Protein 6TK9 (pdb70)

Nearest PDB structures (foldseek):
  6tk9-assembly1_F  TM=1.003E+00  e=1.845E-58  Thermus thermophilus
  4m1e-assembly1_B  TM=9.873E-01  e=7.652E-39  Planctopirus limnophila DSM 3776
  8swu-assembly1_A  TM=9.812E-01  e=6.706E-36  Clostridium perfringens ATCC 13124
  1yqq-assembly1_A  TM=9.752E-01  e=1.172E-32  Escherichia coli
  3odg-assembly1_A-3  TM=9.587E-01  e=1.936E-32  Yersinia pseudotuberculosis

Structure (mmCIF, N/CA/C/O backbone):
data_6TK9
#
_entry.id   6TK9
#
_cell.length_a   89.850
_cell.length_b   120.950
_cell.length_c   215.470
_cell.angle_alpha   90.000
_cell.angle_beta   90.000
_cell.angle_gamma   90.000
#
_symmetry.space_group_name_H-M   'P 21 21 21'
#
loop_
_entity.id
_entity.type
_entity.pdbx_description
1 polymer 'Purine nucleoside phosphorylase'
2 non-polymer 'PHOSPHATE ION'
3 water water
#
loop_
_atom_site.group_PDB
_atom_site.id
_atom_site.type_symbol
_atom_site.label_atom_id
_atom_site.label_alt_id
_atom_site.label_comp_id
_atom_site.label_asym_id
_atom_site.label_entity_id
_atom_site.label_seq_id
_atom_site.pdbx_PDB_ins_code
_atom_site.Cartn_x
_atom_site.Cartn_y
_atom_site.Cartn_z
_atom_site.occupancy
_atom_site.B_iso_or_equiv
_atom_site.auth_seq_id
_atom_site.auth_comp_id
_atom_site.auth_asym_id
_atom_site.auth_atom_id
_atom_site.pdbx_PDB_model_num
ATOM 1 N N . GLU A 1 1 ? -2.420 31.752 -60.086 1.00 58.51 2 GLU A N 1
ATOM 2 C CA . GLU A 1 1 ? -2.278 30.978 -61.320 1.00 71.60 2 GLU A CA 1
ATOM 3 C C . GLU A 1 1 ? -2.691 29.497 -61.059 1.00 74.70 2 GLU A C 1
ATOM 4 O O . GLU A 1 1 ? -2.484 28.665 -61.969 1.00 87.38 2 GLU A O 1
ATOM 10 N N . LEU A 1 2 ? -3.290 29.135 -59.909 1.00 63.76 3 LEU A N 1
ATOM 11 C CA . LEU A 1 2 ? -3.577 27.708 -59.547 1.00 60.38 3 LEU A CA 1
ATOM 12 C C . LEU A 1 2 ? -4.789 27.240 -60.350 1.00 63.67 3 LEU A C 1
ATOM 13 O O . LEU A 1 2 ? -5.866 27.867 -60.254 1.00 79.17 3 LEU A O 1
ATOM 18 N N . TYR A 1 3 ? -4.618 26.154 -61.088 1.00 58.52 4 TYR A N 1
ATOM 19 C CA . TYR A 1 3 ? -5.489 25.724 -62.211 1.00 61.66 4 TYR A CA 1
ATOM 20 C C . TYR A 1 3 ? -4.724 25.990 -63.502 1.00 56.83 4 TYR A C 1
ATOM 21 O O . TYR A 1 3 ? -4.555 25.035 -64.250 1.00 54.45 4 TYR A O 1
ATOM 30 N N . ASP A 1 4 ? -4.292 27.236 -63.723 1.00 53.51 5 ASP A N 1
ATOM 31 C CA . ASP A 1 4 ? -3.427 27.621 -64.871 1.00 55.46 5 ASP A CA 1
ATOM 32 C C . ASP A 1 4 ? -2.070 26.922 -64.681 1.00 53.51 5 ASP A C 1
ATOM 33 O O . ASP A 1 4 ? -1.506 26.438 -65.678 1.00 60.55 5 ASP A O 1
ATOM 38 N N . LYS A 1 5 ? -1.612 26.809 -63.438 1.00 51.72 6 LYS A N 1
ATOM 39 C CA . LYS A 1 5 ? -0.408 26.040 -63.031 1.00 54.26 6 LYS A CA 1
ATOM 40 C C . LYS A 1 5 ? -0.623 24.556 -63.348 1.00 56.64 6 LYS A C 1
ATOM 41 O O . LYS A 1 5 ? 0.339 23.916 -63.803 1.00 59.82 6 LYS A O 1
ATOM 47 N N . ILE A 1 6 ? -1.815 24.028 -63.048 1.00 55.06 7 ILE A N 1
ATOM 48 C CA . ILE A 1 6 ? -2.190 22.603 -63.280 1.00 50.66 7 ILE A CA 1
ATOM 49 C C . ILE A 1 6 ? -2.131 22.333 -64.788 1.00 50.82 7 ILE A C 1
ATOM 50 O O . ILE A 1 6 ? -1.446 21.384 -65.184 1.00 60.28 7 ILE A O 1
ATOM 55 N N . GLN A 1 7 ? -2.797 23.153 -65.597 1.00 51.38 8 GLN A N 1
ATOM 56 C CA . GLN A 1 7 ? -2.826 23.009 -67.077 1.00 53.10 8 GLN A CA 1
ATOM 57 C C . GLN A 1 7 ? -1.408 23.174 -67.654 1.00 51.01 8 GLN A C 1
ATOM 58 O O . GLN A 1 7 ? -1.113 22.480 -68.628 1.00 54.67 8 GLN A O 1
ATOM 64 N N . GLU A 1 8 ? -0.559 24.036 -67.088 1.00 48.79 9 GLU A N 1
ATOM 65 C CA . GLU A 1 8 ? 0.853 24.166 -67.521 1.00 51.87 9 GLU A CA 1
ATOM 66 C C . GLU A 1 8 ? 1.484 22.782 -67.394 1.00 53.57 9 GLU A C 1
ATOM 67 O O . GLU A 1 8 ? 2.155 22.351 -68.356 1.00 62.55 9 GLU A O 1
ATOM 73 N N . ALA A 1 9 ? 1.231 22.102 -66.272 1.00 53.14 10 ALA A N 1
ATOM 74 C CA . ALA A 1 9 ? 1.818 20.780 -65.935 1.00 51.03 10 ALA A CA 1
ATOM 75 C C . ALA A 1 9 ? 1.146 19.689 -66.776 1.00 45.73 10 ALA A C 1
ATOM 76 O O . ALA A 1 9 ? 1.857 18.869 -67.345 1.00 47.80 10 ALA A O 1
ATOM 78 N N . VAL A 1 10 ? -0.178 19.669 -66.848 1.00 43.65 11 VAL A N 1
ATOM 79 C CA . VAL A 1 10 ? -0.906 18.680 -67.687 1.00 50.54 11 VAL A CA 1
ATOM 80 C C . VAL A 1 10 ? -0.307 18.735 -69.102 1.00 54.21 11 VAL A C 1
ATOM 81 O O . VAL A 1 10 ? 0.188 17.682 -69.577 1.00 59.48 11 VAL A O 1
ATOM 85 N N . ALA A 1 11 ? -0.296 19.927 -69.710 1.00 55.61 12 ALA A N 1
ATOM 86 C CA . ALA A 1 11 ? 0.222 20.211 -71.073 1.00 52.79 12 ALA A CA 1
ATOM 87 C C . ALA A 1 11 ? 1.656 19.679 -71.241 1.00 51.46 12 ALA A C 1
ATOM 88 O O . ALA A 1 11 ? 1.944 19.087 -72.295 1.00 51.51 12 ALA A O 1
ATOM 90 N N . TYR A 1 12 ? 2.542 19.878 -70.265 1.00 52.38 13 TYR A N 1
ATOM 91 C CA . TYR A 1 12 ? 3.949 19.415 -70.384 1.00 51.53 13 TYR A CA 1
ATOM 92 C C . TYR A 1 12 ? 3.963 17.886 -70.501 1.00 54.05 13 TYR A C 1
ATOM 93 O O . TYR A 1 12 ? 4.790 17.382 -71.293 1.00 55.00 13 TYR A O 1
ATOM 102 N N . VAL A 1 13 ? 3.075 17.178 -69.785 1.00 53.68 14 VAL A N 1
ATOM 103 C CA . VAL A 1 13 ? 3.008 15.684 -69.811 1.00 54.86 14 VAL A CA 1
ATOM 104 C C . VAL A 1 13 ? 2.434 15.255 -71.171 1.00 57.96 14 VAL A C 1
ATOM 105 O O . VAL A 1 13 ? 3.005 14.341 -71.802 1.00 65.01 14 VAL A O 1
ATOM 109 N N . ARG A 1 14 ? 1.380 15.924 -71.636 1.00 58.05 15 ARG A N 1
ATOM 110 C CA . ARG A 1 14 ? 0.781 15.714 -72.982 1.00 55.79 15 ARG A CA 1
ATOM 111 C C . ARG A 1 14 ? 1.797 16.071 -74.084 1.00 55.12 15 ARG A C 1
ATOM 112 O O . ARG A 1 14 ? 1.618 15.597 -75.208 1.00 61.32 15 ARG A O 1
ATOM 120 N N . SER A 1 15 ? 2.848 16.836 -73.792 1.00 55.66 16 SER A N 1
ATOM 121 C CA . SER A 1 15 ? 3.945 17.124 -74.756 1.00 56.00 16 SER A CA 1
ATOM 122 C C . SER A 1 15 ? 4.800 15.869 -74.914 1.00 56.34 16 SER A C 1
ATOM 123 O O . SER A 1 15 ? 5.551 15.820 -75.884 1.00 66.17 16 SER A O 1
ATOM 126 N N . LYS A 1 16 ? 4.725 14.925 -73.974 1.00 57.88 17 LYS A N 1
ATOM 127 C CA . LYS A 1 16 ? 5.535 13.676 -73.992 1.00 58.45 17 LYS A CA 1
ATOM 128 C C . LYS A 1 16 ? 4.681 12.486 -74.441 1.00 57.90 17 LYS A C 1
ATOM 129 O O . LYS A 1 16 ? 5.278 11.496 -74.901 1.00 59.31 17 LYS A O 1
ATOM 135 N N . THR A 1 17 ? 3.353 12.555 -74.312 1.00 49.94 18 THR A N 1
ATOM 136 C CA . THR A 1 17 ? 2.478 11.374 -74.519 1.00 48.98 18 THR A CA 1
ATOM 137 C C . THR A 1 17 ? 1.003 11.736 -74.371 1.00 45.58 18 THR A C 1
ATOM 138 O O . THR A 1 17 ? 0.659 12.449 -73.432 1.00 47.42 18 THR A O 1
ATOM 142 N N . ASP A 1 18 ? 0.183 11.182 -75.253 1.00 45.34 19 ASP A N 1
ATOM 143 C CA . ASP A 1 18 ? -1.292 11.310 -75.255 1.00 51.69 19 ASP A CA 1
ATOM 144 C C . ASP A 1 18 ? -1.888 10.184 -74.395 1.00 51.08 19 ASP A C 1
ATOM 145 O O . ASP A 1 18 ? -3.123 10.086 -74.351 1.00 54.67 19 ASP A O 1
ATOM 150 N N . PHE A 1 19 ? -1.069 9.358 -73.735 1.00 49.58 20 PHE A N 1
ATOM 151 C CA . PHE A 1 19 ? -1.562 8.226 -72.902 1.00 53.28 20 PHE A CA 1
ATOM 152 C C . PHE A 1 19 ? -2.424 8.766 -71.755 1.00 49.88 20 PHE A C 1
ATOM 153 O O . PHE A 1 19 ? -1.934 9.566 -70.950 1.00 45.03 20 PHE A O 1
ATOM 161 N N . VAL A 1 20 ? -3.678 8.319 -71.712 1.00 50.87 21 VAL A N 1
ATOM 162 C CA . VAL A 1 20 ? -4.698 8.668 -70.686 1.00 50.42 21 VAL A CA 1
ATOM 163 C C . VAL A 1 20 ? -4.745 7.537 -69.655 1.00 48.26 21 VAL A C 1
ATOM 164 O O . VAL A 1 20 ? -5.123 6.413 -69.973 1.00 43.90 21 VAL A O 1
ATOM 168 N N . PRO A 1 21 ? -4.374 7.801 -68.383 1.00 47.43 22 PRO A N 1
ATOM 169 C CA . PRO A 1 21 ? -4.497 6.810 -67.323 1.00 48.51 22 PRO A CA 1
ATOM 170 C C . PRO A 1 21 ? -5.910 6.791 -66.730 1.00 47.95 22 PRO A C 1
ATOM 171 O O . PRO A 1 21 ? -6.547 7.810 -66.725 1.00 48.17 22 PRO A O 1
ATOM 175 N N . GLU A 1 22 ? -6.335 5.637 -66.223 1.00 49.51 23 GLU A N 1
ATOM 176 C CA . GLU A 1 22 ? -7.629 5.445 -65.517 1.00 50.80 23 GLU A CA 1
ATOM 177 C C . GLU A 1 22 ? -7.401 5.434 -64.005 1.00 47.54 23 GLU A C 1
ATOM 178 O O . GLU A 1 22 ? -8.334 5.762 -63.280 1.00 50.44 23 GLU A O 1
ATOM 184 N N . VAL A 1 23 ? -6.204 5.068 -63.555 1.00 45.30 24 VAL A N 1
ATOM 185 C CA . VAL A 1 23 ? -5.928 4.787 -62.126 1.00 44.25 24 VAL A CA 1
ATOM 186 C C . VAL A 1 23 ? -4.614 5.464 -61.751 1.00 45.38 24 VAL A C 1
ATOM 187 O O . VAL A 1 23 ? -3.598 5.235 -62.415 1.00 45.36 24 VAL A O 1
ATOM 191 N N . GLY A 1 24 ? -4.680 6.301 -60.721 1.00 48.90 25 GLY A N 1
ATOM 192 C CA . GLY A 1 24 ? -3.516 6.893 -60.055 1.00 43.97 25 GLY A CA 1
ATOM 193 C C . GLY A 1 24 ? -3.070 5.961 -58.973 1.00 40.91 25 GLY A C 1
ATOM 194 O O . GLY A 1 24 ? -3.908 5.287 -58.416 1.00 43.59 25 GLY A O 1
ATOM 195 N N . LEU A 1 25 ? -1.782 5.925 -58.705 1.00 44.10 26 LEU A N 1
ATOM 196 C CA . LEU A 1 25 ? -1.188 5.050 -57.682 1.00 43.55 26 LEU A CA 1
ATOM 197 C C . LEU A 1 25 ? 0.048 5.779 -57.157 1.00 40.90 26 LEU A C 1
ATOM 198 O O . LEU A 1 25 ? 0.907 6.065 -57.979 1.00 41.18 26 LEU A O 1
ATOM 203 N N . VAL A 1 26 ? 0.072 6.149 -55.873 1.00 39.19 27 VAL A N 1
ATOM 204 C CA . VAL A 1 26 ? 1.196 6.886 -55.218 1.00 35.94 27 VAL A CA 1
ATOM 205 C C . VAL A 1 26 ? 1.934 5.872 -54.351 1.00 36.74 27 VAL A C 1
ATOM 206 O O . VAL A 1 26 ? 1.296 5.271 -53.471 1.00 38.94 27 VAL A O 1
ATOM 210 N N . LEU A 1 27 ? 3.211 5.655 -54.644 1.00 36.75 28 LEU A N 1
ATOM 211 C CA . LEU A 1 27 ? 4.062 4.673 -53.940 1.00 38.69 28 LEU A CA 1
ATOM 212 C C . LEU A 1 27 ? 4.885 5.449 -52.909 1.00 38.92 28 LEU A C 1
ATOM 213 O O . LEU A 1 27 ? 5.529 6.407 -53.293 1.00 38.30 28 LEU A O 1
ATOM 218 N N . GLY A 1 28 ? 4.845 5.038 -51.643 1.00 41.70 29 GLY A N 1
ATOM 219 C CA . GLY A 1 28 ? 5.524 5.741 -50.538 1.00 41.32 29 GLY A CA 1
ATOM 220 C C . GLY A 1 28 ? 6.863 5.120 -50.214 1.00 43.97 29 GLY A C 1
ATOM 221 O O . GLY A 1 28 ? 7.444 4.439 -51.083 1.00 43.08 29 GLY A O 1
ATOM 222 N N . SER A 1 29 ? 7.318 5.324 -48.983 1.00 43.50 30 SER A N 1
ATOM 223 C CA . SER A 1 29 ? 8.699 5.017 -48.546 1.00 47.04 30 SER A CA 1
ATOM 224 C C . SER A 1 29 ? 8.970 3.514 -48.704 1.00 48.39 30 SER A C 1
ATOM 225 O O . SER A 1 29 ? 8.314 2.708 -48.018 1.00 48.80 30 SER A O 1
ATOM 228 N N . GLY A 1 30 ? 9.897 3.176 -49.611 1.00 51.44 31 GLY A N 1
ATOM 229 C CA . GLY A 1 30 ? 10.360 1.805 -49.895 1.00 48.69 31 GLY A CA 1
ATOM 230 C C . GLY A 1 30 ? 9.384 1.018 -50.754 1.00 45.95 31 GLY A C 1
ATOM 231 O O . GLY A 1 30 ? 9.660 -0.175 -50.965 1.00 55.03 31 GLY A O 1
ATOM 232 N N . LEU A 1 31 ? 8.325 1.661 -51.261 1.00 42.06 32 LEU A N 1
ATOM 233 C CA . LEU A 1 31 ? 7.264 1.039 -52.094 1.00 45.30 32 LEU A CA 1
ATOM 234 C C . LEU A 1 31 ? 7.440 1.378 -53.578 1.00 47.88 32 LEU A C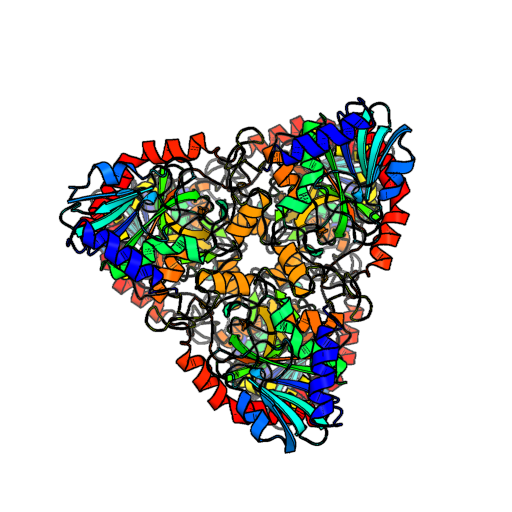 1
ATOM 235 O O . LEU A 1 31 ? 6.645 0.853 -54.386 1.00 53.50 32 LEU A O 1
ATOM 240 N N . GLY A 1 32 ? 8.447 2.187 -53.921 1.00 48.95 33 GLY A N 1
ATOM 241 C CA . GLY A 1 32 ? 8.805 2.568 -55.305 1.00 50.38 33 GLY A CA 1
ATOM 242 C C . GLY A 1 32 ? 8.891 1.397 -56.288 1.00 50.26 33 GLY A C 1
ATOM 243 O O . GLY A 1 32 ? 8.328 1.483 -57.377 1.00 55.90 33 GLY A O 1
ATOM 244 N N . PRO A 1 33 ? 9.622 0.296 -55.973 1.00 51.21 34 PRO A N 1
ATOM 245 C CA . PRO A 1 33 ? 9.817 -0.824 -56.912 1.00 48.96 34 PRO A CA 1
ATOM 246 C C . PRO A 1 33 ? 8.630 -1.325 -57.757 1.00 44.48 34 PRO A C 1
ATOM 247 O O . PRO A 1 33 ? 8.803 -1.586 -58.924 1.00 46.83 34 PRO A O 1
ATOM 251 N N . LEU A 1 34 ? 7.425 -1.400 -57.220 1.00 44.37 35 LEU A N 1
ATOM 252 C CA . LEU A 1 34 ? 6.256 -1.712 -58.090 1.00 45.97 35 LEU A CA 1
ATOM 253 C C . LEU A 1 34 ? 6.330 -0.866 -59.390 1.00 45.06 35 LEU A C 1
ATOM 254 O O . LEU A 1 34 ? 5.859 -1.334 -60.428 1.00 40.80 35 LEU A O 1
ATOM 259 N N . ALA A 1 35 ? 6.921 0.333 -59.383 1.00 42.41 36 ALA A N 1
ATOM 260 C CA . ALA A 1 35 ? 6.932 1.223 -60.569 1.00 41.12 36 ALA A CA 1
ATOM 261 C C . ALA A 1 35 ? 7.786 0.610 -61.688 1.00 39.22 36 ALA A C 1
ATOM 262 O O . ALA A 1 35 ? 7.532 0.895 -62.863 1.00 36.11 36 ALA A O 1
ATOM 264 N N . ASP A 1 36 ? 8.784 -0.184 -61.325 1.00 37.53 37 ASP A N 1
ATOM 265 C CA . ASP A 1 36 ? 9.679 -0.862 -62.293 1.00 42.42 37 ASP A CA 1
ATOM 266 C C . ASP A 1 36 ? 8.909 -1.953 -63.053 1.00 44.70 37 ASP A C 1
ATOM 267 O O . ASP A 1 36 ? 9.326 -2.322 -64.147 1.00 43.43 37 ASP A O 1
ATOM 272 N N . GLU A 1 37 ? 7.804 -2.454 -62.511 1.00 46.41 38 GLU A N 1
ATOM 273 C CA . GLU A 1 37 ? 7.050 -3.548 -63.160 1.00 43.83 38 GLU A CA 1
ATOM 274 C C . GLU A 1 37 ? 6.092 -2.939 -64.193 1.00 43.41 38 GLU A C 1
ATOM 275 O O . GLU A 1 37 ? 5.449 -3.706 -64.933 1.00 45.81 38 GLU A O 1
ATOM 281 N N . VAL A 1 38 ? 6.028 -1.615 -64.304 1.00 40.49 39 VAL A N 1
ATOM 282 C CA . VAL A 1 38 ? 5.089 -0.958 -65.264 1.00 44.02 39 VAL A CA 1
ATOM 283 C C . VAL A 1 38 ? 5.687 -1.008 -66.678 1.00 42.23 39 VAL A C 1
ATOM 284 O O . VAL A 1 38 ? 6.876 -0.715 -66.818 1.00 47.19 39 VAL A O 1
ATOM 288 N N . GLU A 1 39 ? 4.868 -1.383 -67.667 1.00 42.82 40 GLU A N 1
ATOM 289 C CA . GLU A 1 39 ? 5.140 -1.221 -69.116 1.00 43.83 40 GLU A CA 1
ATOM 290 C C . GLU A 1 39 ? 5.093 0.269 -69.408 1.00 42.14 40 GLU A C 1
ATOM 291 O O . GLU A 1 39 ? 3.990 0.779 -69.586 1.00 40.20 40 GLU A O 1
ATOM 297 N N . LYS A 1 40 ? 6.262 0.906 -69.400 1.00 44.07 41 LYS A N 1
ATOM 298 C CA . LYS A 1 40 ? 6.433 2.375 -69.474 1.00 49.50 41 LYS A CA 1
ATOM 299 C C . LYS A 1 40 ? 6.001 2.849 -70.866 1.00 47.23 41 LYS A C 1
ATOM 300 O O . LYS A 1 40 ? 6.386 2.208 -71.841 1.00 48.77 41 LYS A O 1
ATOM 306 N N . VAL A 1 41 ? 5.220 3.929 -70.945 1.00 49.79 42 VAL A N 1
ATOM 307 C CA . VAL A 1 41 ? 5.054 4.751 -72.185 1.00 46.95 42 VAL A CA 1
ATOM 308 C C . VAL A 1 41 ? 5.726 6.119 -71.956 1.00 45.61 42 VAL A C 1
ATOM 309 O O . VAL A 1 41 ? 6.301 6.665 -72.915 1.00 43.27 42 VAL A O 1
ATOM 313 N N . ALA A 1 42 ? 5.734 6.628 -70.717 1.00 44.65 43 ALA A N 1
ATOM 314 C CA . ALA A 1 42 ? 6.485 7.843 -70.311 1.00 45.51 43 ALA A CA 1
ATOM 315 C C . ALA A 1 42 ? 7.067 7.658 -68.910 1.00 46.88 43 ALA A C 1
ATOM 316 O O . ALA A 1 42 ? 6.467 6.914 -68.111 1.00 48.53 43 ALA A O 1
ATOM 318 N N . GLU A 1 43 ? 8.194 8.321 -68.647 1.00 44.84 44 GLU A N 1
ATOM 319 C CA . GLU A 1 43 ? 8.904 8.347 -67.344 1.00 50.80 44 GLU A CA 1
ATOM 320 C C . GLU A 1 43 ? 9.532 9.742 -67.194 1.00 55.44 44 GLU A C 1
ATOM 321 O O . GLU A 1 43 ? 10.647 9.949 -67.720 1.00 60.90 44 GLU A O 1
ATOM 327 N N . ILE A 1 44 ? 8.829 10.662 -66.521 1.00 52.34 45 ILE A N 1
ATOM 328 C CA . ILE A 1 44 ? 9.239 12.084 -66.326 1.00 48.12 45 ILE A CA 1
ATOM 329 C C . ILE A 1 44 ? 9.613 12.330 -64.866 1.00 47.03 45 ILE A C 1
ATOM 330 O O . ILE A 1 44 ? 8.755 12.292 -63.988 1.00 47.97 45 ILE A O 1
ATOM 335 N N . PRO A 1 45 ? 10.883 12.666 -64.554 1.00 48.18 46 PRO A N 1
ATOM 336 C CA . PRO A 1 45 ? 11.238 13.104 -63.205 1.00 47.36 46 PRO A CA 1
ATOM 337 C C . PRO A 1 45 ? 10.493 14.397 -62.828 1.00 47.99 46 PRO A C 1
ATOM 338 O O . PRO A 1 45 ? 10.182 15.195 -63.702 1.00 50.99 46 PRO A O 1
ATOM 342 N N . TYR A 1 46 ? 10.221 14.578 -61.535 1.00 47.31 47 TYR A N 1
ATOM 343 C CA . TYR A 1 46 ? 9.352 15.660 -60.999 1.00 46.17 47 TYR A CA 1
ATOM 344 C C . TYR A 1 46 ? 9.958 17.029 -61.343 1.00 48.85 47 TYR A C 1
ATOM 345 O O . TYR A 1 46 ? 9.181 17.936 -61.762 1.00 43.15 47 TYR A O 1
ATOM 354 N N . GLY A 1 47 ? 11.297 17.134 -61.251 1.00 45.27 48 GLY A N 1
ATOM 355 C CA . GLY A 1 47 ? 12.081 18.360 -61.489 1.00 46.84 48 GLY A CA 1
ATOM 356 C C . GLY A 1 47 ? 11.820 19.005 -62.841 1.00 45.88 48 GLY A C 1
ATOM 357 O O . GLY A 1 47 ? 12.016 20.214 -62.949 1.00 49.92 48 GLY A O 1
ATOM 358 N N . GLU A 1 48 ? 11.431 18.220 -63.839 1.00 50.87 49 GLU A N 1
ATOM 359 C CA . GLU A 1 48 ? 11.209 18.667 -65.239 1.00 55.12 49 GLU A CA 1
ATOM 360 C C . GLU A 1 48 ? 9.766 19.136 -65.444 1.00 54.22 49 GLU A C 1
ATOM 361 O O . GLU A 1 48 ? 9.524 19.757 -66.493 1.00 54.70 49 GLU A O 1
ATOM 367 N N . ILE A 1 49 ? 8.829 18.789 -64.548 1.00 51.43 50 ILE A N 1
ATOM 368 C CA . ILE A 1 49 ? 7.388 19.151 -64.720 1.00 49.91 50 ILE A CA 1
ATOM 369 C C . ILE A 1 49 ? 7.157 20.515 -64.081 1.00 48.99 50 ILE A C 1
ATOM 370 O O . ILE A 1 49 ? 7.462 20.731 -62.913 1.00 45.61 50 ILE A O 1
ATOM 375 N N . PRO A 1 50 ? 6.597 21.482 -64.827 1.00 51.27 51 PRO A N 1
ATOM 376 C CA . PRO A 1 50 ? 6.280 22.790 -64.265 1.00 50.81 51 PRO A CA 1
ATOM 377 C C . PRO A 1 50 ? 5.517 22.715 -62.936 1.00 46.84 51 PRO A C 1
ATOM 378 O O . PRO A 1 50 ? 4.521 22.069 -62.893 1.00 43.26 51 PRO A O 1
ATOM 382 N N . HIS A 1 51 ? 6.022 23.398 -61.905 1.00 51.79 52 HIS A N 1
ATOM 383 C CA . HIS A 1 51 ? 5.363 23.645 -60.593 1.00 52.41 52 HIS A CA 1
ATOM 384 C C . HIS A 1 51 ? 5.339 22.368 -59.748 1.00 53.38 52 HIS A C 1
ATOM 385 O O . HIS A 1 51 ? 4.598 22.348 -58.753 1.00 58.21 52 HIS A O 1
ATOM 392 N N . PHE A 1 52 ? 6.095 21.335 -60.128 1.00 53.05 53 PHE A N 1
ATOM 393 C CA . PHE A 1 52 ? 6.127 20.042 -59.401 1.00 49.09 53 PHE A CA 1
ATOM 394 C C . PHE A 1 52 ? 7.174 20.146 -58.299 1.00 51.42 53 PHE A C 1
ATOM 395 O O . PHE A 1 52 ? 8.310 20.565 -58.538 1.00 50.08 53 PHE A O 1
ATOM 403 N N . PRO A 1 53 ? 6.804 19.774 -57.057 1.00 46.47 54 PRO A N 1
ATOM 404 C CA . PRO A 1 53 ? 7.772 19.675 -55.978 1.00 45.96 54 PRO A CA 1
ATOM 405 C C . PRO A 1 53 ? 8.638 18.442 -56.254 1.00 44.99 54 PRO A C 1
ATOM 406 O O . PRO A 1 53 ? 8.095 17.477 -56.736 1.00 51.13 54 PRO A O 1
ATOM 410 N N . VAL A 1 54 ? 9.939 18.522 -55.978 1.00 44.55 55 VAL A N 1
ATOM 411 C CA . VAL A 1 54 ? 10.877 17.373 -56.122 1.00 46.62 55 VAL A CA 1
ATOM 412 C C . VAL A 1 54 ? 10.985 16.673 -54.767 1.00 47.73 55 VAL A C 1
ATOM 413 O O . VAL A 1 54 ? 11.049 17.353 -53.744 1.00 50.08 55 VAL A O 1
ATOM 417 N N . SER A 1 55 ? 11.052 15.349 -54.804 1.00 49.00 56 SER A N 1
ATOM 418 C CA . SER A 1 55 ? 11.228 14.440 -53.650 1.00 48.38 56 SER A CA 1
ATOM 419 C C . SER A 1 55 ? 12.634 14.586 -53.071 1.00 45.94 56 SER A C 1
ATOM 420 O O . SER A 1 55 ? 13.583 14.525 -53.838 1.00 43.35 56 SER A O 1
ATOM 423 N N . THR A 1 56 ? 12.753 14.780 -51.759 1.00 47.76 57 THR A N 1
ATOM 424 C CA . THR A 1 56 ? 14.060 14.806 -51.058 1.00 48.45 57 THR A CA 1
ATOM 425 C C . THR A 1 56 ? 14.117 13.667 -50.039 1.00 47.12 57 THR A C 1
ATOM 426 O O . THR A 1 56 ? 15.218 13.391 -49.534 1.00 49.10 57 THR A O 1
ATOM 430 N N . ALA A 1 57 ? 12.996 12.998 -49.762 1.00 49.07 58 ALA A N 1
ATOM 431 C CA . ALA A 1 57 ? 12.915 11.980 -48.686 1.00 48.56 58 ALA A CA 1
ATOM 432 C C . ALA A 1 57 ? 13.620 10.702 -49.135 1.00 51.81 58 ALA A C 1
ATOM 433 O O . ALA A 1 57 ? 13.594 10.367 -50.315 1.00 55.61 58 ALA A O 1
ATOM 435 N N . PRO A 1 58 ? 14.246 9.921 -48.228 1.00 51.22 59 PRO A N 1
ATOM 436 C CA . PRO A 1 58 ? 14.774 8.613 -48.607 1.00 54.04 59 PRO A CA 1
ATOM 437 C C . PRO A 1 58 ? 13.672 7.672 -49.140 1.00 56.33 59 PRO A C 1
ATOM 438 O O . PRO A 1 58 ? 12.573 7.626 -48.564 1.00 55.46 59 PRO A O 1
ATOM 442 N N . GLY A 1 59 ? 13.975 6.974 -50.247 1.00 54.41 60 GLY A N 1
ATOM 443 C CA . GLY A 1 59 ? 13.126 5.932 -50.862 1.00 54.43 60 GLY A CA 1
ATOM 444 C C . GLY A 1 59 ? 12.031 6.504 -51.750 1.00 51.78 60 GLY A C 1
ATOM 445 O O . GLY A 1 59 ? 10.989 5.840 -51.921 1.00 54.85 60 GLY A O 1
ATOM 446 N N . HIS A 1 60 ? 12.256 7.695 -52.295 1.00 48.53 61 HIS A N 1
ATOM 447 C CA . HIS A 1 60 ? 11.341 8.411 -53.218 1.00 48.59 61 HIS A CA 1
ATOM 448 C C . HIS A 1 60 ? 12.167 8.865 -54.419 1.00 51.65 61 HIS A C 1
ATOM 449 O O . HIS A 1 60 ? 12.868 9.893 -54.297 1.00 52.32 61 HIS A O 1
ATOM 456 N N . ALA A 1 61 ? 12.107 8.121 -55.523 1.00 54.74 62 ALA A N 1
ATOM 457 C CA . ALA A 1 61 ? 12.854 8.430 -56.766 1.00 54.77 62 ALA A CA 1
ATOM 458 C C . ALA A 1 61 ? 12.400 9.783 -57.349 1.00 54.40 62 ALA A C 1
ATOM 459 O O . ALA A 1 61 ? 13.234 10.463 -57.985 1.00 57.12 62 ALA A O 1
ATOM 461 N N . GLY A 1 62 ? 11.134 10.166 -57.136 1.00 51.61 63 GLY A N 1
ATOM 462 C CA . GLY A 1 62 ? 10.530 11.395 -57.682 1.00 49.18 63 GLY A CA 1
ATOM 463 C C . GLY A 1 62 ? 10.400 11.311 -59.196 1.00 50.33 63 GLY A C 1
ATOM 464 O O . GLY A 1 62 ? 11.003 12.141 -59.889 1.00 47.10 63 GLY A O 1
ATOM 465 N N . ARG A 1 63 ? 9.643 10.327 -59.687 1.00 47.92 64 ARG A N 1
ATOM 466 C CA . ARG A 1 63 ? 9.462 10.057 -61.129 1.00 47.55 64 ARG A CA 1
ATOM 467 C C . ARG A 1 63 ? 7.987 9.801 -61.401 1.00 46.96 64 ARG A C 1
ATOM 468 O O . ARG A 1 63 ? 7.426 8.918 -60.766 1.00 53.03 64 ARG A O 1
ATOM 476 N N . LEU A 1 64 ? 7.378 10.550 -62.312 1.00 49.24 65 LEU A N 1
ATOM 477 C CA . LEU A 1 64 ? 6.003 10.256 -62.778 1.00 49.12 65 LEU A CA 1
ATOM 478 C C . LEU A 1 64 ? 6.090 9.192 -63.879 1.00 52.05 65 LEU A C 1
ATOM 479 O O . LEU A 1 64 ? 6.838 9.400 -64.842 1.00 50.88 65 LEU A O 1
ATOM 484 N N . VAL A 1 65 ? 5.352 8.092 -63.741 1.00 50.04 66 VAL A N 1
ATOM 485 C CA . VAL A 1 65 ? 5.354 6.962 -64.711 1.00 48.10 66 VAL A CA 1
ATOM 486 C C . VAL A 1 65 ? 3.933 6.782 -65.247 1.00 52.05 66 VAL A C 1
ATOM 487 O O . VAL A 1 65 ? 3.028 6.533 -64.437 1.00 53.76 66 VAL A O 1
ATOM 491 N N . LEU A 1 66 ? 3.755 6.923 -66.562 1.00 52.94 67 LEU A N 1
ATOM 492 C CA . LEU A 1 66 ? 2.516 6.548 -67.289 1.00 50.07 67 LEU A CA 1
ATOM 493 C C . LEU A 1 66 ? 2.766 5.223 -68.004 1.00 48.25 67 LEU A C 1
ATOM 494 O O . LEU A 1 66 ? 3.855 5.062 -68.600 1.00 48.17 67 LEU A O 1
ATOM 499 N N . GLY A 1 67 ? 1.805 4.303 -67.929 1.00 46.87 68 GLY A N 1
ATOM 500 C CA . GLY A 1 67 ? 1.945 2.976 -68.547 1.00 44.28 68 GLY A CA 1
ATOM 501 C C . GLY A 1 67 ? 0.848 1.992 -68.190 1.00 44.13 68 GLY A C 1
ATOM 502 O O . GLY A 1 67 ? -0.288 2.392 -67.854 1.00 40.60 68 GLY A O 1
ATOM 503 N N . ARG A 1 68 ? 1.182 0.715 -68.328 1.00 47.11 69 ARG A N 1
ATOM 504 C CA . ARG A 1 68 ? 0.239 -0.418 -68.186 1.00 48.92 69 ARG A CA 1
ATOM 505 C C . ARG A 1 68 ? 0.776 -1.283 -67.043 1.00 43.81 69 ARG A C 1
ATOM 506 O O . ARG A 1 68 ? 1.982 -1.561 -67.026 1.00 40.03 69 ARG A O 1
ATOM 514 N N . LEU A 1 69 ? -0.076 -1.584 -66.070 1.00 41.08 70 LEU A N 1
ATOM 515 C CA . LEU A 1 69 ? 0.234 -2.468 -64.923 1.00 39.44 70 LEU A CA 1
ATOM 516 C C . LEU A 1 69 ? -1.024 -3.319 -64.731 1.00 39.69 70 LEU A C 1
ATOM 517 O O . LEU A 1 69 ? -2.104 -2.737 -64.861 1.00 38.08 70 LEU A O 1
ATOM 522 N N . GLU A 1 70 ? -0.876 -4.642 -64.593 1.00 40.08 71 GLU A N 1
ATOM 523 C CA . GLU A 1 70 ? -1.980 -5.632 -64.450 1.00 44.42 71 GLU A CA 1
ATOM 524 C C . GLU A 1 70 ? -3.039 -5.352 -65.532 1.00 44.27 71 GLU A C 1
ATOM 525 O O . GLU A 1 70 ? -4.239 -5.602 -65.292 1.00 48.99 71 GLU A O 1
ATOM 531 N N . GLY A 1 71 ? -2.594 -4.894 -66.707 1.00 48.55 72 GLY A N 1
ATOM 532 C CA . GLY A 1 71 ? -3.451 -4.627 -67.880 1.00 49.44 72 GLY A CA 1
ATOM 533 C C . GLY A 1 71 ? -4.245 -3.332 -67.784 1.00 50.31 72 GLY A C 1
ATOM 534 O O . GLY A 1 71 ? -5.024 -3.070 -68.689 1.00 53.28 72 GLY A O 1
ATOM 535 N N . LYS A 1 72 ? -4.063 -2.533 -66.737 1.00 57.74 73 LYS A N 1
ATOM 536 C CA . LYS A 1 72 ? -4.759 -1.233 -66.577 1.00 57.97 73 LYS A CA 1
ATOM 537 C C . LYS A 1 72 ? -3.838 -0.112 -67.041 1.00 53.21 73 LYS A C 1
ATOM 538 O O . LYS A 1 72 ? -2.634 -0.152 -66.793 1.00 50.54 73 LYS A O 1
ATOM 544 N N . PRO A 1 73 ? -4.380 0.923 -67.722 1.00 50.24 74 PRO A N 1
ATOM 545 C CA . PRO A 1 73 ? -3.632 2.161 -67.954 1.00 49.48 74 PRO A CA 1
ATOM 546 C C . PRO A 1 73 ? -3.505 2.951 -66.637 1.00 49.21 74 PRO A C 1
ATOM 547 O O . PRO A 1 73 ? -4.527 3.298 -66.063 1.00 48.75 74 PRO A O 1
ATOM 551 N N . VAL A 1 74 ? -2.280 3.212 -66.167 1.00 46.26 75 VAL A N 1
ATOM 552 C CA . VAL A 1 74 ? -2.048 3.751 -64.792 1.00 45.08 75 VAL A CA 1
ATOM 553 C C . VAL A 1 74 ? -1.086 4.942 -64.829 1.00 48.79 75 VAL A C 1
ATOM 554 O O . VAL A 1 74 ? -0.189 4.960 -65.696 1.00 49.06 75 VAL A O 1
ATOM 558 N N . LEU A 1 75 ? -1.330 5.923 -63.945 1.00 51.97 76 LEU A N 1
ATOM 559 C CA . LEU A 1 75 ? -0.363 6.968 -63.511 1.00 47.55 76 LEU A CA 1
ATOM 560 C C . LEU A 1 75 ? 0.264 6.494 -62.200 1.00 43.24 76 LEU A C 1
ATOM 561 O O . LEU A 1 75 ? -0.474 6.345 -61.224 1.00 40.94 76 LEU A O 1
ATOM 566 N N . VAL A 1 76 ? 1.563 6.199 -62.205 1.00 42.91 77 VAL A N 1
ATOM 567 C CA . VAL A 1 76 ? 2.333 5.803 -60.986 1.00 42.04 77 VAL A CA 1
ATOM 568 C C . VAL A 1 76 ? 3.267 6.967 -60.612 1.00 40.89 77 VAL A C 1
ATOM 569 O O . VAL A 1 76 ? 4.000 7.447 -61.475 1.00 54.01 77 VAL A O 1
ATOM 573 N N . TYR A 1 77 ? 3.154 7.464 -59.383 1.00 41.26 78 TYR A N 1
ATOM 574 C CA . TYR A 1 77 ? 4.080 8.407 -58.713 1.00 37.47 78 TYR A CA 1
ATOM 575 C C . TYR A 1 77 ? 5.120 7.563 -58.011 1.00 35.73 78 TYR A C 1
ATOM 576 O O . TYR A 1 77 ? 4.762 6.927 -57.039 1.00 38.73 78 TYR A O 1
ATOM 585 N N . LYS A 1 78 ? 6.311 7.437 -58.573 1.00 40.01 79 LYS A N 1
ATOM 586 C CA . LYS A 1 78 ? 7.409 6.691 -57.908 1.00 46.58 79 LYS A CA 1
ATOM 587 C C . LYS A 1 78 ? 7.964 7.626 -56.824 1.00 45.99 79 LYS A C 1
ATOM 588 O O . LYS A 1 78 ? 8.828 8.462 -57.154 1.00 48.59 79 LYS A O 1
ATOM 594 N N . GLY A 1 79 ? 7.423 7.528 -55.605 1.00 46.22 80 GLY A N 1
ATOM 595 C CA . GLY A 1 79 ? 7.708 8.443 -54.475 1.00 47.15 80 GLY A CA 1
ATOM 596 C C . GLY A 1 79 ? 6.807 9.674 -54.484 1.00 44.17 80 GLY A C 1
ATOM 597 O O . GLY A 1 79 ? 6.063 9.856 -55.470 1.00 45.39 80 GLY A O 1
ATOM 598 N N . ARG A 1 80 ? 6.885 10.495 -53.429 1.00 41.95 81 ARG A N 1
ATOM 599 C CA . ARG A 1 80 ? 6.016 11.683 -53.173 1.00 40.19 81 ARG A CA 1
ATOM 600 C C . ARG A 1 80 ? 6.806 12.708 -52.358 1.00 41.75 81 ARG A C 1
ATOM 601 O O . ARG A 1 80 ? 8.016 12.470 -52.112 1.00 46.22 81 ARG A O 1
ATOM 609 N N . VAL A 1 81 ? 6.151 13.814 -51.995 1.00 41.02 82 VAL A N 1
ATOM 610 C CA . VAL A 1 81 ? 6.729 14.887 -51.143 1.00 42.24 82 VAL A CA 1
ATOM 611 C C . VAL A 1 81 ? 5.926 14.967 -49.844 1.00 42.67 82 VAL A C 1
ATOM 612 O O . VAL A 1 81 ? 4.752 14.523 -49.795 1.00 40.70 82 VAL A O 1
ATOM 616 N N . HIS A 1 82 ? 6.559 15.486 -48.806 1.00 41.03 83 HIS A N 1
ATOM 617 C CA . HIS A 1 82 ? 5.970 15.587 -47.450 1.00 41.02 83 HIS A CA 1
ATOM 618 C C . HIS A 1 82 ? 6.001 17.040 -46.989 1.00 39.14 83 HIS A C 1
ATOM 619 O O . HIS A 1 82 ? 6.901 17.812 -47.405 1.00 44.47 83 HIS A O 1
ATOM 626 N N . TYR A 1 83 ? 5.049 17.368 -46.139 1.00 35.81 84 TYR A N 1
ATOM 627 C CA . TYR A 1 83 ? 5.016 18.597 -45.319 1.00 34.36 84 TYR A CA 1
ATOM 628 C C . TYR A 1 83 ? 6.306 18.701 -44.496 1.00 32.20 84 TYR A C 1
ATOM 629 O O . TYR A 1 83 ? 6.787 19.812 -44.354 1.00 38.21 84 TYR A O 1
ATOM 638 N N . TYR A 1 84 ? 6.906 17.609 -44.025 1.00 32.38 85 TYR A N 1
ATOM 639 C CA . TYR A 1 84 ? 8.104 17.725 -43.147 1.00 34.37 85 TYR A CA 1
ATOM 640 C C . TYR A 1 84 ? 9.278 18.270 -43.953 1.00 35.05 85 TYR A C 1
ATOM 641 O O . TYR A 1 84 ? 10.137 18.883 -43.338 1.00 36.19 85 TYR A O 1
ATOM 650 N N . GLU A 1 85 ? 9.298 18.073 -45.273 1.00 42.34 86 GLU A N 1
ATOM 651 C CA . GLU A 1 85 ? 10.388 18.569 -46.159 1.00 45.08 86 GLU A CA 1
ATOM 652 C C . GLU A 1 85 ? 10.242 20.077 -46.349 1.00 41.32 86 GLU A C 1
ATOM 653 O O . GLU A 1 85 ? 11.156 20.659 -46.917 1.00 37.35 86 GLU A O 1
ATOM 659 N N . GLY A 1 86 ? 9.112 20.659 -45.933 1.00 40.19 87 GLY A N 1
ATOM 660 C CA . GLY A 1 86 ? 8.920 22.119 -45.888 1.00 36.66 87 GLY A CA 1
ATOM 661 C C . GLY A 1 86 ? 8.124 22.637 -47.062 1.00 37.46 87 GLY A C 1
ATOM 662 O O . GLY A 1 86 ? 8.162 23.859 -47.296 1.00 36.91 87 GLY A O 1
ATOM 663 N N . TYR A 1 87 ? 7.419 21.750 -47.771 1.00 38.77 88 TYR A N 1
ATOM 664 C CA . TYR A 1 87 ? 6.419 22.098 -48.813 1.00 36.70 88 TYR A CA 1
ATOM 665 C C . TYR A 1 87 ? 5.101 22.457 -48.112 1.00 35.31 88 TYR A C 1
ATOM 666 O O . TYR A 1 87 ? 4.756 21.789 -47.153 1.00 35.56 88 TYR A O 1
ATOM 675 N N . SER A 1 88 ? 4.362 23.451 -48.585 1.00 32.74 89 SER A N 1
ATOM 676 C CA . SER A 1 88 ? 2.987 23.681 -48.095 1.00 36.49 89 SER A CA 1
ATOM 677 C C . SER A 1 88 ? 2.134 22.424 -48.357 1.00 41.18 89 SER A C 1
ATOM 678 O O . SER A 1 88 ? 2.542 21.567 -49.203 1.00 41.62 89 SER A O 1
ATOM 681 N N . ALA A 1 89 ? 1.026 22.282 -47.616 1.00 39.46 90 ALA A N 1
ATOM 682 C CA . ALA A 1 89 ? -0.016 21.242 -47.810 1.00 39.52 90 ALA A CA 1
ATOM 683 C C . ALA A 1 89 ? -0.517 21.301 -49.257 1.00 39.70 90 ALA A C 1
ATOM 684 O O . ALA A 1 89 ? -0.652 20.239 -49.884 1.00 41.03 90 ALA A O 1
ATOM 686 N N . GLU A 1 90 ? -0.702 22.507 -49.791 1.00 43.09 91 GLU A N 1
ATOM 687 C CA . GLU A 1 90 ? -1.045 22.739 -51.217 1.00 50.50 91 GLU A CA 1
ATOM 688 C C . GLU A 1 90 ? 0.061 22.210 -52.164 1.00 49.04 91 GLU A C 1
ATOM 689 O O . GLU A 1 90 ? -0.265 21.493 -53.133 1.00 44.78 91 GLU A O 1
ATOM 695 N N . GLU A 1 91 ? 1.331 22.538 -51.918 1.00 48.48 92 GLU A N 1
ATOM 696 C CA . GLU A 1 91 ? 2.464 22.118 -52.789 1.00 46.94 92 GLU A CA 1
ATOM 697 C C . GLU A 1 91 ? 2.518 20.588 -52.820 1.00 48.40 92 GLU A C 1
ATOM 698 O O . GLU A 1 91 ? 2.795 20.021 -53.904 1.00 55.38 92 GLU A O 1
ATOM 704 N N . VAL A 1 92 ? 2.250 19.957 -51.671 1.00 48.05 93 VAL A N 1
ATOM 705 C CA . VAL A 1 92 ? 2.269 18.477 -51.458 1.00 43.03 93 VAL A CA 1
ATOM 706 C C . VAL A 1 92 ? 1.206 17.810 -52.348 1.00 38.35 93 VAL A C 1
ATOM 707 O O . VAL A 1 92 ? 1.424 16.654 -52.763 1.00 42.80 93 VAL A O 1
ATOM 711 N N . VAL A 1 93 ? 0.088 18.471 -52.634 1.00 34.24 94 VAL A N 1
ATOM 712 C CA . VAL A 1 93 ? -1.024 17.819 -53.385 1.00 35.04 94 VAL A CA 1
ATOM 713 C C . VAL A 1 93 ? -1.021 18.257 -54.848 1.00 35.65 94 VAL A C 1
ATOM 714 O O . VAL A 1 93 ? -1.989 17.899 -55.550 1.00 37.72 94 VAL A O 1
ATOM 718 N N . PHE A 1 94 ? -0.038 19.039 -55.302 1.00 38.62 95 PHE A N 1
ATOM 719 C CA . PHE A 1 94 ? 0.012 19.463 -56.723 1.00 38.00 95 PHE A CA 1
ATOM 720 C C . PHE A 1 94 ? -0.005 18.196 -57.585 1.00 38.81 95 PHE A C 1
ATOM 721 O O . PHE A 1 94 ? -0.941 18.033 -58.374 1.00 37.70 95 PHE A O 1
ATOM 729 N N . PRO A 1 95 ? 0.932 17.222 -57.404 1.00 36.77 96 PRO A N 1
ATOM 730 C CA . PRO A 1 95 ? 0.957 16.009 -58.224 1.00 37.02 96 PRO A CA 1
ATOM 731 C C . PRO A 1 95 ? -0.424 15.343 -58.381 1.00 39.70 96 PRO A C 1
ATOM 732 O O . PRO A 1 95 ? -0.896 15.308 -59.510 1.00 46.66 96 PRO A O 1
ATOM 736 N N . VAL A 1 96 ? -1.057 14.858 -57.307 1.00 37.79 97 VAL A N 1
ATOM 737 C CA . VAL A 1 96 ? -2.368 14.143 -57.423 1.00 38.68 97 VAL A CA 1
ATOM 738 C C . VAL A 1 96 ? -3.418 15.046 -58.095 1.00 40.49 97 VAL A C 1
ATOM 739 O O . VAL A 1 96 ? -4.320 14.498 -58.739 1.00 46.17 97 VAL A O 1
ATOM 743 N N . ARG A 1 97 ? -3.325 16.368 -57.977 1.00 38.88 98 ARG A N 1
ATOM 744 C CA . ARG A 1 97 ? -4.273 17.286 -58.669 1.00 43.70 98 ARG A CA 1
ATOM 745 C C . ARG A 1 97 ? -4.047 17.173 -60.190 1.00 45.85 98 ARG A C 1
ATOM 746 O O . ARG A 1 97 ? -5.041 16.935 -60.904 1.00 46.78 98 ARG A O 1
ATOM 754 N N . VAL A 1 98 ? -2.796 17.313 -60.661 1.00 44.11 99 VAL A N 1
ATOM 755 C CA . VAL A 1 98 ? -2.384 17.079 -62.083 1.00 44.87 99 VAL A CA 1
ATOM 756 C C . VAL A 1 98 ? -2.794 15.660 -62.494 1.00 42.29 99 VAL A C 1
ATOM 757 O O . VAL A 1 98 ? -3.377 15.486 -63.585 1.00 36.06 99 VAL A O 1
ATOM 761 N N . GLY A 1 99 ? -2.533 14.684 -61.629 1.00 40.43 100 GLY A N 1
ATOM 762 C CA . GLY A 1 99 ? -2.950 13.292 -61.861 1.00 41.31 100 GLY A CA 1
ATOM 763 C C . GLY A 1 99 ? -4.421 13.216 -62.212 1.00 42.49 100 GLY A C 1
ATOM 764 O O . GLY A 1 99 ? -4.792 12.449 -63.114 1.00 43.38 100 GLY A O 1
ATOM 765 N N . PHE A 1 100 ? -5.255 13.953 -61.488 1.00 46.04 101 PHE A N 1
ATOM 766 C CA . PHE A 1 100 ? -6.728 13.908 -61.663 1.00 46.45 101 PHE A CA 1
ATOM 767 C C . PHE A 1 100 ? -7.072 14.455 -63.051 1.00 44.79 101 PHE A C 1
ATOM 768 O O . PHE A 1 100 ? -7.952 13.903 -63.713 1.00 42.44 101 PHE A O 1
ATOM 776 N N . PHE A 1 101 ? -6.376 15.508 -63.465 1.00 46.20 102 PHE A N 1
ATOM 777 C CA . PHE A 1 101 ? -6.717 16.310 -64.663 1.00 50.22 102 PHE A CA 1
ATOM 778 C C . PHE A 1 101 ? -6.110 15.666 -65.902 1.00 48.78 102 PHE A C 1
ATOM 779 O O . PHE A 1 101 ? -6.527 16.072 -66.994 1.00 48.34 102 PHE A O 1
ATOM 787 N N . LEU A 1 102 ? -5.173 14.728 -65.716 1.00 48.20 103 LEU A N 1
ATOM 788 C CA . LEU A 1 102 ? -4.681 13.783 -66.757 1.00 47.89 103 LEU A CA 1
ATOM 789 C C . LEU A 1 102 ? -5.744 12.706 -67.026 1.00 51.92 103 LEU A C 1
ATOM 790 O O . LEU A 1 102 ? -5.732 12.140 -68.149 1.00 54.27 103 LEU A O 1
ATOM 795 N N . GLY A 1 103 ? -6.602 12.411 -66.037 1.00 49.51 104 GLY A N 1
ATOM 796 C CA . GLY A 1 103 ? -7.781 11.530 -66.191 1.00 47.36 104 GLY A CA 1
ATOM 797 C C . GLY A 1 103 ? -7.838 10.389 -65.172 1.00 47.42 104 GLY A C 1
ATOM 798 O O . GLY A 1 103 ? -8.811 9.656 -65.218 1.00 44.13 104 GLY A O 1
ATOM 799 N N . ALA A 1 104 ? -6.846 10.230 -64.285 1.00 47.51 105 ALA A N 1
ATOM 800 C CA . ALA A 1 104 ? -6.929 9.339 -63.102 1.00 48.30 105 ALA A CA 1
ATOM 801 C C . ALA A 1 104 ? -8.048 9.822 -62.161 1.00 52.38 105 ALA A C 1
ATOM 802 O O . ALA A 1 104 ? -7.784 10.752 -61.388 1.00 63.02 105 ALA A O 1
ATOM 804 N N . ARG A 1 105 ? -9.243 9.218 -62.216 1.00 51.74 106 ARG A N 1
ATOM 805 C CA . ARG A 1 105 ? -10.410 9.589 -61.362 1.00 50.22 106 ARG A CA 1
ATOM 806 C C . ARG A 1 105 ? -10.519 8.638 -60.154 1.00 46.38 106 ARG A C 1
ATOM 807 O O . ARG A 1 105 ? -11.364 8.896 -59.263 1.00 39.12 106 ARG A O 1
ATOM 815 N N . THR A 1 106 ? -9.706 7.571 -60.125 1.00 45.96 107 THR A N 1
ATOM 816 C CA . THR A 1 106 ? -9.550 6.621 -58.990 1.00 43.16 107 THR A CA 1
ATOM 817 C C . THR A 1 106 ? -8.069 6.568 -58.606 1.00 47.03 107 THR A C 1
ATOM 818 O O . THR A 1 106 ? -7.233 6.388 -59.524 1.00 43.74 107 THR A O 1
ATOM 822 N N . PHE A 1 107 ? -7.772 6.717 -57.306 1.00 45.74 108 PHE A N 1
ATOM 823 C CA . PHE A 1 107 ? -6.394 6.825 -56.765 1.00 42.79 108 PHE A CA 1
ATOM 824 C C . PHE A 1 107 ? -6.202 5.855 -55.610 1.00 42.29 108 PHE A C 1
ATOM 825 O O . PHE A 1 107 ? -7.069 5.800 -54.734 1.00 37.60 108 PHE A O 1
ATOM 833 N N . LEU A 1 108 ? -5.082 5.133 -55.642 1.00 43.05 109 LEU A N 1
ATOM 834 C CA . LEU A 1 108 ? -4.587 4.243 -54.566 1.00 43.01 109 LEU A CA 1
ATOM 835 C C . LEU A 1 108 ? -3.424 4.985 -53.901 1.00 41.21 109 LEU A C 1
ATOM 836 O O . LEU A 1 108 ? -2.387 5.139 -54.546 1.00 43.76 109 LEU A O 1
ATOM 841 N N . LEU A 1 109 ? -3.593 5.472 -52.681 1.00 36.93 110 LEU A N 1
ATOM 842 C CA . LEU A 1 109 ? -2.495 6.158 -51.957 1.00 38.53 110 LEU A CA 1
ATOM 843 C C . LEU A 1 109 ? -1.837 5.155 -51.010 1.00 38.51 110 LEU A C 1
ATOM 844 O O . LEU A 1 109 ? -2.550 4.603 -50.181 1.00 42.30 110 LEU A O 1
ATOM 849 N N . THR A 1 110 ? -0.535 4.926 -51.154 1.00 36.90 111 THR A N 1
ATOM 850 C CA . THR A 1 110 ? 0.232 3.937 -50.363 1.00 38.95 111 THR A CA 1
ATOM 851 C C . THR A 1 110 ? 1.299 4.685 -49.565 1.00 39.31 111 THR A C 1
ATOM 852 O O . THR A 1 110 ? 1.808 5.703 -50.074 1.00 37.39 111 THR A O 1
ATOM 856 N N . SER A 1 111 ? 1.627 4.170 -48.377 1.00 37.93 112 SER A N 1
ATOM 857 C CA . SER A 1 111 ? 2.564 4.789 -47.405 1.00 38.84 112 SER A CA 1
ATOM 858 C C . SER A 1 111 ? 3.204 3.689 -46.557 1.00 40.55 112 SER A C 1
ATOM 859 O O . SER A 1 111 ? 2.607 2.599 -46.426 1.00 43.64 112 SER A O 1
ATOM 862 N N . ALA A 1 112 ? 4.376 3.960 -46.002 1.00 40.71 113 ALA A N 1
ATOM 863 C CA . ALA A 1 112 ? 4.885 3.265 -44.796 1.00 44.75 113 ALA A CA 1
ATOM 864 C C . ALA A 1 112 ? 4.283 3.960 -43.566 1.00 43.72 113 ALA A C 1
ATOM 865 O O . ALA A 1 112 ? 4.211 5.207 -43.582 1.00 51.58 113 ALA A O 1
ATOM 867 N N . ALA A 1 113 ? 3.840 3.196 -42.566 1.00 40.27 114 ALA A N 1
ATOM 868 C CA . ALA A 1 113 ? 3.177 3.716 -41.354 1.00 38.82 114 ALA A CA 1
ATOM 869 C C . ALA A 1 113 ? 3.606 2.885 -40.165 1.00 40.03 114 ALA A C 1
ATOM 870 O O . ALA A 1 113 ? 3.834 1.681 -40.377 1.00 40.48 114 ALA A O 1
ATOM 872 N N . GLY A 1 114 ? 3.660 3.513 -38.987 1.00 40.15 115 GLY A N 1
ATOM 873 C CA . GLY A 1 114 ? 3.684 2.827 -37.679 1.00 43.90 115 GLY A CA 1
ATOM 874 C C . GLY A 1 114 ? 2.319 2.270 -37.305 1.00 45.26 115 GLY A C 1
ATOM 875 O O . GLY A 1 114 ? 1.287 2.936 -37.608 1.00 43.58 115 GLY A O 1
ATOM 876 N N . GLY A 1 115 ? 2.299 1.079 -36.693 1.00 45.53 116 GLY A N 1
ATOM 877 C CA . GLY A 1 115 ? 1.104 0.519 -36.027 1.00 50.10 116 GLY A CA 1
ATOM 878 C C . GLY A 1 115 ? 0.910 1.101 -34.628 1.00 50.25 116 GLY A C 1
ATOM 879 O O . GLY A 1 115 ? 1.830 0.967 -33.811 1.00 53.12 116 GLY A O 1
ATOM 880 N N . LEU A 1 116 ? -0.237 1.732 -34.349 1.00 53.28 117 LEU A N 1
ATOM 881 C CA . LEU A 1 116 ? -0.605 2.199 -32.981 1.00 52.89 117 LEU A CA 1
ATOM 882 C C . LEU A 1 116 ? -1.391 1.090 -32.299 1.00 53.09 117 LEU A C 1
ATOM 883 O O . LEU A 1 116 ? -1.060 0.779 -31.139 1.00 66.60 117 LEU A O 1
ATOM 888 N N . ASN A 1 117 ? -2.395 0.561 -33.007 1.00 57.18 118 ASN A N 1
ATOM 889 C CA . ASN A 1 117 ? -3.196 -0.638 -32.630 1.00 58.96 118 ASN A CA 1
ATOM 890 C C . ASN A 1 117 ? -2.244 -1.762 -32.223 1.00 62.98 118 ASN A C 1
ATOM 891 O O . ASN A 1 117 ? -1.498 -2.250 -33.069 1.00 61.21 118 ASN A O 1
ATOM 896 N N . PRO A 1 118 ? -2.213 -2.184 -30.931 1.00 67.91 119 PRO A N 1
ATOM 897 C CA . PRO A 1 118 ? -1.278 -3.217 -30.474 1.00 73.20 119 PRO A CA 1
ATOM 898 C C . PRO A 1 118 ? -1.515 -4.597 -31.121 1.00 70.79 119 PRO A C 1
ATOM 899 O O . PRO A 1 118 ? -0.622 -5.422 -31.052 1.00 75.07 119 PRO A O 1
ATOM 903 N N . ARG A 1 119 ? -2.701 -4.806 -31.707 1.00 67.82 120 ARG A N 1
ATOM 904 C CA . ARG A 1 119 ? -3.154 -6.086 -32.313 1.00 66.28 120 ARG A CA 1
ATOM 905 C C . ARG A 1 119 ? -2.391 -6.309 -33.620 1.00 64.75 120 ARG A C 1
ATOM 906 O O . ARG A 1 119 ? -1.992 -7.459 -33.857 1.00 66.85 120 ARG A O 1
ATOM 914 N N . PHE A 1 120 ? -2.171 -5.236 -34.393 1.00 65.28 121 PHE A N 1
ATOM 915 C CA . PHE A 1 120 ? -1.380 -5.188 -35.658 1.00 64.45 121 PHE A CA 1
ATOM 916 C C . PHE A 1 120 ? 0.012 -5.822 -35.460 1.00 65.88 121 PHE A C 1
ATOM 917 O O . PHE A 1 120 ? 0.476 -5.949 -34.312 1.00 63.57 121 PHE A O 1
ATOM 925 N N . ARG A 1 121 ? 0.676 -6.180 -36.567 1.00 74.55 122 ARG A N 1
ATOM 926 C CA . ARG A 1 121 ? 2.045 -6.776 -36.611 1.00 75.29 122 ARG A CA 1
ATOM 927 C C . ARG A 1 121 ? 2.880 -6.044 -37.671 1.00 66.07 122 ARG A C 1
ATOM 928 O O . ARG A 1 121 ? 2.344 -5.766 -38.775 1.00 57.92 122 ARG A O 1
ATOM 936 N N . ALA A 1 122 ? 4.146 -5.756 -37.353 1.00 61.15 123 ALA A N 1
ATOM 937 C CA . ALA A 1 122 ? 5.199 -5.393 -38.332 1.00 60.94 123 ALA A CA 1
ATOM 938 C C . ALA A 1 122 ? 5.116 -6.355 -39.527 1.00 63.80 123 ALA A C 1
ATOM 939 O O . ALA A 1 122 ? 4.956 -7.590 -39.294 1.00 63.74 123 ALA A O 1
ATOM 941 N N . GLY A 1 123 ? 5.205 -5.814 -40.749 1.00 56.24 124 GLY A N 1
ATOM 942 C CA . GLY A 1 123 ? 5.065 -6.567 -42.009 1.00 54.91 124 GLY A CA 1
ATOM 943 C C . GLY A 1 123 ? 3.631 -6.602 -42.537 1.00 57.01 124 GLY A C 1
ATOM 944 O O . GLY A 1 123 ? 3.459 -6.940 -43.729 1.00 60.27 124 GLY A O 1
ATOM 945 N N . GLY A 1 124 ? 2.625 -6.279 -41.715 1.00 50.19 125 GLY A N 1
ATOM 946 C CA . GLY A 1 124 ? 1.208 -6.377 -42.110 1.00 43.26 125 GLY A CA 1
ATOM 947 C C . GLY A 1 124 ? 0.781 -5.214 -42.980 1.00 39.73 125 GLY A C 1
ATOM 948 O O . GLY A 1 124 ? 1.548 -4.276 -43.144 1.00 43.33 125 GLY A O 1
ATOM 949 N N . ILE A 1 125 ? -0.434 -5.274 -43.504 1.00 38.69 126 ILE A N 1
ATOM 950 C CA . ILE A 1 125 ? -1.009 -4.244 -44.412 1.00 38.17 126 ILE A CA 1
ATOM 951 C C . ILE A 1 125 ? -2.337 -3.753 -43.806 1.00 39.36 126 ILE A C 1
ATOM 952 O O . ILE A 1 125 ? -3.168 -4.601 -43.368 1.00 34.92 126 ILE A O 1
ATOM 957 N N . MET A 1 126 ? -2.519 -2.431 -43.760 1.00 40.89 127 MET A N 1
ATOM 958 C CA . MET A 1 126 ? -3.704 -1.779 -43.155 1.00 43.06 127 MET A CA 1
ATOM 959 C C . MET A 1 126 ? -4.416 -1.033 -44.269 1.00 41.06 127 MET A C 1
ATOM 960 O O . MET A 1 126 ? -3.806 -0.131 -44.840 1.00 41.76 127 MET A O 1
ATOM 965 N N . LEU A 1 127 ? -5.637 -1.457 -44.568 1.00 39.75 128 LEU A N 1
ATOM 966 C CA . LEU A 1 127 ? -6.613 -0.681 -45.356 1.00 42.60 128 LEU A CA 1
ATOM 967 C C . LEU A 1 127 ? -7.027 0.538 -44.529 1.00 42.38 128 LEU A C 1
ATOM 968 O O . LEU A 1 127 ? -7.325 0.370 -43.341 1.00 48.93 128 LEU A O 1
ATOM 973 N N . HIS A 1 128 ? -7.028 1.723 -45.127 1.00 40.53 129 HIS A N 1
ATOM 974 C CA . HIS A 1 128 ? -7.488 2.975 -44.477 1.00 38.86 129 HIS A CA 1
ATOM 975 C C . HIS A 1 128 ? -9.018 2.984 -44.486 1.00 41.64 129 HIS A C 1
ATOM 976 O O . HIS A 1 128 ? -9.594 2.847 -45.585 1.00 45.03 129 HIS A O 1
ATOM 983 N N . LEU A 1 129 ? -9.640 3.148 -43.317 1.00 39.91 130 LEU A N 1
ATOM 984 C CA . LEU A 1 129 ? -11.103 3.348 -43.174 1.00 36.82 130 LEU A CA 1
ATOM 985 C C . LEU A 1 129 ? -11.424 4.819 -42.964 1.00 34.14 130 LEU A C 1
ATOM 986 O O . LEU A 1 129 ? -12.495 5.220 -43.379 1.00 33.60 130 LEU A O 1
ATOM 991 N N . ASP A 1 130 ? -10.531 5.573 -42.317 1.00 37.39 131 ASP A N 1
ATOM 992 C CA . ASP A 1 130 ? -10.718 7.027 -42.038 1.00 38.99 131 ASP A CA 1
ATOM 993 C C . ASP A 1 130 ? -9.379 7.654 -41.644 1.00 38.23 131 ASP A C 1
ATOM 994 O O . ASP A 1 130 ? -8.376 6.914 -41.498 1.00 42.08 131 ASP A O 1
ATOM 999 N N . TYR A 1 131 ? -9.352 8.971 -41.469 1.00 35.05 132 TYR A N 1
ATOM 1000 C CA . TYR A 1 131 ? -8.101 9.724 -41.192 1.00 32.72 132 TYR A CA 1
ATOM 1001 C C . TYR A 1 131 ? -8.351 10.743 -40.078 1.00 32.85 132 TYR A C 1
ATOM 1002 O O . TYR A 1 131 ? -9.506 11.221 -39.829 1.00 30.29 132 TYR A O 1
ATOM 1011 N N . ILE A 1 132 ? -7.263 11.098 -39.423 1.00 34.79 133 ILE A N 1
ATOM 1012 C CA . ILE A 1 132 ? -7.215 12.187 -38.413 1.00 37.83 133 ILE A CA 1
ATOM 1013 C C . ILE A 1 132 ? -6.100 13.121 -38.861 1.00 37.83 133 ILE A C 1
ATOM 1014 O O . ILE A 1 132 ? -5.000 12.589 -39.145 1.00 36.29 133 ILE A O 1
ATOM 1019 N N . ASN A 1 133 ? -6.361 14.432 -38.906 1.00 35.24 134 ASN A N 1
ATOM 1020 C CA . ASN A 1 133 ? -5.324 15.445 -39.235 1.00 33.79 134 ASN A CA 1
ATOM 1021 C C . ASN A 1 133 ? -4.822 16.052 -37.931 1.00 33.07 134 ASN A C 1
ATOM 1022 O O . ASN A 1 133 ? -5.563 16.850 -37.375 1.00 39.56 134 ASN A O 1
ATOM 1027 N N . PHE A 1 134 ? -3.619 15.676 -37.483 1.00 35.52 135 PHE A N 1
ATOM 1028 C CA . PHE A 1 134 ? -2.921 16.242 -36.292 1.00 35.90 135 PHE A CA 1
ATOM 1029 C C . PHE A 1 134 ? -1.689 17.043 -36.727 1.00 36.91 135 PHE A C 1
ATOM 1030 O O . PHE A 1 134 ? -0.790 17.242 -35.898 1.00 41.56 135 PHE A O 1
ATOM 1038 N N . ALA A 1 135 ? -1.642 17.499 -37.983 1.00 38.12 136 ALA A N 1
ATOM 1039 C CA . ALA A 1 135 ? -0.501 18.240 -38.578 1.00 38.33 136 ALA A CA 1
ATOM 1040 C C . ALA A 1 135 ? -0.745 19.759 -38.566 1.00 38.09 136 ALA A C 1
ATOM 1041 O O . ALA A 1 135 ? 0.234 20.508 -38.704 1.00 40.71 136 ALA A O 1
ATOM 1043 N N . GLY A 1 136 ? -1.997 20.205 -38.430 1.00 36.48 137 GLY A N 1
ATOM 1044 C CA . GLY A 1 136 ? -2.342 21.635 -38.317 1.00 37.95 137 GLY A CA 1
ATOM 1045 C C . GLY A 1 136 ? -2.227 22.367 -39.642 1.00 39.37 137 GLY A C 1
ATOM 1046 O O . GLY A 1 136 ? -2.034 23.588 -39.644 1.00 35.19 137 GLY A O 1
ATOM 1047 N N . ALA A 1 137 ? -2.385 21.649 -40.751 1.00 45.41 138 ALA A N 1
ATOM 1048 C CA . ALA A 1 137 ? -2.291 22.198 -42.127 1.00 42.75 138 ALA A CA 1
ATOM 1049 C C . ALA A 1 137 ? -3.338 21.528 -43.024 1.00 41.76 138 ALA A C 1
ATOM 1050 O O . ALA A 1 137 ? -3.695 20.355 -42.792 1.00 45.60 138 ALA A O 1
ATOM 1052 N N . ASN A 1 138 ? -3.851 22.273 -43.992 1.00 39.72 139 ASN A N 1
ATOM 1053 C CA . ASN A 1 138 ? -4.941 21.812 -44.872 1.00 35.78 139 ASN A CA 1
ATOM 1054 C C . ASN A 1 138 ? -4.648 22.328 -46.270 1.00 36.60 139 ASN A C 1
ATOM 1055 O O . ASN A 1 138 ? -4.459 23.512 -46.500 1.00 34.63 139 ASN A O 1
ATOM 1060 N N . PRO A 1 139 ? -4.612 21.444 -47.275 1.00 37.56 140 PRO A N 1
ATOM 1061 C CA . PRO A 1 139 ? -4.157 21.861 -48.587 1.00 37.96 140 PRO A CA 1
ATOM 1062 C C . PRO A 1 139 ? -5.167 22.816 -49.231 1.00 36.26 140 PRO A C 1
ATOM 1063 O O . PRO A 1 139 ? -4.785 23.520 -50.145 1.00 36.24 140 PRO A O 1
ATOM 1067 N N . LEU A 1 140 ? -6.420 22.811 -48.773 1.00 34.18 141 LEU A N 1
ATOM 1068 C CA . LEU A 1 140 ? -7.476 23.668 -49.384 1.00 33.29 141 LEU A CA 1
ATOM 1069 C C . LEU A 1 140 ? -7.413 25.080 -48.809 1.00 32.44 141 LEU A C 1
ATOM 1070 O O . LEU A 1 140 ? -8.193 25.908 -49.266 1.00 29.83 141 LEU A O 1
ATOM 1075 N N . ARG A 1 141 ? -6.588 25.319 -47.787 1.00 35.60 142 ARG A N 1
ATOM 1076 C CA . ARG A 1 141 ? -6.524 26.658 -47.155 1.00 36.99 142 ARG A CA 1
ATOM 1077 C C . ARG A 1 141 ? -6.028 27.639 -48.216 1.00 35.69 142 ARG A C 1
ATOM 1078 O O . ARG A 1 141 ? -4.931 27.402 -48.726 1.00 40.94 142 ARG A O 1
ATOM 1086 N N . GLY A 1 142 ? -6.807 28.692 -48.464 1.00 35.27 143 GLY A N 1
ATOM 1087 C CA . GLY A 1 142 ? -6.605 29.721 -49.498 1.00 36.80 143 GLY A CA 1
ATOM 1088 C C . GLY A 1 142 ? -7.891 29.924 -50.292 1.00 39.25 143 GLY A C 1
ATOM 1089 O O . GLY A 1 142 ? -8.957 29.453 -49.874 1.00 39.45 143 GLY A O 1
ATOM 1090 N N . PRO A 1 143 ? -7.827 30.592 -51.469 1.00 41.05 144 PRO A N 1
ATOM 1091 C CA . PRO A 1 143 ? -9.013 30.801 -52.301 1.00 40.78 144 PRO A CA 1
ATOM 1092 C C . PRO A 1 143 ? -9.396 29.467 -52.956 1.00 40.26 144 PRO A C 1
ATOM 1093 O O . PRO A 1 143 ? -8.525 28.663 -53.166 1.00 38.21 144 PRO A O 1
ATOM 1097 N N . ASN A 1 144 ? -10.692 29.249 -53.181 1.00 42.61 145 ASN A N 1
ATOM 1098 C CA . ASN A 1 144 ? -11.251 28.016 -53.798 1.00 41.94 145 ASN A CA 1
ATOM 1099 C C . ASN A 1 144 ? -11.602 28.333 -55.246 1.00 41.12 145 ASN A C 1
ATOM 1100 O O . ASN A 1 144 ? -12.272 29.347 -55.456 1.00 38.84 145 ASN A O 1
ATOM 1105 N N . ASP A 1 145 ? -11.138 27.515 -56.193 1.00 43.84 146 ASP A N 1
ATOM 1106 C CA . ASP A 1 145 ? -11.581 27.574 -57.606 1.00 44.66 146 ASP A CA 1
ATOM 1107 C C . ASP A 1 145 ? -12.701 26.548 -57.786 1.00 46.84 146 ASP A C 1
ATOM 1108 O O . ASP A 1 145 ? -12.403 25.343 -57.644 1.00 44.66 146 ASP A O 1
ATOM 1113 N N . GLU A 1 146 ? -13.934 27.000 -58.069 1.00 48.80 147 GLU A N 1
ATOM 1114 C CA . GLU A 1 146 ? -15.122 26.112 -58.226 1.00 53.48 147 GLU A CA 1
ATOM 1115 C C . GLU A 1 146 ? -14.860 25.065 -59.318 1.00 53.48 147 GLU A C 1
ATOM 1116 O O . GLU A 1 146 ? -15.581 24.056 -59.347 1.00 54.43 147 GLU A O 1
ATOM 1122 N N . ARG A 1 147 ? -13.909 25.325 -60.222 1.00 57.13 148 ARG A N 1
ATOM 1123 C CA . ARG A 1 147 ? -13.574 24.410 -61.346 1.00 54.12 148 ARG A CA 1
ATOM 1124 C C . ARG A 1 147 ? -12.925 23.141 -60.807 1.00 54.94 148 ARG A C 1
ATOM 1125 O O . ARG A 1 147 ? -13.086 22.104 -61.466 1.00 59.49 148 ARG A O 1
ATOM 1133 N N . LEU A 1 148 ? -12.195 23.223 -59.689 1.00 54.24 149 LEU A N 1
ATOM 1134 C CA . LEU A 1 148 ? -11.595 22.020 -59.046 1.00 53.22 149 LEU A CA 1
ATOM 1135 C C . LEU A 1 148 ? -12.650 21.291 -58.203 1.00 49.19 149 LEU A C 1
ATOM 1136 O O . LEU A 1 148 ? -12.792 20.074 -58.386 1.00 51.90 149 LEU A O 1
ATOM 1141 N N . GLY A 1 149 ? -13.368 22.018 -57.345 1.00 47.86 150 GLY A N 1
ATOM 1142 C CA . GLY A 1 149 ? -14.330 21.457 -56.377 1.00 47.88 150 GLY A CA 1
ATOM 1143 C C . GLY A 1 149 ? -14.935 22.534 -55.484 1.00 47.65 150 GLY A C 1
ATOM 1144 O O . GLY A 1 149 ? -14.699 23.730 -55.711 1.00 50.25 150 GLY A O 1
ATOM 1145 N N . PRO A 1 150 ? -15.735 22.141 -54.456 1.00 45.55 151 PRO A N 1
ATOM 1146 C CA . PRO A 1 150 ? -16.462 23.106 -53.619 1.00 41.97 151 PRO A CA 1
ATOM 1147 C C . PRO A 1 150 ? -15.578 23.686 -52.502 1.00 38.27 151 PRO A C 1
ATOM 1148 O O . PRO A 1 150 ? -14.593 23.047 -52.165 1.00 35.89 151 PRO A O 1
ATOM 1152 N N . ARG A 1 151 ? -15.959 24.859 -51.978 1.00 36.80 152 ARG A N 1
ATOM 1153 C CA . ARG A 1 151 ? -15.304 25.603 -50.856 1.00 36.78 152 ARG A CA 1
ATOM 1154 C C . ARG A 1 151 ? -15.193 24.722 -49.605 1.00 37.02 152 ARG A C 1
ATOM 1155 O O . ARG A 1 151 ? -14.172 24.809 -48.946 1.00 40.04 152 ARG A O 1
ATOM 1163 N N . PHE A 1 152 ? -16.212 23.911 -49.305 1.00 39.00 153 PHE A N 1
ATOM 1164 C CA . PHE A 1 152 ? -16.314 23.090 -48.071 1.00 37.94 153 PHE A CA 1
ATOM 1165 C C . PHE A 1 152 ? -16.607 21.631 -48.427 1.00 38.68 153 PHE A C 1
ATOM 1166 O O . PHE A 1 152 ? -17.711 21.123 -48.219 1.00 34.26 153 PHE A O 1
ATOM 1174 N N . PRO A 1 153 ? -15.606 20.875 -48.923 1.00 42.30 154 PRO A N 1
ATOM 1175 C CA . PRO A 1 153 ? -15.817 19.465 -49.208 1.00 39.18 154 PRO A CA 1
ATOM 1176 C C . PRO A 1 153 ? -16.145 18.687 -47.935 1.00 41.10 154 PRO A C 1
ATOM 1177 O O . PRO A 1 153 ? -15.583 18.943 -46.876 1.00 44.03 154 PRO A O 1
ATOM 1181 N N . VAL A 1 154 ? -17.095 17.783 -48.101 1.00 39.19 155 VAL A N 1
ATOM 1182 C CA . VAL A 1 154 ? -17.513 16.751 -47.122 1.00 39.04 155 VAL A CA 1
ATOM 1183 C C . VAL A 1 154 ? -16.476 15.629 -47.149 1.00 36.29 155 VAL A C 1
ATOM 1184 O O . VAL A 1 154 ? -16.247 15.096 -48.220 1.00 35.36 155 VAL A O 1
ATOM 1188 N N . MET A 1 155 ? -15.962 15.235 -45.987 1.00 39.70 156 MET A N 1
ATOM 1189 C CA . MET A 1 155 ? -14.883 14.230 -45.828 1.00 38.76 156 MET A CA 1
ATOM 1190 C C . MET A 1 155 ? -15.416 12.942 -45.184 1.00 39.22 156 MET A C 1
ATOM 1191 O O . MET A 1 155 ? -14.626 12.034 -44.885 1.00 39.07 156 MET A O 1
ATOM 1196 N N . PHE A 1 156 ? -16.733 12.829 -45.037 1.00 43.09 157 PHE A N 1
ATOM 1197 C CA . PHE A 1 156 ? -17.428 11.540 -44.798 1.00 42.30 157 PHE A CA 1
ATOM 1198 C C . PHE A 1 156 ? -17.228 10.648 -46.024 1.00 42.68 157 PHE A C 1
ATOM 1199 O O . PHE A 1 156 ? -17.304 11.160 -47.166 1.00 48.09 157 PHE A O 1
ATOM 1207 N N . GLU A 1 157 ? -16.975 9.357 -45.798 1.00 44.77 158 GLU A N 1
ATOM 1208 C CA . GLU A 1 157 ? -16.738 8.374 -46.885 1.00 44.84 158 GLU A CA 1
ATOM 1209 C C . GLU A 1 157 ? -15.581 8.914 -47.731 1.00 42.93 158 GLU A C 1
ATOM 1210 O O . GLU A 1 157 ? -15.657 8.803 -48.955 1.00 46.05 158 GLU A O 1
ATOM 1216 N N . ALA A 1 158 ? -14.577 9.529 -47.101 1.00 42.58 159 ALA A N 1
ATOM 1217 C CA . ALA A 1 158 ? -13.373 10.054 -47.789 1.00 43.20 159 ALA A CA 1
ATOM 1218 C C . ALA A 1 158 ? -12.700 8.872 -48.494 1.00 43.76 159 ALA A C 1
ATOM 1219 O O . ALA A 1 158 ? -12.409 8.954 -49.710 1.00 44.16 159 ALA A O 1
ATOM 1221 N N . TYR A 1 159 ? -12.511 7.783 -47.755 1.00 38.97 160 TYR A N 1
ATOM 1222 C CA . TYR A 1 159 ? -12.081 6.482 -48.304 1.00 38.25 160 TYR A CA 1
ATOM 1223 C C . TYR A 1 159 ? -13.321 5.809 -48.916 1.00 44.99 160 TYR A C 1
ATOM 1224 O O . TYR A 1 159 ? -14.305 5.545 -48.174 1.00 44.11 160 TYR A O 1
ATOM 1233 N N . ASP A 1 160 ? -13.308 5.629 -50.247 1.00 44.91 161 ASP A N 1
ATOM 1234 C CA . ASP A 1 160 ? -14.443 5.084 -51.033 1.00 44.14 161 ASP A CA 1
ATOM 1235 C C . ASP A 1 160 ? -14.898 3.780 -50.402 1.00 44.71 161 ASP A C 1
ATOM 1236 O O . ASP A 1 160 ? -14.080 2.889 -50.188 1.00 42.51 161 ASP A O 1
ATOM 1241 N N . PRO A 1 161 ? -16.209 3.668 -50.071 1.00 48.42 162 PRO A N 1
ATOM 1242 C CA . PRO A 1 161 ? -16.780 2.446 -49.502 1.00 47.22 162 PRO A CA 1
ATOM 1243 C C . PRO A 1 161 ? -16.786 1.238 -50.456 1.00 48.17 162 PRO A C 1
ATOM 1244 O O . PRO A 1 161 ? -16.646 0.137 -49.954 1.00 47.67 162 PRO A O 1
ATOM 1248 N N . GLU A 1 162 ? -16.946 1.440 -51.772 1.00 46.22 163 GLU A N 1
ATOM 1249 C CA . GLU A 1 162 ? -16.915 0.310 -52.752 1.00 53.06 163 GLU A CA 1
ATOM 1250 C C . GLU A 1 162 ? -15.481 -0.248 -52.815 1.00 49.05 163 GLU A C 1
ATOM 1251 O O . GLU A 1 162 ? -15.308 -1.492 -52.885 1.00 49.15 163 GLU A O 1
ATOM 1257 N N . LEU A 1 163 ? -14.475 0.627 -52.765 1.00 42.45 164 LEU A N 1
ATOM 1258 C CA . LEU A 1 163 ? -13.059 0.207 -52.858 1.00 39.66 164 LEU A CA 1
ATOM 1259 C C . LEU A 1 163 ? -12.654 -0.506 -51.568 1.00 42.93 164 LEU A C 1
ATOM 1260 O O . LEU A 1 163 ? -11.757 -1.369 -51.643 1.00 39.68 164 LEU A O 1
ATOM 1265 N N . ILE A 1 164 ? -13.296 -0.184 -50.439 1.00 42.64 165 ILE A N 1
ATOM 1266 C CA . ILE A 1 164 ? -13.005 -0.843 -49.134 1.00 46.01 165 ILE A CA 1
ATOM 1267 C C . ILE A 1 164 ? -13.502 -2.290 -49.218 1.00 45.88 165 ILE A C 1
ATOM 1268 O O . ILE A 1 164 ? -12.780 -3.210 -48.755 1.00 44.01 165 ILE A O 1
ATOM 1273 N N . GLU A 1 165 ? -14.698 -2.483 -49.767 1.00 47.60 166 GLU A N 1
ATOM 1274 C CA . GLU A 1 165 ? -15.291 -3.836 -49.908 1.00 51.26 166 GLU A CA 1
ATOM 1275 C C . GLU A 1 165 ? -14.378 -4.629 -50.847 1.00 48.38 166 GLU A C 1
ATOM 1276 O O . GLU A 1 165 ? -14.074 -5.808 -50.521 1.00 50.00 166 GLU A O 1
ATOM 1282 N N . LEU A 1 166 ? -13.921 -3.993 -51.929 1.00 42.92 167 LEU A N 1
ATOM 1283 C CA . LEU A 1 166 ? -13.042 -4.634 -52.943 1.00 45.63 167 LEU A CA 1
ATOM 1284 C C . LEU A 1 166 ? -11.737 -5.073 -52.277 1.00 45.33 167 LEU A C 1
ATOM 1285 O O . LEU A 1 166 ? -11.288 -6.210 -52.523 1.00 50.75 167 LEU A O 1
ATOM 1290 N N . ALA A 1 167 ? -11.149 -4.185 -51.480 1.00 44.64 168 ALA A N 1
ATOM 1291 C CA . ALA A 1 167 ? -9.880 -4.412 -50.766 1.00 46.91 168 ALA A CA 1
ATOM 1292 C C . ALA A 1 167 ? -10.061 -5.623 -49.853 1.00 47.57 168 ALA A C 1
ATOM 1293 O O . ALA A 1 167 ? -9.093 -6.400 -49.733 1.00 51.39 168 ALA A O 1
ATOM 1295 N N . ARG A 1 168 ? -11.250 -5.792 -49.261 1.00 44.99 169 ARG A N 1
ATOM 1296 C CA . ARG A 1 168 ? -11.556 -6.941 -48.360 1.00 48.84 169 ARG A CA 1
ATOM 1297 C C . ARG A 1 168 ? -11.678 -8.235 -49.172 1.00 47.93 169 ARG A C 1
ATOM 1298 O O . ARG A 1 168 ? -11.072 -9.249 -48.767 1.00 42.24 169 ARG A O 1
ATOM 1306 N N . LYS A 1 169 ? -12.417 -8.193 -50.284 1.00 51.53 170 LYS A N 1
ATOM 1307 C CA . LYS A 1 169 ? -12.626 -9.350 -51.194 1.00 51.40 170 LYS A CA 1
ATOM 1308 C C . LYS A 1 169 ? -11.254 -9.860 -51.670 1.00 51.05 170 LYS A C 1
ATOM 1309 O O . LYS A 1 169 ? -10.983 -11.088 -51.586 1.00 44.88 170 LYS A O 1
ATOM 1315 N N . VAL A 1 170 ? -10.373 -8.957 -52.096 1.00 48.44 171 VAL A N 1
ATOM 1316 C CA . VAL A 1 170 ? -9.081 -9.369 -52.707 1.00 45.81 171 VAL A CA 1
ATOM 1317 C C . VAL A 1 170 ? -8.191 -9.975 -51.623 1.00 43.85 171 VAL A C 1
ATOM 1318 O O . VAL A 1 170 ? -7.439 -10.892 -51.953 1.00 54.63 171 VAL A O 1
ATOM 1322 N N . ALA A 1 171 ? -8.264 -9.505 -50.385 1.00 46.95 172 ALA A N 1
ATOM 1323 C CA . ALA A 1 171 ? -7.448 -10.055 -49.271 1.00 52.29 172 ALA A CA 1
ATOM 1324 C C . ALA A 1 171 ? -7.866 -11.503 -48.990 1.00 53.96 172 ALA A C 1
ATOM 1325 O O . ALA A 1 171 ? -6.977 -12.388 -48.953 1.00 56.35 172 ALA A O 1
ATOM 1327 N N . ARG A 1 172 ? -9.171 -11.735 -48.822 1.00 51.25 173 ARG A N 1
ATOM 1328 C CA . ARG A 1 172 ? -9.760 -13.095 -48.654 1.00 50.98 173 ARG A CA 1
ATOM 1329 C C . ARG A 1 172 ? -9.235 -14.004 -49.771 1.00 50.95 173 ARG A C 1
ATOM 1330 O O . ARG A 1 172 ? -8.542 -14.967 -49.428 1.00 50.07 173 ARG A O 1
ATOM 1338 N N . ARG A 1 173 ? -9.490 -13.650 -51.037 1.00 51.34 174 ARG A N 1
ATOM 1339 C CA . ARG A 1 173 ? -9.014 -14.371 -52.252 1.00 58.41 174 ARG A CA 1
ATOM 1340 C C . ARG A 1 173 ? -7.532 -14.770 -52.086 1.00 59.73 174 ARG A C 1
ATOM 1341 O O . ARG A 1 173 ? -7.226 -15.967 -52.305 1.00 60.04 174 ARG A O 1
ATOM 1349 N N . GLN A 1 174 ? -6.649 -13.853 -51.652 1.00 50.95 175 GLN A N 1
ATOM 1350 C CA . GLN A 1 174 ? -5.174 -14.085 -51.611 1.00 48.39 175 GLN A CA 1
ATOM 1351 C C . GLN A 1 174 ? -4.756 -14.728 -50.279 1.00 48.13 175 GLN A C 1
ATOM 1352 O O . GLN A 1 174 ? -3.537 -14.772 -50.023 1.00 51.29 175 GLN A O 1
ATOM 1358 N N . ASP A 1 175 ? -5.703 -15.235 -49.480 1.00 51.01 176 ASP A N 1
ATOM 1359 C CA . ASP A 1 175 ? -5.472 -15.793 -48.114 1.00 51.22 176 ASP A CA 1
ATOM 1360 C C . ASP A 1 175 ? -4.570 -14.830 -47.309 1.00 51.99 176 ASP A C 1
ATOM 1361 O O . ASP A 1 175 ? -3.630 -15.304 -46.621 1.00 51.13 176 ASP A O 1
ATOM 1366 N N . LEU A 1 176 ? -4.883 -13.526 -47.357 1.00 49.98 177 LEU A N 1
ATOM 1367 C CA . LEU A 1 176 ? -4.111 -12.408 -46.742 1.00 53.97 177 LEU A CA 1
ATOM 1368 C C . LEU A 1 176 ? -4.965 -11.750 -45.643 1.00 49.39 177 LEU A C 1
ATOM 1369 O O . LEU A 1 176 ? -6.124 -11.381 -45.929 1.00 48.37 177 LEU A O 1
ATOM 1374 N N . HIS A 1 177 ? -4.445 -11.671 -44.413 1.00 48.17 178 HIS A N 1
ATOM 1375 C CA . HIS A 1 177 ? -5.140 -11.021 -43.270 1.00 47.99 178 HIS A CA 1
ATOM 1376 C C . HIS A 1 177 ? -4.915 -9.516 -43.362 1.00 44.15 178 HIS A C 1
ATOM 1377 O O . HIS A 1 177 ? -3.762 -9.089 -43.134 1.00 45.82 178 HIS A O 1
ATOM 1384 N N . LEU A 1 178 ? -5.982 -8.784 -43.710 1.00 42.42 179 LEU A N 1
ATOM 1385 C CA . LEU A 1 178 ? -6.009 -7.317 -43.963 1.00 40.68 179 LEU A CA 1
ATOM 1386 C C . LEU A 1 178 ? -6.452 -6.610 -42.681 1.00 43.20 179 LEU A C 1
ATOM 1387 O O . LEU A 1 178 ? -7.664 -6.698 -42.361 1.00 48.30 179 LEU A O 1
ATOM 1392 N N . PHE A 1 179 ? -5.495 -5.990 -41.972 1.00 40.97 180 PHE A N 1
ATOM 1393 C CA . PHE A 1 179 ? -5.749 -5.013 -40.886 1.00 41.98 180 PHE A CA 1
ATOM 1394 C C . PHE A 1 179 ? -6.457 -3.798 -41.477 1.00 44.92 180 PHE A C 1
ATOM 1395 O O . PHE A 1 179 ? -6.278 -3.492 -42.676 1.00 49.81 180 PHE A O 1
ATOM 1403 N N . GLU A 1 180 ? -7.261 -3.148 -40.637 1.00 47.40 181 GLU A N 1
ATOM 1404 C CA . GLU A 1 180 ? -8.128 -2.006 -41.006 1.00 50.17 181 GLU A CA 1
ATOM 1405 C C . GLU A 1 180 ? -7.972 -0.943 -39.919 1.00 51.80 181 GLU A C 1
ATOM 1406 O O . GLU A 1 180 ? -7.703 -1.328 -38.775 1.00 50.71 181 GLU A O 1
ATOM 1412 N N . GLY A 1 181 ? -8.093 0.343 -40.258 1.00 54.01 182 GLY A N 1
ATOM 1413 C CA . GLY A 1 181 ? -8.189 1.377 -39.218 1.00 47.48 182 GLY A CA 1
ATOM 1414 C C . GLY A 1 181 ? -8.024 2.794 -39.716 1.00 46.66 182 GLY A C 1
ATOM 1415 O O . GLY A 1 181 ? -8.109 3.049 -40.951 1.00 48.36 182 GLY A O 1
ATOM 1416 N N . VAL A 1 182 ? -7.809 3.678 -38.739 1.00 42.67 183 VAL A N 1
ATOM 1417 C CA . VAL A 1 182 ? -7.762 5.156 -38.885 1.00 40.77 183 VAL A CA 1
ATOM 1418 C C . VAL A 1 182 ? -6.308 5.558 -38.996 1.00 36.86 183 VAL A C 1
ATOM 1419 O O . VAL A 1 182 ? -5.542 5.158 -38.078 1.00 32.62 183 VAL A O 1
ATOM 1423 N N . TYR A 1 183 ? -5.984 6.330 -40.039 1.00 35.88 184 TYR A N 1
ATOM 1424 C CA . TYR A 1 183 ? -4.617 6.868 -40.294 1.00 40.68 184 TYR A CA 1
ATOM 1425 C C . TYR A 1 183 ? -4.497 8.277 -39.710 1.00 37.65 184 TYR A C 1
ATOM 1426 O O . TYR A 1 183 ? -5.275 9.133 -40.133 1.00 40.74 184 TYR A O 1
ATOM 1435 N N . ALA A 1 184 ? -3.537 8.503 -38.809 1.00 39.68 185 ALA A N 1
ATOM 1436 C CA . ALA A 1 184 ? -3.193 9.831 -38.238 1.00 38.17 185 ALA A CA 1
ATOM 1437 C C . ALA A 1 184 ? -1.963 10.419 -38.945 1.00 37.33 185 ALA A C 1
ATOM 1438 O O . ALA A 1 184 ? -0.837 9.808 -38.887 1.00 36.93 185 ALA A O 1
ATOM 1440 N N . TRP A 1 185 ? -2.161 11.579 -39.563 1.00 33.85 186 TRP A N 1
ATOM 1441 C CA . TRP A 1 185 ? -1.107 12.466 -40.129 1.00 33.32 186 TRP A CA 1
ATOM 1442 C C . TRP A 1 185 ? -0.388 13.206 -39.001 1.00 32.07 186 TRP A C 1
ATOM 1443 O O . TRP A 1 185 ? -0.942 14.161 -38.490 1.00 34.68 186 TRP A O 1
ATOM 1454 N N . PHE A 1 186 ? 0.796 12.741 -38.620 1.00 37.24 187 PHE A N 1
ATOM 1455 C CA . PHE A 1 186 ? 1.730 13.395 -37.667 1.00 34.96 187 PHE A CA 1
ATOM 1456 C C . PHE A 1 186 ? 2.734 14.174 -38.503 1.00 36.98 187 PHE A C 1
ATOM 1457 O O . PHE A 1 186 ? 3.236 13.596 -39.466 1.00 39.01 187 PHE A O 1
ATOM 1465 N N . MET A 1 187 ? 3.000 15.439 -38.178 1.00 40.53 188 MET A N 1
ATOM 1466 C CA . MET A 1 187 ? 3.698 16.355 -39.118 1.00 38.56 188 MET A CA 1
ATOM 1467 C C . MET A 1 187 ? 5.143 15.887 -39.317 1.00 39.54 188 MET A C 1
ATOM 1468 O O . MET A 1 187 ? 5.647 16.018 -40.435 1.00 37.39 188 MET A O 1
ATOM 1473 N N . GLY A 1 188 ? 5.784 15.368 -38.270 1.00 39.83 189 GLY A N 1
ATOM 1474 C CA . GLY A 1 188 ? 7.203 14.981 -38.324 1.00 38.46 189 GLY A CA 1
ATOM 1475 C C . GLY A 1 188 ? 8.082 16.197 -38.584 1.00 37.33 189 GLY A C 1
ATOM 1476 O O . GLY A 1 188 ? 7.626 17.331 -38.421 1.00 37.64 189 GLY A O 1
ATOM 1477 N N . PRO A 1 189 ? 9.361 16.015 -38.989 1.00 35.90 190 PRO A N 1
ATOM 1478 C CA . PRO A 1 189 ? 9.947 14.699 -39.281 1.00 34.33 190 PRO A CA 1
ATOM 1479 C C . PRO A 1 189 ? 10.502 13.882 -38.102 1.00 35.24 190 PRO A C 1
ATOM 1480 O O . PRO A 1 189 ? 10.876 12.756 -38.321 1.00 30.42 190 PRO A O 1
ATOM 1484 N N . SER A 1 190 ? 10.609 14.467 -36.906 1.00 35.30 191 SER A N 1
ATOM 1485 C CA . SER A 1 190 ? 10.926 13.708 -35.669 1.00 34.28 191 SER A CA 1
ATOM 1486 C C . SER A 1 190 ? 9.813 12.698 -35.485 1.00 34.30 191 SER A C 1
ATOM 1487 O O . SER A 1 190 ? 8.677 13.056 -35.792 1.00 44.06 191 SER A O 1
ATOM 1490 N N . PHE A 1 191 ? 10.126 11.480 -35.060 1.00 34.71 192 PHE A N 1
ATOM 1491 C CA . PHE A 1 191 ? 9.095 10.467 -34.727 1.00 35.26 192 PHE A CA 1
ATOM 1492 C C . PHE A 1 191 ? 8.373 10.949 -33.453 1.00 34.81 192 PHE A C 1
ATOM 1493 O O . PHE A 1 191 ? 8.871 11.833 -32.763 1.00 34.82 192 PHE A O 1
ATOM 1501 N N . ALA A 1 192 ? 7.191 10.407 -33.190 1.00 32.74 193 ALA A N 1
ATOM 1502 C CA . ALA A 1 192 ? 6.348 10.738 -32.033 1.00 31.65 193 ALA A CA 1
ATOM 1503 C C . ALA A 1 192 ? 7.075 10.342 -30.743 1.00 31.97 193 ALA A C 1
ATOM 1504 O O . ALA A 1 192 ? 7.748 9.309 -30.756 1.00 30.75 193 ALA A O 1
ATOM 1506 N N . SER A 1 193 ? 6.932 11.146 -29.678 1.00 32.11 194 SER A N 1
ATOM 1507 C CA . SER A 1 193 ? 7.263 10.754 -28.285 1.00 34.10 194 SER A CA 1
ATOM 1508 C C . SER A 1 193 ? 6.328 9.612 -27.881 1.00 36.45 194 SER A C 1
ATOM 1509 O O . SER A 1 193 ? 5.276 9.422 -28.551 1.00 35.84 194 SER A O 1
ATOM 1512 N N . ARG A 1 194 ? 6.679 8.908 -26.802 1.00 37.44 195 ARG A N 1
ATOM 1513 C CA . ARG A 1 194 ? 5.809 7.884 -26.184 1.00 36.47 195 ARG A CA 1
ATOM 1514 C C . ARG A 1 194 ? 4.432 8.516 -25.928 1.00 37.43 195 ARG A C 1
ATOM 1515 O O . ARG A 1 194 ? 3.424 7.949 -26.399 1.00 39.72 195 ARG A O 1
ATOM 1523 N N . ALA A 1 195 ? 4.392 9.681 -25.279 1.00 32.85 196 ALA A N 1
ATOM 1524 C CA . ALA A 1 195 ? 3.151 10.358 -24.852 1.00 31.52 196 ALA A CA 1
ATOM 1525 C C . ALA A 1 195 ? 2.340 10.779 -26.077 1.00 35.21 196 ALA A C 1
ATOM 1526 O O . ALA A 1 195 ? 1.095 10.664 -26.021 1.00 35.48 196 ALA A O 1
ATOM 1528 N N . GLU A 1 196 ? 3.010 11.227 -27.149 1.00 36.55 197 GLU A N 1
ATOM 1529 C CA . GLU A 1 196 ? 2.332 11.564 -28.426 1.00 35.01 197 GLU A CA 1
ATOM 1530 C C . GLU A 1 196 ? 1.731 10.288 -29.029 1.00 36.03 197 GLU A C 1
ATOM 1531 O O . GLU A 1 196 ? 0.575 10.357 -29.498 1.00 36.00 197 GLU A O 1
ATOM 1537 N N . LEU A 1 197 ? 2.445 9.156 -29.016 1.00 36.29 198 LEU A N 1
ATOM 1538 C CA . LEU A 1 197 ? 1.874 7.904 -29.580 1.00 38.09 198 LEU A CA 1
ATOM 1539 C C . LEU A 1 197 ? 0.622 7.546 -28.774 1.00 42.14 198 LEU A C 1
ATOM 1540 O O . LEU A 1 197 ? -0.427 7.233 -29.401 1.00 43.17 198 LEU A O 1
ATOM 1545 N N . ARG A 1 198 ? 0.722 7.608 -27.440 1.00 43.91 199 ARG A N 1
ATOM 1546 C CA . ARG A 1 198 ? -0.398 7.270 -26.530 1.00 44.90 199 ARG A CA 1
ATOM 1547 C C . ARG A 1 198 ? -1.554 8.206 -26.856 1.00 41.05 199 ARG A C 1
ATOM 1548 O O . ARG A 1 198 ? -2.676 7.710 -27.027 1.00 35.37 199 ARG A O 1
ATOM 1556 N N . LEU A 1 199 ? -1.255 9.498 -26.981 1.00 39.99 200 LEU A N 1
ATOM 1557 C CA . LEU A 1 199 ? -2.263 10.549 -27.255 1.00 43.84 200 LEU A CA 1
ATOM 1558 C C . LEU A 1 199 ? -3.019 10.176 -28.546 1.00 44.25 200 LEU A C 1
ATOM 1559 O O . LEU A 1 199 ? -4.277 10.205 -28.518 1.00 44.21 200 LEU A O 1
ATOM 1564 N N . LEU A 1 200 ? -2.325 9.733 -29.602 1.00 40.95 201 LEU A N 1
ATOM 1565 C CA . LEU A 1 200 ? -2.962 9.489 -30.937 1.00 43.29 201 LEU A CA 1
ATOM 1566 C C . LEU A 1 200 ? -3.755 8.176 -30.926 1.00 42.39 201 LEU A C 1
ATOM 1567 O O . LEU A 1 200 ? -4.799 8.119 -31.588 1.00 42.47 201 LEU A O 1
ATOM 1572 N N . ARG A 1 201 ? -3.283 7.151 -30.223 1.00 43.75 202 ARG A N 1
ATOM 1573 C CA . ARG A 1 201 ? -4.043 5.881 -30.085 1.00 49.12 202 ARG A CA 1
ATOM 1574 C C . ARG A 1 201 ? -5.391 6.189 -29.408 1.00 47.74 202 ARG A C 1
ATOM 1575 O O . ARG A 1 201 ? -6.437 5.737 -29.923 1.00 42.13 202 ARG A O 1
ATOM 1583 N N . GLU A 1 202 ? -5.372 6.984 -28.336 1.00 52.80 203 GLU A N 1
ATOM 1584 C CA . GLU A 1 202 ? -6.519 7.158 -27.406 1.00 56.85 203 GLU A CA 1
ATOM 1585 C C . GLU A 1 202 ? -7.543 8.104 -28.066 1.00 55.17 203 GLU A C 1
ATOM 1586 O O . GLU A 1 202 ? -8.752 7.915 -27.791 1.00 54.29 203 GLU A O 1
ATOM 1592 N N . LEU A 1 203 ? -7.120 8.984 -28.991 1.00 48.87 204 LEU A N 1
ATOM 1593 C CA . LEU A 1 203 ? -8.037 9.733 -29.903 1.00 48.61 204 LEU A CA 1
ATOM 1594 C C . LEU A 1 203 ? -8.647 8.837 -30.999 1.00 48.35 204 LEU A C 1
ATOM 1595 O O . LEU A 1 203 ? -9.485 9.369 -31.763 1.00 45.35 204 LEU A O 1
ATOM 1600 N N . GLY A 1 204 ? -8.202 7.580 -31.153 1.00 45.20 205 GLY A N 1
ATOM 1601 C CA . GLY A 1 204 ? -8.802 6.601 -32.089 1.00 44.59 205 GLY A CA 1
ATOM 1602 C C . GLY A 1 204 ? -7.999 6.390 -33.371 1.00 42.11 205 GLY A C 1
ATOM 1603 O O . GLY A 1 204 ? -8.582 5.925 -34.341 1.00 39.52 205 GLY A O 1
ATOM 1604 N N . ALA A 1 205 ? -6.697 6.684 -33.371 1.00 41.58 206 ALA A N 1
ATOM 1605 C CA . ALA A 1 205 ? -5.766 6.351 -34.473 1.00 41.18 206 ALA A CA 1
ATOM 1606 C C . ALA A 1 205 ? -5.301 4.903 -34.311 1.00 40.46 206 ALA A C 1
ATOM 1607 O O . ALA A 1 205 ? -5.065 4.482 -33.157 1.00 38.85 206 ALA A O 1
ATOM 1609 N N . ASP A 1 206 ? -5.177 4.188 -35.435 1.00 40.47 207 ASP A N 1
ATOM 1610 C CA . ASP A 1 206 ? -4.672 2.796 -35.517 1.00 42.67 207 ASP A CA 1
ATOM 1611 C C . ASP A 1 206 ? -3.276 2.784 -36.166 1.00 44.71 207 ASP A C 1
ATOM 1612 O O . ASP A 1 206 ? -2.474 1.873 -35.837 1.00 44.80 207 ASP A O 1
ATOM 1617 N N . ALA A 1 207 ? -2.976 3.750 -37.046 1.00 47.73 208 ALA A N 1
ATOM 1618 C CA . ALA A 1 207 ? -1.650 3.919 -37.685 1.00 44.61 208 ALA A CA 1
ATOM 1619 C C . ALA A 1 207 ? -1.224 5.388 -37.655 1.00 42.49 208 ALA A C 1
ATOM 1620 O O . ALA A 1 207 ? -2.101 6.278 -37.678 1.00 43.36 208 ALA A O 1
ATOM 1622 N N . ILE A 1 208 ? 0.086 5.611 -37.627 1.00 34.96 209 ILE A N 1
ATOM 1623 C CA . ILE A 1 208 ? 0.717 6.954 -37.586 1.00 36.97 209 ILE A CA 1
ATOM 1624 C C . ILE A 1 208 ? 1.700 7.026 -38.749 1.00 39.02 209 ILE A C 1
ATOM 1625 O O . ILE A 1 208 ? 2.495 6.088 -38.896 1.00 39.10 209 ILE A O 1
ATOM 1630 N N . GLY A 1 209 ? 1.633 8.095 -39.543 1.00 41.63 210 GLY A N 1
ATOM 1631 C CA . GLY A 1 209 ? 2.650 8.429 -40.557 1.00 39.06 210 GLY A CA 1
ATOM 1632 C C . GLY A 1 209 ? 2.597 9.895 -40.920 1.00 39.94 210 GLY A C 1
ATOM 1633 O O . GLY A 1 209 ? 1.775 10.634 -40.344 1.00 41.81 210 GLY A O 1
ATOM 1634 N N . MET A 1 210 ? 3.399 10.298 -41.895 1.00 40.00 211 MET A N 1
ATOM 1635 C CA . MET A 1 210 ? 3.676 11.723 -42.164 1.00 35.46 211 MET A CA 1
ATOM 1636 C C . MET A 1 210 ? 3.219 12.131 -43.568 1.00 34.53 211 MET A C 1
ATOM 1637 O O . MET A 1 210 ? 3.753 13.115 -44.057 1.00 35.08 211 MET A O 1
ATOM 1642 N N . SER A 1 211 ? 2.234 11.455 -44.168 1.00 36.09 212 SER A N 1
ATOM 1643 C CA . SER A 1 211 ? 1.784 11.690 -45.568 1.00 36.22 212 SER A CA 1
ATOM 1644 C C . SER A 1 211 ? 0.275 11.455 -45.732 1.00 37.95 212 SER A C 1
ATOM 1645 O O . SER A 1 211 ? -0.374 11.191 -44.732 1.00 38.25 212 SER A O 1
ATOM 1648 N N . THR A 1 212 ? -0.243 11.509 -46.974 1.00 41.40 213 THR A N 1
ATOM 1649 C CA . THR A 1 212 ? -1.514 10.875 -47.451 1.00 36.88 213 THR A CA 1
ATOM 1650 C C . THR A 1 212 ? -2.742 11.747 -47.193 1.00 36.26 213 THR A C 1
ATOM 1651 O O . THR A 1 212 ? -3.570 11.899 -48.111 1.00 33.59 213 THR A O 1
ATOM 1655 N N . VAL A 1 213 ? -2.907 12.245 -45.967 1.00 37.65 214 VAL A N 1
ATOM 1656 C CA . VAL A 1 213 ? -4.134 13.003 -45.573 1.00 35.54 214 VAL A CA 1
ATOM 1657 C C . VAL A 1 213 ? -4.297 14.217 -46.489 1.00 34.24 214 VAL A C 1
ATOM 1658 O O . VAL A 1 213 ? -5.382 14.442 -46.999 1.00 37.03 214 VAL A O 1
ATOM 1662 N N . PRO A 1 214 ? -3.260 15.030 -46.788 1.00 34.84 215 PRO A N 1
ATOM 1663 C CA . PRO A 1 214 ? -3.468 16.183 -47.660 1.00 34.55 215 PRO A CA 1
ATOM 1664 C C . PRO A 1 214 ? -3.938 15.714 -49.044 1.00 34.90 215 PRO A C 1
ATOM 1665 O O . PRO A 1 214 ? -4.805 16.340 -49.604 1.00 34.31 215 PRO A O 1
ATOM 1669 N N . GLU A 1 215 ? -3.356 14.621 -49.541 1.00 39.47 216 GLU A N 1
ATOM 1670 C CA . GLU A 1 215 ? -3.732 13.958 -50.819 1.00 41.86 216 GLU A CA 1
ATOM 1671 C C . GLU A 1 215 ? -5.209 13.558 -50.729 1.00 43.41 216 GLU A C 1
ATOM 1672 O O . GLU A 1 215 ? -5.985 13.937 -51.648 1.00 46.80 216 GLU A O 1
ATOM 1678 N N . VAL A 1 216 ? -5.609 12.864 -49.659 1.00 39.23 217 VAL A N 1
ATOM 1679 C CA . VAL A 1 216 ? -7.021 12.413 -49.495 1.00 35.12 217 VAL A CA 1
ATOM 1680 C C . VAL A 1 216 ? -7.970 13.614 -49.562 1.00 34.67 217 VAL A C 1
ATOM 1681 O O . VAL A 1 216 ? -8.966 13.507 -50.259 1.00 34.89 217 VAL A O 1
ATOM 1685 N N . ILE A 1 217 ? -7.675 14.709 -48.861 1.00 36.46 218 ILE A N 1
ATOM 1686 C CA . ILE A 1 217 ? -8.540 15.929 -48.811 1.00 40.36 218 ILE A CA 1
ATOM 1687 C C . ILE A 1 217 ? -8.573 16.589 -50.199 1.00 40.32 218 ILE A C 1
ATOM 1688 O O . ILE A 1 217 ? -9.677 16.915 -50.685 1.00 44.52 218 ILE A O 1
ATOM 1693 N N . ALA A 1 218 ? -7.405 16.791 -50.809 1.00 40.94 219 ALA A N 1
ATOM 1694 C CA . ALA A 1 218 ? -7.243 17.382 -52.163 1.00 41.40 219 ALA A CA 1
ATOM 1695 C C . ALA A 1 218 ? -8.076 16.594 -53.186 1.00 42.29 219 ALA A C 1
ATOM 1696 O O . ALA A 1 218 ? -8.753 17.240 -54.021 1.00 46.19 219 ALA A O 1
ATOM 1698 N N . LEU A 1 219 ? -8.047 15.260 -53.104 1.00 41.59 220 LEU A N 1
ATOM 1699 C CA . LEU A 1 219 ? -8.676 14.348 -54.089 1.00 44.01 220 LEU A CA 1
ATOM 1700 C C . LEU A 1 219 ? -10.194 14.267 -53.875 1.00 46.24 220 LEU A C 1
ATOM 1701 O O . LEU A 1 219 ? -10.912 14.122 -54.901 1.00 49.71 220 LEU A O 1
ATOM 1706 N N . ARG A 1 220 ? -10.698 14.387 -52.642 1.00 43.64 221 ARG A N 1
ATOM 1707 C CA . ARG A 1 220 ? -12.174 14.345 -52.405 1.00 40.74 221 ARG A CA 1
ATOM 1708 C C . ARG A 1 220 ? -12.767 15.702 -52.796 1.00 37.37 221 ARG A C 1
ATOM 1709 O O . ARG A 1 220 ? -13.918 15.743 -53.286 1.00 35.92 221 ARG A O 1
ATOM 1717 N N . HIS A 1 221 ? -11.997 16.776 -52.627 1.00 38.91 222 HIS A N 1
ATOM 1718 C CA . HIS A 1 221 ? -12.325 18.120 -53.177 1.00 40.44 222 HIS A CA 1
ATOM 1719 C C . HIS A 1 221 ? -12.668 17.977 -54.669 1.00 39.15 222 HIS A C 1
ATOM 1720 O O . HIS A 1 221 ? -13.711 18.509 -55.091 1.00 42.16 222 HIS A O 1
ATOM 1727 N N . LEU A 1 222 ? -11.865 17.196 -55.401 1.00 39.61 223 LEU A N 1
ATOM 1728 C CA . LEU A 1 222 ? -11.919 17.019 -56.879 1.00 42.22 223 LEU A CA 1
ATOM 1729 C C . LEU A 1 222 ? -13.017 16.042 -57.294 1.00 42.00 223 LEU A C 1
ATOM 1730 O O . LEU A 1 222 ? -13.402 16.098 -58.478 1.00 42.12 223 LEU A O 1
ATOM 1735 N N . GLY A 1 223 ? -13.473 15.187 -56.367 1.00 43.34 224 GLY A N 1
ATOM 1736 C CA . GLY A 1 223 ? -14.515 14.164 -56.588 1.00 40.80 224 GLY A CA 1
ATOM 1737 C C . GLY A 1 223 ? -13.926 12.827 -57.013 1.00 41.75 224 GLY A C 1
ATOM 1738 O O . GLY A 1 223 ? -14.696 11.959 -57.440 1.00 41.59 224 GLY A O 1
ATOM 1739 N N . ALA A 1 224 ? -12.607 12.666 -56.905 1.00 40.67 225 ALA A N 1
ATOM 1740 C CA . ALA A 1 224 ? -11.888 11.399 -57.163 1.00 43.50 225 ALA A CA 1
ATOM 1741 C C . ALA A 1 224 ? -12.331 10.348 -56.140 1.00 44.80 225 ALA A C 1
ATOM 1742 O O . ALA A 1 224 ? -12.769 10.741 -55.048 1.00 49.52 225 ALA A O 1
ATOM 1744 N N . ARG A 1 225 ? -12.232 9.064 -56.481 1.00 42.95 226 ARG A N 1
ATOM 1745 C CA . ARG A 1 225 ? -12.358 7.950 -55.513 1.00 41.23 226 ARG A CA 1
ATOM 1746 C C . ARG A 1 225 ? -10.952 7.622 -55.014 1.00 40.16 226 ARG A C 1
ATOM 1747 O O . ARG A 1 225 ? -10.017 7.791 -55.789 1.00 39.67 226 ARG A O 1
ATOM 1755 N N . VAL A 1 226 ? -10.818 7.241 -53.741 1.00 41.52 227 VAL A N 1
ATOM 1756 C CA . VAL A 1 226 ? -9.515 7.116 -53.017 1.00 39.30 227 VAL A CA 1
ATOM 1757 C C . VAL A 1 226 ? -9.531 5.787 -52.254 1.00 41.54 227 VAL A C 1
ATOM 1758 O O . VAL A 1 226 ? -10.550 5.462 -51.634 1.00 45.28 227 VAL A O 1
ATOM 1762 N N . LEU A 1 227 ? -8.427 5.051 -52.311 1.00 45.34 228 LEU A N 1
ATOM 1763 C CA . LEU A 1 227 ? -8.149 3.851 -51.483 1.00 47.52 228 LEU A CA 1
ATOM 1764 C C . LEU A 1 227 ? -6.771 4.064 -50.858 1.00 46.59 228 LEU A C 1
ATOM 1765 O O . LEU A 1 227 ? -5.843 4.439 -51.605 1.00 48.46 228 LEU A O 1
ATOM 1770 N N . GLY A 1 228 ? -6.667 3.874 -49.540 1.00 46.25 229 GLY A N 1
ATOM 1771 C CA . GLY A 1 228 ? -5.440 4.108 -48.761 1.00 40.21 229 GLY A CA 1
ATOM 1772 C C . GLY A 1 228 ? -4.899 2.802 -48.211 1.00 41.23 229 GLY A C 1
ATOM 1773 O O . GLY A 1 228 ? -5.670 2.055 -47.596 1.00 39.95 229 GLY A O 1
ATOM 1774 N N . LEU A 1 229 ? -3.620 2.521 -48.434 1.00 38.50 230 LEU A N 1
ATOM 1775 C CA . LEU A 1 229 ? -2.964 1.320 -47.892 1.00 40.78 230 LEU A CA 1
ATOM 1776 C C . LEU A 1 229 ? -1.638 1.763 -47.300 1.00 43.06 230 LEU A C 1
ATOM 1777 O O . LEU A 1 229 ? -0.917 2.554 -47.936 1.00 42.43 230 LEU A O 1
ATOM 1782 N N . SER A 1 230 ? -1.361 1.260 -46.104 1.00 40.64 231 SER A N 1
ATOM 1783 C CA . SER A 1 230 ? -0.064 1.407 -45.434 1.00 39.17 231 SER A CA 1
ATOM 1784 C C . SER A 1 230 ? 0.483 0.002 -45.198 1.00 41.43 231 SER A C 1
ATOM 1785 O O . SER A 1 230 ? -0.318 -0.943 -44.979 1.00 37.32 231 SER A O 1
ATOM 1788 N N . THR A 1 231 ? 1.784 -0.126 -45.413 1.00 40.81 232 THR A N 1
ATOM 1789 C CA . THR A 1 231 ? 2.635 -1.199 -44.880 1.00 40.83 232 THR A CA 1
ATOM 1790 C C . THR A 1 231 ? 2.910 -0.806 -43.433 1.00 42.80 232 THR A C 1
ATOM 1791 O O . THR A 1 231 ? 3.477 0.272 -43.215 1.00 45.14 232 THR A O 1
ATOM 1795 N N . ILE A 1 232 ? 2.457 -1.612 -42.483 1.00 42.31 233 ILE A N 1
ATOM 1796 C CA . ILE A 1 232 ? 2.786 -1.398 -41.055 1.00 47.13 233 ILE A CA 1
ATOM 1797 C C . ILE A 1 232 ? 4.235 -1.873 -40.865 1.00 48.78 233 ILE A C 1
ATOM 1798 O O . ILE A 1 232 ? 4.443 -3.027 -40.503 1.00 47.13 233 ILE A O 1
ATOM 1803 N N . THR A 1 233 ? 5.191 -0.992 -41.156 1.00 49.53 234 THR A N 1
ATOM 1804 C CA . THR A 1 233 ? 6.648 -1.269 -41.196 1.00 53.72 234 THR A CA 1
ATOM 1805 C C . THR A 1 233 ? 7.186 -1.535 -39.787 1.00 54.55 234 THR A C 1
ATOM 1806 O O . THR A 1 233 ? 8.170 -2.292 -39.655 1.00 56.55 234 THR A O 1
ATOM 1810 N N . ASP A 1 234 ? 6.586 -0.914 -38.772 1.00 59.42 235 ASP A N 1
ATOM 1811 C CA . ASP A 1 234 ? 7.018 -1.033 -37.350 1.00 57.09 235 ASP A CA 1
ATOM 1812 C C . ASP A 1 234 ? 5.764 -1.023 -36.470 1.00 56.27 235 ASP A C 1
ATOM 1813 O O . ASP A 1 234 ? 4.671 -0.736 -36.978 1.00 61.31 235 ASP A O 1
ATOM 1818 N N . MET A 1 235 ? 5.928 -1.337 -35.193 1.00 56.91 236 MET A N 1
ATOM 1819 C CA . MET A 1 235 ? 4.850 -1.244 -34.187 1.00 57.74 236 MET A CA 1
ATOM 1820 C C . MET A 1 235 ? 5.208 -0.072 -33.261 1.00 62.73 236 MET A C 1
ATOM 1821 O O . MET A 1 235 ? 6.205 -0.154 -32.517 1.00 61.30 236 MET A O 1
ATOM 1826 N N . ALA A 1 236 ? 4.464 1.024 -33.406 1.00 67.03 237 ALA A N 1
ATOM 1827 C CA . ALA A 1 236 ? 4.584 2.269 -32.617 1.00 65.31 237 ALA A CA 1
ATOM 1828 C C . ALA A 1 236 ? 3.668 2.144 -31.398 1.00 56.27 237 ALA A C 1
ATOM 1829 O O . ALA A 1 236 ? 2.526 2.674 -31.420 1.00 64.87 237 ALA A O 1
ATOM 1831 N N . VAL A 1 237 ? 4.138 1.425 -30.386 1.00 49.16 238 VAL A N 1
ATOM 1832 C CA . VAL A 1 237 ? 3.383 1.252 -29.115 1.00 54.75 238 VAL A CA 1
ATOM 1833 C C . VAL A 1 237 ? 4.295 1.645 -27.953 1.00 52.13 238 VAL A C 1
ATOM 1834 O O . VAL A 1 237 ? 5.319 1.025 -27.688 1.00 54.25 238 VAL A O 1
ATOM 1838 N N . PRO A 1 238 ? 3.942 2.725 -27.227 1.00 58.62 239 PRO A N 1
ATOM 1839 C CA . PRO A 1 238 ? 4.862 3.337 -26.263 1.00 58.36 239 PRO A CA 1
ATOM 1840 C C . PRO A 1 238 ? 5.101 2.585 -24.944 1.00 63.79 239 PRO A C 1
ATOM 1841 O O . PRO A 1 238 ? 5.883 3.054 -24.150 1.00 64.77 239 PRO A O 1
ATOM 1845 N N . GLU A 1 239 ? 4.449 1.446 -24.715 1.00 71.81 240 GLU A N 1
ATOM 1846 C CA . GLU A 1 239 ? 4.730 0.637 -23.498 1.00 78.22 240 GLU A CA 1
ATOM 1847 C C . GLU A 1 239 ? 5.511 -0.617 -23.920 1.00 79.79 240 GLU A C 1
ATOM 1848 O O . GLU A 1 239 ? 5.314 -1.669 -23.301 1.00 86.07 240 GLU A O 1
ATOM 1854 N N . ARG A 1 240 ? 6.399 -0.441 -24.912 1.00 78.62 241 ARG A N 1
ATOM 1855 C CA . ARG A 1 240 ? 7.377 -1.405 -25.495 1.00 77.06 241 ARG A CA 1
ATOM 1856 C C . ARG A 1 240 ? 8.663 -0.606 -25.773 1.00 82.11 241 ARG A C 1
ATOM 1857 O O . ARG A 1 240 ? 8.510 0.530 -26.263 1.00 90.49 241 ARG A O 1
ATOM 1865 N N . GLU A 1 241 ? 9.868 -1.109 -25.463 1.00 80.36 242 GLU A N 1
ATOM 1866 C CA . GLU A 1 241 ? 11.132 -0.344 -25.714 1.00 87.27 242 GLU A CA 1
ATOM 1867 C C . GLU A 1 241 ? 11.355 -0.206 -27.229 1.00 88.05 242 GLU A C 1
ATOM 1868 O O . GLU A 1 241 ? 10.755 -0.984 -27.992 1.00 96.61 242 GLU A O 1
ATOM 1874 N N . HIS A 1 242 ? 12.186 0.754 -27.642 1.00 89.41 243 HIS A N 1
ATOM 1875 C CA . HIS A 1 242 ? 12.672 0.968 -29.038 1.00 96.99 243 HIS A CA 1
ATOM 1876 C C . HIS A 1 242 ? 11.505 1.239 -30.003 1.00 84.32 243 HIS A C 1
ATOM 1877 O O . HIS A 1 242 ? 10.606 0.376 -30.145 1.00 65.16 243 HIS A O 1
ATOM 1884 N N . HIS A 1 243 ? 11.520 2.439 -30.594 1.00 80.29 244 HIS A N 1
ATOM 1885 C CA . HIS A 1 243 ? 10.834 2.823 -31.856 1.00 79.70 244 HIS A CA 1
ATOM 1886 C C . HIS A 1 243 ? 11.763 2.415 -33.004 1.00 70.62 244 HIS A C 1
ATOM 1887 O O . HIS A 1 243 ? 12.988 2.517 -32.817 1.00 70.54 244 HIS A O 1
ATOM 1894 N N . ALA A 1 244 ? 11.212 1.966 -34.132 1.00 66.97 245 ALA A N 1
ATOM 1895 C CA . ALA A 1 244 ? 11.957 1.704 -35.386 1.00 70.56 245 ALA A CA 1
ATOM 1896 C C . ALA A 1 244 ? 12.741 2.958 -35.806 1.00 71.21 245 ALA A C 1
ATOM 1897 O O . ALA A 1 244 ? 12.282 4.086 -35.529 1.00 66.85 245 ALA A O 1
ATOM 1899 N N . THR A 1 245 ? 13.880 2.765 -36.472 1.00 73.32 246 THR A N 1
ATOM 1900 C CA . THR A 1 245 ? 14.698 3.849 -37.082 1.00 80.99 246 THR A CA 1
ATOM 1901 C C . THR A 1 245 ? 14.281 3.991 -38.558 1.00 86.63 246 THR A C 1
ATOM 1902 O O . THR A 1 245 ? 13.379 3.229 -38.972 1.00 82.74 246 THR A O 1
ATOM 1906 N N . GLU A 1 246 ? 14.872 4.942 -39.304 1.00 89.63 247 GLU A N 1
ATOM 1907 C CA . GLU A 1 246 ? 14.675 5.124 -40.776 1.00 87.81 247 GLU A CA 1
ATOM 1908 C C . GLU A 1 246 ? 15.031 3.812 -41.501 1.00 93.08 247 GLU A C 1
ATOM 1909 O O . GLU A 1 246 ? 14.188 3.327 -42.299 1.00 82.75 247 GLU A O 1
ATOM 1915 N N . GLU A 1 247 ? 16.230 3.272 -41.226 1.00 93.27 248 GLU A N 1
ATOM 1916 C CA . GLU A 1 247 ? 16.820 2.034 -41.822 1.00 89.14 248 GLU A CA 1
ATOM 1917 C C . GLU A 1 247 ? 15.879 0.821 -41.645 1.00 84.66 248 GLU A C 1
ATOM 1918 O O . GLU A 1 247 ? 15.789 0.002 -42.592 1.00 85.29 248 GLU A O 1
ATOM 1924 N N . GLU A 1 248 ? 15.205 0.710 -40.489 1.00 81.71 249 GLU A N 1
ATOM 1925 C CA . GLU A 1 248 ? 14.333 -0.433 -40.081 1.00 79.01 249 GLU A CA 1
ATOM 1926 C C . GLU A 1 248 ? 12.970 -0.332 -40.792 1.00 78.27 249 GLU A C 1
ATOM 1927 O O . GLU A 1 248 ? 12.487 -1.382 -41.275 1.00 69.41 249 GLU A O 1
ATOM 1933 N N . VAL A 1 249 ? 12.382 0.876 -40.851 1.00 78.22 250 VAL A N 1
ATOM 1934 C CA . VAL A 1 249 ? 11.140 1.202 -41.624 1.00 75.42 250 VAL A CA 1
ATOM 1935 C C . VAL A 1 249 ? 11.350 0.706 -43.065 1.00 75.47 250 VAL A C 1
ATOM 1936 O O . VAL A 1 249 ? 10.670 -0.275 -43.443 1.00 68.79 250 VAL A O 1
ATOM 1940 N N . LEU A 1 250 ? 12.295 1.317 -43.801 1.00 71.93 251 LEU A N 1
ATOM 1941 C CA . LEU A 1 250 ? 12.566 1.063 -45.246 1.00 72.41 251 LEU A CA 1
ATOM 1942 C C . LEU A 1 250 ? 12.907 -0.414 -45.496 1.00 73.82 251 LEU A C 1
ATOM 1943 O O . LEU A 1 250 ? 12.524 -0.905 -46.584 1.00 61.38 251 LEU A O 1
ATOM 1948 N N . ARG A 1 251 ? 13.595 -1.082 -44.552 1.00 79.73 252 ARG A N 1
ATOM 1949 C CA . ARG A 1 251 ? 13.988 -2.521 -44.658 1.00 82.73 252 ARG A CA 1
ATOM 1950 C C . ARG A 1 251 ? 12.742 -3.416 -44.676 1.00 82.74 252 ARG A C 1
ATOM 1951 O O . ARG A 1 251 ? 12.725 -4.371 -45.488 1.00 91.90 252 ARG A O 1
ATOM 1959 N N . VAL A 1 252 ? 11.756 -3.137 -43.813 1.00 77.22 253 VAL A N 1
ATOM 1960 C CA . VAL A 1 252 ? 10.497 -3.936 -43.696 1.00 74.38 253 VAL A CA 1
ATOM 1961 C C . VAL A 1 252 ? 9.605 -3.651 -44.915 1.00 71.66 253 VAL A C 1
ATOM 1962 O O . VAL A 1 252 ? 8.870 -4.574 -45.314 1.00 77.40 253 VAL A O 1
ATOM 1966 N N . ALA A 1 253 ? 9.689 -2.449 -45.503 1.00 70.87 254 ALA A N 1
ATOM 1967 C CA . ALA A 1 253 ? 8.875 -2.005 -46.667 1.00 73.96 254 ALA A CA 1
ATOM 1968 C C . ALA A 1 253 ? 9.328 -2.730 -47.947 1.00 74.11 254 ALA A C 1
ATOM 1969 O O . ALA A 1 253 ? 8.473 -2.893 -48.865 1.00 66.04 254 ALA A O 1
ATOM 1971 N N . ALA A 1 254 ? 10.605 -3.150 -47.997 1.00 78.40 255 ALA A N 1
ATOM 1972 C CA . ALA A 1 254 ? 11.231 -3.954 -49.080 1.00 78.95 255 ALA A CA 1
ATOM 1973 C C . ALA A 1 254 ? 10.931 -5.460 -48.891 1.00 78.75 255 ALA A C 1
ATOM 1974 O O . ALA A 1 254 ? 10.582 -6.107 -49.910 1.00 70.34 255 ALA A O 1
ATOM 1976 N N . GLU A 1 255 ? 11.044 -5.994 -47.656 1.00 73.46 256 GLU A N 1
ATOM 1977 C CA . GLU A 1 255 ? 10.737 -7.411 -47.265 1.00 76.58 256 GLU A CA 1
ATOM 1978 C C . GLU A 1 255 ? 9.271 -7.792 -47.582 1.00 74.88 256 GLU A C 1
ATOM 1979 O O . GLU A 1 255 ? 9.023 -8.919 -48.114 1.00 67.27 256 GLU A O 1
ATOM 1985 N N . THR A 1 256 ? 8.343 -6.888 -47.238 1.00 61.83 257 THR A N 1
ATOM 1986 C CA . THR A 1 256 ? 6.862 -7.000 -47.369 1.00 59.19 257 THR A CA 1
ATOM 1987 C C . THR A 1 256 ? 6.426 -6.814 -48.836 1.00 52.38 257 THR A C 1
ATOM 1988 O O . THR A 1 256 ? 5.252 -7.090 -49.158 1.00 49.50 257 THR A O 1
ATOM 1992 N N . GLY A 1 257 ? 7.328 -6.325 -49.692 1.00 49.52 258 GLY A N 1
ATOM 1993 C CA . GLY A 1 257 ? 7.005 -5.815 -51.037 1.00 48.72 258 GLY A CA 1
ATOM 1994 C C . GLY A 1 257 ? 6.332 -6.861 -51.917 1.00 52.20 258 GLY A C 1
ATOM 1995 O O . GLY A 1 257 ? 5.376 -6.546 -52.624 1.00 57.61 258 GLY A O 1
ATOM 1996 N N . PRO A 1 258 ? 6.840 -8.116 -51.961 1.00 50.48 259 PRO A N 1
ATOM 1997 C CA . PRO A 1 258 ? 6.240 -9.143 -52.812 1.00 47.34 259 PRO A CA 1
ATOM 1998 C C . PRO A 1 258 ? 4.773 -9.379 -52.407 1.00 49.03 259 PRO A C 1
ATOM 1999 O O . PRO A 1 258 ? 3.923 -9.385 -53.304 1.00 45.84 259 PRO A O 1
ATOM 2003 N N . VAL A 1 259 ? 4.496 -9.496 -51.096 1.00 48.03 260 VAL A N 1
ATOM 2004 C CA . VAL A 1 259 ? 3.114 -9.685 -50.548 1.00 45.71 260 VAL A CA 1
ATOM 2005 C C . VAL A 1 259 ? 2.266 -8.475 -50.964 1.00 44.14 260 VAL A C 1
ATOM 2006 O O . VAL A 1 259 ? 1.111 -8.699 -51.383 1.00 46.29 260 VAL A O 1
ATOM 2010 N N . PHE A 1 260 ? 2.842 -7.263 -50.897 1.00 42.59 261 PHE A N 1
ATOM 2011 C CA . PHE A 1 260 ? 2.172 -5.947 -51.109 1.00 44.85 261 PHE A CA 1
ATOM 2012 C C . PHE A 1 260 ? 1.913 -5.663 -52.605 1.00 42.87 261 PHE A C 1
ATOM 2013 O O . PHE A 1 260 ? 0.842 -5.113 -52.975 1.00 41.14 261 PHE A O 1
ATOM 2021 N N . ARG A 1 261 ? 2.866 -5.980 -53.475 1.00 45.38 262 ARG A N 1
ATOM 2022 C CA . ARG A 1 261 ? 2.693 -5.808 -54.949 1.00 46.16 262 ARG A CA 1
ATOM 2023 C C . ARG A 1 261 ? 1.629 -6.788 -55.442 1.00 43.24 262 ARG A C 1
ATOM 2024 O O . ARG A 1 261 ? 0.790 -6.377 -56.295 1.00 38.16 262 ARG A O 1
ATOM 2032 N N . ARG A 1 262 ? 1.641 -8.015 -54.902 1.00 41.35 263 ARG A N 1
ATOM 2033 C CA . ARG A 1 262 ? 0.627 -9.051 -55.241 1.00 43.08 263 ARG A CA 1
ATOM 2034 C C . ARG A 1 262 ? -0.763 -8.537 -54.856 1.00 46.08 263 ARG A C 1
ATOM 2035 O O . ARG A 1 262 ? -1.734 -8.866 -55.576 1.00 48.18 263 ARG A O 1
ATOM 2043 N N . TYR A 1 263 ? -0.857 -7.752 -53.771 1.00 46.92 264 TYR A N 1
ATOM 2044 C CA . TYR A 1 263 ? -2.145 -7.241 -53.243 1.00 46.04 264 TYR A CA 1
ATOM 2045 C C . TYR A 1 263 ? -2.583 -6.079 -54.139 1.00 42.79 264 TYR A C 1
ATOM 2046 O O . TYR A 1 263 ? -3.739 -6.089 -54.622 1.00 39.84 264 TYR A O 1
ATOM 2055 N N . VAL A 1 264 ? -1.685 -5.128 -54.411 1.00 43.38 265 VAL A N 1
ATOM 2056 C CA . VAL A 1 264 ? -2.035 -3.911 -55.203 1.00 40.53 265 VAL A CA 1
ATOM 2057 C C . VAL A 1 264 ? -2.529 -4.378 -56.569 1.00 41.30 265 VAL A C 1
ATOM 2058 O O . VAL A 1 264 ? -3.593 -3.887 -57.032 1.00 38.96 265 VAL A O 1
ATOM 2062 N N . ARG A 1 265 ? -1.790 -5.319 -57.169 1.00 46.58 266 ARG A N 1
ATOM 2063 C CA . ARG A 1 265 ? -2.117 -5.938 -58.489 1.00 47.41 266 ARG A CA 1
ATOM 2064 C C . ARG A 1 265 ? -3.514 -6.565 -58.407 1.00 46.24 266 ARG A C 1
ATOM 2065 O O . ARG A 1 265 ? -4.326 -6.289 -59.310 1.00 46.38 266 ARG A O 1
ATOM 2073 N N . GLY A 1 266 ? -3.774 -7.362 -57.362 1.00 45.61 267 GLY A N 1
ATOM 2074 C CA . GLY A 1 266 ? -5.089 -7.980 -57.098 1.00 46.68 267 GLY A CA 1
ATOM 2075 C C . GLY A 1 266 ? -6.218 -6.969 -57.219 1.00 46.99 267 GLY A C 1
ATOM 2076 O O . GLY A 1 266 ? -7.187 -7.236 -57.958 1.00 47.46 267 GLY A O 1
ATOM 2077 N N . ILE A 1 267 ? -6.073 -5.830 -56.539 1.00 45.54 268 ILE A N 1
ATOM 2078 C CA . ILE A 1 267 ? -7.055 -4.708 -56.542 1.00 44.51 268 ILE A CA 1
ATOM 2079 C C . ILE A 1 267 ? -7.145 -4.112 -57.956 1.00 45.26 268 ILE A C 1
ATOM 2080 O O . ILE A 1 267 ? -8.264 -4.057 -58.497 1.00 44.71 268 ILE A O 1
ATOM 2085 N N . LEU A 1 268 ? -6.019 -3.667 -58.522 1.00 45.68 269 LEU A N 1
ATOM 2086 C CA . LEU A 1 268 ? -5.932 -3.115 -59.906 1.00 46.75 269 LEU A CA 1
ATOM 2087 C C . LEU A 1 268 ? -6.735 -3.970 -60.888 1.00 43.25 269 LEU A C 1
ATOM 2088 O O . LEU A 1 268 ? -7.358 -3.385 -61.793 1.00 47.18 269 LEU A O 1
ATOM 2093 N N . ALA A 1 269 ? -6.689 -5.297 -60.764 1.00 43.98 270 ALA A N 1
ATOM 2094 C CA . ALA A 1 269 ? -7.262 -6.224 -61.770 1.00 44.65 270 ALA A CA 1
ATOM 2095 C C . ALA A 1 269 ? -8.787 -6.105 -61.772 1.00 47.47 270 ALA A C 1
ATOM 2096 O O . ALA A 1 269 ? -9.378 -6.373 -62.822 1.00 51.66 270 ALA A O 1
ATOM 2098 N N . GLU A 1 270 ? -9.389 -5.680 -60.658 1.00 50.75 271 GLU A N 1
ATOM 2099 C CA . GLU A 1 270 ? -10.866 -5.652 -60.481 1.00 55.18 271 GLU A CA 1
ATOM 2100 C C . GLU A 1 270 ? -11.438 -4.261 -60.796 1.00 55.20 271 GLU A C 1
ATOM 2101 O O . GLU A 1 270 ? -12.661 -4.167 -60.841 1.00 53.12 271 GLU A O 1
ATOM 2107 N N . LEU A 1 271 ? -10.596 -3.245 -61.044 1.00 59.73 272 LEU A N 1
ATOM 2108 C CA . LEU A 1 271 ? -10.986 -1.812 -61.244 1.00 63.81 272 LEU A CA 1
ATOM 2109 C C . LEU A 1 271 ? -11.257 -1.512 -62.729 1.00 68.18 272 LEU A C 1
ATOM 2110 O O . LEU A 1 271 ? -12.027 -0.582 -63.085 1.00 58.77 272 LEU A O 1
ATOM 2116 N N . GLU B 1 1 ? 21.694 29.501 -44.733 1.00 59.42 2 GLU B N 1
ATOM 2117 C CA . GLU B 1 1 ? 22.598 28.302 -44.861 1.00 60.47 2 GLU B CA 1
ATOM 2118 C C . GLU B 1 1 ? 22.843 27.659 -43.471 1.00 58.04 2 GLU B C 1
ATOM 2119 O O . GLU B 1 1 ? 23.984 27.724 -42.968 1.00 66.49 2 GLU B O 1
ATOM 2125 N N . LEU B 1 2 ? 21.832 27.052 -42.840 1.00 53.24 3 LEU B N 1
ATOM 2126 C CA . LEU B 1 2 ? 21.945 26.423 -41.490 1.00 51.80 3 LEU B CA 1
ATOM 2127 C C . LEU B 1 2 ? 23.197 25.540 -41.480 1.00 57.41 3 LEU B C 1
ATOM 2128 O O . LEU B 1 2 ? 23.290 24.604 -42.314 1.00 69.88 3 LEU B O 1
ATOM 2133 N N . TYR B 1 3 ? 24.133 25.848 -40.596 1.00 55.57 4 TYR B N 1
ATOM 2134 C CA . TYR B 1 3 ? 25.474 25.207 -40.478 1.00 57.38 4 TYR B CA 1
ATOM 2135 C C . TYR B 1 3 ? 26.528 26.301 -40.654 1.00 57.14 4 TYR B C 1
ATOM 2136 O O . TYR B 1 3 ? 27.319 26.535 -39.717 1.00 65.33 4 TYR B O 1
ATOM 2145 N N . ASP B 1 4 ? 26.540 26.958 -41.812 1.00 45.89 5 ASP B N 1
ATOM 2146 C CA . ASP B 1 4 ? 27.427 28.126 -42.027 1.00 49.92 5 ASP B CA 1
ATOM 2147 C C . ASP B 1 4 ? 26.940 29.244 -41.096 1.00 48.98 5 ASP B C 1
ATOM 2148 O O . ASP B 1 4 ? 27.782 30.042 -40.627 1.00 46.37 5 ASP B O 1
ATOM 2153 N N . LYS B 1 5 ? 25.632 29.276 -40.819 1.00 46.62 6 LYS B N 1
ATOM 2154 C CA . LYS B 1 5 ? 25.012 30.202 -39.841 1.00 44.09 6 LYS B CA 1
ATOM 2155 C C . LYS B 1 5 ? 25.482 29.839 -38.426 1.00 44.36 6 LYS B C 1
ATOM 2156 O O . LYS B 1 5 ? 25.868 30.755 -37.701 1.00 46.41 6 LYS B O 1
ATOM 2162 N N . ILE B 1 6 ? 25.425 28.558 -38.045 1.00 45.30 7 ILE B N 1
ATOM 2163 C CA . ILE B 1 6 ? 25.910 28.032 -36.730 1.00 47.85 7 ILE B CA 1
ATOM 2164 C C . ILE B 1 6 ? 27.410 28.319 -36.578 1.00 48.08 7 ILE B C 1
ATOM 2165 O O . ILE B 1 6 ? 27.809 28.704 -35.462 1.00 53.69 7 ILE B O 1
ATOM 2170 N N . GLN B 1 7 ? 28.228 28.074 -37.610 1.00 50.13 8 GLN B N 1
ATOM 2171 C CA . GLN B 1 7 ? 29.709 28.193 -37.488 1.00 51.25 8 GLN B CA 1
ATOM 2172 C C . GLN B 1 7 ? 30.045 29.681 -37.405 1.00 46.61 8 GLN B C 1
ATOM 2173 O O . GLN B 1 7 ? 31.036 30.009 -36.739 1.00 51.64 8 GLN B O 1
ATOM 2179 N N . GLU B 1 8 ? 29.238 30.549 -38.019 1.00 47.87 9 GLU B N 1
ATOM 2180 C CA . GLU B 1 8 ? 29.393 32.024 -37.862 1.00 53.06 9 GLU B CA 1
ATOM 2181 C C . GLU B 1 8 ? 29.167 32.378 -36.388 1.00 51.49 9 GLU B C 1
ATOM 2182 O O . GLU B 1 8 ? 30.028 33.080 -35.842 1.00 51.41 9 GLU B O 1
ATOM 2188 N N . ALA B 1 9 ? 28.077 31.882 -35.776 1.00 48.88 10 ALA B N 1
ATOM 2189 C CA . ALA B 1 9 ? 27.705 32.127 -34.357 1.00 47.66 10 ALA B CA 1
ATOM 2190 C C . ALA B 1 9 ? 28.826 31.607 -33.464 1.00 41.84 10 ALA B C 1
ATOM 2191 O O . ALA B 1 9 ? 29.236 32.312 -32.549 1.00 44.82 10 ALA B O 1
ATOM 2193 N N . VAL B 1 10 ? 29.327 30.422 -33.770 1.00 46.55 11 VAL B N 1
ATOM 2194 C CA . VAL B 1 10 ? 30.453 29.753 -33.048 1.00 48.16 11 VAL B CA 1
ATOM 2195 C C . VAL B 1 10 ? 31.725 30.619 -33.117 1.00 50.00 11 VAL B C 1
ATOM 2196 O O . VAL B 1 10 ? 32.328 30.868 -32.053 1.00 50.06 11 VAL B O 1
ATOM 2200 N N . ALA B 1 11 ? 32.118 31.053 -34.321 1.00 47.69 12 ALA B N 1
ATOM 2201 C CA . ALA B 1 11 ? 33.341 31.853 -34.574 1.00 50.96 12 ALA B CA 1
ATOM 2202 C C . ALA B 1 11 ? 33.272 33.166 -33.782 1.00 49.03 12 ALA B C 1
ATOM 2203 O O . ALA B 1 11 ? 34.288 33.540 -33.180 1.00 49.19 12 ALA B O 1
ATOM 2205 N N . TYR B 1 12 ? 32.116 33.833 -33.755 1.00 51.63 13 TYR B N 1
ATOM 2206 C CA . TYR B 1 12 ? 31.928 35.095 -32.990 1.00 50.76 13 TYR B CA 1
ATOM 2207 C C . TYR B 1 12 ? 32.106 34.808 -31.494 1.00 47.83 13 TYR B C 1
ATOM 2208 O O . TYR B 1 12 ? 32.723 35.629 -30.809 1.00 48.78 13 TYR B O 1
ATOM 2217 N N . VAL B 1 13 ? 31.621 33.670 -31.000 1.00 47.27 14 VAL B N 1
ATOM 2218 C CA . VAL B 1 13 ? 31.759 33.301 -29.560 1.00 50.28 14 VAL B CA 1
ATOM 2219 C C . VAL B 1 13 ? 33.241 33.039 -29.261 1.00 52.21 14 VAL B C 1
ATOM 2220 O O . VAL B 1 13 ? 33.729 33.552 -28.246 1.00 54.86 14 VAL B O 1
ATOM 2224 N N . ARG B 1 14 ? 33.942 32.299 -30.119 1.00 54.48 15 ARG B N 1
ATOM 2225 C CA . ARG B 1 14 ? 35.374 31.950 -29.899 1.00 59.28 15 ARG B CA 1
ATOM 2226 C C . ARG B 1 14 ? 36.264 33.199 -30.051 1.00 60.82 15 ARG B C 1
ATOM 2227 O O . ARG B 1 14 ? 37.399 33.176 -29.537 1.00 56.99 15 ARG B O 1
ATOM 2235 N N . SER B 1 15 ? 35.761 34.267 -30.677 1.00 61.32 16 SER B N 1
ATOM 2236 C CA . SER B 1 15 ? 36.434 35.589 -30.748 1.00 62.54 16 SER B CA 1
ATOM 2237 C C . SER B 1 15 ? 36.399 36.295 -29.382 1.00 67.07 16 SER B C 1
ATOM 2238 O O . SER B 1 15 ? 37.030 37.365 -29.279 1.00 78.21 16 SER B O 1
ATOM 2241 N N . LYS B 1 16 ? 35.672 35.771 -28.384 1.00 60.32 17 LYS B N 1
ATOM 2242 C CA . LYS B 1 16 ? 35.592 36.380 -27.029 1.00 54.99 17 LYS B CA 1
ATOM 2243 C C . LYS B 1 16 ? 36.242 35.473 -25.984 1.00 55.78 17 LYS B C 1
ATOM 2244 O O . LYS B 1 16 ? 36.596 36.002 -24.895 1.00 55.50 17 LYS B O 1
ATOM 2250 N N . THR B 1 17 ? 36.375 34.172 -26.271 1.00 56.01 18 THR B N 1
ATOM 2251 C CA . THR B 1 17 ? 36.874 33.157 -25.303 1.00 57.69 18 THR B CA 1
ATOM 2252 C C . THR B 1 17 ? 37.013 31.788 -25.975 1.00 56.68 18 THR B C 1
ATOM 2253 O O . THR B 1 17 ? 36.248 31.495 -26.911 1.00 52.81 18 THR B O 1
ATOM 2257 N N . ASP B 1 18 ? 37.966 30.988 -25.496 1.00 61.91 19 ASP B N 1
ATOM 2258 C CA . ASP B 1 18 ? 38.279 29.635 -26.031 1.00 64.43 19 ASP B CA 1
ATOM 2259 C C . ASP B 1 18 ? 37.710 28.596 -25.054 1.00 61.16 19 ASP B C 1
ATOM 2260 O O . ASP B 1 18 ? 37.850 27.387 -25.334 1.00 50.47 19 ASP B O 1
ATOM 2265 N N . PHE B 1 19 ? 37.046 29.057 -23.982 1.00 53.46 20 PHE B N 1
ATOM 2266 C CA . PHE B 1 19 ? 36.388 28.193 -22.972 1.00 52.24 20 PHE B CA 1
ATOM 2267 C C . PHE B 1 19 ? 35.467 27.196 -23.679 1.00 51.20 20 PHE B C 1
ATOM 2268 O O . PHE B 1 19 ? 34.612 27.609 -24.490 1.00 47.42 20 PHE B O 1
ATOM 2276 N N . VAL B 1 20 ? 35.655 25.912 -23.384 1.00 49.28 21 VAL B N 1
ATOM 2277 C CA . VAL B 1 20 ? 34.853 24.796 -23.952 1.00 50.39 21 VAL B CA 1
ATOM 2278 C C . VAL B 1 20 ? 33.872 24.350 -22.882 1.00 49.15 21 VAL B C 1
ATOM 2279 O O . VAL B 1 20 ? 34.280 23.770 -21.883 1.00 55.07 21 VAL B O 1
ATOM 2283 N N . PRO B 1 21 ? 32.557 24.564 -23.081 1.00 52.56 22 PRO B N 1
ATOM 2284 C CA . PRO B 1 21 ? 31.545 23.995 -22.193 1.00 50.43 22 PRO B CA 1
ATOM 2285 C C . PRO B 1 21 ? 31.295 22.505 -22.470 1.00 48.47 22 PRO B C 1
ATOM 2286 O O . PRO B 1 21 ? 31.477 22.069 -23.609 1.00 43.03 22 PRO B O 1
ATOM 2290 N N . GLU B 1 22 ? 30.960 21.764 -21.407 1.00 49.93 23 GLU B N 1
ATOM 2291 C CA . GLU B 1 22 ? 30.448 20.365 -21.450 1.00 51.37 23 GLU B CA 1
ATOM 2292 C C . GLU B 1 22 ? 28.927 20.352 -21.214 1.00 48.16 23 GLU B C 1
ATOM 2293 O O . GLU B 1 22 ? 28.267 19.409 -21.676 1.00 40.59 23 GLU B O 1
ATOM 2299 N N . VAL B 1 23 ? 28.385 21.342 -20.502 1.00 44.35 24 VAL B N 1
ATOM 2300 C CA . VAL B 1 23 ? 26.985 21.291 -19.999 1.00 42.38 24 VAL B CA 1
ATOM 2301 C C . VAL B 1 23 ? 26.275 22.593 -20.340 1.00 40.47 24 VAL B C 1
ATOM 2302 O O . VAL B 1 23 ? 26.734 23.668 -19.909 1.00 44.56 24 VAL B O 1
ATOM 2306 N N . GLY B 1 24 ? 25.205 22.491 -21.116 1.00 39.66 25 GLY B N 1
ATOM 2307 C CA . GLY B 1 24 ? 24.363 23.648 -21.466 1.00 40.25 25 GLY B CA 1
ATOM 2308 C C . GLY B 1 24 ? 23.246 23.776 -20.461 1.00 36.95 25 GLY B C 1
ATOM 2309 O O . GLY B 1 24 ? 22.634 22.740 -20.171 1.00 43.02 25 GLY B O 1
ATOM 2310 N N . LEU B 1 25 ? 23.039 24.973 -19.920 1.00 33.47 26 LEU B N 1
ATOM 2311 C CA . LEU B 1 25 ? 21.963 25.289 -18.948 1.00 35.67 26 LEU B CA 1
ATOM 2312 C C . LEU B 1 25 ? 21.066 26.385 -19.532 1.00 33.44 26 LEU B C 1
ATOM 2313 O O . LEU B 1 25 ? 21.514 27.530 -19.636 1.00 40.13 26 LEU B O 1
ATOM 2318 N N . VAL B 1 26 ? 19.862 26.031 -19.976 1.00 32.33 27 VAL B N 1
ATOM 2319 C CA . VAL B 1 26 ? 18.836 27.021 -20.412 1.00 32.50 27 VAL B CA 1
ATOM 2320 C C . VAL B 1 26 ? 17.980 27.370 -19.185 1.00 34.02 27 VAL B C 1
ATOM 2321 O O . VAL B 1 26 ? 17.359 26.469 -18.590 1.00 34.30 27 VAL B O 1
ATOM 2325 N N . LEU B 1 27 ? 17.940 28.650 -18.839 1.00 34.74 28 LEU B N 1
ATOM 2326 C CA . LEU B 1 27 ? 17.156 29.193 -17.709 1.00 34.95 28 LEU B CA 1
ATOM 2327 C C . LEU B 1 27 ? 15.901 29.879 -18.242 1.00 35.25 28 LEU B C 1
ATOM 2328 O O . LEU B 1 27 ? 16.024 30.810 -19.085 1.00 37.52 28 LEU B O 1
ATOM 2333 N N . GLY B 1 28 ? 14.743 29.428 -17.759 1.00 35.35 29 GLY B N 1
ATOM 2334 C CA . GLY B 1 28 ? 13.414 29.909 -18.190 1.00 36.92 29 GLY B CA 1
ATOM 2335 C C . GLY B 1 28 ? 12.996 31.175 -17.473 1.00 37.02 29 GLY B C 1
ATOM 2336 O O . GLY B 1 28 ? 13.861 31.814 -16.800 1.00 37.25 29 GLY B O 1
ATOM 2337 N N . SER B 1 29 ? 11.713 31.537 -17.615 1.00 40.11 30 SER B N 1
ATOM 2338 C CA . SER B 1 29 ? 11.075 32.752 -17.023 1.00 37.97 30 SER B CA 1
ATOM 2339 C C . SER B 1 29 ? 11.359 32.830 -15.511 1.00 34.75 30 SER B C 1
ATOM 2340 O O . SER B 1 29 ? 10.905 31.944 -14.786 1.00 33.87 30 SER B O 1
ATOM 2343 N N . GLY B 1 30 ? 12.105 33.839 -15.055 1.00 35.68 31 GLY B N 1
ATOM 2344 C CA . GLY B 1 30 ? 12.357 34.109 -13.623 1.00 37.13 31 GLY B CA 1
ATOM 2345 C C . GLY B 1 30 ? 13.445 33.222 -13.030 1.00 39.40 31 GLY B C 1
ATOM 2346 O O . GLY B 1 30 ? 13.780 33.413 -11.849 1.00 43.51 31 GLY B O 1
ATOM 2347 N N . LEU B 1 31 ? 14.019 32.306 -13.812 1.00 40.69 32 LEU B N 1
ATOM 2348 C CA . LEU B 1 31 ? 15.042 31.341 -13.323 1.00 45.62 32 LEU B CA 1
ATOM 2349 C C . LEU B 1 31 ? 16.484 31.845 -13.573 1.00 46.99 32 LEU B C 1
ATOM 2350 O O . LEU B 1 31 ? 17.436 31.154 -13.119 1.00 53.35 32 LEU B O 1
ATOM 2355 N N . GLY B 1 32 ? 16.625 33.058 -14.137 1.00 45.51 33 GLY B N 1
ATOM 2356 C CA . GLY B 1 32 ? 17.868 33.707 -14.601 1.00 40.62 33 GLY B CA 1
ATOM 2357 C C . GLY B 1 32 ? 18.916 33.925 -13.509 1.00 41.28 33 GLY B C 1
ATOM 2358 O O . GLY B 1 32 ? 20.110 33.893 -13.791 1.00 40.25 33 GLY B O 1
ATOM 2359 N N . PRO B 1 33 ? 18.547 34.233 -12.247 1.00 43.83 34 PRO B N 1
ATOM 2360 C CA . PRO B 1 33 ? 19.554 34.489 -11.214 1.00 43.10 34 PRO B CA 1
ATOM 2361 C C . PRO B 1 33 ? 20.588 33.380 -10.974 1.00 42.96 34 PRO B C 1
ATOM 2362 O O . PRO B 1 33 ? 21.568 33.690 -10.377 1.00 45.03 34 PRO B O 1
ATOM 2366 N N . LEU B 1 34 ? 20.382 32.156 -11.471 1.00 45.65 35 LEU B N 1
ATOM 2367 C CA . LEU B 1 34 ? 21.383 31.054 -11.355 1.00 44.75 35 LEU B CA 1
ATOM 2368 C C . LEU B 1 34 ? 22.615 31.331 -12.231 1.00 46.20 35 LEU B C 1
ATOM 2369 O O . LEU B 1 34 ? 23.648 30.689 -11.989 1.00 53.09 35 LEU B O 1
ATOM 2374 N N . ALA B 1 35 ? 22.521 32.217 -13.225 1.00 47.98 36 ALA B N 1
ATOM 2375 C CA . ALA B 1 35 ? 23.655 32.612 -14.101 1.00 48.81 36 ALA B CA 1
ATOM 2376 C C . ALA B 1 35 ? 24.651 33.435 -13.292 1.00 44.22 36 ALA B C 1
ATOM 2377 O O . ALA B 1 35 ? 25.799 33.532 -13.723 1.00 44.00 36 ALA B O 1
ATOM 2379 N N . ASP B 1 36 ? 24.178 34.047 -12.205 1.00 51.54 37 ASP B N 1
ATOM 2380 C CA . ASP B 1 36 ? 24.971 34.945 -11.322 1.00 58.35 37 ASP B CA 1
ATOM 2381 C C . ASP B 1 36 ? 25.936 34.100 -10.478 1.00 58.38 37 ASP B C 1
ATOM 2382 O O . ASP B 1 36 ? 27.075 34.550 -10.301 1.00 61.04 37 ASP B O 1
ATOM 2387 N N . GLU B 1 37 ? 25.518 32.905 -10.038 1.00 59.00 38 GLU B N 1
ATOM 2388 C CA . GLU B 1 37 ? 26.311 31.999 -9.160 1.00 58.42 38 GLU B CA 1
ATOM 2389 C C . GLU B 1 37 ? 27.444 31.329 -9.966 1.00 61.62 38 GLU B C 1
ATOM 2390 O O . GLU B 1 37 ? 28.304 30.674 -9.336 1.00 62.84 38 GLU B O 1
ATOM 2396 N N . VAL B 1 38 ? 27.476 31.492 -11.297 1.00 57.74 39 VAL B N 1
ATOM 2397 C CA . VAL B 1 38 ? 28.592 31.035 -12.181 1.00 51.73 39 VAL B CA 1
ATOM 2398 C C . VAL B 1 38 ? 29.858 31.842 -11.859 1.00 55.49 39 VAL B C 1
ATOM 2399 O O . VAL B 1 38 ? 29.739 33.031 -11.562 1.00 59.23 39 VAL B O 1
ATOM 2403 N N . GLU B 1 39 ? 31.016 31.183 -11.928 1.00 60.68 40 GLU B N 1
ATOM 2404 C CA . GLU B 1 39 ? 32.386 31.763 -11.989 1.00 62.30 40 GLU B CA 1
ATOM 2405 C C . GLU B 1 39 ? 32.662 32.125 -13.462 1.00 59.97 40 GLU B C 1
ATOM 2406 O O . GLU B 1 39 ? 33.016 31.217 -14.238 1.00 55.00 40 GLU B O 1
ATOM 2412 N N . LYS B 1 40 ? 32.463 33.401 -13.832 1.00 60.54 41 LYS B N 1
ATOM 2413 C CA . LYS B 1 40 ? 32.355 33.924 -15.228 1.00 61.63 41 LYS B CA 1
ATOM 2414 C C . LYS B 1 40 ? 33.714 33.957 -15.926 1.00 58.92 41 LYS B C 1
ATOM 2415 O O . LYS B 1 40 ? 34.678 34.300 -15.262 1.00 63.28 41 LYS B O 1
ATOM 2421 N N . VAL B 1 41 ? 33.741 33.700 -17.238 1.00 59.95 42 VAL B N 1
ATOM 2422 C CA . VAL B 1 41 ? 34.915 33.929 -18.136 1.00 60.49 42 VAL B CA 1
ATOM 2423 C C . VAL B 1 41 ? 34.484 34.840 -19.304 1.00 59.51 42 VAL B C 1
ATOM 2424 O O . VAL B 1 41 ? 35.295 35.666 -19.738 1.00 71.12 42 VAL B O 1
ATOM 2428 N N . ALA B 1 42 ? 33.249 34.738 -19.790 1.00 56.87 43 ALA B N 1
ATOM 2429 C CA . ALA B 1 42 ? 32.708 35.620 -20.850 1.00 53.50 43 ALA B CA 1
ATOM 2430 C C . ALA B 1 42 ? 31.194 35.773 -20.681 1.00 46.81 43 ALA B C 1
ATOM 2431 O O . ALA B 1 42 ? 30.559 34.845 -20.171 1.00 42.60 43 ALA B O 1
ATOM 2433 N N . GLU B 1 43 ? 30.642 36.901 -21.114 1.00 49.89 44 GLU B N 1
ATOM 2434 C CA . GLU B 1 43 ? 29.182 37.191 -21.060 1.00 51.19 44 GLU B CA 1
ATOM 2435 C C . GLU B 1 43 ? 28.779 37.888 -22.361 1.00 49.91 44 GLU B C 1
ATOM 2436 O O . GLU B 1 43 ? 29.300 38.984 -22.623 1.00 46.81 44 GLU B O 1
ATOM 2442 N N . ILE B 1 44 ? 27.926 37.277 -23.185 1.00 50.33 45 ILE B N 1
ATOM 2443 C CA . ILE B 1 44 ? 27.603 37.863 -24.520 1.00 49.59 45 ILE B CA 1
ATOM 2444 C C . ILE B 1 44 ? 26.097 38.036 -24.665 1.00 46.46 45 ILE B C 1
ATOM 2445 O O . ILE B 1 44 ? 25.345 37.066 -24.605 1.00 47.91 45 ILE B O 1
ATOM 2450 N N . PRO B 1 45 ? 25.607 39.285 -24.826 1.00 44.84 46 PRO B N 1
ATOM 2451 C CA . PRO B 1 45 ? 24.212 39.508 -25.191 1.00 45.07 46 PRO B CA 1
ATOM 2452 C C . PRO B 1 45 ? 23.907 38.816 -26.529 1.00 47.35 46 PRO B C 1
ATOM 2453 O O . PRO B 1 45 ? 24.740 38.861 -27.434 1.00 45.33 46 PRO B O 1
ATOM 2457 N N . TYR B 1 46 ? 22.736 38.174 -26.610 1.00 46.93 47 TYR B N 1
ATOM 2458 C CA . TYR B 1 46 ? 22.244 37.463 -27.821 1.00 45.28 47 TYR B CA 1
ATOM 2459 C C . TYR B 1 46 ? 22.303 38.414 -29.027 1.00 46.24 47 TYR B C 1
ATOM 2460 O O . TYR B 1 46 ? 22.709 37.942 -30.112 1.00 49.67 47 TYR B O 1
ATOM 2469 N N . GLY B 1 47 ? 21.949 39.696 -28.850 1.00 44.39 48 GLY B N 1
ATOM 2470 C CA . GLY B 1 47 ? 21.864 40.691 -29.950 1.00 45.26 48 GLY B CA 1
ATOM 2471 C C . GLY B 1 47 ? 23.176 40.873 -30.716 1.00 39.18 48 GLY B C 1
ATOM 2472 O O . GLY B 1 47 ? 23.105 41.272 -31.873 1.00 36.12 48 GLY B O 1
ATOM 2473 N N . GLU B 1 48 ? 24.327 40.621 -30.084 1.00 43.08 49 GLU B N 1
ATOM 2474 C CA . GLU B 1 48 ? 25.683 40.750 -30.695 1.00 49.30 49 GLU B CA 1
ATOM 2475 C C . GLU B 1 48 ? 26.068 39.488 -31.476 1.00 49.08 49 GLU B C 1
ATOM 2476 O O . GLU B 1 48 ? 27.014 39.579 -32.274 1.00 48.85 49 GLU B O 1
ATOM 2482 N N . ILE B 1 49 ? 25.426 38.344 -31.196 1.00 47.90 50 ILE B N 1
ATOM 2483 C CA . ILE B 1 49 ? 25.805 37.024 -31.777 1.00 44.48 50 ILE B CA 1
ATOM 2484 C C . ILE B 1 49 ? 25.102 36.892 -33.113 1.00 49.67 50 ILE B C 1
ATOM 2485 O O . ILE B 1 49 ? 23.894 37.108 -33.192 1.00 52.63 50 ILE B O 1
ATOM 2490 N N . PRO B 1 50 ? 25.851 36.557 -34.190 1.00 53.21 51 PRO B N 1
ATOM 2491 C CA . PRO B 1 50 ? 25.256 36.378 -35.515 1.00 49.81 51 PRO B CA 1
ATOM 2492 C C . PRO B 1 50 ? 24.099 35.368 -35.537 1.00 46.98 51 PRO B C 1
ATOM 2493 O O . PRO B 1 50 ? 24.242 34.284 -35.015 1.00 49.28 51 PRO B O 1
ATOM 2497 N N . HIS B 1 51 ? 22.974 35.777 -36.124 1.00 44.12 52 HIS B N 1
ATOM 2498 C CA . HIS B 1 51 ? 21.786 34.933 -36.404 1.00 42.16 52 HIS B CA 1
ATOM 2499 C C . HIS B 1 51 ? 21.114 34.445 -35.103 1.00 41.97 52 HIS B C 1
ATOM 2500 O O . HIS B 1 51 ? 20.217 33.627 -35.210 1.00 38.67 52 HIS B O 1
ATOM 2507 N N . PHE B 1 52 ? 21.498 34.939 -33.920 1.00 39.26 53 PHE B N 1
ATOM 2508 C CA . PHE B 1 52 ? 20.793 34.641 -32.649 1.00 38.91 53 PHE B CA 1
ATOM 2509 C C . PHE B 1 52 ? 19.528 35.474 -32.550 1.00 38.72 53 PHE B C 1
ATOM 2510 O O . PHE B 1 52 ? 19.590 36.680 -32.713 1.00 37.57 53 PHE B O 1
ATOM 2518 N N . PRO B 1 53 ? 18.365 34.872 -32.220 1.00 38.14 54 PRO B N 1
ATOM 2519 C CA . PRO B 1 53 ? 17.152 35.641 -31.982 1.00 36.59 54 PRO B CA 1
ATOM 2520 C C . PRO B 1 53 ? 17.220 36.284 -30.587 1.00 38.69 54 PRO B C 1
ATOM 2521 O O . PRO B 1 53 ? 17.824 35.698 -29.700 1.00 37.37 54 PRO B O 1
ATOM 2525 N N . VAL B 1 54 ? 16.622 37.467 -30.413 1.00 39.52 55 VAL B N 1
ATOM 2526 C CA . VAL B 1 54 ? 16.764 38.233 -29.141 1.00 41.81 55 VAL B CA 1
ATOM 2527 C C . VAL B 1 54 ? 15.542 37.949 -28.267 1.00 40.55 55 VAL B C 1
ATOM 2528 O O . VAL B 1 54 ? 14.452 37.794 -28.830 1.00 48.02 55 VAL B O 1
ATOM 2532 N N . SER B 1 55 ? 15.738 37.865 -26.948 1.00 39.04 56 SER B N 1
ATOM 2533 C CA . SER B 1 55 ? 14.654 37.764 -25.933 1.00 41.25 56 SER B CA 1
ATOM 2534 C C . SER B 1 55 ? 13.798 39.047 -25.926 1.00 39.63 56 SER B C 1
ATOM 2535 O O . SER B 1 55 ? 14.383 40.147 -25.834 1.00 46.70 56 SER B O 1
ATOM 2538 N N . THR B 1 56 ? 12.469 38.907 -26.059 1.00 40.04 57 THR B N 1
ATOM 2539 C CA . THR B 1 56 ? 11.452 39.983 -25.852 1.00 39.56 57 THR B CA 1
ATOM 2540 C C . THR B 1 56 ? 10.541 39.669 -24.644 1.00 39.65 57 THR B C 1
ATOM 2541 O O . THR B 1 56 ? 9.806 40.575 -24.220 1.00 38.31 57 THR B O 1
ATOM 2545 N N . ALA B 1 57 ? 10.570 38.446 -24.101 1.00 44.12 58 ALA B N 1
ATOM 2546 C CA . ALA B 1 57 ? 9.590 37.934 -23.104 1.00 46.20 58 ALA B CA 1
ATOM 2547 C C . ALA B 1 57 ? 10.002 38.306 -21.681 1.00 47.81 58 ALA B C 1
ATOM 2548 O O . ALA B 1 57 ? 11.169 38.194 -21.310 1.00 49.49 58 ALA B O 1
ATOM 2550 N N . PRO B 1 58 ? 9.050 38.728 -20.818 1.00 49.03 59 PRO B N 1
ATOM 2551 C CA . PRO B 1 58 ? 9.373 39.075 -19.426 1.00 45.29 59 PRO B CA 1
ATOM 2552 C C . PRO B 1 58 ? 10.062 37.930 -18.652 1.00 43.31 59 PRO B C 1
ATOM 2553 O O . PRO B 1 58 ? 9.647 36.793 -18.789 1.00 43.53 59 PRO B O 1
ATOM 2557 N N . GLY B 1 59 ? 11.107 38.246 -17.883 1.00 41.27 60 GLY B N 1
ATOM 2558 C CA . GLY B 1 59 ? 11.928 37.282 -17.115 1.00 42.78 60 GLY B CA 1
ATOM 2559 C C . GLY B 1 59 ? 13.064 36.641 -17.927 1.00 42.59 60 GLY B C 1
ATOM 2560 O O . GLY B 1 59 ? 13.584 35.603 -17.487 1.00 41.27 60 GLY B O 1
ATOM 2561 N N . HIS B 1 60 ? 13.416 37.178 -19.096 1.00 40.26 61 HIS B N 1
ATOM 2562 C CA . HIS B 1 60 ? 14.477 36.620 -19.976 1.00 42.84 61 HIS B CA 1
ATOM 2563 C C . HIS B 1 60 ? 15.444 37.757 -20.335 1.00 44.44 61 HIS B C 1
ATOM 2564 O O . HIS B 1 60 ? 15.035 38.690 -21.056 1.00 46.93 61 HIS B O 1
ATOM 2571 N N . ALA B 1 61 ? 16.674 37.705 -19.816 1.00 46.93 62 ALA B N 1
ATOM 2572 C CA . ALA B 1 61 ? 17.664 38.808 -19.908 1.00 43.72 62 ALA B CA 1
ATOM 2573 C C . ALA B 1 61 ? 18.364 38.811 -21.282 1.00 47.60 62 ALA B C 1
ATOM 2574 O O . ALA B 1 61 ? 18.920 39.870 -21.642 1.00 58.52 62 ALA B O 1
ATOM 2576 N N . GLY B 1 62 ? 18.396 37.674 -21.994 1.00 43.24 63 GLY B N 1
ATOM 2577 C CA . GLY B 1 62 ? 19.030 37.517 -23.323 1.00 46.13 63 GLY B CA 1
ATOM 2578 C C . GLY B 1 62 ? 20.567 37.551 -23.325 1.00 46.17 63 GLY B C 1
ATOM 2579 O O . GLY B 1 62 ? 21.150 38.266 -24.185 1.00 45.24 63 GLY B O 1
ATOM 2580 N N . ARG B 1 63 ? 21.218 36.756 -22.474 1.00 45.24 64 ARG B N 1
ATOM 2581 C CA . ARG B 1 63 ? 22.689 36.806 -22.236 1.00 50.69 64 ARG B CA 1
ATOM 2582 C C . ARG B 1 63 ? 23.275 35.388 -22.238 1.00 47.11 64 ARG B C 1
ATOM 2583 O O . ARG B 1 63 ? 22.721 34.500 -21.578 1.00 46.88 64 ARG B O 1
ATOM 2591 N N . LEU B 1 64 ? 24.368 35.184 -22.962 1.00 44.19 65 LEU B N 1
ATOM 2592 C CA . LEU B 1 64 ? 25.107 33.894 -22.979 1.00 44.23 65 LEU B CA 1
ATOM 2593 C C . LEU B 1 64 ? 26.245 33.998 -21.960 1.00 42.73 65 LEU B C 1
ATOM 2594 O O . LEU B 1 64 ? 27.009 34.974 -22.016 1.00 41.10 65 LEU B O 1
ATOM 2599 N N . VAL B 1 65 ? 26.323 33.061 -21.026 1.00 42.07 66 VAL B N 1
ATOM 2600 C CA . VAL B 1 65 ? 27.331 33.105 -19.936 1.00 42.80 66 VAL B CA 1
ATOM 2601 C C . VAL B 1 65 ? 28.156 31.831 -20.024 1.00 45.72 66 VAL B C 1
ATOM 2602 O O . VAL B 1 65 ? 27.571 30.749 -20.154 1.00 50.28 66 VAL B O 1
ATOM 2606 N N . LEU B 1 66 ? 29.474 31.985 -19.980 1.00 49.29 67 LEU B N 1
ATOM 2607 C CA . LEU B 1 66 ? 30.445 30.874 -20.068 1.00 44.65 67 LEU B CA 1
ATOM 2608 C C . LEU B 1 66 ? 31.273 30.852 -18.786 1.00 43.04 67 LEU B C 1
ATOM 2609 O O . LEU B 1 66 ? 31.635 31.934 -18.272 1.00 40.58 67 LEU B O 1
ATOM 2614 N N . GLY B 1 67 ? 31.510 29.664 -18.243 1.00 43.66 68 GLY B N 1
ATOM 2615 C CA . GLY B 1 67 ? 32.407 29.531 -17.086 1.00 45.87 68 GLY B CA 1
ATOM 2616 C C . GLY B 1 67 ? 32.108 28.313 -16.259 1.00 41.23 68 GLY B C 1
ATOM 2617 O O . GLY B 1 67 ? 31.564 27.370 -16.777 1.00 45.88 68 GLY B O 1
ATOM 2618 N N . ARG B 1 68 ? 32.496 28.364 -14.998 1.00 48.98 69 ARG B N 1
ATOM 2619 C CA . ARG B 1 68 ? 32.556 27.204 -14.083 1.00 51.13 69 ARG B CA 1
ATOM 2620 C C . ARG B 1 68 ? 31.404 27.354 -13.080 1.00 45.91 69 ARG B C 1
ATOM 2621 O O . ARG B 1 68 ? 31.235 28.443 -12.487 1.00 37.50 69 ARG B O 1
ATOM 2629 N N . LEU B 1 69 ? 30.592 26.309 -12.954 1.00 43.04 70 LEU B N 1
ATOM 2630 C CA . LEU B 1 69 ? 29.533 26.207 -11.923 1.00 42.90 70 LEU B CA 1
ATOM 2631 C C . LEU B 1 69 ? 29.699 24.843 -11.281 1.00 37.60 70 LEU B C 1
ATOM 2632 O O . LEU B 1 69 ? 29.830 23.869 -12.014 1.00 37.04 70 LEU B O 1
ATOM 2637 N N . GLU B 1 70 ? 29.812 24.791 -9.966 1.00 44.40 71 GLU B N 1
ATOM 2638 C CA . GLU B 1 70 ? 29.915 23.500 -9.250 1.00 44.38 71 GLU B CA 1
ATOM 2639 C C . GLU B 1 70 ? 30.991 22.647 -9.945 1.00 43.53 71 GLU B C 1
ATOM 2640 O O . GLU B 1 70 ? 30.802 21.414 -10.072 1.00 45.79 71 GLU B O 1
ATOM 2646 N N . GLY B 1 71 ? 32.068 23.291 -10.408 1.00 44.18 72 GLY B N 1
ATOM 2647 C CA . GLY B 1 71 ? 33.243 22.641 -11.022 1.00 43.70 72 GLY B CA 1
ATOM 2648 C C . GLY B 1 71 ? 33.017 22.038 -12.406 1.00 47.74 72 GLY B C 1
ATOM 2649 O O . GLY B 1 71 ? 33.892 21.278 -12.849 1.00 53.52 72 GLY B O 1
ATOM 2650 N N . LYS B 1 72 ? 31.919 22.318 -13.111 1.00 51.37 73 LYS B N 1
ATOM 2651 C CA . LYS B 1 72 ? 31.753 21.828 -14.512 1.00 48.57 73 LYS B CA 1
ATOM 2652 C C . LYS B 1 72 ? 31.837 23.032 -15.436 1.00 45.78 73 LYS B C 1
ATOM 2653 O O . LYS B 1 72 ? 31.383 24.105 -15.055 1.00 48.46 73 LYS B O 1
ATOM 2659 N N . PRO B 1 73 ? 32.484 22.930 -16.620 1.00 43.80 74 PRO B N 1
ATOM 2660 C CA . PRO B 1 73 ? 32.422 23.994 -17.618 1.00 45.07 74 PRO B CA 1
ATOM 2661 C C . PRO B 1 73 ? 31.036 24.036 -18.265 1.00 43.65 74 PRO B C 1
ATOM 2662 O O . PRO B 1 73 ? 30.614 23.043 -18.849 1.00 43.38 74 PRO B O 1
ATOM 2666 N N . VAL B 1 74 ? 30.391 25.199 -18.162 1.00 42.79 75 VAL B N 1
ATOM 2667 C CA . VAL B 1 74 ? 28.953 25.397 -18.512 1.00 43.22 75 VAL B CA 1
ATOM 2668 C C . VAL B 1 74 ? 28.781 26.570 -19.481 1.00 42.25 75 VAL B C 1
ATOM 2669 O O . VAL B 1 74 ? 29.509 27.591 -19.391 1.00 42.28 75 VAL B O 1
ATOM 2673 N N . LEU B 1 75 ? 27.845 26.383 -20.398 1.00 41.36 76 LEU B N 1
ATOM 2674 C CA . LEU B 1 75 ? 27.253 27.443 -21.241 1.00 40.13 76 LEU B CA 1
ATOM 2675 C C . LEU B 1 75 ? 25.867 27.720 -20.658 1.00 39.45 76 LEU B C 1
ATOM 2676 O O . LEU B 1 75 ? 25.015 26.819 -20.670 1.00 42.29 76 LEU B O 1
ATOM 2681 N N . VAL B 1 76 ? 25.674 28.880 -20.066 1.00 36.51 77 VAL B N 1
ATOM 2682 C CA . VAL B 1 76 ? 24.365 29.219 -19.454 1.00 38.05 77 VAL B CA 1
ATOM 2683 C C . VAL B 1 76 ? 23.625 30.130 -20.427 1.00 35.56 77 VAL B C 1
ATOM 2684 O O . VAL B 1 76 ? 24.207 31.145 -20.834 1.00 34.98 77 VAL B O 1
ATOM 2688 N N . TYR B 1 77 ? 22.393 29.775 -20.777 1.00 36.08 78 TYR B N 1
ATOM 2689 C CA . TYR B 1 77 ? 21.455 30.672 -21.499 1.00 37.37 78 TYR B CA 1
ATOM 2690 C C . TYR B 1 77 ? 20.591 31.389 -20.457 1.00 37.98 78 TYR B C 1
ATOM 2691 O O . TYR B 1 77 ? 19.605 30.817 -19.970 1.00 43.60 78 TYR B O 1
ATOM 2700 N N . LYS B 1 78 ? 21.012 32.584 -20.053 1.00 38.14 79 LYS B N 1
ATOM 2701 C CA . LYS B 1 78 ? 20.192 33.482 -19.206 1.00 38.98 79 LYS B CA 1
ATOM 2702 C C . LYS B 1 78 ? 19.099 34.077 -20.105 1.00 37.14 79 LYS B C 1
ATOM 2703 O O . LYS B 1 78 ? 19.307 35.148 -20.695 1.00 34.36 79 LYS B O 1
ATOM 2709 N N . GLY B 1 79 ? 17.987 33.364 -20.220 1.00 34.99 80 GLY B N 1
ATOM 2710 C CA . GLY B 1 79 ? 16.879 33.695 -21.125 1.00 36.46 80 GLY B CA 1
ATOM 2711 C C . GLY B 1 79 ? 16.808 32.712 -22.287 1.00 38.81 80 GLY B C 1
ATOM 2712 O O . GLY B 1 79 ? 17.838 32.127 -22.677 1.00 36.18 80 GLY B O 1
ATOM 2713 N N . ARG B 1 80 ? 15.610 32.526 -22.826 1.00 40.68 81 ARG B N 1
ATOM 2714 C CA . ARG B 1 80 ? 15.415 31.918 -24.158 1.00 41.92 81 ARG B CA 1
ATOM 2715 C C . ARG B 1 80 ? 14.470 32.804 -24.958 1.00 38.72 81 ARG B C 1
ATOM 2716 O O . ARG B 1 80 ? 14.172 33.930 -24.515 1.00 38.07 81 ARG B O 1
ATOM 2724 N N . VAL B 1 81 ? 14.074 32.286 -26.115 1.00 39.98 82 VAL B N 1
ATOM 2725 C CA . VAL B 1 81 ? 13.065 32.858 -27.046 1.00 37.20 82 VAL B CA 1
ATOM 2726 C C . VAL B 1 81 ? 11.979 31.808 -27.220 1.00 36.30 82 VAL B C 1
ATOM 2727 O O . VAL B 1 81 ? 12.201 30.615 -26.853 1.00 35.05 82 VAL B O 1
ATOM 2731 N N . HIS B 1 82 ? 10.829 32.229 -27.733 1.00 35.10 83 HIS B N 1
ATOM 2732 C CA . HIS B 1 82 ? 9.631 31.360 -27.817 1.00 29.79 83 HIS B CA 1
ATOM 2733 C C . HIS B 1 82 ? 8.909 31.596 -29.128 1.00 27.96 83 HIS B C 1
ATOM 2734 O O . HIS B 1 82 ? 8.932 32.716 -29.635 1.00 25.18 83 HIS B O 1
ATOM 2741 N N . TYR B 1 83 ? 8.268 30.535 -29.591 1.00 30.75 84 TYR B N 1
ATOM 2742 C CA . TYR B 1 83 ? 7.396 30.490 -30.774 1.00 31.72 84 TYR B CA 1
ATOM 2743 C C . TYR B 1 83 ? 6.333 31.597 -30.672 1.00 34.30 84 TYR B C 1
ATOM 2744 O O . TYR B 1 83 ? 6.061 32.258 -31.709 1.00 39.04 84 TYR B O 1
ATOM 2753 N N . TYR B 1 84 ? 5.788 31.864 -29.481 1.00 33.46 85 TYR B N 1
ATOM 2754 C CA . TYR B 1 84 ? 4.746 32.912 -29.295 1.00 33.17 85 TYR B CA 1
ATOM 2755 C C . TYR B 1 84 ? 5.293 34.319 -29.604 1.00 33.42 85 TYR B C 1
ATOM 2756 O O . TYR B 1 84 ? 4.472 35.211 -29.728 1.00 34.23 85 TYR B O 1
ATOM 2765 N N . GLU B 1 85 ? 6.611 34.533 -29.667 1.00 33.29 86 GLU B N 1
ATOM 2766 C CA . GLU B 1 85 ? 7.195 35.879 -29.889 1.00 35.98 86 GLU B CA 1
ATOM 2767 C C . GLU B 1 85 ? 7.168 36.213 -31.386 1.00 37.29 86 GLU B C 1
ATOM 2768 O O . GLU B 1 85 ? 7.310 37.409 -31.727 1.00 35.48 86 GLU B O 1
ATOM 2774 N N . GLY B 1 86 ? 6.980 35.201 -32.242 1.00 38.80 87 GLY B N 1
ATOM 2775 C CA . GLY B 1 86 ? 6.962 35.352 -33.707 1.00 37.43 87 GLY B CA 1
ATOM 2776 C C . GLY B 1 86 ? 8.141 34.653 -34.367 1.00 35.80 87 GLY B C 1
ATOM 2777 O O . GLY B 1 86 ? 8.191 34.643 -35.587 1.00 32.25 87 GLY B O 1
ATOM 2778 N N . TYR B 1 87 ? 9.030 34.053 -33.577 1.00 37.69 88 TYR B N 1
ATOM 2779 C CA . TYR B 1 87 ? 10.132 33.170 -34.039 1.00 36.30 88 TYR B CA 1
ATOM 2780 C C . TYR B 1 87 ? 9.546 31.840 -34.521 1.00 36.83 88 TYR B C 1
ATOM 2781 O O . TYR B 1 87 ? 8.612 31.309 -33.871 1.00 40.98 88 TYR B O 1
ATOM 2790 N N . SER B 1 88 ? 10.097 31.315 -35.618 1.00 33.83 89 SER B N 1
ATOM 2791 C CA . SER B 1 88 ? 9.827 29.962 -36.168 1.00 34.77 89 SER B CA 1
ATOM 2792 C C . SER B 1 88 ? 10.380 28.891 -35.207 1.00 36.91 89 SER B C 1
ATOM 2793 O O . SER B 1 88 ? 11.322 29.190 -34.461 1.00 34.75 89 SER B O 1
ATOM 2796 N N . ALA B 1 89 ? 9.872 27.658 -35.239 1.00 39.50 90 ALA B N 1
ATOM 2797 C CA . ALA B 1 89 ? 10.453 26.556 -34.433 1.00 40.75 90 ALA B CA 1
ATOM 2798 C C . ALA B 1 89 ? 11.980 26.459 -34.663 1.00 41.26 90 ALA B C 1
ATOM 2799 O O . ALA B 1 89 ? 12.732 26.314 -33.670 1.00 47.92 90 ALA B O 1
ATOM 2801 N N . GLU B 1 90 ? 12.438 26.594 -35.906 1.00 41.51 91 GLU B N 1
ATOM 2802 C CA . GLU B 1 90 ? 13.878 26.592 -36.293 1.00 44.88 91 GLU B CA 1
ATOM 2803 C C . GLU B 1 90 ? 14.660 27.716 -35.591 1.00 42.32 91 GLU B C 1
ATOM 2804 O O . GLU B 1 90 ? 15.738 27.421 -35.028 1.00 37.46 91 GLU B O 1
ATOM 2810 N N . GLU B 1 91 ? 14.167 28.958 -35.648 1.00 41.18 92 GLU B N 1
ATOM 2811 C CA . GLU B 1 91 ? 14.851 30.135 -35.047 1.00 42.61 92 GLU B CA 1
ATOM 2812 C C . GLU B 1 91 ? 14.987 29.959 -33.529 1.00 40.67 92 GLU B C 1
ATOM 2813 O O . GLU B 1 91 ? 16.031 30.377 -32.964 1.00 37.93 92 GLU B O 1
ATOM 2819 N N . VAL B 1 92 ? 13.954 29.417 -32.887 1.00 37.44 93 VAL B N 1
ATOM 2820 C CA . VAL B 1 92 ? 13.932 29.148 -31.420 1.00 38.89 93 VAL B CA 1
ATOM 2821 C C . VAL B 1 92 ? 15.116 28.242 -31.035 1.00 38.08 93 VAL B C 1
ATOM 2822 O O . VAL B 1 92 ? 15.687 28.449 -29.931 1.00 33.28 93 VAL B O 1
ATOM 2826 N N . VAL B 1 93 ? 15.470 27.263 -31.883 1.00 37.78 94 VAL B N 1
ATOM 2827 C CA . VAL B 1 93 ? 16.429 26.187 -31.501 1.00 38.11 94 VAL B CA 1
ATOM 2828 C C . VAL B 1 93 ? 17.846 26.587 -31.897 1.00 36.13 94 VAL B C 1
ATOM 2829 O O . VAL B 1 93 ? 18.754 25.815 -31.609 1.00 35.17 94 VAL B O 1
ATOM 2833 N N . PHE B 1 94 ? 18.047 27.777 -32.456 1.00 38.28 95 PHE B N 1
ATOM 2834 C CA . PHE B 1 94 ? 19.372 28.185 -32.976 1.00 40.07 95 PHE B CA 1
ATOM 2835 C C . PHE B 1 94 ? 20.356 28.290 -31.810 1.00 46.01 95 PHE B C 1
ATOM 2836 O O . PHE B 1 94 ? 21.483 27.803 -31.924 1.00 48.76 95 PHE B O 1
ATOM 2844 N N . PRO B 1 95 ? 20.003 28.932 -30.665 1.00 42.00 96 PRO B N 1
ATOM 2845 C CA . PRO B 1 95 ? 20.917 29.005 -29.523 1.00 40.79 96 PRO B CA 1
ATOM 2846 C C . PRO B 1 95 ? 21.480 27.658 -29.042 1.00 40.74 96 PRO B C 1
ATOM 2847 O O . PRO B 1 95 ? 22.696 27.565 -28.914 1.00 44.48 96 PRO B O 1
ATOM 2851 N N . VAL B 1 96 ? 20.640 26.650 -28.788 1.00 41.57 97 VAL B N 1
ATOM 2852 C CA . VAL B 1 96 ? 21.132 25.351 -28.225 1.00 41.14 97 VAL B CA 1
ATOM 2853 C C . VAL B 1 96 ? 21.888 24.581 -29.329 1.00 39.10 97 VAL B C 1
ATOM 2854 O O . VAL B 1 96 ? 22.832 23.857 -28.999 1.00 35.06 97 VAL B O 1
ATOM 2858 N N . ARG B 1 97 ? 21.542 24.769 -30.603 1.00 38.27 98 ARG B N 1
ATOM 2859 C CA . ARG B 1 97 ? 22.356 24.210 -31.716 1.00 41.87 98 ARG B CA 1
ATOM 2860 C C . ARG B 1 97 ? 23.771 24.801 -31.654 1.00 42.85 98 ARG B C 1
ATOM 2861 O O . ARG B 1 97 ? 24.731 24.046 -31.796 1.00 44.54 98 ARG B O 1
ATOM 2869 N N . VAL B 1 98 ? 23.899 26.099 -31.415 1.00 44.10 99 VAL B N 1
ATOM 2870 C CA . VAL B 1 98 ? 25.226 26.757 -31.298 1.00 45.62 99 VAL B CA 1
ATOM 2871 C C . VAL B 1 98 ? 25.938 26.172 -30.082 1.00 48.97 99 VAL B C 1
ATOM 2872 O O . VAL B 1 98 ? 27.121 25.824 -30.217 1.00 51.48 99 VAL B O 1
ATOM 2876 N N . GLY B 1 99 ? 25.235 26.032 -28.958 1.00 49.31 100 GLY B N 1
ATOM 2877 C CA . GLY B 1 99 ? 25.807 25.453 -27.727 1.00 44.62 100 GLY B CA 1
ATOM 2878 C C . GLY B 1 99 ? 26.355 24.061 -27.973 1.00 41.59 100 GLY B C 1
ATOM 2879 O O . GLY B 1 99 ? 27.435 23.762 -27.476 1.00 42.44 100 GLY B O 1
ATOM 2880 N N . PHE B 1 100 ? 25.662 23.242 -28.758 1.00 41.00 101 PHE B N 1
ATOM 2881 C CA . PHE B 1 100 ? 26.075 21.842 -29.019 1.00 43.14 101 PHE B CA 1
ATOM 2882 C C . PHE B 1 100 ? 27.418 21.848 -29.765 1.00 48.68 101 PHE B C 1
ATOM 2883 O O . PHE B 1 100 ? 28.314 21.016 -29.427 1.00 50.24 101 PHE B O 1
ATOM 2891 N N . PHE B 1 101 ? 27.548 22.754 -30.741 1.00 48.06 102 PHE B N 1
ATOM 2892 C CA . PHE B 1 101 ? 28.711 22.850 -31.660 1.00 49.91 102 PHE B CA 1
ATOM 2893 C C . PHE B 1 101 ? 29.883 23.528 -30.942 1.00 50.48 102 PHE B C 1
ATOM 2894 O O . PHE B 1 101 ? 31.013 23.241 -31.331 1.00 55.50 102 PHE B O 1
ATOM 2902 N N . LEU B 1 102 ? 29.618 24.343 -29.913 1.00 49.60 103 LEU B N 1
ATOM 2903 C CA . LEU B 1 102 ? 30.641 24.905 -28.987 1.00 48.72 103 LEU B CA 1
ATOM 2904 C C . LEU B 1 102 ? 31.228 23.808 -28.082 1.00 48.46 103 LEU B C 1
ATOM 2905 O O . LEU B 1 102 ? 32.243 24.099 -27.424 1.00 51.28 103 LEU B O 1
ATOM 2910 N N . GLY B 1 103 ? 30.612 22.623 -28.013 1.00 44.80 104 GLY B N 1
ATOM 2911 C CA . GLY B 1 103 ? 31.133 21.484 -27.236 1.00 44.43 104 GLY B CA 1
ATOM 2912 C C . GLY B 1 103 ? 30.166 20.922 -26.197 1.00 45.83 104 GLY B C 1
ATOM 2913 O O . GLY B 1 103 ? 30.529 19.907 -25.591 1.00 52.73 104 GLY B O 1
ATOM 2914 N N . ALA B 1 104 ? 29.000 21.532 -25.951 1.00 45.08 105 ALA B N 1
ATOM 2915 C CA . ALA B 1 104 ? 28.007 21.047 -24.951 1.00 47.58 105 ALA B CA 1
ATOM 2916 C C . ALA B 1 104 ? 27.272 19.805 -25.486 1.00 49.85 105 ALA B C 1
ATOM 2917 O O . ALA B 1 104 ? 26.751 19.864 -26.601 1.00 60.42 105 ALA B O 1
ATOM 2919 N N . ARG B 1 105 ? 27.268 18.706 -24.730 1.00 47.72 106 ARG B N 1
ATOM 2920 C CA . ARG B 1 105 ? 26.693 17.400 -25.150 1.00 46.25 106 ARG B CA 1
ATOM 2921 C C . ARG B 1 105 ? 25.612 16.997 -24.145 1.00 41.86 106 ARG B C 1
ATOM 2922 O O . ARG B 1 105 ? 24.815 16.104 -24.460 1.00 40.33 106 ARG B O 1
ATOM 2930 N N . THR B 1 106 ? 25.619 17.601 -22.956 1.00 40.28 107 THR B N 1
ATOM 2931 C CA . THR B 1 106 ? 24.561 17.452 -21.923 1.00 42.87 107 THR B CA 1
ATOM 2932 C C . THR B 1 106 ? 23.865 18.802 -21.745 1.00 38.92 107 THR B C 1
ATOM 2933 O O . THR B 1 106 ? 24.571 19.781 -21.468 1.00 39.97 107 THR B O 1
ATOM 2937 N N . PHE B 1 107 ? 22.538 18.849 -21.878 1.00 35.70 108 PHE B N 1
ATOM 2938 C CA . PHE B 1 107 ? 21.754 20.100 -21.704 1.00 36.80 108 PHE B CA 1
ATOM 2939 C C . PHE B 1 107 ? 20.696 19.935 -20.618 1.00 36.32 108 PHE B C 1
ATOM 2940 O O . PHE B 1 107 ? 19.947 18.933 -20.635 1.00 38.17 108 PHE B O 1
ATOM 2948 N N . LEU B 1 108 ? 20.645 20.911 -19.713 1.00 38.01 109 LEU B N 1
ATOM 2949 C CA . LEU B 1 108 ? 19.551 21.126 -18.732 1.00 38.63 109 LEU B CA 1
ATOM 2950 C C . LEU B 1 108 ? 18.641 22.229 -19.275 1.00 37.66 109 LEU B C 1
ATOM 2951 O O . LEU B 1 108 ? 19.106 23.385 -19.395 1.00 33.46 109 LEU B O 1
ATOM 2956 N N . LEU B 1 109 ? 17.410 21.863 -19.619 1.00 35.49 110 LEU B N 1
ATOM 2957 C CA . LEU B 1 109 ? 16.361 22.805 -20.066 1.00 33.81 110 LEU B CA 1
ATOM 2958 C C . LEU B 1 109 ? 15.403 23.059 -18.895 1.00 32.86 110 LEU B C 1
ATOM 2959 O O . LEU B 1 109 ? 14.605 22.163 -18.559 1.00 31.47 110 LEU B O 1
ATOM 2964 N N . THR B 1 110 ? 15.452 24.259 -18.324 1.00 31.07 111 THR B N 1
ATOM 2965 C CA . THR B 1 110 ? 14.549 24.680 -17.232 1.00 32.50 111 THR B CA 1
ATOM 2966 C C . THR B 1 110 ? 13.456 25.620 -17.765 1.00 32.95 111 THR B C 1
ATOM 2967 O O . THR B 1 110 ? 13.702 26.353 -18.739 1.00 35.00 111 THR B O 1
ATOM 2971 N N . SER B 1 111 ? 12.289 25.595 -17.125 1.00 34.28 112 SER B N 1
ATOM 2972 C CA . SER B 1 111 ? 11.103 26.419 -17.481 1.00 35.72 112 SER B CA 1
ATOM 2973 C C . SER B 1 111 ? 10.254 26.766 -16.244 1.00 35.34 112 SER B C 1
ATOM 2974 O O . SER B 1 111 ? 10.261 26.013 -15.257 1.00 34.72 112 SER B O 1
ATOM 2977 N N . ALA B 1 112 ? 9.509 27.875 -16.309 1.00 36.65 113 ALA B N 1
ATOM 2978 C CA . ALA B 1 112 ? 8.286 28.086 -15.501 1.00 34.01 113 ALA B CA 1
ATOM 2979 C C . ALA B 1 112 ? 7.110 27.415 -16.228 1.00 35.04 113 ALA B C 1
ATOM 2980 O O . ALA B 1 112 ? 6.885 27.788 -17.398 1.00 36.30 113 ALA B O 1
ATOM 2982 N N . ALA B 1 113 ? 6.390 26.483 -15.579 1.00 32.80 114 ALA B N 1
ATOM 2983 C CA . ALA B 1 113 ? 5.250 25.740 -16.180 1.00 33.23 114 ALA B CA 1
ATOM 2984 C C . ALA B 1 113 ? 4.063 25.660 -15.225 1.00 32.69 114 ALA B C 1
ATOM 2985 O O . ALA B 1 113 ? 4.260 25.680 -14.013 1.00 36.79 114 ALA B O 1
ATOM 2987 N N . GLY B 1 114 ? 2.867 25.557 -15.790 1.00 31.58 115 GLY B N 1
ATOM 2988 C CA . GLY B 1 114 ? 1.632 25.332 -15.028 1.00 31.98 115 GLY B CA 1
ATOM 2989 C C . GLY B 1 114 ? 1.444 23.863 -14.719 1.00 30.58 115 GLY B C 1
ATOM 2990 O O . GLY B 1 114 ? 1.731 23.048 -15.587 1.00 28.43 115 GLY B O 1
ATOM 2991 N N . GLY B 1 115 ? 0.928 23.553 -13.529 1.00 29.81 116 GLY B N 1
ATOM 2992 C CA . GLY B 1 115 ? 0.600 22.185 -13.113 1.00 29.14 116 GLY B CA 1
ATOM 2993 C C . GLY B 1 115 ? -0.806 21.833 -13.534 1.00 28.20 116 GLY B C 1
ATOM 2994 O O . GLY B 1 115 ? -1.726 22.479 -13.023 1.00 28.32 116 GLY B O 1
ATOM 2995 N N . LEU B 1 116 ? -0.931 20.830 -14.410 1.00 28.33 117 LEU B N 1
ATOM 2996 C CA . LEU B 1 116 ? -2.192 20.207 -14.864 1.00 29.04 117 LEU B CA 1
ATOM 2997 C C . LEU B 1 116 ? -2.616 19.138 -13.853 1.00 32.85 117 LEU B C 1
ATOM 2998 O O . LEU B 1 116 ? -3.827 19.055 -13.530 1.00 40.10 117 LEU B O 1
ATOM 3003 N N . ASN B 1 117 ? -1.648 18.346 -13.399 1.00 35.59 118 ASN B N 1
ATOM 3004 C CA . ASN B 1 117 ? -1.814 17.262 -12.396 1.00 38.43 118 ASN B CA 1
ATOM 3005 C C . ASN B 1 117 ? -2.193 17.869 -11.043 1.00 41.76 118 ASN B C 1
ATOM 3006 O O . ASN B 1 117 ? -1.370 18.516 -10.409 1.00 41.99 118 ASN B O 1
ATOM 3011 N N . PRO B 1 118 ? -3.443 17.662 -10.549 1.00 45.30 119 PRO B N 1
ATOM 3012 C CA . PRO B 1 118 ? -3.935 18.342 -9.345 1.00 42.73 119 PRO B CA 1
ATOM 3013 C C . PRO B 1 118 ? -3.229 17.946 -8.040 1.00 42.17 119 PRO B C 1
ATOM 3014 O O . PRO B 1 118 ? -3.405 18.638 -7.060 1.00 42.31 119 PRO B O 1
ATOM 3018 N N . ARG B 1 119 ? -2.449 16.866 -8.064 1.00 42.42 120 ARG B N 1
ATOM 3019 C CA . ARG B 1 119 ? -1.631 16.405 -6.911 1.00 48.36 120 ARG B CA 1
ATOM 3020 C C . ARG B 1 119 ? -0.409 17.315 -6.744 1.00 45.73 120 ARG B C 1
ATOM 3021 O O . ARG B 1 119 ? 0.180 17.271 -5.660 1.00 47.98 120 ARG B O 1
ATOM 3029 N N . PHE B 1 120 ? -0.032 18.094 -7.764 1.00 42.78 121 PHE B N 1
ATOM 3030 C CA . PHE B 1 120 ? 1.139 19.008 -7.705 1.00 40.43 121 PHE B CA 1
ATOM 3031 C C . PHE B 1 120 ? 0.782 20.183 -6.785 1.00 44.33 121 PHE B C 1
ATOM 3032 O O . PHE B 1 120 ? -0.378 20.310 -6.354 1.00 48.02 121 PHE B O 1
ATOM 3040 N N . ARG B 1 121 ? 1.770 21.014 -6.476 1.00 47.68 122 ARG B N 1
ATOM 3041 C CA . ARG B 1 121 ? 1.600 22.288 -5.740 1.00 48.47 122 ARG B CA 1
ATOM 3042 C C . ARG B 1 121 ? 2.408 23.364 -6.466 1.00 43.11 122 ARG B C 1
ATOM 3043 O O . ARG B 1 121 ? 3.455 23.026 -7.056 1.00 37.06 122 ARG B O 1
ATOM 3051 N N . ALA B 1 122 ? 1.922 24.602 -6.472 1.00 38.82 123 ALA B N 1
ATOM 3052 C CA . ALA B 1 122 ? 2.742 25.792 -6.794 1.00 38.83 123 ALA B CA 1
ATOM 3053 C C . ALA B 1 122 ? 4.001 25.752 -5.922 1.00 38.81 123 ALA B C 1
ATOM 3054 O O . ALA B 1 122 ? 3.907 25.254 -4.789 1.00 40.99 123 ALA B O 1
ATOM 3056 N N . GLY B 1 123 ? 5.125 26.267 -6.433 1.00 39.15 124 GLY B N 1
ATOM 3057 C CA . GLY B 1 123 ? 6.454 26.229 -5.793 1.00 34.83 124 GLY B CA 1
ATOM 3058 C C . GLY B 1 123 ? 7.092 24.856 -5.895 1.00 34.26 124 GLY B C 1
ATOM 3059 O O . GLY B 1 123 ? 8.206 24.675 -5.390 1.00 38.69 124 GLY B O 1
ATOM 3060 N N . GLY B 1 124 ? 6.400 23.892 -6.488 1.00 36.99 125 GLY B N 1
ATOM 3061 C CA . GLY B 1 124 ? 6.934 22.533 -6.713 1.00 38.02 125 GLY B CA 1
ATOM 3062 C C . GLY B 1 124 ? 7.922 22.479 -7.865 1.00 34.89 125 GLY B C 1
ATOM 3063 O O . GLY B 1 124 ? 8.035 23.458 -8.612 1.00 41.02 125 GLY B O 1
ATOM 3064 N N . ILE B 1 125 ? 8.594 21.346 -8.029 1.00 36.19 126 ILE B N 1
ATOM 3065 C CA . ILE B 1 125 ? 9.580 21.120 -9.122 1.00 35.66 126 ILE B CA 1
ATOM 3066 C C . ILE B 1 125 ? 9.237 19.808 -9.823 1.00 33.28 126 ILE B C 1
ATOM 3067 O O . ILE B 1 125 ? 9.113 18.783 -9.123 1.00 34.49 126 ILE B O 1
ATOM 3072 N N . MET B 1 126 ? 9.121 19.831 -11.152 1.00 33.44 127 MET B N 1
ATOM 3073 C CA . MET B 1 126 ? 8.716 18.634 -11.930 1.00 36.15 127 MET B CA 1
ATOM 3074 C C . MET B 1 126 ? 9.824 18.209 -12.880 1.00 36.98 127 MET B C 1
ATOM 3075 O O . MET B 1 126 ? 10.283 19.035 -13.672 1.00 42.54 127 MET B O 1
ATOM 3080 N N . LEU B 1 127 ? 10.178 16.929 -12.813 1.00 41.59 128 LEU B N 1
ATOM 3081 C CA . LEU B 1 127 ? 11.114 16.260 -13.736 1.00 37.52 128 LEU B CA 1
ATOM 3082 C C . LEU B 1 127 ? 10.339 15.903 -14.997 1.00 37.73 128 LEU B C 1
ATOM 3083 O O . LEU B 1 127 ? 9.276 15.252 -14.872 1.00 40.26 128 LEU B O 1
ATOM 3088 N N . HIS B 1 128 ? 10.846 16.309 -16.156 1.00 33.91 129 HIS B N 1
ATOM 3089 C CA . HIS B 1 128 ? 10.308 15.894 -17.470 1.00 32.84 129 HIS B CA 1
ATOM 3090 C C . HIS B 1 128 ? 10.693 14.434 -17.698 1.00 33.79 129 HIS B C 1
ATOM 3091 O O . HIS B 1 128 ? 11.913 14.133 -17.727 1.00 35.52 129 HIS B O 1
ATOM 3098 N N . LEU B 1 129 ? 9.680 13.569 -17.777 1.00 35.55 130 LEU B N 1
ATOM 3099 C CA . LEU B 1 129 ? 9.800 12.155 -18.202 1.00 36.16 130 LEU B CA 1
ATOM 3100 C C . LEU B 1 129 ? 9.508 12.019 -19.692 1.00 38.88 130 LEU B C 1
ATOM 3101 O O . LEU B 1 129 ? 9.966 11.038 -20.288 1.00 42.71 130 LEU B O 1
ATOM 3106 N N . ASP B 1 130 ? 8.698 12.917 -20.243 1.00 39.07 131 ASP B N 1
ATOM 3107 C CA . ASP B 1 130 ? 8.323 12.904 -21.675 1.00 37.47 131 ASP B CA 1
ATOM 3108 C C . ASP B 1 130 ? 7.612 14.226 -21.985 1.00 37.21 131 ASP B C 1
ATOM 3109 O O . ASP B 1 130 ? 7.400 15.020 -21.054 1.00 34.68 131 ASP B O 1
ATOM 3114 N N . TYR B 1 131 ? 7.298 14.458 -23.257 1.00 35.42 132 TYR B N 1
ATOM 3115 C CA . TYR B 1 131 ? 6.686 15.706 -23.753 1.00 35.81 132 TYR B CA 1
ATOM 3116 C C . TYR B 1 131 ? 5.527 15.348 -24.667 1.00 36.62 132 TYR B C 1
ATOM 3117 O O . TYR B 1 131 ? 5.477 14.200 -25.124 1.00 34.38 132 TYR B O 1
ATOM 3126 N N . ILE B 1 132 ? 4.652 16.328 -24.897 1.00 34.35 133 ILE B N 1
ATOM 3127 C CA . ILE B 1 132 ? 3.638 16.328 -25.982 1.00 37.21 133 ILE B CA 1
ATOM 3128 C C . ILE B 1 132 ? 3.745 17.685 -26.698 1.00 37.39 133 ILE B C 1
ATOM 3129 O O . ILE B 1 132 ? 3.741 18.724 -26.021 1.00 39.75 133 ILE B O 1
ATOM 3134 N N . ASN B 1 133 ? 3.842 17.671 -28.022 1.00 35.10 134 ASN B N 1
ATOM 3135 C CA . ASN B 1 133 ? 3.830 18.883 -28.872 1.00 34.08 134 ASN B CA 1
ATOM 3136 C C . ASN B 1 133 ? 2.389 19.216 -29.280 1.00 34.73 134 ASN B C 1
ATOM 3137 O O . ASN B 1 133 ? 1.867 18.535 -30.177 1.00 30.71 134 ASN B O 1
ATOM 3142 N N . PHE B 1 134 ? 1.769 20.245 -28.686 1.00 35.98 135 PHE B N 1
ATOM 3143 C CA . PHE B 1 134 ? 0.395 20.683 -29.056 1.00 35.95 135 PHE B CA 1
ATOM 3144 C C . PHE B 1 134 ? 0.445 22.024 -29.817 1.00 33.96 135 PHE B C 1
ATOM 3145 O O . PHE B 1 134 ? -0.575 22.660 -29.985 1.00 34.30 135 PHE B O 1
ATOM 3153 N N . ALA B 1 135 ? 1.613 22.408 -30.324 1.00 38.01 136 ALA B N 1
ATOM 3154 C CA . ALA B 1 135 ? 1.892 23.739 -30.917 1.00 43.02 136 ALA B CA 1
ATOM 3155 C C . ALA B 1 135 ? 1.809 23.734 -32.453 1.00 41.17 136 ALA B C 1
ATOM 3156 O O . ALA B 1 135 ? 1.821 24.820 -33.014 1.00 47.46 136 ALA B O 1
ATOM 3158 N N . GLY B 1 136 ? 1.770 22.571 -33.109 1.00 42.40 137 GLY B N 1
ATOM 3159 C CA . GLY B 1 136 ? 1.630 22.447 -34.577 1.00 42.09 137 GLY B CA 1
ATOM 3160 C C . GLY B 1 136 ? 2.875 22.918 -35.327 1.00 41.10 137 GLY B C 1
ATOM 3161 O O . GLY B 1 136 ? 2.760 23.353 -36.474 1.00 36.80 137 GLY B O 1
ATOM 3162 N N . ALA B 1 137 ? 4.046 22.859 -34.703 1.00 40.43 138 ALA B N 1
ATOM 3163 C CA . ALA B 1 137 ? 5.308 23.259 -35.347 1.00 35.41 138 ALA B CA 1
ATOM 3164 C C . ALA B 1 137 ? 6.410 22.334 -34.865 1.00 36.96 138 ALA B C 1
ATOM 3165 O O . ALA B 1 137 ? 6.280 21.732 -33.780 1.00 35.95 138 ALA B O 1
ATOM 3167 N N . ASN B 1 138 ? 7.424 22.186 -35.702 1.00 38.53 139 ASN B N 1
ATOM 3168 C CA . ASN B 1 138 ? 8.545 21.243 -35.490 1.00 36.97 139 ASN B CA 1
ATOM 3169 C C . ASN B 1 138 ? 9.805 21.932 -35.996 1.00 33.64 139 ASN B C 1
ATOM 3170 O O . ASN B 1 138 ? 9.879 22.378 -37.123 1.00 30.80 139 ASN B O 1
ATOM 3175 N N . PRO B 1 139 ? 10.867 22.037 -35.194 1.00 36.49 140 PRO B N 1
ATOM 3176 C CA . PRO B 1 139 ? 12.060 22.763 -35.634 1.00 36.61 140 PRO B CA 1
ATOM 3177 C C . PRO B 1 139 ? 12.831 22.115 -36.791 1.00 38.23 140 PRO B C 1
ATOM 3178 O O . PRO B 1 139 ? 13.651 22.809 -37.377 1.00 41.61 140 PRO B O 1
ATOM 3182 N N . LEU B 1 140 ? 12.600 20.822 -37.068 1.00 39.82 141 LEU B N 1
ATOM 3183 C CA . LEU B 1 140 ? 13.356 20.067 -38.110 1.00 38.48 141 LEU B CA 1
ATOM 3184 C C . LEU B 1 140 ? 12.631 20.154 -39.450 1.00 38.01 141 LEU B C 1
ATOM 3185 O O . LEU B 1 140 ? 13.106 19.509 -40.387 1.00 39.26 141 LEU B O 1
ATOM 3190 N N . ARG B 1 141 ? 11.492 20.843 -39.530 1.00 37.56 142 ARG B N 1
ATOM 3191 C CA . ARG B 1 141 ? 10.737 20.955 -40.802 1.00 36.89 142 ARG B CA 1
ATOM 3192 C C . ARG B 1 141 ? 11.656 21.688 -41.780 1.00 38.89 142 ARG B C 1
ATOM 3193 O O . ARG B 1 141 ? 12.354 22.604 -41.333 1.00 38.41 142 ARG B O 1
ATOM 3201 N N . GLY B 1 142 ? 11.683 21.263 -43.044 1.00 39.52 143 GLY B N 1
ATOM 3202 C CA . GLY B 1 142 ? 12.590 21.803 -44.070 1.00 40.47 143 GLY B CA 1
ATOM 3203 C C . GLY B 1 142 ? 13.689 20.808 -44.411 1.00 43.34 143 GLY B C 1
ATOM 3204 O O . GLY B 1 142 ? 13.669 19.654 -43.992 1.00 43.85 143 GLY B O 1
ATOM 3205 N N . PRO B 1 143 ? 14.691 21.220 -45.202 1.00 46.62 144 PRO B N 1
ATOM 3206 C CA . PRO B 1 143 ? 15.782 20.314 -45.563 1.00 49.13 144 PRO B CA 1
ATOM 3207 C C . PRO B 1 143 ? 16.573 19.862 -44.325 1.00 45.11 144 PRO B C 1
ATOM 3208 O O . PRO B 1 143 ? 16.774 20.687 -43.485 1.00 41.64 144 PRO B O 1
ATOM 3212 N N . ASN B 1 144 ? 16.981 18.586 -44.254 1.00 48.35 145 ASN B N 1
ATOM 3213 C CA . ASN B 1 144 ? 17.845 18.033 -43.173 1.00 47.14 145 ASN B CA 1
ATOM 3214 C C . ASN B 1 144 ? 19.316 18.140 -43.592 1.00 45.40 145 ASN B C 1
ATOM 3215 O O . ASN B 1 144 ? 19.641 17.753 -44.715 1.00 41.11 145 ASN B O 1
ATOM 3220 N N . ASP B 1 145 ? 20.182 18.597 -42.688 1.00 47.51 146 ASP B N 1
ATOM 3221 C CA . ASP B 1 145 ? 21.652 18.546 -42.869 1.00 45.45 146 ASP B CA 1
ATOM 3222 C C . ASP B 1 145 ? 22.215 17.365 -42.070 1.00 50.25 146 ASP B C 1
ATOM 3223 O O . ASP B 1 145 ? 22.282 17.452 -40.836 1.00 50.57 146 ASP B O 1
ATOM 3228 N N . GLU B 1 146 ? 22.679 16.333 -42.781 1.00 58.96 147 GLU B N 1
ATOM 3229 C CA . GLU B 1 146 ? 23.249 15.076 -42.215 1.00 61.26 147 GLU B CA 1
ATOM 3230 C C . GLU B 1 146 ? 24.356 15.391 -41.196 1.00 55.96 147 GLU B C 1
ATOM 3231 O O . GLU B 1 146 ? 24.561 14.555 -40.315 1.00 53.38 147 GLU B O 1
ATOM 3237 N N . ARG B 1 147 ? 25.054 16.530 -41.306 1.00 54.31 148 ARG B N 1
ATOM 3238 C CA . ARG B 1 147 ? 26.159 16.905 -40.373 1.00 57.44 148 ARG B CA 1
ATOM 3239 C C . ARG B 1 147 ? 25.604 17.279 -38.994 1.00 56.56 148 ARG B C 1
ATOM 3240 O O . ARG B 1 147 ? 26.386 17.282 -38.034 1.00 54.36 148 ARG B O 1
ATOM 3248 N N . LEU B 1 148 ? 24.324 17.645 -38.915 1.00 54.64 149 LEU B N 1
ATOM 3249 C CA . LEU B 1 148 ? 23.618 17.870 -37.628 1.00 50.80 149 LEU B CA 1
ATOM 3250 C C . LEU B 1 148 ? 23.097 16.531 -37.093 1.00 48.56 149 LEU B C 1
ATOM 3251 O O . LEU B 1 148 ? 23.515 16.137 -36.003 1.00 51.12 149 LEU B O 1
ATOM 3256 N N . GLY B 1 149 ? 22.215 15.869 -37.841 1.00 44.63 150 GLY B N 1
ATOM 3257 C CA . GLY B 1 149 ? 21.630 14.573 -37.458 1.00 40.88 150 GLY B CA 1
ATOM 3258 C C . GLY B 1 149 ? 20.749 13.988 -38.562 1.00 38.11 150 GLY B C 1
ATOM 3259 O O . GLY B 1 149 ? 20.648 14.505 -39.676 1.00 34.37 150 GLY B O 1
ATOM 3260 N N . PRO B 1 150 ? 20.060 12.872 -38.271 1.00 36.65 151 PRO B N 1
ATOM 3261 C CA . PRO B 1 150 ? 19.303 12.167 -39.306 1.00 37.05 151 PRO B CA 1
ATOM 3262 C C . PRO B 1 150 ? 17.994 12.865 -39.719 1.00 39.19 151 PRO B C 1
ATOM 3263 O O . PRO B 1 150 ? 17.579 13.806 -39.098 1.00 42.33 151 PRO B O 1
ATOM 3267 N N . ARG B 1 151 ? 17.383 12.409 -40.807 1.00 41.42 152 ARG B N 1
ATOM 3268 C CA . ARG B 1 151 ? 16.133 12.992 -41.354 1.00 38.20 152 ARG B CA 1
ATOM 3269 C C . ARG B 1 151 ? 14.984 12.786 -40.355 1.00 37.20 152 ARG B C 1
ATOM 3270 O O . ARG B 1 151 ? 14.164 13.693 -40.221 1.00 38.57 152 ARG B O 1
ATOM 3278 N N . PHE B 1 152 ? 14.953 11.637 -39.681 1.00 37.56 153 PHE B N 1
ATOM 3279 C CA . PHE B 1 152 ? 13.848 11.162 -38.809 1.00 35.69 153 PHE B CA 1
ATOM 3280 C C . PHE B 1 152 ? 14.382 10.718 -37.448 1.00 35.57 153 PHE B C 1
ATOM 3281 O O . PHE B 1 152 ? 14.426 9.528 -37.162 1.00 34.83 153 PHE B O 1
ATOM 3289 N N . PRO B 1 153 ? 14.746 11.646 -36.534 1.00 40.60 154 PRO B N 1
ATOM 3290 C CA . PRO B 1 153 ? 15.282 11.255 -35.230 1.00 40.60 154 PRO B CA 1
ATOM 3291 C C . PRO B 1 153 ? 14.221 10.563 -34.365 1.00 40.40 154 PRO B C 1
ATOM 3292 O O . PRO B 1 153 ? 13.060 10.915 -34.426 1.00 41.43 154 PRO B O 1
ATOM 3296 N N . VAL B 1 154 ? 14.664 9.557 -33.620 1.00 44.77 155 VAL B N 1
ATOM 3297 C CA . VAL B 1 154 ? 13.852 8.755 -32.656 1.00 44.24 155 VAL B CA 1
ATOM 3298 C C . VAL B 1 154 ? 13.690 9.579 -31.376 1.00 39.81 155 VAL B C 1
ATOM 3299 O O . VAL B 1 154 ? 14.687 10.033 -30.814 1.00 36.35 155 VAL B O 1
ATOM 3303 N N . MET B 1 155 ? 12.457 9.769 -30.933 1.00 39.32 156 MET B N 1
ATOM 3304 C CA . MET B 1 155 ? 12.158 10.680 -29.808 1.00 36.37 156 MET B CA 1
ATOM 3305 C C . MET B 1 155 ? 11.788 9.878 -28.559 1.00 34.85 156 MET B C 1
ATOM 3306 O O . MET B 1 155 ? 11.451 10.506 -27.576 1.00 38.72 156 MET B O 1
ATOM 3311 N N . PHE B 1 156 ? 11.925 8.549 -28.573 1.00 36.25 157 PHE B N 1
ATOM 3312 C CA . PHE B 1 156 ? 11.845 7.687 -27.361 1.00 37.62 157 PHE B CA 1
ATOM 3313 C C . PHE B 1 156 ? 13.069 7.980 -26.497 1.00 38.21 157 PHE B C 1
ATOM 3314 O O . PHE B 1 156 ? 14.198 8.103 -27.034 1.00 38.93 157 PHE B O 1
ATOM 3322 N N . GLU B 1 157 ? 12.872 8.111 -25.193 1.00 39.52 158 GLU B N 1
ATOM 3323 C CA . GLU B 1 157 ? 13.988 8.425 -24.261 1.00 45.38 158 GLU B CA 1
ATOM 3324 C C . GLU B 1 157 ? 14.570 9.779 -24.688 1.00 44.40 158 GLU B C 1
ATOM 3325 O O . GLU B 1 157 ? 15.816 9.953 -24.694 1.00 49.95 158 GLU B O 1
ATOM 3331 N N . ALA B 1 158 ? 13.688 10.689 -25.087 1.00 37.40 159 ALA B N 1
ATOM 3332 C CA . ALA B 1 158 ? 14.018 12.091 -25.393 1.00 38.65 159 ALA B CA 1
ATOM 3333 C C . ALA B 1 158 ? 14.701 12.676 -24.156 1.00 36.93 159 ALA B C 1
ATOM 3334 O O . ALA B 1 158 ? 15.747 13.342 -24.260 1.00 39.32 159 ALA B O 1
ATOM 3336 N N . TYR B 1 159 ? 14.089 12.442 -23.011 1.00 35.93 160 TYR B N 1
ATOM 3337 C CA . TYR B 1 159 ? 14.667 12.774 -21.695 1.00 38.41 160 TYR B CA 1
ATOM 3338 C C . TYR B 1 159 ? 15.553 11.585 -21.312 1.00 41.18 160 TYR B C 1
ATOM 3339 O O . TYR B 1 159 ? 15.041 10.459 -21.249 1.00 43.35 160 TYR B O 1
ATOM 3348 N N . ASP B 1 160 ? 16.860 11.841 -21.146 1.00 48.27 161 ASP B N 1
ATOM 3349 C CA . ASP B 1 160 ? 17.912 10.824 -20.878 1.00 44.70 161 ASP B CA 1
ATOM 3350 C C . ASP B 1 160 ? 17.554 10.042 -19.620 1.00 44.41 161 ASP B C 1
ATOM 3351 O O . ASP B 1 160 ? 17.417 10.628 -18.547 1.00 40.38 161 ASP B O 1
ATOM 3356 N N . PRO B 1 161 ? 17.421 8.698 -19.732 1.00 46.08 162 PRO B N 1
ATOM 3357 C CA . PRO B 1 161 ? 17.070 7.843 -18.597 1.00 44.05 162 PRO B CA 1
ATOM 3358 C C . PRO B 1 161 ? 18.085 7.843 -17.447 1.00 42.96 162 PRO B C 1
ATOM 3359 O O . PRO B 1 161 ? 17.678 7.667 -16.321 1.00 46.47 162 PRO B O 1
ATOM 3363 N N . GLU B 1 162 ? 19.377 7.991 -17.735 1.00 44.13 163 GLU B N 1
ATOM 3364 C CA . GLU B 1 162 ? 20.397 8.029 -16.651 1.00 48.94 163 GLU B CA 1
ATOM 3365 C C . GLU B 1 162 ? 20.255 9.359 -15.922 1.00 44.52 163 GLU B C 1
ATOM 3366 O O . GLU B 1 162 ? 20.445 9.367 -14.685 1.00 52.22 163 GLU B O 1
ATOM 3372 N N . LEU B 1 163 ? 19.932 10.430 -16.653 1.00 40.63 164 LEU B N 1
ATOM 3373 C CA . LEU B 1 163 ? 19.786 11.783 -16.062 1.00 38.49 164 LEU B CA 1
ATOM 3374 C C . LEU B 1 163 ? 18.532 11.846 -15.164 1.00 38.77 164 LEU B C 1
ATOM 3375 O O . LEU B 1 163 ? 18.615 12.494 -14.078 1.00 37.52 164 LEU B O 1
ATOM 3380 N N . ILE B 1 164 ? 17.447 11.128 -15.487 1.00 36.41 165 ILE B N 1
ATOM 3381 C CA . ILE B 1 164 ? 16.284 11.001 -14.549 1.00 37.66 165 ILE B CA 1
ATOM 3382 C C . ILE B 1 164 ? 16.721 10.296 -13.263 1.00 38.97 165 ILE B C 1
ATOM 3383 O O . ILE B 1 164 ? 16.381 10.825 -12.175 1.00 42.76 165 ILE B O 1
ATOM 3388 N N . GLU B 1 165 ? 17.433 9.168 -13.335 1.00 41.54 166 GLU B N 1
ATOM 3389 C CA . GLU B 1 165 ? 17.873 8.466 -12.089 1.00 45.48 166 GLU B CA 1
ATOM 3390 C C . GLU B 1 165 ? 18.734 9.434 -11.262 1.00 45.53 166 GLU B C 1
ATOM 3391 O O . GLU B 1 165 ? 18.649 9.401 -9.996 1.00 43.53 166 GLU B O 1
ATOM 3397 N N . LEU B 1 166 ? 19.520 10.283 -11.934 1.00 41.04 167 LEU B N 1
ATOM 3398 C CA . LEU B 1 166 ? 20.422 11.232 -11.241 1.00 41.75 167 LEU B CA 1
ATOM 3399 C C . LEU B 1 166 ? 19.571 12.325 -10.586 1.00 42.73 167 LEU B C 1
ATOM 3400 O O . LEU B 1 166 ? 19.789 12.623 -9.400 1.00 42.47 167 LEU B O 1
ATOM 3405 N N . ALA B 1 167 ? 18.621 12.898 -11.331 1.00 38.49 168 ALA B N 1
ATOM 3406 C CA . ALA B 1 167 ? 17.650 13.876 -10.799 1.00 35.41 168 ALA B CA 1
ATOM 3407 C C . ALA B 1 167 ? 17.046 13.316 -9.504 1.00 33.28 168 ALA B C 1
ATOM 3408 O O . ALA B 1 167 ? 17.090 14.024 -8.474 1.00 31.71 168 ALA B O 1
ATOM 3410 N N . ARG B 1 168 ? 16.528 12.087 -9.547 1.00 32.42 169 ARG B N 1
ATOM 3411 C CA . ARG B 1 168 ? 15.823 11.478 -8.392 1.00 35.65 169 ARG B CA 1
ATOM 3412 C C . ARG B 1 168 ? 16.790 11.381 -7.214 1.00 36.53 169 ARG B C 1
ATOM 3413 O O . ARG B 1 168 ? 16.419 11.863 -6.092 1.00 35.61 169 ARG B O 1
ATOM 3421 N N . LYS B 1 169 ? 17.985 10.834 -7.467 1.00 37.93 170 LYS B N 1
ATOM 3422 C CA . LYS B 1 169 ? 19.019 10.564 -6.432 1.00 39.04 170 LYS B CA 1
ATOM 3423 C C . LYS B 1 169 ? 19.362 11.860 -5.689 1.00 35.32 170 LYS B C 1
ATOM 3424 O O . LYS B 1 169 ? 19.467 11.846 -4.442 1.00 37.89 170 LYS B O 1
ATOM 3430 N N . VAL B 1 170 ? 19.518 12.948 -6.430 1.00 34.73 171 VAL B N 1
ATOM 3431 C CA . VAL B 1 170 ? 19.810 14.295 -5.865 1.00 36.26 171 VAL B CA 1
ATOM 3432 C C . VAL B 1 170 ? 18.593 14.784 -5.080 1.00 36.85 171 VAL B C 1
ATOM 3433 O O . VAL B 1 170 ? 18.784 15.307 -3.966 1.00 35.26 171 VAL B O 1
ATOM 3437 N N . ALA B 1 171 ? 17.393 14.671 -5.654 1.00 37.17 172 ALA B N 1
ATOM 3438 C CA . ALA B 1 171 ? 16.149 15.077 -4.960 1.00 41.72 172 ALA B CA 1
ATOM 3439 C C . ALA B 1 171 ? 16.093 14.356 -3.599 1.00 37.38 172 ALA B C 1
ATOM 3440 O O . ALA B 1 171 ? 16.012 15.036 -2.591 1.00 35.78 172 ALA B O 1
ATOM 3442 N N . ARG B 1 172 ? 16.222 13.033 -3.570 1.00 39.34 173 ARG B N 1
ATOM 3443 C CA . ARG B 1 172 ? 16.306 12.240 -2.309 1.00 41.75 173 ARG B CA 1
ATOM 3444 C C . ARG B 1 172 ? 17.394 12.814 -1.382 1.00 42.31 173 ARG B C 1
ATOM 3445 O O . ARG B 1 172 ? 17.063 13.184 -0.250 1.00 44.72 173 ARG B O 1
ATOM 3453 N N . ARG B 1 173 ? 18.626 12.940 -1.863 1.00 41.83 174 ARG B N 1
ATOM 3454 C CA . ARG B 1 173 ? 19.805 13.394 -1.081 1.00 45.88 174 ARG B CA 1
ATOM 3455 C C . ARG B 1 173 ? 19.440 14.727 -0.402 1.00 46.35 174 ARG B C 1
ATOM 3456 O O . ARG B 1 173 ? 19.787 14.914 0.788 1.00 41.29 174 ARG B O 1
ATOM 3464 N N . GLN B 1 174 ? 18.737 15.620 -1.109 1.00 47.93 175 GLN B N 1
ATOM 3465 C CA . GLN B 1 174 ? 18.463 17.014 -0.648 1.00 45.93 175 GLN B CA 1
ATOM 3466 C C . GLN B 1 174 ? 17.162 17.083 0.171 1.00 42.80 175 GLN B C 1
ATOM 3467 O O . GLN B 1 174 ? 16.849 18.158 0.696 1.00 41.05 175 GLN B O 1
ATOM 3473 N N . ASP B 1 175 ? 16.433 15.977 0.301 1.00 42.33 176 ASP B N 1
ATOM 3474 C CA . ASP B 1 175 ? 15.202 15.910 1.129 1.00 45.43 176 ASP B CA 1
ATOM 3475 C C . ASP B 1 175 ? 14.178 16.824 0.457 1.00 45.14 176 ASP B C 1
ATOM 3476 O O . ASP B 1 175 ? 13.585 17.685 1.136 1.00 42.86 176 ASP B O 1
ATOM 3481 N N . LEU B 1 176 ? 14.050 16.638 -0.856 1.00 44.03 177 LEU B N 1
ATOM 3482 C CA . LEU B 1 176 ? 13.221 17.432 -1.790 1.00 42.78 177 LEU B CA 1
ATOM 3483 C C . LEU B 1 176 ? 12.217 16.459 -2.425 1.00 39.00 177 LEU B C 1
ATOM 3484 O O . LEU B 1 176 ? 12.667 15.449 -3.006 1.00 32.74 177 LEU B O 1
ATOM 3489 N N . HIS B 1 177 ? 10.907 16.682 -2.236 1.00 38.90 178 HIS B N 1
ATOM 3490 C CA . HIS B 1 177 ? 9.867 15.980 -3.040 1.00 39.79 178 HIS B CA 1
ATOM 3491 C C . HIS B 1 177 ? 9.990 16.489 -4.478 1.00 36.07 178 HIS B C 1
ATOM 3492 O O . HIS B 1 177 ? 9.916 17.689 -4.694 1.00 40.15 178 HIS B O 1
ATOM 3499 N N . LEU B 1 178 ? 10.283 15.603 -5.411 1.00 36.72 179 LEU B N 1
ATOM 3500 C CA . LEU B 1 178 ? 10.454 15.932 -6.845 1.00 35.29 179 LEU B CA 1
ATOM 3501 C C . LEU B 1 178 ? 9.232 15.395 -7.594 1.00 38.25 179 LEU B C 1
ATOM 3502 O O . LEU B 1 178 ? 9.049 14.162 -7.626 1.00 37.93 179 LEU B O 1
ATOM 3507 N N . PHE B 1 179 ? 8.406 16.274 -8.162 1.00 40.11 180 PHE B N 1
ATOM 3508 C CA . PHE B 1 179 ? 7.280 15.834 -9.023 1.00 38.93 180 PHE B CA 1
ATOM 3509 C C . PHE B 1 179 ? 7.905 15.317 -10.319 1.00 37.61 180 PHE B C 1
ATOM 3510 O O . PHE B 1 179 ? 9.028 15.741 -10.624 1.00 43.02 180 PHE B O 1
ATOM 3518 N N . GLU B 1 180 ? 7.218 14.435 -11.032 1.00 35.89 181 GLU B N 1
ATOM 3519 C CA . GLU B 1 180 ? 7.658 13.911 -12.348 1.00 40.15 181 GLU B CA 1
ATOM 3520 C C . GLU B 1 180 ? 6.440 13.920 -13.263 1.00 39.56 181 GLU B C 1
ATOM 3521 O O . GLU B 1 180 ? 5.381 13.658 -12.740 1.00 35.26 181 GLU B O 1
ATOM 3527 N N . GLY B 1 181 ? 6.582 14.170 -14.565 1.00 39.23 182 GLY B N 1
ATOM 3528 C CA . GLY B 1 181 ? 5.438 14.021 -15.476 1.00 37.84 182 GLY B CA 1
ATOM 3529 C C . GLY B 1 181 ? 5.716 14.405 -16.911 1.00 37.13 182 GLY B C 1
ATOM 3530 O O . GLY B 1 181 ? 6.903 14.508 -17.309 1.00 35.20 182 GLY B O 1
ATOM 3531 N N . VAL B 1 182 ? 4.635 14.553 -17.674 1.00 34.38 183 VAL B N 1
ATOM 3532 C CA . VAL B 1 182 ? 4.679 14.865 -19.127 1.00 36.57 183 VAL B CA 1
ATOM 3533 C C . VAL B 1 182 ? 4.435 16.363 -19.286 1.00 35.93 183 VAL B C 1
ATOM 3534 O O . VAL B 1 182 ? 3.450 16.861 -18.711 1.00 37.07 183 VAL B O 1
ATOM 3538 N N . TYR B 1 183 ? 5.307 17.035 -20.036 1.00 34.57 184 TYR B N 1
ATOM 3539 C CA . TYR B 1 183 ? 5.248 18.487 -20.337 1.00 31.70 184 TYR B CA 1
ATOM 3540 C C . TYR B 1 183 ? 4.577 18.657 -21.685 1.00 30.21 184 TYR B C 1
ATOM 3541 O O . TYR B 1 183 ? 5.077 18.107 -22.694 1.00 32.89 184 TYR B O 1
ATOM 3550 N N . ALA B 1 184 ? 3.513 19.439 -21.711 1.00 29.85 185 ALA B N 1
ATOM 3551 C CA . ALA B 1 184 ? 2.793 19.772 -22.951 1.00 31.17 185 ALA B CA 1
ATOM 3552 C C . ALA B 1 184 ? 3.339 21.106 -23.458 1.00 32.14 185 ALA B C 1
ATOM 3553 O O . ALA B 1 184 ? 3.411 22.041 -22.646 1.00 32.35 185 ALA B O 1
ATOM 3555 N N . TRP B 1 185 ? 3.730 21.184 -24.739 1.00 33.80 186 TRP B N 1
ATOM 3556 C CA . TRP B 1 185 ? 4.007 22.475 -25.430 1.00 34.17 186 TRP B CA 1
ATOM 3557 C C . TRP B 1 185 ? 2.712 23.040 -26.018 1.00 31.37 186 TRP B C 1
ATOM 3558 O O . TRP B 1 185 ? 2.166 22.422 -26.930 1.00 30.95 186 TRP B O 1
ATOM 3569 N N . PHE B 1 186 ? 2.241 24.150 -25.440 1.00 34.21 187 PHE B N 1
ATOM 3570 C CA . PHE B 1 186 ? 1.071 24.972 -25.862 1.00 33.30 187 PHE B CA 1
ATOM 3571 C C . PHE B 1 186 ? 1.644 26.244 -26.486 1.00 32.86 187 PHE B C 1
ATOM 3572 O O . PHE B 1 186 ? 2.596 26.832 -25.913 1.00 30.98 187 PHE B O 1
ATOM 3580 N N . MET B 1 187 ? 1.168 26.619 -27.663 1.00 31.44 188 MET B N 1
ATOM 3581 C CA . MET B 1 187 ? 1.846 27.685 -28.430 1.00 31.44 188 MET B CA 1
ATOM 3582 C C . MET B 1 187 ? 1.787 28.992 -27.632 1.00 32.50 188 MET B C 1
ATOM 3583 O O . MET B 1 187 ? 2.802 29.670 -27.505 1.00 35.21 188 MET B O 1
ATOM 3588 N N . GLY B 1 188 ? 0.623 29.332 -27.097 1.00 34.96 189 GLY B N 1
ATOM 3589 C CA . GLY B 1 188 ? 0.372 30.659 -26.519 1.00 33.85 189 GLY B CA 1
ATOM 3590 C C . GLY B 1 188 ? 0.345 31.753 -27.582 1.00 34.00 189 GLY B C 1
ATOM 3591 O O . GLY B 1 188 ? 0.273 31.493 -28.784 1.00 38.51 189 GLY B O 1
ATOM 3592 N N . PRO B 1 189 ? 0.487 33.028 -27.181 1.00 33.78 190 PRO B N 1
ATOM 3593 C CA . PRO B 1 189 ? 0.815 33.394 -25.808 1.00 31.69 190 PRO B CA 1
ATOM 3594 C C . PRO B 1 189 ? -0.395 33.625 -24.897 1.00 34.38 190 PRO B C 1
ATOM 3595 O O . PRO B 1 189 ? -0.202 33.782 -23.697 1.00 38.37 190 PRO B O 1
ATOM 3599 N N . SER B 1 190 ? -1.614 33.628 -25.429 1.00 31.98 191 SER B N 1
ATOM 3600 C CA . SER B 1 190 ? -2.793 33.561 -24.534 1.00 32.22 191 SER B CA 1
ATOM 3601 C C . SER B 1 190 ? -2.588 32.317 -23.680 1.00 32.99 191 SER B C 1
ATOM 3602 O O . SER B 1 190 ? -2.009 31.338 -24.155 1.00 33.55 191 SER B O 1
ATOM 3605 N N . PHE B 1 191 ? -2.964 32.392 -22.423 1.00 33.27 192 PHE B N 1
ATOM 3606 C CA . PHE B 1 191 ? -3.063 31.212 -21.547 1.00 31.96 192 PHE B CA 1
ATOM 3607 C C . PHE B 1 191 ? -4.182 30.303 -22.091 1.00 30.34 192 PHE B C 1
ATOM 3608 O O . PHE B 1 191 ? -5.012 30.741 -22.884 1.00 30.97 192 PHE B O 1
ATOM 3616 N N . ALA B 1 192 ? -4.146 29.032 -21.714 1.00 29.66 193 ALA B N 1
ATOM 3617 C CA . ALA B 1 192 ? -5.137 28.003 -22.070 1.00 29.25 193 ALA B CA 1
ATOM 3618 C C . ALA B 1 192 ? -6.499 28.351 -21.462 1.00 30.57 193 ALA B C 1
ATOM 3619 O O . ALA B 1 192 ? -6.572 28.814 -20.302 1.00 33.77 193 ALA B O 1
ATOM 3621 N N . SER B 1 193 ? -7.565 28.098 -22.207 1.00 32.27 194 SER B N 1
ATOM 3622 C CA . SER B 1 193 ? -8.943 28.108 -21.659 1.00 31.56 194 SER B CA 1
ATOM 3623 C C . SER B 1 193 ? -9.095 26.911 -20.721 1.00 31.31 194 SER B C 1
ATOM 3624 O O . SER B 1 193 ? -8.301 25.930 -20.819 1.00 32.12 194 SER B O 1
ATOM 3627 N N . ARG B 1 194 ? -10.112 26.952 -19.878 1.00 33.33 195 ARG B N 1
ATOM 3628 C CA . ARG B 1 194 ? -10.510 25.806 -19.021 1.00 31.83 195 ARG B CA 1
ATOM 3629 C C . ARG B 1 194 ? -10.596 24.522 -19.862 1.00 31.08 195 ARG B C 1
ATOM 3630 O O . ARG B 1 194 ? -9.988 23.495 -19.451 1.00 29.29 195 ARG B O 1
ATOM 3638 N N . ALA B 1 195 ? -11.294 24.537 -21.000 1.00 29.69 196 ALA B N 1
ATOM 3639 C CA . ALA B 1 195 ? -11.458 23.307 -21.815 1.00 31.08 196 ALA B CA 1
ATOM 3640 C C . ALA B 1 195 ? -10.104 22.871 -22.413 1.00 32.62 196 ALA B C 1
ATOM 3641 O O . ALA B 1 195 ? -9.913 21.656 -22.558 1.00 36.69 196 ALA B O 1
ATOM 3643 N N . GLU B 1 196 ? -9.173 23.791 -22.708 1.00 33.99 197 GLU B N 1
ATOM 3644 C CA . GLU B 1 196 ? -7.817 23.429 -23.221 1.00 34.27 197 GLU B CA 1
ATOM 3645 C C . GLU B 1 196 ? -6.997 22.756 -22.111 1.00 34.22 197 GLU B C 1
ATOM 3646 O O . GLU B 1 196 ? -6.385 21.704 -22.391 1.00 37.63 197 GLU B O 1
ATOM 3652 N N . LEU B 1 197 ? -7.016 23.277 -20.881 1.00 32.62 198 LEU B N 1
ATOM 3653 C CA . LEU B 1 197 ? -6.315 22.629 -19.741 1.00 30.48 198 LEU B CA 1
ATOM 3654 C C . LEU B 1 197 ? -6.921 21.247 -19.510 1.00 33.65 198 LEU B C 1
ATOM 3655 O O . LEU B 1 197 ? -6.145 20.303 -19.286 1.00 38.39 198 LEU B O 1
ATOM 3660 N N . ARG B 1 198 ? -8.251 21.129 -19.574 1.00 31.57 199 ARG B N 1
ATOM 3661 C CA . ARG B 1 198 ? -8.943 19.828 -19.401 1.00 35.14 199 ARG B CA 1
ATOM 3662 C C . ARG B 1 198 ? -8.421 18.888 -20.476 1.00 32.46 199 ARG B C 1
ATOM 3663 O O . ARG B 1 198 ? -8.050 17.768 -20.170 1.00 33.97 199 ARG B O 1
ATOM 3671 N N . LEU B 1 199 ? -8.407 19.350 -21.712 1.00 33.00 200 LEU B N 1
ATOM 3672 C CA . LEU B 1 199 ? -7.998 18.539 -22.885 1.00 34.84 200 LEU B CA 1
ATOM 3673 C C . LEU B 1 199 ? -6.530 18.058 -22.730 1.00 36.30 200 LEU B C 1
ATOM 3674 O O . LEU B 1 199 ? -6.281 16.878 -23.011 1.00 36.02 200 LEU B O 1
ATOM 3679 N N . LEU B 1 200 ? -5.592 18.899 -22.265 1.00 32.99 201 LEU B N 1
ATOM 3680 C CA . LEU B 1 200 ? -4.145 18.559 -22.262 1.00 33.85 201 LEU B CA 1
ATOM 3681 C C . LEU B 1 200 ? -3.879 17.505 -21.186 1.00 35.96 201 LEU B C 1
ATOM 3682 O O . LEU B 1 200 ? -3.130 16.550 -21.474 1.00 34.08 201 LEU B O 1
ATOM 3687 N N . ARG B 1 201 ? -4.511 17.661 -20.018 1.00 39.54 202 ARG B N 1
ATOM 3688 C CA . ARG B 1 201 ? -4.438 16.713 -18.868 1.00 40.76 202 ARG B CA 1
ATOM 3689 C C . ARG B 1 201 ? -5.032 15.353 -19.258 1.00 40.30 202 ARG B C 1
ATOM 3690 O O . ARG B 1 201 ? -4.392 14.333 -18.975 1.00 45.42 202 ARG B O 1
ATOM 3698 N N . GLU B 1 202 ? -6.209 15.330 -19.875 1.00 42.95 203 GLU B N 1
ATOM 3699 C CA . GLU B 1 202 ? -6.884 14.073 -20.297 1.00 49.36 203 GLU B CA 1
ATOM 3700 C C . GLU B 1 202 ? -6.019 13.400 -21.378 1.00 43.05 203 GLU B C 1
ATOM 3701 O O . GLU B 1 202 ? -5.908 12.179 -21.341 1.00 41.83 203 GLU B O 1
ATOM 3707 N N . LEU B 1 203 ? -5.319 14.152 -22.230 1.00 36.11 204 LEU B N 1
ATOM 3708 C CA . LEU B 1 203 ? -4.375 13.545 -23.201 1.00 37.09 204 LEU B CA 1
ATOM 3709 C C . LEU B 1 203 ? -3.084 13.015 -22.554 1.00 34.02 204 LEU B C 1
ATOM 3710 O O . LEU B 1 203 ? -2.288 12.478 -23.310 1.00 36.78 204 LEU B O 1
ATOM 3715 N N . GLY B 1 204 ? -2.869 13.153 -21.242 1.00 32.20 205 GLY B N 1
ATOM 3716 C CA . GLY B 1 204 ? -1.705 12.589 -20.530 1.00 31.54 205 GLY B CA 1
ATOM 3717 C C . GLY B 1 204 ? -0.645 13.611 -20.101 1.00 33.47 205 GLY B C 1
ATOM 3718 O O . GLY B 1 204 ? 0.466 13.181 -19.658 1.00 34.63 205 GLY B O 1
ATOM 3719 N N . ALA B 1 205 ? -0.948 14.909 -20.151 1.00 32.99 206 ALA B N 1
ATOM 3720 C CA . ALA B 1 205 ? 0.000 15.986 -19.780 1.00 32.99 206 ALA B CA 1
ATOM 3721 C C . ALA B 1 205 ? -0.125 16.313 -18.282 1.00 33.52 206 ALA B C 1
ATOM 3722 O O . ALA B 1 205 ? -1.261 16.394 -17.789 1.00 34.31 206 ALA B O 1
ATOM 3724 N N . ASP B 1 206 ? 1.009 16.550 -17.605 1.00 33.28 207 ASP B N 1
ATOM 3725 C CA . ASP B 1 206 ? 1.092 16.852 -16.148 1.00 31.78 207 ASP B CA 1
ATOM 3726 C C . ASP B 1 206 ? 1.475 18.315 -15.926 1.00 31.23 207 ASP B C 1
ATOM 3727 O O . ASP B 1 206 ? 1.121 18.875 -14.873 1.00 32.87 207 ASP B O 1
ATOM 3732 N N . ALA B 1 207 ? 2.184 18.922 -16.873 1.00 32.43 208 ALA B N 1
ATOM 3733 C CA . ALA B 1 207 ? 2.550 20.358 -16.839 1.00 32.83 208 ALA B CA 1
ATOM 3734 C C . ALA B 1 207 ? 2.301 20.974 -18.216 1.00 31.95 208 ALA B C 1
ATOM 3735 O O . ALA B 1 207 ? 2.189 20.215 -19.211 1.00 34.76 208 ALA B O 1
ATOM 3737 N N . ILE B 1 208 ? 2.135 22.295 -18.249 1.00 31.21 209 ILE B N 1
ATOM 3738 C CA . ILE B 1 208 ? 1.788 23.070 -19.471 1.00 29.56 209 ILE B CA 1
ATOM 3739 C C . ILE B 1 208 ? 2.692 24.299 -19.496 1.00 30.31 209 ILE B C 1
ATOM 3740 O O . ILE B 1 208 ? 2.821 24.968 -18.444 1.00 29.40 209 ILE B O 1
ATOM 3745 N N . GLY B 1 209 ? 3.304 24.560 -20.649 1.00 28.64 210 GLY B N 1
ATOM 3746 C CA . GLY B 1 209 ? 4.177 25.717 -20.880 1.00 27.28 210 GLY B CA 1
ATOM 3747 C C . GLY B 1 209 ? 4.322 25.988 -22.355 1.00 28.76 210 GLY B C 1
ATOM 3748 O O . GLY B 1 209 ? 3.774 25.193 -23.186 1.00 31.01 210 GLY B O 1
ATOM 3749 N N . MET B 1 210 ? 5.064 27.044 -22.672 1.00 31.65 211 MET B N 1
ATOM 3750 C CA . MET B 1 210 ? 5.160 27.637 -24.031 1.00 33.36 211 MET B CA 1
ATOM 3751 C C . MET B 1 210 ? 6.579 27.494 -24.611 1.00 32.18 211 MET B C 1
ATOM 3752 O O . MET B 1 210 ? 6.847 28.123 -25.646 1.00 39.12 211 MET B O 1
ATOM 3757 N N . SER B 1 211 ? 7.407 26.617 -24.024 1.00 34.63 212 SER B N 1
ATOM 3758 C CA . SER B 1 211 ? 8.845 26.426 -24.369 1.00 33.59 212 SER B CA 1
ATOM 3759 C C . SER B 1 211 ? 9.237 24.948 -24.461 1.00 35.89 212 SER B C 1
ATOM 3760 O O . SER B 1 211 ? 8.356 24.062 -24.484 1.00 38.63 212 SER B O 1
ATOM 3763 N N . THR B 1 212 ? 10.552 24.724 -24.533 1.00 37.57 213 THR B N 1
ATOM 3764 C CA . THR B 1 212 ? 11.276 23.478 -24.163 1.00 37.50 213 THR B CA 1
ATOM 3765 C C . THR B 1 212 ? 11.213 22.448 -25.302 1.00 35.04 213 THR B C 1
ATOM 3766 O O . THR B 1 212 ? 12.297 22.016 -25.762 1.00 34.21 213 THR B O 1
ATOM 3770 N N . VAL B 1 213 ? 10.019 22.065 -25.744 1.00 31.49 214 VAL B N 1
ATOM 3771 C CA . VAL B 1 213 ? 9.839 20.900 -26.660 1.00 34.13 214 VAL B CA 1
ATOM 3772 C C . VAL B 1 213 ? 10.678 21.055 -27.927 1.00 35.44 214 VAL B C 1
ATOM 3773 O O . VAL B 1 213 ? 11.340 20.092 -28.322 1.00 33.88 214 VAL B O 1
ATOM 3777 N N . PRO B 1 214 ? 10.654 22.218 -28.628 1.00 35.95 215 PRO B N 1
ATOM 3778 C CA . PRO B 1 214 ? 11.499 22.393 -29.806 1.00 36.26 215 PRO B CA 1
ATOM 3779 C C . PRO B 1 214 ? 12.990 22.179 -29.471 1.00 35.61 215 PRO B C 1
ATOM 3780 O O . PRO B 1 214 ? 13.656 21.548 -30.274 1.00 33.55 215 PRO B O 1
ATOM 3784 N N . GLU B 1 215 ? 13.480 22.657 -28.320 1.00 36.52 216 GLU B N 1
ATOM 3785 C CA . GLU B 1 215 ? 14.912 22.487 -27.937 1.00 40.21 216 GLU B CA 1
ATOM 3786 C C . GLU B 1 215 ? 15.190 20.985 -27.727 1.00 40.15 216 GLU B C 1
ATOM 3787 O O . GLU B 1 215 ? 16.245 20.499 -28.215 1.00 39.10 216 GLU B O 1
ATOM 3793 N N . VAL B 1 216 ? 14.260 20.257 -27.092 1.00 37.15 217 VAL B N 1
ATOM 3794 C CA . VAL B 1 216 ? 14.362 18.786 -26.861 1.00 38.56 217 VAL B CA 1
ATOM 3795 C C . VAL B 1 216 ? 14.545 18.079 -28.212 1.00 37.09 217 VAL B C 1
ATOM 3796 O O . VAL B 1 216 ? 15.566 17.423 -28.412 1.00 36.73 217 VAL B O 1
ATOM 3800 N N . ILE B 1 217 ? 13.574 18.214 -29.104 1.00 37.39 218 ILE B N 1
ATOM 3801 C CA . ILE B 1 217 ? 13.614 17.634 -30.478 1.00 38.70 218 ILE B CA 1
ATOM 3802 C C . ILE B 1 217 ? 14.941 18.000 -31.168 1.00 41.93 218 ILE B C 1
ATOM 3803 O O . ILE B 1 217 ? 15.541 17.110 -31.823 1.00 40.69 218 ILE B O 1
ATOM 3808 N N . ALA B 1 218 ? 15.360 19.267 -31.095 1.00 40.35 219 ALA B N 1
ATOM 3809 C CA . ALA B 1 218 ? 16.558 19.759 -31.816 1.00 40.41 219 ALA B CA 1
ATOM 3810 C C . ALA B 1 218 ? 17.811 19.131 -31.209 1.00 39.97 219 ALA B C 1
ATOM 3811 O O . ALA B 1 218 ? 18.735 18.788 -31.966 1.00 40.97 219 ALA B O 1
ATOM 3813 N N . LEU B 1 219 ? 17.844 18.998 -29.886 1.00 39.27 220 LEU B N 1
ATOM 3814 C CA . LEU B 1 219 ? 19.039 18.479 -29.187 1.00 38.04 220 LEU B CA 1
ATOM 3815 C C . LEU B 1 219 ? 19.150 16.969 -29.433 1.00 39.56 220 LEU B C 1
ATOM 3816 O O . LEU B 1 219 ? 20.281 16.525 -29.677 1.00 41.38 220 LEU B O 1
ATOM 3821 N N . ARG B 1 220 ? 18.031 16.230 -29.475 1.00 37.58 221 ARG B N 1
ATOM 3822 C CA . ARG B 1 220 ? 18.042 14.762 -29.710 1.00 35.84 221 ARG B CA 1
ATOM 3823 C C . ARG B 1 220 ? 18.489 14.515 -31.147 1.00 36.10 221 ARG B C 1
ATOM 3824 O O . ARG B 1 220 ? 19.299 13.614 -31.362 1.00 44.64 221 ARG B O 1
ATOM 3832 N N . HIS B 1 221 ? 18.029 15.336 -32.079 1.00 39.16 222 HIS B N 1
ATOM 3833 C CA . HIS B 1 221 ? 18.480 15.336 -33.496 1.00 40.48 222 HIS B CA 1
ATOM 3834 C C . HIS B 1 221 ? 20.012 15.342 -33.553 1.00 40.67 222 HIS B C 1
ATOM 3835 O O . HIS B 1 221 ? 20.560 14.663 -34.454 1.00 41.32 222 HIS B O 1
ATOM 3842 N N . LEU B 1 222 ? 20.667 16.072 -32.639 1.00 41.25 223 LEU B N 1
ATOM 3843 C CA . LEU B 1 222 ? 22.145 16.292 -32.650 1.00 42.01 223 LEU B CA 1
ATOM 3844 C C . LEU B 1 222 ? 22.846 15.161 -31.908 1.00 41.12 223 LEU B C 1
ATOM 3845 O O . LEU B 1 222 ? 24.081 15.065 -32.053 1.00 49.19 223 LEU B O 1
ATOM 3850 N N . GLY B 1 223 ? 22.090 14.383 -31.125 1.00 41.19 224 GLY B N 1
ATOM 3851 C CA . GLY B 1 223 ? 22.603 13.331 -30.224 1.00 40.66 224 GLY B CA 1
ATOM 3852 C C . GLY B 1 223 ? 22.974 13.822 -28.824 1.00 36.36 224 GLY B C 1
ATOM 3853 O O . GLY B 1 223 ? 23.648 13.074 -28.101 1.00 37.47 224 GLY B O 1
ATOM 3854 N N . ALA B 1 224 ? 22.533 15.004 -28.405 1.00 35.60 225 ALA B N 1
ATOM 3855 C CA . ALA B 1 224 ? 22.773 15.537 -27.036 1.00 37.31 225 ALA B CA 1
ATOM 3856 C C . ALA B 1 224 ? 21.941 14.775 -25.992 1.00 38.03 225 ALA B C 1
ATOM 3857 O O . ALA B 1 224 ? 20.865 14.247 -26.338 1.00 41.70 225 ALA B O 1
ATOM 3859 N N . ARG B 1 225 ? 22.429 14.663 -24.758 1.00 41.19 226 ARG B N 1
ATOM 3860 C CA . ARG B 1 225 ? 21.621 14.129 -23.633 1.00 40.50 226 ARG B CA 1
ATOM 3861 C C . ARG B 1 225 ? 20.861 15.318 -23.053 1.00 40.18 226 ARG B C 1
ATOM 3862 O O . ARG B 1 225 ? 21.490 16.412 -22.948 1.00 36.06 226 ARG B O 1
ATOM 3870 N N . VAL B 1 226 ? 19.594 15.097 -22.672 1.00 39.64 227 VAL B N 1
ATOM 3871 C CA . VAL B 1 226 ? 18.646 16.173 -22.264 1.00 38.08 227 VAL B CA 1
ATOM 3872 C C . VAL B 1 226 ? 18.034 15.877 -20.886 1.00 36.60 227 VAL B C 1
ATOM 3873 O O . VAL B 1 226 ? 17.570 14.749 -20.634 1.00 35.07 227 VAL B O 1
ATOM 3877 N N . LEU B 1 227 ? 18.025 16.885 -20.019 1.00 37.36 228 LEU B N 1
ATOM 3878 C CA . LEU B 1 227 ? 17.316 16.851 -18.717 1.00 38.97 228 LEU B CA 1
ATOM 3879 C C . LEU B 1 227 ? 16.366 18.051 -18.655 1.00 36.29 228 LEU B C 1
ATOM 3880 O O . LEU B 1 227 ? 16.840 19.211 -18.784 1.00 38.24 228 LEU B O 1
ATOM 3885 N N . GLY B 1 228 ? 15.076 17.772 -18.469 1.00 35.15 229 GLY B N 1
ATOM 3886 C CA . GLY B 1 228 ? 13.998 18.775 -18.382 1.00 35.74 229 GLY B CA 1
ATOM 3887 C C . GLY B 1 228 ? 13.469 18.915 -16.966 1.00 34.76 229 GLY B C 1
ATOM 3888 O O . GLY B 1 228 ? 13.145 17.889 -16.352 1.00 34.80 229 GLY B O 1
ATOM 3889 N N . LEU B 1 229 ? 13.432 20.141 -16.447 1.00 37.18 230 LEU B N 1
ATOM 3890 C CA . LEU B 1 229 ? 12.886 20.485 -15.105 1.00 38.24 230 LEU B CA 1
ATOM 3891 C C . LEU B 1 229 ? 12.047 21.741 -15.258 1.00 38.86 230 LEU B C 1
ATOM 3892 O O . LEU B 1 229 ? 12.536 22.726 -15.866 1.00 34.63 230 LEU B O 1
ATOM 3897 N N . SER B 1 230 ? 10.854 21.744 -14.688 1.00 38.35 231 SER B N 1
ATOM 3898 C CA . SER B 1 230 ? 10.038 22.976 -14.639 1.00 37.18 231 SER B CA 1
ATOM 3899 C C . SER B 1 230 ? 9.871 23.341 -13.179 1.00 34.55 231 SER B C 1
ATOM 3900 O O . SER B 1 230 ? 9.675 22.431 -12.359 1.00 35.03 231 SER B O 1
ATOM 3903 N N . THR B 1 231 ? 9.979 24.618 -12.872 1.00 36.40 232 THR B N 1
ATOM 3904 C CA . THR B 1 231 ? 9.348 25.191 -11.664 1.00 38.47 232 THR B CA 1
ATOM 3905 C C . THR B 1 231 ? 7.833 25.205 -11.918 1.00 36.83 232 THR B C 1
ATOM 3906 O O . THR B 1 231 ? 7.423 25.853 -12.881 1.00 37.48 232 THR B O 1
ATOM 3910 N N . ILE B 1 232 ? 7.025 24.519 -11.110 1.00 37.45 233 ILE B N 1
ATOM 3911 C CA . ILE B 1 232 ? 5.535 24.612 -11.206 1.00 33.90 233 ILE B CA 1
ATOM 3912 C C . ILE B 1 232 ? 5.125 25.930 -10.538 1.00 34.91 233 ILE B C 1
ATOM 3913 O O . ILE B 1 232 ? 5.008 25.956 -9.304 1.00 31.07 233 ILE B O 1
ATOM 3918 N N . THR B 1 233 ? 4.947 26.999 -11.317 1.00 32.46 234 THR B N 1
ATOM 3919 C CA . THR B 1 233 ? 4.772 28.356 -10.750 1.00 32.63 234 THR B CA 1
ATOM 3920 C C . THR B 1 233 ? 3.321 28.580 -10.348 1.00 29.38 234 THR B C 1
ATOM 3921 O O . THR B 1 233 ? 3.079 29.541 -9.616 1.00 30.76 234 THR B O 1
ATOM 3925 N N . ASP B 1 234 ? 2.411 27.720 -10.790 1.00 30.21 235 ASP B N 1
ATOM 3926 C CA . ASP B 1 234 ? 0.949 27.935 -10.650 1.00 31.24 235 ASP B CA 1
ATOM 3927 C C . ASP B 1 234 ? 0.226 26.620 -10.956 1.00 34.68 235 ASP B C 1
ATOM 3928 O O . ASP B 1 234 ? 0.750 25.811 -11.752 1.00 39.49 235 ASP B O 1
ATOM 3933 N N . MET B 1 235 ? -0.907 26.396 -10.296 1.00 35.37 236 MET B N 1
ATOM 3934 C CA . MET B 1 235 ? -1.827 25.270 -10.576 1.00 35.82 236 MET B CA 1
ATOM 3935 C C . MET B 1 235 ? -2.805 25.760 -11.637 1.00 35.01 236 MET B C 1
ATOM 3936 O O . MET B 1 235 ? -3.456 26.744 -11.389 1.00 38.93 236 MET B O 1
ATOM 3941 N N . ALA B 1 236 ? -2.788 25.142 -12.813 1.00 34.94 237 ALA B N 1
ATOM 3942 C CA . ALA B 1 236 ? -3.695 25.410 -13.944 1.00 31.98 237 ALA B CA 1
ATOM 3943 C C . ALA B 1 236 ? -4.679 24.237 -14.033 1.00 32.45 237 ALA B C 1
ATOM 3944 O O . ALA B 1 236 ? -4.537 23.344 -14.913 1.00 29.83 237 ALA B O 1
ATOM 3946 N N . VAL B 1 237 ? -5.601 24.205 -13.083 1.00 31.38 238 VAL B N 1
ATOM 3947 C CA . VAL B 1 237 ? -6.668 23.180 -13.053 1.00 32.44 238 VAL B CA 1
ATOM 3948 C C . VAL B 1 237 ? -7.993 23.892 -13.286 1.00 30.05 238 VAL B C 1
ATOM 3949 O O . VAL B 1 237 ? -8.398 24.797 -12.561 1.00 27.59 238 VAL B O 1
ATOM 3953 N N . PRO B 1 238 ? -8.684 23.487 -14.359 1.00 29.14 239 PRO B N 1
ATOM 3954 C CA . PRO B 1 238 ? -9.843 24.217 -14.832 1.00 31.51 239 PRO B CA 1
ATOM 3955 C C . PRO B 1 238 ? -11.022 24.195 -13.857 1.00 33.15 239 PRO B C 1
ATOM 3956 O O . PRO B 1 238 ? -11.861 25.063 -13.970 1.00 33.61 239 PRO B O 1
ATOM 3960 N N . GLU B 1 239 ? -11.061 23.261 -12.916 1.00 35.64 240 GLU B N 1
ATOM 3961 C CA . GLU B 1 239 ? -12.249 23.177 -12.030 1.00 41.31 240 GLU B CA 1
ATOM 3962 C C . GLU B 1 239 ? -11.998 23.920 -10.704 1.00 39.49 240 GLU B C 1
ATOM 3963 O O . GLU B 1 239 ? -12.951 24.015 -9.946 1.00 35.25 240 GLU B O 1
ATOM 3969 N N . ARG B 1 240 ? -10.824 24.546 -10.513 1.00 40.33 241 ARG B N 1
ATOM 3970 C CA . ARG B 1 240 ? -10.575 25.608 -9.487 1.00 40.78 241 ARG B CA 1
ATOM 3971 C C . ARG B 1 240 ? -10.877 26.998 -10.094 1.00 40.48 241 ARG B C 1
ATOM 3972 O O . ARG B 1 240 ? -11.032 27.078 -11.319 1.00 44.71 241 ARG B O 1
ATOM 3980 N N . GLU B 1 241 ? -10.925 28.076 -9.304 1.00 42.26 242 GLU B N 1
ATOM 3981 C CA . GLU B 1 241 ? -11.481 29.377 -9.770 1.00 48.67 242 GLU B CA 1
ATOM 3982 C C . GLU B 1 241 ? -10.427 30.182 -10.566 1.00 46.95 242 GLU B C 1
ATOM 3983 O O . GLU B 1 241 ? -10.823 30.704 -11.607 1.00 39.71 242 GLU B O 1
ATOM 3989 N N . HIS B 1 242 ? -9.167 30.299 -10.117 1.00 46.73 243 HIS B N 1
ATOM 3990 C CA . HIS B 1 242 ? -8.209 31.329 -10.613 1.00 52.73 243 HIS B CA 1
ATOM 3991 C C . HIS B 1 242 ? -7.190 30.693 -11.553 1.00 43.30 243 HIS B C 1
ATOM 3992 O O . HIS B 1 242 ? -6.779 29.579 -11.302 1.00 37.48 243 HIS B O 1
ATOM 3999 N N . HIS B 1 243 ? -6.818 31.406 -12.616 1.00 37.14 244 HIS B N 1
ATOM 4000 C CA . HIS B 1 243 ? -5.585 31.131 -13.380 1.00 34.24 244 HIS B CA 1
ATOM 4001 C C . HIS B 1 243 ? -4.596 32.201 -12.963 1.00 31.66 244 HIS B C 1
ATOM 4002 O O . HIS B 1 243 ? -4.999 33.342 -12.874 1.00 34.54 244 HIS B O 1
ATOM 4009 N N . ALA B 1 244 ? -3.340 31.832 -12.768 1.00 31.67 245 ALA B N 1
ATOM 4010 C CA . ALA B 1 244 ? -2.265 32.792 -12.467 1.00 31.12 245 ALA B CA 1
ATOM 4011 C C . ALA B 1 244 ? -2.074 33.763 -13.631 1.00 32.28 245 ALA B C 1
ATOM 4012 O O . ALA B 1 244 ? -2.228 33.425 -14.818 1.00 32.19 245 ALA B O 1
ATOM 4014 N N . THR B 1 245 ? -1.627 34.929 -13.226 1.00 35.70 246 THR B N 1
ATOM 4015 C CA . THR B 1 245 ? -1.247 36.115 -14.012 1.00 32.83 246 THR B CA 1
ATOM 4016 C C . THR B 1 245 ? 0.244 35.961 -14.370 1.00 31.78 246 THR B C 1
ATOM 4017 O O . THR B 1 245 ? 0.926 35.156 -13.754 1.00 33.09 246 THR B O 1
ATOM 4021 N N . GLU B 1 246 ? 0.763 36.687 -15.350 1.00 37.25 247 GLU B N 1
ATOM 4022 C CA . GLU B 1 246 ? 2.225 36.750 -15.618 1.00 33.47 247 GLU B CA 1
ATOM 4023 C C . GLU B 1 246 ? 2.983 37.192 -14.356 1.00 32.74 247 GLU B C 1
ATOM 4024 O O . GLU B 1 246 ? 3.966 36.519 -14.010 1.00 29.96 247 GLU B O 1
ATOM 4030 N N . GLU B 1 247 ? 2.554 38.278 -13.702 1.00 30.08 248 GLU B N 1
ATOM 4031 C CA . GLU B 1 247 ? 3.198 38.787 -12.468 1.00 36.67 248 GLU B CA 1
ATOM 4032 C C . GLU B 1 247 ? 3.328 37.648 -11.447 1.00 40.09 248 GLU B C 1
ATOM 4033 O O . GLU B 1 247 ? 4.425 37.494 -10.874 1.00 39.98 248 GLU B O 1
ATOM 4039 N N . GLU B 1 248 ? 2.285 36.839 -11.273 1.00 40.81 249 GLU B N 1
ATOM 4040 C CA . GLU B 1 248 ? 2.226 35.808 -10.215 1.00 40.47 249 GLU B CA 1
ATOM 4041 C C . GLU B 1 248 ? 3.203 34.688 -10.588 1.00 41.20 249 GLU B C 1
ATOM 4042 O O . GLU B 1 248 ? 3.95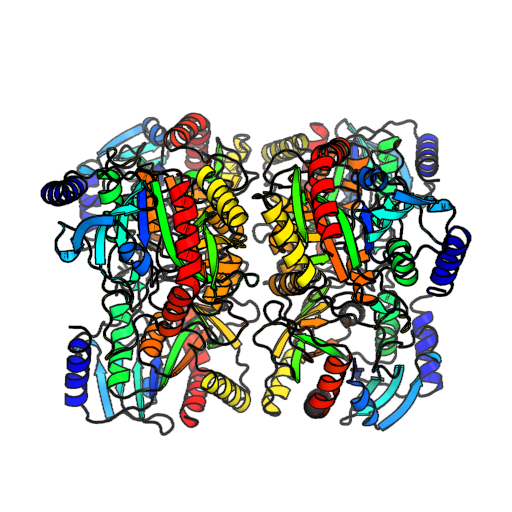0 34.204 -9.711 1.00 45.85 249 GLU B O 1
ATOM 4048 N N . VAL B 1 249 ? 3.220 34.303 -11.854 1.00 37.22 250 VAL B N 1
ATOM 4049 C CA . VAL B 1 249 ? 4.118 33.231 -12.362 1.00 36.44 250 VAL B CA 1
ATOM 4050 C C . VAL B 1 249 ? 5.571 33.651 -12.077 1.00 35.40 250 VAL B C 1
ATOM 4051 O O . VAL B 1 249 ? 6.324 32.826 -11.563 1.00 38.53 250 VAL B O 1
ATOM 4055 N N . LEU B 1 250 ? 5.955 34.884 -12.412 1.00 35.37 251 LEU B N 1
ATOM 4056 C CA . LEU B 1 250 ? 7.357 35.361 -12.262 1.00 35.33 251 LEU B CA 1
ATOM 4057 C C . LEU B 1 250 ? 7.669 35.492 -10.773 1.00 32.86 251 LEU B C 1
ATOM 4058 O O . LEU B 1 250 ? 8.817 35.223 -10.395 1.00 37.02 251 LEU B O 1
ATOM 4063 N N . ARG B 1 251 ? 6.678 35.816 -9.952 1.00 32.38 252 ARG B N 1
ATOM 4064 C CA . ARG B 1 251 ? 6.892 35.912 -8.488 1.00 35.18 252 ARG B CA 1
ATOM 4065 C C . ARG B 1 251 ? 7.214 34.521 -7.921 1.00 37.19 252 ARG B C 1
ATOM 4066 O O . ARG B 1 251 ? 8.213 34.432 -7.192 1.00 35.42 252 ARG B O 1
ATOM 4074 N N . VAL B 1 252 ? 6.434 33.486 -8.257 1.00 31.80 253 VAL B N 1
ATOM 4075 C CA . VAL B 1 252 ? 6.634 32.126 -7.687 1.00 34.33 253 VAL B CA 1
ATOM 4076 C C . VAL B 1 252 ? 7.949 31.567 -8.267 1.00 36.41 253 VAL B C 1
ATOM 4077 O O . VAL B 1 252 ? 8.635 30.832 -7.545 1.00 42.42 253 VAL B O 1
ATOM 4081 N N . ALA B 1 253 ? 8.339 31.919 -9.493 1.00 36.35 254 ALA B N 1
ATOM 4082 C CA . ALA B 1 253 ? 9.640 31.496 -10.076 1.00 38.50 254 ALA B CA 1
ATOM 4083 C C . ALA B 1 253 ? 10.779 32.066 -9.212 1.00 35.52 254 ALA B C 1
ATOM 4084 O O . ALA B 1 253 ? 11.693 31.300 -8.834 1.00 36.03 254 ALA B O 1
ATOM 4086 N N . ALA B 1 254 ? 10.691 33.344 -8.850 1.00 34.50 255 ALA B N 1
ATOM 4087 C CA . ALA B 1 254 ? 11.644 34.020 -7.930 1.00 35.23 255 ALA B CA 1
ATOM 4088 C C . ALA B 1 254 ? 11.615 33.355 -6.542 1.00 34.43 255 ALA B C 1
ATOM 4089 O O . ALA B 1 254 ? 12.701 32.995 -6.044 1.00 40.33 255 ALA B O 1
ATOM 4091 N N . GLU B 1 255 ? 10.431 33.089 -5.984 1.00 37.42 256 GLU B N 1
ATOM 4092 C CA . GLU B 1 255 ? 10.253 32.572 -4.590 1.00 37.17 256 GLU B CA 1
ATOM 4093 C C . GLU B 1 255 ? 10.836 31.153 -4.508 1.00 35.34 256 GLU B C 1
ATOM 4094 O O . GLU B 1 255 ? 11.392 30.767 -3.479 1.00 42.05 256 GLU B O 1
ATOM 4100 N N . THR B 1 256 ? 10.746 30.407 -5.589 1.00 37.60 257 THR B N 1
ATOM 4101 C CA . THR B 1 256 ? 11.157 28.990 -5.658 1.00 39.40 257 THR B CA 1
ATOM 4102 C C . THR B 1 256 ? 12.653 28.938 -6.021 1.00 38.89 257 THR B C 1
ATOM 4103 O O . THR B 1 256 ? 13.220 27.845 -5.970 1.00 38.26 257 THR B O 1
ATOM 4107 N N . GLY B 1 257 ? 13.278 30.080 -6.331 1.00 36.07 258 GLY B N 1
ATOM 4108 C CA . GLY B 1 257 ? 14.663 30.177 -6.831 1.00 38.06 258 GLY B CA 1
ATOM 4109 C C . GLY B 1 257 ? 15.706 29.478 -5.959 1.00 37.30 258 GLY B C 1
ATOM 4110 O O . GLY B 1 257 ? 16.493 28.672 -6.451 1.00 36.80 258 GLY B O 1
ATOM 4111 N N . PRO B 1 258 ? 15.774 29.774 -4.647 1.00 38.52 259 PRO B N 1
ATOM 4112 C CA . PRO B 1 258 ? 16.771 29.140 -3.775 1.00 36.72 259 PRO B CA 1
ATOM 4113 C C . PRO B 1 258 ? 16.773 27.606 -3.846 1.00 36.73 259 PRO B C 1
ATOM 4114 O O . PRO B 1 258 ? 17.844 27.010 -4.009 1.00 38.60 259 PRO B O 1
ATOM 4118 N N . VAL B 1 259 ? 15.592 26.989 -3.721 1.00 33.25 260 VAL B N 1
ATOM 4119 C CA . VAL B 1 259 ? 15.464 25.506 -3.697 1.00 30.79 260 VAL B CA 1
ATOM 4120 C C . VAL B 1 259 ? 15.837 25.012 -5.090 1.00 33.23 260 VAL B C 1
ATOM 4121 O O . VAL B 1 259 ? 16.574 24.009 -5.208 1.00 34.56 260 VAL B O 1
ATOM 4125 N N . PHE B 1 260 ? 15.389 25.736 -6.110 1.00 35.05 261 PHE B N 1
ATOM 4126 C CA . PHE B 1 260 ? 15.594 25.352 -7.521 1.00 34.18 261 PHE B CA 1
ATOM 4127 C C . PHE B 1 260 ? 17.090 25.435 -7.840 1.00 34.41 261 PHE B C 1
ATOM 4128 O O . PHE B 1 260 ? 17.625 24.471 -8.378 1.00 31.94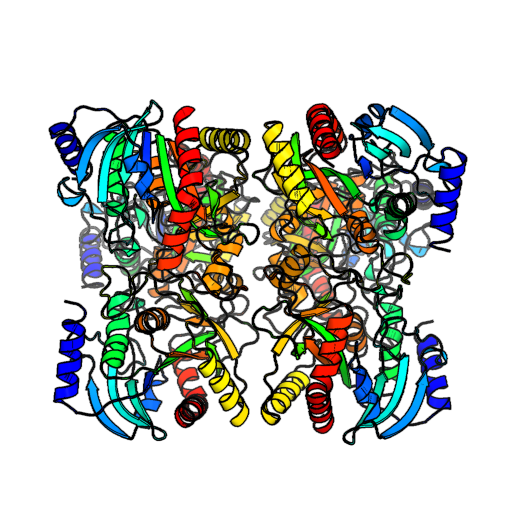 261 PHE B O 1
ATOM 4136 N N . ARG B 1 261 ? 17.736 26.554 -7.509 1.00 36.62 262 ARG B N 1
ATOM 4137 C CA . ARG B 1 261 ? 19.201 26.743 -7.692 1.00 39.42 262 ARG B CA 1
ATOM 4138 C C . ARG B 1 261 ? 19.977 25.631 -6.982 1.00 39.67 262 ARG B C 1
ATOM 4139 O O . ARG B 1 261 ? 20.848 25.026 -7.630 1.00 38.83 262 ARG B O 1
ATOM 4147 N N . ARG B 1 262 ? 19.653 25.361 -5.713 1.00 41.80 263 ARG B N 1
ATOM 4148 C CA . ARG B 1 262 ? 20.368 24.347 -4.887 1.00 41.01 263 ARG B CA 1
ATOM 4149 C C . ARG B 1 262 ? 20.192 22.985 -5.555 1.00 38.13 263 ARG B C 1
ATOM 4150 O O . ARG B 1 262 ? 21.145 22.209 -5.575 1.00 44.23 263 ARG B O 1
ATOM 4158 N N . TYR B 1 263 ? 19.024 22.719 -6.123 1.00 35.23 264 TYR B N 1
ATOM 4159 C CA . TYR B 1 263 ? 18.731 21.423 -6.776 1.00 33.20 264 TYR B CA 1
ATOM 4160 C C . TYR B 1 263 ? 19.578 21.282 -8.050 1.00 34.82 264 TYR B C 1
ATOM 4161 O O . TYR B 1 263 ? 20.157 20.196 -8.265 1.00 34.18 264 TYR B O 1
ATOM 4170 N N . VAL B 1 264 ? 19.600 22.310 -8.897 1.00 35.82 265 VAL B N 1
ATOM 4171 C CA . VAL B 1 264 ? 20.268 22.258 -10.225 1.00 37.06 265 VAL B CA 1
ATOM 4172 C C . VAL B 1 264 ? 21.777 22.143 -9.978 1.00 35.97 265 VAL B C 1
ATOM 4173 O O . VAL B 1 264 ? 22.427 21.353 -10.678 1.00 37.95 265 VAL B O 1
ATOM 4177 N N . ARG B 1 265 ? 22.318 22.893 -9.022 1.00 36.83 266 ARG B N 1
ATOM 4178 C CA . ARG B 1 265 ? 23.773 22.890 -8.720 1.00 38.44 266 ARG B CA 1
ATOM 4179 C C . ARG B 1 265 ? 24.156 21.490 -8.223 1.00 39.31 266 ARG B C 1
ATOM 4180 O O . ARG B 1 265 ? 25.257 21.038 -8.525 1.00 36.19 266 ARG B O 1
ATOM 4188 N N . GLY B 1 266 ? 23.256 20.844 -7.473 1.00 38.84 267 GLY B N 1
ATOM 4189 C CA . GLY B 1 266 ? 23.402 19.477 -6.937 1.00 35.86 267 GLY B CA 1
ATOM 4190 C C . GLY B 1 266 ? 23.412 18.430 -8.032 1.00 37.33 267 GLY B C 1
ATOM 4191 O O . GLY B 1 266 ? 24.115 17.417 -7.855 1.00 39.98 267 GLY B O 1
ATOM 4192 N N . ILE B 1 267 ? 22.650 18.646 -9.109 1.00 38.71 268 ILE B N 1
ATOM 4193 C CA . ILE B 1 267 ? 22.661 17.778 -10.321 1.00 42.57 268 ILE B CA 1
ATOM 4194 C C . ILE B 1 267 ? 23.974 18.012 -11.074 1.00 43.63 268 ILE B C 1
ATOM 4195 O O . ILE B 1 267 ? 24.564 17.020 -11.507 1.00 42.46 268 ILE B O 1
ATOM 4200 N N . LEU B 1 268 ? 24.364 19.274 -11.279 1.00 45.41 269 LEU B N 1
ATOM 4201 C CA . LEU B 1 268 ? 25.586 19.647 -12.044 1.00 48.21 269 LEU B CA 1
ATOM 4202 C C . LEU B 1 268 ? 26.799 18.967 -11.410 1.00 46.50 269 LEU B C 1
ATOM 4203 O O . LEU B 1 268 ? 27.619 18.437 -12.164 1.00 45.45 269 LEU B O 1
ATOM 4208 N N . ALA B 1 269 ? 26.871 18.983 -10.077 1.00 45.75 270 ALA B N 1
ATOM 4209 C CA . ALA B 1 269 ? 27.989 18.483 -9.242 1.00 46.21 270 ALA B CA 1
ATOM 4210 C C . ALA B 1 269 ? 28.238 16.995 -9.519 1.00 52.23 270 ALA B C 1
ATOM 4211 O O . ALA B 1 269 ? 29.424 16.577 -9.519 1.00 51.58 270 ALA B O 1
ATOM 4213 N N . GLU B 1 270 ? 27.164 16.237 -9.752 1.00 54.57 271 GLU B N 1
ATOM 4214 C CA . GLU B 1 270 ? 27.212 14.762 -9.911 1.00 59.69 271 GLU B CA 1
ATOM 4215 C C . GLU B 1 270 ? 27.342 14.369 -11.385 1.00 55.40 271 GLU B C 1
ATOM 4216 O O . GLU B 1 270 ? 27.603 13.196 -11.638 1.00 59.59 271 GLU B O 1
ATOM 4222 N N . LEU B 1 271 ? 27.167 15.292 -12.322 1.00 53.82 272 LEU B N 1
ATOM 4223 C CA . LEU B 1 271 ? 27.114 14.932 -13.764 1.00 58.29 272 LEU B CA 1
ATOM 4224 C C . LEU B 1 271 ? 28.464 14.359 -14.236 1.00 63.40 272 LEU B C 1
ATOM 4225 O O . LEU B 1 271 ? 28.512 13.718 -15.306 1.00 63.70 272 LEU B O 1
ATOM 4231 N N . GLU C 1 1 ? 3.631 48.453 -37.908 1.00 52.28 2 GLU C N 1
ATOM 4232 C CA . GLU C 1 1 ? 2.556 49.404 -38.141 1.00 56.00 2 GLU C CA 1
ATOM 4233 C C . GLU C 1 1 ? 1.325 49.014 -37.267 1.00 46.12 2 GLU C C 1
ATOM 4234 O O . GLU C 1 1 ? 0.512 49.888 -37.042 1.00 53.16 2 GLU C O 1
ATOM 4240 N N . LEU C 1 2 ? 1.147 47.793 -36.753 1.00 37.52 3 LEU C N 1
ATOM 4241 C CA . LEU C 1 2 ? -0.143 47.397 -36.093 1.00 43.11 3 LEU C CA 1
ATOM 4242 C C . LEU C 1 2 ? -0.385 48.436 -35.011 1.00 49.78 3 LEU C C 1
ATOM 4243 O O . LEU C 1 2 ? 0.594 48.809 -34.341 1.00 68.71 3 LEU C O 1
ATOM 4248 N N . TYR C 1 3 ? -1.601 48.920 -34.857 1.00 43.66 4 TYR C N 1
ATOM 4249 C CA . TYR C 1 3 ? -1.899 50.063 -33.952 1.00 44.04 4 TYR C CA 1
ATOM 4250 C C . TYR C 1 3 ? -2.079 51.288 -34.837 1.00 43.91 4 TYR C C 1
ATOM 4251 O O . TYR C 1 3 ? -3.195 51.813 -34.862 1.00 45.42 4 TYR C O 1
ATOM 4260 N N . ASP C 1 4 ? -1.022 51.686 -35.553 1.00 43.18 5 ASP C N 1
ATOM 4261 C CA . ASP C 1 4 ? -1.103 52.702 -36.633 1.00 42.07 5 ASP C CA 1
ATOM 4262 C C . ASP C 1 4 ? -2.141 52.237 -37.662 1.00 38.55 5 ASP C C 1
ATOM 4263 O O . ASP C 1 4 ? -2.871 53.102 -38.158 1.00 41.33 5 ASP C O 1
ATOM 4268 N N . LYS C 1 5 ? -2.222 50.933 -37.940 1.00 36.84 6 LYS C N 1
ATOM 4269 C CA . LYS C 1 5 ? -3.176 50.377 -38.932 1.00 42.99 6 LYS C CA 1
ATOM 4270 C C . LYS C 1 5 ? -4.580 50.498 -38.349 1.00 44.22 6 LYS C C 1
ATOM 4271 O O . LYS C 1 5 ? -5.500 50.973 -39.055 1.00 40.94 6 LYS C O 1
ATOM 4277 N N . ILE C 1 6 ? -4.721 50.046 -37.103 1.00 43.58 7 ILE C N 1
ATOM 4278 C CA . ILE C 1 6 ? -5.992 50.152 -36.342 1.00 38.81 7 ILE C CA 1
ATOM 4279 C C . ILE C 1 6 ? -6.475 51.597 -36.470 1.00 34.06 7 ILE C C 1
ATOM 4280 O O . ILE C 1 6 ? -7.637 51.802 -36.850 1.00 34.10 7 ILE C O 1
ATOM 4285 N N . GLN C 1 7 ? -5.584 52.556 -36.233 1.00 33.91 8 GLN C N 1
ATOM 4286 C CA . GLN C 1 7 ? -5.928 53.999 -36.111 1.00 37.39 8 GLN C CA 1
ATOM 4287 C C . GLN C 1 7 ? -6.301 54.569 -37.492 1.00 39.20 8 GLN C C 1
ATOM 4288 O O . GLN C 1 7 ? -7.166 55.462 -37.540 1.00 42.23 8 GLN C O 1
ATOM 4294 N N . GLU C 1 8 ? -5.724 54.050 -38.578 1.00 37.01 9 GLU C N 1
ATOM 4295 C CA . GLU C 1 8 ? -6.089 54.456 -39.960 1.00 37.38 9 GLU C CA 1
ATOM 4296 C C . GLU C 1 8 ? -7.486 53.911 -40.279 1.00 35.95 9 GLU C C 1
ATOM 4297 O O . GLU C 1 8 ? -8.310 54.680 -40.771 1.00 33.15 9 GLU C O 1
ATOM 4303 N N . ALA C 1 9 ? -7.765 52.649 -39.955 1.00 38.27 10 ALA C N 1
ATOM 4304 C CA . ALA C 1 9 ? -9.103 52.035 -40.120 1.00 40.37 10 ALA C CA 1
ATOM 4305 C C . ALA C 1 9 ? -10.136 52.806 -39.299 1.00 40.61 10 ALA C C 1
ATOM 4306 O O . ALA C 1 9 ? -11.203 53.113 -39.823 1.00 40.47 10 ALA C O 1
ATOM 4308 N N . VAL C 1 10 ? -9.824 53.096 -38.041 1.00 44.17 11 VAL C N 1
ATOM 4309 C CA . VAL C 1 10 ? -10.693 53.925 -37.153 1.00 45.03 11 VAL C CA 1
ATOM 4310 C C . VAL C 1 10 ? -10.937 55.273 -37.837 1.00 45.65 11 VAL C C 1
ATOM 4311 O O . VAL C 1 10 ? -12.119 55.625 -38.008 1.00 42.75 11 VAL C O 1
ATOM 4315 N N . ALA C 1 11 ? -9.864 55.986 -38.211 1.00 44.75 12 ALA C N 1
ATOM 4316 C CA . ALA C 1 11 ? -9.914 57.334 -38.839 1.00 42.35 12 ALA C CA 1
ATOM 4317 C C . ALA C 1 11 ? -10.799 57.297 -40.087 1.00 39.55 12 ALA C C 1
ATOM 4318 O O . ALA C 1 11 ? -11.562 58.241 -40.281 1.00 47.09 12 ALA C O 1
ATOM 4320 N N . TYR C 1 12 ? -10.737 56.226 -40.872 1.00 39.48 13 TYR C N 1
ATOM 4321 C CA . TYR C 1 12 ? -11.527 56.076 -42.125 1.00 41.11 13 TYR C CA 1
ATOM 4322 C C . TYR C 1 12 ? -13.021 55.932 -41.792 1.00 44.37 13 TYR C C 1
ATOM 4323 O O . TYR C 1 12 ? -13.837 56.542 -42.493 1.00 54.57 13 TYR C O 1
ATOM 4332 N N . VAL C 1 13 ? -13.380 55.147 -40.772 1.00 43.96 14 VAL C N 1
ATOM 4333 C CA . VAL C 1 13 ? -14.788 55.003 -40.295 1.00 44.47 14 VAL C CA 1
ATOM 4334 C C . VAL C 1 13 ? -15.308 56.367 -39.800 1.00 41.66 14 VAL C C 1
ATOM 4335 O O . VAL C 1 13 ? -16.498 56.655 -40.028 1.00 36.69 14 VAL C O 1
ATOM 4339 N N . ARG C 1 14 ? -14.459 57.187 -39.171 1.00 41.81 15 ARG C N 1
ATOM 4340 C CA . ARG C 1 14 ? -14.856 58.490 -38.568 1.00 42.97 15 ARG C CA 1
ATOM 4341 C C . ARG C 1 14 ? -15.045 59.549 -39.666 1.00 46.63 15 ARG C C 1
ATOM 4342 O O . ARG C 1 14 ? -15.769 60.540 -39.417 1.00 48.87 15 ARG C O 1
ATOM 4350 N N . SER C 1 15 ? -14.472 59.313 -40.850 1.00 45.14 16 SER C N 1
ATOM 4351 C CA . SER C 1 15 ? -14.659 60.117 -42.088 1.00 44.36 16 SER C CA 1
ATOM 4352 C C . SER C 1 15 ? -16.048 59.888 -42.704 1.00 44.30 16 SER C C 1
ATOM 4353 O O . SER C 1 15 ? -16.429 60.672 -43.572 1.00 39.90 16 SER C O 1
ATOM 4356 N N . LYS C 1 16 ? -16.781 58.852 -42.305 1.00 47.41 17 LYS C N 1
ATOM 4357 C CA . LYS C 1 16 ? -18.145 58.599 -42.830 1.00 50.23 17 LYS C CA 1
ATOM 4358 C C . LYS C 1 16 ? -19.188 58.947 -41.767 1.00 51.74 17 LYS C C 1
ATOM 4359 O O . LYS C 1 16 ? -20.300 59.340 -42.175 1.00 52.18 17 LYS C O 1
ATOM 4365 N N . THR C 1 17 ? -18.866 58.766 -40.476 1.00 50.97 18 THR C N 1
ATOM 4366 C CA . THR C 1 17 ? -19.823 58.903 -39.342 1.00 49.60 18 THR C CA 1
ATOM 4367 C C . THR C 1 17 ? -19.054 59.128 -38.034 1.00 50.64 18 THR C C 1
ATOM 4368 O O . THR C 1 17 ? -17.996 58.499 -37.856 1.00 52.23 18 THR C O 1
ATOM 4372 N N . ASP C 1 18 ? -19.572 60.000 -37.163 1.00 49.00 19 ASP C N 1
ATOM 4373 C CA . ASP C 1 18 ? -18.993 60.287 -35.822 1.00 51.82 19 ASP C CA 1
ATOM 4374 C C . ASP C 1 18 ? -19.700 59.415 -34.774 1.00 48.73 19 ASP C C 1
ATOM 4375 O O . ASP C 1 18 ? -19.294 59.470 -33.626 1.00 50.82 19 ASP C O 1
ATOM 4380 N N . PHE C 1 19 ? -20.662 58.584 -35.182 1.00 45.82 20 PHE C N 1
ATOM 4381 C CA . PHE C 1 19 ? -21.405 57.613 -34.328 1.00 46.62 20 PHE C CA 1
ATOM 4382 C C . PHE C 1 19 ? -20.454 56.677 -33.557 1.00 45.37 20 PHE C C 1
ATOM 4383 O O . PHE C 1 19 ? -19.727 55.905 -34.192 1.00 46.03 20 PHE C O 1
ATOM 4391 N N . VAL C 1 20 ? -20.515 56.704 -32.222 1.00 43.27 21 VAL C N 1
ATOM 4392 C CA . VAL C 1 20 ? -19.708 55.846 -31.299 1.00 43.73 21 VAL C CA 1
ATOM 4393 C C . VAL C 1 20 ? -20.538 54.607 -30.952 1.00 44.07 21 VAL C C 1
ATOM 4394 O O . VAL C 1 20 ? -21.575 54.730 -30.303 1.00 52.87 21 VAL C O 1
ATOM 4398 N N . PRO C 1 21 ? -20.133 53.385 -31.383 1.00 42.10 22 PRO C N 1
ATOM 4399 C CA . PRO C 1 21 ? -20.855 52.161 -31.043 1.00 39.03 22 PRO C CA 1
ATOM 4400 C C . PRO C 1 21 ? -20.461 51.707 -29.634 1.00 39.29 22 PRO C C 1
ATOM 4401 O O . PRO C 1 21 ? -19.366 52.058 -29.204 1.00 41.07 22 PRO C O 1
ATOM 4405 N N . GLU C 1 22 ? -21.338 50.976 -28.942 1.00 40.88 23 GLU C N 1
ATOM 4406 C CA . GLU C 1 22 ? -21.054 50.462 -27.567 1.00 45.46 23 GLU C CA 1
ATOM 4407 C C . GLU C 1 22 ? -20.984 48.936 -27.611 1.00 42.93 23 GLU C C 1
ATOM 4408 O O . GLU C 1 22 ? -20.217 48.367 -26.835 1.00 45.32 23 GLU C O 1
ATOM 4414 N N . VAL C 1 23 ? -21.765 48.321 -28.500 1.00 38.62 24 VAL C N 1
ATOM 4415 C CA . VAL C 1 23 ? -21.824 46.852 -28.688 1.00 34.98 24 VAL C CA 1
ATOM 4416 C C . VAL C 1 23 ? -21.395 46.522 -30.110 1.00 35.75 24 VAL C C 1
ATOM 4417 O O . VAL C 1 23 ? -21.870 47.180 -31.056 1.00 35.77 24 VAL C O 1
ATOM 4421 N N . GLY C 1 24 ? -20.561 45.500 -30.237 1.00 36.22 25 GLY C N 1
ATOM 4422 C CA . GLY C 1 24 ? -20.127 44.935 -31.520 1.00 34.75 25 GLY C CA 1
ATOM 4423 C C . GLY C 1 24 ? -20.850 43.644 -31.717 1.00 35.02 25 GLY C C 1
ATOM 4424 O O . GLY C 1 24 ? -20.963 42.889 -30.757 1.00 40.18 25 GLY C O 1
ATOM 4425 N N . LEU C 1 25 ? -21.402 43.439 -32.897 1.00 36.62 26 LEU C N 1
ATOM 4426 C CA . LEU C 1 25 ? -22.150 42.210 -33.223 1.00 36.20 26 LEU C CA 1
ATOM 4427 C C . LEU C 1 25 ? -21.526 41.627 -34.493 1.00 35.54 26 LEU C C 1
ATOM 4428 O O . LEU C 1 25 ? -21.475 42.346 -35.493 1.00 38.05 26 LEU C O 1
ATOM 4433 N N . VAL C 1 26 ? -21.002 40.404 -34.457 1.00 35.40 27 VAL C N 1
ATOM 4434 C CA . VAL C 1 26 ? -20.402 39.782 -35.678 1.00 34.71 27 VAL C CA 1
ATOM 4435 C C . VAL C 1 26 ? -21.366 38.742 -36.248 1.00 33.25 27 VAL C C 1
ATOM 4436 O O . VAL C 1 26 ? -21.718 37.813 -35.545 1.00 34.59 27 VAL C O 1
ATOM 4440 N N . LEU C 1 27 ? -21.818 38.933 -37.485 1.00 36.50 28 LEU C N 1
ATOM 4441 C CA . LEU C 1 27 ? -22.820 38.048 -38.126 1.00 36.72 28 LEU C CA 1
ATOM 4442 C C . LEU C 1 27 ? -22.073 37.054 -39.018 1.00 39.78 28 LEU C C 1
ATOM 4443 O O . LEU C 1 27 ? -21.311 37.520 -39.897 1.00 44.79 28 LEU C O 1
ATOM 4448 N N . GLY C 1 28 ? -22.211 35.753 -38.720 1.00 37.87 29 GLY C N 1
ATOM 4449 C CA . GLY C 1 28 ? -21.542 34.638 -39.418 1.00 38.24 29 GLY C CA 1
ATOM 4450 C C . GLY C 1 28 ? -22.384 34.108 -40.571 1.00 38.34 29 GLY C C 1
ATOM 4451 O O . GLY C 1 28 ? -23.331 34.797 -40.991 1.00 37.67 29 GLY C O 1
ATOM 4452 N N . SER C 1 29 ? -22.072 32.908 -41.062 1.00 38.96 30 SER C N 1
ATOM 4453 C CA . SER C 1 29 ? -22.684 32.304 -42.283 1.00 42.50 30 SER C CA 1
ATOM 4454 C C . SER C 1 29 ? -24.219 32.271 -42.216 1.00 42.61 30 SER C C 1
ATOM 4455 O O . SER C 1 29 ? -24.769 31.442 -41.462 1.00 47.85 30 SER C O 1
ATOM 4458 N N . GLY C 1 30 ? -24.877 33.063 -43.062 1.00 44.49 31 GLY C N 1
ATOM 4459 C CA . GLY C 1 30 ? -26.339 33.030 -43.250 1.00 50.16 31 GLY C CA 1
ATOM 4460 C C . GLY C 1 30 ? -27.054 33.852 -42.187 1.00 51.09 31 GLY C C 1
ATOM 4461 O O . GLY C 1 30 ? -28.295 33.783 -42.136 1.00 55.85 31 GLY C O 1
ATOM 4462 N N . LEU C 1 31 ? -26.302 34.641 -41.405 1.00 48.84 32 LEU C N 1
ATOM 4463 C CA . LEU C 1 31 ? -26.814 35.434 -40.253 1.00 48.52 32 LEU C CA 1
ATOM 4464 C C . LEU C 1 31 ? -26.772 36.932 -40.551 1.00 44.80 32 LEU C C 1
ATOM 4465 O O . LEU C 1 31 ? -27.227 37.693 -39.685 1.00 52.72 32 LEU C O 1
ATOM 4470 N N . GLY C 1 32 ? -26.313 37.323 -41.745 1.00 42.00 33 GLY C N 1
ATOM 4471 C CA . GLY C 1 32 ? -26.309 38.711 -42.240 1.00 37.87 33 GLY C CA 1
ATOM 4472 C C . GLY C 1 32 ? -27.659 39.422 -42.115 1.00 41.58 33 GLY C C 1
ATOM 4473 O O . GLY C 1 32 ? -27.701 40.598 -41.741 1.00 36.12 33 GLY C O 1
ATOM 4474 N N . PRO C 1 33 ? -28.805 38.785 -42.465 1.00 45.33 34 PRO C N 1
ATOM 4475 C CA . PRO C 1 33 ? -30.082 39.506 -42.529 1.00 44.45 34 PRO C CA 1
ATOM 4476 C C . PRO C 1 33 ? -30.434 40.347 -41.294 1.00 44.71 34 PRO C C 1
ATOM 4477 O O . PRO C 1 33 ? -31.218 41.280 -41.445 1.00 45.78 34 PRO C O 1
ATOM 4481 N N . LEU C 1 34 ? -29.851 40.048 -40.124 1.00 47.47 35 LEU C N 1
ATOM 4482 C CA . LEU C 1 34 ? -30.047 40.872 -38.893 1.00 46.84 35 LEU C CA 1
ATOM 4483 C C . LEU C 1 34 ? -29.519 42.301 -39.105 1.00 44.01 35 LEU C C 1
ATOM 4484 O O . LEU C 1 34 ? -30.079 43.227 -38.513 1.00 45.81 35 LEU C O 1
ATOM 4489 N N . ALA C 1 35 ? -28.489 42.487 -39.933 1.00 46.73 36 ALA C N 1
ATOM 4490 C CA . ALA C 1 35 ? -27.884 43.803 -40.243 1.00 48.18 36 ALA C CA 1
ATOM 4491 C C . ALA C 1 35 ? -28.926 44.736 -40.866 1.00 47.43 36 ALA C C 1
ATOM 4492 O O . ALA C 1 35 ? -28.837 45.938 -40.622 1.00 56.84 36 ALA C O 1
ATOM 4494 N N . ASP C 1 36 ? -29.878 44.209 -41.632 1.00 48.32 37 ASP C N 1
ATOM 4495 C CA . ASP C 1 36 ? -30.901 45.034 -42.333 1.00 56.90 37 ASP C CA 1
ATOM 4496 C C . ASP C 1 36 ? -31.901 45.610 -41.313 1.00 55.25 37 ASP C C 1
ATOM 4497 O O . ASP C 1 36 ? -32.538 46.642 -41.620 1.00 54.25 37 ASP C O 1
ATOM 4502 N N . GLU C 1 37 ? -32.030 44.996 -40.137 1.00 55.98 38 GLU C N 1
ATOM 4503 C CA . GLU C 1 37 ? -33.009 45.437 -39.105 1.00 57.71 38 GLU C CA 1
ATOM 4504 C C . GLU C 1 37 ? -32.369 46.546 -38.253 1.00 54.92 38 GLU C C 1
ATOM 4505 O O . GLU C 1 37 ? -33.030 47.040 -37.326 1.00 53.79 38 GLU C O 1
ATOM 4511 N N . VAL C 1 38 ? -31.148 46.970 -38.582 1.00 52.91 39 VAL C N 1
ATOM 4512 C CA . VAL C 1 38 ? -30.487 48.140 -37.932 1.00 51.41 39 VAL C CA 1
ATOM 4513 C C . VAL C 1 38 ? -31.044 49.431 -38.545 1.00 56.57 39 VAL C C 1
ATOM 4514 O O .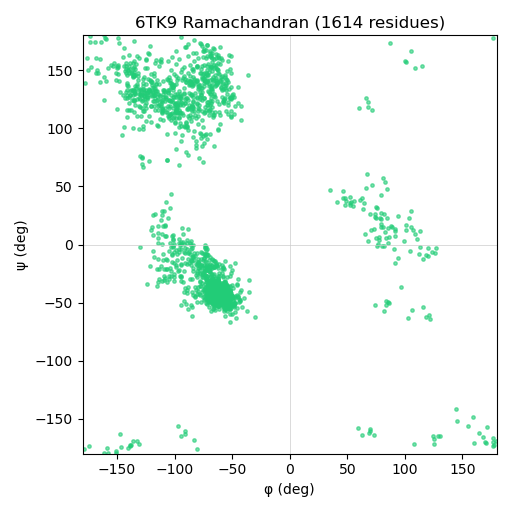 VAL C 1 38 ? -31.157 49.506 -39.799 1.00 63.73 39 VAL C O 1
ATOM 4518 N N . GLU C 1 39 ? -31.341 50.407 -37.679 1.00 58.47 40 GLU C N 1
ATOM 4519 C CA . GLU C 1 39 ? -31.605 51.827 -38.016 1.00 61.52 40 GLU C CA 1
ATOM 4520 C C . GLU C 1 39 ? -30.265 52.467 -38.425 1.00 55.46 40 GLU C C 1
ATOM 4521 O O . GLU C 1 39 ? -29.551 52.967 -37.552 1.00 52.63 40 GLU C O 1
ATOM 4527 N N . LYS C 1 40 ? -29.937 52.431 -39.720 1.00 56.10 41 LYS C N 1
ATOM 4528 C CA . LYS C 1 40 ? -28.594 52.763 -40.271 1.00 60.10 41 LYS C CA 1
ATOM 4529 C C . LYS C 1 40 ? -28.267 54.241 -40.068 1.00 57.66 41 LYS C C 1
ATOM 4530 O O . LYS C 1 40 ? -29.157 55.078 -40.231 1.00 58.18 41 LYS C O 1
ATOM 4536 N N . VAL C 1 41 ? -27.012 54.531 -39.750 1.00 56.63 42 VAL C N 1
ATOM 4537 C CA . VAL C 1 41 ? -26.411 55.885 -39.908 1.00 58.87 42 VAL C CA 1
ATOM 4538 C C . VAL C 1 41 ? -25.295 55.796 -40.960 1.00 53.83 42 VAL C C 1
ATOM 4539 O O . VAL C 1 41 ? -25.148 56.753 -41.728 1.00 61.72 42 VAL C O 1
ATOM 4543 N N . ALA C 1 42 ? -24.553 54.688 -41.030 1.00 52.10 43 ALA C N 1
ATOM 4544 C CA . ALA C 1 42 ? -23.494 54.468 -42.046 1.00 51.39 43 ALA C CA 1
ATOM 4545 C C . ALA C 1 42 ? -23.373 52.981 -42.388 1.00 47.06 43 ALA C C 1
ATOM 4546 O O . ALA C 1 42 ? -23.716 52.157 -41.544 1.00 57.34 43 ALA C O 1
ATOM 4548 N N . GLU C 1 43 ? -22.922 52.674 -43.603 1.00 45.98 44 GLU C N 1
ATOM 4549 C CA . GLU C 1 43 ? -22.679 51.299 -44.116 1.00 48.88 44 GLU C CA 1
ATOM 4550 C C . GLU C 1 43 ? -21.418 51.372 -44.973 1.00 48.53 44 GLU C C 1
ATOM 4551 O O . GLU C 1 43 ? -21.322 52.327 -45.754 1.00 48.78 44 GLU C O 1
ATOM 4557 N N . ILE C 1 44 ? -20.463 50.461 -44.771 1.00 45.01 45 ILE C N 1
ATOM 4558 C CA . ILE C 1 44 ? -19.084 50.611 -45.316 1.00 44.51 45 ILE C CA 1
ATOM 4559 C C . ILE C 1 44 ? -18.579 49.256 -45.781 1.00 45.80 45 ILE C C 1
ATOM 4560 O O . ILE C 1 44 ? -18.430 48.354 -44.970 1.00 48.24 45 ILE C O 1
ATOM 4565 N N . PRO C 1 45 ? -18.313 49.069 -47.096 1.00 46.97 46 PRO C N 1
ATOM 4566 C CA . PRO C 1 45 ? -17.724 47.821 -47.585 1.00 44.26 46 PRO C CA 1
ATOM 4567 C C . PRO C 1 45 ? -16.323 47.615 -46.990 1.00 41.48 46 PRO C C 1
ATOM 4568 O O . PRO C 1 45 ? -15.596 48.568 -46.896 1.00 39.98 46 PRO C O 1
ATOM 4572 N N . TYR C 1 46 ? -15.999 46.390 -46.577 1.00 39.09 47 TYR C N 1
ATOM 4573 C CA . TYR C 1 46 ? -14.693 46.024 -45.969 1.00 37.44 47 TYR C CA 1
ATOM 4574 C C . TYR C 1 46 ? -13.557 46.459 -46.902 1.00 35.73 47 TYR C C 1
ATOM 4575 O O . TYR C 1 46 ? -12.521 46.967 -46.414 1.00 35.69 47 TYR C O 1
ATOM 4584 N N . GLY C 1 47 ? -13.768 46.314 -48.215 1.00 39.32 48 GLY C N 1
ATOM 4585 C CA . GLY C 1 47 ? -12.773 46.583 -49.277 1.00 40.60 48 GLY C CA 1
ATOM 4586 C C . GLY C 1 47 ? -12.241 48.013 -49.278 1.00 40.23 48 GLY C C 1
ATOM 4587 O O . GLY C 1 47 ? -11.127 48.223 -49.795 1.00 41.78 48 GLY C O 1
ATOM 4588 N N . GLU C 1 48 ? -13.012 48.956 -48.736 1.00 43.61 49 GLU C N 1
ATOM 4589 C CA . GLU C 1 48 ? -12.718 50.411 -48.690 1.00 44.75 49 GLU C CA 1
ATOM 4590 C C . GLU C 1 48 ? -11.980 50.785 -47.394 1.00 45.19 49 GLU C C 1
ATOM 4591 O O . GLU C 1 48 ? -11.312 51.838 -47.371 1.00 46.01 49 GLU C O 1
ATOM 4597 N N . ILE C 1 49 ? -12.097 49.997 -46.325 1.00 45.62 50 ILE C N 1
ATOM 4598 C CA . ILE C 1 49 ? -11.437 50.370 -45.039 1.00 40.82 50 ILE C CA 1
ATOM 4599 C C . ILE C 1 49 ? -9.974 49.932 -45.125 1.00 40.68 50 ILE C C 1
ATOM 4600 O O . ILE C 1 49 ? -9.666 48.814 -45.553 1.00 35.89 50 ILE C O 1
ATOM 4605 N N . PRO C 1 50 ? -9.013 50.821 -44.791 1.00 37.83 51 PRO C N 1
ATOM 4606 C CA . PRO C 1 50 ? -7.598 50.453 -44.817 1.00 39.69 51 PRO C CA 1
ATOM 4607 C C . PRO C 1 50 ? -7.295 49.216 -43.956 1.00 41.62 51 PRO C C 1
ATOM 4608 O O . PRO C 1 50 ? -7.773 49.146 -42.813 1.00 39.20 51 PRO C O 1
ATOM 4612 N N . HIS C 1 51 ? -6.536 48.285 -44.541 1.00 36.93 52 HIS C N 1
ATOM 4613 C CA . HIS C 1 51 ? -5.984 47.052 -43.918 1.00 35.81 52 HIS C CA 1
ATOM 4614 C C . HIS C 1 51 ? -7.098 46.065 -43.572 1.00 34.57 52 HIS C C 1
ATOM 4615 O O . HIS C 1 51 ? -6.800 45.022 -43.011 1.00 31.27 52 HIS C O 1
ATOM 4622 N N . PHE C 1 52 ? -8.348 46.370 -43.895 1.00 36.52 53 PHE C N 1
ATOM 4623 C CA . PHE C 1 52 ? -9.446 45.412 -43.647 1.00 38.04 53 PHE C CA 1
ATOM 4624 C C . PHE C 1 52 ? -9.280 44.263 -44.613 1.00 42.04 53 PHE C C 1
ATOM 4625 O O . PHE C 1 52 ? -8.910 44.467 -45.767 1.00 48.45 53 PHE C O 1
ATOM 4633 N N . PRO C 1 53 ? -9.494 43.027 -44.127 1.00 45.01 54 PRO C N 1
ATOM 4634 C CA . PRO C 1 53 ? -9.583 41.864 -44.999 1.00 40.88 54 PRO C CA 1
ATOM 4635 C C . PRO C 1 53 ? -11.022 41.771 -45.502 1.00 43.93 54 PRO C C 1
ATOM 4636 O O . PRO C 1 53 ? -11.910 42.218 -44.812 1.00 50.07 54 PRO C O 1
ATOM 4640 N N . VAL C 1 54 ? -11.208 41.219 -46.696 1.00 45.25 55 VAL C N 1
ATOM 4641 C CA . VAL C 1 54 ? -12.513 41.247 -47.406 1.00 42.54 55 VAL C CA 1
ATOM 4642 C C . VAL C 1 54 ? -13.095 39.842 -47.296 1.00 44.13 55 VAL C C 1
ATOM 4643 O O . VAL C 1 54 ? -12.303 38.885 -47.353 1.00 38.93 55 VAL C O 1
ATOM 4647 N N . SER C 1 55 ? -14.412 39.743 -47.101 1.00 43.16 56 SER C N 1
ATOM 4648 C CA . SER C 1 55 ? -15.144 38.461 -47.020 1.00 46.11 56 SER C CA 1
ATOM 4649 C C . SER C 1 55 ? -15.118 37.807 -48.397 1.00 46.36 56 SER C C 1
ATOM 4650 O O . SER C 1 55 ? -15.433 38.510 -49.359 1.00 49.21 56 SER C O 1
ATOM 4653 N N . THR C 1 56 ? -14.728 36.532 -48.476 1.00 46.11 57 THR C N 1
ATOM 4654 C CA . THR C 1 56 ? -14.743 35.737 -49.733 1.00 46.07 57 THR C CA 1
ATOM 4655 C C . THR C 1 56 ? -15.685 34.538 -49.580 1.00 48.46 57 THR C C 1
ATOM 4656 O O . THR C 1 56 ? -15.877 33.833 -50.579 1.00 51.85 57 THR C O 1
ATOM 4660 N N . ALA C 1 57 ? -16.245 34.297 -48.390 1.00 48.54 58 ALA C N 1
ATOM 4661 C CA . ALA C 1 57 ? -16.927 33.021 -48.068 1.00 51.63 58 ALA C CA 1
ATOM 4662 C C . ALA C 1 57 ? -18.414 33.175 -48.341 1.00 49.95 58 ALA C C 1
ATOM 4663 O O . ALA C 1 57 ? -18.956 34.253 -48.185 1.00 48.83 58 ALA C O 1
ATOM 4665 N N . PRO C 1 58 ? -19.109 32.097 -48.746 1.00 53.30 59 PRO C N 1
ATOM 4666 C CA . PRO C 1 58 ? -20.558 32.139 -48.950 1.00 53.21 59 PRO C CA 1
ATOM 4667 C C . PRO C 1 58 ? -21.329 32.672 -47.731 1.00 48.78 59 PRO C C 1
ATOM 4668 O O . PRO C 1 58 ? -21.040 32.210 -46.638 1.00 48.08 59 PRO C O 1
ATOM 4672 N N . GLY C 1 59 ? -22.279 33.592 -47.947 1.00 46.60 60 GLY C N 1
ATOM 4673 C CA . GLY C 1 59 ? -23.219 34.078 -46.918 1.00 44.13 60 GLY C CA 1
ATOM 4674 C C . GLY C 1 59 ? -22.561 35.086 -45.988 1.00 48.85 60 GLY C C 1
ATOM 4675 O O . GLY C 1 59 ? -23.044 35.255 -44.850 1.00 50.77 60 GLY C O 1
ATOM 4676 N N . HIS C 1 60 ? -21.491 35.730 -46.459 1.00 45.65 61 HIS C N 1
ATOM 4677 C CA . HIS C 1 60 ? -20.760 36.823 -45.777 1.00 46.21 61 HIS C CA 1
ATOM 4678 C C . HIS C 1 60 ? -20.717 38.030 -46.717 1.00 49.95 61 HIS C C 1
ATOM 4679 O O . HIS C 1 60 ? -19.965 37.957 -47.700 1.00 55.76 61 HIS C O 1
ATOM 4686 N N . ALA C 1 61 ? -21.499 39.083 -46.450 1.00 47.71 62 ALA C N 1
ATOM 4687 C CA . ALA C 1 61 ? -21.625 40.244 -47.365 1.00 45.87 62 ALA C CA 1
ATOM 4688 C C . ALA C 1 61 ? -20.317 41.065 -47.388 1.00 45.86 62 ALA C C 1
ATOM 4689 O O . ALA C 1 61 ? -19.977 41.583 -48.449 1.00 50.11 62 ALA C O 1
ATOM 4691 N N . GLY C 1 62 ? -19.599 41.173 -46.269 1.00 46.18 63 GLY C N 1
ATOM 4692 C CA . GLY C 1 62 ? -18.366 41.978 -46.143 1.00 43.41 63 GLY C CA 1
ATOM 4693 C C . GLY C 1 62 ? -18.657 43.460 -45.970 1.00 43.04 63 GLY C C 1
ATOM 4694 O O . GLY C 1 62 ? -17.925 44.264 -46.565 1.00 44.01 63 GLY C O 1
ATOM 4695 N N . ARG C 1 63 ? -19.652 43.824 -45.145 1.00 44.37 64 ARG C N 1
ATOM 4696 C CA . ARG C 1 63 ? -20.066 45.231 -44.894 1.00 44.03 64 ARG C CA 1
ATOM 4697 C C . ARG C 1 63 ? -20.101 45.527 -43.391 1.00 43.51 64 ARG C C 1
ATOM 4698 O O . ARG C 1 63 ? -20.617 44.690 -42.627 1.00 43.01 64 ARG C O 1
ATOM 4706 N N . LEU C 1 64 ? -19.620 46.713 -43.004 1.00 43.01 65 LEU C N 1
ATOM 4707 C CA . LEU C 1 64 ? -19.626 47.260 -41.621 1.00 40.01 65 LEU C CA 1
ATOM 4708 C C . LEU C 1 64 ? -20.829 48.195 -41.490 1.00 42.00 65 LEU C C 1
ATOM 4709 O O . LEU C 1 64 ? -20.891 49.160 -42.257 1.00 42.13 65 LEU C O 1
ATOM 4714 N N . VAL C 1 65 ? -21.754 47.909 -40.564 1.00 42.44 66 VAL C N 1
ATOM 4715 C CA . VAL C 1 65 ? -22.972 48.730 -40.307 1.00 41.27 66 VAL C CA 1
ATOM 4716 C C . VAL C 1 65 ? -22.861 49.425 -38.949 1.00 44.85 66 VAL C C 1
ATOM 4717 O O . VAL C 1 65 ? -22.729 48.719 -37.943 1.00 46.12 66 VAL C O 1
ATOM 4721 N N . LEU C 1 66 ? -22.947 50.752 -38.906 1.00 44.34 67 LEU C N 1
ATOM 4722 C CA . LEU C 1 66 ? -23.100 51.494 -37.626 1.00 44.74 67 LEU C CA 1
ATOM 4723 C C . LEU C 1 66 ? -24.532 52.019 -37.520 1.00 44.39 67 LEU C C 1
ATOM 4724 O O . LEU C 1 66 ? -25.088 52.425 -38.544 1.00 41.76 67 LEU C O 1
ATOM 4729 N N . GLY C 1 67 ? -25.091 52.002 -36.310 1.00 43.21 68 GLY C N 1
ATOM 4730 C CA . GLY C 1 67 ? -26.408 52.591 -36.026 1.00 49.30 68 GLY C CA 1
ATOM 4731 C C . GLY C 1 67 ? -27.048 52.039 -34.764 1.00 47.93 68 GLY C C 1
ATOM 4732 O O . GLY C 1 67 ? -26.326 51.683 -33.806 1.00 42.90 68 GLY C O 1
ATOM 4733 N N . ARG C 1 68 ? -28.374 51.981 -34.774 1.00 43.07 69 ARG C N 1
ATOM 4734 C CA . ARG C 1 68 ? -29.182 51.714 -33.566 1.00 49.89 69 ARG C CA 1
ATOM 4735 C C . ARG C 1 68 ? -29.983 50.430 -33.795 1.00 44.84 69 ARG C C 1
ATOM 4736 O O . ARG C 1 68 ? -30.585 50.261 -34.872 1.00 42.48 69 ARG C O 1
ATOM 4744 N N . LEU C 1 69 ? -29.901 49.504 -32.850 1.00 42.47 70 LEU C N 1
ATOM 4745 C CA . LEU C 1 69 ? -30.702 48.258 -32.870 1.00 42.20 70 LEU C CA 1
ATOM 4746 C C . LEU C 1 69 ? -31.222 48.076 -31.461 1.00 40.33 70 LEU C C 1
ATOM 4747 O O . LEU C 1 69 ? -30.396 48.161 -30.517 1.00 35.84 70 LEU C O 1
ATOM 4752 N N . GLU C 1 70 ? -32.545 47.981 -31.337 1.00 47.35 71 GLU C N 1
ATOM 4753 C CA . GLU C 1 70 ? -33.228 47.664 -30.060 1.00 44.77 71 GLU C CA 1
ATOM 4754 C C . GLU C 1 70 ? -32.741 48.635 -28.980 1.00 42.18 71 GLU C C 1
ATOM 4755 O O . GLU C 1 70 ? -32.563 48.198 -27.833 1.00 51.88 71 GLU C O 1
ATOM 4761 N N . GLY C 1 71 ? -32.488 49.898 -29.342 1.00 45.74 72 GLY C N 1
ATOM 4762 C CA . GLY C 1 71 ? -32.017 50.954 -28.421 1.00 43.98 72 GLY C CA 1
ATOM 4763 C C . GLY C 1 71 ? -30.504 51.142 -28.438 1.00 45.47 72 GLY C C 1
ATOM 4764 O O . GLY C 1 71 ? -30.054 52.296 -28.298 1.00 49.52 72 GLY C O 1
ATOM 4765 N N . LYS C 1 72 ? -29.714 50.074 -28.577 1.00 47.86 73 LYS C N 1
ATOM 4766 C CA . LYS C 1 72 ? -28.237 50.180 -28.409 1.00 51.68 73 LYS C CA 1
ATOM 4767 C C . LYS C 1 72 ? -27.586 50.734 -29.675 1.00 43.75 73 LYS C C 1
ATOM 4768 O O . LYS C 1 72 ? -27.982 50.412 -30.792 1.00 41.84 73 LYS C O 1
ATOM 4774 N N . PRO C 1 73 ? -26.575 51.609 -29.500 1.00 39.81 74 PRO C N 1
ATOM 4775 C CA . PRO C 1 73 ? -25.604 51.920 -30.550 1.00 38.76 74 PRO C CA 1
ATOM 4776 C C . PRO C 1 73 ? -24.702 50.726 -30.887 1.00 35.11 74 PRO C C 1
ATOM 4777 O O . PRO C 1 73 ? -23.916 50.361 -30.078 1.00 37.36 74 PRO C O 1
ATOM 4781 N N . VAL C 1 74 ? -24.822 50.187 -32.097 1.00 35.81 75 VAL C N 1
ATOM 4782 C CA . VAL C 1 74 ? -24.204 48.890 -32.488 1.00 40.16 75 VAL C CA 1
ATOM 4783 C C . VAL C 1 74 ? -23.249 49.128 -33.655 1.00 37.38 75 VAL C C 1
ATOM 4784 O O . VAL C 1 74 ? -23.532 49.929 -34.524 1.00 37.01 75 VAL C O 1
ATOM 4788 N N . LEU C 1 75 ? -22.130 48.439 -33.622 1.00 39.04 76 LEU C N 1
ATOM 4789 C CA . LEU C 1 75 ? -21.237 48.211 -34.770 1.00 36.91 76 LEU C CA 1
ATOM 4790 C C . LEU C 1 75 ? -21.502 46.781 -35.240 1.00 35.08 76 LEU C C 1
ATOM 4791 O O . LEU C 1 75 ? -21.092 45.880 -34.512 1.00 40.95 76 LEU C O 1
ATOM 4796 N N . VAL C 1 76 ? -22.167 46.583 -36.380 1.00 33.43 77 VAL C N 1
ATOM 4797 C CA . VAL C 1 76 ? -22.569 45.234 -36.877 1.00 36.14 77 VAL C CA 1
ATOM 4798 C C . VAL C 1 76 ? -21.671 44.804 -38.041 1.00 36.69 77 VAL C C 1
ATOM 4799 O O . VAL C 1 76 ? -21.548 45.539 -39.015 1.00 39.45 77 VAL C O 1
ATOM 4803 N N . TYR C 1 77 ? -21.036 43.645 -37.913 1.00 38.60 78 TYR C N 1
ATOM 4804 C CA . TYR C 1 77 ? -20.148 43.073 -38.944 1.00 38.52 78 TYR C CA 1
ATOM 4805 C C . TYR C 1 77 ? -21.026 42.132 -39.746 1.00 42.25 78 TYR C C 1
ATOM 4806 O O . TYR C 1 77 ? -21.385 41.079 -39.224 1.00 43.72 78 TYR C O 1
ATOM 4815 N N . LYS C 1 78 ? -21.447 42.581 -40.923 1.00 46.07 79 LYS C N 1
ATOM 4816 C CA . LYS C 1 78 ? -22.245 41.771 -41.865 1.00 43.99 79 LYS C CA 1
ATOM 4817 C C . LYS C 1 78 ? -21.258 40.887 -42.621 1.00 41.62 79 LYS C C 1
ATOM 4818 O O . LYS C 1 78 ? -20.871 41.221 -43.752 1.00 40.28 79 LYS C O 1
ATOM 4824 N N . GLY C 1 79 ? -20.904 39.772 -41.996 1.00 41.48 80 GLY C N 1
ATOM 4825 C CA . GLY C 1 79 ? -19.879 38.839 -42.474 1.00 37.89 80 GLY C CA 1
ATOM 4826 C C . GLY C 1 79 ? -18.611 39.080 -41.699 1.00 38.52 80 GLY C C 1
ATOM 4827 O O . GLY C 1 79 ? -18.487 40.173 -41.122 1.00 41.92 80 GLY C O 1
ATOM 4828 N N . ARG C 1 80 ? -17.756 38.062 -41.654 1.00 38.44 81 ARG C N 1
ATOM 4829 C CA . ARG C 1 80 ? -16.386 38.076 -41.096 1.00 37.14 81 ARG C CA 1
ATOM 4830 C C . ARG C 1 80 ? -15.488 37.408 -42.141 1.00 35.94 81 ARG C C 1
ATOM 4831 O O . ARG C 1 80 ? -15.955 37.148 -43.267 1.00 34.54 81 ARG C O 1
ATOM 4839 N N . VAL C 1 81 ? -14.255 37.114 -41.750 1.00 38.01 82 VAL C N 1
ATOM 4840 C CA . VAL C 1 81 ? -13.263 36.333 -42.531 1.00 39.20 82 VAL C CA 1
ATOM 4841 C C . VAL C 1 81 ? -12.778 35.157 -41.674 1.00 40.76 82 VAL C C 1
ATOM 4842 O O . VAL C 1 81 ? -12.948 35.196 -40.424 1.00 40.04 82 VAL C O 1
ATOM 4846 N N . HIS C 1 82 ? -12.241 34.118 -42.326 1.00 40.33 83 HIS C N 1
ATOM 4847 C CA . HIS C 1 82 ? -11.806 32.857 -41.673 1.00 34.87 83 HIS C CA 1
ATOM 4848 C C . HIS C 1 82 ? -10.356 32.556 -42.034 1.00 33.89 83 HIS C C 1
ATOM 4849 O O . HIS C 1 82 ? -9.908 32.967 -43.100 1.00 34.93 83 HIS C O 1
ATOM 4856 N N . TYR C 1 83 ? -9.667 31.852 -41.147 1.00 36.14 84 TYR C N 1
ATOM 4857 C CA . TYR C 1 83 ? -8.295 31.320 -41.321 1.00 32.92 84 TYR C CA 1
ATOM 4858 C C . TYR C 1 83 ? -8.246 30.492 -42.610 1.00 38.56 84 TYR C C 1
ATOM 4859 O O . TYR C 1 83 ? -7.233 30.601 -43.341 1.00 42.13 84 TYR C O 1
ATOM 4868 N N . TYR C 1 84 ? -9.318 29.754 -42.943 1.00 38.69 85 TYR C N 1
ATOM 4869 C CA . TYR C 1 84 ? -9.356 28.878 -44.146 1.00 35.18 85 TYR C CA 1
ATOM 4870 C C . TYR C 1 84 ? -9.245 29.696 -45.452 1.00 37.20 85 TYR C C 1
ATOM 4871 O O . TYR C 1 84 ? -8.914 29.099 -46.501 1.00 34.39 85 TYR C O 1
ATOM 4880 N N . GLU C 1 85 ? -9.491 31.010 -45.413 1.00 35.40 86 GLU C N 1
ATOM 4881 C CA . GLU C 1 85 ? -9.500 31.860 -46.630 1.00 37.95 86 GLU C CA 1
ATOM 4882 C C . GLU C 1 85 ? -8.071 32.280 -47.028 1.00 37.11 86 GLU C C 1
ATOM 4883 O O . GLU C 1 85 ? -7.922 32.815 -48.133 1.00 39.15 86 GLU C O 1
ATOM 4889 N N . GLY C 1 86 ? -7.057 32.034 -46.189 1.00 37.15 87 GLY C N 1
ATOM 4890 C CA . GLY C 1 86 ? -5.640 32.377 -46.446 1.00 33.85 87 GLY C CA 1
ATOM 4891 C C . GLY C 1 86 ? -5.131 33.409 -45.454 1.00 38.26 87 GLY C C 1
ATOM 4892 O O . GLY C 1 86 ? -3.887 33.660 -45.391 1.00 35.96 87 GLY C O 1
ATOM 4893 N N . TYR C 1 87 ? -6.069 34.017 -44.719 1.00 40.18 88 TYR C N 1
ATOM 4894 C CA . TYR C 1 87 ? -5.813 35.123 -43.769 1.00 36.90 88 TYR C CA 1
ATOM 4895 C C . TYR C 1 87 ? -5.133 34.535 -42.549 1.00 35.19 88 TYR C C 1
ATOM 4896 O O . TYR C 1 87 ? -5.488 33.415 -42.136 1.00 35.80 88 TYR C O 1
ATOM 4905 N N . SER C 1 88 ? -4.170 35.260 -42.006 1.00 33.37 89 SER C N 1
ATOM 4906 C CA . SER C 1 88 ? -3.490 34.865 -40.751 1.00 36.44 89 SER C CA 1
ATOM 4907 C C . SER C 1 88 ? -4.468 35.095 -39.583 1.00 34.84 89 SER C C 1
ATOM 4908 O O . SER C 1 88 ? -5.458 35.868 -39.741 1.00 37.10 89 SER C O 1
ATOM 4911 N N . ALA C 1 89 ? -4.245 34.462 -38.446 1.00 31.82 90 ALA C N 1
ATOM 4912 C CA . ALA C 1 89 ? -5.110 34.681 -37.273 1.00 35.07 90 ALA C CA 1
ATOM 4913 C C . ALA C 1 89 ? -5.136 36.173 -36.934 1.00 35.88 90 ALA C C 1
ATOM 4914 O O . ALA C 1 89 ? -6.250 36.693 -36.726 1.00 42.15 90 ALA C O 1
ATOM 4916 N N . GLU C 1 90 ? -3.983 36.852 -36.968 1.00 38.99 91 GLU C N 1
ATOM 4917 C CA . GLU C 1 90 ? -3.867 38.326 -36.768 1.00 42.00 91 GLU C CA 1
ATOM 4918 C C . GLU C 1 90 ? -4.780 39.081 -37.742 1.00 41.59 91 GLU C C 1
ATOM 4919 O O . GLU C 1 90 ? -5.542 39.934 -37.284 1.00 43.90 91 GLU C O 1
ATOM 4925 N N . GLU C 1 91 ? -4.717 38.772 -39.035 1.00 42.02 92 GLU C N 1
ATOM 4926 C CA . GLU C 1 91 ? -5.550 39.441 -40.066 1.00 42.17 92 GLU C CA 1
ATOM 4927 C C . GLU C 1 91 ? -7.028 39.185 -39.766 1.00 37.13 92 GLU C C 1
ATOM 4928 O O . GLU C 1 91 ? -7.818 40.095 -39.985 1.00 39.26 92 GLU C O 1
ATOM 4934 N N . VAL C 1 92 ? -7.382 37.987 -39.309 1.00 34.53 93 VAL C N 1
ATOM 4935 C CA . VAL C 1 92 ? -8.799 37.600 -39.052 1.00 34.26 93 VAL C CA 1
ATOM 4936 C C . VAL C 1 92 ? -9.391 38.512 -37.978 1.00 32.89 93 VAL C C 1
ATOM 4937 O O . VAL C 1 92 ? -10.583 38.850 -38.102 1.00 38.13 93 VAL C O 1
ATOM 4941 N N . VAL C 1 93 ? -8.605 38.893 -36.963 1.00 31.07 94 VAL C N 1
ATOM 4942 C CA . VAL C 1 93 ? -9.114 39.633 -35.769 1.00 31.65 94 VAL C CA 1
ATOM 4943 C C . VAL C 1 93 ? -8.938 41.138 -35.963 1.00 32.50 94 VAL C C 1
ATOM 4944 O O . VAL C 1 93 ? -9.289 41.892 -35.012 1.00 36.42 94 VAL C O 1
ATOM 4948 N N . PHE C 1 94 ? -8.407 41.597 -37.096 1.00 29.44 95 PHE C N 1
ATOM 4949 C CA . PHE C 1 94 ? -8.230 43.058 -37.304 1.00 29.49 95 PHE C CA 1
ATOM 4950 C C . PHE C 1 94 ? -9.591 43.752 -37.182 1.00 28.08 95 PHE C C 1
ATOM 4951 O O . PHE C 1 94 ? -9.709 44.750 -36.496 1.00 29.70 95 PHE C O 1
ATOM 4959 N N . PRO C 1 95 ? -10.677 43.278 -37.817 1.00 26.71 96 PRO C N 1
ATOM 4960 C CA . PRO C 1 95 ? -11.972 43.937 -37.663 1.00 29.06 96 PRO C CA 1
ATOM 4961 C C . PRO C 1 95 ? -12.413 44.156 -36.207 1.00 32.38 96 PRO C C 1
ATOM 4962 O O . PRO C 1 95 ? -12.689 45.296 -35.844 1.00 37.89 96 PRO C O 1
ATOM 4966 N N . VAL C 1 96 ? -12.466 43.124 -35.371 1.00 33.00 97 VAL C N 1
ATOM 4967 C CA . VAL C 1 96 ? -12.972 43.346 -33.973 1.00 32.71 97 VAL C CA 1
ATOM 4968 C C . VAL C 1 96 ? -11.976 44.262 -33.229 1.00 30.70 97 VAL C C 1
ATOM 4969 O O . VAL C 1 96 ? -12.421 45.085 -32.402 1.00 32.00 97 VAL C O 1
ATOM 4973 N N . ARG C 1 97 ? -10.681 44.199 -33.539 1.00 29.28 98 ARG C N 1
ATOM 4974 C CA . ARG C 1 97 ? -9.714 45.132 -32.914 1.00 29.78 98 ARG C CA 1
ATOM 4975 C C . ARG C 1 97 ? -10.149 46.553 -33.250 1.00 33.08 98 ARG C C 1
ATOM 4976 O O . ARG C 1 97 ? -10.243 47.359 -32.308 1.00 35.99 98 ARG C O 1
ATOM 4984 N N . VAL C 1 98 ? -10.489 46.821 -34.516 1.00 33.45 99 VAL C N 1
ATOM 4985 C CA . VAL C 1 98 ? -10.890 48.186 -34.979 1.00 32.87 99 VAL C CA 1
ATOM 4986 C C . VAL C 1 98 ? -12.185 48.574 -34.270 1.00 32.40 99 VAL C C 1
ATOM 4987 O O . VAL C 1 98 ? -12.276 49.733 -33.823 1.00 37.45 99 VAL C O 1
ATOM 4991 N N . GLY C 1 99 ? -13.124 47.632 -34.160 1.00 33.21 100 GLY C N 1
ATOM 4992 C CA . GLY C 1 99 ? -14.398 47.834 -33.448 1.00 34.89 100 GLY C CA 1
ATOM 4993 C C . GLY C 1 99 ? -14.162 48.236 -32.002 1.00 36.16 100 GLY C C 1
ATOM 4994 O O . GLY C 1 99 ? -14.830 49.179 -31.508 1.00 34.71 100 GLY C O 1
ATOM 4995 N N . PHE C 1 100 ? -13.244 47.554 -31.323 1.00 34.49 101 PHE C N 1
ATOM 4996 C CA . PHE C 1 100 ? -12.907 47.899 -29.923 1.00 34.22 101 PHE C CA 1
ATOM 4997 C C . PHE C 1 100 ? -12.500 49.372 -29.847 1.00 33.26 101 PHE C C 1
ATOM 4998 O O . PHE C 1 100 ? -13.067 50.092 -29.007 1.00 34.33 101 PHE C O 1
ATOM 5006 N N . PHE C 1 101 ? -11.603 49.807 -30.739 1.00 36.91 102 PHE C N 1
ATOM 5007 C CA . PHE C 1 101 ? -10.992 51.168 -30.750 1.00 38.59 102 PHE C CA 1
ATOM 5008 C C . PHE C 1 101 ? -12.017 52.217 -31.214 1.00 37.52 102 PHE C C 1
ATOM 5009 O O . PHE C 1 101 ? -11.796 53.386 -30.887 1.00 42.05 102 PHE C O 1
ATOM 5017 N N . LEU C 1 102 ? -13.096 51.837 -31.906 1.00 34.70 103 LEU C N 1
ATOM 5018 C CA . LEU C 1 102 ? -14.245 52.755 -32.163 1.00 34.84 103 LEU C CA 1
ATOM 5019 C C . LEU C 1 102 ? -15.117 52.906 -30.913 1.00 33.36 103 LEU C C 1
ATOM 5020 O O . LEU C 1 102 ? -15.922 53.829 -30.893 1.00 37.86 103 LEU C O 1
ATOM 5025 N N . GLY C 1 103 ? -15.012 52.009 -29.930 1.00 35.20 104 GLY C N 1
ATOM 5026 C CA . GLY C 1 103 ? -15.681 52.141 -28.617 1.00 33.70 104 GLY C CA 1
ATOM 5027 C C . GLY C 1 103 ? -16.540 50.936 -28.236 1.00 36.58 104 GLY C C 1
ATOM 5028 O O . GLY C 1 103 ? -17.019 50.925 -27.115 1.00 32.02 104 GLY C O 1
ATOM 5029 N N . ALA C 1 104 ? -16.753 49.957 -29.123 1.00 40.07 105 ALA C N 1
ATOM 5030 C CA . ALA C 1 104 ? -17.414 48.670 -28.786 1.00 43.72 105 ALA C CA 1
ATOM 5031 C C . ALA C 1 104 ? -16.623 47.888 -27.713 1.00 43.28 105 ALA C C 1
ATOM 5032 O O . ALA C 1 104 ? -15.609 47.253 -28.052 1.00 45.16 105 ALA C O 1
ATOM 5034 N N . ARG C 1 105 ? -17.099 47.890 -26.469 1.00 39.20 106 ARG C N 1
ATOM 5035 C CA . ARG C 1 105 ? -16.445 47.217 -25.320 1.00 40.96 106 ARG C CA 1
ATOM 5036 C C . ARG C 1 105 ? -17.138 45.878 -25.043 1.00 36.45 106 ARG C C 1
ATOM 5037 O O . ARG C 1 105 ? -16.564 45.041 -24.334 1.00 36.62 106 ARG C O 1
ATOM 5045 N N . THR C 1 106 ? -18.333 45.671 -25.575 1.00 33.21 107 THR C N 1
ATOM 5046 C CA . THR C 1 106 ? -19.085 44.398 -25.456 1.00 34.13 107 THR C CA 1
ATOM 5047 C C . THR C 1 106 ? -19.249 43.832 -26.869 1.00 34.40 107 THR C C 1
ATOM 5048 O O . THR C 1 106 ? -19.620 44.583 -27.781 1.00 34.58 107 THR C O 1
ATOM 5052 N N . PHE C 1 107 ? -18.961 42.555 -27.075 1.00 38.25 108 PHE C N 1
ATOM 5053 C CA . PHE C 1 107 ? -19.013 41.938 -28.422 1.00 36.11 108 PHE C CA 1
ATOM 5054 C C . PHE C 1 107 ? -19.864 40.682 -28.397 1.00 34.62 108 PHE C C 1
ATOM 5055 O O . PHE C 1 107 ? -19.673 39.850 -27.491 1.00 36.55 108 PHE C O 1
ATOM 5063 N N . LEU C 1 108 ? -20.749 40.562 -29.386 1.00 34.02 109 LEU C N 1
ATOM 5064 C CA . LEU C 1 108 ? -21.539 39.341 -29.662 1.00 35.82 109 LEU C CA 1
ATOM 5065 C C . LEU C 1 108 ? -20.931 38.658 -30.887 1.00 34.94 109 LEU C C 1
ATOM 5066 O O . LEU C 1 108 ? -20.915 39.270 -31.977 1.00 38.30 109 LEU C O 1
ATOM 5071 N N . LEU C 1 109 ? -20.439 37.440 -30.708 1.00 31.93 110 LEU C N 1
ATOM 5072 C CA . LEU C 1 109 ? -19.861 36.614 -31.797 1.00 29.89 110 LEU C CA 1
ATOM 5073 C C . LEU C 1 109 ? -20.851 35.496 -32.156 1.00 31.51 110 LEU C C 1
ATOM 5074 O O . LEU C 1 109 ? -21.061 34.551 -31.326 1.00 30.60 110 LEU C O 1
ATOM 5079 N N . THR C 1 110 ? -21.445 35.597 -33.341 1.00 27.32 111 THR C N 1
ATOM 5080 C CA . THR C 1 110 ? -22.404 34.601 -33.864 1.00 31.88 111 THR C CA 1
ATOM 5081 C C . THR C 1 110 ? -21.710 33.781 -34.949 1.00 32.22 111 THR C C 1
ATOM 5082 O O . THR C 1 110 ? -20.728 34.231 -35.508 1.00 37.90 111 THR C O 1
ATOM 5086 N N . SER C 1 111 ? -22.205 32.592 -35.219 1.00 35.06 112 SER C N 1
ATOM 5087 C CA . SER C 1 111 ? -21.575 31.652 -36.167 1.00 37.08 112 SER C CA 1
ATOM 5088 C C . SER C 1 111 ? -22.597 30.571 -36.511 1.00 39.67 112 SER C C 1
ATOM 5089 O O . SER C 1 111 ? -23.575 30.419 -35.765 1.00 37.81 112 SER C O 1
ATOM 5092 N N . ALA C 1 112 ? -22.388 29.895 -37.637 1.00 42.56 113 ALA C N 1
ATOM 5093 C CA . ALA C 1 112 ? -23.029 28.608 -37.962 1.00 42.16 113 ALA C CA 1
ATOM 5094 C C . ALA C 1 112 ? -22.028 27.529 -37.540 1.00 41.52 113 ALA C C 1
ATOM 5095 O O . ALA C 1 112 ? -20.844 27.675 -37.848 1.00 48.75 113 ALA C O 1
ATOM 5097 N N . ALA C 1 113 ? -22.477 26.561 -36.752 1.00 41.27 114 ALA C N 1
ATOM 5098 C CA . ALA C 1 113 ? -21.631 25.489 -36.189 1.00 44.23 114 ALA C CA 1
ATOM 5099 C C . ALA C 1 113 ? -22.329 24.134 -36.370 1.00 42.18 114 ALA C C 1
ATOM 5100 O O . ALA C 1 113 ? -23.568 24.102 -36.559 1.00 42.32 114 ALA C O 1
ATOM 5102 N N . GLY C 1 114 ? -21.539 23.060 -36.389 1.00 42.48 115 GLY C N 1
ATOM 5103 C CA . GLY C 1 114 ? -22.048 21.678 -36.317 1.00 45.23 115 GLY C CA 1
ATOM 5104 C C . GLY C 1 114 ? -22.210 21.240 -34.876 1.00 43.91 115 GLY C C 1
ATOM 5105 O O . GLY C 1 114 ? -21.333 21.573 -34.061 1.00 38.74 115 GLY C O 1
ATOM 5106 N N . GLY C 1 115 ? -23.316 20.567 -34.560 1.00 47.58 116 GLY C N 1
ATOM 5107 C CA . GLY C 1 115 ? -23.525 19.978 -33.225 1.00 50.48 116 GLY C CA 1
ATOM 5108 C C . GLY C 1 115 ? -22.755 18.688 -33.115 1.00 48.05 116 GLY C C 1
ATOM 5109 O O . GLY C 1 115 ? -23.020 17.824 -33.954 1.00 49.60 116 GLY C O 1
ATOM 5110 N N . LEU C 1 116 ? -21.818 18.587 -32.164 1.00 47.55 117 LEU C N 1
ATOM 5111 C CA . LEU C 1 116 ? -21.106 17.320 -31.819 1.00 48.87 117 LEU C CA 1
ATOM 5112 C C . LEU C 1 116 ? -21.898 16.581 -30.732 1.00 53.02 117 LEU C C 1
ATOM 5113 O O . LEU C 1 116 ? -21.945 15.330 -30.793 1.00 63.60 117 LEU C O 1
ATOM 5118 N N . ASN C 1 117 ? -22.461 17.331 -29.772 1.00 51.78 118 ASN C N 1
ATOM 5119 C CA . ASN C 1 117 ? -23.287 16.820 -28.641 1.00 53.52 118 ASN C CA 1
ATOM 5120 C C . ASN C 1 117 ? -24.567 16.206 -29.231 1.00 55.95 118 ASN C C 1
ATOM 5121 O O . ASN C 1 117 ? -25.387 16.925 -29.812 1.00 49.32 118 ASN C O 1
ATOM 5126 N N . PRO C 1 118 ? -24.773 14.864 -29.108 1.00 60.30 119 PRO C N 1
ATOM 5127 C CA . PRO C 1 118 ? -25.898 14.174 -29.756 1.00 62.94 119 PRO C CA 1
ATOM 5128 C C . PRO C 1 118 ? -27.277 14.591 -29.218 1.00 61.41 119 PRO C C 1
ATOM 5129 O O . PRO C 1 118 ? -28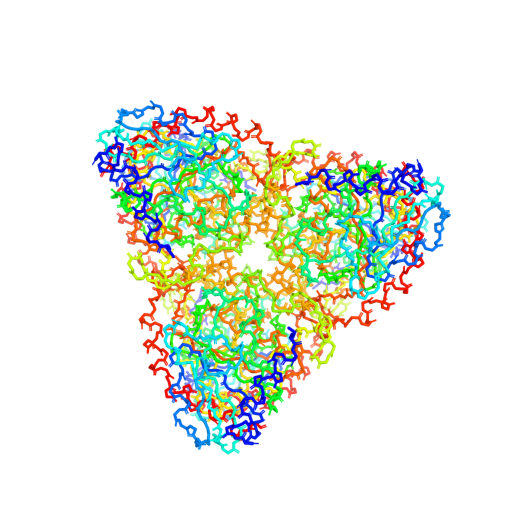.274 14.263 -29.839 1.00 60.03 119 PRO C O 1
ATOM 5133 N N . ARG C 1 119 ? -27.293 15.267 -28.067 1.00 62.18 120 ARG C N 1
ATOM 5134 C CA . ARG C 1 119 ? -28.511 15.757 -27.370 1.00 67.37 120 ARG C CA 1
ATOM 5135 C C . ARG C 1 119 ? -28.999 17.055 -28.030 1.00 64.55 120 ARG C C 1
ATOM 5136 O O . ARG C 1 119 ? -30.113 17.461 -27.693 1.00 56.62 120 ARG C O 1
ATOM 5144 N N . PHE C 1 120 ? -28.187 17.678 -28.906 1.00 65.67 121 PHE C N 1
ATOM 5145 C CA . PHE C 1 120 ? -28.518 18.912 -29.675 1.00 63.07 121 PHE C CA 1
ATOM 5146 C C . PHE C 1 120 ? -29.438 18.552 -30.845 1.00 60.10 121 PHE C C 1
ATOM 5147 O O . PHE C 1 120 ? -29.655 17.356 -31.089 1.00 66.65 121 PHE C O 1
ATOM 5155 N N . ARG C 1 121 ? -29.961 19.560 -31.542 1.00 59.55 122 ARG C N 1
ATOM 5156 C CA . ARG C 1 121 ? -30.861 19.378 -32.713 1.00 66.98 122 ARG C CA 1
ATOM 5157 C C . ARG C 1 121 ? -30.509 20.433 -33.759 1.00 56.92 122 ARG C C 1
ATOM 5158 O O . ARG C 1 121 ? -30.107 21.534 -33.365 1.00 55.23 122 ARG C O 1
ATOM 5166 N N . ALA C 1 122 ? -30.625 20.088 -35.038 1.00 56.45 123 ALA C N 1
ATOM 5167 C CA . ALA C 1 122 ? -30.579 21.052 -36.160 1.00 57.01 123 ALA C CA 1
ATOM 5168 C C . ALA C 1 122 ? -31.702 22.067 -35.926 1.00 55.73 123 ALA C C 1
ATOM 5169 O O . ALA C 1 122 ? -32.807 21.633 -35.548 1.00 54.76 123 ALA C O 1
ATOM 5171 N N . GLY C 1 123 ? -31.404 23.362 -36.075 1.00 56.31 124 GLY C N 1
ATOM 5172 C CA . GLY C 1 123 ? -32.310 24.478 -35.726 1.00 56.43 124 GLY C CA 1
ATOM 5173 C C . GLY C 1 123 ? -32.071 25.015 -34.313 1.00 52.52 124 GLY C C 1
ATOM 5174 O O . GLY C 1 123 ? -32.610 26.098 -33.992 1.00 48.63 124 GLY C O 1
ATOM 5175 N N . GLY C 1 124 ? -31.288 24.302 -33.493 1.00 45.71 125 GLY C N 1
ATOM 5176 C CA . GLY C 1 124 ? -30.906 24.724 -32.131 1.00 44.11 125 GLY C CA 1
ATOM 5177 C C . GLY C 1 124 ? -30.030 25.973 -32.119 1.00 42.15 125 GLY C C 1
ATOM 5178 O O . GLY C 1 124 ? -29.568 26.409 -33.185 1.00 47.54 125 GLY C O 1
ATOM 5179 N N . ILE C 1 125 ? -29.848 26.554 -30.936 1.00 38.59 126 ILE C N 1
ATOM 5180 C CA . ILE C 1 125 ? -28.971 27.727 -30.666 1.00 34.73 126 ILE C CA 1
ATOM 5181 C C . ILE C 1 125 ? -28.136 27.382 -29.439 1.00 32.82 126 ILE C C 1
ATOM 5182 O O . ILE C 1 125 ? -28.724 26.982 -28.432 1.00 37.28 126 ILE C O 1
ATOM 5187 N N . MET C 1 126 ? -26.814 27.464 -29.545 1.00 32.64 127 MET C N 1
ATOM 5188 C CA . MET C 1 126 ? -25.890 27.084 -28.452 1.00 32.17 127 MET C CA 1
ATOM 5189 C C . MET C 1 126 ? -25.213 28.353 -27.936 1.00 33.11 127 MET C C 1
ATOM 5190 O O . MET C 1 126 ? -24.554 29.051 -28.727 1.00 34.94 127 MET C O 1
ATOM 5195 N N . LEU C 1 127 ? -25.426 28.654 -26.658 1.00 30.96 128 LEU C N 1
ATOM 5196 C CA . LEU C 1 127 ? -24.616 29.620 -25.890 1.00 33.13 128 LEU C CA 1
ATOM 5197 C C . LEU C 1 127 ? -23.222 29.011 -25.707 1.00 34.17 128 LEU C C 1
ATOM 5198 O O . LEU C 1 127 ? -23.181 27.825 -25.367 1.00 31.97 128 LEU C O 1
ATOM 5203 N N . HIS C 1 128 ? -22.156 29.787 -25.948 1.00 30.69 129 HIS C N 1
ATOM 5204 C CA . HIS C 1 128 ? -20.739 29.390 -25.725 1.00 32.82 129 HIS C CA 1
ATOM 5205 C C . HIS C 1 128 ? -20.396 29.551 -24.244 1.00 30.03 129 HIS C C 1
ATOM 5206 O O . HIS C 1 128 ? -20.488 30.700 -23.762 1.00 35.04 129 HIS C O 1
ATOM 5213 N N . LEU C 1 129 ? -19.983 28.476 -23.565 1.00 29.31 130 LEU C N 1
ATOM 5214 C CA . LEU C 1 129 ? -19.429 28.560 -22.183 1.00 30.21 130 LEU C CA 1
ATOM 5215 C C . LEU C 1 129 ? -17.901 28.646 -22.229 1.00 30.51 130 LEU C C 1
ATOM 5216 O O . LEU C 1 129 ? -17.317 29.280 -21.342 1.00 28.10 130 LEU C O 1
ATOM 5221 N N . ASP C 1 130 ? -17.293 28.019 -23.234 1.00 32.42 131 ASP C N 1
ATOM 5222 C CA . ASP C 1 130 ? -15.820 27.975 -23.411 1.00 32.59 131 ASP C CA 1
ATOM 5223 C C . ASP C 1 130 ? -15.472 27.597 -24.855 1.00 29.52 131 ASP C C 1
ATOM 5224 O O . ASP C 1 130 ? -16.392 27.400 -25.669 1.00 31.31 131 ASP C O 1
ATOM 5229 N N . TYR C 1 131 ? -14.183 27.511 -25.155 1.00 28.64 132 TYR C N 1
ATOM 5230 C CA . TYR C 1 131 ? -13.639 27.233 -26.503 1.00 29.21 132 TYR C CA 1
ATOM 5231 C C . TYR C 1 131 ? -12.443 26.287 -26.393 1.00 31.86 132 TYR C C 1
ATOM 5232 O O . TYR C 1 131 ? -11.776 26.247 -25.343 1.00 37.04 132 TYR C O 1
ATOM 5241 N N . ILE C 1 132 ? -12.202 25.534 -27.466 1.00 32.83 133 ILE C N 1
ATOM 5242 C CA . ILE C 1 132 ? -10.982 24.713 -27.705 1.00 32.29 133 ILE C CA 1
ATOM 5243 C C . ILE C 1 132 ? -10.399 25.176 -29.034 1.00 32.30 133 ILE C C 1
ATOM 5244 O O . ILE C 1 132 ? -11.151 25.201 -30.021 1.00 32.42 133 ILE C O 1
ATOM 5249 N N . ASN C 1 133 ? -9.131 25.571 -29.043 1.00 32.99 134 ASN C N 1
ATOM 5250 C CA . ASN C 1 133 ? -8.411 25.969 -30.279 1.00 33.00 134 ASN C CA 1
ATOM 5251 C C . ASN C 1 133 ? -7.733 24.737 -30.901 1.00 33.45 134 ASN C C 1
ATOM 5252 O O . ASN C 1 133 ? -6.695 24.298 -30.356 1.00 34.48 134 ASN C O 1
ATOM 5257 N N . PHE C 1 134 ? -8.282 24.190 -31.986 1.00 34.60 135 PHE C N 1
ATOM 5258 C CA . PHE C 1 134 ? -7.708 23.006 -32.694 1.00 35.86 135 PHE C CA 1
ATOM 5259 C C . PHE C 1 134 ? -7.099 23.402 -34.055 1.00 31.08 135 PHE C C 1
ATOM 5260 O O . PHE C 1 134 ? -6.817 22.536 -34.853 1.00 35.25 135 PHE C O 1
ATOM 5268 N N . ALA C 1 135 ? -6.856 24.684 -34.297 1.00 33.90 136 ALA C N 1
ATOM 5269 C CA . ALA C 1 135 ? -6.445 25.258 -35.607 1.00 36.65 136 ALA C CA 1
ATOM 5270 C C . ALA C 1 135 ? -4.938 25.567 -35.677 1.00 35.39 136 ALA C C 1
ATOM 5271 O O . ALA C 1 135 ? -4.454 25.719 -36.779 1.00 43.65 136 ALA C O 1
ATOM 5273 N N . GLY C 1 136 ? -4.222 25.608 -34.557 1.00 36.66 137 GLY C N 1
ATOM 5274 C CA . GLY C 1 136 ? -2.750 25.678 -34.511 1.00 36.62 137 GLY C CA 1
ATOM 5275 C C . GLY C 1 136 ? -2.240 27.062 -34.861 1.00 37.49 137 GLY C C 1
ATOM 5276 O O . GLY C 1 136 ? -1.079 27.188 -35.278 1.00 39.47 137 GLY C O 1
ATOM 5277 N N . ALA C 1 137 ? -3.082 28.075 -34.702 1.00 34.69 138 ALA C N 1
ATOM 5278 C CA . ALA C 1 137 ? -2.719 29.489 -34.897 1.00 35.36 138 ALA C CA 1
ATOM 5279 C C . ALA C 1 137 ? -3.332 30.305 -33.761 1.00 35.03 138 ALA C C 1
ATOM 5280 O O . ALA C 1 137 ? -4.399 29.924 -33.256 1.00 37.10 138 ALA C O 1
ATOM 5282 N N . ASN C 1 138 ? -2.662 31.380 -33.363 1.00 35.30 139 ASN C N 1
ATOM 5283 C CA . ASN C 1 138 ? -3.112 32.297 -32.289 1.00 34.03 139 ASN C CA 1
ATOM 5284 C C . ASN C 1 138 ? -2.887 33.716 -32.785 1.00 32.06 139 ASN C C 1
ATOM 5285 O O . ASN C 1 138 ? -1.802 34.031 -33.253 1.00 29.69 139 ASN C O 1
ATOM 5290 N N . PRO C 1 139 ? -3.882 34.617 -32.646 1.00 31.62 140 PRO C N 1
ATOM 5291 C CA . PRO C 1 139 ? -3.784 35.952 -33.225 1.00 30.30 140 PRO C CA 1
ATOM 5292 C C . PRO C 1 139 ? -2.790 36.836 -32.464 1.00 32.71 140 PRO C C 1
ATOM 5293 O O . PRO C 1 139 ? -2.469 37.919 -32.975 1.00 37.29 140 PRO C O 1
ATOM 5297 N N . LEU C 1 140 ? -2.303 36.401 -31.297 1.00 30.33 141 LEU C N 1
ATOM 5298 C CA . LEU C 1 140 ? -1.389 37.252 -30.477 1.00 30.97 141 LEU C CA 1
ATOM 5299 C C . LEU C 1 140 ? 0.058 36.846 -30.714 1.00 28.67 141 LEU C C 1
ATOM 5300 O O . LEU C 1 140 ? 0.962 37.487 -30.148 1.00 29.92 141 LEU C O 1
ATOM 5305 N N . ARG C 1 141 ? 0.267 35.791 -31.485 1.00 29.67 142 ARG C N 1
ATOM 5306 C CA . ARG C 1 141 ? 1.630 35.338 -31.855 1.00 31.13 142 ARG C CA 1
ATOM 5307 C C . ARG C 1 141 ? 2.329 36.505 -32.529 1.00 31.15 142 ARG C C 1
ATOM 5308 O O . ARG C 1 141 ? 1.767 37.034 -33.461 1.00 36.31 142 ARG C O 1
ATOM 5316 N N . GLY C 1 142 ? 3.497 36.891 -32.044 1.00 32.89 143 GLY C N 1
ATOM 5317 C CA . GLY C 1 142 ? 4.260 38.007 -32.608 1.00 34.24 143 GLY C CA 1
ATOM 5318 C C . GLY C 1 142 ? 4.571 39.001 -31.515 1.00 36.90 143 GLY C C 1
ATOM 5319 O O . GLY C 1 142 ? 4.408 38.716 -30.334 1.00 38.96 143 GLY C O 1
ATOM 5320 N N . PRO C 1 143 ? 5.037 40.202 -31.874 1.00 40.18 144 PRO C N 1
ATOM 5321 C CA . PRO C 1 143 ? 5.300 41.203 -30.848 1.00 40.86 144 PRO C CA 1
ATOM 5322 C C . PRO C 1 143 ? 3.957 41.703 -30.283 1.00 39.64 144 PRO C C 1
ATOM 5323 O O . PRO C 1 143 ? 2.968 41.734 -30.993 1.00 37.15 144 PRO C O 1
ATOM 5327 N N . ASN C 1 144 ? 3.967 42.023 -28.989 1.00 41.32 145 ASN C N 1
ATOM 5328 C CA . ASN C 1 144 ? 2.818 42.497 -28.176 1.00 36.30 145 ASN C CA 1
ATOM 5329 C C . ASN C 1 144 ? 2.936 44.002 -27.979 1.00 36.48 145 ASN C C 1
ATOM 5330 O O . ASN C 1 144 ? 4.039 44.491 -27.675 1.00 32.05 145 ASN C O 1
ATOM 5335 N N . ASP C 1 145 ? 1.811 44.701 -28.074 1.00 38.90 146 ASP C N 1
ATOM 5336 C CA . ASP C 1 145 ? 1.739 46.161 -27.843 1.00 39.46 146 ASP C CA 1
ATOM 5337 C C . ASP C 1 145 ? 0.873 46.357 -26.598 1.00 41.75 146 ASP C C 1
ATOM 5338 O O . ASP C 1 145 ? -0.343 46.031 -26.660 1.00 38.79 146 ASP C O 1
ATOM 5343 N N . GLU C 1 146 ? 1.476 46.891 -25.528 1.00 44.33 147 GLU C N 1
ATOM 5344 C CA . GLU C 1 146 ? 0.827 47.134 -24.206 1.00 43.15 147 GLU C CA 1
ATOM 5345 C C . GLU C 1 146 ? -0.394 48.051 -24.357 1.00 39.83 147 GLU C C 1
ATOM 5346 O O . GLU C 1 146 ? -1.203 48.079 -23.431 1.00 39.33 147 GLU C O 1
ATOM 5352 N N . ARG C 1 147 ? -0.490 48.814 -25.450 1.00 37.20 148 ARG C N 1
ATOM 5353 C CA . ARG C 1 147 ? -1.626 49.729 -25.749 1.00 36.67 148 ARG C CA 1
ATOM 5354 C C . ARG C 1 147 ? -2.866 48.907 -26.132 1.00 40.65 148 ARG C C 1
ATOM 5355 O O . ARG C 1 147 ? -3.992 49.455 -25.997 1.00 37.37 148 ARG C O 1
ATOM 5363 N N . LEU C 1 148 ? -2.688 47.653 -26.586 1.00 36.19 149 LEU C N 1
ATOM 5364 C CA . LEU C 1 148 ? -3.812 46.714 -26.811 1.00 35.02 149 LEU C CA 1
ATOM 5365 C C . LEU C 1 148 ? -4.094 45.945 -25.505 1.00 35.32 149 LEU C C 1
ATOM 5366 O O . LEU C 1 148 ? -5.247 45.938 -25.032 1.00 35.65 149 LEU C O 1
ATOM 5371 N N . GLY C 1 149 ? -3.084 45.287 -24.954 1.00 32.65 150 GLY C N 1
ATOM 5372 C CA . GLY C 1 149 ? -3.242 44.456 -23.755 1.00 32.65 150 GLY C CA 1
ATOM 5373 C C . GLY C 1 149 ? -1.945 43.755 -23.383 1.00 31.27 150 GLY C C 1
ATOM 5374 O O . GLY C 1 149 ? -0.885 44.023 -23.943 1.00 29.63 150 GLY C O 1
ATOM 5375 N N . PRO C 1 150 ? -2.001 42.806 -22.433 1.00 30.09 151 PRO C N 1
ATOM 5376 C CA . PRO C 1 150 ? -0.780 42.210 -21.888 1.00 28.92 151 PRO C CA 1
ATOM 5377 C C . PRO C 1 150 ? -0.243 41.062 -22.756 1.00 30.46 151 PRO C C 1
ATOM 5378 O O . PRO C 1 150 ? -0.970 40.542 -23.593 1.00 29.03 151 PRO C O 1
ATOM 5382 N N . ARG C 1 151 ? 1.014 40.688 -22.500 1.00 31.32 152 ARG C N 1
ATOM 5383 C CA . ARG C 1 151 ? 1.775 39.649 -23.230 1.00 28.28 152 ARG C CA 1
ATOM 5384 C C . ARG C 1 151 ? 1.044 38.314 -23.122 1.00 28.22 152 ARG C C 1
ATOM 5385 O O . ARG C 1 151 ? 0.990 37.627 -24.143 1.00 30.29 152 ARG C O 1
ATOM 5393 N N . PHE C 1 152 ? 0.511 37.963 -21.945 1.00 30.11 153 PHE C N 1
ATOM 5394 C CA . PHE C 1 152 ? -0.022 36.606 -21.616 1.00 29.45 153 PHE C CA 1
ATOM 5395 C C . PHE C 1 152 ? -1.431 36.692 -21.053 1.00 28.62 153 PHE C C 1
ATOM 5396 O O . PHE C 1 152 ? -1.645 36.418 -19.892 1.00 29.36 153 PHE C O 1
ATOM 5404 N N . PRO C 1 153 ? -2.448 37.054 -21.854 1.00 33.82 154 PRO C N 1
ATOM 5405 C CA . PRO C 1 153 ? -3.784 37.299 -21.319 1.00 33.13 154 PRO C CA 1
ATOM 5406 C C . PRO C 1 153 ? -4.415 35.975 -20.880 1.00 31.56 154 PRO C C 1
ATOM 5407 O O . PRO C 1 153 ? -4.333 35.003 -21.591 1.00 35.30 154 PRO C O 1
ATOM 5411 N N . VAL C 1 154 ? -4.953 36.005 -19.677 1.00 28.52 155 VAL C N 1
ATOM 5412 C CA . VAL C 1 154 ? -5.706 34.932 -18.987 1.00 27.98 155 VAL C CA 1
ATOM 5413 C C . VAL C 1 154 ? -7.048 34.787 -19.700 1.00 27.82 155 VAL C C 1
ATOM 5414 O O . VAL C 1 154 ? -7.701 35.806 -19.885 1.00 25.35 155 VAL C O 1
ATOM 5418 N N . MET C 1 155 ? -7.412 33.552 -20.034 1.00 28.07 156 MET C N 1
ATOM 5419 C CA . MET C 1 155 ? -8.545 33.191 -20.917 1.00 32.70 156 MET C CA 1
ATOM 5420 C C . MET C 1 155 ? -9.567 32.344 -20.139 1.00 29.68 156 MET C C 1
ATOM 5421 O O . MET C 1 155 ? -10.484 31.840 -20.767 1.00 26.71 156 MET C O 1
ATOM 5426 N N . PHE C 1 156 ? -9.413 32.187 -18.823 1.00 30.53 157 PHE C N 1
ATOM 5427 C CA . PHE C 1 156 ? -10.542 31.834 -17.921 1.00 31.19 157 PHE C CA 1
ATOM 5428 C C . PHE C 1 156 ? -11.595 32.941 -18.060 1.00 30.23 157 PHE C C 1
ATOM 5429 O O . PHE C 1 156 ? -11.219 34.097 -18.227 1.00 32.39 157 PHE C O 1
ATOM 5437 N N . GLU C 1 157 ? -12.874 32.590 -18.024 1.00 31.81 158 GLU C N 1
ATOM 5438 C CA . GLU C 1 157 ? -14.009 33.539 -18.170 1.00 34.03 158 GLU C CA 1
ATOM 5439 C C . GLU C 1 157 ? -13.867 34.348 -19.474 1.00 33.46 158 GLU C C 1
ATOM 5440 O O . GLU C 1 157 ? -14.329 35.516 -19.521 1.00 32.75 158 GLU C O 1
ATOM 5446 N N . ALA C 1 158 ? -13.302 33.732 -20.519 1.00 31.63 159 ALA C N 1
ATOM 5447 C CA . ALA C 1 158 ? -13.267 34.264 -21.904 1.00 30.50 159 ALA C CA 1
ATOM 5448 C C . ALA C 1 158 ? -14.672 34.720 -22.310 1.00 29.16 159 ALA C C 1
ATOM 5449 O O . ALA C 1 158 ? -14.847 35.838 -22.784 1.00 31.13 159 ALA C O 1
ATOM 5451 N N . TYR C 1 159 ? -15.657 33.851 -22.136 1.00 29.52 160 TYR C N 1
ATOM 5452 C CA . TYR C 1 159 ? -17.080 34.178 -22.356 1.00 28.29 160 TYR C CA 1
ATOM 5453 C C . TYR C 1 159 ? -17.624 34.736 -21.045 1.00 30.36 160 TYR C C 1
ATOM 5454 O O . TYR C 1 159 ? -17.686 34.010 -20.071 1.00 34.97 160 TYR C O 1
ATOM 5463 N N . ASP C 1 160 ? -17.918 36.025 -21.024 1.00 33.25 161 ASP C N 1
ATOM 5464 C CA . ASP C 1 160 ? -18.261 36.809 -19.815 1.00 34.66 161 ASP C CA 1
ATOM 5465 C C . ASP C 1 160 ? -19.343 36.088 -19.018 1.00 35.61 161 ASP C C 1
ATOM 5466 O O . ASP C 1 160 ? -20.411 35.822 -19.564 1.00 37.84 161 ASP C O 1
ATOM 5471 N N . PRO C 1 161 ? -19.145 35.827 -17.699 1.00 37.04 162 PRO C N 1
ATOM 5472 C CA . PRO C 1 161 ? -20.122 35.084 -16.898 1.00 33.18 162 PRO C CA 1
ATOM 5473 C C . PRO C 1 161 ? -21.471 35.810 -16.720 1.00 31.87 162 PRO C C 1
ATOM 5474 O O . PRO C 1 161 ? -22.479 35.127 -16.689 1.00 32.33 162 PRO C O 1
ATOM 5478 N N . GLU C 1 162 ? -21.493 37.142 -16.641 1.00 31.23 163 GLU C N 1
ATOM 5479 C CA . GLU C 1 162 ? -22.767 37.897 -16.514 1.00 37.30 163 GLU C CA 1
ATOM 5480 C C . GLU C 1 162 ? -23.564 37.874 -17.833 1.00 38.10 163 GLU C C 1
ATOM 5481 O O . GLU C 1 162 ? -24.805 37.937 -17.767 1.00 37.53 163 GLU C O 1
ATOM 5487 N N . LEU C 1 163 ? -22.913 37.822 -18.998 1.00 38.77 164 LEU C N 1
ATOM 5488 C CA . LEU C 1 163 ? -23.664 37.764 -20.286 1.00 37.95 164 LEU C CA 1
ATOM 5489 C C . LEU C 1 163 ? -24.212 36.338 -20.461 1.00 36.20 164 LEU C C 1
ATOM 5490 O O . LEU C 1 163 ? -25.363 36.176 -20.929 1.00 35.28 164 LEU C O 1
ATOM 5495 N N . ILE C 1 164 ? -23.491 35.329 -19.986 1.00 35.49 165 ILE C N 1
ATOM 5496 C CA . ILE C 1 164 ? -24.055 33.951 -19.940 1.00 38.57 165 ILE C CA 1
ATOM 5497 C C . ILE C 1 164 ? -25.396 33.946 -19.185 1.00 35.52 165 ILE C C 1
ATOM 5498 O O . ILE C 1 164 ? -26.326 33.396 -19.735 1.00 34.66 165 ILE C O 1
ATOM 5503 N N . GLU C 1 165 ? -25.465 34.506 -17.972 1.00 36.53 166 GLU C N 1
ATOM 5504 C CA . GLU C 1 165 ? -26.697 34.585 -17.132 1.00 39.05 166 GLU C CA 1
ATOM 5505 C C . GLU C 1 165 ? -27.748 35.441 -17.853 1.00 35.37 166 GLU C C 1
ATOM 5506 O O . GLU C 1 165 ? -28.923 35.043 -17.886 1.00 34.67 166 GLU C O 1
ATOM 5512 N N . LEU C 1 166 ? -27.352 36.566 -18.439 1.00 31.47 167 LEU C N 1
ATOM 5513 C CA . LEU C 1 166 ? -28.277 37.363 -19.279 1.00 34.66 167 LEU C CA 1
ATOM 5514 C C . LEU C 1 166 ? -28.849 36.523 -20.436 1.00 36.62 167 LEU C C 1
ATOM 5515 O O . LEU C 1 166 ? -30.059 36.650 -20.715 1.00 40.86 167 LEU C O 1
ATOM 5520 N N . ALA C 1 167 ? -28.041 35.686 -21.086 1.00 33.00 168 ALA C N 1
ATOM 5521 C CA . ALA C 1 167 ? -28.466 34.933 -22.281 1.00 32.26 168 ALA C CA 1
ATOM 5522 C C . ALA C 1 167 ? -29.465 33.853 -21.852 1.00 33.49 168 ALA C C 1
ATOM 5523 O O . ALA C 1 167 ? -30.405 33.557 -22.641 1.00 34.06 168 ALA C O 1
ATOM 5525 N N . ARG C 1 168 ? -29.292 33.289 -20.652 1.00 34.32 169 ARG C N 1
ATOM 5526 C CA . ARG C 1 168 ? -30.216 32.256 -20.101 1.00 35.94 169 ARG C CA 1
ATOM 5527 C C . ARG C 1 168 ? -31.573 32.900 -19.754 1.00 36.22 169 ARG C C 1
ATOM 5528 O O . ARG C 1 168 ? -32.619 32.350 -20.188 1.00 32.13 169 ARG C O 1
ATOM 5536 N N . LYS C 1 169 ? -31.533 34.029 -19.041 1.00 34.84 170 LYS C N 1
ATOM 5537 C CA . LYS C 1 169 ? -32.709 34.811 -18.592 1.00 39.90 170 LYS C CA 1
ATOM 5538 C C . LYS C 1 169 ? -33.532 35.201 -19.814 1.00 37.91 170 LYS C C 1
ATOM 5539 O O . LYS C 1 169 ? -34.762 35.020 -19.786 1.00 39.50 170 LYS C O 1
ATOM 5545 N N . VAL C 1 170 ? -32.888 35.683 -20.875 1.00 37.83 171 VAL C N 1
ATOM 5546 C CA . VAL C 1 170 ? -33.637 36.055 -22.112 1.00 34.91 171 VAL C CA 1
ATOM 5547 C C . VAL C 1 170 ? -34.201 34.792 -22.767 1.00 35.53 171 VAL C C 1
ATOM 5548 O O . VAL C 1 170 ? -35.366 34.843 -23.160 1.00 34.35 171 VAL C O 1
ATOM 5552 N N . ALA C 1 171 ? -33.449 33.693 -22.871 1.00 35.59 172 ALA C N 1
ATOM 5553 C CA . ALA C 1 171 ? -33.977 32.458 -23.498 1.00 38.11 172 ALA C CA 1
ATOM 5554 C C . ALA C 1 171 ? -35.245 32.018 -22.739 1.00 43.45 172 ALA C C 1
ATOM 5555 O O . ALA C 1 171 ? -36.269 31.700 -23.407 1.00 43.47 172 ALA C O 1
ATOM 5557 N N . ARG C 1 172 ? -35.197 32.023 -21.403 1.00 37.61 173 ARG C N 1
ATOM 5558 C CA . ARG C 1 172 ? -36.362 31.705 -20.544 1.00 35.46 173 ARG C CA 1
ATOM 5559 C C . ARG C 1 172 ? -37.544 32.636 -20.869 1.00 35.12 173 ARG C C 1
ATOM 5560 O O . ARG C 1 172 ? -38.629 32.124 -21.135 1.00 36.93 173 ARG C O 1
ATOM 5568 N N . ARG C 1 173 ? -37.356 33.952 -20.834 1.00 37.19 174 ARG C N 1
ATOM 5569 C CA . ARG C 1 173 ? -38.429 34.953 -21.097 1.00 41.58 174 ARG C CA 1
ATOM 5570 C C . ARG C 1 173 ? -39.116 34.571 -22.425 1.00 44.01 174 ARG C C 1
ATOM 5571 O O . ARG C 1 173 ? -40.378 34.554 -22.479 1.00 43.34 174 ARG C O 1
ATOM 5579 N N . GLN C 1 174 ? -38.330 34.212 -23.449 1.00 36.58 175 GLN C N 1
ATOM 5580 C CA . GLN C 1 174 ? -38.839 34.033 -24.830 1.00 36.42 175 GLN C CA 1
ATOM 5581 C C . GLN C 1 174 ? -39.381 32.616 -25.026 1.00 39.10 175 GLN C C 1
ATOM 5582 O O . GLN C 1 174 ? -39.893 32.357 -26.103 1.00 40.39 175 GLN C O 1
ATOM 5588 N N . ASP C 1 175 ? -39.264 31.735 -24.032 1.00 39.92 176 ASP C N 1
ATOM 5589 C CA . ASP C 1 175 ? -39.702 30.324 -24.131 1.00 40.44 176 ASP C CA 1
ATOM 5590 C C . ASP C 1 175 ? -38.861 29.596 -25.187 1.00 38.82 176 ASP C C 1
ATOM 5591 O O . ASP C 1 175 ? -39.380 28.677 -25.833 1.00 40.20 176 ASP C O 1
ATOM 5596 N N . LEU C 1 176 ? -37.588 29.947 -25.281 1.00 37.53 177 LEU C N 1
ATOM 5597 C CA . LEU C 1 176 ? -36.600 29.359 -26.219 1.00 43.04 177 LEU C CA 1
ATOM 5598 C C . LEU C 1 176 ? -35.674 28.423 -25.439 1.00 39.46 177 LEU C C 1
ATOM 5599 O O . LEU C 1 176 ? -35.099 28.896 -24.448 1.00 42.37 177 LEU C O 1
ATOM 5604 N N . HIS C 1 177 ? -35.558 27.147 -25.830 1.00 39.16 178 HIS C N 1
ATOM 5605 C CA . HIS C 1 177 ? -34.600 26.205 -25.190 1.00 37.59 178 HIS C CA 1
ATOM 5606 C C . HIS C 1 177 ? -33.197 26.522 -25.697 1.00 35.52 178 HIS C C 1
ATOM 5607 O O . HIS C 1 177 ? -32.946 26.351 -26.868 1.00 36.33 178 HIS C O 1
ATOM 5614 N N . LEU C 1 178 ? -32.325 26.972 -24.814 1.00 35.94 179 LEU C N 1
ATOM 5615 C CA . LEU C 1 178 ? -30.954 27.384 -25.183 1.00 36.52 179 LEU C CA 1
ATOM 5616 C C . LEU C 1 178 ? -29.975 26.257 -24.871 1.00 35.72 179 LEU C C 1
ATOM 5617 O O . LEU C 1 178 ? -29.678 26.085 -23.706 1.00 41.53 179 LEU C O 1
ATOM 5622 N N . PHE C 1 179 ? -29.422 25.591 -25.873 1.00 37.06 180 PHE C N 1
ATOM 5623 C CA . PHE C 1 179 ? -28.300 24.635 -25.698 1.00 37.12 180 PHE C CA 1
ATOM 5624 C C . PHE C 1 179 ? -27.060 25.400 -25.228 1.00 35.43 180 PHE C C 1
ATOM 5625 O O . PHE C 1 179 ? -26.999 26.601 -25.503 1.00 33.06 180 PHE C O 1
ATOM 5633 N N . GLU C 1 180 ? -26.139 24.729 -24.523 1.00 34.09 181 GLU C N 1
ATOM 5634 C CA . GLU C 1 180 ? -24.907 25.350 -23.978 1.00 35.30 181 GLU C CA 1
ATOM 5635 C C . GLU C 1 180 ? -23.739 24.379 -24.123 1.00 35.18 181 GLU C C 1
ATOM 5636 O O . GLU C 1 180 ? -23.910 23.180 -23.813 1.00 35.64 181 GLU C O 1
ATOM 5642 N N . GLY C 1 181 ? -22.572 24.886 -24.509 1.00 32.46 182 GLY C N 1
ATOM 5643 C CA . GLY C 1 181 ? -21.407 24.023 -24.735 1.00 32.06 182 GLY C CA 1
ATOM 5644 C C . GLY C 1 181 ? -20.146 24.749 -25.151 1.00 32.55 182 GLY C C 1
ATOM 5645 O O . GLY C 1 181 ? -20.109 26.014 -25.199 1.00 32.68 182 GLY C O 1
ATOM 5646 N N . VAL C 1 182 ? -19.140 23.925 -25.434 1.00 30.35 183 VAL C N 1
ATOM 5647 C CA . VAL C 1 182 ? -17.762 24.323 -25.817 1.00 27.72 183 VAL C CA 1
ATOM 5648 C C . VAL C 1 182 ? -17.678 24.347 -27.344 1.00 28.46 183 VAL C C 1
ATOM 5649 O O . VAL C 1 182 ? -18.033 23.332 -27.998 1.00 25.99 183 VAL C O 1
ATOM 5653 N N . TYR C 1 183 ? -17.216 25.463 -27.893 1.00 29.95 184 TYR C N 1
ATOM 5654 C CA . TYR C 1 183 ? -16.975 25.630 -29.344 1.00 31.36 184 TYR C CA 1
ATOM 5655 C C . TYR C 1 183 ? -15.508 25.292 -29.652 1.00 30.79 184 TYR C C 1
ATOM 5656 O O . TYR C 1 183 ? -14.591 25.937 -29.113 1.00 31.63 184 TYR C O 1
ATOM 5665 N N . ALA C 1 184 ? -15.310 24.315 -30.532 1.00 28.26 185 ALA C N 1
ATOM 5666 C CA . ALA C 1 184 ? -14.002 23.916 -31.075 1.00 28.81 185 ALA C CA 1
ATOM 5667 C C . ALA C 1 184 ? -13.798 24.627 -32.418 1.00 30.24 185 ALA C C 1
ATOM 5668 O O . ALA C 1 184 ? -14.645 24.470 -33.326 1.00 29.50 185 ALA C O 1
ATOM 5670 N N . TRP C 1 185 ? -12.729 25.417 -32.508 1.00 31.51 186 TRP C N 1
ATOM 5671 C CA . TRP C 1 185 ? -12.151 25.930 -33.776 1.00 33.17 186 TRP C CA 1
ATOM 5672 C C . TRP C 1 185 ? -11.351 24.836 -34.502 1.00 35.27 186 TRP C C 1
ATOM 5673 O O . TRP C 1 185 ? -10.255 24.492 -34.026 1.00 34.31 186 TRP C O 1
ATOM 5684 N N . PHE C 1 186 ? -11.904 24.326 -35.604 1.00 37.65 187 PHE C N 1
ATOM 5685 C CA . PHE C 1 186 ? -11.284 23.421 -36.606 1.00 39.39 187 PHE C CA 1
ATOM 5686 C C . PHE C 1 186 ? -10.901 24.309 -37.793 1.00 39.97 187 PHE C C 1
ATOM 5687 O O . PHE C 1 186 ? -11.694 25.217 -38.132 1.00 35.05 187 PHE C O 1
ATOM 5695 N N . MET C 1 187 ? -9.702 24.150 -38.355 1.00 43.19 188 MET C N 1
ATOM 5696 C CA . MET C 1 187 ? -9.179 25.155 -39.321 1.00 39.53 188 MET C CA 1
ATOM 5697 C C . MET C 1 187 ? -10.024 25.118 -40.599 1.00 39.71 188 MET C C 1
ATOM 5698 O O . MET C 1 187 ? -10.358 26.183 -41.101 1.00 42.67 188 MET C O 1
ATOM 5703 N N . GLY C 1 188 ? -10.399 23.930 -41.074 1.00 41.24 189 GLY C N 1
ATOM 5704 C CA . GLY C 1 188 ? -11.109 23.756 -42.354 1.00 40.04 189 GLY C CA 1
ATOM 5705 C C . GLY C 1 188 ? -10.180 24.065 -43.519 1.00 37.18 189 GLY C C 1
ATOM 5706 O O . GLY C 1 188 ? -8.971 24.054 -43.325 1.00 37.20 189 GLY C O 1
ATOM 5707 N N . PRO C 1 189 ? -10.684 24.361 -44.743 1.00 35.24 190 PRO C N 1
ATOM 5708 C CA . PRO C 1 189 ? -12.104 24.491 -45.036 1.00 35.09 190 PRO C CA 1
ATOM 5709 C C . PRO C 1 189 ? -12.797 23.175 -45.392 1.00 38.17 190 PRO C C 1
ATOM 5710 O O . PRO C 1 189 ? -14.019 23.190 -45.540 1.00 37.56 190 PRO C O 1
ATOM 5714 N N . SER C 1 190 ? -12.042 22.090 -45.561 1.00 38.15 191 SER C N 1
ATOM 5715 C CA . SER C 1 190 ? -12.638 20.729 -45.624 1.00 39.30 191 SER C CA 1
ATOM 5716 C C . SER C 1 190 ? -13.438 20.503 -44.344 1.00 37.95 191 SER C C 1
ATOM 5717 O O . SER C 1 190 ? -12.924 20.820 -43.282 1.00 41.10 191 SER C O 1
ATOM 5720 N N . PHE C 1 191 ? -14.651 19.974 -44.428 1.00 41.29 192 PHE C N 1
ATOM 5721 C CA . PHE C 1 191 ? -15.377 19.516 -43.219 1.00 38.65 192 PHE C CA 1
ATOM 5722 C C . PHE C 1 191 ? -14.554 18.411 -42.558 1.00 38.96 192 PHE C C 1
ATOM 5723 O O . PHE C 1 191 ? -13.533 18.003 -43.122 1.00 52.20 192 PHE C O 1
ATOM 5731 N N . ALA C 1 192 ? -14.933 18.006 -41.350 1.00 39.89 193 ALA C N 1
ATOM 5732 C CA . ALA C 1 192 ? -14.124 17.098 -40.520 1.00 36.80 193 ALA C CA 1
ATOM 5733 C C . ALA C 1 192 ? -14.518 15.664 -40.859 1.00 36.93 193 ALA C C 1
ATOM 5734 O O . ALA C 1 192 ? -15.713 15.423 -41.088 1.00 38.16 193 ALA C O 1
ATOM 5736 N N . SER C 1 193 ? -13.532 14.763 -40.904 1.00 36.45 194 SER C N 1
ATOM 5737 C CA . SER C 1 193 ? -13.723 13.297 -41.061 1.00 35.26 194 SER C CA 1
ATOM 5738 C C . SER C 1 193 ? -14.529 12.772 -39.876 1.00 33.32 194 SER C C 1
ATOM 5739 O O . SER C 1 193 ? -14.539 13.447 -38.830 1.00 32.28 194 SER C O 1
ATOM 5742 N N . ARG C 1 194 ? -15.144 11.593 -40.007 1.00 35.69 195 ARG C N 1
ATOM 5743 C CA . ARG C 1 194 ? -15.892 10.954 -38.885 1.00 36.53 195 ARG C CA 1
ATOM 5744 C C . ARG C 1 194 ? -14.959 10.879 -37.668 1.00 34.13 195 ARG C C 1
ATOM 5745 O O . ARG C 1 194 ? -15.363 11.332 -36.588 1.00 38.66 195 ARG C O 1
ATOM 5753 N N . ALA C 1 195 ? -13.729 10.408 -37.848 1.00 29.17 196 ALA C N 1
ATOM 5754 C CA . ALA C 1 195 ? -12.804 10.167 -36.724 1.00 30.56 196 ALA C CA 1
ATOM 5755 C C . ALA C 1 195 ? -12.417 11.487 -36.048 1.00 30.47 196 ALA C C 1
ATOM 5756 O O . ALA C 1 195 ? -12.197 11.467 -34.817 1.00 30.92 196 ALA C O 1
ATOM 5758 N N . GLU C 1 196 ? -12.308 12.570 -36.824 1.00 32.42 197 GLU C N 1
ATOM 5759 C CA . GLU C 1 196 ? -11.924 13.927 -36.356 1.00 35.32 197 GLU C CA 1
ATOM 5760 C C . GLU C 1 196 ? -13.076 14.455 -35.487 1.00 37.08 197 GLU C C 1
ATOM 5761 O O . GLU C 1 196 ? -12.815 15.024 -34.403 1.00 36.69 197 GLU C O 1
ATOM 5767 N N . LEU C 1 197 ? -14.321 14.254 -35.916 1.00 36.63 198 LEU C N 1
ATOM 5768 C CA . LEU C 1 197 ? -15.490 14.663 -35.101 1.00 35.08 198 LEU C CA 1
ATOM 5769 C C . LEU C 1 197 ? -15.482 13.887 -33.785 1.00 37.56 198 LEU C C 1
ATOM 5770 O O . LEU C 1 197 ? -15.674 14.517 -32.733 1.00 42.95 198 LEU C O 1
ATOM 5775 N N . ARG C 1 198 ? -15.313 12.567 -33.836 1.00 37.28 199 ARG C N 1
ATOM 5776 C CA . ARG C 1 198 ? -15.245 11.741 -32.608 1.00 41.79 199 ARG C CA 1
ATOM 5777 C C . ARG C 1 198 ? -14.111 12.302 -31.735 1.00 43.48 199 ARG C C 1
ATOM 5778 O O . ARG C 1 198 ? -14.300 12.426 -30.513 1.00 47.38 199 ARG C O 1
ATOM 5786 N N . LEU C 1 199 ? -12.965 12.632 -32.330 1.00 38.37 200 LEU C N 1
ATOM 5787 C CA . LEU C 1 199 ? -11.787 13.173 -31.602 1.00 39.06 200 LEU C CA 1
ATOM 5788 C C . LEU C 1 199 ? -12.197 14.444 -30.828 1.00 38.57 200 LEU C C 1
ATOM 5789 O O . LEU C 1 199 ? -11.866 14.577 -29.605 1.00 36.59 200 LEU C O 1
ATOM 5794 N N . LEU C 1 200 ? -12.937 15.330 -31.494 1.00 36.41 201 LEU C N 1
ATOM 5795 C CA . LEU C 1 200 ? -13.256 16.679 -30.977 1.00 36.65 201 LEU C CA 1
ATOM 5796 C C . LEU C 1 200 ? -14.284 16.575 -29.848 1.00 36.25 201 LEU C C 1
ATOM 5797 O O . LEU C 1 200 ? -14.119 17.272 -28.844 1.00 35.86 201 LEU C O 1
ATOM 5802 N N . ARG C 1 201 ? -15.301 15.736 -30.012 1.00 39.95 202 ARG C N 1
ATOM 5803 C CA . ARG C 1 201 ? -16.365 15.497 -28.998 1.00 42.16 202 ARG C CA 1
ATOM 5804 C C . ARG C 1 201 ? -15.703 14.977 -27.714 1.00 41.77 202 ARG C C 1
ATOM 5805 O O . ARG C 1 201 ? -15.994 15.513 -26.645 1.00 47.22 202 ARG C O 1
ATOM 5813 N N . GLU C 1 202 ? -14.808 14.000 -27.833 1.00 47.30 203 GLU C N 1
ATOM 5814 C CA . GLU C 1 202 ? -14.166 13.272 -26.704 1.00 50.05 203 GLU C CA 1
ATOM 5815 C C . GLU C 1 202 ? -13.130 14.190 -26.033 1.00 45.63 203 GLU C C 1
ATOM 5816 O O . GLU C 1 202 ? -12.883 13.989 -24.848 1.00 43.33 203 GLU C O 1
ATOM 5822 N N . LEU C 1 203 ? -12.629 15.222 -26.724 1.00 44.81 204 LEU C N 1
ATOM 5823 C CA . LEU C 1 203 ? -11.799 16.305 -26.120 1.00 42.60 204 LEU C CA 1
ATOM 5824 C C . LEU C 1 203 ? -12.665 17.269 -25.290 1.00 39.29 204 LEU C C 1
ATOM 5825 O O . LEU C 1 203 ? -12.099 18.141 -24.623 1.00 39.25 204 LEU C O 1
ATOM 5830 N N . GLY C 1 204 ? -13.989 17.199 -25.393 1.00 34.79 205 GLY C N 1
ATOM 5831 C CA . GLY C 1 204 ? -14.880 18.069 -24.612 1.00 34.92 205 GLY C CA 1
ATOM 5832 C C . GLY C 1 204 ? -15.572 19.117 -25.459 1.00 37.80 205 GLY C C 1
ATOM 5833 O O . GLY C 1 204 ? -16.258 19.982 -24.867 1.00 42.31 205 GLY C O 1
ATOM 5834 N N . ALA C 1 205 ? -15.467 19.049 -26.788 1.00 33.97 206 ALA C N 1
ATOM 5835 C CA . ALA C 1 205 ? -16.156 20.017 -27.663 1.00 34.98 206 ALA C CA 1
ATOM 5836 C C . ALA C 1 205 ? -17.625 19.620 -27.781 1.00 35.86 206 ALA C C 1
ATOM 5837 O O . ALA C 1 205 ? -17.912 18.446 -27.971 1.00 35.36 206 ALA C O 1
ATOM 5839 N N . ASP C 1 206 ? -18.528 20.585 -27.691 1.00 37.88 207 ASP C N 1
ATOM 5840 C CA . ASP C 1 206 ? -19.972 20.341 -27.929 1.00 38.92 207 ASP C CA 1
ATOM 5841 C C . ASP C 1 206 ? -20.371 20.871 -29.306 1.00 35.89 207 ASP C C 1
ATOM 5842 O O . ASP C 1 206 ? -21.407 20.423 -29.819 1.00 39.30 207 ASP C O 1
ATOM 5847 N N . ALA C 1 207 ? -19.601 21.788 -29.893 1.00 33.48 208 ALA C N 1
ATOM 5848 C CA . ALA C 1 207 ? -19.863 22.278 -31.264 1.00 31.41 208 ALA C CA 1
ATOM 5849 C C . ALA C 1 207 ? -18.559 22.510 -32.005 1.00 35.05 208 ALA C C 1
ATOM 5850 O O . ALA C 1 207 ? -17.525 22.788 -31.318 1.00 31.53 208 ALA C O 1
ATOM 5852 N N . ILE C 1 208 ? -18.659 22.471 -33.347 1.00 35.59 209 ILE C N 1
ATOM 5853 C CA . ILE C 1 208 ? -17.516 22.590 -34.289 1.00 37.47 209 ILE C CA 1
ATOM 5854 C C . ILE C 1 208 ? -17.829 23.653 -35.348 1.00 36.42 209 ILE C C 1
ATOM 5855 O O . ILE C 1 208 ? -18.948 23.627 -35.979 1.00 35.38 209 ILE C O 1
ATOM 5860 N N . GLY C 1 209 ? -16.850 24.528 -35.568 1.00 30.41 210 GLY C N 1
ATOM 5861 C CA . GLY C 1 209 ? -16.925 25.605 -36.568 1.00 32.23 210 GLY C CA 1
ATOM 5862 C C . GLY C 1 209 ? -15.532 26.061 -36.967 1.00 33.46 210 GLY C C 1
ATOM 5863 O O . GLY C 1 209 ? -14.550 25.518 -36.431 1.00 34.29 210 GLY C O 1
ATOM 5864 N N . MET C 1 210 ? -15.443 27.044 -37.859 1.00 34.82 211 MET C N 1
ATOM 5865 C CA . MET C 1 210 ? -14.180 27.450 -38.512 1.00 35.11 211 MET C CA 1
ATOM 5866 C C . MET C 1 210 ? -13.853 28.917 -38.190 1.00 35.26 211 MET C C 1
ATOM 5867 O O . MET C 1 210 ? -12.930 29.475 -38.787 1.00 42.11 211 MET C O 1
ATOM 5872 N N . SER C 1 211 ? -14.510 29.480 -37.183 1.00 36.68 212 SER C N 1
ATOM 5873 C CA . SER C 1 211 ? -14.485 30.924 -36.854 1.00 35.95 212 SER C CA 1
ATOM 5874 C C . SER C 1 211 ? -14.397 31.110 -35.337 1.00 35.92 212 SER C C 1
ATOM 5875 O O . SER C 1 211 ? -14.206 30.116 -34.633 1.00 36.92 212 SER C O 1
ATOM 5878 N N . THR C 1 212 ? -14.503 32.364 -34.894 1.00 37.05 213 THR C N 1
ATOM 5879 C CA . THR C 1 212 ? -14.899 32.836 -33.535 1.00 36.37 213 THR C CA 1
ATOM 5880 C C . THR C 1 212 ? -13.715 32.846 -32.567 1.00 32.01 213 THR C C 1
ATOM 5881 O O . THR C 1 212 ? -13.508 33.875 -31.927 1.00 29.17 213 THR C O 1
ATOM 5885 N N . VAL C 1 213 ? -12.984 31.752 -32.438 1.00 32.72 214 VAL C N 1
ATOM 5886 C CA . VAL C 1 213 ? -11.997 31.594 -31.329 1.00 33.41 214 VAL C CA 1
ATOM 5887 C C . VAL C 1 213 ? -10.925 32.680 -31.406 1.00 32.08 214 VAL C C 1
ATOM 5888 O O . VAL C 1 213 ? -10.634 33.326 -30.405 1.00 36.49 214 VAL C O 1
ATOM 5892 N N . PRO C 1 214 ? -10.318 32.955 -32.572 1.00 31.93 215 PRO C N 1
ATOM 5893 C CA . PRO C 1 214 ? -9.315 34.000 -32.675 1.00 30.35 215 PRO C CA 1
ATOM 5894 C C . PRO C 1 214 ? -9.853 35.372 -32.252 1.00 31.30 215 PRO C C 1
ATOM 5895 O O . PRO C 1 214 ? -9.135 36.122 -31.592 1.00 31.04 215 PRO C O 1
ATOM 5899 N N . GLU C 1 215 ? -11.105 35.656 -32.600 1.00 33.64 216 GLU C N 1
ATOM 5900 C CA . GLU C 1 215 ? -11.815 36.910 -32.219 1.00 35.08 216 GLU C CA 1
ATOM 5901 C C . GLU C 1 215 ? -11.942 36.987 -30.681 1.00 35.16 216 GLU C C 1
ATOM 5902 O O . GLU C 1 215 ? -11.560 38.038 -30.084 1.00 30.99 216 GLU C O 1
ATOM 5908 N N . VAL C 1 216 ? -12.396 35.899 -30.050 1.00 32.99 217 VAL C N 1
ATOM 5909 C CA . VAL C 1 216 ? -12.463 35.755 -28.568 1.00 31.93 217 VAL C CA 1
ATOM 5910 C C . VAL C 1 216 ? -11.099 36.088 -27.968 1.00 32.72 217 VAL C C 1
ATOM 5911 O O . VAL C 1 216 ? -11.032 36.955 -27.066 1.00 32.81 217 VAL C O 1
ATOM 5915 N N . ILE C 1 217 ? -10.042 35.428 -28.430 1.00 32.75 218 ILE C N 1
ATOM 5916 C CA . ILE C 1 217 ? -8.691 35.639 -27.833 1.00 32.70 218 ILE C CA 1
ATOM 5917 C C . ILE C 1 217 ? -8.360 37.117 -28.023 1.00 31.77 218 ILE C C 1
ATOM 5918 O O . ILE C 1 217 ? -8.031 37.740 -27.018 1.00 34.49 218 ILE C O 1
ATOM 5923 N N . ALA C 1 218 ? -8.526 37.656 -29.242 1.00 29.55 219 ALA C N 1
ATOM 5924 C CA . ALA C 1 218 ? -8.143 39.048 -29.590 1.00 28.62 219 ALA C CA 1
ATOM 5925 C C . ALA C 1 218 ? -8.913 40.018 -28.699 1.00 29.05 219 ALA C C 1
ATOM 5926 O O . ALA C 1 218 ? -8.315 40.971 -28.196 1.00 27.24 219 ALA C O 1
ATOM 5928 N N . LEU C 1 219 ? -10.215 39.788 -28.532 1.00 34.39 220 LEU C N 1
ATOM 5929 C CA . LEU C 1 219 ? -11.115 40.677 -27.755 1.00 32.65 220 LEU C CA 1
ATOM 5930 C C . LEU C 1 219 ? -10.821 40.568 -26.258 1.00 33.60 220 LEU C C 1
ATOM 5931 O O . LEU C 1 219 ? -10.910 41.623 -25.588 1.00 35.52 220 LEU C O 1
ATOM 5936 N N . ARG C 1 220 ? -10.449 39.389 -25.739 1.00 33.05 221 ARG C N 1
ATOM 5937 C CA . ARG C 1 220 ? -10.092 39.268 -24.295 1.00 32.12 221 ARG C CA 1
ATOM 5938 C C . ARG C 1 220 ? -8.715 39.910 -24.072 1.00 33.03 221 ARG C C 1
ATOM 5939 O O . ARG C 1 220 ? -8.543 40.595 -23.044 1.00 33.81 221 ARG C O 1
ATOM 5947 N N . HIS C 1 221 ? -7.797 39.823 -25.030 1.00 32.37 222 HIS C N 1
ATOM 5948 C CA . HIS C 1 221 ? -6.516 40.584 -24.965 1.00 32.75 222 HIS C CA 1
ATOM 5949 C C . HIS C 1 221 ? -6.775 42.081 -24.717 1.00 33.09 222 HIS C C 1
ATOM 5950 O O . HIS C 1 221 ? -6.035 42.706 -23.904 1.00 34.72 222 HIS C O 1
ATOM 5957 N N . LEU C 1 222 ? -7.816 42.639 -25.341 1.00 33.19 223 LEU C N 1
ATOM 5958 C CA . LEU C 1 222 ? -8.200 44.070 -25.205 1.00 33.88 223 LEU C CA 1
ATOM 5959 C C . LEU C 1 222 ? -8.985 44.340 -23.909 1.00 34.06 223 LEU C C 1
ATOM 5960 O O . LEU C 1 222 ? -9.155 45.526 -23.587 1.00 37.27 223 LEU C O 1
ATOM 5965 N N . GLY C 1 223 ? -9.507 43.307 -23.231 1.00 36.34 224 GLY C N 1
ATOM 5966 C CA . GLY C 1 223 ? -10.378 43.435 -22.040 1.00 34.87 224 GLY C CA 1
ATOM 5967 C C . GLY C 1 223 ? -11.858 43.658 -22.385 1.00 34.11 224 GLY C C 1
ATOM 5968 O O . GLY C 1 223 ? -12.573 44.202 -21.545 1.00 35.08 224 GLY C O 1
ATOM 5969 N N . ALA C 1 224 ? -12.323 43.282 -23.576 1.00 30.74 225 ALA C N 1
ATOM 5970 C CA . ALA C 1 224 ? -13.746 43.381 -23.978 1.00 32.39 225 ALA C CA 1
ATOM 5971 C C . ALA C 1 224 ? -14.550 42.242 -23.341 1.00 33.46 225 ALA C C 1
ATOM 5972 O O . ALA C 1 224 ? -13.990 41.156 -23.165 1.00 34.75 225 ALA C O 1
ATOM 5974 N N . ARG C 1 225 ? -15.839 42.455 -23.084 1.00 34.62 226 ARG C N 1
ATOM 5975 C CA . ARG C 1 225 ? -16.754 41.356 -22.669 1.00 38.64 226 ARG C CA 1
ATOM 5976 C C . ARG C 1 225 ? -17.240 40.619 -23.918 1.00 35.71 226 ARG C C 1
ATOM 5977 O O . ARG C 1 225 ? -17.561 41.294 -24.917 1.00 37.67 226 ARG C O 1
ATOM 5985 N N . VAL C 1 226 ? -17.318 39.291 -23.860 1.00 35.52 227 VAL C N 1
ATOM 5986 C CA . VAL C 1 226 ? -17.616 38.445 -25.059 1.00 34.61 227 VAL C CA 1
ATOM 5987 C C . VAL C 1 226 ? -18.794 37.514 -24.764 1.00 32.86 227 VAL C C 1
ATOM 5988 O O . VAL C 1 226 ? -18.772 36.791 -23.740 1.00 39.23 227 VAL C O 1
ATOM 5992 N N . LEU C 1 227 ? -19.796 37.538 -25.636 1.00 34.23 228 LEU C N 1
ATOM 5993 C CA . LEU C 1 227 ? -20.904 36.541 -25.670 1.00 35.41 228 LEU C CA 1
ATOM 5994 C C . LEU C 1 227 ? -20.802 35.820 -27.016 1.00 34.09 228 LEU C C 1
ATOM 5995 O O . LEU C 1 227 ? -20.730 36.526 -28.038 1.00 43.01 228 LEU C O 1
ATOM 6000 N N . GLY C 1 228 ? -20.738 34.488 -27.014 1.00 31.71 229 GLY C N 1
ATOM 6001 C CA . GLY C 1 228 ? -20.673 33.665 -28.235 1.00 29.31 229 GLY C CA 1
ATOM 6002 C C . GLY C 1 228 ? -21.983 32.943 -28.447 1.00 30.36 229 GLY C C 1
ATOM 6003 O O . GLY C 1 228 ? -22.496 32.391 -27.475 1.00 26.72 229 GLY C O 1
ATOM 6004 N N . LEU C 1 229 ? -22.545 33.000 -29.657 1.00 33.53 230 LEU C N 1
ATOM 6005 C CA . LEU C 1 229 ? -23.767 32.232 -30.023 1.00 36.15 230 LEU C CA 1
ATOM 6006 C C . LEU C 1 229 ? -23.539 31.536 -31.369 1.00 37.19 230 LEU C C 1
ATOM 6007 O O . LEU C 1 229 ? -22.984 32.155 -32.303 1.00 39.15 230 LEU C O 1
ATOM 6012 N N . SER C 1 230 ? -23.957 30.278 -31.444 1.00 33.70 231 SER C N 1
ATOM 6013 C CA . SER C 1 230 ? -23.931 29.474 -32.672 1.00 33.54 231 SER C CA 1
ATOM 6014 C C . SER C 1 230 ? -25.345 28.974 -32.958 1.00 35.73 231 SER C C 1
ATOM 6015 O O . SER C 1 230 ? -26.023 28.504 -32.039 1.00 35.24 231 SER C O 1
ATOM 6018 N N . THR C 1 231 ? -25.805 29.198 -34.178 1.00 38.45 232 THR C N 1
ATOM 6019 C CA . THR C 1 231 ? -26.871 28.390 -34.803 1.00 42.23 232 THR C CA 1
ATOM 6020 C C . THR C 1 231 ? -26.274 27.008 -35.027 1.00 41.06 232 THR C C 1
ATOM 6021 O O . THR C 1 231 ? -25.187 26.943 -35.597 1.00 45.53 232 THR C O 1
ATOM 6025 N N . ILE C 1 232 ? -26.901 25.971 -34.490 1.00 41.65 233 ILE C N 1
ATOM 6026 C CA . ILE C 1 232 ? -26.544 24.566 -34.824 1.00 44.99 233 ILE C CA 1
ATOM 6027 C C . ILE C 1 232 ? -27.259 24.274 -36.136 1.00 46.46 233 ILE C C 1
ATOM 6028 O O . ILE C 1 232 ? -28.443 23.871 -36.115 1.00 45.59 233 ILE C O 1
ATOM 6033 N N . THR C 1 233 ? -26.576 24.566 -37.236 1.00 52.44 234 THR C N 1
ATOM 6034 C CA . THR C 1 233 ? -27.118 24.426 -38.610 1.00 53.36 234 THR C CA 1
ATOM 6035 C C . THR C 1 233 ? -27.323 22.938 -38.927 1.00 49.19 234 THR C C 1
ATOM 6036 O O . THR C 1 233 ? -28.309 22.597 -39.573 1.00 56.79 234 THR C O 1
ATOM 6040 N N . ASP C 1 234 ? -26.441 22.078 -38.442 1.00 51.90 235 ASP C N 1
ATOM 6041 C CA . ASP C 1 234 ? -26.444 20.631 -38.774 1.00 54.83 235 ASP C CA 1
ATOM 6042 C C . ASP C 1 234 ? -25.993 19.856 -37.532 1.00 53.84 235 ASP C C 1
ATOM 6043 O O . ASP C 1 234 ? -25.402 20.482 -36.618 1.00 57.64 235 ASP C O 1
ATOM 6048 N N . MET C 1 235 ? -26.282 18.554 -37.496 1.00 52.57 236 MET C N 1
ATOM 6049 C CA . MET C 1 235 ? -25.720 17.625 -36.492 1.00 54.16 236 MET C CA 1
ATOM 6050 C C . MET C 1 235 ? -24.532 16.900 -37.147 1.00 54.71 236 MET C C 1
ATOM 6051 O O . MET C 1 235 ? -24.731 16.215 -38.164 1.00 56.18 236 MET C O 1
ATOM 6056 N N . ALA C 1 236 ? -23.328 17.119 -36.616 1.00 52.82 237 ALA C N 1
ATOM 6057 C CA . ALA C 1 236 ? -22.064 16.487 -37.047 1.00 53.04 237 ALA C CA 1
ATOM 6058 C C . ALA C 1 236 ? -21.665 15.465 -35.979 1.00 55.90 237 ALA C C 1
ATOM 6059 O O . ALA C 1 236 ? -20.740 15.754 -35.179 1.00 52.81 237 ALA C O 1
ATOM 6061 N N . VAL C 1 237 ? -22.406 14.350 -35.936 1.00 53.56 238 VAL C N 1
ATOM 6062 C CA . VAL C 1 237 ? -22.140 13.182 -35.045 1.00 57.94 238 VAL C CA 1
ATOM 6063 C C . VAL C 1 237 ? -21.774 12.015 -35.957 1.00 56.11 238 VAL C C 1
ATOM 6064 O O . VAL C 1 237 ? -22.588 11.636 -36.798 1.00 56.95 238 VAL C O 1
ATOM 6068 N N . PRO C 1 238 ? -20.543 11.446 -35.825 1.00 50.76 239 PRO C N 1
ATOM 6069 C CA . PRO C 1 238 ? -20.002 10.493 -36.798 1.00 47.35 239 PRO C CA 1
ATOM 6070 C C . PRO C 1 238 ? -20.680 9.121 -36.919 1.00 46.80 239 PRO C C 1
ATOM 6071 O O . PRO C 1 238 ? -20.393 8.461 -37.894 1.00 46.10 239 PRO C O 1
ATOM 6075 N N . GLU C 1 239 ? -21.554 8.722 -35.996 1.00 52.63 240 GLU C N 1
ATOM 6076 C CA . GLU C 1 239 ? -22.151 7.358 -36.040 1.00 63.77 240 GLU C CA 1
ATOM 6077 C C . GLU C 1 239 ? -23.591 7.469 -36.568 1.00 68.43 240 GLU C C 1
ATOM 6078 O O . GLU C 1 239 ? -24.456 6.758 -36.073 1.00 82.41 240 GLU C O 1
ATOM 6084 N N . ARG C 1 240 ? -23.770 8.280 -37.621 1.00 77.10 241 ARG C N 1
ATOM 6085 C CA . ARG C 1 240 ? -25.014 8.560 -38.395 1.00 78.41 241 ARG C CA 1
ATOM 6086 C C . ARG C 1 240 ? -24.607 8.839 -39.851 1.00 84.51 241 ARG C C 1
ATOM 6087 O O . ARG C 1 240 ? -23.580 9.536 -40.029 1.00 87.88 241 ARG C O 1
ATOM 6095 N N . GLU C 1 241 ? -25.358 8.370 -40.856 1.00 86.52 242 GLU C N 1
ATOM 6096 C CA . GLU C 1 241 ? -25.010 8.634 -42.284 1.00 93.88 242 GLU C CA 1
ATOM 6097 C C . GLU C 1 241 ? -25.194 10.136 -42.583 1.00 94.44 242 GLU C C 1
ATOM 6098 O O . GLU C 1 241 ? -26.046 10.779 -41.925 1.00 102.46 242 GLU C O 1
ATOM 6104 N N . HIS C 1 242 ? -24.387 10.675 -43.509 1.00 96.80 243 HIS C N 1
ATOM 6105 C CA . HIS C 1 242 ? -24.459 12.049 -44.101 1.00 103.36 243 HIS C CA 1
ATOM 6106 C C . HIS C 1 242 ? -24.042 13.141 -43.101 1.00 86.00 243 HIS C C 1
ATOM 6107 O O . HIS C 1 242 ? -24.729 13.316 -42.090 1.00 79.08 243 HIS C O 1
ATOM 6114 N N . HIS C 1 243 ? -22.944 13.840 -43.420 1.00 80.17 244 HIS C N 1
ATOM 6115 C CA . HIS C 1 243 ? -22.556 15.196 -42.936 1.00 72.42 244 HIS C CA 1
ATOM 6116 C C . HIS C 1 243 ? -23.260 16.242 -43.814 1.00 70.20 244 HIS C C 1
ATOM 6117 O O . HIS C 1 243 ? -23.471 15.970 -45.006 1.00 61.65 244 HIS C O 1
ATOM 6124 N N . ALA C 1 244 ? -23.584 17.414 -43.266 1.00 78.14 245 ALA C N 1
ATOM 6125 C CA . ALA C 1 244 ? -24.244 18.518 -44.004 1.00 77.40 245 ALA C CA 1
ATOM 6126 C C . ALA C 1 244 ? -23.332 19.074 -45.117 1.00 76.71 245 ALA C C 1
ATOM 6127 O O . ALA C 1 244 ? -22.078 19.018 -45.006 1.00 58.66 245 ALA C O 1
ATOM 6129 N N . THR C 1 245 ? -23.971 19.615 -46.156 1.00 76.27 246 THR C N 1
ATOM 6130 C CA . THR C 1 245 ? -23.342 20.278 -47.328 1.00 78.22 246 THR C CA 1
ATOM 6131 C C . THR C 1 245 ? -23.356 21.795 -47.035 1.00 81.95 246 THR C C 1
ATOM 6132 O O . THR C 1 245 ? -24.145 22.198 -46.147 1.00 83.88 246 THR C O 1
ATOM 6136 N N . GLU C 1 246 ? -22.512 22.603 -47.700 1.00 76.27 247 GLU C N 1
ATOM 6137 C CA . GLU C 1 246 ? -22.506 24.098 -47.610 1.00 75.36 247 GLU C CA 1
ATOM 6138 C C . GLU C 1 246 ? -23.946 24.636 -47.673 1.00 74.47 247 GLU C C 1
ATOM 6139 O O . GLU C 1 246 ? -24.279 25.511 -46.860 1.00 77.23 247 GLU C O 1
ATOM 6145 N N . GLU C 1 247 ? -24.734 24.134 -48.633 1.00 77.43 248 GLU C N 1
ATOM 6146 C CA . GLU C 1 247 ? -26.141 24.509 -48.974 1.00 80.61 248 GLU C CA 1
ATOM 6147 C C . GLU C 1 247 ? -27.112 24.196 -47.817 1.00 76.55 248 GLU C C 1
ATOM 6148 O O . GLU C 1 247 ? -28.130 24.922 -47.689 1.00 62.35 248 GLU C O 1
ATOM 6154 N N . GLU C 1 248 ? -26.829 23.140 -47.037 1.00 74.18 249 GLU C N 1
ATOM 6155 C CA . GLU C 1 248 ? -27.665 22.634 -45.910 1.00 74.33 249 GLU C CA 1
ATOM 6156 C C . GLU C 1 248 ? -27.339 23.421 -44.626 1.00 72.82 249 GLU C C 1
ATOM 6157 O O . GLU C 1 248 ? -28.248 23.561 -43.782 1.00 70.29 249 GLU C O 1
ATOM 6163 N N . VAL C 1 249 ? -26.100 23.913 -44.476 1.00 69.07 250 VAL C N 1
ATOM 6164 C CA . VAL C 1 249 ? -25.708 24.891 -43.411 1.00 70.10 250 VAL C CA 1
ATOM 6165 C C . VAL C 1 249 ? -26.463 26.216 -43.665 1.00 68.62 250 VAL C C 1
ATOM 6166 O O . VAL C 1 249 ? -27.107 26.711 -42.704 1.00 70.92 250 VAL C O 1
ATOM 6170 N N . LEU C 1 250 ? -26.432 26.750 -44.898 1.00 62.15 251 LEU C N 1
ATOM 6171 C CA . LEU C 1 250 ? -26.935 28.117 -45.235 1.00 64.64 251 LEU C CA 1
ATOM 6172 C C . LEU C 1 250 ? -28.463 28.156 -45.136 1.00 61.22 251 LEU C C 1
ATOM 6173 O O . LEU C 1 250 ? -28.980 29.198 -44.663 1.00 54.50 251 LEU C O 1
ATOM 6178 N N . ARG C 1 251 ? -29.126 27.076 -45.580 1.00 64.72 252 ARG C N 1
ATOM 6179 C CA . ARG C 1 251 ? -30.604 26.874 -45.582 1.00 68.86 252 ARG C CA 1
ATOM 6180 C C . ARG C 1 251 ? -31.153 26.884 -44.146 1.00 67.11 252 ARG C C 1
ATOM 6181 O O . ARG C 1 251 ? -32.154 27.601 -43.903 1.00 67.92 252 ARG C O 1
ATOM 6189 N N . VAL C 1 252 ? -30.564 26.096 -43.238 1.00 65.22 253 VAL C N 1
ATOM 6190 C CA . VAL C 1 252 ? -31.043 25.967 -41.825 1.00 64.22 253 VAL C CA 1
ATOM 6191 C C . VAL C 1 252 ? -30.752 27.280 -41.071 1.00 66.01 253 VAL C C 1
ATOM 6192 O O . VAL C 1 252 ? -31.657 27.729 -40.344 1.00 74.76 253 VAL C O 1
ATOM 6196 N N . ALA C 1 253 ? -29.585 27.911 -41.274 1.00 67.67 254 ALA C N 1
ATOM 6197 C CA . ALA C 1 253 ? -29.209 29.217 -40.664 1.00 73.80 254 ALA C CA 1
ATOM 6198 C C . ALA C 1 253 ? -30.304 30.271 -40.921 1.00 76.56 254 ALA C C 1
ATOM 6199 O O . ALA C 1 253 ? -30.543 31.106 -40.002 1.00 79.46 254 ALA C O 1
ATOM 6201 N N . ALA C 1 254 ? -30.945 30.215 -42.104 1.00 81.47 255 ALA C N 1
ATOM 6202 C CA . ALA C 1 254 ? -31.992 31.144 -42.611 1.00 76.80 255 ALA C CA 1
ATOM 6203 C C . ALA C 1 254 ? -33.393 30.747 -42.103 1.00 78.53 255 ALA C C 1
ATOM 6204 O O . ALA C 1 254 ? -34.159 31.678 -41.777 1.00 82.28 255 ALA C O 1
ATOM 6206 N N . GLU C 1 255 ? -33.729 29.445 -42.059 1.00 74.74 256 GLU C N 1
ATOM 6207 C CA . GLU C 1 255 ? -35.024 28.913 -41.529 1.00 75.37 256 GLU C CA 1
ATOM 6208 C C . GLU C 1 255 ? -35.128 29.213 -40.031 1.00 73.24 256 GLU C C 1
ATOM 6209 O O . GLU C 1 255 ? -36.208 29.607 -39.569 1.00 74.05 256 GLU C O 1
ATOM 6215 N N . THR C 1 256 ? -34.014 29.024 -39.320 1.00 71.85 257 THR C N 1
ATOM 6216 C CA . THR C 1 256 ? -33.836 29.219 -37.859 1.00 61.84 257 THR C CA 1
ATOM 6217 C C . THR C 1 256 ? -33.718 30.727 -37.576 1.00 57.54 257 THR C C 1
ATOM 6218 O O . THR C 1 256 ? -33.725 31.125 -36.396 1.00 52.74 257 THR C O 1
ATOM 6222 N N . GLY C 1 257 ? -33.659 31.546 -38.633 1.00 58.28 258 GLY C N 1
ATOM 6223 C CA . GLY C 1 257 ? -33.267 32.972 -38.606 1.00 53.71 258 GLY C CA 1
ATOM 6224 C C . GLY C 1 257 ? -34.180 33.873 -37.773 1.00 51.35 258 GLY C C 1
ATOM 6225 O O . GLY C 1 257 ? -33.698 34.680 -36.975 1.00 55.37 258 GLY C O 1
ATOM 6226 N N . PRO C 1 258 ? -35.512 33.861 -37.994 1.00 49.56 259 PRO C N 1
ATOM 6227 C CA . PRO C 1 258 ? -36.414 34.714 -37.214 1.00 47.46 259 PRO C CA 1
ATOM 6228 C C . PRO C 1 258 ? -36.232 34.532 -35.699 1.00 46.99 259 PRO C C 1
ATOM 6229 O O . PRO C 1 258 ? -36.094 35.542 -35.019 1.00 45.10 259 PRO C O 1
ATOM 6233 N N . VAL C 1 259 ? -36.198 33.279 -35.217 1.00 43.07 260 VAL C N 1
ATOM 6234 C CA . VAL C 1 259 ? -36.011 32.930 -33.775 1.00 39.40 260 VAL C CA 1
ATOM 6235 C C . VAL C 1 259 ? -34.651 33.467 -33.303 1.00 40.71 260 VAL C C 1
ATOM 6236 O O . VAL C 1 259 ? -34.542 34.077 -32.213 1.00 44.52 260 VAL C O 1
ATOM 6240 N N . PHE C 1 260 ? -33.628 33.285 -34.116 1.00 41.73 261 PHE C N 1
ATOM 6241 C CA . PHE C 1 260 ? -32.265 33.746 -33.787 1.00 39.11 261 PHE C CA 1
ATOM 6242 C C . PHE C 1 260 ? -32.304 35.266 -33.625 1.00 41.03 261 PHE C C 1
ATOM 6243 O O . PHE C 1 260 ? -31.818 35.771 -32.591 1.00 42.26 261 PHE C O 1
ATOM 6251 N N . ARG C 1 261 ? -32.883 35.982 -34.599 1.00 45.20 262 ARG C N 1
ATOM 6252 C CA . ARG C 1 261 ? -32.970 37.476 -34.597 1.00 41.05 262 ARG C CA 1
ATOM 6253 C C . ARG C 1 261 ? -33.750 37.980 -33.386 1.00 34.82 262 ARG C C 1
ATOM 6254 O O . ARG C 1 261 ? -33.310 38.922 -32.765 1.00 36.07 262 ARG C O 1
ATOM 6262 N N . ARG C 1 262 ? -34.880 37.365 -33.068 1.00 36.39 263 ARG C N 1
ATOM 6263 C CA . ARG C 1 262 ? -35.664 37.717 -31.856 1.00 40.11 263 ARG C CA 1
ATOM 6264 C C . ARG C 1 262 ? -34.789 37.481 -30.613 1.00 36.66 263 ARG C C 1
ATOM 6265 O O . ARG C 1 262 ? -34.821 38.309 -29.699 1.00 36.14 263 ARG C O 1
ATOM 6273 N N . TYR C 1 263 ? -34.012 36.401 -30.565 1.00 36.12 264 TYR C N 1
ATOM 6274 C CA . TYR C 1 263 ? -33.190 36.087 -29.366 1.00 36.45 264 TYR C CA 1
ATOM 6275 C C . TYR C 1 263 ? -32.087 37.155 -29.196 1.00 36.80 264 TYR C C 1
ATOM 6276 O O . TYR C 1 263 ? -32.027 37.779 -28.113 1.00 37.09 264 TYR C O 1
ATOM 6285 N N . VAL C 1 264 ? -31.252 37.389 -30.219 1.00 34.58 265 VAL C N 1
ATOM 6286 C CA . VAL C 1 264 ? -30.142 38.394 -30.189 1.00 34.49 265 VAL C CA 1
ATOM 6287 C C . VAL C 1 264 ? -30.717 39.766 -29.791 1.00 33.57 265 VAL C C 1
ATOM 6288 O O . VAL C 1 264 ? -30.107 40.475 -28.970 1.00 30.43 265 VAL C O 1
ATOM 6292 N N . ARG C 1 265 ? -31.876 40.143 -30.326 1.00 38.82 266 ARG C N 1
ATOM 6293 C CA . ARG C 1 265 ? -32.495 41.466 -30.037 1.00 38.14 266 ARG C CA 1
ATOM 6294 C C . ARG C 1 265 ? -32.881 41.536 -28.555 1.00 37.63 266 ARG C C 1
ATOM 6295 O O . ARG C 1 265 ? -32.672 42.613 -27.961 1.00 38.60 266 ARG C O 1
ATOM 6303 N N . GLY C 1 266 ? -33.412 40.445 -27.979 1.00 36.91 267 GLY C N 1
ATOM 6304 C CA . GLY C 1 266 ? -33.665 40.309 -26.526 1.00 36.51 267 GLY C CA 1
ATOM 6305 C C . GLY C 1 266 ? -32.411 40.570 -25.690 1.00 38.40 267 GLY C C 1
ATOM 6306 O O . GLY C 1 266 ? -32.482 41.329 -24.713 1.00 39.17 267 GLY C O 1
ATOM 6307 N N . ILE C 1 267 ? -31.277 39.972 -26.048 1.00 37.10 268 ILE C N 1
ATOM 6308 C CA . ILE C 1 267 ? -29.993 40.195 -25.325 1.00 37.24 268 ILE C CA 1
ATOM 6309 C C . ILE C 1 267 ? -29.602 41.667 -25.438 1.00 36.86 268 ILE C C 1
ATOM 6310 O O . ILE C 1 267 ? -29.328 42.294 -24.403 1.00 42.78 268 ILE C O 1
ATOM 6315 N N . LEU C 1 268 ? -29.586 42.199 -26.654 1.00 39.46 269 LEU C N 1
ATOM 6316 C CA . LEU C 1 268 ? -29.266 43.625 -26.928 1.00 42.53 269 LEU C CA 1
ATOM 6317 C C . LEU C 1 268 ? -30.145 44.554 -26.070 1.00 39.87 269 LEU C C 1
ATOM 6318 O O . LEU C 1 268 ? -29.597 45.504 -25.496 1.00 42.00 269 LEU C O 1
ATOM 6323 N N . ALA C 1 269 ? -31.457 44.321 -26.015 1.00 38.76 270 ALA C N 1
ATOM 6324 C CA . ALA C 1 269 ? -32.437 45.165 -25.285 1.00 41.59 270 ALA C CA 1
ATOM 6325 C C . ALA C 1 269 ? -32.048 45.262 -23.802 1.00 45.65 270 ALA C C 1
ATOM 6326 O O . ALA C 1 269 ? -32.207 46.351 -23.211 1.00 40.91 270 ALA C O 1
ATOM 6328 N N . GLU C 1 270 ? -31.534 44.163 -23.240 1.00 51.89 271 GLU C N 1
ATOM 6329 C CA . GLU C 1 270 ? -31.204 44.021 -21.800 1.00 55.21 271 GLU C CA 1
ATOM 6330 C C . GLU C 1 270 ? -29.780 44.496 -21.511 1.00 51.58 271 GLU C C 1
ATOM 6331 O O . GLU C 1 270 ? -29.453 44.607 -20.326 1.00 51.05 271 GLU C O 1
ATOM 6337 N N . LEU C 1 271 ? -28.950 44.726 -22.527 1.00 54.86 272 LEU C N 1
ATOM 6338 C CA . LEU C 1 271 ? -27.559 45.224 -22.307 1.00 65.00 272 LEU C CA 1
ATOM 6339 C C . LEU C 1 271 ? -27.621 46.646 -21.734 1.00 78.27 272 LEU C C 1
ATOM 6340 O O . LEU C 1 271 ? -26.779 47.040 -20.909 1.00 87.72 272 LEU C O 1
ATOM 6346 N N . GLU D 1 1 ? -18.439 -29.798 -2.080 1.00 69.03 2 GLU D N 1
ATOM 6347 C CA . GLU D 1 1 ? -19.044 -30.821 -2.969 1.00 77.85 2 GLU D CA 1
ATOM 6348 C C . GLU D 1 1 ? -18.992 -30.356 -4.441 1.00 81.60 2 GLU D C 1
ATOM 6349 O O . GLU D 1 1 ? -19.716 -30.952 -5.253 1.00 91.81 2 GLU D O 1
ATOM 6355 N N . LEU D 1 2 ? -18.161 -29.364 -4.799 1.00 84.05 3 LEU D N 1
ATOM 6356 C CA . LEU D 1 2 ? -17.907 -28.953 -6.216 1.00 80.41 3 LEU D CA 1
ATOM 6357 C C . LEU D 1 2 ? -16.825 -29.881 -6.786 1.00 80.39 3 LEU D C 1
ATOM 6358 O O . LEU D 1 2 ? -15.692 -29.866 -6.254 1.00 84.04 3 LEU D O 1
ATOM 6363 N N . TYR D 1 3 ? -17.160 -30.664 -7.814 1.00 70.55 4 TYR D N 1
ATOM 6364 C CA . TYR D 1 3 ? -16.312 -31.741 -8.396 1.00 76.41 4 TYR D CA 1
ATOM 6365 C C . TYR D 1 3 ? -17.067 -33.053 -8.218 1.00 82.99 4 TYR D C 1
ATOM 6366 O O . TYR D 1 3 ? -17.422 -33.685 -9.222 1.00 91.62 4 TYR D O 1
ATOM 6375 N N . ASP D 1 4 ? -17.318 -33.433 -6.964 1.00 84.07 5 ASP D N 1
ATOM 6376 C CA . ASP D 1 4 ? -18.254 -34.536 -6.638 1.00 76.37 5 ASP D CA 1
ATOM 6377 C C . ASP D 1 4 ? -19.529 -34.216 -7.425 1.00 76.58 5 ASP D C 1
ATOM 6378 O O . ASP D 1 4 ? -19.937 -35.064 -8.248 1.00 79.69 5 ASP D O 1
ATOM 6383 N N . LYS D 1 5 ? -20.044 -32.990 -7.275 1.00 73.68 6 LYS D N 1
ATOM 6384 C CA . LYS D 1 5 ? -21.177 -32.440 -8.071 1.00 78.86 6 LYS D CA 1
ATOM 6385 C C . LYS D 1 5 ? -20.937 -32.698 -9.567 1.00 76.01 6 LYS D C 1
ATOM 6386 O O . LYS D 1 5 ? -21.827 -33.258 -10.227 1.00 76.13 6 LYS D O 1
ATOM 6392 N N . ILE D 1 6 ? -19.773 -32.314 -10.089 1.00 79.97 7 ILE D N 1
ATOM 6393 C CA . ILE D 1 6 ? -19.406 -32.522 -11.523 1.00 80.51 7 ILE D CA 1
ATOM 6394 C C . ILE D 1 6 ? -19.465 -34.022 -11.850 1.00 78.32 7 ILE D C 1
ATOM 6395 O O . ILE D 1 6 ? -20.097 -34.375 -12.864 1.00 66.66 7 ILE D O 1
ATOM 6400 N N . GLN D 1 7 ? -18.830 -34.863 -11.023 1.00 79.12 8 GLN D N 1
ATOM 6401 C CA . GLN D 1 7 ? -18.691 -36.323 -11.267 1.00 77.19 8 GLN D CA 1
ATOM 6402 C C . GLN D 1 7 ? -20.080 -36.977 -11.237 1.00 77.58 8 GLN D C 1
ATOM 6403 O O . GLN D 1 7 ? -20.283 -37.899 -12.041 1.00 87.68 8 GLN D O 1
ATOM 6409 N N . GLU D 1 8 ? -21.003 -36.516 -10.380 1.00 75.63 9 GLU D N 1
ATOM 6410 C CA . GLU D 1 8 ? -22.412 -37.010 -10.342 1.00 78.02 9 GLU D CA 1
ATOM 6411 C C . GLU D 1 8 ? -23.085 -36.746 -11.695 1.00 82.47 9 GLU D C 1
ATOM 6412 O O . GLU D 1 8 ? -23.864 -37.618 -12.146 1.00 86.34 9 GLU D O 1
ATOM 6418 N N . ALA D 1 9 ? -22.812 -35.587 -12.309 1.00 83.10 10 ALA D N 1
ATOM 6419 C CA . ALA D 1 9 ? -23.379 -35.168 -13.617 1.00 80.46 10 ALA D CA 1
ATOM 6420 C C . ALA D 1 9 ? -22.711 -35.955 -14.755 1.00 76.09 10 ALA D C 1
ATOM 6421 O O . ALA D 1 9 ? -23.420 -36.299 -15.724 1.00 74.06 10 ALA D O 1
ATOM 6423 N N . VAL D 1 10 ? -21.398 -36.202 -14.649 1.00 73.57 11 VAL D N 1
ATOM 6424 C CA . VAL D 1 10 ? -20.614 -37.100 -15.556 1.00 80.33 11 VAL D CA 1
ATOM 6425 C C . VAL D 1 10 ? -21.265 -38.494 -15.527 1.00 79.74 11 VAL D C 1
ATOM 6426 O O . VAL D 1 10 ? -21.644 -39.017 -16.609 1.00 71.09 11 VAL D O 1
ATOM 6430 N N . ALA D 1 11 ? -21.405 -39.056 -14.321 1.00 76.72 12 ALA D N 1
ATOM 6431 C CA . ALA D 1 11 ? -22.025 -40.373 -14.053 1.00 79.16 12 ALA D CA 1
ATOM 6432 C C . ALA D 1 11 ? -23.357 -40.477 -14.807 1.00 78.45 12 ALA D C 1
ATOM 6433 O O . ALA D 1 11 ? -23.489 -41.401 -15.639 1.00 84.79 12 ALA D O 1
ATOM 6435 N N . TYR D 1 12 ? -24.297 -39.563 -14.550 1.00 67.68 13 TYR D N 1
ATOM 6436 C CA . TYR D 1 12 ? -25.678 -39.654 -15.092 1.00 70.00 13 TYR D CA 1
ATOM 6437 C C . TYR D 1 12 ? -25.658 -39.630 -16.631 1.00 73.04 13 TYR D C 1
ATOM 6438 O O . TYR D 1 12 ? -26.539 -40.270 -17.250 1.00 77.53 13 TYR D O 1
ATOM 6447 N N . VAL D 1 13 ? -24.711 -38.916 -17.249 1.00 76.93 14 VAL D N 1
ATOM 6448 C CA . VAL D 1 13 ? -24.660 -38.773 -18.736 1.00 80.65 14 VAL D CA 1
ATOM 6449 C C . VAL D 1 13 ? -24.021 -40.034 -19.328 1.00 79.93 14 VAL D C 1
ATOM 6450 O O . VAL D 1 13 ? -24.545 -40.517 -20.354 1.00 83.07 14 VAL D O 1
ATOM 6454 N N . ARG D 1 14 ? -22.943 -40.543 -18.718 1.00 72.91 15 ARG D N 1
ATOM 6455 C CA . ARG D 1 14 ? -22.308 -41.829 -19.120 1.00 77.46 15 ARG D CA 1
ATOM 6456 C C . ARG D 1 14 ? -23.307 -42.986 -18.941 1.00 80.90 15 ARG D C 1
ATOM 6457 O O . ARG D 1 14 ? -23.316 -43.881 -19.804 1.00 74.35 15 ARG D O 1
ATOM 6465 N N . SER D 1 15 ? -24.161 -42.949 -17.908 1.00 79.16 16 SER D N 1
ATOM 6466 C CA . SER D 1 15 ? -25.330 -43.859 -17.761 1.00 73.76 16 SER D CA 1
ATOM 6467 C C . SER D 1 15 ? -26.100 -43.964 -19.091 1.00 78.70 16 SER D C 1
ATOM 6468 O O . SER D 1 15 ? -26.589 -45.065 -19.371 1.00 86.72 16 SER D O 1
ATOM 6471 N N . LYS D 1 16 ? -26.192 -42.889 -19.889 1.00 78.78 17 LYS D N 1
ATOM 6472 C CA . LYS D 1 16 ? -26.981 -42.841 -21.161 1.00 83.84 17 LYS D CA 1
ATOM 6473 C C . LYS D 1 16 ? -26.128 -43.125 -22.414 1.00 82.97 17 LYS D C 1
ATOM 6474 O O . LYS D 1 16 ? -26.726 -43.533 -23.431 1.00 75.91 17 LYS D O 1
ATOM 6480 N N . THR D 1 17 ? -24.818 -42.845 -22.394 1.00 84.58 18 THR D N 1
ATOM 6481 C CA . THR D 1 17 ? -23.891 -43.049 -23.547 1.00 82.86 18 THR D CA 1
ATOM 6482 C C . THR D 1 17 ? -22.431 -42.995 -23.086 1.00 82.53 18 THR D C 1
ATOM 6483 O O . THR D 1 17 ? -22.090 -42.142 -22.247 1.00 92.73 18 THR D O 1
ATOM 6487 N N . ASP D 1 18 ? -21.597 -43.872 -23.643 1.00 82.18 19 ASP D N 1
ATOM 6488 C CA . ASP D 1 18 ? -20.147 -43.956 -23.327 1.00 83.16 19 ASP D CA 1
ATOM 6489 C C . ASP D 1 18 ? -19.368 -43.061 -24.295 1.00 81.08 19 ASP D C 1
ATOM 6490 O O . ASP D 1 18 ? -18.138 -42.985 -24.109 1.00 75.43 19 ASP D O 1
ATOM 6495 N N . PHE D 1 19 ? -20.058 -42.425 -25.264 1.00 81.60 20 PHE D N 1
ATOM 6496 C CA . PHE D 1 19 ? -19.494 -41.536 -26.323 1.00 81.29 20 PHE D CA 1
ATOM 6497 C C . PHE D 1 19 ? -18.731 -40.372 -25.673 1.00 82.81 20 PHE D C 1
ATOM 6498 O O . PHE D 1 19 ? -19.336 -39.640 -24.850 1.00 67.33 20 PHE D O 1
ATOM 6506 N N . VAL D 1 20 ? -17.447 -40.226 -26.031 1.00 77.01 21 VAL D N 1
ATOM 6507 C CA . VAL D 1 20 ? -16.515 -39.169 -25.538 1.00 75.56 21 VAL D CA 1
ATOM 6508 C C . VAL D 1 20 ? -16.437 -38.065 -26.589 1.00 73.67 21 VAL D C 1
ATOM 6509 O O . VAL D 1 20 ? -15.944 -38.295 -27.685 1.00 64.43 21 VAL D O 1
ATOM 6513 N N . PRO D 1 21 ? -16.918 -36.834 -26.295 1.00 77.94 22 PRO D N 1
ATOM 6514 C CA . PRO D 1 21 ? -16.708 -35.687 -27.186 1.00 74.80 22 PRO D CA 1
ATOM 6515 C C . PRO D 1 21 ? -15.281 -35.117 -27.147 1.00 69.56 22 PRO D C 1
ATOM 6516 O O . PRO D 1 21 ? -14.610 -35.267 -26.149 1.00 67.28 22 PRO D O 1
ATOM 6520 N N . GLU D 1 22 ? -14.850 -34.465 -28.227 1.00 75.58 23 GLU D N 1
ATOM 6521 C CA . GLU D 1 22 ? -13.553 -33.727 -28.279 1.00 78.12 23 GLU D CA 1
ATOM 6522 C C . GLU D 1 22 ? -13.808 -32.213 -28.214 1.00 69.76 23 GLU D C 1
ATOM 6523 O O . GLU D 1 22 ? -12.940 -31.492 -27.671 1.00 58.60 23 GLU D O 1
ATOM 6529 N N . VAL D 1 23 ? -14.957 -31.756 -28.719 1.00 61.67 24 VAL D N 1
ATOM 6530 C CA . VAL D 1 23 ? -15.243 -30.312 -28.929 1.00 61.60 24 VAL D CA 1
ATOM 6531 C C . VAL D 1 23 ? -16.572 -29.938 -28.270 1.00 60.52 24 VAL D C 1
ATOM 6532 O O . VAL D 1 23 ? -17.600 -30.549 -28.614 1.00 58.44 24 VAL D O 1
ATOM 6536 N N . GLY D 1 24 ? -16.534 -28.942 -27.380 1.00 58.05 25 GLY D N 1
ATOM 6537 C CA . GLY D 1 24 ? -17.733 -28.273 -26.838 1.00 62.45 25 GLY D CA 1
ATOM 6538 C C . GLY D 1 24 ? -18.238 -27.147 -27.736 1.00 57.00 25 GLY D C 1
ATOM 6539 O O . GLY D 1 24 ? -17.405 -26.352 -28.226 1.00 56.54 25 GLY D O 1
ATOM 6540 N N . LEU D 1 25 ? -19.558 -27.074 -27.929 1.00 53.28 26 LEU D N 1
ATOM 6541 C CA . LEU D 1 25 ? -20.246 -26.029 -28.734 1.00 56.77 26 LEU D CA 1
ATOM 6542 C C . LEU D 1 25 ? -21.477 -25.521 -27.967 1.00 60.93 26 LEU D C 1
ATOM 6543 O O . LEU D 1 25 ? -22.419 -26.316 -27.788 1.00 62.98 26 LEU D O 1
ATOM 6548 N N . VAL D 1 26 ? -21.474 -24.247 -27.546 1.00 59.30 27 VAL D N 1
ATOM 6549 C CA . VAL D 1 26 ? -22.568 -23.603 -26.754 1.00 53.84 27 VAL D CA 1
ATOM 6550 C C . VAL D 1 26 ? -23.368 -22.684 -27.697 1.00 54.08 27 VAL D C 1
ATOM 6551 O O . VAL D 1 26 ? -22.817 -21.679 -28.211 1.00 49.13 27 VAL D O 1
ATOM 6555 N N . LEU D 1 27 ? -24.619 -23.043 -27.979 1.00 52.96 28 LEU D N 1
ATOM 6556 C CA . LEU D 1 27 ? -25.493 -22.256 -28.883 1.00 55.27 28 LEU D CA 1
ATOM 6557 C C . LEU D 1 27 ? -26.284 -21.227 -28.062 1.00 58.40 28 LEU D C 1
ATOM 6558 O O . LEU D 1 27 ? -26.928 -21.605 -27.070 1.00 57.88 28 LEU D O 1
ATOM 6563 N N . GLY D 1 28 ? -26.185 -19.952 -28.436 1.00 65.74 29 GLY D N 1
ATOM 6564 C CA . GLY D 1 28 ? -26.828 -18.832 -27.720 1.00 66.61 29 GLY D CA 1
ATOM 6565 C C . GLY D 1 28 ? -28.213 -18.543 -28.263 1.00 64.43 29 GLY D C 1
ATOM 6566 O O . GLY D 1 28 ? -28.761 -19.401 -28.959 1.00 67.00 29 GLY D O 1
ATOM 6567 N N . SER D 1 29 ? -28.728 -17.347 -27.990 1.00 66.88 30 SER D N 1
ATOM 6568 C CA . SER D 1 29 ? -30.117 -16.904 -28.285 1.00 68.04 30 SER D CA 1
ATOM 6569 C C . SER D 1 29 ? -30.400 -16.910 -29.792 1.00 68.47 30 SER D C 1
ATOM 6570 O O . SER D 1 29 ? -30.047 -15.918 -30.463 1.00 73.11 30 SER D O 1
ATOM 6573 N N . GLY D 1 30 ? -31.065 -17.966 -30.278 1.00 68.08 31 GLY D N 1
ATOM 6574 C CA . GLY D 1 30 ? -31.588 -18.090 -31.656 1.00 70.21 31 GLY D CA 1
ATOM 6575 C C . GLY D 1 30 ? -30.665 -18.906 -32.545 1.00 70.86 31 GLY D C 1
ATOM 6576 O O . GLY D 1 30 ? -30.971 -19.043 -33.739 1.00 75.07 31 GLY D O 1
ATOM 6577 N N . LEU D 1 31 ? -29.586 -19.441 -31.970 1.00 69.50 32 LEU D N 1
ATOM 6578 C CA . LEU D 1 31 ? -28.494 -20.152 -32.681 1.00 74.30 32 LEU D CA 1
ATOM 6579 C C . LEU D 1 31 ? -28.642 -21.673 -32.509 1.00 78.26 32 LEU D C 1
ATOM 6580 O O . LEU D 1 31 ? -27.724 -22.409 -32.967 1.00 78.14 32 LEU D O 1
ATOM 6585 N N . GLY D 1 32 ? -29.762 -22.117 -31.912 1.00 74.86 33 GLY D N 1
ATOM 6586 C CA . GLY D 1 32 ? -30.038 -23.507 -31.492 1.00 72.84 33 GLY D CA 1
ATOM 6587 C C . GLY D 1 32 ? -30.236 -24.478 -32.658 1.00 71.42 33 GLY D C 1
ATOM 6588 O O . GLY D 1 32 ? -29.815 -25.631 -32.578 1.00 70.87 33 GLY D O 1
ATOM 6589 N N . PRO D 1 33 ? -30.908 -24.080 -33.761 1.00 69.45 34 PRO D N 1
ATOM 6590 C CA . PRO D 1 33 ? -31.111 -24.974 -34.904 1.00 73.47 34 PRO D CA 1
ATOM 6591 C C . PRO D 1 33 ? -29.891 -25.751 -35.422 1.00 71.00 34 PRO D C 1
ATOM 6592 O O . PRO D 1 33 ? -30.112 -26.695 -36.143 1.00 71.21 34 PRO D O 1
ATOM 6596 N N . LEU D 1 34 ? -28.664 -25.369 -35.054 1.00 72.15 35 LEU D N 1
ATOM 6597 C CA . LEU D 1 34 ? -27.434 -26.102 -35.468 1.00 75.33 35 LEU D CA 1
ATOM 6598 C C . LEU D 1 34 ? -27.402 -27.491 -34.813 1.00 81.70 35 LEU D C 1
ATOM 6599 O O . LEU D 1 34 ? -26.841 -28.408 -35.433 1.00 81.24 35 LEU D O 1
ATOM 6604 N N . ALA D 1 35 ? -27.968 -27.641 -33.607 1.00 83.54 36 ALA D N 1
ATOM 6605 C CA . ALA D 1 35 ? -28.074 -28.932 -32.880 1.00 77.79 36 ALA D CA 1
ATOM 6606 C C . ALA D 1 35 ? -28.921 -29.926 -33.685 1.00 76.12 36 ALA D C 1
ATOM 6607 O O . ALA D 1 35 ? -28.675 -31.132 -33.548 1.00 73.25 36 ALA D O 1
ATOM 6609 N N . ASP D 1 36 ? -29.886 -29.424 -34.467 1.00 86.97 37 ASP D N 1
ATOM 6610 C CA . ASP D 1 36 ? -30.803 -30.212 -35.342 1.00 93.24 37 ASP D CA 1
ATOM 6611 C C . ASP D 1 36 ? -29.996 -30.861 -36.474 1.00 96.05 37 ASP D C 1
ATOM 6612 O O . ASP D 1 36 ? -30.427 -31.932 -36.954 1.00 94.78 37 ASP D O 1
ATOM 6617 N N . GLU D 1 37 ? -28.890 -30.229 -36.895 1.00 88.78 38 GLU D N 1
ATOM 6618 C CA . GLU D 1 37 ? -28.012 -30.701 -38.002 1.00 82.67 38 GLU D CA 1
ATOM 6619 C C . GLU D 1 37 ? -27.003 -31.735 -37.477 1.00 77.05 38 GLU D C 1
ATOM 6620 O O . GLU D 1 37 ? -26.340 -32.376 -38.301 1.00 75.98 38 GLU D O 1
ATOM 6626 N N . VAL D 1 38 ? -26.883 -31.910 -36.160 1.00 77.20 39 VAL D N 1
ATOM 6627 C CA . VAL D 1 38 ? -25.978 -32.927 -35.546 1.00 76.27 39 VAL D CA 1
ATOM 6628 C C . VAL D 1 38 ? -26.445 -34.316 -35.998 1.00 85.01 39 VAL D C 1
ATOM 6629 O O . VAL D 1 38 ? -27.630 -34.459 -36.365 1.00 87.71 39 VAL D O 1
ATOM 6633 N N . GLU D 1 39 ? -25.538 -35.295 -35.990 1.00 89.03 40 GLU D N 1
ATOM 6634 C CA . GLU D 1 39 ? -25.842 -36.738 -36.179 1.00 87.90 40 GLU D CA 1
ATOM 6635 C C . GLU D 1 39 ? -25.870 -37.384 -34.784 1.00 81.56 40 GLU D C 1
ATOM 6636 O O . GLU D 1 39 ? -24.790 -37.728 -34.268 1.00 75.45 40 GLU D O 1
ATOM 6642 N N . LYS D 1 40 ? -27.062 -37.518 -34.190 1.00 78.47 41 LYS D N 1
ATOM 6643 C CA . LYS D 1 40 ? -27.248 -37.739 -32.724 1.00 83.90 41 LYS D CA 1
ATOM 6644 C C . LYS D 1 40 ? -26.825 -39.164 -32.302 1.00 79.28 41 LYS D C 1
ATOM 6645 O O . LYS D 1 40 ? -27.004 -40.106 -33.091 1.00 71.61 41 LYS D O 1
ATOM 6651 N N . VAL D 1 41 ? -26.269 -39.303 -31.091 1.00 79.16 42 VAL D N 1
ATOM 6652 C CA . VAL D 1 41 ? -26.118 -40.593 -30.348 1.00 79.45 42 VAL D CA 1
ATOM 6653 C C . VAL D 1 41 ? -26.959 -40.553 -29.053 1.00 85.28 42 VAL D C 1
ATOM 6654 O O . VAL D 1 41 ? -27.278 -41.644 -28.536 1.00 90.36 42 VAL D O 1
ATOM 6658 N N . ALA D 1 42 ? -27.307 -39.357 -28.550 1.00 84.80 43 ALA D N 1
ATOM 6659 C CA . ALA D 1 42 ? -27.996 -39.113 -27.255 1.00 78.14 43 ALA D CA 1
ATOM 6660 C C . ALA D 1 42 ? -28.471 -37.652 -27.182 1.00 77.50 43 ALA D C 1
ATOM 6661 O O . ALA D 1 42 ? -27.785 -36.775 -27.734 1.00 90.93 43 ALA D O 1
ATOM 6663 N N . GLU D 1 43 ? -29.599 -37.398 -26.515 1.00 71.21 44 GLU D N 1
ATOM 6664 C CA . GLU D 1 43 ? -30.193 -36.046 -26.334 1.00 73.71 44 GLU D CA 1
ATOM 6665 C C . GLU D 1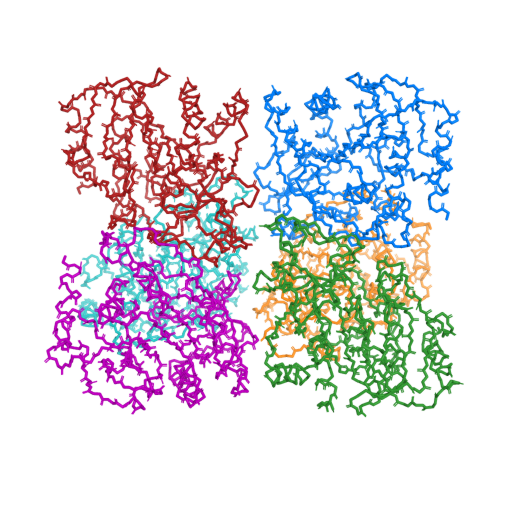 43 ? -30.832 -35.979 -24.936 1.00 76.05 44 GLU D C 1
ATOM 6666 O O . GLU D 1 43 ? -31.945 -36.509 -24.769 1.00 88.99 44 GLU D O 1
ATOM 6672 N N . ILE D 1 44 ? -30.147 -35.362 -23.968 1.00 74.28 45 ILE D N 1
ATOM 6673 C CA . ILE D 1 44 ? -30.561 -35.285 -22.531 1.00 74.94 45 ILE D CA 1
ATOM 6674 C C . ILE D 1 44 ? -31.005 -33.857 -22.212 1.00 78.78 45 ILE D C 1
ATOM 6675 O O . ILE D 1 44 ? -30.182 -32.948 -22.292 1.00 83.92 45 ILE D O 1
ATOM 6680 N N . PRO D 1 45 ? -32.282 -33.592 -21.828 1.00 77.13 46 PRO D N 1
ATOM 6681 C CA . PRO D 1 45 ? -32.667 -32.270 -21.326 1.00 73.34 46 PRO D CA 1
ATOM 6682 C C . PRO D 1 45 ? -31.892 -31.952 -20.041 1.00 70.78 46 PRO D C 1
ATOM 6683 O O . PRO D 1 45 ? -31.580 -32.883 -19.321 1.00 69.71 46 PRO D O 1
ATOM 6687 N N . TYR D 1 46 ? -31.581 -30.673 -19.794 1.00 69.69 47 TYR D N 1
ATOM 6688 C CA . TYR D 1 46 ? -30.767 -30.252 -18.623 1.00 72.00 47 TYR D CA 1
ATOM 6689 C C . TYR D 1 46 ? -31.503 -30.631 -17.328 1.00 67.50 47 TYR D C 1
ATOM 6690 O O . TYR D 1 46 ? -30.810 -30.810 -16.314 1.00 63.57 47 TYR D O 1
ATOM 6699 N N . GLY D 1 47 ? -32.843 -30.717 -17.360 1.00 66.52 48 GLY D N 1
ATOM 6700 C CA . GLY D 1 47 ? -33.691 -31.078 -16.204 1.00 70.31 48 GLY D CA 1
ATOM 6701 C C . GLY D 1 47 ? -33.258 -32.384 -15.548 1.00 71.77 48 GLY D C 1
ATOM 6702 O O . GLY D 1 47 ? -33.183 -32.434 -14.307 1.00 68.17 48 GLY D O 1
ATOM 6703 N N . GLU D 1 48 ? -32.952 -33.410 -16.346 1.00 79.88 49 GLU D N 1
ATOM 6704 C CA . GLU D 1 48 ? -32.690 -34.795 -15.861 1.00 77.96 49 GLU D CA 1
ATOM 6705 C C . GLU D 1 48 ? -31.275 -34.934 -15.292 1.00 72.14 49 GLU D C 1
ATOM 6706 O O . GLU D 1 48 ? -31.033 -35.943 -14.605 1.00 73.34 49 GLU D O 1
ATOM 6712 N N . ILE D 1 49 ? -30.377 -33.986 -15.578 1.00 70.92 50 ILE D N 1
ATOM 6713 C CA . ILE D 1 49 ? -28.944 -34.042 -15.154 1.00 72.65 50 ILE D CA 1
ATOM 6714 C C . ILE D 1 49 ? -28.831 -33.506 -13.730 1.00 71.57 50 ILE D C 1
ATOM 6715 O O . ILE D 1 49 ? -29.253 -32.390 -13.447 1.00 77.73 50 ILE D O 1
ATOM 6720 N N . PRO D 1 50 ? -28.296 -34.299 -12.777 1.00 74.57 51 PRO D N 1
ATOM 6721 C CA . PRO D 1 50 ? -27.991 -33.796 -11.438 1.00 71.55 51 PRO D CA 1
ATOM 6722 C C . PRO D 1 50 ? -27.153 -32.508 -11.443 1.00 67.98 51 PRO D C 1
ATOM 6723 O O . PRO D 1 50 ? -26.108 -32.491 -12.071 1.00 67.74 51 PRO D O 1
ATOM 6727 N N . HIS D 1 51 ? -27.653 -31.473 -10.762 1.00 66.57 52 HIS D N 1
ATOM 6728 C CA . HIS D 1 51 ? -26.954 -30.203 -10.410 1.00 71.50 52 HIS D CA 1
ATOM 6729 C C . HIS D 1 51 ? -26.952 -29.170 -11.560 1.00 71.80 52 HIS D C 1
ATOM 6730 O O . HIS D 1 51 ? -26.463 -28.046 -11.318 1.00 73.64 52 HIS D O 1
ATOM 6737 N N . PHE D 1 52 ? -27.516 -29.486 -12.735 1.00 66.53 53 PHE D N 1
ATOM 6738 C CA . PHE D 1 52 ? -27.615 -28.561 -13.901 1.00 66.76 53 PHE D CA 1
ATOM 6739 C C . PHE D 1 52 ? -28.610 -27.444 -13.600 1.00 66.87 53 PHE D C 1
ATOM 6740 O O . PHE D 1 52 ? -29.680 -27.696 -13.066 1.00 71.46 53 PHE D O 1
ATOM 6748 N N . PRO D 1 53 ? -28.310 -26.168 -13.926 1.00 75.44 54 PRO D N 1
ATOM 6749 C CA . PRO D 1 53 ? -29.357 -25.148 -13.998 1.00 73.04 54 PRO D CA 1
ATOM 6750 C C . PRO D 1 53 ? -30.240 -25.387 -15.233 1.00 68.76 54 PRO D C 1
ATOM 6751 O O . PRO D 1 53 ? -29.798 -26.103 -16.113 1.00 60.68 54 PRO D O 1
ATOM 6755 N N . VAL D 1 54 ? -31.443 -24.797 -15.275 1.00 65.90 55 VAL D N 1
ATOM 6756 C CA . VAL D 1 54 ? -32.411 -24.977 -16.401 1.00 68.35 55 VAL D CA 1
ATOM 6757 C C . VAL D 1 54 ? -32.612 -23.640 -17.120 1.00 69.64 55 VAL D C 1
ATOM 6758 O O . VAL D 1 54 ? -32.665 -22.588 -16.445 1.00 71.24 55 VAL D O 1
ATOM 6762 N N . SER D 1 55 ? -32.718 -23.697 -18.447 1.00 71.44 56 SER D N 1
ATOM 6763 C CA . SER D 1 55 ? -32.933 -22.534 -19.346 1.00 77.29 56 SER D CA 1
ATOM 6764 C C . SER D 1 55 ? -34.342 -21.987 -19.124 1.00 76.15 56 SER D C 1
ATOM 6765 O O . SER D 1 55 ? -35.292 -22.750 -19.350 1.00 78.89 56 SER D O 1
ATOM 6768 N N . THR D 1 56 ? -34.470 -20.720 -18.717 1.00 77.08 57 THR D N 1
ATOM 6769 C CA . THR D 1 56 ? -35.774 -20.006 -18.629 1.00 70.63 57 THR D CA 1
ATOM 6770 C C . THR D 1 56 ? -35.871 -18.976 -19.764 1.00 67.71 57 THR D C 1
ATOM 6771 O O . THR D 1 56 ? -37.002 -18.502 -20.003 1.00 65.12 57 THR D O 1
ATOM 6775 N N . ALA D 1 57 ? -34.765 -18.684 -20.468 1.00 65.08 58 ALA D N 1
ATOM 6776 C CA . ALA D 1 57 ? -34.619 -17.516 -21.380 1.00 67.87 58 ALA D CA 1
ATOM 6777 C C . ALA D 1 57 ? -35.122 -17.848 -22.787 1.00 70.69 58 ALA D C 1
ATOM 6778 O O . ALA D 1 57 ? -34.964 -18.974 -23.247 1.00 67.00 58 ALA D O 1
ATOM 6780 N N . PRO D 1 58 ? -35.737 -16.892 -23.529 1.00 75.22 59 PRO D N 1
ATOM 6781 C CA . PRO D 1 58 ? -36.321 -17.192 -24.842 1.00 76.95 59 PRO D CA 1
ATOM 6782 C C . PRO D 1 58 ? -35.289 -17.719 -25.855 1.00 80.68 59 PRO D C 1
ATOM 6783 O O . PRO D 1 58 ? -34.214 -17.137 -25.929 1.00 76.94 59 PRO D O 1
ATOM 6787 N N . GLY D 1 59 ? -35.636 -18.792 -26.587 1.00 80.44 60 GLY D N 1
ATOM 6788 C CA . GLY D 1 59 ? -34.821 -19.396 -27.669 1.00 79.83 60 GLY D CA 1
ATOM 6789 C C . GLY D 1 59 ? -33.699 -20.295 -27.153 1.00 73.40 60 GLY D C 1
ATOM 6790 O O . GLY D 1 59 ? -32.679 -20.432 -27.840 1.00 68.47 60 GLY D O 1
ATOM 6791 N N . HIS D 1 60 ? -33.870 -20.885 -25.975 1.00 70.46 61 HIS D N 1
ATOM 6792 C CA . HIS D 1 60 ? -32.914 -21.833 -25.351 1.00 76.34 61 HIS D CA 1
ATOM 6793 C C . HIS D 1 60 ? -33.687 -23.105 -24.964 1.00 79.90 61 HIS D C 1
ATOM 6794 O O . HIS D 1 60 ? -34.363 -23.086 -23.910 1.00 82.91 61 HIS D O 1
ATOM 6801 N N . ALA D 1 61 ? -33.614 -24.164 -25.780 1.00 75.11 62 ALA D N 1
ATOM 6802 C CA . ALA D 1 61 ? -34.375 -25.426 -25.582 1.00 78.42 62 ALA D CA 1
ATOM 6803 C C . ALA D 1 61 ? -34.008 -26.088 -24.234 1.00 82.65 62 ALA D C 1
ATOM 6804 O O . ALA D 1 61 ? -34.908 -26.698 -23.600 1.00 73.17 62 ALA D O 1
ATOM 6806 N N . GLY D 1 62 ? -32.739 -25.985 -23.812 1.00 80.60 63 GLY D N 1
ATOM 6807 C CA . GLY D 1 62 ? -32.225 -26.522 -22.536 1.00 85.15 63 GLY D CA 1
ATOM 6808 C C . GLY D 1 62 ? -31.837 -27.996 -22.625 1.00 90.55 63 GLY D C 1
ATOM 6809 O O . GLY D 1 62 ? -32.216 -28.761 -21.711 1.00 92.19 63 GLY D O 1
ATOM 6810 N N . ARG D 1 63 ? -31.074 -28.389 -23.653 1.00 87.76 64 ARG D N 1
ATOM 6811 C CA . ARG D 1 63 ? -30.832 -29.816 -23.998 1.00 84.96 64 ARG D CA 1
ATOM 6812 C C . ARG D 1 63 ? -29.372 -30.071 -24.381 1.00 79.31 64 ARG D C 1
ATOM 6813 O O . ARG D 1 63 ? -28.878 -29.380 -25.282 1.00 87.69 64 ARG D O 1
ATOM 6821 N N . LEU D 1 64 ? -28.749 -31.075 -23.754 1.00 77.28 65 LEU D N 1
ATOM 6822 C CA . LEU D 1 64 ? -27.378 -31.573 -24.063 1.00 74.64 65 LEU D CA 1
ATOM 6823 C C . LEU D 1 64 ? -27.480 -32.591 -25.200 1.00 76.83 65 LEU D C 1
ATOM 6824 O O . LEU D 1 64 ? -28.171 -33.610 -25.031 1.00 90.99 65 LEU D O 1
ATOM 6829 N N . VAL D 1 65 ? -26.822 -32.307 -26.318 1.00 69.50 66 VAL D N 1
ATOM 6830 C CA . VAL D 1 65 ? -26.833 -33.148 -27.547 1.00 66.97 66 VAL D CA 1
ATOM 6831 C C . VAL D 1 65 ? -25.410 -33.662 -27.758 1.00 64.43 66 VAL D C 1
ATOM 6832 O O . VAL D 1 65 ? -24.502 -32.819 -27.835 1.00 62.22 66 VAL D O 1
ATOM 6836 N N . LEU D 1 66 ? -25.225 -34.984 -27.805 1.00 66.43 67 LEU D N 1
ATOM 6837 C CA . LEU D 1 66 ? -23.929 -35.627 -28.158 1.00 64.42 67 LEU D CA 1
ATOM 6838 C C . LEU D 1 66 ? -24.064 -36.324 -29.507 1.00 66.37 67 LEU D C 1
ATOM 6839 O O . LEU D 1 66 ? -25.199 -36.672 -29.899 1.00 67.19 67 LEU D O 1
ATOM 6844 N N . GLY D 1 67 ? -22.930 -36.525 -30.175 1.00 70.20 68 GLY D N 1
ATOM 6845 C CA . GLY D 1 67 ? -22.882 -37.066 -31.542 1.00 73.67 68 GLY D CA 1
ATOM 6846 C C . GLY D 1 67 ? -21.770 -36.443 -32.359 1.00 68.91 68 GLY D C 1
ATOM 6847 O O . GLY D 1 67 ? -20.699 -36.171 -31.783 1.00 62.56 68 GLY D O 1
ATOM 6848 N N . ARG D 1 68 ? -22.063 -36.193 -33.638 1.00 72.23 69 ARG D N 1
ATOM 6849 C CA . ARG D 1 68 ? -21.087 -35.989 -34.737 1.00 78.22 69 ARG D CA 1
ATOM 6850 C C . ARG D 1 68 ? -21.568 -34.831 -35.624 1.00 79.54 69 ARG D C 1
ATOM 6851 O O . ARG D 1 68 ? -22.752 -34.851 -36.024 1.00 80.13 69 ARG D O 1
ATOM 6859 N N . LEU D 1 69 ? -20.696 -33.847 -35.887 1.00 80.90 70 LEU D N 1
ATOM 6860 C CA . LEU D 1 69 ? -20.969 -32.681 -36.775 1.00 80.25 70 LEU D CA 1
ATOM 6861 C C . LEU D 1 69 ? -19.699 -32.369 -37.583 1.00 78.12 70 LEU D C 1
ATOM 6862 O O . LEU D 1 69 ? -18.594 -32.351 -36.976 1.00 72.36 70 LEU D O 1
ATOM 6867 N N . GLU D 1 70 ? -19.854 -32.176 -38.902 1.00 74.54 71 GLU D N 1
ATOM 6868 C CA . GLU D 1 70 ? -18.754 -32.034 -39.895 1.00 70.10 71 GLU D CA 1
ATOM 6869 C C . GLU D 1 70 ? -17.576 -32.943 -39.494 1.00 76.19 71 GLU D C 1
ATOM 6870 O O . GLU D 1 70 ? -16.404 -32.472 -39.498 1.00 75.75 71 GLU D O 1
ATOM 6876 N N . GLY D 1 71 ? -17.888 -34.202 -39.153 1.00 78.12 72 GLY D N 1
ATOM 6877 C CA . GLY D 1 71 ? -16.925 -35.302 -38.934 1.00 78.74 72 GLY D CA 1
ATOM 6878 C C . GLY D 1 71 ? -16.244 -35.265 -37.573 1.00 78.78 72 GLY D C 1
ATOM 6879 O O . GLY D 1 71 ? -15.214 -35.946 -37.430 1.00 70.56 72 GLY D O 1
ATOM 6880 N N . LYS D 1 72 ? -16.784 -34.522 -36.597 1.00 89.97 73 LYS D N 1
ATOM 6881 C CA . LYS D 1 72 ? -16.131 -34.297 -35.272 1.00 89.24 73 LYS D CA 1
ATOM 6882 C C . LYS D 1 72 ? -17.035 -34.780 -34.146 1.00 76.62 73 LYS D C 1
ATOM 6883 O O . LYS D 1 72 ? -18.248 -34.576 -34.197 1.00 60.77 73 LYS D O 1
ATOM 6889 N N . PRO D 1 73 ? -16.446 -35.392 -33.091 1.00 75.04 74 PRO D N 1
ATOM 6890 C CA . PRO D 1 73 ? -17.188 -35.785 -31.892 1.00 82.54 74 PRO D CA 1
ATOM 6891 C C . PRO D 1 73 ? -17.426 -34.579 -30.962 1.00 86.59 74 PRO D C 1
ATOM 6892 O O . PRO D 1 73 ? -16.494 -34.186 -30.255 1.00 85.44 74 PRO D O 1
ATOM 6896 N N . VAL D 1 74 ? -18.658 -34.048 -30.966 1.00 80.46 75 VAL D N 1
ATOM 6897 C CA . VAL D 1 74 ? -19.022 -32.738 -30.346 1.00 76.09 75 VAL D CA 1
ATOM 6898 C C . VAL D 1 74 ? -20.058 -32.934 -29.229 1.00 72.18 75 VAL D C 1
ATOM 6899 O O . VAL D 1 74 ? -21.047 -33.662 -29.439 1.00 59.89 75 VAL D O 1
ATOM 6903 N N . LEU D 1 75 ? -19.838 -32.272 -28.090 1.00 70.96 76 LEU D N 1
ATOM 6904 C CA . LEU D 1 75 ? -20.875 -32.004 -27.055 1.00 68.82 76 LEU D CA 1
ATOM 6905 C C . LEU D 1 75 ? -21.497 -30.636 -27.347 1.00 63.85 76 LEU D C 1
ATOM 6906 O O . LEU D 1 75 ? -20.787 -29.636 -27.191 1.00 71.33 76 LEU D O 1
ATOM 6911 N N . VAL D 1 76 ? -22.761 -30.606 -27.762 1.00 58.28 77 VAL D N 1
ATOM 6912 C CA . VAL D 1 76 ? -23.475 -29.390 -28.251 1.00 63.91 77 VAL D CA 1
ATOM 6913 C C . VAL D 1 76 ? -24.546 -28.981 -27.234 1.00 62.66 77 VAL D C 1
ATOM 6914 O O . VAL D 1 76 ? -25.531 -29.706 -27.122 1.00 62.07 77 VAL D O 1
ATOM 6918 N N . TYR D 1 77 ? -24.399 -27.822 -26.584 1.00 63.61 78 TYR D N 1
ATOM 6919 C CA . TYR D 1 77 ? -25.363 -27.295 -25.579 1.00 55.78 78 TYR D CA 1
ATOM 6920 C C . TYR D 1 77 ? -26.430 -26.478 -26.305 1.00 52.08 78 TYR D C 1
ATOM 6921 O O . TYR D 1 77 ? -26.139 -25.326 -26.608 1.00 56.08 78 TYR D O 1
ATOM 6930 N N . LYS D 1 78 ? -27.607 -27.049 -26.578 1.00 53.38 79 LYS D N 1
ATOM 6931 C CA . LYS D 1 78 ? -28.703 -26.332 -27.281 1.00 60.59 79 LYS D CA 1
ATOM 6932 C C . LYS D 1 78 ? -29.412 -25.411 -26.273 1.00 68.69 79 LYS D C 1
ATOM 6933 O O . LYS D 1 78 ? -30.547 -25.722 -25.853 1.00 67.27 79 LYS D O 1
ATOM 6939 N N . GLY D 1 79 ? -28.755 -24.297 -25.928 1.00 71.84 80 GLY D N 1
ATOM 6940 C CA . GLY D 1 79 ? -29.167 -23.351 -24.873 1.00 71.01 80 GLY D CA 1
ATOM 6941 C C . GLY D 1 79 ? -28.178 -23.310 -23.714 1.00 68.01 80 GLY D C 1
ATOM 6942 O O . GLY D 1 79 ? -27.468 -24.313 -23.494 1.00 67.41 80 GLY D O 1
ATOM 6943 N N . ARG D 1 80 ? -28.121 -22.174 -23.008 1.00 61.81 81 ARG D N 1
ATOM 6944 C CA . ARG D 1 80 ? -27.357 -21.992 -21.746 1.00 58.52 81 ARG D CA 1
ATOM 6945 C C . ARG D 1 80 ? -28.237 -21.249 -20.736 1.00 58.37 81 ARG D C 1
ATOM 6946 O O . ARG D 1 80 ? -29.349 -20.806 -21.104 1.00 62.71 81 ARG D O 1
ATOM 6954 N N . VAL D 1 81 ? -27.736 -21.095 -19.514 1.00 56.86 82 VAL D N 1
ATOM 6955 C CA . VAL D 1 81 ? -28.329 -20.189 -18.491 1.00 59.59 82 VAL D CA 1
ATOM 6956 C C . VAL D 1 81 ? -27.483 -18.917 -18.420 1.00 57.66 82 VAL D C 1
ATOM 6957 O O . VAL D 1 81 ? -26.334 -18.934 -18.875 1.00 53.26 82 VAL D O 1
ATOM 6961 N N . HIS D 1 82 ? -28.047 -17.849 -17.864 1.00 60.08 83 HIS D N 1
ATOM 6962 C CA . HIS D 1 82 ? -27.336 -16.562 -17.667 1.00 56.85 83 HIS D CA 1
ATOM 6963 C C . HIS D 1 82 ? -27.529 -16.073 -16.228 1.00 55.05 83 HIS D C 1
ATOM 6964 O O . HIS D 1 82 ? -28.490 -16.495 -15.540 1.00 52.03 83 HIS D O 1
ATOM 6971 N N . TYR D 1 83 ? -26.638 -15.178 -15.825 1.00 49.33 84 TYR D N 1
ATOM 6972 C CA . TYR D 1 83 ? -26.617 -14.512 -14.508 1.00 49.49 84 TYR D CA 1
ATOM 6973 C C . TYR D 1 83 ? -27.947 -13.781 -14.260 1.00 51.13 84 TYR D C 1
ATOM 6974 O O . TYR D 1 83 ? -28.393 -13.792 -13.089 1.00 55.43 84 TYR D O 1
ATOM 6983 N N . TYR D 1 84 ? -28.559 -13.179 -15.287 1.00 43.77 85 TYR D N 1
ATOM 6984 C CA . TYR D 1 84 ? -29.800 -12.368 -15.134 1.00 47.23 85 TYR D CA 1
ATOM 6985 C C . TYR D 1 84 ? -31.007 -13.279 -14.848 1.00 53.75 85 TYR D C 1
ATOM 6986 O O . TYR D 1 84 ? -32.123 -12.735 -14.654 1.00 47.37 85 TYR D O 1
ATOM 6995 N N . GLU D 1 85 ? -30.829 -14.606 -14.859 1.00 54.33 86 GLU D N 1
ATOM 6996 C CA . GLU D 1 85 ? -31.948 -15.545 -14.595 1.00 56.94 86 GLU D CA 1
ATOM 6997 C C . GLU D 1 85 ? -32.064 -15.744 -13.083 1.00 56.05 86 GLU D C 1
ATOM 6998 O O . GLU D 1 85 ? -33.148 -16.151 -12.638 1.00 55.20 86 GLU D O 1
ATOM 7004 N N . GLY D 1 86 ? -31.013 -15.395 -12.336 1.00 51.85 87 GLY D N 1
ATOM 7005 C CA . GLY D 1 86 ? -30.956 -15.484 -10.865 1.00 47.28 87 GLY D CA 1
ATOM 7006 C C . GLY D 1 86 ? -29.859 -16.427 -10.418 1.00 46.27 87 GLY D C 1
ATOM 7007 O O . GLY D 1 86 ? -29.597 -16.493 -9.213 1.00 47.16 87 GLY D O 1
ATOM 7008 N N . TYR D 1 87 ? -29.255 -17.148 -11.362 1.00 46.46 88 TYR D N 1
ATOM 7009 C CA . TYR D 1 87 ? -28.164 -18.116 -11.115 1.00 48.39 88 TYR D CA 1
ATOM 7010 C C . TYR D 1 87 ? -26.863 -17.353 -10.866 1.00 47.10 88 TYR D C 1
ATOM 7011 O O . TYR D 1 87 ? -26.653 -16.355 -11.560 1.00 49.12 88 TYR D O 1
ATOM 7020 N N . SER D 1 88 ? -26.027 -17.836 -9.949 1.00 43.85 89 SER D N 1
ATOM 7021 C CA . SER D 1 88 ? -24.711 -17.242 -9.612 1.00 49.86 89 SER D CA 1
ATOM 7022 C C . SER D 1 88 ? -23.712 -17.573 -10.727 1.00 49.56 89 SER D C 1
ATOM 7023 O O . SER D 1 88 ? -24.012 -18.431 -11.558 1.00 47.23 89 SER D O 1
ATOM 7026 N N . ALA D 1 89 ? -22.561 -16.912 -10.752 1.00 51.77 90 ALA D N 1
ATOM 7027 C CA . ALA D 1 89 ? -21.514 -17.155 -11.765 1.00 54.47 90 ALA D CA 1
ATOM 7028 C C . ALA D 1 89 ? -21.100 -18.634 -11.721 1.00 63.44 90 ALA D C 1
ATOM 7029 O O . ALA D 1 89 ? -20.881 -19.207 -12.808 1.00 65.75 90 ALA D O 1
ATOM 7031 N N . GLU D 1 90 ? -21.055 -19.241 -10.526 1.00 68.20 91 GLU D N 1
ATOM 7032 C CA . GLU D 1 90 ? -20.729 -20.684 -10.308 1.00 69.28 91 GLU D CA 1
ATOM 7033 C C . GLU D 1 90 ? -21.751 -21.604 -11.014 1.00 62.40 91 GLU D C 1
ATOM 7034 O O . GLU D 1 90 ? -21.322 -22.517 -11.751 1.00 68.30 91 GLU D O 1
ATOM 7040 N N . GLU D 1 91 ? -23.052 -21.397 -10.806 1.00 56.79 92 GLU D N 1
ATOM 7041 C CA . GLU D 1 91 ? -24.127 -22.229 -11.414 1.00 59.29 92 GLU D CA 1
ATOM 7042 C C . GLU D 1 91 ? -24.092 -22.092 -12.946 1.00 61.21 92 GLU D C 1
ATOM 7043 O O . GLU D 1 91 ? -24.352 -23.101 -13.640 1.00 65.81 92 GLU D O 1
ATOM 7049 N N . VAL D 1 92 ? -23.781 -20.902 -13.471 1.00 63.92 93 VAL D N 1
ATOM 7050 C CA . VAL D 1 92 ? -23.809 -20.615 -14.941 1.00 60.94 93 VAL D CA 1
ATOM 7051 C C . VAL D 1 92 ? -22.795 -21.525 -15.638 1.00 54.07 93 VAL D C 1
ATOM 7052 O O . VAL D 1 92 ? -23.100 -22.027 -16.724 1.00 55.90 93 VAL D O 1
ATOM 7056 N N . VAL D 1 93 ? -21.643 -21.745 -15.018 1.00 49.20 94 VAL D N 1
ATOM 7057 C CA . VAL D 1 93 ? -20.468 -22.351 -15.707 1.00 58.46 94 VAL D CA 1
ATOM 7058 C C . VAL D 1 93 ? -20.418 -23.858 -15.439 1.00 62.74 94 VAL D C 1
ATOM 7059 O O . VAL D 1 93 ? -19.437 -24.503 -15.863 1.00 58.17 94 VAL D O 1
ATOM 7063 N N . PHE D 1 94 ? -21.435 -24.389 -14.760 1.00 64.46 95 PHE D N 1
ATOM 7064 C CA . PHE D 1 94 ? -21.533 -25.817 -14.378 1.00 62.31 95 PHE D CA 1
ATOM 7065 C C . PHE D 1 94 ? -21.634 -26.685 -15.637 1.00 57.34 95 PHE D C 1
ATOM 7066 O O . PHE D 1 94 ? -20.912 -27.668 -15.766 1.00 49.66 95 PHE D O 1
ATOM 7074 N N . PRO D 1 95 ? -22.501 -26.379 -16.629 1.00 56.27 96 PRO D N 1
ATOM 7075 C CA . PRO D 1 95 ? -22.588 -27.215 -17.829 1.00 55.85 96 PRO D CA 1
ATOM 7076 C C . PRO D 1 95 ? -21.253 -27.367 -18.587 1.00 59.15 96 PRO D C 1
ATOM 7077 O O . PRO D 1 95 ? -20.930 -28.490 -18.951 1.00 64.96 96 PRO D O 1
ATOM 7081 N N . VAL D 1 96 ? -20.498 -26.278 -18.789 1.00 57.81 97 VAL D N 1
ATOM 7082 C CA . VAL D 1 96 ? -19.200 -26.318 -19.533 1.00 54.96 97 VAL D CA 1
ATOM 7083 C C . VAL D 1 96 ? -18.143 -26.979 -18.642 1.00 56.80 97 VAL D C 1
ATOM 7084 O O . VAL D 1 96 ? -17.196 -27.563 -19.183 1.00 66.06 97 VAL D O 1
ATOM 7088 N N . ARG D 1 97 ? -18.289 -26.924 -17.324 1.00 58.70 98 ARG D N 1
ATOM 7089 C CA . ARG D 1 97 ? -17.403 -27.711 -16.418 1.00 63.03 98 ARG D CA 1
ATOM 7090 C C . ARG D 1 97 ? -17.662 -29.211 -16.673 1.00 68.49 98 ARG D C 1
ATOM 7091 O O . ARG D 1 97 ? -16.685 -29.959 -16.919 1.00 65.94 98 ARG D O 1
ATOM 7099 N N . VAL D 1 98 ? -18.926 -29.650 -16.653 1.00 70.43 99 VAL D N 1
ATOM 7100 C CA . VAL D 1 98 ? -19.283 -31.085 -16.860 1.00 70.48 99 VAL D CA 1
ATOM 7101 C C . VAL D 1 98 ? -18.759 -31.486 -18.238 1.00 70.04 99 VAL D C 1
ATOM 7102 O O . VAL D 1 98 ? -18.048 -32.513 -18.314 1.00 71.45 99 VAL D O 1
ATOM 7106 N N . GLY D 1 99 ? -19.052 -30.658 -19.250 1.00 72.03 100 GLY D N 1
ATOM 7107 C CA . GLY D 1 99 ? -18.618 -30.828 -20.651 1.00 70.07 100 GLY D CA 1
ATOM 7108 C C . GLY D 1 99 ? -17.124 -31.082 -20.794 1.00 67.93 100 GLY D C 1
ATOM 7109 O O . GLY D 1 99 ? -16.758 -31.827 -21.712 1.00 69.90 100 GLY D O 1
ATOM 7110 N N . PHE D 1 100 ? -16.294 -30.473 -19.942 1.00 62.42 101 PHE D N 1
ATOM 7111 C CA . PHE D 1 100 ? -14.812 -30.568 -19.996 1.00 67.76 101 PHE D CA 1
ATOM 7112 C C . PHE D 1 100 ? -14.407 -31.962 -19.532 1.00 72.23 101 PHE D C 1
ATOM 7113 O O . PHE D 1 100 ? -13.527 -32.582 -20.184 1.00 77.13 101 PHE D O 1
ATOM 7121 N N . PHE D 1 101 ? -15.051 -32.421 -18.454 1.00 74.00 102 PHE D N 1
ATOM 7122 C CA . PHE D 1 101 ? -14.757 -33.703 -17.765 1.00 72.95 102 PHE D CA 1
ATOM 7123 C C . PHE D 1 101 ? -15.314 -34.866 -18.594 1.00 66.53 102 PHE D C 1
ATOM 7124 O O . PHE D 1 101 ? -14.706 -35.933 -18.551 1.00 59.40 102 PHE D O 1
ATOM 7132 N N . LEU D 1 102 ? -16.350 -34.640 -19.401 1.00 68.99 103 LEU D N 1
ATOM 7133 C CA . LEU D 1 102 ? -16.784 -35.594 -20.460 1.00 75.91 103 LEU D CA 1
ATOM 7134 C C . LEU D 1 102 ? -15.751 -35.654 -21.593 1.00 76.24 103 LEU D C 1
ATOM 7135 O O . LEU D 1 102 ? -15.905 -36.536 -22.463 1.00 75.30 103 LEU D O 1
ATOM 7140 N N . GLY D 1 103 ? -14.775 -34.735 -21.606 1.00 80.71 104 GLY D N 1
ATOM 7141 C CA . GLY D 1 103 ? -13.557 -34.792 -22.444 1.00 80.27 104 GLY D CA 1
ATOM 7142 C C . GLY D 1 103 ? -13.582 -33.821 -23.618 1.00 79.38 104 GLY D C 1
ATOM 7143 O O . GLY D 1 103 ? -12.937 -34.126 -24.648 1.00 78.02 104 GLY D O 1
ATOM 7144 N N . ALA D 1 104 ? -14.290 -32.694 -23.488 1.00 75.50 105 ALA D N 1
ATOM 7145 C CA . ALA D 1 104 ? -14.253 -31.560 -24.444 1.00 71.26 105 ALA D CA 1
ATOM 7146 C C . ALA D 1 104 ? -13.132 -30.584 -24.040 1.00 66.59 105 ALA D C 1
ATOM 7147 O O . ALA D 1 104 ? -13.339 -29.795 -23.107 1.00 64.63 105 ALA D O 1
ATOM 7149 N N . ARG D 1 105 ? -11.985 -30.647 -24.727 1.00 68.36 106 ARG D N 1
ATOM 7150 C CA . ARG D 1 105 ? -10.739 -29.886 -24.423 1.00 69.80 106 ARG D CA 1
ATOM 7151 C C . ARG D 1 105 ? -10.682 -28.591 -25.251 1.00 66.62 106 ARG D C 1
ATOM 7152 O O . ARG D 1 105 ? -9.732 -27.807 -25.054 1.00 64.13 106 ARG D O 1
ATOM 7160 N N . THR D 1 106 ? -11.663 -28.390 -26.140 1.00 63.81 107 THR D N 1
ATOM 7161 C CA . THR D 1 106 ? -11.809 -27.222 -27.047 1.00 60.44 107 THR D CA 1
ATOM 7162 C C . THR D 1 106 ? -13.289 -26.819 -27.114 1.00 63.10 107 THR D C 1
ATOM 7163 O O . THR D 1 106 ? -14.113 -27.673 -27.521 1.00 63.85 107 THR D O 1
ATOM 7167 N N . PHE D 1 107 ? -13.609 -25.568 -26.758 1.00 61.32 108 PHE D N 1
ATOM 7168 C CA . PHE D 1 107 ? -14.996 -25.034 -26.690 1.00 60.93 108 PHE D CA 1
ATOM 7169 C C . PHE D 1 107 ? -15.185 -23.859 -27.648 1.00 60.62 108 PHE D C 1
ATOM 7170 O O . PHE D 1 107 ? -14.343 -22.937 -27.650 1.00 61.63 108 PHE D O 1
ATOM 7178 N N . LEU D 1 108 ? -16.270 -23.911 -28.424 1.00 54.91 109 LEU D N 1
ATOM 7179 C CA . LEU D 1 108 ? -16.850 -22.772 -29.174 1.00 54.04 109 LEU D CA 1
ATOM 7180 C C . LEU D 1 108 ? -17.992 -22.222 -28.324 1.00 58.16 109 LEU D C 1
ATOM 7181 O O . LEU D 1 108 ? -18.957 -22.986 -28.101 1.00 52.13 109 LEU D O 1
ATOM 7186 N N . LEU D 1 109 ? -17.878 -20.970 -27.862 1.00 57.97 110 LEU D N 1
ATOM 7187 C CA . LEU D 1 109 ? -18.981 -20.239 -27.185 1.00 52.62 110 LEU D CA 1
ATOM 7188 C C . LEU D 1 109 ? -19.587 -19.257 -28.187 1.00 51.77 110 LEU D C 1
ATOM 7189 O O . LEU D 1 109 ? -18.881 -18.348 -28.610 1.00 58.98 110 LEU D O 1
ATOM 7194 N N . THR D 1 110 ? -20.835 -19.478 -28.591 1.00 51.40 111 THR D N 1
ATOM 7195 C CA . THR D 1 110 ? -21.604 -18.546 -29.457 1.00 54.71 111 THR D CA 1
ATOM 7196 C C . THR D 1 110 ? -22.530 -17.719 -28.560 1.00 54.47 111 THR D C 1
ATOM 7197 O O . THR D 1 110 ? -22.663 -18.058 -27.367 1.00 53.05 111 THR D O 1
ATOM 7201 N N . SER D 1 111 ? -23.097 -16.648 -29.114 1.00 53.79 112 SER D N 1
ATOM 7202 C CA . SER D 1 111 ? -23.982 -15.688 -28.411 1.00 53.49 112 SER D CA 1
ATOM 7203 C C . SER D 1 111 ? -24.555 -14.731 -29.437 1.00 52.30 112 SER D C 1
ATOM 7204 O O . SER D 1 111 ? -23.909 -14.549 -30.462 1.00 56.13 112 SER D O 1
ATOM 7207 N N . ALA D 1 112 ? -25.738 -14.189 -29.167 1.00 54.97 113 ALA D N 1
ATOM 7208 C CA . ALA D 1 112 ? -26.298 -13.003 -29.856 1.00 55.60 113 ALA D CA 1
ATOM 7209 C C . ALA D 1 112 ? -25.903 -11.767 -29.041 1.00 52.41 113 ALA D C 1
ATOM 7210 O O . ALA D 1 112 ? -26.248 -11.719 -27.857 1.00 60.07 113 ALA D O 1
ATOM 7212 N N . ALA D 1 113 ? -25.172 -10.834 -29.648 1.00 52.82 114 ALA D N 1
ATOM 7213 C CA . ALA D 1 113 ? -24.620 -9.624 -28.995 1.00 49.82 114 ALA D CA 1
ATOM 7214 C C . ALA D 1 113 ? -25.074 -8.369 -29.750 1.00 50.05 114 ALA D C 1
ATOM 7215 O O . ALA D 1 113 ? -25.512 -8.497 -30.907 1.00 55.66 114 ALA D O 1
ATOM 7217 N N . GLY D 1 114 ? -25.021 -7.211 -29.092 1.00 50.30 115 GLY D N 1
ATOM 7218 C CA . GLY D 1 114 ? -25.200 -5.887 -29.723 1.00 52.72 115 GLY D CA 1
ATOM 7219 C C . GLY D 1 114 ? -23.869 -5.311 -30.188 1.00 49.11 115 GLY D C 1
ATOM 7220 O O . GLY D 1 114 ? -22.855 -5.499 -29.484 1.00 43.33 115 GLY D O 1
ATOM 7221 N N . GLY D 1 115 ? -23.863 -4.629 -31.332 1.00 51.41 116 GLY D N 1
ATOM 7222 C CA . GLY D 1 115 ? -22.646 -4.006 -31.883 1.00 56.80 116 GLY D CA 1
ATOM 7223 C C . GLY D 1 115 ? -22.415 -2.643 -31.260 1.00 58.19 116 GLY D C 1
ATOM 7224 O O . GLY D 1 115 ? -23.296 -1.776 -31.453 1.00 54.32 116 GLY D O 1
ATOM 7225 N N . LEU D 1 116 ? -21.281 -2.464 -30.562 1.00 56.81 117 LEU D N 1
ATOM 7226 C CA . LEU D 1 116 ? -20.842 -1.175 -29.946 1.00 58.75 117 LEU D CA 1
ATOM 7227 C C . LEU D 1 116 ? -19.951 -0.409 -30.926 1.00 62.01 117 LEU D C 1
ATOM 7228 O O . LEU D 1 116 ? -20.054 0.832 -30.971 1.00 61.82 117 LEU D O 1
ATOM 7233 N N . ASN D 1 117 ? -19.065 -1.130 -31.624 1.00 70.37 118 ASN D N 1
ATOM 7234 C CA . ASN D 1 117 ? -18.172 -0.591 -32.687 1.00 71.13 118 ASN D CA 1
ATOM 7235 C C . ASN D 1 117 ? -19.035 -0.143 -33.871 1.00 69.96 118 ASN D C 1
ATOM 7236 O O . ASN D 1 117 ? -19.609 -0.981 -34.570 1.00 57.06 118 ASN D O 1
ATOM 7241 N N . PRO D 1 118 ? -19.123 1.184 -34.151 1.00 73.55 119 PRO D N 1
ATOM 7242 C CA . PRO D 1 118 ? -20.026 1.709 -35.182 1.00 75.55 119 PRO D CA 1
ATOM 7243 C C . PRO D 1 118 ? -19.762 1.206 -36.617 1.00 73.60 119 PRO D C 1
ATOM 7244 O O . PRO D 1 118 ? -20.644 1.373 -37.448 1.00 55.31 119 PRO D O 1
ATOM 7248 N N . ARG D 1 119 ? -18.573 0.637 -36.879 1.00 74.02 120 ARG D N 1
ATOM 7249 C CA . ARG D 1 119 ? -18.164 0.085 -38.204 1.00 74.68 120 ARG D CA 1
ATOM 7250 C C . ARG D 1 119 ? -18.768 -1.314 -38.423 1.00 74.50 120 ARG D C 1
ATOM 7251 O O . ARG D 1 119 ? -18.771 -1.773 -39.588 1.00 67.24 120 ARG D O 1
ATOM 7259 N N . PHE D 1 120 ? -19.270 -1.971 -37.370 1.00 64.43 121 PHE D N 1
ATOM 7260 C CA . PHE D 1 120 ? -20.046 -3.231 -37.489 1.00 60.03 121 PHE D CA 1
ATOM 7261 C C . PHE D 1 120 ? -21.385 -2.951 -38.196 1.00 60.47 121 PHE D C 1
ATOM 7262 O O . PHE D 1 120 ? -21.772 -1.778 -38.399 1.00 48.87 121 PHE D O 1
ATOM 7270 N N . ARG D 1 121 ? -22.072 -4.028 -38.575 1.00 66.60 122 ARG D N 1
ATOM 7271 C CA . ARG D 1 121 ? -23.423 -4.006 -39.192 1.00 72.61 122 ARG D CA 1
ATOM 7272 C C . ARG D 1 121 ? -24.272 -5.099 -38.525 1.00 68.31 122 ARG D C 1
ATOM 7273 O O . ARG D 1 121 ? -23.698 -6.097 -38.017 1.00 69.32 122 ARG D O 1
ATOM 7281 N N . ALA D 1 122 ? -25.586 -4.893 -38.482 1.00 67.47 123 ALA D N 1
ATOM 7282 C CA . ALA D 1 122 ? -26.585 -5.915 -38.100 1.00 71.54 123 ALA D CA 1
ATOM 7283 C C . ALA D 1 122 ? -26.452 -7.104 -39.066 1.00 70.21 123 ALA D C 1
ATOM 7284 O O . ALA D 1 122 ? -26.341 -6.877 -40.296 1.00 66.38 123 ALA D O 1
ATOM 7286 N N . GLY D 1 123 ? -26.425 -8.321 -38.521 1.00 65.74 124 GLY D N 1
ATOM 7287 C CA . GLY D 1 123 ? -26.289 -9.569 -39.291 1.00 65.20 124 GLY D CA 1
ATOM 7288 C C . GLY D 1 123 ? -24.837 -9.874 -39.608 1.00 63.02 124 GLY D C 1
ATOM 7289 O O . GLY D 1 123 ? -24.596 -10.840 -40.363 1.00 63.51 124 GLY D O 1
ATOM 7290 N N . GLY D 1 124 ? -23.903 -9.078 -39.074 1.00 54.89 125 GLY D N 1
ATOM 7291 C CA . GLY D 1 124 ? -22.468 -9.424 -39.051 1.00 52.12 125 GLY D CA 1
ATOM 7292 C C . GLY D 1 124 ? -22.156 -10.502 -38.018 1.00 47.50 125 GLY D C 1
ATOM 7293 O O . GLY D 1 124 ? -23.008 -10.791 -37.158 1.00 46.25 125 GLY D O 1
ATOM 7294 N N . ILE D 1 125 ? -20.964 -11.085 -38.110 1.00 48.94 126 ILE D N 1
ATOM 7295 C CA . ILE D 1 125 ? -20.415 -12.128 -37.191 1.00 48.05 126 ILE D CA 1
ATOM 7296 C C . ILE D 1 125 ? -19.100 -11.582 -36.647 1.00 46.08 126 ILE D C 1
ATOM 7297 O O . ILE D 1 125 ? -18.294 -11.115 -37.476 1.00 45.29 126 ILE D O 1
ATOM 7302 N N . MET D 1 126 ? -18.905 -11.643 -35.327 1.00 46.28 127 MET D N 1
ATOM 7303 C CA . MET D 1 126 ? -17.732 -11.048 -34.637 1.00 49.27 127 MET D CA 1
ATOM 7304 C C . MET D 1 126 ? -16.949 -12.154 -33.934 1.00 49.49 127 MET D C 1
ATOM 7305 O O . MET D 1 126 ? -17.574 -12.918 -33.162 1.00 50.47 127 MET D O 1
ATOM 7310 N N . LEU D 1 127 ? -15.630 -12.161 -34.140 1.00 43.03 128 LEU D N 1
ATOM 7311 C CA . LEU D 1 127 ? -14.678 -13.072 -33.471 1.00 42.62 128 LEU D CA 1
ATOM 7312 C C . LEU D 1 127 ? -14.190 -12.416 -32.179 1.00 43.78 128 LEU D C 1
ATOM 7313 O O . LEU D 1 127 ? -13.694 -11.300 -32.243 1.00 52.01 128 LEU D O 1
ATOM 7318 N N . HIS D 1 128 ? -14.310 -13.097 -31.045 1.00 43.36 129 HIS D N 1
ATOM 7319 C CA . HIS D 1 128 ? -13.868 -12.567 -29.738 1.00 43.71 129 HIS D CA 1
ATOM 7320 C C . HIS D 1 128 ? -12.334 -12.611 -29.702 1.00 48.20 129 HIS D C 1
ATOM 7321 O O . HIS D 1 128 ? -11.785 -13.718 -29.810 1.00 51.45 129 HIS D O 1
ATOM 7328 N N . LEU D 1 129 ? -11.681 -11.449 -29.569 1.00 47.39 130 LEU D N 1
ATOM 7329 C CA . LEU D 1 129 ? -10.225 -11.328 -29.305 1.00 46.43 130 LEU D CA 1
ATOM 7330 C C . LEU D 1 129 ? -10.011 -11.231 -27.800 1.00 46.98 130 LEU D C 1
ATOM 7331 O O . LEU D 1 129 ? -8.978 -11.713 -27.309 1.00 51.96 130 LEU D O 1
ATOM 7336 N N . ASP D 1 130 ? -10.957 -10.628 -27.084 1.00 46.93 131 ASP D N 1
ATOM 7337 C CA . ASP D 1 130 ? -10.827 -10.431 -25.619 1.00 43.62 131 ASP D CA 1
ATOM 7338 C C . ASP D 1 130 ? -12.212 -10.143 -25.021 1.00 42.47 131 ASP D C 1
ATOM 7339 O O . ASP D 1 130 ? -13.201 -10.172 -25.784 1.00 45.25 131 ASP D O 1
ATOM 7344 N N . TYR D 1 131 ? -12.269 -9.943 -23.701 1.00 38.38 132 TYR D N 1
ATOM 7345 C CA . TYR D 1 131 ? -13.511 -9.778 -22.912 1.00 39.73 132 TYR D CA 1
ATOM 7346 C C . TYR D 1 131 ? -13.273 -8.731 -21.819 1.00 44.10 132 TYR D C 1
ATOM 7347 O O . TYR D 1 131 ? -12.098 -8.530 -21.370 1.00 37.47 132 TYR D O 1
ATOM 7356 N N . ILE D 1 132 ? -14.376 -8.086 -21.422 1.00 45.51 133 ILE D N 1
ATOM 7357 C CA . ILE D 1 132 ? -14.487 -7.150 -20.267 1.00 44.05 133 ILE D CA 1
ATOM 7358 C C . ILE D 1 132 ? -15.677 -7.624 -19.417 1.00 43.44 133 ILE D C 1
ATOM 7359 O O . ILE D 1 132 ? -16.791 -7.764 -19.971 1.00 41.20 133 ILE D O 1
ATOM 7364 N N . ASN D 1 133 ? -15.447 -7.894 -18.134 1.00 43.28 134 ASN D N 1
ATOM 7365 C CA . ASN D 1 133 ? -16.498 -8.263 -17.147 1.00 44.77 134 ASN D CA 1
ATOM 7366 C C . ASN D 1 133 ? -16.979 -6.981 -16.476 1.00 41.00 134 ASN D C 1
ATOM 7367 O O . ASN D 1 133 ? -16.275 -6.514 -15.579 1.00 42.29 134 ASN D O 1
ATOM 7372 N N . PHE D 1 134 ? -18.141 -6.463 -16.878 1.00 46.71 135 PHE D N 1
ATOM 7373 C CA . PHE D 1 134 ? -18.828 -5.299 -16.238 1.00 48.91 135 PHE D CA 1
ATOM 7374 C C . PHE D 1 134 ? -20.088 -5.772 -15.495 1.00 45.40 135 PHE D C 1
ATOM 7375 O O . PHE D 1 134 ? -21.068 -5.010 -15.356 1.00 53.29 135 PHE D O 1
ATOM 7383 N N . ALA D 1 135 ? -20.064 -7.012 -15.018 1.00 40.16 136 ALA D N 1
ATOM 7384 C CA . ALA D 1 135 ? -21.225 -7.701 -14.416 1.00 41.31 136 ALA D CA 1
ATOM 7385 C C . ALA D 1 135 ? -21.077 -7.803 -12.892 1.00 39.42 136 ALA D C 1
ATOM 7386 O O . ALA D 1 135 ? -22.111 -7.990 -12.250 1.00 41.46 136 ALA D O 1
ATOM 7388 N N . GLY D 1 136 ? -19.849 -7.703 -12.363 1.00 43.29 137 GLY D N 1
ATOM 7389 C CA . GLY D 1 136 ? -19.513 -7.667 -10.921 1.00 44.79 137 GLY D CA 1
ATOM 7390 C C . GLY D 1 136 ? -19.612 -9.025 -10.249 1.00 47.25 137 GLY D C 1
ATOM 7391 O O . GLY D 1 136 ? -19.938 -9.050 -9.059 1.00 49.70 137 GLY D O 1
ATOM 7392 N N . ALA D 1 137 ? -19.331 -10.104 -10.987 1.00 52.00 138 ALA D N 1
ATOM 7393 C CA . ALA D 1 137 ? -19.500 -11.522 -10.581 1.00 54.54 138 ALA D CA 1
ATOM 7394 C C . ALA D 1 137 ? -18.420 -12.387 -11.246 1.00 53.16 138 ALA D C 1
ATOM 7395 O O . ALA D 1 137 ? -18.245 -12.282 -12.465 1.00 56.04 138 ALA D O 1
ATOM 7397 N N . ASN D 1 138 ? -17.738 -13.231 -10.479 1.00 51.95 139 ASN D N 1
ATOM 7398 C CA . ASN D 1 138 ? -16.645 -14.097 -10.987 1.00 50.55 139 ASN D CA 1
ATOM 7399 C C . ASN D 1 138 ? -16.957 -15.543 -10.610 1.00 54.13 139 ASN D C 1
ATOM 7400 O O . ASN D 1 138 ? -17.170 -15.850 -9.433 1.00 49.76 139 ASN D O 1
ATOM 7405 N N . PRO D 1 139 ? -16.993 -16.476 -11.596 1.00 53.87 140 PRO D N 1
ATOM 7406 C CA . PRO D 1 139 ? -17.501 -17.824 -11.364 1.00 53.41 140 PRO D CA 1
ATOM 7407 C C . PRO D 1 139 ? -16.652 -18.632 -10.379 1.00 50.15 140 PRO D C 1
ATOM 7408 O O . PRO D 1 139 ? -17.164 -19.622 -9.919 1.00 54.20 140 PRO D O 1
ATOM 7412 N N . LEU D 1 140 ? -15.435 -18.167 -10.071 1.00 50.45 141 LEU D N 1
ATOM 7413 C CA . LEU D 1 140 ? -14.406 -18.892 -9.279 1.00 49.44 141 LEU D CA 1
ATOM 7414 C C . LEU D 1 140 ? -14.357 -18.368 -7.853 1.00 48.95 141 LEU D C 1
ATOM 7415 O O . LEU D 1 140 ? -13.584 -18.964 -7.068 1.00 45.61 141 LEU D O 1
ATOM 7420 N N . ARG D 1 141 ? -15.061 -17.265 -7.565 1.00 48.94 142 ARG D N 1
ATOM 7421 C CA . ARG D 1 141 ? -15.189 -16.713 -6.185 1.00 49.51 142 ARG D CA 1
ATOM 7422 C C . ARG D 1 141 ? -15.636 -17.861 -5.271 1.00 50.51 142 ARG D C 1
ATOM 7423 O O . ARG D 1 141 ? -16.628 -18.508 -5.607 1.00 52.41 142 ARG D O 1
ATOM 7431 N N . GLY D 1 142 ? -14.915 -18.114 -4.184 1.00 51.62 143 GLY D N 1
ATOM 7432 C CA . GLY D 1 142 ? -15.171 -19.249 -3.280 1.00 59.63 143 GLY D CA 1
ATOM 7433 C C . GLY D 1 142 ? -13.917 -20.100 -3.116 1.00 63.58 143 GLY D C 1
ATOM 7434 O O . GLY D 1 142 ? -12.836 -19.744 -3.578 1.00 59.86 143 GLY D O 1
ATOM 7435 N N . PRO D 1 143 ? -14.026 -21.268 -2.463 1.00 68.67 144 PRO D N 1
ATOM 7436 C CA . PRO D 1 143 ? -12.855 -22.102 -2.225 1.00 64.45 144 PRO D CA 1
ATOM 7437 C C . PRO D 1 143 ? -12.443 -22.714 -3.572 1.00 61.70 144 PRO D C 1
ATOM 7438 O O . PRO D 1 143 ? -13.310 -22.968 -4.398 1.00 47.83 144 PRO D O 1
ATOM 7442 N N . ASN D 1 144 ? -11.138 -22.913 -3.767 1.00 61.91 145 ASN D N 1
ATOM 7443 C CA . ASN D 1 144 ? -10.552 -23.396 -5.040 1.00 61.37 145 ASN D CA 1
ATOM 7444 C C . ASN D 1 144 ? -10.205 -24.877 -4.927 1.00 59.82 145 ASN D C 1
ATOM 7445 O O . ASN D 1 144 ? -9.600 -25.246 -3.927 1.00 60.96 145 ASN D O 1
ATOM 7450 N N . ASP D 1 145 ? -10.491 -25.659 -5.968 1.00 62.27 146 ASP D N 1
ATOM 7451 C CA . ASP D 1 145 ? -10.037 -27.068 -6.084 1.00 67.79 146 ASP D CA 1
ATOM 7452 C C . ASP D 1 145 ? -8.985 -27.189 -7.201 1.00 70.87 146 ASP D C 1
ATOM 7453 O O . ASP D 1 145 ? -9.344 -26.976 -8.390 1.00 67.67 146 ASP D O 1
ATOM 7458 N N . GLU D 1 146 ? -7.752 -27.572 -6.840 1.00 67.55 147 GLU D N 1
ATOM 7459 C CA . GLU D 1 146 ? -6.590 -27.670 -7.765 1.00 67.28 147 GLU D CA 1
ATOM 7460 C C . GLU D 1 146 ? -6.827 -28.774 -8.798 1.00 69.26 147 GLU D C 1
ATOM 7461 O O . GLU D 1 146 ? -6.151 -28.758 -9.834 1.00 71.24 147 GLU D O 1
ATOM 7467 N N . ARG D 1 147 ? -7.741 -29.703 -8.513 1.00 73.08 148 ARG D N 1
ATOM 7468 C CA . ARG D 1 147 ? -8.149 -30.793 -9.445 1.00 75.99 148 ARG D CA 1
ATOM 7469 C C . ARG D 1 147 ? -8.929 -30.163 -10.612 1.00 72.08 148 ARG D C 1
ATOM 7470 O O . ARG D 1 147 ? -9.083 -30.829 -11.664 1.00 66.62 148 ARG D O 1
ATOM 7478 N N . LEU D 1 148 ? -9.402 -28.924 -10.434 1.00 68.26 149 LEU D N 1
ATOM 7479 C CA . LEU D 1 148 ? -10.040 -28.112 -11.504 1.00 67.73 149 LEU D CA 1
ATOM 7480 C C . LEU D 1 148 ? -8.982 -27.205 -12.152 1.00 61.24 149 LEU D C 1
ATOM 7481 O O . LEU D 1 148 ? -8.842 -27.257 -13.400 1.00 54.31 149 LEU D O 1
ATOM 7486 N N . GLY D 1 149 ? -8.243 -26.435 -11.344 1.00 53.63 150 GLY D N 1
ATOM 7487 C CA . GLY D 1 149 ? -7.330 -25.389 -11.849 1.00 55.29 150 GLY D CA 1
ATOM 7488 C C . GLY D 1 149 ? -6.651 -24.591 -10.739 1.00 53.39 150 GLY D C 1
ATOM 7489 O O . GLY D 1 149 ? -6.898 -24.798 -9.555 1.00 56.69 150 GLY D O 1
ATOM 7490 N N . PRO D 1 150 ? -5.756 -23.648 -11.088 1.00 52.97 151 PRO D N 1
ATOM 7491 C CA . PRO D 1 150 ? -5.031 -22.889 -10.068 1.00 52.85 151 PRO D CA 1
ATOM 7492 C C . PRO D 1 150 ? -5.963 -21.892 -9.359 1.00 48.80 151 PRO D C 1
ATOM 7493 O O . PRO D 1 150 ? -7.091 -21.720 -9.799 1.00 47.64 151 PRO D O 1
ATOM 7497 N N . ARG D 1 151 ? -5.480 -21.261 -8.289 1.00 47.53 152 ARG D N 1
ATOM 7498 C CA . ARG D 1 151 ? -6.275 -20.313 -7.456 1.00 51.72 152 ARG D CA 1
ATOM 7499 C C . ARG D 1 151 ? -6.525 -19.034 -8.270 1.00 55.64 152 ARG D C 1
ATOM 7500 O O . ARG D 1 151 ? -7.653 -18.479 -8.193 1.00 51.49 152 ARG D O 1
ATOM 7508 N N . PHE D 1 152 ? -5.514 -18.631 -9.047 1.00 52.25 153 PHE D N 1
ATOM 7509 C CA . PHE D 1 152 ? -5.417 -17.341 -9.767 1.00 49.21 153 PHE D CA 1
ATOM 7510 C C . PHE D 1 152 ? -5.084 -17.584 -11.245 1.00 48.56 153 PHE D C 1
ATOM 7511 O O . PHE D 1 152 ? -3.950 -17.369 -11.675 1.00 50.47 153 PHE D O 1
ATOM 7519 N N . PRO D 1 153 ? -6.038 -18.053 -12.085 1.00 47.45 154 PRO D N 1
ATOM 7520 C CA . PRO D 1 153 ? -5.750 -18.333 -13.492 1.00 48.53 154 PRO D CA 1
ATOM 7521 C C . PRO D 1 153 ? -5.455 -17.080 -14.322 1.00 53.48 154 PRO D C 1
ATOM 7522 O O . PRO D 1 153 ? -6.147 -16.077 -14.174 1.00 54.74 154 PRO D O 1
ATOM 7526 N N . VAL D 1 154 ? -4.434 -17.182 -15.172 1.00 55.72 155 VAL D N 1
ATOM 7527 C CA . VAL D 1 154 ? -3.985 -16.099 -16.090 1.00 58.45 155 VAL D CA 1
ATOM 7528 C C . VAL D 1 154 ? -4.976 -16.037 -17.260 1.00 53.46 155 VAL D C 1
ATOM 7529 O O . VAL D 1 154 ? -5.292 -17.082 -17.813 1.00 45.94 155 VAL D O 1
ATOM 7533 N N . MET D 1 155 ? -5.455 -14.841 -17.596 1.00 54.53 156 MET D N 1
ATOM 7534 C CA . MET D 1 155 ? -6.572 -14.640 -18.550 1.00 56.77 156 MET D CA 1
ATOM 7535 C C . MET D 1 155 ? -6.095 -13.908 -19.817 1.00 51.66 156 MET D C 1
ATOM 7536 O O . MET D 1 155 ? -6.924 -13.608 -20.669 1.00 54.58 156 MET D O 1
ATOM 7541 N N . PHE D 1 156 ? -4.799 -13.662 -19.966 1.00 51.92 157 PHE D N 1
ATOM 7542 C CA . PHE D 1 156 ? -4.184 -13.357 -21.281 1.00 52.63 157 PHE D CA 1
ATOM 7543 C C . PHE D 1 156 ? -4.457 -14.560 -22.189 1.00 52.46 157 PHE D C 1
ATOM 7544 O O . PHE D 1 156 ? -4.485 -15.709 -21.700 1.00 56.79 157 PHE D O 1
ATOM 7552 N N . GLU D 1 157 ? -4.695 -14.303 -23.471 1.00 56.22 158 GLU D N 1
ATOM 7553 C CA . GLU D 1 157 ? -5.027 -15.337 -24.489 1.00 59.68 158 GLU D CA 1
ATOM 7554 C C . GLU D 1 157 ? -6.197 -16.198 -23.986 1.00 55.30 158 GLU D C 1
ATOM 7555 O O . GLU D 1 157 ? -6.242 -17.386 -24.294 1.00 54.65 158 GLU D O 1
ATOM 7561 N N . ALA D 1 158 ? -7.134 -15.613 -23.249 1.00 53.12 159 ALA D N 1
ATOM 7562 C CA . ALA D 1 158 ? -8.372 -16.305 -22.841 1.00 53.26 159 ALA D CA 1
ATOM 7563 C C . ALA D 1 158 ? -8.999 -16.925 -24.094 1.00 49.90 159 ALA D C 1
ATOM 7564 O O . ALA D 1 158 ? -9.439 -18.089 -24.032 1.00 57.27 159 ALA D O 1
ATOM 7566 N N . TYR D 1 159 ? -9.025 -16.177 -25.193 1.00 49.37 160 TYR D N 1
ATOM 7567 C CA . TYR D 1 159 ? -9.427 -16.668 -26.536 1.00 49.62 160 TYR D CA 1
ATOM 7568 C C . TYR D 1 159 ? -8.163 -17.148 -27.259 1.00 52.21 160 TYR D C 1
ATOM 7569 O O . TYR D 1 159 ? -7.168 -16.401 -27.254 1.00 50.19 160 TYR D O 1
ATOM 7578 N N . ASP D 1 160 ? -8.191 -18.371 -27.802 1.00 53.23 161 ASP D N 1
ATOM 7579 C CA . ASP D 1 160 ? -6.983 -19.107 -28.274 1.00 57.21 161 ASP D CA 1
ATOM 7580 C C . ASP D 1 160 ? -6.423 -18.411 -29.510 1.00 52.82 161 ASP D C 1
ATOM 7581 O O . ASP D 1 160 ? -7.134 -18.303 -30.513 1.00 50.79 161 ASP D O 1
ATOM 7586 N N . PRO D 1 161 ? -5.129 -17.993 -29.485 1.00 47.13 162 PRO D N 1
ATOM 7587 C CA . PRO D 1 161 ? -4.476 -17.384 -30.645 1.00 49.30 162 PRO D CA 1
ATOM 7588 C C . PRO D 1 161 ? -4.610 -18.252 -31.905 1.00 51.84 162 PRO D C 1
ATOM 7589 O O . PRO D 1 161 ? -5.040 -17.713 -32.920 1.00 48.85 162 PRO D O 1
ATOM 7593 N N . GLU D 1 162 ? -4.308 -19.555 -31.813 1.00 53.53 163 GLU D N 1
ATOM 7594 C CA . GLU D 1 162 ? -4.399 -20.481 -32.982 1.00 60.86 163 GLU D CA 1
ATOM 7595 C C . GLU D 1 162 ? -5.846 -20.561 -33.497 1.00 60.23 163 GLU D C 1
ATOM 7596 O O . GLU D 1 162 ? -6.022 -20.556 -34.730 1.00 66.38 163 GLU D O 1
ATOM 7602 N N . LEU D 1 163 ? -6.855 -20.632 -32.623 1.00 55.32 164 LEU D N 1
ATOM 7603 C CA . LEU D 1 163 ? -8.265 -20.731 -33.086 1.00 53.44 164 LEU D CA 1
ATOM 7604 C C . LEU D 1 163 ? -8.721 -19.365 -33.621 1.00 49.71 164 LEU D C 1
ATOM 7605 O O . LEU D 1 163 ? -9.638 -19.330 -34.459 1.00 46.02 164 LEU D O 1
ATOM 7610 N N . ILE D 1 164 ? -8.089 -18.273 -33.187 1.00 53.65 165 ILE D N 1
ATOM 7611 C CA . ILE D 1 164 ? -8.307 -16.930 -33.808 1.00 56.53 165 ILE D CA 1
ATOM 7612 C C . ILE D 1 164 ? -7.770 -16.984 -35.251 1.00 50.86 165 ILE D C 1
ATOM 7613 O O . ILE D 1 164 ? -8.578 -16.729 -36.153 1.00 47.06 165 ILE D O 1
ATOM 7618 N N . GLU D 1 165 ? -6.517 -17.408 -35.478 1.00 53.16 166 GLU D N 1
ATOM 7619 C CA . GLU D 1 165 ? -5.915 -17.516 -36.849 1.00 60.18 166 GLU D CA 1
ATOM 7620 C C . GLU D 1 165 ? -6.776 -18.453 -37.708 1.00 52.72 166 GLU D C 1
ATOM 7621 O O . GLU D 1 165 ? -7.075 -18.102 -38.872 1.00 50.90 166 GLU D O 1
ATOM 7627 N N . LEU D 1 166 ? -7.187 -19.588 -37.151 1.00 49.98 167 LEU D N 1
ATOM 7628 C CA . LEU D 1 166 ? -8.091 -20.552 -37.828 1.00 54.36 167 LEU D CA 1
ATOM 7629 C C . LEU D 1 166 ? -9.385 -19.845 -38.274 1.00 54.12 167 LEU D C 1
ATOM 7630 O O . LEU D 1 166 ? -9.741 -19.930 -39.482 1.00 54.25 167 LEU D O 1
ATOM 7635 N N . ALA D 1 167 ? -10.087 -19.192 -37.344 1.00 48.49 168 ALA D N 1
ATOM 7636 C CA . ALA D 1 167 ? -11.378 -18.523 -37.620 1.00 49.34 168 ALA D CA 1
ATOM 7637 C C . ALA D 1 167 ? -11.224 -17.588 -38.825 1.00 47.30 168 ALA D C 1
ATOM 7638 O O . ALA D 1 167 ? -12.139 -17.573 -39.661 1.00 53.01 168 ALA D O 1
ATOM 7640 N N . ARG D 1 168 ? -10.099 -16.871 -38.915 1.00 47.14 169 ARG D N 1
ATOM 7641 C CA . ARG D 1 168 ? -9.816 -15.835 -39.952 1.00 51.30 169 ARG D CA 1
ATOM 7642 C C . ARG D 1 168 ? -9.704 -16.517 -41.314 1.00 51.61 169 ARG D C 1
ATOM 7643 O O . ARG D 1 168 ? -10.363 -16.029 -42.293 1.00 48.55 169 ARG D O 1
ATOM 7651 N N . LYS D 1 169 ? -8.904 -17.596 -41.339 1.00 52.55 170 LYS D N 1
ATOM 7652 C CA . LYS D 1 169 ? -8.624 -18.473 -42.506 1.00 50.94 170 LYS D CA 1
ATOM 7653 C C . LYS D 1 169 ? -9.960 -18.928 -43.091 1.00 50.97 170 LYS D C 1
ATOM 7654 O O . LYS D 1 169 ? -10.202 -18.677 -44.297 1.00 50.53 170 LYS D O 1
ATOM 7660 N N . VAL D 1 170 ? -10.823 -19.514 -42.259 1.00 49.51 171 VAL D N 1
ATOM 7661 C CA . VAL D 1 170 ? -12.109 -20.095 -42.734 1.00 51.38 171 VAL D CA 1
ATOM 7662 C C . VAL D 1 170 ? -12.984 -18.963 -43.266 1.00 53.18 171 VAL D C 1
ATOM 7663 O O . VAL D 1 170 ? -13.650 -19.197 -44.297 1.00 54.10 171 VAL D O 1
ATOM 7667 N N . ALA D 1 171 ? -12.977 -17.788 -42.617 1.00 55.75 172 ALA D N 1
ATOM 7668 C CA . ALA D 1 171 ? -13.798 -16.618 -43.040 1.00 53.63 172 ALA D CA 1
ATOM 7669 C C . ALA D 1 171 ? -13.327 -16.138 -44.416 1.00 49.42 172 ALA D C 1
ATOM 7670 O O . ALA D 1 171 ? -14.187 -15.858 -45.295 1.00 52.14 172 ALA D O 1
ATOM 7672 N N . ARG D 1 172 ? -12.009 -16.064 -44.590 1.00 47.50 173 ARG D N 1
ATOM 7673 C CA . ARG D 1 172 ? -11.374 -15.820 -45.912 1.00 50.35 173 ARG D CA 1
ATOM 7674 C C . ARG D 1 172 ? -11.802 -16.922 -46.893 1.00 49.08 173 ARG D C 1
ATOM 7675 O O . ARG D 1 172 ? -12.337 -16.577 -47.940 1.00 47.41 173 ARG D O 1
ATOM 7683 N N . ARG D 1 173 ? -11.626 -18.193 -46.535 1.00 54.98 174 ARG D N 1
ATOM 7684 C CA . ARG D 1 173 ? -12.030 -19.368 -47.356 1.00 58.26 174 ARG D CA 1
ATOM 7685 C C . ARG D 1 173 ? -13.477 -19.171 -47.854 1.00 53.94 174 ARG D C 1
ATOM 7686 O O . ARG D 1 173 ? -13.696 -19.339 -49.056 1.00 52.77 174 ARG D O 1
ATOM 7694 N N . GLN D 1 174 ? -14.414 -18.748 -46.998 1.00 48.76 175 GLN D N 1
ATOM 7695 C CA . GLN D 1 174 ? -15.878 -18.721 -47.308 1.00 51.48 175 GLN D CA 1
ATOM 7696 C C . GLN D 1 174 ? -16.325 -17.402 -47.946 1.00 51.91 175 GLN D C 1
ATOM 7697 O O . GLN D 1 174 ? -17.546 -17.296 -48.223 1.00 46.17 175 GLN D O 1
ATOM 7703 N N . ASP D 1 175 ? -15.394 -16.459 -48.170 1.00 53.23 176 ASP D N 1
ATOM 7704 C CA . ASP D 1 175 ? -15.635 -15.095 -48.727 1.00 51.46 176 ASP D CA 1
ATOM 7705 C C . ASP D 1 175 ? -16.539 -14.293 -47.782 1.00 52.88 176 ASP D C 1
ATOM 7706 O O . ASP D 1 175 ? -17.381 -13.516 -48.261 1.00 49.18 176 ASP D O 1
ATOM 7711 N N . LEU D 1 176 ? -16.307 -14.434 -46.484 1.00 54.08 177 LEU D N 1
ATOM 7712 C CA . LEU D 1 176 ? -17.162 -13.883 -45.409 1.00 58.86 177 LEU D CA 1
ATOM 7713 C C . LEU D 1 176 ? -16.374 -12.773 -44.709 1.00 52.01 177 LEU D C 1
ATOM 7714 O O . LEU D 1 176 ? -15.275 -13.069 -44.229 1.00 47.65 177 LEU D O 1
ATOM 7719 N N . HIS D 1 177 ? -16.862 -11.533 -44.683 1.00 52.47 178 HIS D N 1
ATOM 7720 C CA . HIS D 1 177 ? -16.182 -10.475 -43.893 1.00 50.44 178 HIS D CA 1
ATOM 7721 C C . HIS D 1 177 ? -16.385 -10.791 -42.407 1.00 44.54 178 HIS D C 1
ATOM 7722 O O . HIS D 1 177 ? -17.542 -10.759 -41.956 1.00 42.25 178 HIS D O 1
ATOM 7729 N N . LEU D 1 178 ? -15.293 -11.081 -41.691 1.00 42.52 179 LEU D N 1
ATOM 7730 C CA . LEU D 1 178 ? -15.297 -11.431 -40.246 1.00 45.32 179 LEU D CA 1
ATOM 7731 C C . LEU D 1 178 ? -14.907 -10.207 -39.415 1.00 47.12 179 LEU D C 1
ATOM 7732 O O . LEU D 1 178 ? -13.703 -9.873 -39.376 1.00 54.93 179 LEU D O 1
ATOM 7737 N N . PHE D 1 179 ? -15.884 -9.588 -38.758 1.00 48.57 180 PHE D N 1
ATOM 7738 C CA . PHE D 1 179 ? -15.661 -8.519 -37.754 1.00 52.70 180 PHE D CA 1
ATOM 7739 C C . PHE D 1 179 ? -14.937 -9.153 -36.577 1.00 52.17 180 PHE D C 1
ATOM 7740 O O . PHE D 1 179 ? -15.115 -10.380 -36.399 1.00 51.08 180 PHE D O 1
ATOM 7748 N N . GLU D 1 180 ? -14.146 -8.355 -35.850 1.00 50.61 181 GLU D N 1
ATOM 7749 C CA . GLU D 1 180 ? -13.335 -8.807 -34.685 1.00 49.20 181 GLU D CA 1
ATOM 7750 C C . GLU D 1 180 ? -13.468 -7.747 -33.595 1.00 44.64 181 GLU D C 1
ATOM 7751 O O . GLU D 1 180 ? -13.619 -6.569 -33.951 1.00 46.29 181 GLU D O 1
ATOM 7757 N N . GLY D 1 181 ? -13.429 -8.143 -32.324 1.00 42.15 182 GLY D N 1
ATOM 7758 C CA . GLY D 1 181 ? -13.513 -7.172 -31.226 1.00 42.43 182 GLY D CA 1
ATOM 7759 C C . GLY D 1 181 ? -13.473 -7.792 -29.845 1.00 43.03 182 GLY D C 1
ATOM 7760 O O . GLY D 1 181 ? -13.151 -8.972 -29.719 1.00 38.53 182 GLY D O 1
ATOM 7761 N N . VAL D 1 182 ? -13.776 -6.950 -28.859 1.00 45.02 183 VAL D N 1
ATOM 7762 C CA . VAL D 1 182 ? -13.846 -7.258 -27.410 1.00 44.56 183 VAL D CA 1
ATOM 7763 C C . VAL D 1 182 ? -15.314 -7.408 -27.011 1.00 48.13 183 VAL D C 1
ATOM 7764 O O . VAL D 1 182 ? -16.141 -6.537 -27.428 1.00 42.74 183 VAL D O 1
ATOM 7768 N N . TYR D 1 183 ? -15.604 -8.420 -26.187 1.00 44.83 184 TYR D N 1
ATOM 7769 C CA . TYR D 1 183 ? -16.962 -8.730 -25.672 1.00 46.85 184 TYR D CA 1
ATOM 7770 C C . TYR D 1 183 ? -17.069 -8.208 -24.232 1.00 47.27 184 TYR D C 1
ATOM 7771 O O . TYR D 1 183 ? -16.240 -8.582 -23.338 1.00 44.63 184 TYR D O 1
ATOM 7780 N N . ALA D 1 184 ? -18.056 -7.341 -24.011 1.00 39.77 185 ALA D N 1
ATOM 7781 C CA . ALA D 1 184 ? -18.398 -6.837 -22.669 1.00 42.00 185 ALA D CA 1
ATOM 7782 C C . ALA D 1 184 ? -19.602 -7.629 -22.159 1.00 40.69 185 ALA D C 1
ATOM 7783 O O . ALA D 1 184 ? -20.644 -7.641 -22.839 1.00 39.18 185 ALA D O 1
ATOM 7785 N N . TRP D 1 185 ? -19.429 -8.300 -21.027 1.00 40.13 186 TRP D N 1
ATOM 7786 C CA . TRP D 1 185 ? -20.512 -8.943 -20.235 1.00 44.79 186 TRP D CA 1
ATOM 7787 C C . TRP D 1 185 ? -21.219 -7.869 -19.416 1.00 42.00 186 TRP D C 1
ATOM 7788 O O . TRP D 1 185 ? -20.595 -7.324 -18.503 1.00 40.69 186 TRP D O 1
ATOM 7799 N N . PHE D 1 186 ? -22.459 -7.565 -19.779 1.00 45.90 187 PHE D N 1
ATOM 7800 C CA . PHE D 1 186 ? -23.377 -6.654 -19.050 1.00 44.62 187 PHE D CA 1
ATOM 7801 C C . PHE D 1 186 ? -24.425 -7.536 -18.361 1.00 44.79 187 PHE D C 1
ATOM 7802 O O . PHE D 1 186 ? -24.936 -8.453 -19.017 1.00 47.37 187 PHE D O 1
ATOM 7810 N N . MET D 1 187 ? -24.713 -7.302 -17.081 1.00 48.54 188 MET D N 1
ATOM 7811 C CA . MET D 1 187 ? -25.516 -8.252 -16.271 1.00 49.20 188 MET D CA 1
ATOM 7812 C C . MET D 1 187 ? -26.938 -8.345 -16.831 1.00 51.18 188 MET D C 1
ATOM 7813 O O . MET D 1 187 ? -27.482 -9.456 -16.852 1.00 49.33 188 MET D O 1
ATOM 7818 N N . GLY D 1 188 ? -27.503 -7.241 -17.311 1.00 51.69 189 GLY D N 1
ATOM 7819 C CA . GLY D 1 188 ? -28.930 -7.203 -17.674 1.00 52.45 189 GLY D CA 1
ATOM 7820 C C . GLY D 1 188 ? -29.804 -7.527 -16.463 1.00 48.79 189 GLY D C 1
ATOM 7821 O O . GLY D 1 188 ? -29.350 -7.442 -15.322 1.00 41.95 189 GLY D O 1
ATOM 7822 N N . PRO D 1 189 ? -31.062 -7.980 -16.652 1.00 48.84 190 PRO D N 1
ATOM 7823 C CA . PRO D 1 189 ? -31.615 -8.294 -17.966 1.00 45.34 190 PRO D CA 1
ATOM 7824 C C . PRO D 1 189 ? -32.194 -7.097 -18.724 1.00 46.81 190 PRO D C 1
ATOM 7825 O O . PRO D 1 189 ? -32.449 -7.263 -19.895 1.00 50.04 190 PRO D O 1
ATOM 7829 N N . SER D 1 190 ? -32.432 -5.957 -18.070 1.00 44.22 191 SER D N 1
ATOM 7830 C CA . SER D 1 190 ? -32.691 -4.679 -18.787 1.00 45.21 191 SER D CA 1
ATOM 7831 C C . SER D 1 190 ? -31.537 -4.453 -19.770 1.00 47.81 191 SER D C 1
ATOM 7832 O O . SER D 1 190 ? -30.399 -4.791 -19.405 1.00 53.21 191 SER D O 1
ATOM 7835 N N . PHE D 1 191 ? -31.813 -3.961 -20.982 1.00 46.39 192 PHE D N 1
ATOM 7836 C CA . PHE D 1 191 ? -30.767 -3.538 -21.952 1.00 46.99 192 PHE D CA 1
ATOM 7837 C C . PHE D 1 191 ? -30.062 -2.292 -21.386 1.00 44.42 192 PHE D C 1
ATOM 7838 O O . PHE D 1 191 ? -30.551 -1.663 -20.460 1.00 47.76 192 PHE D O 1
ATOM 7846 N N . ALA D 1 192 ? -28.912 -1.949 -21.942 1.00 47.88 193 ALA D N 1
ATOM 7847 C CA . ALA D 1 192 ? -28.078 -0.809 -21.511 1.00 44.19 193 ALA D CA 1
ATOM 7848 C C . ALA D 1 192 ? -28.757 0.495 -21.943 1.00 43.20 193 ALA D C 1
ATOM 7849 O O . ALA D 1 192 ? -29.346 0.521 -23.040 1.00 49.07 193 ALA D O 1
ATOM 7851 N N . SER D 1 193 ? -28.716 1.513 -21.077 1.00 41.28 194 SER D N 1
ATOM 7852 C CA . SER D 1 193 ? -29.039 2.926 -21.405 1.00 42.12 194 SER D CA 1
ATOM 7853 C C . SER D 1 193 ? -28.057 3.432 -22.457 1.00 39.83 194 SER D C 1
ATOM 7854 O O . SER D 1 193 ? -26.989 2.835 -22.586 1.00 39.14 194 SER D O 1
ATOM 7857 N N . ARG D 1 194 ? -28.379 4.532 -23.133 1.00 40.16 195 ARG D N 1
ATOM 7858 C CA . ARG D 1 194 ? -27.447 5.179 -24.089 1.00 38.65 195 ARG D CA 1
ATOM 7859 C C . ARG D 1 194 ? -26.098 5.457 -23.408 1.00 39.82 195 ARG D C 1
ATOM 7860 O O . ARG D 1 194 ? -25.057 5.150 -24.015 1.00 40.84 195 ARG D O 1
ATOM 7868 N N . ALA D 1 195 ? -26.111 6.004 -22.189 1.00 39.11 196 ALA D N 1
ATOM 7869 C CA . ALA D 1 195 ? -24.891 6.423 -21.464 1.00 37.41 196 ALA D CA 1
ATOM 7870 C C . ALA D 1 195 ? -24.047 5.177 -21.140 1.00 38.53 196 ALA D C 1
ATOM 7871 O O . ALA D 1 195 ? -22.792 5.247 -21.209 1.00 39.37 196 ALA D O 1
ATOM 7873 N N . GLU D 1 196 ? -24.712 4.060 -20.860 1.00 38.73 197 GLU D N 1
ATOM 7874 C CA . GLU D 1 196 ? -24.063 2.757 -20.564 1.00 40.56 197 GLU D CA 1
ATOM 7875 C C . GLU D 1 196 ? -23.406 2.216 -21.841 1.00 37.31 197 GLU D C 1
ATOM 7876 O O . GLU D 1 196 ? -22.245 1.782 -21.768 1.00 36.95 197 GLU D O 1
ATOM 7882 N N . LEU D 1 197 ? -24.079 2.272 -22.990 1.00 41.22 198 LEU D N 1
ATOM 7883 C CA . LEU D 1 197 ? -23.436 1.862 -24.266 1.00 41.33 198 LEU D CA 1
ATOM 7884 C C . LEU D 1 197 ? -22.200 2.738 -24.496 1.00 41.58 198 LEU D C 1
ATOM 7885 O O . LEU D 1 197 ? -21.143 2.187 -24.839 1.00 36.33 198 LEU D O 1
ATOM 7890 N N . ARG D 1 198 ? -22.304 4.040 -24.238 1.00 44.83 199 ARG D N 1
ATOM 7891 C CA . ARG D 1 198 ? -21.209 5.005 -24.510 1.00 51.20 199 ARG D CA 1
ATOM 7892 C C . ARG D 1 198 ? -19.997 4.644 -23.646 1.00 48.70 199 ARG D C 1
ATOM 7893 O O . ARG D 1 198 ? -18.872 4.534 -24.185 1.00 42.56 199 ARG D O 1
ATOM 7901 N N . LEU D 1 199 ? -20.235 4.444 -22.356 1.00 43.85 200 LEU D N 1
ATOM 7902 C CA . LEU D 1 199 ? -19.190 4.116 -21.358 1.00 44.76 200 LEU D CA 1
ATOM 7903 C C . LEU D 1 199 ? -18.536 2.783 -21.775 1.00 44.37 200 LEU D C 1
ATOM 7904 O O . LEU D 1 199 ? -17.293 2.729 -21.825 1.00 34.07 200 LEU D O 1
ATOM 7909 N N . LEU D 1 200 ? -19.322 1.767 -22.156 1.00 46.72 201 LEU D N 1
ATOM 7910 C CA . LEU D 1 200 ? -18.783 0.420 -22.521 1.00 48.30 201 LEU D CA 1
ATOM 7911 C C . LEU D 1 200 ? -17.890 0.522 -23.769 1.00 45.35 201 LEU D C 1
ATOM 7912 O O . LEU D 1 200 ? -16.822 -0.122 -23.796 1.00 48.75 201 LEU D O 1
ATOM 7917 N N . ARG D 1 201 ? -18.293 1.322 -24.749 1.00 47.48 202 ARG D N 1
ATOM 7918 C CA . ARG D 1 201 ? -17.534 1.552 -26.008 1.00 49.77 202 ARG D CA 1
ATOM 7919 C C . ARG D 1 201 ? -16.239 2.305 -25.693 1.00 49.11 202 ARG D C 1
ATOM 7920 O O . ARG D 1 201 ? -15.180 1.836 -26.126 1.00 52.96 202 ARG D O 1
ATOM 7928 N N . GLU D 1 202 ? -16.332 3.406 -24.942 1.00 52.27 203 GLU D N 1
ATOM 7929 C CA . GLU D 1 202 ? -15.174 4.236 -24.519 1.00 55.51 203 GLU D CA 1
ATOM 7930 C C . GLU D 1 202 ? -14.170 3.346 -23.764 1.00 51.08 203 GLU D C 1
ATOM 7931 O O . GLU D 1 202 ? -12.959 3.597 -23.866 1.00 55.43 203 GLU D O 1
ATOM 7937 N N . LEU D 1 203 ? -14.633 2.321 -23.058 1.00 45.26 204 LEU D N 1
ATOM 7938 C CA . LEU D 1 203 ? -13.762 1.450 -22.235 1.00 47.29 204 LEU D CA 1
ATOM 7939 C C . LEU D 1 203 ? -13.121 0.352 -23.093 1.00 45.37 204 LEU D C 1
ATOM 7940 O O . LEU D 1 203 ? -12.367 -0.454 -22.536 1.00 44.17 204 LEU D O 1
ATOM 7945 N N . GLY D 1 204 ? -13.412 0.315 -24.393 1.00 44.62 205 GLY D N 1
ATOM 7946 C CA . GLY D 1 204 ? -12.738 -0.586 -25.349 1.00 45.77 205 GLY D CA 1
ATOM 7947 C C . GLY D 1 204 ? -13.555 -1.819 -25.696 1.00 43.57 205 GLY D C 1
ATOM 7948 O O . GLY D 1 204 ? -13.001 -2.701 -26.313 1.00 48.06 205 GLY D O 1
ATOM 7949 N N . ALA D 1 205 ? -14.838 -1.868 -25.347 1.00 42.32 206 ALA D N 1
ATOM 7950 C CA . ALA D 1 205 ? -15.767 -2.931 -25.779 1.00 41.57 206 ALA D CA 1
ATOM 7951 C C . ALA D 1 205 ? -16.194 -2.667 -27.228 1.00 43.16 206 ALA D C 1
ATOM 7952 O O . ALA D 1 205 ? -16.456 -1.513 -27.564 1.00 46.36 206 ALA D O 1
ATOM 7954 N N . ASP D 1 206 ? -16.238 -3.714 -28.048 1.00 42.75 207 ASP D N 1
ATOM 7955 C CA . ASP D 1 206 ? -16.763 -3.677 -29.435 1.00 44.14 207 ASP D CA 1
ATOM 7956 C C . ASP D 1 206 ? -18.116 -4.382 -29.481 1.00 43.85 207 ASP D C 1
ATOM 7957 O O . ASP D 1 206 ? -18.790 -4.258 -30.508 1.00 46.15 207 ASP D O 1
ATOM 7962 N N . ALA D 1 207 ? -18.489 -5.120 -28.434 1.00 44.03 208 ALA D N 1
ATOM 7963 C CA . ALA D 1 207 ? -19.786 -5.827 -28.386 1.00 46.50 208 ALA D CA 1
ATOM 7964 C C . ALA D 1 207 ? -20.290 -5.969 -26.944 1.00 46.98 208 ALA D C 1
ATOM 7965 O O . ALA D 1 207 ? -19.469 -6.124 -26.010 1.00 47.96 208 ALA D O 1
ATOM 7967 N N . ILE D 1 208 ? -21.614 -5.936 -26.801 1.00 42.66 209 ILE D N 1
ATOM 7968 C CA . ILE D 1 208 ? -22.335 -6.072 -25.511 1.00 42.54 209 ILE D CA 1
ATOM 7969 C C . ILE D 1 208 ? -23.271 -7.282 -25.612 1.00 43.21 209 ILE D C 1
ATOM 7970 O O . ILE D 1 208 ? -23.964 -7.423 -26.627 1.00 47.25 209 ILE D O 1
ATOM 7975 N N . GLY D 1 209 ? -23.258 -8.132 -24.590 1.00 39.43 210 GLY D N 1
ATOM 7976 C CA . GLY D 1 209 ? -24.174 -9.270 -24.417 1.00 41.94 210 GLY D CA 1
ATOM 7977 C C . GLY D 1 209 ? -24.214 -9.697 -22.960 1.00 42.58 210 GLY D C 1
ATOM 7978 O O . GLY D 1 209 ? -23.471 -9.092 -22.118 1.00 42.22 210 GLY D O 1
ATOM 7979 N N . MET D 1 210 ? -25.052 -10.677 -22.638 1.00 43.41 211 MET D N 1
ATOM 7980 C CA . MET D 1 210 ? -25.372 -10.981 -21.216 1.00 46.34 211 MET D CA 1
ATOM 7981 C C . MET D 1 210 ? -24.898 -12.398 -20.862 1.00 46.01 211 MET D C 1
ATOM 7982 O O . MET D 1 210 ? -25.400 -12.978 -19.890 1.00 50.55 211 MET D O 1
ATOM 7987 N N . SER D 1 211 ? -23.884 -12.892 -21.577 1.00 51.48 212 SER D N 1
ATOM 7988 C CA . SER D 1 211 ? -23.396 -14.293 -21.509 1.00 52.59 212 SER D CA 1
ATOM 7989 C C . SER D 1 211 ? -21.862 -14.356 -21.577 1.00 56.17 212 SER D C 1
ATOM 7990 O O . SER D 1 211 ? -21.214 -13.293 -21.533 1.00 65.51 212 SER D O 1
ATOM 7993 N N . THR D 1 212 ? -21.315 -15.578 -21.626 1.00 56.51 213 THR D N 1
ATOM 7994 C CA . THR D 1 212 ? -20.058 -15.955 -22.332 1.00 50.33 213 THR D CA 1
ATOM 7995 C C . THR D 1 212 ? -18.827 -15.722 -21.453 1.00 49.13 213 THR D C 1
ATOM 7996 O O . THR D 1 212 ? -18.001 -16.635 -21.359 1.00 61.56 213 THR D O 1
ATOM 8000 N N . VAL D 1 213 ? -18.667 -14.558 -20.846 1.00 45.85 214 VAL D N 1
ATOM 8001 C CA . VAL D 1 213 ? -17.432 -14.262 -20.057 1.00 47.74 214 VAL D CA 1
ATOM 8002 C C . VAL D 1 213 ? -17.240 -15.296 -18.954 1.00 44.63 214 VAL D C 1
ATOM 8003 O O . VAL D 1 213 ? -16.134 -15.776 -18.738 1.00 50.73 214 VAL D O 1
ATOM 8007 N N . PRO D 1 214 ? -18.272 -15.644 -18.164 1.00 47.25 215 PRO D N 1
ATOM 8008 C CA . PRO D 1 214 ? -18.073 -16.588 -17.066 1.00 44.14 215 PRO D CA 1
ATOM 8009 C C . PRO D 1 214 ? -17.621 -17.967 -17.586 1.00 42.97 215 PRO D C 1
ATOM 8010 O O . PRO D 1 214 ? -16.731 -18.575 -17.000 1.00 40.65 215 PRO D O 1
ATOM 8014 N N . GLU D 1 215 ? -18.210 -18.419 -18.691 1.00 42.37 216 GLU D N 1
ATOM 8015 C CA . GLU D 1 215 ? -17.832 -19.688 -19.362 1.00 44.99 216 GLU D CA 1
ATOM 8016 C C . GLU D 1 215 ? -16.347 -19.623 -19.706 1.00 50.04 216 GLU D C 1
ATOM 8017 O O . GLU D 1 215 ? -15.611 -20.555 -19.313 1.00 55.56 216 GLU D O 1
ATOM 8023 N N . VAL D 1 216 ? -15.924 -18.527 -20.344 1.00 48.00 217 VAL D N 1
ATOM 8024 C CA . VAL D 1 216 ? -14.501 -18.255 -20.691 1.00 45.01 217 VAL D CA 1
ATOM 8025 C C . VAL D 1 216 ? -13.651 -18.391 -19.436 1.00 43.77 217 VAL D C 1
ATOM 8026 O O . VAL D 1 216 ? -12.655 -19.103 -19.504 1.00 47.83 217 VAL D O 1
ATOM 8030 N N . ILE D 1 217 ? -14.003 -17.701 -18.357 1.00 48.07 218 ILE D N 1
ATOM 8031 C CA . ILE D 1 217 ? -13.138 -17.618 -17.139 1.00 51.17 218 ILE D CA 1
ATOM 8032 C C . ILE D 1 217 ? -12.929 -19.038 -16.591 1.00 56.14 218 ILE D C 1
ATOM 8033 O O . ILE D 1 217 ? -11.765 -19.409 -16.296 1.00 54.42 218 ILE D O 1
ATOM 8038 N N . ALA D 1 218 ? -14.022 -19.799 -16.467 1.00 58.79 219 ALA D N 1
ATOM 8039 C CA . ALA D 1 218 ? -14.079 -21.135 -15.830 1.00 52.48 219 ALA D CA 1
ATOM 8040 C C . ALA D 1 218 ? -13.312 -22.159 -16.684 1.00 51.78 219 ALA D C 1
ATOM 8041 O O . ALA D 1 218 ? -12.557 -22.971 -16.101 1.00 54.14 219 ALA D O 1
ATOM 8043 N N . LEU D 1 219 ? -13.495 -22.119 -18.005 1.00 47.26 220 LEU D N 1
ATOM 8044 C CA . LEU D 1 219 ? -12.816 -23.016 -18.972 1.00 49.78 220 LEU D CA 1
ATOM 8045 C C . LEU D 1 219 ? -11.298 -22.780 -18.982 1.00 52.10 220 LEU D C 1
ATOM 8046 O O . LEU D 1 219 ? -10.567 -23.777 -19.107 1.00 65.90 220 LEU D O 1
ATOM 8051 N N . ARG D 1 220 ? -10.815 -21.543 -18.863 1.00 50.19 221 ARG D N 1
ATOM 8052 C CA . ARG D 1 220 ? -9.349 -21.270 -18.903 1.00 53.54 221 ARG D CA 1
ATOM 8053 C C . ARG D 1 220 ? -8.710 -21.696 -17.582 1.00 51.91 221 ARG D C 1
ATOM 8054 O O . ARG D 1 220 ? -7.508 -21.987 -17.596 1.00 58.49 221 ARG D O 1
ATOM 8062 N N . HIS D 1 221 ? -9.488 -21.730 -16.498 1.00 58.00 222 HIS D N 1
ATOM 8063 C CA . HIS D 1 221 ? -9.134 -22.314 -15.168 1.00 60.06 222 HIS D CA 1
ATOM 8064 C C . HIS D 1 221 ? -8.801 -23.805 -15.336 1.00 66.19 222 HIS D C 1
ATOM 8065 O O . HIS D 1 221 ? -7.795 -24.269 -14.726 1.00 66.53 222 HIS D O 1
ATOM 8072 N N . LEU D 1 222 ? -9.608 -24.500 -16.155 1.00 62.93 223 LEU D N 1
ATOM 8073 C CA . LEU D 1 222 ? -9.504 -25.953 -16.475 1.00 64.81 223 LEU D CA 1
ATOM 8074 C C . LEU D 1 222 ? -8.376 -26.207 -17.483 1.00 65.08 223 LEU D C 1
ATOM 8075 O O . LEU D 1 222 ? -7.968 -27.375 -17.605 1.00 68.96 223 LEU D O 1
ATOM 8080 N N . GLY D 1 223 ? -7.923 -25.165 -18.191 1.00 63.72 224 GLY D N 1
ATOM 8081 C CA . GLY D 1 223 ? -6.840 -25.224 -19.192 1.00 55.80 224 GLY D CA 1
ATOM 8082 C C . GLY D 1 223 ? -7.366 -25.539 -20.582 1.00 52.35 224 GLY D C 1
ATOM 8083 O O . GLY D 1 223 ? -6.538 -25.881 -21.444 1.00 54.17 224 GLY D O 1
ATOM 8084 N N . ALA D 1 224 ? -8.679 -25.424 -20.808 1.00 48.12 225 ALA D N 1
ATOM 8085 C CA . ALA D 1 224 ? -9.335 -25.664 -22.118 1.00 51.26 225 ALA D CA 1
ATOM 8086 C C . ALA D 1 224 ? -8.962 -24.569 -23.132 1.00 55.98 225 ALA D C 1
ATOM 8087 O O . ALA D 1 224 ? -8.402 -23.524 -22.715 1.00 55.48 225 ALA D O 1
ATOM 8089 N N . ARG D 1 225 ? -9.247 -24.800 -24.420 1.00 55.63 226 ARG D N 1
ATOM 8090 C CA . ARG D 1 225 ? -9.081 -23.799 -25.514 1.00 58.81 226 ARG D CA 1
ATOM 8091 C C . ARG D 1 225 ? -10.449 -23.204 -25.866 1.00 58.39 226 ARG D C 1
ATOM 8092 O O . ARG D 1 225 ? -11.403 -23.986 -26.049 1.00 52.56 226 ARG D O 1
ATOM 8100 N N . VAL D 1 226 ? -10.519 -21.876 -26.024 1.00 56.85 227 VAL D N 1
ATOM 8101 C CA . VAL D 1 226 ? -11.795 -21.145 -26.275 1.00 50.90 227 VAL D CA 1
ATOM 8102 C C . VAL D 1 226 ? -11.697 -20.297 -27.546 1.00 49.81 227 VAL D C 1
ATOM 8103 O O . VAL D 1 226 ? -10.650 -19.617 -27.779 1.00 49.97 227 VAL D O 1
ATOM 8107 N N . LEU D 1 227 ? -12.784 -20.349 -28.309 1.00 44.19 228 LEU D N 1
ATOM 8108 C CA . LEU D 1 227 ? -13.077 -19.491 -29.474 1.00 54.57 228 LEU D CA 1
ATOM 8109 C C . LEU D 1 227 ? -14.460 -18.878 -29.232 1.00 52.95 228 LEU D C 1
ATOM 8110 O O . LEU D 1 227 ? -15.396 -19.641 -28.944 1.00 51.82 228 LEU D O 1
ATOM 8115 N N . GLY D 1 228 ? -14.565 -17.549 -29.332 1.00 51.99 229 GLY D N 1
ATOM 8116 C CA . GLY D 1 228 ? -15.825 -16.815 -29.131 1.00 46.60 229 GLY D CA 1
ATOM 8117 C C . GLY D 1 228 ? -16.348 -16.255 -30.434 1.00 46.26 229 GLY D C 1
ATOM 8118 O O . GLY D 1 228 ? -15.558 -15.654 -31.198 1.00 49.01 229 GLY D O 1
ATOM 8119 N N . LEU D 1 229 ? -17.631 -16.468 -30.693 1.00 44.22 230 LEU D N 1
ATOM 8120 C CA . LEU D 1 229 ? -18.344 -15.904 -31.856 1.00 50.09 230 LEU D CA 1
ATOM 8121 C C . LEU D 1 229 ? -19.666 -15.351 -31.341 1.00 52.79 230 LEU D C 1
ATOM 8122 O O . LEU D 1 229 ? -20.362 -16.071 -30.617 1.00 60.52 230 LEU D O 1
ATOM 8127 N N . SER D 1 230 ? -19.980 -14.112 -31.695 1.00 52.07 231 SER D N 1
ATOM 8128 C CA . SER D 1 230 ? -21.312 -13.506 -31.495 1.00 48.78 231 SER D CA 1
ATOM 8129 C C . SER D 1 230 ? -21.875 -13.215 -32.880 1.00 48.20 231 SER D C 1
ATOM 8130 O O . SER D 1 230 ? -21.126 -12.703 -33.714 1.00 52.72 231 SER D O 1
ATOM 8133 N N . THR D 1 231 ? -23.123 -13.599 -33.126 1.00 52.40 232 THR D N 1
ATOM 8134 C CA . THR D 1 231 ? -23.988 -12.972 -34.150 1.00 54.27 232 THR D CA 1
ATOM 8135 C C . THR D 1 231 ? -24.333 -11.580 -33.637 1.00 54.44 232 THR D C 1
ATOM 8136 O O . THR D 1 231 ? -24.966 -11.502 -32.567 1.00 58.90 232 THR D O 1
ATOM 8140 N N . ILE D 1 232 ? -23.866 -10.548 -34.336 1.00 55.02 233 ILE D N 1
ATOM 8141 C CA . ILE D 1 232 ? -24.213 -9.124 -34.070 1.00 53.71 233 ILE D CA 1
ATOM 8142 C C . ILE D 1 232 ? -25.621 -8.899 -34.638 1.00 56.17 233 ILE D C 1
ATOM 8143 O O . ILE D 1 232 ? -25.737 -8.634 -35.849 1.00 55.88 233 ILE D O 1
ATOM 8148 N N . THR D 1 233 ? -26.640 -9.026 -33.781 1.00 56.84 234 THR D N 1
ATOM 8149 C CA . THR D 1 233 ? -28.086 -9.062 -34.125 1.00 61.17 234 THR D CA 1
ATOM 8150 C C . THR D 1 233 ? -28.617 -7.639 -34.349 1.00 61.20 234 THR D C 1
ATOM 8151 O O . THR D 1 233 ? -29.618 -7.475 -35.098 1.00 61.18 234 THR D O 1
ATOM 8155 N N . ASP D 1 234 ? -27.995 -6.653 -33.700 1.00 59.51 235 ASP D N 1
ATOM 8156 C CA . ASP D 1 234 ? -28.464 -5.241 -33.681 1.00 62.28 235 ASP D CA 1
ATOM 8157 C C . ASP D 1 234 ? -27.237 -4.334 -33.545 1.00 63.66 235 ASP D C 1
ATOM 8158 O O . ASP D 1 234 ? -26.202 -4.807 -32.984 1.00 61.07 235 ASP D O 1
ATOM 8163 N N . MET D 1 235 ? -27.348 -3.094 -34.038 1.00 56.48 236 MET D N 1
ATOM 8164 C CA . MET D 1 235 ? -26.392 -2.001 -33.730 1.00 56.50 236 MET D CA 1
ATOM 8165 C C . MET D 1 235 ? -26.887 -1.234 -32.490 1.00 57.54 236 MET D C 1
ATOM 8166 O O . MET D 1 235 ? -27.843 -0.435 -32.594 1.00 62.43 236 MET D O 1
ATOM 8171 N N . ALA D 1 236 ? -26.267 -1.534 -31.344 1.00 53.67 237 ALA D N 1
ATOM 8172 C CA . ALA D 1 236 ? -26.403 -0.844 -30.043 1.00 55.42 237 ALA D CA 1
ATOM 8173 C C . ALA D 1 236 ? -25.388 0.308 -29.985 1.00 55.31 237 ALA D C 1
ATOM 8174 O O . ALA D 1 236 ? -24.316 0.162 -29.333 1.00 58.14 237 ALA D O 1
ATOM 8176 N N . VAL D 1 237 ? -25.696 1.411 -30.667 1.00 53.25 238 VAL D N 1
ATOM 8177 C CA . VAL D 1 237 ? -24.809 2.609 -30.706 1.00 58.01 238 VAL D CA 1
ATOM 8178 C C . VAL D 1 237 ? -25.673 3.809 -30.320 1.00 55.83 238 VAL D C 1
ATOM 8179 O O . VAL D 1 237 ? -26.671 4.085 -30.978 1.00 52.38 238 VAL D O 1
ATOM 8183 N N . PRO D 1 238 ? -25.344 4.495 -29.197 1.00 58.24 239 PRO D N 1
ATOM 8184 C CA . PRO D 1 238 ? -26.305 5.351 -28.496 1.00 60.48 239 PRO D CA 1
ATOM 8185 C C . PRO D 1 238 ? -26.717 6.672 -29.165 1.00 60.44 239 PRO D C 1
ATOM 8186 O O . PRO D 1 238 ? -27.670 7.248 -28.699 1.00 53.60 239 PRO D O 1
ATOM 8190 N N . GLU D 1 239 ? -26.066 7.091 -30.251 1.00 67.81 240 GLU D N 1
ATOM 8191 C CA . GLU D 1 239 ? -26.428 8.365 -30.938 1.00 75.58 240 GLU D CA 1
ATOM 8192 C C . GLU D 1 239 ? -27.202 8.057 -32.226 1.00 77.35 240 GLU D C 1
ATOM 8193 O O . GLU D 1 239 ? -27.130 8.862 -33.165 1.00 86.43 240 GLU D O 1
ATOM 8199 N N . ARG D 1 240 ? -27.966 6.962 -32.216 1.00 80.35 241 ARG D N 1
ATOM 8200 C CA . ARG D 1 240 ? -28.919 6.532 -33.275 1.00 81.21 241 ARG D CA 1
ATOM 8201 C C . ARG D 1 240 ? -30.226 6.168 -32.559 1.00 83.19 241 ARG D C 1
ATOM 8202 O O . ARG D 1 240 ? -30.109 5.586 -31.466 1.00 83.74 241 ARG D O 1
ATOM 8210 N N . GLU D 1 241 ? -31.404 6.490 -33.120 1.00 89.82 242 GLU D N 1
ATOM 8211 C CA . GLU D 1 241 ? -32.730 6.232 -32.476 1.00 90.65 242 GLU D CA 1
ATOM 8212 C C . GLU D 1 241 ? -32.986 4.710 -32.441 1.00 93.91 242 GLU D C 1
ATOM 8213 O O . GLU D 1 241 ? -32.432 3.993 -33.293 1.00 102.16 242 GLU D O 1
ATOM 8219 N N . HIS D 1 242 ? -33.760 4.233 -31.459 1.00 100.26 243 HIS D N 1
ATOM 8220 C CA . HIS D 1 242 ? -34.216 2.820 -31.276 1.00 107.94 243 HIS D CA 1
ATOM 8221 C C . HIS D 1 242 ? -33.038 1.889 -30.926 1.00 98.13 243 HIS D C 1
ATOM 8222 O O . HIS D 1 242 ? -32.083 1.782 -31.727 1.00 79.16 243 HIS D O 1
ATOM 8229 N N . HIS D 1 243 ? -33.104 1.276 -29.734 1.00 95.29 244 HIS D N 1
ATOM 8230 C CA . HIS D 1 243 ? -32.437 -0.004 -29.371 1.00 88.04 244 HIS D CA 1
ATOM 8231 C C . HIS D 1 243 ? -33.312 -1.148 -29.897 1.00 90.34 244 HIS D C 1
ATOM 8232 O O . HIS D 1 243 ? -34.560 -1.031 -29.801 1.00 76.63 244 HIS D O 1
ATOM 8239 N N . ALA D 1 244 ? -32.688 -2.210 -30.418 1.00 92.34 245 ALA D N 1
ATOM 8240 C CA . ALA D 1 244 ? -33.368 -3.458 -30.841 1.00 88.85 245 ALA D CA 1
ATOM 8241 C C . ALA D 1 244 ? -34.209 -4.021 -29.682 1.00 92.44 245 ALA D C 1
ATOM 8242 O O . ALA D 1 244 ? -33.762 -3.968 -28.522 1.00 89.84 245 ALA D O 1
ATOM 8244 N N . THR D 1 245 ? -35.392 -4.553 -29.991 1.00 91.36 246 THR D N 1
ATOM 8245 C CA . THR D 1 245 ? -36.293 -5.230 -29.020 1.00 92.44 246 THR D CA 1
ATOM 8246 C C . THR D 1 245 ? -35.896 -6.716 -28.982 1.00 91.40 246 THR D C 1
ATOM 8247 O O . THR D 1 245 ? -35.026 -7.096 -29.782 1.00 92.05 246 THR D O 1
ATOM 8251 N N . GLU D 1 246 ? -36.465 -7.509 -28.064 1.00 99.00 247 GLU D N 1
ATOM 8252 C CA . GLU D 1 246 ? -36.264 -8.987 -27.944 1.00 96.39 247 GLU D CA 1
ATOM 8253 C C . GLU D 1 246 ? -36.639 -9.697 -29.260 1.00 96.30 247 GLU D C 1
ATOM 8254 O O . GLU D 1 246 ? -35.884 -10.600 -29.691 1.00 86.74 247 GLU D O 1
ATOM 8260 N N . GLU D 1 247 ? -37.771 -9.311 -29.861 1.00 97.93 248 GLU D N 1
ATOM 8261 C CA . GLU D 1 247 ? -38.327 -9.855 -31.136 1.00 97.64 248 GLU D CA 1
ATOM 8262 C C . GLU D 1 247 ? -37.327 -9.653 -32.296 1.00 90.71 248 GLU D C 1
ATOM 8263 O O . GLU D 1 247 ? -37.178 -10.599 -33.114 1.00 70.53 248 GLU D O 1
ATOM 8269 N N . GLU D 1 248 ? -36.661 -8.485 -32.361 1.00 89.95 249 GLU D N 1
ATOM 8270 C CA . GLU D 1 248 ? -35.715 -8.094 -33.449 1.00 89.45 249 GLU D CA 1
ATOM 8271 C C . GLU D 1 248 ? -34.392 -8.870 -33.308 1.00 86.63 249 GLU D C 1
ATOM 8272 O O . GLU D 1 248 ? -33.849 -9.269 -34.357 1.00 89.89 249 GLU D O 1
ATOM 8278 N N . VAL D 1 249 ? -33.888 -9.074 -32.082 1.00 83.88 250 VAL D N 1
ATOM 8279 C CA . VAL D 1 249 ? -32.583 -9.760 -31.801 1.00 86.18 250 VAL D CA 1
ATOM 8280 C C . VAL D 1 249 ? -32.655 -11.207 -32.319 1.00 87.20 250 VAL D C 1
ATOM 8281 O O . VAL D 1 249 ? -31.771 -11.580 -33.138 1.00 74.42 250 VAL D O 1
ATOM 8285 N N . LEU D 1 250 ? -33.665 -11.968 -31.862 1.00 91.37 251 LEU D N 1
ATOM 8286 C CA . LEU D 1 250 ? -33.880 -13.418 -32.147 1.00 81.17 251 LEU D CA 1
ATOM 8287 C C . LEU D 1 250 ? -34.253 -13.635 -33.625 1.00 83.78 251 LEU D C 1
ATOM 8288 O O . LEU D 1 250 ? -33.977 -14.746 -34.129 1.00 74.92 251 LEU D O 1
ATOM 8293 N N . ARG D 1 251 ? -34.864 -12.636 -34.287 1.00 92.64 252 ARG D N 1
ATOM 8294 C CA . ARG D 1 251 ? -35.235 -12.664 -35.736 1.00 93.30 252 ARG D CA 1
ATOM 8295 C C . ARG D 1 251 ? -33.968 -12.635 -36.608 1.00 100.08 252 ARG D C 1
ATOM 8296 O O . ARG D 1 251 ? -33.816 -13.554 -37.442 1.00 103.34 252 ARG D O 1
ATOM 8304 N N . VAL D 1 252 ? -33.112 -11.614 -36.447 1.00 99.87 253 VAL D N 1
ATOM 8305 C CA . VAL D 1 252 ? -31.876 -11.400 -37.270 1.00 100.15 253 VAL D CA 1
ATOM 8306 C C . VAL D 1 252 ? -30.898 -12.565 -37.015 1.00 102.40 253 VAL D C 1
ATOM 8307 O O . VAL D 1 252 ? -30.133 -12.891 -37.949 1.00 102.97 253 VAL D O 1
ATOM 8311 N N . ALA D 1 253 ? -30.936 -13.182 -35.822 1.00 99.66 254 ALA D N 1
ATOM 8312 C CA . ALA D 1 253 ? -30.116 -14.359 -35.425 1.00 97.16 254 ALA D CA 1
ATOM 8313 C C . ALA D 1 253 ? -30.500 -15.594 -36.255 1.00 93.16 254 ALA D C 1
ATOM 8314 O O . ALA D 1 253 ? -29.631 -16.490 -36.417 1.00 87.46 254 ALA D O 1
ATOM 8316 N N . ALA D 1 254 ? -31.756 -15.635 -36.729 1.00 87.89 255 ALA D N 1
ATOM 8317 C CA . ALA D 1 254 ? -32.353 -16.684 -37.592 1.00 82.76 255 ALA D CA 1
ATOM 8318 C C . ALA D 1 254 ? -32.182 -16.339 -39.088 1.00 82.56 255 ALA D C 1
ATOM 8319 O O . ALA D 1 254 ? -31.940 -17.295 -39.843 1.00 79.79 255 ALA D O 1
ATOM 8321 N N . GLU D 1 255 ? -32.293 -15.055 -39.499 1.00 81.40 256 GLU D N 1
ATOM 8322 C CA . GLU D 1 255 ? -32.078 -14.549 -40.898 1.00 75.75 256 GLU D CA 1
ATOM 8323 C C . GLU D 1 255 ? -30.600 -14.704 -41.322 1.00 78.47 256 GLU D C 1
ATOM 8324 O O . GLU D 1 255 ? -30.333 -14.873 -42.538 1.00 76.51 256 GLU D O 1
ATOM 8330 N N . THR D 1 256 ? -29.676 -14.635 -40.355 1.00 75.81 257 THR D N 1
ATOM 8331 C CA . THR D 1 256 ? -28.200 -14.737 -40.518 1.00 70.55 257 THR D CA 1
ATOM 8332 C C . THR D 1 256 ? -27.752 -16.195 -40.293 1.00 69.12 257 THR D C 1
ATOM 8333 O O . THR D 1 256 ? -26.611 -16.534 -40.682 1.00 66.30 257 THR D O 1
ATOM 8337 N N . GLY D 1 257 ? -28.613 -17.015 -39.673 1.00 66.22 258 GLY D N 1
ATOM 8338 C CA . GLY D 1 257 ? -28.435 -18.458 -39.393 1.00 62.58 258 GLY D CA 1
ATOM 8339 C C . GLY D 1 257 ? -27.711 -19.234 -40.496 1.00 62.15 258 GLY D C 1
ATOM 8340 O O . GLY D 1 257 ? -26.705 -19.892 -40.224 1.00 55.23 258 GLY D O 1
ATOM 8341 N N . PRO D 1 258 ? -28.203 -19.236 -41.760 1.00 69.53 259 PRO D N 1
ATOM 8342 C CA . PRO D 1 258 ? -27.550 -20.005 -42.827 1.00 71.43 259 PRO D CA 1
ATOM 8343 C C . PRO D 1 258 ? -26.022 -19.810 -42.845 1.00 72.03 259 PRO D C 1
ATOM 8344 O O . PRO D 1 258 ? -25.292 -20.807 -42.745 1.00 66.05 259 PRO D O 1
ATOM 8348 N N . VAL D 1 259 ? -25.587 -18.541 -42.919 1.00 73.04 260 VAL D N 1
ATOM 8349 C CA . VAL D 1 259 ? -24.162 -18.110 -43.100 1.00 67.46 260 VAL D CA 1
ATOM 8350 C C . VAL D 1 259 ? -23.386 -18.460 -41.819 1.00 63.14 260 VAL D C 1
ATOM 8351 O O . VAL D 1 259 ? -22.270 -19.027 -41.923 1.00 64.77 260 VAL D O 1
ATOM 8355 N N . PHE D 1 260 ? -23.970 -18.165 -40.654 1.00 59.03 261 PHE D N 1
ATOM 8356 C CA . PHE D 1 260 ? -23.397 -18.467 -39.316 1.00 58.58 261 PHE D CA 1
ATOM 8357 C C . PHE D 1 260 ? -23.179 -19.982 -39.141 1.00 64.43 261 PHE D C 1
ATOM 8358 O O . PHE D 1 260 ? -22.109 -20.377 -38.596 1.00 60.85 261 PHE D O 1
ATOM 8366 N N . ARG D 1 261 ? -24.169 -20.799 -39.539 1.00 66.84 262 ARG D N 1
ATOM 8367 C CA . ARG D 1 261 ? -24.146 -22.285 -39.406 1.00 65.66 262 ARG D CA 1
ATOM 8368 C C . ARG D 1 261 ? -23.136 -22.880 -40.388 1.00 62.73 262 ARG D C 1
ATOM 8369 O O . ARG D 1 261 ? -22.430 -23.819 -39.989 1.00 54.74 262 ARG D O 1
ATOM 8377 N N . ARG D 1 262 ? -23.074 -22.348 -41.611 1.00 62.43 263 ARG D N 1
ATOM 8378 C CA . ARG D 1 262 ? -22.023 -22.697 -42.603 1.00 65.48 263 ARG D CA 1
ATOM 8379 C C . ARG D 1 262 ? -20.640 -22.404 -41.995 1.00 63.39 263 ARG D C 1
ATOM 8380 O O . ARG D 1 262 ? -19.772 -23.307 -42.065 1.00 60.29 263 ARG D O 1
ATOM 8388 N N . TYR D 1 263 ? -20.455 -21.220 -41.388 1.00 60.07 264 TYR D N 1
ATOM 8389 C CA . TYR D 1 263 ? -19.152 -20.720 -40.858 1.00 58.73 264 TYR D CA 1
ATOM 8390 C C . TYR D 1 263 ? -18.659 -21.582 -39.679 1.00 56.92 264 TYR D C 1
ATOM 8391 O O . TYR D 1 263 ? -17.452 -21.948 -39.663 1.00 57.01 264 TYR D O 1
ATOM 8400 N N . VAL D 1 264 ? -19.522 -21.877 -38.700 1.00 57.33 265 VAL D N 1
ATOM 8401 C CA . VAL D 1 264 ? -19.137 -22.662 -37.482 1.00 59.17 265 VAL D CA 1
ATOM 8402 C C . VAL D 1 264 ? -18.740 -24.083 -37.912 1.00 58.35 265 VAL D C 1
ATOM 8403 O O . VAL D 1 264 ? -17.785 -24.630 -37.309 1.00 55.30 265 VAL D O 1
ATOM 8407 N N . ARG D 1 265 ? -19.450 -24.647 -38.901 1.00 66.49 266 ARG D N 1
ATOM 8408 C CA . ARG D 1 265 ? -19.145 -25.958 -39.544 1.00 72.75 266 ARG D CA 1
ATOM 8409 C C . ARG D 1 265 ? -17.723 -25.900 -40.112 1.00 70.71 266 ARG D C 1
ATOM 8410 O O . ARG D 1 265 ? -16.881 -26.744 -39.719 1.00 68.11 266 ARG D O 1
ATOM 8418 N N . GLY D 1 266 ? -17.471 -24.926 -40.991 1.00 67.10 267 GLY D N 1
ATOM 8419 C CA . GLY D 1 266 ? -16.130 -24.627 -41.526 1.00 62.08 267 GLY D CA 1
ATOM 8420 C C . GLY D 1 266 ? -15.062 -24.751 -40.451 1.00 60.28 267 GLY D C 1
ATOM 8421 O O . GLY D 1 266 ? -14.025 -25.383 -40.738 1.00 62.80 267 GLY D O 1
ATOM 8422 N N . ILE D 1 267 ? -15.290 -24.182 -39.257 1.00 58.60 268 ILE D N 1
ATOM 8423 C CA . ILE D 1 267 ? -14.277 -24.153 -38.157 1.00 59.73 268 ILE D CA 1
ATOM 8424 C C . ILE D 1 267 ? -14.125 -25.562 -37.596 1.00 61.85 268 ILE D C 1
ATOM 8425 O O . ILE D 1 267 ? -12.970 -25.986 -37.355 1.00 60.39 268 ILE D O 1
ATOM 8430 N N . LEU D 1 268 ? -15.253 -26.236 -37.358 1.00 67.31 269 LEU D N 1
ATOM 8431 C CA . LEU D 1 268 ? -15.265 -27.632 -36.843 1.00 69.34 269 LEU D CA 1
ATOM 8432 C C . LEU D 1 268 ? -14.424 -28.517 -37.776 1.00 65.06 269 LEU D C 1
ATOM 8433 O O . LEU D 1 268 ? -13.447 -29.100 -37.278 1.00 64.02 269 LEU D O 1
ATOM 8438 N N . ALA D 1 269 ? -14.736 -28.526 -39.080 1.00 65.42 270 ALA D N 1
ATOM 8439 C CA . ALA D 1 269 ? -14.033 -29.269 -40.162 1.00 67.17 270 ALA D CA 1
ATOM 8440 C C . ALA D 1 269 ? -12.524 -29.337 -39.917 1.00 72.10 270 ALA D C 1
ATOM 8441 O O . ALA D 1 269 ? -11.955 -30.418 -40.184 1.00 74.72 270 ALA D O 1
ATOM 8443 N N . GLU D 1 270 ? -11.919 -28.231 -39.452 1.00 74.04 271 GLU D N 1
ATOM 8444 C CA . GLU D 1 270 ? -10.449 -27.989 -39.462 1.00 76.06 271 GLU D CA 1
ATOM 8445 C C . GLU D 1 270 ? -9.810 -28.232 -38.083 1.00 72.94 271 GLU D C 1
ATOM 8446 O O . GLU D 1 270 ? -8.585 -28.035 -37.974 1.00 73.06 271 GLU D O 1
ATOM 8452 N N . LEU D 1 271 ? -10.568 -28.695 -37.085 1.00 77.42 272 LEU D N 1
ATOM 8453 C CA . LEU D 1 271 ? -10.033 -29.047 -35.735 1.00 87.12 272 LEU D CA 1
ATOM 8454 C C . LEU D 1 271 ? -9.520 -30.499 -35.727 1.00 89.61 272 LEU D C 1
ATOM 8455 O O . LEU D 1 271 ? -8.422 -30.829 -35.270 1.00 80.59 272 LEU D O 1
ATOM 8461 N N . GLU E 1 1 ? -43.821 -15.872 -5.571 1.00 80.40 2 GLU E N 1
ATOM 8462 C CA . GLU E 1 1 ? -44.934 -15.105 -4.960 1.00 80.71 2 GLU E CA 1
ATOM 8463 C C . GLU E 1 1 ? -44.916 -13.647 -5.461 1.00 77.97 2 GLU E C 1
ATOM 8464 O O . GLU E 1 1 ? -45.975 -12.999 -5.338 1.00 88.80 2 GLU E O 1
ATOM 8470 N N . LEU E 1 2 ? -43.800 -13.126 -6.004 1.00 74.42 3 LEU E N 1
ATOM 8471 C CA . LEU E 1 2 ? -43.720 -11.709 -6.489 1.00 75.98 3 LEU E CA 1
ATOM 8472 C C . LEU E 1 2 ? -44.843 -11.491 -7.508 1.00 71.04 3 LEU E C 1
ATOM 8473 O O . LEU E 1 2 ? -44.823 -12.151 -8.577 1.00 75.32 3 LEU E O 1
ATOM 8478 N N . TYR E 1 3 ? -45.780 -10.613 -7.149 1.00 58.89 4 TYR E N 1
ATOM 8479 C CA . TYR E 1 3 ? -47.102 -10.373 -7.790 1.00 63.41 4 TYR E CA 1
ATOM 8480 C C . TYR E 1 3 ? -48.149 -10.609 -6.707 1.00 65.82 4 TYR E C 1
ATOM 8481 O O . TYR E 1 3 ? -48.806 -9.641 -6.321 1.00 76.42 4 TYR E O 1
ATOM 8490 N N . ASP E 1 4 ? -48.258 -11.840 -6.204 1.00 66.73 5 ASP E N 1
ATOM 8491 C CA . ASP E 1 4 ? -49.136 -12.151 -5.047 1.00 70.39 5 ASP E CA 1
ATOM 8492 C C . ASP E 1 4 ? -48.706 -11.205 -3.906 1.00 67.22 5 ASP E C 1
ATOM 8493 O O . ASP E 1 4 ? -49.588 -10.757 -3.142 1.00 76.31 5 ASP E O 1
ATOM 8498 N N . LYS E 1 5 ? -47.411 -10.873 -3.819 1.00 64.86 6 LYS E N 1
ATOM 8499 C CA . LYS E 1 5 ? -46.849 -9.914 -2.822 1.00 63.20 6 LYS E CA 1
ATOM 8500 C C . LYS E 1 5 ? -47.305 -8.489 -3.147 1.00 60.50 6 LYS E C 1
ATOM 8501 O O . LYS E 1 5 ? -47.670 -7.747 -2.217 1.00 55.90 6 LYS E O 1
ATOM 8507 N N . ILE E 1 6 ? -47.227 -8.104 -4.422 1.00 62.79 7 ILE E N 1
ATOM 8508 C CA . ILE E 1 6 ? -47.687 -6.771 -4.904 1.00 61.35 7 ILE E CA 1
ATOM 8509 C C . ILE E 1 6 ? -49.149 -6.629 -4.457 1.00 57.66 7 ILE E C 1
ATOM 8510 O O . ILE E 1 6 ? -49.455 -5.671 -3.717 1.00 62.56 7 ILE E O 1
ATOM 8515 N N . GLN E 1 7 ? -49.991 -7.603 -4.810 1.00 57.04 8 GLN E N 1
ATOM 8516 C CA . GLN E 1 7 ? -51.472 -7.544 -4.654 1.00 59.49 8 GLN E CA 1
ATOM 8517 C C . GLN E 1 7 ? -51.869 -7.527 -3.168 1.00 53.97 8 GLN E C 1
ATOM 8518 O O . GLN E 1 7 ? -52.864 -6.859 -2.867 1.00 49.67 8 GLN E O 1
ATOM 8524 N N . GLU E 1 8 ? -51.129 -8.191 -2.269 1.00 51.17 9 GLU E N 1
ATOM 8525 C CA . GLU E 1 8 ? -51.365 -8.066 -0.801 1.00 53.66 9 GLU E CA 1
ATOM 8526 C C . GLU E 1 8 ? -51.152 -6.605 -0.384 1.00 54.97 9 GLU E C 1
ATOM 8527 O O . GLU E 1 8 ? -52.007 -6.082 0.360 1.00 62.01 9 GLU E O 1
ATOM 8533 N N . ALA E 1 9 ? -50.058 -5.967 -0.827 1.00 53.95 10 ALA E N 1
ATOM 8534 C CA . ALA E 1 9 ? -49.742 -4.551 -0.502 1.00 52.89 10 ALA E CA 1
ATOM 8535 C C . ALA E 1 9 ? -50.854 -3.677 -1.062 1.00 45.96 10 ALA E C 1
ATOM 8536 O O . ALA E 1 9 ? -51.350 -2.827 -0.335 1.00 46.54 10 ALA E O 1
ATOM 8538 N N . VAL E 1 10 ? -51.212 -3.890 -2.320 1.00 48.69 11 VAL E N 1
ATOM 8539 C CA . VAL E 1 10 ? -52.318 -3.156 -3.006 1.00 54.98 11 VAL E CA 1
ATOM 8540 C C . VAL E 1 10 ? -53.600 -3.287 -2.171 1.00 60.87 11 VAL E C 1
ATOM 8541 O O . VAL E 1 10 ? -54.181 -2.243 -1.778 1.00 63.83 11 VAL E O 1
ATOM 8545 N N . ALA E 1 11 ? -54.018 -4.527 -1.914 1.00 64.05 12 ALA E N 1
ATOM 8546 C CA . ALA E 1 11 ? -55.226 -4.878 -1.134 1.00 65.39 12 ALA E CA 1
ATOM 8547 C C . ALA E 1 11 ? -55.211 -4.150 0.219 1.00 59.70 12 ALA E C 1
ATOM 8548 O O . ALA E 1 11 ? -56.277 -3.624 0.604 1.00 63.87 12 ALA E O 1
ATOM 8550 N N . TYR E 1 12 ? -54.067 -4.100 0.908 1.00 53.90 13 TYR E N 1
ATOM 8551 C CA . TYR E 1 12 ? -53.930 -3.414 2.225 1.00 55.35 13 TYR E CA 1
ATOM 8552 C C . TYR E 1 12 ? -54.118 -1.899 2.086 1.00 53.06 13 TYR E C 1
ATOM 8553 O O . TYR E 1 12 ? -54.782 -1.300 2.960 1.00 52.26 13 TYR E O 1
ATOM 8562 N N . VAL E 1 13 ? -53.540 -1.275 1.056 1.00 54.71 14 VAL E N 1
ATOM 8563 C CA . VAL E 1 13 ? -53.732 0.191 0.834 1.00 60.58 14 VAL E CA 1
ATOM 8564 C C . VAL E 1 13 ? -55.230 0.413 0.555 1.00 59.16 14 VAL E C 1
ATOM 8565 O O . VAL E 1 13 ? -55.782 1.371 1.126 1.00 69.52 14 VAL E O 1
ATOM 8569 N N . ARG E 1 14 ? -55.874 -0.463 -0.225 1.00 57.84 15 ARG E N 1
ATOM 8570 C CA . ARG E 1 14 ? -57.330 -0.380 -0.559 1.00 58.49 15 ARG E CA 1
ATOM 8571 C C . ARG E 1 14 ? -58.193 -0.626 0.690 1.00 55.77 15 ARG E C 1
ATOM 8572 O O . ARG E 1 14 ? -59.349 -0.184 0.697 1.00 55.21 15 ARG E O 1
ATOM 8580 N N . SER E 1 15 ? -57.648 -1.258 1.730 1.00 58.89 16 SER E N 1
ATOM 8581 C CA . SER E 1 15 ? -58.327 -1.443 3.041 1.00 56.37 16 SER E CA 1
ATOM 8582 C C . SER E 1 15 ? -58.308 -0.137 3.852 1.00 59.88 16 SER E C 1
ATOM 8583 O O . SER E 1 15 ? -58.958 -0.128 4.906 1.00 65.33 16 SER E O 1
ATOM 8586 N N . LYS E 1 16 ? -57.597 0.915 3.415 1.00 60.85 17 LYS E N 1
ATOM 8587 C CA . LYS E 1 16 ? -57.618 2.258 4.075 1.00 59.86 17 LYS E CA 1
ATOM 8588 C C . LYS E 1 16 ? -58.263 3.323 3.166 1.00 60.27 17 LYS E C 1
ATOM 8589 O O . LYS E 1 16 ? -58.828 4.286 3.709 1.00 63.12 17 LYS E O 1
ATOM 8595 N N . THR E 1 17 ? -58.178 3.201 1.840 1.00 55.61 18 THR E N 1
ATOM 8596 C CA . THR E 1 17 ? -58.690 4.237 0.907 1.00 55.34 18 THR E CA 1
ATOM 8597 C C . THR E 1 17 ? -58.870 3.641 -0.491 1.00 51.16 18 THR E C 1
ATOM 8598 O O . THR E 1 17 ? -58.070 2.787 -0.878 1.00 51.64 18 THR E O 1
ATOM 8602 N N . ASP E 1 18 ? -59.901 4.079 -1.207 1.00 52.23 19 ASP E N 1
ATOM 8603 C CA . ASP E 1 18 ? -60.227 3.597 -2.577 1.00 60.14 19 ASP E CA 1
ATOM 8604 C C . ASP E 1 18 ? -59.706 4.637 -3.572 1.00 54.41 19 ASP E C 1
ATOM 8605 O O . ASP E 1 18 ? -59.868 4.424 -4.783 1.00 50.61 19 ASP E O 1
ATOM 8610 N N . PHE E 1 19 ? -59.089 5.702 -3.050 1.00 56.23 20 PHE E N 1
ATOM 8611 C CA . PHE E 1 19 ? -58.481 6.837 -3.799 1.00 58.13 20 PHE E CA 1
ATOM 8612 C C . PHE E 1 19 ? -57.455 6.290 -4.791 1.00 58.17 20 PHE E C 1
ATOM 8613 O O . PHE E 1 19 ? -56.566 5.541 -4.351 1.00 60.74 20 PHE E O 1
ATOM 8621 N N . VAL E 1 20 ? -57.595 6.644 -6.075 1.00 60.96 21 VAL E N 1
ATOM 8622 C CA . VAL E 1 20 ? -56.777 6.108 -7.207 1.00 61.42 21 VAL E CA 1
ATOM 8623 C C . VAL E 1 20 ? -55.784 7.179 -7.677 1.00 60.14 21 VAL E C 1
ATOM 8624 O O . VAL E 1 20 ? -56.182 8.205 -8.226 1.00 57.58 21 VAL E O 1
ATOM 8628 N N . PRO E 1 21 ? -54.456 6.972 -7.509 1.00 55.01 22 PRO E N 1
ATOM 8629 C CA . PRO E 1 21 ? -53.460 7.946 -7.945 1.00 52.08 22 PRO E CA 1
ATOM 8630 C C . PRO E 1 21 ? -53.092 7.774 -9.427 1.00 52.23 22 PRO E C 1
ATOM 8631 O O . PRO E 1 21 ? -52.990 6.643 -9.850 1.00 57.47 22 PRO E O 1
ATOM 8635 N N . GLU E 1 22 ? -52.953 8.881 -10.164 1.00 47.01 23 GLU E N 1
ATOM 8636 C CA . GLU E 1 22 ? -52.401 8.920 -11.544 1.00 54.65 23 GLU E CA 1
ATOM 8637 C C . GLU E 1 22 ? -50.871 9.104 -11.472 1.00 54.05 23 GLU E C 1
ATOM 8638 O O . GLU E 1 22 ? -50.162 8.442 -12.254 1.00 49.03 23 GLU E O 1
ATOM 8644 N N . VAL E 1 23 ? -50.386 9.969 -10.570 1.00 50.06 24 VAL E N 1
ATOM 8645 C CA . VAL E 1 23 ? -48.960 10.399 -10.469 1.00 48.08 24 VAL E CA 1
ATOM 8646 C C . VAL E 1 23 ? -48.327 9.854 -9.172 1.00 48.74 24 VAL E C 1
ATOM 8647 O O . VAL E 1 23 ? -48.871 10.117 -8.075 1.00 49.08 24 VAL E O 1
ATOM 8651 N N . GLY E 1 24 ? -47.226 9.101 -9.301 1.00 43.62 25 GLY E N 1
ATOM 8652 C CA . GLY E 1 24 ? -46.332 8.719 -8.189 1.00 42.08 25 GLY E CA 1
ATOM 8653 C C . GLY E 1 24 ? -45.236 9.756 -8.010 1.00 43.39 25 GLY E C 1
ATOM 8654 O O . GLY E 1 24 ? -44.749 10.263 -9.027 1.00 44.21 25 GLY E O 1
ATOM 8655 N N . LEU E 1 25 ? -44.886 10.091 -6.765 1.00 44.73 26 LEU E N 1
ATOM 8656 C CA . LEU E 1 25 ? -43.856 11.111 -6.418 1.00 42.75 26 LEU E CA 1
ATOM 8657 C C . LEU E 1 25 ? -42.966 10.554 -5.292 1.00 41.88 26 LEU E C 1
ATOM 8658 O O . LEU E 1 25 ? -43.409 10.503 -4.139 1.00 45.63 26 LEU E O 1
ATOM 8663 N N . VAL E 1 26 ? -41.775 10.059 -5.626 1.00 40.77 27 VAL E N 1
ATOM 8664 C CA . VAL E 1 26 ? -40.777 9.601 -4.615 1.00 40.25 27 VAL E CA 1
ATOM 8665 C C . VAL E 1 26 ? -39.958 10.820 -4.168 1.00 41.40 27 VAL E C 1
ATOM 8666 O O . VAL E 1 26 ? -39.321 11.457 -5.031 1.00 41.36 27 VAL E O 1
ATOM 8670 N N . LEU E 1 27 ? -40.022 11.157 -2.877 1.00 42.97 28 LEU E N 1
ATOM 8671 C CA . LEU E 1 27 ? -39.285 12.281 -2.235 1.00 40.72 28 LEU E CA 1
ATOM 8672 C C . LEU E 1 27 ? -38.038 11.727 -1.544 1.00 38.65 28 LEU E C 1
ATOM 8673 O O . LEU E 1 27 ? -38.180 10.857 -0.683 1.00 44.64 28 LEU E O 1
ATOM 8678 N N . GLY E 1 28 ? -36.866 12.214 -1.936 1.00 40.77 29 GLY E N 1
ATOM 8679 C CA . GLY E 1 28 ? -35.546 11.706 -1.515 1.00 41.85 29 GLY E CA 1
ATOM 8680 C C . GLY E 1 28 ? -35.011 12.491 -0.328 1.00 46.16 29 GLY E C 1
ATOM 8681 O O . GLY E 1 28 ? -35.808 13.235 0.297 1.00 43.15 29 GLY E O 1
ATOM 8682 N N . SER E 1 29 ? -33.710 12.342 -0.047 1.00 43.11 30 SER E N 1
ATOM 8683 C CA . SER E 1 29 ? -32.997 12.872 1.145 1.00 41.36 30 SER E CA 1
ATOM 8684 C C . SER E 1 29 ? -33.263 14.367 1.348 1.00 40.11 30 SER E C 1
ATOM 8685 O O . SER E 1 29 ? -32.782 15.178 0.550 1.00 45.49 30 SER E O 1
ATOM 8688 N N . GLY E 1 30 ? -34.024 14.702 2.386 1.00 38.39 31 GLY E N 1
ATOM 8689 C CA . GLY E 1 30 ? -34.296 16.089 2.808 1.00 39.19 31 GLY E CA 1
ATOM 8690 C C . GLY E 1 30 ? -35.458 16.719 2.068 1.00 38.92 31 GLY E C 1
ATOM 8691 O O . GLY E 1 30 ? -35.773 17.875 2.371 1.00 46.05 31 GLY E O 1
ATOM 8692 N N . LEU E 1 31 ? -36.107 15.987 1.165 1.00 40.64 32 LEU E N 1
ATOM 8693 C CA . LEU E 1 31 ? -37.097 16.539 0.203 1.00 42.98 32 LEU E CA 1
ATOM 8694 C C . LEU E 1 31 ? -38.534 16.265 0.662 1.00 40.03 32 LEU E C 1
ATOM 8695 O O . LEU E 1 31 ? -39.481 16.765 -0.022 1.00 44.53 32 LEU E O 1
ATOM 8700 N N . GLY E 1 32 ? -38.669 15.580 1.804 1.00 41.00 33 GLY E N 1
ATOM 8701 C CA . GLY E 1 32 ? -39.917 15.101 2.441 1.00 43.45 33 GLY E CA 1
ATOM 8702 C C . GLY E 1 32 ? -41.009 16.161 2.640 1.00 42.36 33 GLY E C 1
ATOM 8703 O O . GLY E 1 32 ? -42.190 15.859 2.459 1.00 45.41 33 GLY E O 1
ATOM 8704 N N . PRO E 1 33 ? -40.694 17.419 3.025 1.00 43.77 34 PRO E N 1
ATOM 8705 C CA . PRO E 1 33 ? -41.739 18.435 3.240 1.00 42.39 34 PRO E CA 1
ATOM 8706 C C . PRO E 1 33 ? -42.773 18.679 2.127 1.00 44.81 34 PRO E C 1
ATOM 8707 O O . PRO E 1 33 ? -43.840 19.186 2.425 1.00 47.48 34 PRO E O 1
ATOM 8711 N N . LEU E 1 34 ? -42.513 18.269 0.886 1.00 47.64 35 LEU E N 1
ATOM 8712 C CA . LEU E 1 34 ? -43.537 18.423 -0.191 1.00 43.90 35 LEU E CA 1
ATOM 8713 C C . LEU E 1 34 ? -44.785 17.596 0.151 1.00 43.00 35 LEU E C 1
ATOM 8714 O O . LEU E 1 34 ? -45.873 17.992 -0.270 1.00 42.35 35 LEU E O 1
ATOM 8719 N N . ALA E 1 35 ? -44.637 16.484 0.876 1.00 45.75 36 ALA E N 1
ATOM 8720 C CA . ALA E 1 35 ? -45.757 15.617 1.326 1.00 45.02 36 ALA E CA 1
ATOM 8721 C C . ALA E 1 35 ? -46.777 16.409 2.161 1.00 45.48 36 ALA E C 1
ATOM 8722 O O . ALA E 1 35 ? -47.978 16.061 2.100 1.00 41.79 36 ALA E O 1
ATOM 8724 N N . ASP E 1 36 ? -46.313 17.416 2.918 1.00 48.13 37 ASP E N 1
ATOM 8725 C CA . ASP E 1 36 ? -47.123 18.172 3.922 1.00 56.53 37 ASP E CA 1
ATOM 8726 C C . ASP E 1 36 ? -48.089 19.138 3.220 1.00 55.14 37 ASP E C 1
ATOM 8727 O O . ASP E 1 36 ? -49.122 19.480 3.846 1.00 52.31 37 ASP E O 1
ATOM 8732 N N . GLU E 1 37 ? -47.759 19.516 1.975 1.00 52.18 38 GLU E N 1
ATOM 8733 C CA . GLU E 1 37 ? -48.510 20.434 1.083 1.00 51.52 38 GLU E CA 1
ATOM 8734 C C . GLU E 1 37 ? -49.542 19.638 0.270 1.00 47.72 38 GLU E C 1
ATOM 8735 O O . GLU E 1 37 ? -50.346 20.248 -0.440 1.00 41.99 38 GLU E O 1
ATOM 8741 N N . VAL E 1 38 ? -49.519 18.310 0.356 1.00 48.38 39 VAL E N 1
ATOM 8742 C CA . VAL E 1 38 ? -50.577 17.443 -0.235 1.00 48.77 39 VAL E CA 1
ATOM 8743 C C . VAL E 1 38 ? -51.861 17.655 0.572 1.00 53.76 39 VAL E C 1
ATOM 8744 O O . VAL E 1 38 ? -51.775 17.714 1.807 1.00 68.92 39 VAL E O 1
ATOM 8748 N N . GLU E 1 39 ? -53.010 17.687 -0.097 1.00 60.37 40 GLU E N 1
ATOM 8749 C CA . GLU E 1 39 ? -54.351 17.628 0.536 1.00 61.95 40 GLU E CA 1
ATOM 8750 C C . GLU E 1 39 ? -54.650 16.161 0.833 1.00 54.71 40 GLU E C 1
ATOM 8751 O O . GLU E 1 39 ? -55.240 15.514 -0.032 1.00 48.19 40 GLU E O 1
ATOM 8757 N N . LYS E 1 40 ? -54.182 15.665 1.985 1.00 56.62 41 LYS E N 1
ATOM 8758 C CA . LYS E 1 40 ? -54.207 14.230 2.378 1.00 55.74 41 LYS E CA 1
ATOM 8759 C C . LYS E 1 40 ? -55.629 13.682 2.320 1.00 56.64 41 LYS E C 1
ATOM 8760 O O . LYS E 1 40 ? -56.524 14.388 2.790 1.00 59.55 41 LYS E O 1
ATOM 8766 N N . VAL E 1 41 ? -55.808 12.456 1.819 1.00 57.33 42 VAL E N 1
ATOM 8767 C CA . VAL E 1 41 ? -56.994 11.592 2.108 1.00 58.68 42 VAL E CA 1
ATOM 8768 C C . VAL E 1 41 ? -56.533 10.432 3.002 1.00 61.54 42 VAL E C 1
ATOM 8769 O O . VAL E 1 41 ? -57.357 9.964 3.806 1.00 62.40 42 VAL E O 1
ATOM 8773 N N . ALA E 1 42 ? -55.278 9.979 2.876 1.00 58.21 43 ALA E N 1
ATOM 8774 C CA . ALA E 1 42 ? -54.712 8.895 3.717 1.00 55.43 43 ALA E CA 1
ATOM 8775 C C . ALA E 1 42 ? -53.183 9.027 3.841 1.00 56.11 43 ALA E C 1
ATOM 8776 O O . ALA E 1 42 ? -52.561 9.584 2.919 1.00 57.03 43 ALA E O 1
ATOM 8778 N N . GLU E 1 43 ? -52.626 8.510 4.947 1.00 54.79 44 GLU E N 1
ATOM 8779 C CA . GLU E 1 43 ? -51.176 8.475 5.306 1.00 58.21 44 GLU E CA 1
ATOM 8780 C C . GLU E 1 43 ? -50.849 7.129 5.993 1.00 57.68 44 GLU E C 1
ATOM 8781 O O . GLU E 1 43 ? -51.295 6.907 7.129 1.00 58.78 44 GLU E O 1
ATOM 8787 N N . ILE E 1 44 ? -50.100 6.250 5.318 1.00 58.40 45 ILE E N 1
ATOM 8788 C CA . ILE E 1 44 ? -49.770 4.868 5.773 1.00 56.18 45 ILE E CA 1
ATOM 8789 C C . ILE E 1 44 ? -48.261 4.720 5.961 1.00 55.32 45 ILE E C 1
ATOM 8790 O O . ILE E 1 44 ? -47.508 4.877 5.008 1.00 51.14 45 ILE E O 1
ATOM 8795 N N . PRO E 1 45 ? -47.771 4.413 7.186 1.00 55.78 46 PRO E N 1
ATOM 8796 C CA . PRO E 1 45 ? -46.379 4.005 7.391 1.00 56.22 46 PRO E CA 1
ATOM 8797 C C . PRO E 1 45 ? -45.979 2.746 6.605 1.00 57.03 46 PRO E C 1
ATOM 8798 O O . PRO E 1 45 ? -46.792 1.868 6.469 1.00 62.38 46 PRO E O 1
ATOM 8802 N N . TYR E 1 46 ? -44.731 2.691 6.131 1.00 56.74 47 TYR E N 1
ATOM 8803 C CA . TYR E 1 46 ? -44.144 1.550 5.380 1.00 52.72 47 TYR E CA 1
ATOM 8804 C C . TYR E 1 46 ? -44.204 0.282 6.237 1.00 50.82 47 TYR E C 1
ATOM 8805 O O . TYR E 1 46 ? -44.578 -0.793 5.694 1.00 46.25 47 TYR E O 1
ATOM 8814 N N . GLY E 1 47 ? -43.884 0.434 7.532 1.00 49.65 48 GLY E N 1
ATOM 8815 C CA . GLY E 1 47 ? -43.901 -0.613 8.574 1.00 53.58 48 GLY E CA 1
ATOM 8816 C C . GLY E 1 47 ? -45.157 -1.480 8.561 1.00 55.37 48 GLY E C 1
ATOM 8817 O O . GLY E 1 47 ? -45.029 -2.685 8.868 1.00 60.74 48 GLY E O 1
ATOM 8818 N N . GLU E 1 48 ? -46.319 -0.911 8.215 1.00 53.73 49 GLU E N 1
ATOM 8819 C CA . GLU E 1 48 ? -47.645 -1.574 8.328 1.00 53.95 49 GLU E CA 1
ATOM 8820 C C . GLU E 1 48 ? -48.043 -2.230 7.009 1.00 51.58 49 GLU E C 1
ATOM 8821 O O . GLU E 1 48 ? -48.973 -3.055 7.048 1.00 53.20 49 GLU E O 1
ATOM 8827 N N . ILE E 1 49 ? -47.418 -1.862 5.885 1.00 50.65 50 ILE E N 1
ATOM 8828 C CA . ILE E 1 49 ? -47.809 -2.407 4.550 1.00 48.79 50 ILE E CA 1
ATOM 8829 C C . ILE E 1 49 ? -47.096 -3.739 4.351 1.00 49.82 50 ILE E C 1
ATOM 8830 O O . ILE E 1 49 ? -45.882 -3.841 4.510 1.00 50.39 50 ILE E O 1
ATOM 8835 N N . PRO E 1 50 ? -47.829 -4.808 3.988 1.00 52.16 51 PRO E N 1
ATOM 8836 C CA . PRO E 1 50 ? -47.201 -6.089 3.695 1.00 54.33 51 PRO E CA 1
ATOM 8837 C C . PRO E 1 50 ? -46.046 -5.917 2.698 1.00 52.96 51 PRO E C 1
ATOM 8838 O O . PRO E 1 50 ? -46.242 -5.297 1.671 1.00 50.24 51 PRO E O 1
ATOM 8842 N N . HIS E 1 51 ? -44.880 -6.460 3.045 1.00 53.48 52 HIS E N 1
ATOM 8843 C CA . HIS E 1 51 ? -43.738 -6.703 2.125 1.00 55.79 52 HIS E CA 1
ATOM 8844 C C . HIS E 1 51 ? -43.018 -5.392 1.793 1.00 56.78 52 HIS E C 1
ATOM 8845 O O . HIS E 1 51 ? -42.109 -5.450 0.971 1.00 66.09 52 HIS E O 1
ATOM 8852 N N . PHE E 1 52 ? -43.384 -4.268 2.415 1.00 55.58 53 PHE E N 1
ATOM 8853 C CA . PHE E 1 52 ? -42.692 -2.964 2.239 1.00 55.99 53 PHE E CA 1
ATOM 8854 C C . PHE E 1 52 ? -41.418 -2.931 3.071 1.00 53.78 53 PHE E C 1
ATOM 8855 O O . PHE E 1 52 ? -41.438 -3.260 4.253 1.00 50.62 53 PHE E O 1
ATOM 8863 N N . PRO E 1 53 ? -40.289 -2.469 2.493 1.00 52.74 54 PRO E N 1
ATOM 8864 C CA . PRO E 1 53 ? -39.073 -2.247 3.265 1.00 54.21 54 PRO E CA 1
ATOM 8865 C C . PRO E 1 53 ? -39.239 -0.899 3.976 1.00 48.20 54 PRO E C 1
ATOM 8866 O O . PRO E 1 53 ? -39.945 -0.070 3.462 1.00 52.77 54 PRO E O 1
ATOM 8870 N N . VAL E 1 54 ? -38.579 -0.707 5.113 1.00 47.61 55 VAL E N 1
ATOM 8871 C CA . VAL E 1 54 ? -38.694 0.544 5.918 1.00 47.69 55 VAL E CA 1
ATOM 8872 C C . VAL E 1 54 ? -37.427 1.401 5.749 1.00 48.88 55 VAL E C 1
ATOM 8873 O O . VAL E 1 54 ? -36.326 0.829 5.609 1.00 48.57 55 VAL E O 1
ATOM 8877 N N . SER E 1 55 ? -37.598 2.728 5.739 1.00 46.80 56 SER E N 1
ATOM 8878 C CA . SER E 1 55 ? -36.517 3.734 5.595 1.00 46.14 56 SER E CA 1
ATOM 8879 C C . SER E 1 55 ? -35.690 3.748 6.875 1.00 47.98 56 SER E C 1
ATOM 8880 O O . SER E 1 55 ? -36.290 3.941 7.931 1.00 56.51 56 SER E O 1
ATOM 8883 N N . THR E 1 56 ? -34.380 3.507 6.794 1.00 47.79 57 THR E N 1
ATOM 8884 C CA . THR E 1 56 ? -33.442 3.651 7.942 1.00 44.42 57 THR E CA 1
ATOM 8885 C C . THR E 1 56 ? -32.518 4.851 7.704 1.00 48.00 57 THR E C 1
ATOM 8886 O O . THR E 1 56 ? -31.830 5.268 8.674 1.00 49.79 57 THR E O 1
ATOM 8890 N N . ALA E 1 57 ? -32.489 5.371 6.466 1.00 50.69 58 ALA E N 1
ATOM 8891 C CA . ALA E 1 57 ? -31.599 6.474 6.041 1.00 51.63 58 ALA E CA 1
ATOM 8892 C C . ALA E 1 57 ? -32.111 7.779 6.645 1.00 53.67 58 ALA E C 1
ATOM 8893 O O . ALA E 1 57 ? -33.322 8.000 6.746 1.00 53.00 58 ALA E O 1
ATOM 8895 N N . PRO E 1 58 ? -31.177 8.647 7.093 1.00 52.12 59 PRO E N 1
ATOM 8896 C CA . PRO E 1 58 ? -31.503 9.987 7.579 1.00 50.49 59 PRO E CA 1
ATOM 8897 C C . PRO E 1 58 ? -32.243 10.853 6.544 1.00 49.98 59 PRO E C 1
ATOM 8898 O O . PRO E 1 58 ? -31.864 10.832 5.401 1.00 50.03 59 PRO E O 1
ATOM 8902 N N . GLY E 1 59 ? -33.247 11.618 6.979 1.00 46.61 60 GLY E N 1
ATOM 8903 C CA . GLY E 1 59 ? -34.081 12.470 6.113 1.00 47.22 60 GLY E CA 1
ATOM 8904 C C . GLY E 1 59 ? -35.090 11.690 5.270 1.00 44.72 60 GLY E C 1
ATOM 8905 O O . GLY E 1 59 ? -35.486 12.217 4.240 1.00 46.60 60 GLY E O 1
ATOM 8906 N N . HIS E 1 60 ? -35.492 10.484 5.673 1.00 42.56 61 HIS E N 1
ATOM 8907 C CA . HIS E 1 60 ? -36.576 9.683 5.036 1.00 48.29 61 HIS E CA 1
ATOM 8908 C C . HIS E 1 60 ? -37.595 9.269 6.108 1.00 50.34 61 HIS E C 1
ATOM 8909 O O . HIS E 1 60 ? -37.239 8.479 7.014 1.00 45.68 61 HIS E O 1
ATOM 8916 N N . ALA E 1 61 ? -38.824 9.777 6.004 1.00 50.49 62 ALA E N 1
ATOM 8917 C CA . ALA E 1 61 ? -39.896 9.546 6.999 1.00 50.62 62 ALA E CA 1
ATOM 8918 C C . ALA E 1 61 ? -40.340 8.066 6.968 1.00 52.58 62 ALA E C 1
ATOM 8919 O O . ALA E 1 61 ? -40.442 7.469 8.052 1.00 63.54 62 ALA E O 1
ATOM 8921 N N . GLY E 1 62 ? -40.543 7.478 5.784 1.00 54.58 63 GLY E N 1
ATOM 8922 C CA . GLY E 1 62 ? -41.117 6.130 5.599 1.00 55.10 63 GLY E CA 1
ATOM 8923 C C . GLY E 1 62 ? -42.645 6.146 5.659 1.00 55.45 63 GLY E C 1
ATOM 8924 O O . GLY E 1 62 ? -43.231 5.383 6.470 1.00 49.25 63 GLY E O 1
ATOM 8925 N N . ARG E 1 63 ? -43.293 6.979 4.843 1.00 51.12 64 ARG E N 1
ATOM 8926 C CA . ARG E 1 63 ? -44.768 7.175 4.895 1.00 55.30 64 ARG E CA 1
ATOM 8927 C C . ARG E 1 63 ? -45.342 7.272 3.484 1.00 49.64 64 ARG E C 1
ATOM 8928 O O . ARG E 1 63 ? -44.858 8.113 2.718 1.00 49.89 64 ARG E O 1
ATOM 8936 N N . LEU E 1 64 ? -46.344 6.449 3.178 1.00 46.53 65 LEU E N 1
ATOM 8937 C CA . LEU E 1 64 ? -47.144 6.557 1.936 1.00 47.91 65 LEU E CA 1
ATOM 8938 C C . LEU E 1 64 ? -48.190 7.665 2.142 1.00 47.86 65 LEU E C 1
ATOM 8939 O O . LEU E 1 64 ? -48.872 7.631 3.158 1.00 47.83 65 LEU E O 1
ATOM 8944 N N . VAL E 1 65 ? -48.265 8.669 1.264 1.00 48.39 66 VAL E N 1
ATOM 8945 C CA . VAL E 1 65 ? -49.291 9.752 1.365 1.00 49.26 66 VAL E CA 1
ATOM 8946 C C . VAL E 1 65 ? -50.101 9.772 0.065 1.00 51.78 66 VAL E C 1
ATOM 8947 O O . VAL E 1 65 ? -49.543 10.147 -0.974 1.00 61.58 66 VAL E O 1
ATOM 8951 N N . LEU E 1 66 ? -51.373 9.372 0.118 1.00 53.23 67 LEU E N 1
ATOM 8952 C CA . LEU E 1 66 ? -52.305 9.526 -1.025 1.00 50.76 67 LEU E CA 1
ATOM 8953 C C . LEU E 1 66 ? -53.045 10.836 -0.816 1.00 49.03 67 LEU E C 1
ATOM 8954 O O . LEU E 1 66 ? -53.140 11.265 0.338 1.00 55.17 67 LEU E O 1
ATOM 8959 N N . GLY E 1 67 ? -53.457 11.483 -1.897 1.00 49.47 68 GLY E N 1
ATOM 8960 C CA . GLY E 1 67 ? -54.076 12.815 -1.816 1.00 50.48 68 GLY E CA 1
ATOM 8961 C C . GLY E 1 67 ? -54.032 13.548 -3.136 1.00 45.70 68 GLY E C 1
ATOM 8962 O O . GLY E 1 67 ? -53.681 12.952 -4.152 1.00 44.52 68 GLY E O 1
ATOM 8963 N N . ARG E 1 68 ? -54.392 14.819 -3.088 1.00 47.73 69 ARG E N 1
ATOM 8964 C CA . ARG E 1 68 ? -54.482 15.721 -4.250 1.00 53.65 69 ARG E CA 1
ATOM 8965 C C . ARG E 1 68 ? -53.429 16.801 -4.029 1.00 50.73 69 ARG E C 1
ATOM 8966 O O . ARG E 1 68 ? -53.319 17.281 -2.910 1.00 51.53 69 ARG E O 1
ATOM 8974 N N . LEU E 1 69 ? -52.623 17.077 -5.050 1.00 53.54 70 LEU E N 1
ATOM 8975 C CA . LEU E 1 69 ? -51.610 18.160 -5.068 1.00 48.45 70 LEU E CA 1
ATOM 8976 C C . LEU E 1 69 ? -51.710 18.853 -6.417 1.00 44.30 70 LEU E C 1
ATOM 8977 O O . LEU E 1 69 ? -51.709 18.162 -7.444 1.00 44.14 70 LEU E O 1
ATOM 8982 N N . GLU E 1 70 ? -51.834 20.168 -6.394 1.00 45.96 71 GLU E N 1
ATOM 8983 C CA . GLU E 1 70 ? -51.901 20.989 -7.621 1.00 48.72 71 GLU E CA 1
ATOM 8984 C C . GLU E 1 70 ? -52.876 20.334 -8.599 1.00 47.96 71 GLU E C 1
ATOM 8985 O O . GLU E 1 70 ? -52.570 20.297 -9.798 1.00 47.62 71 GLU E O 1
ATOM 8991 N N . GLY E 1 71 ? -53.994 19.819 -8.077 1.00 53.77 72 GLY E N 1
ATOM 8992 C CA . GLY E 1 71 ? -55.155 19.340 -8.852 1.00 51.82 72 GLY E CA 1
ATOM 8993 C C . GLY E 1 71 ? -54.971 17.954 -9.451 1.00 52.73 72 GLY E C 1
ATOM 8994 O O . GLY E 1 71 ? -55.773 17.599 -10.363 1.00 55.81 72 GLY E O 1
ATOM 8995 N N . LYS E 1 72 ? -53.973 17.189 -8.992 1.00 51.65 73 LYS E N 1
ATOM 8996 C CA . LYS E 1 72 ? -53.702 15.818 -9.500 1.00 47.24 73 LYS E CA 1
ATOM 8997 C C . LYS E 1 72 ? -53.811 14.813 -8.363 1.00 46.82 73 LYS E C 1
ATOM 8998 O O . LYS E 1 72 ? -53.357 15.074 -7.249 1.00 45.37 73 LYS E O 1
ATOM 9004 N N . PRO E 1 73 ? -54.403 13.626 -8.625 1.00 43.45 74 PRO E N 1
ATOM 9005 C CA . PRO E 1 73 ? -54.419 12.547 -7.647 1.00 44.13 74 PRO E CA 1
ATOM 9006 C C . PRO E 1 73 ? -53.020 11.909 -7.590 1.00 42.91 74 PRO E C 1
ATOM 9007 O O . PRO E 1 73 ? -52.618 11.293 -8.551 1.00 42.54 74 PRO E O 1
ATOM 9011 N N . VAL E 1 74 ? -52.327 12.058 -6.461 1.00 39.92 75 VAL E N 1
ATOM 9012 C CA . VAL E 1 74 ? -50.902 11.647 -6.328 1.00 39.42 75 VAL E CA 1
ATOM 9013 C C . VAL E 1 74 ? -50.745 10.603 -5.229 1.00 40.37 75 VAL E C 1
ATOM 9014 O O . VAL E 1 74 ? -51.512 10.637 -4.249 1.00 42.57 75 VAL E O 1
ATOM 9018 N N . LEU E 1 75 ? -49.795 9.690 -5.445 1.00 40.95 76 LEU E N 1
ATOM 9019 C CA . LEU E 1 75 ? -49.239 8.763 -4.428 1.00 41.69 76 LEU E CA 1
ATOM 9020 C C . LEU E 1 75 ? -47.838 9.273 -4.099 1.00 42.07 76 LEU E C 1
ATOM 9021 O O . LEU E 1 75 ? -46.935 8.976 -4.900 1.00 43.33 76 LEU E O 1
ATOM 9026 N N . VAL E 1 76 ? -47.682 10.077 -3.043 1.00 40.12 77 VAL E N 1
ATOM 9027 C CA . VAL E 1 76 ? -46.363 10.646 -2.627 1.00 41.89 77 VAL E CA 1
ATOM 9028 C C . VAL E 1 76 ? -45.665 9.639 -1.697 1.00 43.51 77 VAL E C 1
ATOM 9029 O O . VAL E 1 76 ? -46.238 9.293 -0.652 1.00 48.26 77 VAL E O 1
ATOM 9033 N N . TYR E 1 77 ? -44.481 9.157 -2.061 1.00 42.28 78 TYR E N 1
ATOM 9034 C CA . TYR E 1 77 ? -43.635 8.314 -1.171 1.00 40.18 78 TYR E CA 1
ATOM 9035 C C . TYR E 1 77 ? -42.718 9.234 -0.367 1.00 37.40 78 TYR E C 1
ATOM 9036 O O . TYR E 1 77 ? -41.762 9.733 -0.931 1.00 35.75 78 TYR E O 1
ATOM 9045 N N . LYS E 1 78 ? -43.035 9.492 0.897 1.00 40.17 79 LYS E N 1
ATOM 9046 C CA . LYS E 1 78 ? -42.229 10.395 1.760 1.00 42.86 79 LYS E CA 1
ATOM 9047 C C . LYS E 1 78 ? -41.081 9.567 2.340 1.00 41.85 79 LYS E C 1
ATOM 9048 O O . LYS E 1 78 ? -41.280 8.904 3.348 1.00 40.82 79 LYS E O 1
ATOM 9054 N N . GLY E 1 79 ? -39.936 9.577 1.658 1.00 42.84 80 GLY E N 1
ATOM 9055 C CA . GLY E 1 79 ? -38.805 8.671 1.911 1.00 41.88 80 GLY E CA 1
ATOM 9056 C C . GLY E 1 79 ? -38.787 7.518 0.917 1.00 43.13 80 GLY E C 1
ATOM 9057 O O . GLY E 1 79 ? -39.839 7.187 0.343 1.00 43.20 80 GLY E O 1
ATOM 9058 N N . ARG E 1 80 ? -37.624 6.906 0.730 1.00 41.86 81 ARG E N 1
ATOM 9059 C CA . ARG E 1 80 ? -37.448 5.687 -0.082 1.00 41.59 81 ARG E CA 1
ATOM 9060 C C . ARG E 1 80 ? -36.488 4.792 0.688 1.00 42.28 81 ARG E C 1
ATOM 9061 O O . ARG E 1 80 ? -36.187 5.118 1.846 1.00 44.43 81 ARG E O 1
ATOM 9069 N N . VAL E 1 81 ? -36.056 3.695 0.072 1.00 44.02 82 VAL E N 1
ATOM 9070 C CA . VAL E 1 81 ? -34.972 2.832 0.615 1.00 42.22 82 VAL E CA 1
ATOM 9071 C C . VAL E 1 81 ? -33.855 2.718 -0.436 1.00 39.36 82 VAL E C 1
ATOM 9072 O O . VAL E 1 81 ? -34.064 3.060 -1.614 1.00 44.77 82 VAL E O 1
ATOM 9076 N N . HIS E 1 82 ? -32.698 2.246 -0.007 1.00 35.32 83 HIS E N 1
ATOM 9077 C CA . HIS E 1 82 ? -31.434 2.291 -0.767 1.00 38.86 83 HIS E CA 1
ATOM 9078 C C . HIS E 1 82 ? -30.733 0.938 -0.655 1.00 40.75 83 HIS E C 1
ATOM 9079 O O . HIS E 1 82 ? -30.818 0.281 0.418 1.00 43.23 83 HIS E O 1
ATOM 9086 N N . TYR E 1 83 ? -30.057 0.556 -1.729 1.00 38.51 84 TYR E N 1
ATOM 9087 C CA . TYR E 1 83 ? -29.247 -0.671 -1.803 1.00 39.80 84 TYR E CA 1
ATOM 9088 C C . TYR E 1 83 ? -28.254 -0.675 -0.636 1.00 40.27 84 TYR E C 1
ATOM 9089 O O . TYR E 1 83 ? -28.097 -1.715 0.037 1.00 44.84 84 TYR E O 1
ATOM 9098 N N . TYR E 1 84 ? -27.679 0.481 -0.335 1.00 38.84 85 TYR E N 1
ATOM 9099 C CA . TYR E 1 84 ? -26.628 0.617 0.700 1.00 39.69 85 TYR E CA 1
ATOM 9100 C C . TYR E 1 84 ? -27.167 0.209 2.072 1.00 42.96 85 TYR E C 1
ATOM 9101 O O . TYR E 1 84 ? -26.330 -0.129 2.908 1.00 45.92 85 TYR E O 1
ATOM 9110 N N . GLU E 1 85 ? -28.481 0.281 2.304 1.00 44.40 86 GLU E N 1
ATOM 9111 C CA . GLU E 1 85 ? -29.100 -0.043 3.621 1.00 47.04 86 GLU E CA 1
ATOM 9112 C C . GLU E 1 85 ? -29.110 -1.557 3.883 1.00 49.93 86 GLU E C 1
ATOM 9113 O O . GLU E 1 85 ? -29.357 -1.923 5.032 1.00 51.16 86 GLU E O 1
ATOM 9119 N N . GLY E 1 86 ? -28.867 -2.394 2.869 1.00 45.58 87 GLY E N 1
ATOM 9120 C CA . GLY E 1 86 ? -28.975 -3.857 2.971 1.00 41.71 87 GLY E CA 1
ATOM 9121 C C . GLY E 1 86 ? -30.122 -4.413 2.135 1.00 42.76 87 GLY E C 1
ATOM 9122 O O . GLY E 1 86 ? -30.219 -5.631 2.033 1.00 45.09 87 GLY E O 1
ATOM 9123 N N . TYR E 1 87 ? -30.982 -3.580 1.553 1.00 39.30 88 TYR E N 1
ATOM 9124 C CA . TYR E 1 87 ? -32.079 -4.058 0.678 1.00 38.98 88 TYR E CA 1
ATOM 9125 C C . TYR E 1 87 ? -31.474 -4.489 -0.656 1.00 40.11 88 TYR E C 1
ATOM 9126 O O . TYR E 1 87 ? -30.554 -3.803 -1.120 1.00 43.66 88 TYR E O 1
ATOM 9135 N N . SER E 1 88 ? -31.957 -5.601 -1.216 1.00 40.07 89 SER E N 1
ATOM 9136 C CA . SER E 1 88 ? -31.704 -6.042 -2.613 1.00 43.31 89 SER E CA 1
ATOM 9137 C C . SER E 1 88 ? -32.310 -5.021 -3.583 1.00 47.12 89 SER E C 1
ATOM 9138 O O . SER E 1 88 ? -33.204 -4.256 -3.159 1.00 54.06 89 SER E O 1
ATOM 9141 N N . ALA E 1 89 ? -31.859 -5.013 -4.840 1.00 49.90 90 ALA E N 1
ATOM 9142 C CA . ALA E 1 89 ? -32.444 -4.193 -5.928 1.00 48.28 90 ALA E CA 1
ATOM 9143 C C . ALA E 1 89 ? -33.956 -4.436 -5.973 1.00 50.23 90 ALA E C 1
ATOM 9144 O O . ALA E 1 89 ? -34.716 -3.460 -6.144 1.00 52.24 90 ALA E O 1
ATOM 9146 N N . GLU E 1 90 ? -34.367 -5.695 -5.795 1.00 53.92 91 GLU E N 1
ATOM 9147 C CA . GLU E 1 90 ? -35.784 -6.139 -5.882 1.00 57.79 91 GLU E CA 1
ATOM 9148 C C . GLU E 1 90 ? -36.552 -5.484 -4.728 1.00 50.33 91 GLU E C 1
ATOM 9149 O O . GLU E 1 90 ? -37.577 -4.835 -4.983 1.00 45.49 91 GLU E O 1
ATOM 9155 N N . GLU E 1 91 ? -36.038 -5.603 -3.507 1.00 48.50 92 GLU E N 1
ATOM 9156 C CA . GLU E 1 91 ? -36.680 -5.006 -2.311 1.00 49.51 92 GLU E CA 1
ATOM 9157 C C . GLU E 1 91 ? -36.816 -3.494 -2.507 1.00 49.41 92 GLU E C 1
ATOM 9158 O O . GLU E 1 91 ? -37.920 -2.991 -2.257 1.00 55.44 92 GLU E O 1
ATOM 9164 N N . VAL E 1 92 ? -35.772 -2.812 -2.996 1.00 45.92 93 VAL E N 1
ATOM 9165 C CA . VAL E 1 92 ? -35.726 -1.323 -3.151 1.00 41.19 93 VAL E CA 1
ATOM 9166 C C . VAL E 1 92 ? -36.881 -0.830 -4.036 1.00 38.53 93 VAL E C 1
ATOM 9167 O O . VAL E 1 92 ? -37.393 0.280 -3.760 1.00 37.78 93 VAL E O 1
ATOM 9171 N N . VAL E 1 93 ? -37.286 -1.608 -5.046 1.00 41.49 94 VAL E N 1
ATOM 9172 C CA . VAL E 1 93 ? -38.272 -1.182 -6.094 1.00 44.07 94 VAL E CA 1
ATOM 9173 C C . VAL E 1 93 ? -39.664 -1.765 -5.817 1.00 45.85 94 VAL E C 1
ATOM 9174 O O . VAL E 1 93 ? -40.555 -1.644 -6.700 1.00 42.85 94 VAL E O 1
ATOM 9178 N N . PHE E 1 94 ? -39.877 -2.395 -4.663 1.00 47.08 95 PHE E N 1
ATOM 9179 C CA . PHE E 1 94 ? -41.220 -2.914 -4.317 1.00 45.10 95 PHE E CA 1
ATOM 9180 C C . PHE E 1 94 ? -42.180 -1.728 -4.221 1.00 43.15 95 PHE E C 1
ATOM 9181 O O . PHE E 1 94 ? -43.204 -1.734 -4.901 1.00 45.80 95 PHE E O 1
ATOM 9189 N N . PRO E 1 95 ? -41.867 -0.652 -3.457 1.00 43.98 96 PRO E N 1
ATOM 9190 C CA . PRO E 1 95 ? -42.780 0.479 -3.311 1.00 43.42 96 PRO E CA 1
ATOM 9191 C C . PRO E 1 95 ? -43.304 1.075 -4.624 1.00 45.49 96 PRO E C 1
ATOM 9192 O O . PRO E 1 95 ? -44.477 1.383 -4.670 1.00 53.15 96 PRO E O 1
ATOM 9196 N N . VAL E 1 96 ? -42.461 1.252 -5.643 1.00 45.35 97 VAL E N 1
ATOM 9197 C CA . VAL E 1 96 ? -42.913 1.889 -6.918 1.00 45.00 97 VAL E CA 1
ATOM 9198 C C . VAL E 1 96 ? -43.725 0.860 -7.711 1.00 42.12 97 VAL E C 1
ATOM 9199 O O . VAL E 1 96 ? -44.602 1.282 -8.478 1.00 41.78 97 VAL E O 1
ATOM 9203 N N . ARG E 1 97 ? -43.451 -0.431 -7.532 1.00 40.20 98 ARG E N 1
ATOM 9204 C CA . ARG E 1 97 ? -44.236 -1.501 -8.195 1.00 43.81 98 ARG E CA 1
ATOM 9205 C C . ARG E 1 97 ? -45.656 -1.471 -7.617 1.00 43.66 98 ARG E C 1
ATOM 9206 O O . ARG E 1 97 ? -46.605 -1.368 -8.403 1.00 40.78 98 ARG E O 1
ATOM 9214 N N . VAL E 1 98 ? -45.787 -1.467 -6.292 1.00 42.26 99 VAL E N 1
ATOM 9215 C CA . VAL E 1 98 ? -47.108 -1.375 -5.614 1.00 45.58 99 VAL E CA 1
ATOM 9216 C C . VAL E 1 98 ? -47.824 -0.122 -6.134 1.00 49.04 99 VAL E C 1
ATOM 9217 O O . VAL E 1 98 ? -49.040 -0.216 -6.488 1.00 50.00 99 VAL E O 1
ATOM 9221 N N . GLY E 1 99 ? -47.085 0.985 -6.244 1.00 44.19 100 GLY E N 1
ATOM 9222 C CA . GLY E 1 99 ? -47.602 2.270 -6.745 1.00 39.72 100 GLY E CA 1
ATOM 9223 C C . GLY E 1 99 ? -48.221 2.140 -8.114 1.00 39.86 100 GLY E C 1
ATOM 9224 O O . GLY E 1 99 ? -49.300 2.750 -8.321 1.00 42.77 100 GLY E O 1
ATOM 9225 N N . PHE E 1 100 ? -47.571 1.396 -9.020 1.00 41.29 101 PHE E N 1
ATOM 9226 C CA . PHE E 1 100 ? -47.959 1.306 -10.460 1.00 45.93 101 PHE E CA 1
ATOM 9227 C C . PHE E 1 100 ? -49.304 0.569 -10.591 1.00 46.95 101 PHE E C 1
ATOM 9228 O O . PHE E 1 100 ? -50.168 1.006 -11.394 1.00 47.13 101 PHE E O 1
ATOM 9236 N N . PHE E 1 101 ? -49.454 -0.514 -9.820 1.00 47.05 102 PHE E N 1
ATOM 9237 C CA . PHE E 1 101 ? -50.647 -1.393 -9.758 1.00 47.30 102 PHE E CA 1
ATOM 9238 C C . PHE E 1 101 ? -51.781 -0.715 -8.996 1.00 48.52 102 PHE E C 1
ATOM 9239 O O . PHE E 1 101 ? -52.897 -1.185 -9.203 1.00 48.95 102 PHE E O 1
ATOM 9247 N N . LEU E 1 102 ? -51.493 0.295 -8.158 1.00 50.37 103 LEU E N 1
ATOM 9248 C CA . LEU E 1 102 ? -52.506 1.209 -7.550 1.00 50.49 103 LEU E CA 1
ATOM 9249 C C . LEU E 1 102 ? -53.075 2.161 -8.622 1.00 48.36 103 LEU E C 1
ATOM 9250 O O . LEU E 1 102 ? -54.156 2.736 -8.378 1.00 49.58 103 LEU E O 1
ATOM 9255 N N . GLY E 1 103 ? -52.394 2.307 -9.769 1.00 49.85 104 GLY E N 1
ATOM 9256 C CA . GLY E 1 103 ? -52.851 3.082 -10.944 1.00 46.61 104 GLY E CA 1
ATOM 9257 C C . GLY E 1 103 ? -51.904 4.222 -11.325 1.00 45.62 104 GLY E C 1
ATOM 9258 O O . GLY E 1 103 ? -52.192 4.905 -12.346 1.00 39.30 104 GLY E O 1
ATOM 9259 N N . ALA E 1 104 ? -50.824 4.452 -10.559 1.00 43.52 105 ALA E N 1
ATOM 9260 C CA . ALA E 1 104 ? -49.791 5.480 -10.868 1.00 46.48 105 ALA E CA 1
ATOM 9261 C C . ALA E 1 104 ? -48.968 5.050 -12.090 1.00 45.98 105 ALA E C 1
ATOM 9262 O O . ALA E 1 104 ? -48.216 4.083 -11.968 1.00 55.75 105 ALA E O 1
ATOM 9264 N N . ARG E 1 105 ? -49.106 5.748 -13.220 1.00 47.84 106 ARG E N 1
ATOM 9265 C CA . ARG E 1 105 ? -48.467 5.392 -14.520 1.00 54.00 106 ARG E CA 1
ATOM 9266 C C . ARG E 1 105 ? -47.384 6.420 -14.904 1.00 50.11 106 ARG E C 1
ATOM 9267 O O . ARG E 1 105 ? -46.565 6.100 -15.775 1.00 45.95 106 ARG E O 1
ATOM 9275 N N . THR E 1 106 ? -47.408 7.622 -14.314 1.00 48.62 107 THR E N 1
ATOM 9276 C CA . THR E 1 106 ? -46.358 8.671 -14.413 1.00 45.44 107 THR E CA 1
ATOM 9277 C C . THR E 1 106 ? -45.699 8.827 -13.044 1.00 45.33 107 THR E C 1
ATOM 9278 O O . THR E 1 106 ? -46.433 9.010 -12.053 1.00 46.86 107 THR E O 1
ATOM 9282 N N . PHE E 1 107 ? -44.375 8.749 -12.987 1.00 42.00 108 PHE E N 1
ATOM 9283 C CA . PHE E 1 107 ? -43.603 8.839 -11.725 1.00 39.83 108 PHE E CA 1
ATOM 9284 C C . PHE E 1 107 ? -42.564 9.954 -11.818 1.00 40.17 108 PHE E C 1
ATOM 9285 O O . PHE E 1 107 ? -41.788 9.951 -12.786 1.00 42.96 108 PHE E O 1
ATOM 9293 N N . LEU E 1 108 ? -42.568 10.866 -10.843 1.00 41.38 109 LEU E N 1
ATOM 9294 C CA . LEU E 1 108 ? -41.463 11.821 -10.552 1.00 44.11 109 LEU E CA 1
ATOM 9295 C C . LEU E 1 108 ? -40.581 11.226 -9.437 1.00 43.41 109 LEU E C 1
ATOM 9296 O O . LEU E 1 108 ? -41.065 11.102 -8.285 1.00 45.42 109 LEU E O 1
ATOM 9301 N N . LEU E 1 109 ? -39.366 10.805 -9.799 1.00 38.25 110 LEU E N 1
ATOM 9302 C CA . LEU E 1 109 ? -38.313 10.303 -8.883 1.00 37.39 110 LEU E CA 1
ATOM 9303 C C . LEU E 1 109 ? -37.348 11.450 -8.588 1.00 35.17 110 LEU E C 1
ATOM 9304 O O . LEU E 1 109 ? -36.687 11.904 -9.522 1.00 33.29 110 LEU E O 1
ATOM 9309 N N . THR E 1 110 ? -37.318 11.908 -7.337 1.00 33.44 111 THR E N 1
ATOM 9310 C CA . THR E 1 110 ? -36.512 13.058 -6.874 1.00 31.35 111 THR E CA 1
ATOM 9311 C C . THR E 1 110 ? -35.454 12.541 -5.920 1.00 30.99 111 THR E C 1
ATOM 9312 O O . THR E 1 110 ? -35.693 11.505 -5.300 1.00 32.14 111 THR E O 1
ATOM 9316 N N . SER E 1 111 ? -34.339 13.251 -5.822 1.00 32.37 112 SER E N 1
ATOM 9317 C CA . SER E 1 111 ? -33.133 12.811 -5.085 1.00 33.02 112 SER E CA 1
ATOM 9318 C C . SER E 1 111 ? -32.264 14.015 -4.709 1.00 35.95 112 SER E C 1
ATOM 9319 O O . SER E 1 111 ? -32.310 15.083 -5.381 1.00 36.66 112 SER E O 1
ATOM 9322 N N . ALA E 1 112 ? -31.534 13.869 -3.616 1.00 38.19 113 ALA E N 1
ATOM 9323 C CA . ALA E 1 112 ? -30.365 14.707 -3.301 1.00 39.80 113 ALA E CA 1
ATOM 9324 C C . ALA E 1 112 ? -29.198 14.042 -4.027 1.00 41.12 113 ALA E C 1
ATOM 9325 O O . ALA E 1 112 ? -29.092 12.801 -3.912 1.00 47.29 113 ALA E O 1
ATOM 9327 N N . ALA E 1 113 ? -28.415 14.796 -4.804 1.00 37.64 114 ALA E N 1
ATOM 9328 C CA . ALA E 1 113 ? -27.287 14.236 -5.585 1.00 35.34 114 ALA E CA 1
ATOM 9329 C C . ALA E 1 113 ? -26.069 15.151 -5.528 1.00 32.70 114 ALA E C 1
ATOM 9330 O O . ALA E 1 113 ? -26.248 16.375 -5.411 1.00 28.49 114 ALA E O 1
ATOM 9332 N N . GLY E 1 114 ? -24.878 14.562 -5.644 1.00 33.91 115 GLY E N 1
ATOM 9333 C CA . GLY E 1 114 ? -23.630 15.311 -5.891 1.00 37.63 115 GLY E CA 1
ATOM 9334 C C . GLY E 1 114 ? -23.533 15.793 -7.339 1.00 36.82 115 GLY E C 1
ATOM 9335 O O . GLY E 1 114 ? -24.000 15.064 -8.228 1.00 41.20 115 GLY E O 1
ATOM 9336 N N . GLY E 1 115 ? -22.976 16.989 -7.554 1.00 33.28 116 GLY E N 1
ATOM 9337 C CA . GLY E 1 115 ? -22.581 17.532 -8.862 1.00 33.86 116 GLY E CA 1
ATOM 9338 C C . GLY E 1 115 ? -21.186 17.070 -9.258 1.00 33.44 116 GLY E C 1
ATOM 9339 O O . GLY E 1 115 ? -20.194 17.400 -8.547 1.00 33.24 116 GLY E O 1
ATOM 9340 N N . LEU E 1 116 ? -21.123 16.287 -10.326 1.00 30.78 117 LEU E N 1
ATOM 9341 C CA . LEU E 1 116 ? -19.871 15.912 -11.002 1.00 33.90 117 LEU E CA 1
ATOM 9342 C C . LEU E 1 116 ? -19.501 16.992 -12.015 1.00 34.18 117 LEU E C 1
ATOM 9343 O O . LEU E 1 116 ? -18.383 17.489 -11.954 1.00 40.01 117 LEU E O 1
ATOM 9348 N N . ASN E 1 117 ? -20.429 17.359 -12.889 1.00 37.38 118 ASN E N 1
ATOM 9349 C CA . ASN E 1 117 ? -20.254 18.488 -13.835 1.00 37.70 118 ASN E CA 1
ATOM 9350 C C . ASN E 1 117 ? -19.808 19.743 -13.080 1.00 36.35 118 ASN E C 1
ATOM 9351 O O . ASN E 1 117 ? -20.590 20.329 -12.361 1.00 36.13 118 ASN E O 1
ATOM 9356 N N . PRO E 1 118 ? -18.562 20.237 -13.241 1.00 37.54 119 PRO E N 1
ATOM 9357 C CA . PRO E 1 118 ? -18.096 21.427 -12.511 1.00 40.17 119 PRO E CA 1
ATOM 9358 C C . PRO E 1 118 ? -18.873 22.747 -12.700 1.00 41.21 119 PRO E C 1
ATOM 9359 O O . PRO E 1 118 ? -18.745 23.644 -11.878 1.00 39.93 119 PRO E O 1
ATOM 9363 N N . ARG E 1 119 ? -19.618 22.867 -13.798 1.00 44.07 120 ARG E N 1
ATOM 9364 C CA . ARG E 1 119 ? -20.443 24.056 -14.131 1.00 46.19 120 ARG E CA 1
ATOM 9365 C C . ARG E 1 119 ? -21.718 24.098 -13.269 1.00 42.51 120 ARG E C 1
ATOM 9366 O O . ARG E 1 119 ? -22.253 25.206 -13.044 1.00 38.02 120 ARG E O 1
ATOM 9374 N N . PHE E 1 120 ? -22.213 22.940 -12.832 1.00 37.49 121 PHE E N 1
ATOM 9375 C CA . PHE E 1 120 ? -23.310 22.846 -11.836 1.00 42.61 121 PHE E CA 1
ATOM 9376 C C . PHE E 1 120 ? -22.949 23.677 -10.593 1.00 42.78 121 PHE E C 1
ATOM 9377 O O . PHE E 1 120 ? -21.780 24.024 -10.393 1.00 41.71 121 PHE E O 1
ATOM 9385 N N . ARG E 1 121 ? -23.934 23.990 -9.763 1.00 46.46 122 ARG E N 1
ATOM 9386 C CA . ARG E 1 121 ? -23.689 24.670 -8.468 1.00 51.30 122 ARG E CA 1
ATOM 9387 C C . ARG E 1 121 ? -24.550 23.973 -7.410 1.00 49.00 122 ARG E C 1
ATOM 9388 O O . ARG E 1 121 ? -25.659 23.503 -7.764 1.00 46.20 122 ARG E O 1
ATOM 9396 N N . ALA E 1 122 ? -24.027 23.865 -6.183 1.00 43.47 123 ALA E N 1
ATOM 9397 C CA . ALA E 1 122 ? -24.791 23.468 -4.974 1.00 43.54 123 ALA E CA 1
ATOM 9398 C C . ALA E 1 122 ? -26.054 24.336 -4.881 1.00 37.70 123 ALA E C 1
ATOM 9399 O O . ALA E 1 122 ? -25.958 25.540 -5.133 1.00 34.35 123 ALA E O 1
ATOM 9401 N N . GLY E 1 123 ? -27.207 23.742 -4.581 1.00 37.18 124 GLY E N 1
ATOM 9402 C CA . GLY E 1 123 ? -28.491 24.477 -4.496 1.00 37.83 124 GLY E CA 1
ATOM 9403 C C . GLY E 1 123 ? -29.246 24.521 -5.815 1.00 36.50 124 GLY E C 1
ATOM 9404 O O . GLY E 1 123 ? -30.364 25.075 -5.844 1.00 36.46 124 GLY E O 1
ATOM 9405 N N . GLY E 1 124 ? -28.654 23.985 -6.878 1.00 33.61 125 GLY E N 1
ATOM 9406 C CA . GLY E 1 124 ? -29.284 23.916 -8.202 1.00 33.26 125 GLY E CA 1
ATOM 9407 C C . GLY E 1 124 ? -30.040 22.619 -8.379 1.00 32.37 125 GLY E C 1
ATOM 9408 O O . GLY E 1 124 ? -29.891 21.700 -7.545 1.00 35.15 125 GLY E O 1
ATOM 9409 N N . ILE E 1 125 ? -30.812 22.545 -9.451 1.00 30.71 126 ILE E N 1
ATOM 9410 C CA . ILE E 1 125 ? -31.688 21.382 -9.759 1.00 30.70 126 ILE E CA 1
ATOM 9411 C C . ILE E 1 125 ? -31.284 20.833 -11.125 1.00 29.42 126 ILE E C 1
ATOM 9412 O O . ILE E 1 125 ? -31.099 21.645 -12.078 1.00 24.92 126 ILE E O 1
ATOM 9417 N N . MET E 1 126 ? -31.135 19.511 -11.201 1.00 29.99 127 MET E N 1
ATOM 9418 C CA . MET E 1 126 ? -30.663 18.827 -12.420 1.00 32.33 127 MET E CA 1
ATOM 9419 C C . MET E 1 126 ? -31.772 17.899 -12.901 1.00 33.60 127 MET E C 1
ATOM 9420 O O . MET E 1 126 ? -32.175 16.997 -12.123 1.00 32.37 127 MET E O 1
ATOM 9425 N N . LEU E 1 127 ? -32.189 18.084 -14.157 1.00 35.46 128 LEU E N 1
ATOM 9426 C CA . LEU E 1 127 ? -33.117 17.172 -14.874 1.00 33.89 128 LEU E CA 1
ATOM 9427 C C . LEU E 1 127 ? -32.314 15.971 -15.372 1.00 38.72 128 LEU E C 1
ATOM 9428 O O . LEU E 1 127 ? -31.167 16.137 -15.839 1.00 35.23 128 LEU E O 1
ATOM 9433 N N . HIS E 1 128 ? -32.900 14.792 -15.233 1.00 38.17 129 HIS E N 1
ATOM 9434 C CA . HIS E 1 128 ? -32.273 13.513 -15.595 1.00 35.82 129 HIS E CA 1
ATOM 9435 C C . HIS E 1 128 ? -32.544 13.323 -17.076 1.00 35.39 129 HIS E C 1
ATOM 9436 O O . HIS E 1 128 ? -33.715 13.383 -17.452 1.00 37.21 129 HIS E O 1
ATOM 9443 N N . LEU E 1 129 ? -31.489 13.222 -17.882 1.00 36.13 130 LEU E N 1
ATOM 9444 C CA . LEU E 1 129 ? -31.577 12.866 -19.325 1.00 35.53 130 LEU E CA 1
ATOM 9445 C C . LEU E 1 129 ? -31.363 11.359 -19.505 1.00 31.87 130 LEU E C 1
ATOM 9446 O O . LEU E 1 129 ? -31.885 10.806 -20.455 1.00 32.64 130 LEU E O 1
ATOM 9451 N N . ASP E 1 130 ? -30.614 10.720 -18.617 1.00 35.37 131 ASP E N 1
ATOM 9452 C CA . ASP E 1 130 ? -30.218 9.295 -18.750 1.00 36.45 131 ASP E CA 1
ATOM 9453 C C . ASP E 1 130 ? -29.509 8.864 -17.469 1.00 36.72 131 ASP E C 1
ATOM 9454 O O . ASP E 1 130 ? -29.315 9.730 -16.610 1.00 38.97 131 ASP E O 1
ATOM 9459 N N . TYR E 1 131 ? -29.076 7.601 -17.382 1.00 36.16 132 TYR E N 1
ATOM 9460 C CA . TYR E 1 131 ? -28.508 7.029 -16.140 1.00 36.01 132 TYR E CA 1
ATOM 9461 C C . TYR E 1 131 ? -27.316 6.131 -16.487 1.00 39.13 132 TYR E C 1
ATOM 9462 O O . TYR E 1 131 ? -27.300 5.500 -17.578 1.00 36.12 132 TYR E O 1
ATOM 9471 N N . ILE E 1 132 ? -26.368 6.060 -15.552 1.00 35.55 133 ILE E N 1
ATOM 9472 C CA . ILE E 1 132 ? -25.296 5.032 -15.522 1.00 38.42 133 ILE E CA 1
ATOM 9473 C C . ILE E 1 132 ? -25.445 4.215 -14.230 1.00 43.56 133 ILE E C 1
ATOM 9474 O O . ILE E 1 132 ? -25.560 4.837 -13.138 1.00 43.05 133 ILE E O 1
ATOM 9479 N N . ASN E 1 133 ? -25.480 2.879 -14.359 1.00 42.43 134 ASN E N 1
ATOM 9480 C CA . ASN E 1 133 ? -25.556 1.901 -13.238 1.00 37.77 134 ASN E CA 1
ATOM 9481 C C . ASN E 1 133 ? -24.143 1.410 -12.900 1.00 37.17 134 ASN E C 1
ATOM 9482 O O . ASN E 1 133 ? -23.644 0.515 -13.595 1.00 40.28 134 ASN E O 1
ATOM 9487 N N . PHE E 1 134 ? -23.554 1.954 -11.837 1.00 41.41 135 PHE E N 1
ATOM 9488 C CA . PHE E 1 134 ? -22.189 1.620 -11.360 1.00 45.32 135 PHE E CA 1
ATOM 9489 C C . PHE E 1 134 ? -22.271 0.841 -10.040 1.00 43.09 135 PHE E C 1
ATOM 9490 O O . PHE E 1 134 ? -21.243 0.671 -9.384 1.00 45.23 135 PHE E O 1
ATOM 9498 N N . ALA E 1 135 ? -23.447 0.314 -9.706 1.00 46.55 136 ALA E N 1
ATOM 9499 C CA . ALA E 1 135 ? -23.767 -0.316 -8.399 1.00 46.94 136 ALA E CA 1
ATOM 9500 C C . ALA E 1 135 ? -23.617 -1.840 -8.449 1.00 45.67 136 ALA E C 1
ATOM 9501 O O . ALA E 1 135 ? -23.499 -2.441 -7.372 1.00 51.25 136 ALA E O 1
ATOM 9503 N N . GLY E 1 136 ? -23.682 -2.447 -9.635 1.00 45.31 137 GLY E N 1
ATOM 9504 C CA . GLY E 1 136 ? -23.475 -3.893 -9.832 1.00 44.92 137 GLY E CA 1
ATOM 9505 C C . GLY E 1 136 ? -24.715 -4.709 -9.510 1.00 47.62 137 GLY E C 1
ATOM 9506 O O . GLY E 1 136 ? -24.582 -5.933 -9.367 1.00 47.59 137 GLY E O 1
ATOM 9507 N N . ALA E 1 137 ? -25.888 -4.078 -9.398 1.00 48.39 138 ALA E N 1
ATOM 9508 C CA . ALA E 1 137 ? -27.158 -4.761 -9.057 1.00 45.23 138 ALA E CA 1
ATOM 9509 C C . ALA E 1 137 ? -28.253 -4.262 -9.982 1.00 43.47 138 ALA E C 1
ATOM 9510 O O . ALA E 1 137 ? -28.247 -3.074 -10.312 1.00 48.17 138 ALA E O 1
ATOM 9512 N N . ASN E 1 138 ? -29.168 -5.151 -10.343 1.00 40.83 139 ASN E N 1
ATOM 9513 C CA . ASN E 1 13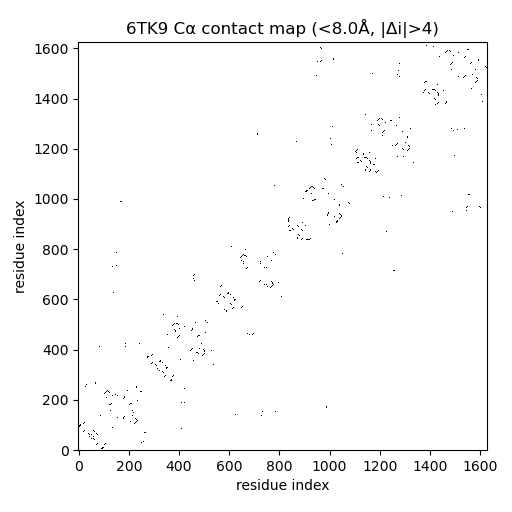8 ? -30.301 -4.847 -11.239 1.00 41.42 139 ASN E CA 1
ATOM 9514 C C . ASN E 1 138 ? -31.579 -5.360 -10.585 1.00 42.16 139 ASN E C 1
ATOM 9515 O O . ASN E 1 138 ? -31.643 -6.495 -10.122 1.00 42.36 139 ASN E O 1
ATOM 9520 N N . PRO E 1 139 ? -32.656 -4.552 -10.551 1.00 42.55 140 PRO E N 1
ATOM 9521 C CA . PRO E 1 139 ? -33.909 -4.982 -9.929 1.00 43.39 140 PRO E CA 1
ATOM 9522 C C . PRO E 1 139 ? -34.615 -6.144 -10.649 1.00 42.50 140 PRO E C 1
ATOM 9523 O O . PRO E 1 139 ? -35.333 -6.865 -10.017 1.00 41.54 140 PRO E O 1
ATOM 9527 N N . LEU E 1 140 ? -34.386 -6.320 -11.948 1.00 46.24 141 LEU E N 1
ATOM 9528 C CA . LEU E 1 140 ? -35.090 -7.353 -12.749 1.00 44.95 141 LEU E CA 1
ATOM 9529 C C . LEU E 1 140 ? -34.373 -8.699 -12.659 1.00 50.08 141 LEU E C 1
ATOM 9530 O O . LEU E 1 140 ? -34.849 -9.650 -13.298 1.00 46.67 141 LEU E O 1
ATOM 9535 N N . ARG E 1 141 ? -33.260 -8.789 -11.929 1.00 54.98 142 ARG E N 1
ATOM 9536 C CA . ARG E 1 141 ? -32.477 -10.047 -11.896 1.00 52.25 142 ARG E CA 1
ATOM 9537 C C . ARG E 1 141 ? -33.307 -11.112 -11.168 1.00 54.22 142 ARG E C 1
ATOM 9538 O O . ARG E 1 141 ? -33.690 -10.871 -10.006 1.00 51.69 142 ARG E O 1
ATOM 9546 N N . GLY E 1 142 ? -33.504 -12.261 -11.820 1.00 54.36 143 GLY E N 1
ATOM 9547 C CA . GLY E 1 142 ? -34.255 -13.420 -11.308 1.00 54.96 143 GLY E CA 1
ATOM 9548 C C . GLY E 1 142 ? -35.296 -13.872 -12.327 1.00 56.24 143 GLY E C 1
ATOM 9549 O O . GLY E 1 142 ? -35.236 -13.522 -13.509 1.00 47.97 143 GLY E O 1
ATOM 9550 N N . PRO E 1 143 ? -36.274 -14.700 -11.917 1.00 58.27 144 PRO E N 1
ATOM 9551 C CA . PRO E 1 143 ? -37.395 -15.011 -12.805 1.00 57.23 144 PRO E CA 1
ATOM 9552 C C . PRO E 1 143 ? -38.184 -13.737 -13.155 1.00 55.52 144 PRO E C 1
ATOM 9553 O O . PRO E 1 143 ? -38.262 -12.839 -12.351 1.00 55.78 144 PRO E O 1
ATOM 9557 N N . ASN E 1 144 ? -38.730 -13.685 -14.367 1.00 55.32 145 ASN E N 1
ATOM 9558 C CA . ASN E 1 144 ? -39.533 -12.554 -14.890 1.00 55.61 145 ASN E CA 1
ATOM 9559 C C . ASN E 1 144 ? -41.012 -12.928 -14.861 1.00 57.40 145 ASN E C 1
ATOM 9560 O O . ASN E 1 144 ? -41.340 -14.032 -15.310 1.00 56.12 145 ASN E O 1
ATOM 9565 N N . ASP E 1 145 ? -41.874 -12.018 -14.410 1.00 62.28 146 ASP E N 1
ATOM 9566 C CA . ASP E 1 145 ? -43.346 -12.174 -14.520 1.00 58.53 146 ASP E CA 1
ATOM 9567 C C . ASP E 1 145 ? -43.821 -11.351 -15.722 1.00 59.16 146 ASP E C 1
ATOM 9568 O O . ASP E 1 145 ? -43.603 -10.130 -15.711 1.00 60.51 146 ASP E O 1
ATOM 9573 N N . GLU E 1 146 ? -44.459 -12.009 -16.700 1.00 65.51 147 GLU E N 1
ATOM 9574 C CA . GLU E 1 146 ? -44.950 -11.412 -17.975 1.00 70.19 147 GLU E CA 1
ATOM 9575 C C . GLU E 1 146 ? -46.100 -10.439 -17.706 1.00 65.00 147 GLU E C 1
ATOM 9576 O O . GLU E 1 146 ? -46.402 -9.648 -18.609 1.00 66.66 147 GLU E O 1
ATOM 9582 N N . ARG E 1 147 ? -46.745 -10.520 -16.541 1.00 61.49 148 ARG E N 1
ATOM 9583 C CA . ARG E 1 147 ? -47.822 -9.572 -16.146 1.00 63.34 148 ARG E CA 1
ATOM 9584 C C . ARG E 1 147 ? -47.199 -8.251 -15.667 1.00 62.49 148 ARG E C 1
ATOM 9585 O O . ARG E 1 147 ? -47.938 -7.245 -15.634 1.00 60.97 148 ARG E O 1
ATOM 9593 N N . LEU E 1 148 ? -45.915 -8.236 -15.274 1.00 57.03 149 LEU E N 1
ATOM 9594 C CA . LEU E 1 148 ? -45.212 -6.970 -14.910 1.00 54.69 149 LEU E CA 1
ATOM 9595 C C . LEU E 1 148 ? -44.663 -6.332 -16.188 1.00 52.12 149 LEU E C 1
ATOM 9596 O O . LEU E 1 148 ? -45.020 -5.181 -16.452 1.00 51.32 149 LEU E O 1
ATOM 9601 N N . GLY E 1 149 ? -43.884 -7.079 -16.974 1.00 51.13 150 GLY E N 1
ATOM 9602 C CA . GLY E 1 149 ? -43.371 -6.621 -18.276 1.00 51.55 150 GLY E CA 1
ATOM 9603 C C . GLY E 1 149 ? -42.455 -7.656 -18.923 1.00 55.33 150 GLY E C 1
ATOM 9604 O O . GLY E 1 149 ? -42.317 -8.767 -18.404 1.00 55.47 150 GLY E O 1
ATOM 9605 N N . PRO E 1 150 ? -41.795 -7.306 -20.057 1.00 48.54 151 PRO E N 1
ATOM 9606 C CA . PRO E 1 150 ? -40.981 -8.255 -20.811 1.00 47.22 151 PRO E CA 1
ATOM 9607 C C . PRO E 1 150 ? -39.655 -8.612 -20.122 1.00 50.20 151 PRO E C 1
ATOM 9608 O O . PRO E 1 150 ? -39.275 -7.956 -19.153 1.00 47.00 151 PRO E O 1
ATOM 9612 N N . ARG E 1 151 ? -38.996 -9.656 -20.628 1.00 50.14 152 ARG E N 1
ATOM 9613 C CA . ARG E 1 151 ? -37.761 -10.248 -20.041 1.00 48.89 152 ARG E CA 1
ATOM 9614 C C . ARG E 1 151 ? -36.579 -9.275 -20.199 1.00 45.53 152 ARG E C 1
ATOM 9615 O O . ARG E 1 151 ? -35.699 -9.217 -19.294 1.00 40.61 152 ARG E O 1
ATOM 9623 N N . PHE E 1 152 ? -36.544 -8.570 -21.326 1.00 43.97 153 PHE E N 1
ATOM 9624 C CA . PHE E 1 152 ? -35.405 -7.732 -21.776 1.00 44.83 153 PHE E CA 1
ATOM 9625 C C . PHE E 1 152 ? -35.900 -6.325 -22.107 1.00 44.20 153 PHE E C 1
ATOM 9626 O O . PHE E 1 152 ? -35.865 -5.922 -23.263 1.00 44.15 153 PHE E O 1
ATOM 9634 N N . PRO E 1 153 ? -36.372 -5.522 -21.123 1.00 49.18 154 PRO E N 1
ATOM 9635 C CA . PRO E 1 153 ? -36.951 -4.214 -21.424 1.00 49.94 154 PRO E CA 1
ATOM 9636 C C . PRO E 1 153 ? -35.882 -3.270 -21.970 1.00 51.52 154 PRO E C 1
ATOM 9637 O O . PRO E 1 153 ? -34.745 -3.345 -21.471 1.00 47.31 154 PRO E O 1
ATOM 9641 N N . VAL E 1 154 ? -36.277 -2.467 -22.969 1.00 48.64 155 VAL E N 1
ATOM 9642 C CA . VAL E 1 154 ? -35.449 -1.414 -23.622 1.00 46.37 155 VAL E CA 1
ATOM 9643 C C . VAL E 1 154 ? -35.385 -0.228 -22.666 1.00 48.97 155 VAL E C 1
ATOM 9644 O O . VAL E 1 154 ? -36.431 0.134 -22.142 1.00 53.63 155 VAL E O 1
ATOM 9648 N N . MET E 1 155 ? -34.199 0.353 -22.466 1.00 51.17 156 MET E N 1
ATOM 9649 C CA . MET E 1 155 ? -33.960 1.446 -21.486 1.00 44.87 156 MET E CA 1
ATOM 9650 C C . MET E 1 155 ? -33.573 2.756 -22.182 1.00 39.77 156 MET E C 1
ATOM 9651 O O . MET E 1 155 ? -33.321 3.728 -21.476 1.00 45.13 156 MET E O 1
ATOM 9656 N N . PHE E 1 156 ? -33.527 2.782 -23.506 1.00 38.28 157 PHE E N 1
ATOM 9657 C CA . PHE E 1 156 ? -33.464 4.005 -24.344 1.00 41.73 157 PHE E CA 1
ATOM 9658 C C . PHE E 1 156 ? -34.711 4.837 -24.058 1.00 42.68 157 PHE E C 1
ATOM 9659 O O . PHE E 1 156 ? -35.779 4.252 -23.906 1.00 50.19 157 PHE E O 1
ATOM 9667 N N . GLU E 1 157 ? -34.598 6.161 -24.011 1.00 46.82 158 GLU E N 1
ATOM 9668 C CA . GLU E 1 157 ? -35.736 7.038 -23.626 1.00 46.23 158 GLU E CA 1
ATOM 9669 C C . GLU E 1 157 ? -36.303 6.548 -22.285 1.00 45.05 158 GLU E C 1
ATOM 9670 O O . GLU E 1 157 ? -37.514 6.599 -22.101 1.00 47.68 158 GLU E O 1
ATOM 9676 N N . ALA E 1 158 ? -35.452 6.065 -21.382 1.00 43.51 159 ALA E N 1
ATOM 9677 C CA . ALA E 1 158 ? -35.860 5.595 -20.038 1.00 45.94 159 ALA E CA 1
ATOM 9678 C C . ALA E 1 158 ? -36.567 6.741 -19.311 1.00 44.36 159 ALA E C 1
ATOM 9679 O O . ALA E 1 158 ? -37.528 6.480 -18.554 1.00 46.32 159 ALA E O 1
ATOM 9681 N N . TYR E 1 159 ? -36.026 7.944 -19.499 1.00 38.16 160 TYR E N 1
ATOM 9682 C CA . TYR E 1 159 ? -36.545 9.234 -19.001 1.00 38.19 160 TYR E CA 1
ATOM 9683 C C . TYR E 1 159 ? -37.355 9.856 -20.141 1.00 43.36 160 TYR E C 1
ATOM 9684 O O . TYR E 1 159 ? -36.743 10.177 -21.183 1.00 42.67 160 TYR E O 1
ATOM 9693 N N . ASP E 1 160 ? -38.673 10.011 -19.927 1.00 46.57 161 ASP E N 1
ATOM 9694 C CA . ASP E 1 160 ? -39.691 10.315 -20.964 1.00 46.14 161 ASP E CA 1
ATOM 9695 C C . ASP E 1 160 ? -39.332 11.605 -21.701 1.00 46.32 161 ASP E C 1
ATOM 9696 O O . ASP E 1 160 ? -39.137 12.657 -21.100 1.00 44.06 161 ASP E O 1
ATOM 9701 N N . PRO E 1 161 ? -39.224 11.558 -23.045 1.00 49.12 162 PRO E N 1
ATOM 9702 C CA . PRO E 1 161 ? -38.899 12.747 -23.829 1.00 50.39 162 PRO E CA 1
ATOM 9703 C C . PRO E 1 161 ? -39.903 13.906 -23.679 1.00 46.97 162 PRO E C 1
ATOM 9704 O O . PRO E 1 161 ? -39.458 15.025 -23.692 1.00 48.32 162 PRO E O 1
ATOM 9708 N N . GLU E 1 162 ? -41.205 13.637 -23.552 1.00 44.71 163 GLU E N 1
ATOM 9709 C CA . GLU E 1 162 ? -42.226 14.711 -23.418 1.00 46.61 163 GLU E CA 1
ATOM 9710 C C . GLU E 1 162 ? -42.131 15.323 -22.011 1.00 43.67 163 GLU E C 1
ATOM 9711 O O . GLU E 1 162 ? -42.266 16.559 -21.884 1.00 41.49 163 GLU E O 1
ATOM 9717 N N . LEU E 1 163 ? -41.931 14.508 -20.975 1.00 41.32 164 LEU E N 1
ATOM 9718 C CA . LEU E 1 163 ? -41.794 15.034 -19.588 1.00 42.75 164 LEU E CA 1
ATOM 9719 C C . LEU E 1 163 ? -40.507 15.876 -19.470 1.00 43.03 164 LEU E C 1
ATOM 9720 O O . LEU E 1 163 ? -40.551 16.931 -18.786 1.00 36.64 164 LEU E O 1
ATOM 9725 N N . ILE E 1 164 ? -39.438 15.521 -20.192 1.00 39.26 165 ILE E N 1
ATOM 9726 C CA . ILE E 1 164 ? -38.229 16.390 -20.267 1.00 36.07 165 ILE E CA 1
ATOM 9727 C C . ILE E 1 164 ? -38.598 17.721 -20.919 1.00 35.15 165 ILE E C 1
ATOM 9728 O O . ILE E 1 164 ? -38.188 18.751 -20.357 1.00 39.49 165 ILE E O 1
ATOM 9733 N N . GLU E 1 165 ? -39.315 17.735 -22.048 1.00 38.07 166 GLU E N 1
ATOM 9734 C CA . GLU E 1 165 ? -39.682 19.027 -22.716 1.00 44.36 166 GLU E CA 1
ATOM 9735 C C . GLU E 1 165 ? -40.552 19.853 -21.750 1.00 39.71 166 GLU E C 1
ATOM 9736 O O . GLU E 1 165 ? -40.280 21.051 -21.642 1.00 39.91 166 GLU E O 1
ATOM 9742 N N . LEU E 1 166 ? -41.480 19.216 -21.019 1.00 36.19 167 LEU E N 1
ATOM 9743 C CA . LEU E 1 166 ? -42.361 19.851 -19.998 1.00 37.52 167 LEU E CA 1
ATOM 9744 C C . LEU E 1 166 ? -41.513 20.418 -18.849 1.00 35.94 167 LEU E C 1
ATOM 9745 O O . LEU E 1 166 ? -41.757 21.549 -18.425 1.00 33.66 167 LEU E O 1
ATOM 9750 N N . ALA E 1 167 ? -40.580 19.638 -18.326 1.00 33.56 168 ALA E N 1
ATOM 9751 C CA . ALA E 1 167 ? -39.642 20.090 -17.278 1.00 35.69 168 ALA E CA 1
ATOM 9752 C C . ALA E 1 167 ? -38.963 21.373 -17.751 1.00 31.59 168 ALA E C 1
ATOM 9753 O O . ALA E 1 167 ? -38.907 22.325 -16.990 1.00 32.53 168 ALA E O 1
ATOM 9755 N N . ARG E 1 168 ? -38.501 21.430 -18.993 1.00 33.05 169 ARG E N 1
ATOM 9756 C CA . ARG E 1 168 ? -37.787 22.639 -19.491 1.00 31.10 169 ARG E CA 1
ATOM 9757 C C . ARG E 1 168 ? -38.787 23.789 -19.579 1.00 31.70 169 ARG E C 1
ATOM 9758 O O . ARG E 1 168 ? -38.453 24.901 -19.138 1.00 30.16 169 ARG E O 1
ATOM 9766 N N . LYS E 1 169 ? -39.992 23.516 -20.089 1.00 34.62 170 LYS E N 1
ATOM 9767 C CA . LYS E 1 169 ? -41.078 24.530 -20.221 1.00 35.32 170 LYS E CA 1
ATOM 9768 C C . LYS E 1 169 ? -41.336 25.190 -18.851 1.00 32.77 170 LYS E C 1
ATOM 9769 O O . LYS E 1 169 ? -41.319 26.411 -18.769 1.00 33.85 170 LYS E O 1
ATOM 9775 N N . VAL E 1 170 ? -41.489 24.410 -17.787 1.00 32.65 171 VAL E N 1
ATOM 9776 C CA . VAL E 1 170 ? -41.909 24.939 -16.460 1.00 35.75 171 VAL E CA 1
ATOM 9777 C C . VAL E 1 170 ? -40.759 25.778 -15.891 1.00 36.69 171 VAL E C 1
ATOM 9778 O O . VAL E 1 170 ? -41.021 26.871 -15.387 1.00 40.41 171 VAL E O 1
ATOM 9782 N N . ALA E 1 171 ? -39.522 25.320 -16.030 1.00 41.18 172 ALA E N 1
ATOM 9783 C CA . ALA E 1 171 ? -38.302 26.036 -15.572 1.00 39.61 172 ALA E CA 1
ATOM 9784 C C . ALA E 1 171 ? -38.191 27.418 -16.224 1.00 37.57 172 ALA E C 1
ATOM 9785 O O . ALA E 1 171 ? -37.889 28.394 -15.501 1.00 42.90 172 ALA E O 1
ATOM 9787 N N . ARG E 1 172 ? -38.403 27.513 -17.534 1.00 35.50 173 ARG E N 1
ATOM 9788 C CA . ARG E 1 172 ? -38.393 28.816 -18.260 1.00 37.90 173 ARG E CA 1
ATOM 9789 C C . ARG E 1 172 ? -39.482 29.741 -17.690 1.00 41.36 173 ARG E C 1
ATOM 9790 O O . ARG E 1 172 ? -39.158 30.922 -17.386 1.00 42.23 173 ARG E O 1
ATOM 9798 N N . ARG E 1 173 ? -40.707 29.211 -17.556 1.00 37.51 174 ARG E N 1
ATOM 9799 C CA . ARG E 1 173 ? -41.918 29.896 -17.047 1.00 39.94 174 ARG E CA 1
ATOM 9800 C C . ARG E 1 173 ? -41.569 30.502 -15.678 1.00 39.88 174 ARG E C 1
ATOM 9801 O O . ARG E 1 173 ? -41.930 31.666 -15.436 1.00 34.45 174 ARG E O 1
ATOM 9809 N N . GLN E 1 174 ? -40.858 29.744 -14.829 1.00 37.12 175 GLN E N 1
ATOM 9810 C CA . GLN E 1 174 ? -40.589 30.094 -13.413 1.00 35.66 175 GLN E CA 1
ATOM 9811 C C . GLN E 1 174 ? -39.268 30.847 -13.276 1.00 35.50 175 GLN E C 1
ATOM 9812 O O . GLN E 1 174 ? -38.860 31.034 -12.127 1.00 35.86 175 GLN E O 1
ATOM 9818 N N . ASP E 1 175 ? -38.638 31.256 -14.383 1.00 36.49 176 ASP E N 1
ATOM 9819 C CA . ASP E 1 175 ? -37.318 31.962 -14.436 1.00 38.56 176 ASP E CA 1
ATOM 9820 C C . ASP E 1 175 ? -36.252 31.170 -13.643 1.00 37.11 176 ASP E C 1
ATOM 9821 O O . ASP E 1 175 ? -35.424 31.787 -12.944 1.00 35.64 176 ASP E O 1
ATOM 9826 N N . LEU E 1 176 ? -36.261 29.844 -13.775 1.00 34.89 177 LEU E N 1
ATOM 9827 C CA . LEU E 1 176 ? -35.406 28.886 -13.024 1.00 37.25 177 LEU E CA 1
ATOM 9828 C C . LEU E 1 176 ? -34.415 28.279 -14.023 1.00 35.21 177 LEU E C 1
ATOM 9829 O O . LEU E 1 176 ? -34.860 27.672 -15.020 1.00 32.00 177 LEU E O 1
ATOM 9834 N N . HIS E 1 177 ? -33.122 28.515 -13.812 1.00 33.69 178 HIS E N 1
ATOM 9835 C CA . HIS E 1 177 ? -32.052 27.845 -14.589 1.00 33.49 178 HIS E CA 1
ATOM 9836 C C . HIS E 1 177 ? -32.068 26.379 -14.196 1.00 31.05 178 HIS E C 1
ATOM 9837 O O . HIS E 1 177 ? -31.911 26.101 -13.013 1.00 35.12 178 HIS E O 1
ATOM 9844 N N . LEU E 1 178 ? -32.256 25.504 -15.174 1.00 30.08 179 LEU E N 1
ATOM 9845 C CA . LEU E 1 178 ? -32.402 24.049 -14.984 1.00 29.13 179 LEU E CA 1
ATOM 9846 C C . LEU E 1 178 ? -31.151 23.383 -15.574 1.00 33.90 179 LEU E C 1
ATOM 9847 O O . LEU E 1 178 ? -30.931 23.465 -16.797 1.00 33.79 179 LEU E O 1
ATOM 9852 N N . PHE E 1 179 ? -30.325 22.779 -14.725 1.00 33.96 180 PHE E N 1
ATOM 9853 C CA . PHE E 1 179 ? -29.210 21.911 -15.155 1.00 32.23 180 PHE E CA 1
ATOM 9854 C C . PHE E 1 179 ? -29.799 20.609 -15.687 1.00 35.90 180 PHE E C 1
ATOM 9855 O O . PHE E 1 179 ? -30.908 20.263 -15.271 1.00 41.67 180 PHE E O 1
ATOM 9863 N N . GLU E 1 180 ? -29.086 19.937 -16.592 1.00 36.63 181 GLU E N 1
ATOM 9864 C CA . GLU E 1 180 ? -29.524 18.711 -17.303 1.00 38.32 181 GLU E CA 1
ATOM 9865 C C . GLU E 1 180 ? -28.342 17.740 -17.302 1.00 40.77 181 GLU E C 1
ATOM 9866 O O . GLU E 1 180 ? -27.195 18.232 -17.408 1.00 41.42 181 GLU E O 1
ATOM 9872 N N . GLY E 1 181 ? -28.574 16.426 -17.200 1.00 39.27 182 GLY E N 1
ATOM 9873 C CA . GLY E 1 181 ? -27.485 15.463 -17.440 1.00 37.88 182 GLY E CA 1
ATOM 9874 C C . GLY E 1 181 ? -27.748 14.053 -16.957 1.00 36.94 182 GLY E C 1
ATOM 9875 O O . GLY E 1 181 ? -28.915 13.687 -16.699 1.00 37.67 182 GLY E O 1
ATOM 9876 N N . VAL E 1 182 ? -26.654 13.300 -16.830 1.00 33.76 183 VAL E N 1
ATOM 9877 C CA . VAL E 1 182 ? -26.654 11.831 -16.629 1.00 33.63 183 VAL E CA 1
ATOM 9878 C C . VAL E 1 182 ? -26.479 11.563 -15.150 1.00 34.07 183 VAL E C 1
ATOM 9879 O O . VAL E 1 182 ? -25.557 12.151 -14.574 1.00 34.06 183 VAL E O 1
ATOM 9883 N N . TYR E 1 183 ? -27.338 10.721 -14.571 1.00 32.80 184 TYR E N 1
ATOM 9884 C CA . TYR E 1 183 ? -27.259 10.345 -13.139 1.00 34.64 184 TYR E CA 1
ATOM 9885 C C . TYR E 1 183 ? -26.489 9.030 -13.008 1.00 33.73 184 TYR E C 1
ATOM 9886 O O . TYR E 1 183 ? -26.924 8.038 -13.591 1.00 38.10 184 TYR E O 1
ATOM 9895 N N . ALA E 1 184 ? -25.371 9.033 -12.286 1.00 35.29 185 ALA E N 1
ATOM 9896 C CA . ALA E 1 184 ? -24.605 7.810 -11.947 1.00 36.30 185 ALA E CA 1
ATOM 9897 C C . ALA E 1 184 ? -25.097 7.243 -10.609 1.00 34.97 185 ALA E C 1
ATOM 9898 O O . ALA E 1 184 ? -25.060 7.992 -9.608 1.00 34.10 185 ALA E O 1
ATOM 9900 N N . TRP E 1 185 ? -25.562 5.986 -10.597 1.00 35.03 186 TRP E N 1
ATOM 9901 C CA . TRP E 1 185 ? -25.904 5.230 -9.360 1.00 34.01 186 TRP E CA 1
ATOM 9902 C C . TRP E 1 185 ? -24.618 4.598 -8.827 1.00 32.49 186 TRP E C 1
ATOM 9903 O O . TRP E 1 185 ? -24.109 3.698 -9.496 1.00 37.32 186 TRP E O 1
ATOM 9914 N N . PHE E 1 186 ? -24.112 5.104 -7.705 1.00 30.78 187 PHE E N 1
ATOM 9915 C CA . PHE E 1 186 ? -22.946 4.592 -6.944 1.00 34.25 187 PHE E CA 1
ATOM 9916 C C . PHE E 1 186 ? -23.507 3.901 -5.700 1.00 40.41 187 PHE E C 1
ATOM 9917 O O . PHE E 1 186 ? -24.377 4.507 -5.032 1.00 40.46 187 PHE E O 1
ATOM 9925 N N . MET E 1 187 ? -23.073 2.675 -5.408 1.00 41.23 188 MET E N 1
ATOM 9926 C CA . MET E 1 187 ? -23.763 1.813 -4.416 1.00 39.49 188 MET E CA 1
ATOM 9927 C C . MET E 1 187 ? -23.724 2.447 -3.019 1.00 40.14 188 MET E C 1
ATOM 9928 O O . MET E 1 187 ? -24.778 2.458 -2.344 1.00 43.07 188 MET E O 1
ATOM 9933 N N . GLY E 1 188 ? -22.585 2.987 -2.603 1.00 36.86 189 GLY E N 1
ATOM 9934 C CA . GLY E 1 188 ? -22.435 3.552 -1.251 1.00 37.96 189 GLY E CA 1
ATOM 9935 C C . GLY E 1 188 ? -22.371 2.428 -0.228 1.00 38.03 189 GLY E C 1
ATOM 9936 O O . GLY E 1 188 ? -22.201 1.274 -0.626 1.00 41.80 189 GLY E O 1
ATOM 9937 N N . PRO E 1 189 ? -22.559 2.698 1.089 1.00 35.28 190 PRO E N 1
ATOM 9938 C CA . PRO E 1 189 ? -22.951 4.008 1.594 1.00 35.45 190 PRO E CA 1
ATOM 9939 C C . PRO E 1 189 ? -21.776 4.958 1.832 1.00 34.25 190 PRO E C 1
ATOM 9940 O O . PRO E 1 189 ? -22.026 6.101 2.145 1.00 31.84 190 PRO E O 1
ATOM 9944 N N . SER E 1 190 ? -20.538 4.459 1.824 1.00 32.94 191 SER E N 1
ATOM 9945 C CA . SER E 1 190 ? -19.364 5.362 1.857 1.00 35.63 191 SER E CA 1
ATOM 9946 C C . SER E 1 190 ? -19.513 6.299 0.661 1.00 36.04 191 SER E C 1
ATOM 9947 O O . SER E 1 190 ? -20.089 5.882 -0.358 1.00 39.17 191 SER E O 1
ATOM 9950 N N . PHE E 1 191 ? -19.107 7.546 0.812 1.00 36.96 192 PHE E N 1
ATOM 9951 C CA . PHE E 1 191 ? -18.954 8.481 -0.323 1.00 37.71 192 PHE E CA 1
ATOM 9952 C C . PHE E 1 191 ? -17.777 8.012 -1.180 1.00 38.93 192 PHE E C 1
ATOM 9953 O O . PHE E 1 191 ? -16.920 7.207 -0.716 1.00 45.90 192 PHE E O 1
ATOM 9961 N N . ALA E 1 192 ? -17.725 8.529 -2.404 1.00 37.09 193 ALA E N 1
ATOM 9962 C CA . ALA E 1 192 ? -16.734 8.143 -3.426 1.00 33.02 193 ALA E CA 1
ATOM 9963 C C . ALA E 1 192 ? -15.375 8.770 -3.074 1.00 32.80 193 ALA E C 1
ATOM 9964 O O . ALA E 1 192 ? -15.342 9.857 -2.446 1.00 31.71 193 ALA E O 1
ATOM 9966 N N . SER E 1 193 ? -14.290 8.067 -3.397 1.00 31.41 194 SER E N 1
ATOM 9967 C CA . SER E 1 193 ? -12.912 8.612 -3.451 1.00 33.05 194 SER E CA 1
ATOM 9968 C C . SER E 1 193 ? -12.843 9.694 -4.523 1.00 33.86 194 SER E C 1
ATOM 9969 O O . SER E 1 193 ? -13.676 9.665 -5.454 1.00 32.78 194 SER E O 1
ATOM 9972 N N . ARG E 1 194 ? -11.817 10.534 -4.437 1.00 33.32 195 ARG E N 1
ATOM 9973 C CA . ARG E 1 194 ? -11.430 11.500 -5.490 1.00 34.77 195 ARG E CA 1
ATOM 9974 C C . ARG E 1 194 ? -11.364 10.777 -6.849 1.00 35.61 195 ARG E C 1
ATOM 9975 O O . ARG E 1 194 ? -12.005 11.252 -7.800 1.00 37.70 195 ARG E O 1
ATOM 9983 N N . ALA E 1 195 ? -10.657 9.652 -6.945 1.00 35.03 196 ALA E N 1
ATOM 9984 C CA . ALA E 1 195 ? -10.462 8.909 -8.216 1.00 36.31 196 ALA E CA 1
ATOM 9985 C C . ALA E 1 195 ? -11.789 8.308 -8.726 1.00 39.74 196 ALA E C 1
ATOM 9986 O O . ALA E 1 195 ? -11.967 8.193 -9.959 1.00 43.49 196 ALA E O 1
ATOM 9988 N N . GLU E 1 196 ? -12.696 7.904 -7.832 1.00 42.93 197 GLU E N 1
ATOM 9989 C CA . GLU E 1 196 ? -14.011 7.319 -8.221 1.00 41.10 197 GLU E CA 1
ATOM 9990 C C . GLU E 1 196 ? -14.878 8.443 -8.800 1.00 37.61 197 GLU E C 1
ATOM 9991 O O . GLU E 1 196 ? -15.516 8.204 -9.815 1.00 41.52 197 GLU E O 1
ATOM 9997 N N . LEU E 1 197 ? -14.856 9.638 -8.211 1.00 35.33 198 LEU E N 1
ATOM 9998 C CA . LEU E 1 197 ? -15.560 10.812 -8.771 1.00 36.03 198 LEU E CA 1
ATOM 9999 C C . LEU E 1 197 ? -14.990 11.110 -10.159 1.00 36.66 198 LEU E C 1
ATOM 10000 O O . LEU E 1 197 ? -15.774 11.309 -11.070 1.00 39.40 198 LEU E O 1
ATOM 10005 N N . ARG E 1 198 ? -13.672 11.188 -10.303 1.00 39.10 199 ARG E N 1
ATOM 10006 C CA . ARG E 1 198 ? -13.033 11.524 -11.601 1.00 44.88 199 ARG E CA 1
ATOM 10007 C C . ARG E 1 198 ? -13.509 10.493 -12.631 1.00 40.54 199 ARG E C 1
ATOM 10008 O O . ARG E 1 198 ? -13.910 10.888 -13.734 1.00 42.98 199 ARG E O 1
ATOM 10016 N N . LEU E 1 199 ? -13.497 9.225 -12.242 1.00 33.79 200 LEU E N 1
ATOM 10017 C CA . LEU E 1 199 ? -13.796 8.075 -13.119 1.00 35.54 200 LEU E CA 1
ATOM 10018 C C . LEU E 1 199 ? -15.236 8.221 -13.614 1.00 39.69 200 LEU E C 1
ATOM 10019 O O . LEU E 1 199 ? -15.473 8.072 -14.844 1.00 37.99 200 LEU E O 1
ATOM 10024 N N . LEU E 1 200 ? -16.155 8.518 -12.687 1.00 39.90 201 LEU E N 1
ATOM 10025 C CA . LEU E 1 200 ? -17.606 8.541 -12.973 1.00 40.26 201 LEU E CA 1
ATOM 10026 C C . LEU E 1 200 ? -17.864 9.723 -13.908 1.00 39.14 201 LEU E C 1
ATOM 10027 O O . LEU E 1 200 ? -18.664 9.562 -14.835 1.00 40.56 201 LEU E O 1
ATOM 10032 N N . ARG E 1 201 ? -17.124 10.821 -13.745 1.00 40.14 202 ARG E N 1
ATOM 10033 C CA . ARG E 1 201 ? -17.260 12.036 -14.597 1.00 43.28 202 ARG E CA 1
ATOM 10034 C C . ARG E 1 201 ? -16.789 11.743 -16.026 1.00 42.43 202 ARG E C 1
ATOM 10035 O O . ARG E 1 201 ? -17.532 12.099 -16.948 1.00 48.22 202 ARG E O 1
ATOM 10043 N N . GLU E 1 202 ? -15.599 11.154 -16.190 1.00 48.27 203 GLU E N 1
ATOM 10044 C CA . GLU E 1 202 ? -14.960 10.835 -17.502 1.00 52.01 203 GLU E CA 1
ATOM 10045 C C . GLU E 1 202 ? -15.845 9.842 -18.278 1.00 48.67 203 GLU E C 1
ATOM 10046 O O . GLU E 1 202 ? -15.882 9.946 -19.508 1.00 54.48 203 GLU E O 1
ATOM 10052 N N . LEU E 1 203 ? -16.548 8.930 -17.598 1.00 43.17 204 LEU E N 1
ATOM 10053 C CA . LEU E 1 203 ? -17.508 7.984 -18.235 1.00 44.28 204 LEU E CA 1
ATOM 10054 C C . LEU E 1 203 ? -18.817 8.675 -18.677 1.00 41.43 204 LEU E C 1
ATOM 10055 O O . LEU E 1 203 ? -19.638 8.015 -19.336 1.00 42.24 204 LEU E O 1
ATOM 10060 N N . GLY E 1 204 ? -19.049 9.935 -18.322 1.00 37.42 205 GLY E N 1
ATOM 10061 C CA . GLY E 1 204 ? -20.149 10.717 -18.913 1.00 36.24 205 GLY E CA 1
ATOM 10062 C C . GLY E 1 204 ? -21.247 11.074 -17.927 1.00 35.17 205 GLY E C 1
ATOM 10063 O O . GLY E 1 204 ? -22.279 11.594 -18.396 1.00 35.59 205 GLY E O 1
ATOM 10064 N N . ALA E 1 205 ? -21.012 10.881 -16.622 1.00 32.32 206 ALA E N 1
ATOM 10065 C CA . ALA E 1 205 ? -21.964 11.184 -15.529 1.00 29.93 206 ALA E CA 1
ATOM 10066 C C . ALA E 1 205 ? -21.821 12.645 -15.124 1.00 30.03 206 ALA E C 1
ATOM 10067 O O . ALA E 1 205 ? -20.654 13.124 -15.108 1.00 33.19 206 ALA E O 1
ATOM 10069 N N . ASP E 1 206 ? -22.950 13.314 -14.848 1.00 28.33 207 ASP E N 1
ATOM 10070 C CA . ASP E 1 206 ? -23.031 14.742 -14.422 1.00 31.51 207 ASP E CA 1
ATOM 10071 C C . ASP E 1 206 ? -23.404 14.898 -12.939 1.00 30.73 207 ASP E C 1
ATOM 10072 O O . ASP E 1 206 ? -23.073 15.948 -12.340 1.00 34.08 207 ASP E O 1
ATOM 10077 N N . ALA E 1 207 ? -24.010 13.875 -12.355 1.00 30.72 208 ALA E N 1
ATOM 10078 C CA . ALA E 1 207 ? -24.409 13.800 -10.941 1.00 30.38 208 ALA E CA 1
ATOM 10079 C C . ALA E 1 207 ? -24.103 12.403 -10.381 1.00 32.49 208 ALA E C 1
ATOM 10080 O O . ALA E 1 207 ? -24.043 11.415 -11.143 1.00 33.89 208 ALA E O 1
ATOM 10082 N N . ILE E 1 208 ? -23.948 12.311 -9.069 1.00 33.82 209 ILE E N 1
ATOM 10083 C CA . ILE E 1 208 ? -23.689 11.028 -8.364 1.00 34.93 209 ILE E CA 1
ATOM 10084 C C . ILE E 1 208 ? -24.688 10.900 -7.212 1.00 36.64 209 ILE E C 1
ATOM 10085 O O . ILE E 1 208 ? -24.853 11.868 -6.446 1.00 42.61 209 ILE E O 1
ATOM 10090 N N . GLY E 1 209 ? -25.380 9.771 -7.128 1.00 37.16 210 GLY E N 1
ATOM 10091 C CA . GLY E 1 209 ? -26.285 9.478 -6.003 1.00 39.47 210 GLY E CA 1
ATOM 10092 C C . GLY E 1 209 ? -26.334 7.995 -5.702 1.00 41.39 210 GLY E C 1
ATOM 10093 O O . GLY E 1 209 ? -25.778 7.189 -6.491 1.00 45.42 210 GLY E O 1
ATOM 10094 N N . MET E 1 210 ? -27.016 7.627 -4.627 1.00 42.11 211 MET E N 1
ATOM 10095 C CA . MET E 1 210 ? -27.055 6.217 -4.161 1.00 42.26 211 MET E CA 1
ATOM 10096 C C . MET E 1 210 ? -28.455 5.620 -4.362 1.00 40.77 211 MET E C 1
ATOM 10097 O O . MET E 1 210 ? -28.744 4.608 -3.683 1.00 43.26 211 MET E O 1
ATOM 10102 N N . SER E 1 211 ? -29.239 6.153 -5.317 1.00 39.11 212 SER E N 1
ATOM 10103 C CA . SER E 1 211 ? -30.669 5.793 -5.511 1.00 41.84 212 SER E CA 1
ATOM 10104 C C . SER E 1 211 ? -31.119 5.842 -6.982 1.00 44.71 212 SER E C 1
ATOM 10105 O O . SER E 1 211 ? -30.263 5.706 -7.901 1.00 45.40 212 SER E O 1
ATOM 10108 N N . THR E 1 212 ? -32.446 5.870 -7.171 1.00 42.92 213 THR E N 1
ATOM 10109 C CA . THR E 1 212 ? -33.190 6.272 -8.393 1.00 42.93 213 THR E CA 1
ATOM 10110 C C . THR E 1 212 ? -33.111 5.221 -9.511 1.00 44.50 213 THR E C 1
ATOM 10111 O O . THR E 1 212 ? -34.195 4.879 -10.052 1.00 46.77 213 THR E O 1
ATOM 10115 N N . VAL E 1 213 ? -31.912 4.763 -9.887 1.00 40.93 214 VAL E N 1
ATOM 10116 C CA . VAL E 1 213 ? -31.698 3.956 -11.124 1.00 38.56 214 VAL E CA 1
ATOM 10117 C C . VAL E 1 213 ? -32.477 2.655 -11.019 1.00 36.62 214 VAL E C 1
ATOM 10118 O O . VAL E 1 213 ? -33.051 2.218 -12.015 1.00 39.00 214 VAL E O 1
ATOM 10122 N N . PRO E 1 214 ? -32.490 1.976 -9.849 1.00 36.93 215 PRO E N 1
ATOM 10123 C CA . PRO E 1 214 ? -33.328 0.788 -9.666 1.00 37.46 215 PRO E CA 1
ATOM 10124 C C . PRO E 1 214 ? -34.817 1.041 -9.956 1.00 39.85 215 PRO E C 1
ATOM 10125 O O . PRO E 1 214 ? -35.466 0.207 -10.609 1.00 41.73 215 PRO E O 1
ATOM 10129 N N . GLU E 1 215 ? -35.331 2.181 -9.489 1.00 42.12 216 GLU E N 1
ATOM 10130 C CA . GLU E 1 215 ? -36.765 2.558 -9.630 1.00 43.86 216 GLU E CA 1
ATOM 10131 C C . GLU E 1 215 ? -37.049 2.872 -11.104 1.00 44.34 216 GLU E C 1
ATOM 10132 O O . GLU E 1 215 ? -38.144 2.524 -11.581 1.00 44.67 216 GLU E O 1
ATOM 10138 N N . VAL E 1 216 ? -36.082 3.476 -11.802 1.00 42.16 217 VAL E N 1
ATOM 10139 C CA . VAL E 1 216 ? -36.174 3.796 -13.255 1.00 41.67 217 VAL E CA 1
ATOM 10140 C C . VAL E 1 216 ? -36.318 2.474 -14.019 1.00 37.87 217 VAL E C 1
ATOM 10141 O O . VAL E 1 216 ? -37.275 2.334 -14.774 1.00 36.82 217 VAL E O 1
ATOM 10145 N N . ILE E 1 217 ? -35.423 1.520 -13.784 1.00 38.12 218 ILE E N 1
ATOM 10146 C CA . ILE E 1 217 ? -35.439 0.209 -14.498 1.00 42.20 218 ILE E CA 1
ATOM 10147 C C . ILE E 1 217 ? -36.769 -0.489 -14.191 1.00 44.38 218 ILE E C 1
ATOM 10148 O O . ILE E 1 217 ? -37.450 -0.889 -15.148 1.00 45.71 218 ILE E O 1
ATOM 10153 N N . ALA E 1 218 ? -37.122 -0.624 -12.910 1.00 43.77 219 ALA E N 1
ATOM 10154 C CA . ALA E 1 218 ? -38.330 -1.353 -12.460 1.00 45.30 219 ALA E CA 1
ATOM 10155 C C . ALA E 1 218 ? -39.562 -0.738 -13.130 1.00 44.64 219 ALA E C 1
ATOM 10156 O O . ALA E 1 218 ? -40.455 -1.505 -13.530 1.00 45.93 219 ALA E O 1
ATOM 10158 N N . LEU E 1 219 ? -39.589 0.593 -13.268 1.00 43.00 220 LEU E N 1
ATOM 10159 C CA . LEU E 1 219 ? -40.787 1.335 -13.745 1.00 38.68 220 LEU E CA 1
ATOM 10160 C C . LEU E 1 219 ? -40.847 1.257 -15.264 1.00 37.85 220 LEU E C 1
ATOM 10161 O O . LEU E 1 219 ? -41.956 1.403 -15.803 1.00 38.30 220 LEU E O 1
ATOM 10166 N N . ARG E 1 220 ? -39.710 1.057 -15.934 1.00 39.42 221 ARG E N 1
ATOM 10167 C CA . ARG E 1 220 ? -39.690 0.995 -17.424 1.00 43.83 221 ARG E CA 1
ATOM 10168 C C . ARG E 1 220 ? -40.145 -0.401 -17.858 1.00 44.13 221 ARG E C 1
ATOM 10169 O O . ARG E 1 220 ? -40.864 -0.475 -18.872 1.00 42.51 221 ARG E O 1
ATOM 10177 N N . HIS E 1 221 ? -39.763 -1.436 -17.090 1.00 49.74 222 HIS E N 1
ATOM 10178 C CA . HIS E 1 221 ? -40.325 -2.820 -17.120 1.00 52.63 222 HIS E CA 1
ATOM 10179 C C . HIS E 1 221 ? -41.866 -2.769 -17.197 1.00 50.83 222 HIS E C 1
ATOM 10180 O O . HIS E 1 221 ? -42.430 -3.425 -18.088 1.00 55.55 222 HIS E O 1
ATOM 10187 N N . LEU E 1 222 ? -42.515 -1.979 -16.332 1.00 46.03 223 LEU E N 1
ATOM 10188 C CA . LEU E 1 222 ? -43.991 -1.922 -16.171 1.00 43.56 223 LEU E CA 1
ATOM 10189 C C . LEU E 1 222 ? -44.616 -1.041 -17.262 1.00 44.15 223 LEU E C 1
ATOM 10190 O O . LEU E 1 222 ? -45.845 -1.155 -17.461 1.00 50.50 223 LEU E O 1
ATOM 10195 N N . GLY E 1 223 ? -43.822 -0.200 -17.937 1.00 43.42 224 GLY E N 1
ATOM 10196 C CA . GLY E 1 223 ? -44.275 0.697 -19.022 1.00 41.40 224 GLY E CA 1
ATOM 10197 C C . GLY E 1 223 ? -44.698 2.085 -18.535 1.00 43.85 224 GLY E C 1
ATOM 10198 O O . GLY E 1 223 ? -45.314 2.838 -19.336 1.00 46.03 224 GLY E O 1
ATOM 10199 N N . ALA E 1 224 ? -44.378 2.444 -17.285 1.00 45.06 225 ALA E N 1
ATOM 10200 C CA . ALA E 1 224 ? -44.623 3.786 -16.696 1.00 43.07 225 ALA E CA 1
ATOM 10201 C C . ALA E 1 224 ? -43.733 4.838 -17.366 1.00 42.31 225 ALA E C 1
ATOM 10202 O O . ALA E 1 224 ? -42.658 4.482 -17.864 1.00 43.86 225 ALA E O 1
ATOM 10204 N N . ARG E 1 225 ? -44.185 6.091 -17.384 1.00 42.40 226 ARG E N 1
ATOM 10205 C CA . ARG E 1 225 ? -43.364 7.275 -17.727 1.00 39.51 226 ARG E CA 1
ATOM 10206 C C . ARG E 1 225 ? -42.665 7.773 -16.465 1.00 39.08 226 ARG E C 1
ATOM 10207 O O . ARG E 1 225 ? -43.297 7.788 -15.386 1.00 39.52 226 ARG E O 1
ATOM 10215 N N . VAL E 1 226 ? -41.415 8.187 -16.633 1.00 39.63 227 VAL E N 1
ATOM 10216 C CA . VAL E 1 226 ? -40.450 8.514 -15.554 1.00 39.68 227 VAL E CA 1
ATOM 10217 C C . VAL E 1 226 ? -39.824 9.884 -15.835 1.00 42.72 227 VAL E C 1
ATOM 10218 O O . VAL E 1 226 ? -39.280 10.084 -16.936 1.00 43.65 227 VAL E O 1
ATOM 10222 N N . LEU E 1 227 ? -39.920 10.781 -14.856 1.00 40.01 228 LEU E N 1
ATOM 10223 C CA . LEU E 1 227 ? -39.163 12.044 -14.771 1.00 37.57 228 LEU E CA 1
ATOM 10224 C C . LEU E 1 227 ? -38.236 11.946 -13.556 1.00 38.26 228 LEU E C 1
ATOM 10225 O O . LEU E 1 227 ? -38.695 11.561 -12.447 1.00 36.00 228 LEU E O 1
ATOM 10230 N N . GLY E 1 228 ? -36.960 12.244 -13.767 1.00 38.73 229 GLY E N 1
ATOM 10231 C CA . GLY E 1 228 ? -35.940 12.257 -12.708 1.00 35.19 229 GLY E CA 1
ATOM 10232 C C . GLY E 1 228 ? -35.510 13.679 -12.431 1.00 33.64 229 GLY E C 1
ATOM 10233 O O . GLY E 1 228 ? -35.200 14.367 -13.387 1.00 33.11 229 GLY E O 1
ATOM 10234 N N . LEU E 1 229 ? -35.556 14.115 -11.171 1.00 34.09 230 LEU E N 1
ATOM 10235 C CA . LEU E 1 229 ? -35.050 15.435 -10.730 1.00 35.38 230 LEU E CA 1
ATOM 10236 C C . LEU E 1 229 ? -34.109 15.196 -9.564 1.00 36.33 230 LEU E C 1
ATOM 10237 O O . LEU E 1 229 ? -34.417 14.364 -8.692 1.00 37.15 230 LEU E O 1
ATOM 10242 N N . SER E 1 230 ? -32.978 15.877 -9.576 1.00 35.64 231 SER E N 1
ATOM 10243 C CA . SER E 1 230 ? -32.050 15.840 -8.435 1.00 35.65 231 SER E CA 1
ATOM 10244 C C . SER E 1 230 ? -31.866 17.266 -7.959 1.00 34.52 231 SER E C 1
ATOM 10245 O O . SER E 1 230 ? -31.781 18.156 -8.791 1.00 36.16 231 SER E O 1
ATOM 10248 N N . THR E 1 231 ? -31.948 17.458 -6.656 1.00 34.49 232 THR E N 1
ATOM 10249 C CA . THR E 1 231 ? -31.367 18.651 -6.014 1.00 38.11 232 THR E CA 1
ATOM 10250 C C . THR E 1 231 ? -29.862 18.414 -5.862 1.00 33.99 232 THR E C 1
ATOM 10251 O O . THR E 1 231 ? -29.508 17.436 -5.178 1.00 31.25 232 THR E O 1
ATOM 10255 N N . ILE E 1 232 ? -29.046 19.250 -6.512 1.00 34.26 233 ILE E N 1
ATOM 10256 C CA . ILE E 1 232 ? -27.561 19.214 -6.420 1.00 35.46 233 ILE E CA 1
ATOM 10257 C C . ILE E 1 232 ? -27.237 19.817 -5.066 1.00 35.51 233 ILE E C 1
ATOM 10258 O O . ILE E 1 232 ? -27.157 21.045 -4.979 1.00 39.39 233 ILE E O 1
ATOM 10263 N N . THR E 1 233 ? -27.088 18.979 -4.050 1.00 34.17 234 THR E N 1
ATOM 10264 C CA . THR E 1 233 ? -26.880 19.453 -2.667 1.00 38.73 234 THR E CA 1
ATOM 10265 C C . THR E 1 233 ? -25.414 19.820 -2.436 1.00 38.08 234 THR E C 1
ATOM 10266 O O . THR E 1 233 ? -25.160 20.626 -1.537 1.00 40.68 234 THR E O 1
ATOM 10270 N N . ASP E 1 234 ? -24.496 19.213 -3.179 1.00 40.00 235 ASP E N 1
ATOM 10271 C CA . ASP E 1 234 ? -23.033 19.400 -2.976 1.00 42.43 235 ASP E CA 1
ATOM 10272 C C . ASP E 1 234 ? -22.308 19.259 -4.319 1.00 41.78 235 ASP E C 1
ATOM 10273 O O . ASP E 1 234 ? -22.795 18.500 -5.184 1.00 39.73 235 ASP E O 1
ATOM 10278 N N . MET E 1 235 ? -21.221 20.011 -4.490 1.00 39.88 236 MET E N 1
ATOM 10279 C CA . MET E 1 235 ? -20.305 19.875 -5.647 1.00 37.70 236 MET E CA 1
ATOM 10280 C C . MET E 1 235 ? -19.271 18.820 -5.276 1.00 35.41 236 MET E C 1
ATOM 10281 O O . MET E 1 235 ? -18.481 19.068 -4.399 1.00 32.87 236 MET E O 1
ATOM 10286 N N . ALA E 1 236 ? -19.353 17.648 -5.890 1.00 36.75 237 ALA E N 1
ATOM 10287 C CA . ALA E 1 236 ? -18.447 16.511 -5.641 1.00 36.16 237 ALA E CA 1
ATOM 10288 C C . ALA E 1 236 ? -17.355 16.545 -6.709 1.00 35.50 237 ALA E C 1
ATOM 10289 O O . ALA E 1 236 ? -17.378 15.697 -7.629 1.00 35.76 237 ALA E O 1
ATOM 10291 N N . VAL E 1 237 ? -16.477 17.543 -6.660 1.00 37.17 238 VAL E N 1
ATOM 10292 C CA . VAL E 1 237 ? -15.415 17.657 -7.698 1.00 35.67 238 VAL E CA 1
ATOM 10293 C C . VAL E 1 237 ? -14.056 17.363 -7.063 1.00 32.84 238 VAL E C 1
ATOM 10294 O O . VAL E 1 237 ? -13.552 18.090 -6.206 1.00 28.75 238 VAL E O 1
ATOM 10298 N N . PRO E 1 238 ? -13.435 16.254 -7.520 1.00 34.26 239 PRO E N 1
ATOM 10299 C CA . PRO E 1 238 ? -12.220 15.721 -6.910 1.00 38.26 239 PRO E CA 1
ATOM 10300 C C . PRO E 1 238 ? -11.006 16.658 -6.873 1.00 39.24 239 PRO E C 1
ATOM 10301 O O . PRO E 1 238 ? -10.114 16.358 -6.110 1.00 40.30 239 PRO E O 1
ATOM 10305 N N . GLU E 1 239 ? -10.969 17.726 -7.673 1.00 37.53 240 GLU E N 1
ATOM 10306 C CA . GLU E 1 239 ? -9.779 18.609 -7.674 1.00 38.31 240 GLU E CA 1
ATOM 10307 C C . GLU E 1 239 ? -10.080 19.859 -6.845 1.00 36.49 240 GLU E C 1
ATOM 10308 O O . GLU E 1 239 ? -9.156 20.665 -6.625 1.00 29.33 240 GLU E O 1
ATOM 10314 N N . ARG E 1 240 ? -11.303 19.969 -6.317 1.00 41.03 241 ARG E N 1
ATOM 10315 C CA . ARG E 1 240 ? -11.640 20.929 -5.225 1.00 41.64 241 ARG E CA 1
ATOM 10316 C C . ARG E 1 240 ? -11.319 20.237 -3.878 1.00 42.80 241 ARG E C 1
ATOM 10317 O O . ARG E 1 240 ? -11.302 18.988 -3.864 1.00 42.27 241 ARG E O 1
ATOM 10325 N N . GLU E 1 241 ? -11.039 20.978 -2.797 1.00 42.73 242 GLU E N 1
ATOM 10326 C CA . GLU E 1 241 ? -10.870 20.383 -1.443 1.00 55.76 242 GLU E CA 1
ATOM 10327 C C . GLU E 1 241 ? -12.270 20.143 -0.866 1.00 60.92 242 GLU E C 1
ATOM 10328 O O . GLU E 1 241 ? -13.230 20.841 -1.268 1.00 73.41 242 GLU E O 1
ATOM 10334 N N . HIS E 1 242 ? -12.383 19.179 0.034 1.00 56.04 243 HIS E N 1
ATOM 10335 C CA . HIS E 1 242 ? -13.587 18.942 0.879 1.00 67.42 243 HIS E CA 1
ATOM 10336 C C . HIS E 1 242 ? -14.780 18.473 0.049 1.00 52.96 243 HIS E C 1
ATOM 10337 O O . HIS E 1 242 ? -15.172 19.141 -0.905 1.00 41.97 243 HIS E O 1
ATOM 10344 N N . HIS E 1 243 ? -15.271 17.299 0.442 1.00 46.77 244 HIS E N 1
ATOM 10345 C CA . HIS E 1 243 ? -16.559 16.690 0.050 1.00 42.37 244 HIS E CA 1
ATOM 10346 C C . HIS E 1 243 ? -17.568 17.116 1.110 1.00 38.58 244 HIS E C 1
ATOM 10347 O O . HIS E 1 243 ? -17.190 17.173 2.285 1.00 35.52 244 HIS E O 1
ATOM 10354 N N . ALA E 1 244 ? -18.804 17.387 0.702 1.00 40.13 245 ALA E N 1
ATOM 10355 C CA . ALA E 1 244 ? -19.912 17.656 1.636 1.00 41.27 245 ALA E CA 1
ATOM 10356 C C . ALA E 1 244 ? -20.003 16.510 2.643 1.00 40.87 245 ALA E C 1
ATOM 10357 O O . ALA E 1 244 ? -19.546 15.398 2.378 1.00 45.59 245 ALA E O 1
ATOM 10359 N N . THR E 1 245 ? -20.607 16.821 3.765 1.00 39.42 246 THR E N 1
ATOM 10360 C CA . THR E 1 245 ? -20.956 15.895 4.856 1.00 40.79 246 THR E CA 1
ATOM 10361 C C . THR E 1 245 ? -22.438 15.529 4.677 1.00 41.57 246 THR E C 1
ATOM 10362 O O . THR E 1 245 ? -23.162 16.322 4.059 1.00 45.69 246 THR E O 1
ATOM 10366 N N . GLU E 1 246 ? -22.886 14.381 5.172 1.00 39.45 247 GLU E N 1
ATOM 10367 C CA . GLU E 1 246 ? -24.333 14.073 5.325 1.00 39.15 247 GLU E CA 1
ATOM 10368 C C . GLU E 1 246 ? -25.140 15.282 5.855 1.00 41.31 247 GLU E C 1
ATOM 10369 O O . GLU E 1 246 ? -26.193 15.627 5.225 1.00 37.46 247 GLU E O 1
ATOM 10375 N N . GLU E 1 247 ? -24.733 15.872 6.992 1.00 40.21 248 GLU E N 1
ATOM 10376 C CA . GLU E 1 247 ? -25.458 16.989 7.671 1.00 41.25 248 GLU E CA 1
ATOM 10377 C C . GLU E 1 247 ? -25.645 18.110 6.642 1.00 42.62 248 GLU E C 1
ATOM 10378 O O . GLU E 1 247 ? -26.712 18.735 6.600 1.00 49.28 248 GLU E O 1
ATOM 10384 N N . GLU E 1 248 ? -24.660 18.281 5.778 1.00 42.57 249 GLU E N 1
ATOM 10385 C CA . GLU E 1 248 ? -24.544 19.417 4.833 1.00 42.81 249 GLU E CA 1
ATOM 10386 C C . GLU E 1 248 ? -25.417 19.177 3.584 1.00 36.25 249 GLU E C 1
ATOM 10387 O O . GLU E 1 248 ? -25.998 20.123 3.084 1.00 39.04 249 GLU E O 1
ATOM 10393 N N . VAL E 1 249 ? -25.470 17.953 3.089 1.00 32.39 250 VAL E N 1
ATOM 10394 C CA . VAL E 1 249 ? -26.381 17.482 2.002 1.00 34.40 250 VAL E CA 1
ATOM 10395 C C . VAL E 1 249 ? -27.837 17.697 2.450 1.00 34.66 250 VAL E C 1
ATOM 10396 O O . VAL E 1 249 ? -28.610 18.247 1.645 1.00 34.45 250 VAL E O 1
ATOM 10400 N N . LEU E 1 250 ? -28.205 17.277 3.670 1.00 34.58 251 LEU E N 1
ATOM 10401 C CA . LEU E 1 250 ? -29.599 17.440 4.170 1.00 37.50 251 LEU E CA 1
ATOM 10402 C C . LEU E 1 250 ? -29.892 18.932 4.324 1.00 35.07 251 LEU E C 1
ATOM 10403 O O . LEU E 1 250 ? -31.002 19.326 3.969 1.00 40.16 251 LEU E O 1
ATOM 10408 N N . ARG E 1 251 ? -28.932 19.736 4.772 1.00 34.60 252 ARG E N 1
ATOM 10409 C CA . ARG E 1 251 ? -29.144 21.203 4.931 1.00 37.76 252 ARG E CA 1
ATOM 10410 C C . ARG E 1 251 ? -29.444 21.825 3.555 1.00 40.25 252 ARG E C 1
ATOM 10411 O O . ARG E 1 251 ? -30.493 22.467 3.431 1.00 46.51 252 ARG E O 1
ATOM 10419 N N . VAL E 1 252 ? -28.607 21.598 2.533 1.00 36.93 253 VAL E N 1
ATOM 10420 C CA . VAL E 1 252 ? -28.793 22.214 1.182 1.00 35.76 253 VAL E CA 1
ATOM 10421 C C . VAL E 1 252 ? -30.098 21.706 0.543 1.00 33.99 253 VAL E C 1
ATOM 10422 O O . VAL E 1 252 ? -30.774 22.519 -0.102 1.00 34.51 253 VAL E O 1
ATOM 10426 N N . ALA E 1 253 ? -30.470 20.438 0.721 1.00 34.12 254 ALA E N 1
ATOM 10427 C CA . ALA E 1 253 ? -31.823 19.942 0.341 1.00 39.34 254 ALA E CA 1
ATOM 10428 C C . ALA E 1 253 ? -32.905 20.794 1.022 1.00 35.64 254 ALA E C 1
ATOM 10429 O O . ALA E 1 253 ? -33.826 21.227 0.320 1.00 37.17 254 ALA E O 1
ATOM 10431 N N . ALA E 1 254 ? -32.788 21.068 2.327 1.00 32.78 255 ALA E N 1
ATOM 10432 C CA . ALA E 1 254 ? -33.783 21.878 3.068 1.00 29.18 255 ALA E CA 1
ATOM 10433 C C . ALA E 1 254 ? -33.802 23.298 2.489 1.00 28.61 255 ALA E C 1
ATOM 10434 O O . ALA E 1 254 ? -34.891 23.855 2.294 1.00 29.64 255 ALA E O 1
ATOM 10436 N N . GLU E 1 255 ? -32.625 23.856 2.218 1.00 31.35 256 GLU E N 1
ATOM 10437 C CA . GLU E 1 255 ? -32.445 25.269 1.787 1.00 35.89 256 GLU E CA 1
ATOM 10438 C C . GLU E 1 255 ? -33.008 25.485 0.376 1.00 32.40 256 GLU E C 1
ATOM 10439 O O . GLU E 1 255 ? -33.525 26.562 0.108 1.00 30.58 256 GLU E O 1
ATOM 10445 N N . THR E 1 256 ? -32.899 24.470 -0.472 1.00 36.23 257 THR E N 1
ATOM 10446 C CA . THR E 1 256 ? -33.308 24.462 -1.894 1.00 38.48 257 THR E CA 1
ATOM 10447 C C . THR E 1 256 ? -34.808 24.123 -1.971 1.00 39.38 257 THR E C 1
ATOM 10448 O O . THR E 1 256 ? -35.418 24.231 -3.063 1.00 45.16 257 THR E O 1
ATOM 10452 N N . GLY E 1 257 ? -35.381 23.699 -0.842 1.00 37.53 258 GLY E N 1
ATOM 10453 C CA . GLY E 1 257 ? -36.701 23.058 -0.767 1.00 36.52 258 GLY E CA 1
ATOM 10454 C C . GLY E 1 257 ? -37.797 23.942 -1.339 1.00 32.96 258 GLY E C 1
ATOM 10455 O O . GLY E 1 257 ? -38.656 23.473 -2.074 1.00 31.88 258 GLY E O 1
ATOM 10456 N N . PRO E 1 258 ? -37.870 25.228 -0.954 1.00 34.59 259 PRO E N 1
ATOM 10457 C CA . PRO E 1 258 ? -38.924 26.097 -1.496 1.00 35.07 259 PRO E CA 1
ATOM 10458 C C . PRO E 1 258 ? -38.895 26.144 -3.040 1.00 36.08 259 PRO E C 1
ATOM 10459 O O . PRO E 1 258 ? -39.948 25.978 -3.643 1.00 34.35 259 PRO E O 1
ATOM 10463 N N . VAL E 1 259 ? -37.719 26.326 -3.655 1.00 34.46 260 VAL E N 1
ATOM 10464 C CA . VAL E 1 259 ? -37.595 26.483 -5.137 1.00 35.47 260 VAL E CA 1
ATOM 10465 C C . VAL E 1 259 ? -37.950 25.133 -5.775 1.00 39.76 260 VAL E C 1
ATOM 10466 O O . VAL E 1 259 ? -38.673 25.079 -6.819 1.00 36.27 260 VAL E O 1
ATOM 10470 N N . PHE E 1 260 ? -37.505 24.062 -5.131 1.00 36.91 261 PHE E N 1
ATOM 10471 C CA . PHE E 1 260 ? -37.731 22.682 -5.604 1.00 36.94 261 PHE E CA 1
ATOM 10472 C C . PHE E 1 260 ? -39.227 22.334 -5.592 1.00 39.19 261 PHE E C 1
ATOM 10473 O O . PHE E 1 260 ? -39.676 21.579 -6.479 1.00 45.70 261 PHE E O 1
ATOM 10481 N N . ARG E 1 261 ? -39.973 22.814 -4.601 1.00 38.77 262 ARG E N 1
ATOM 10482 C CA . ARG E 1 261 ? -41.414 22.484 -4.416 1.00 39.68 262 ARG E CA 1
ATOM 10483 C C . ARG E 1 261 ? -42.242 23.344 -5.375 1.00 38.44 262 ARG E C 1
ATOM 10484 O O . ARG E 1 261 ? -43.211 22.828 -5.955 1.00 36.96 262 ARG E O 1
ATOM 10492 N N . ARG E 1 262 ? -41.876 24.615 -5.534 1.00 35.45 263 ARG E N 1
ATOM 10493 C CA . ARG E 1 262 ? -42.539 25.483 -6.525 1.00 34.66 263 ARG E CA 1
ATOM 10494 C C . ARG E 1 262 ? -42.356 24.780 -7.873 1.00 36.13 263 ARG E C 1
ATOM 10495 O O . ARG E 1 262 ? -43.308 24.694 -8.647 1.00 37.63 263 ARG E O 1
ATOM 10503 N N . TYR E 1 263 ? -41.203 24.165 -8.093 1.00 37.68 264 TYR E N 1
ATOM 10504 C CA . TYR E 1 263 ? -40.866 23.565 -9.406 1.00 34.47 264 TYR E CA 1
ATOM 10505 C C . TYR E 1 263 ? -41.693 22.297 -9.633 1.00 34.65 264 TYR E C 1
ATOM 10506 O O . TYR E 1 263 ? -42.328 22.178 -10.712 1.00 34.71 264 TYR E O 1
ATOM 10515 N N . VAL E 1 264 ? -41.695 21.373 -8.664 1.00 38.07 265 VAL E N 1
ATOM 10516 C CA . VAL E 1 264 ? -42.389 20.059 -8.801 1.00 36.47 265 VAL E CA 1
ATOM 10517 C C . VAL E 1 264 ? -43.903 20.288 -8.939 1.00 37.52 265 VAL E C 1
ATOM 10518 O O . VAL E 1 264 ? -44.529 19.680 -9.830 1.00 41.98 265 VAL E O 1
ATOM 10522 N N . ARG E 1 265 ? -44.475 21.149 -8.114 1.00 35.50 266 ARG E N 1
ATOM 10523 C CA . ARG E 1 265 ? -45.905 21.512 -8.200 1.00 38.60 266 ARG E CA 1
ATOM 10524 C C . ARG E 1 265 ? -46.242 22.096 -9.576 1.00 38.24 266 ARG E C 1
ATOM 10525 O O . ARG E 1 265 ? -47.350 21.837 -10.035 1.00 32.65 266 ARG E O 1
ATOM 10533 N N . GLY E 1 266 ? -45.351 22.918 -10.148 1.00 38.60 267 GLY E N 1
ATOM 10534 C CA . GLY E 1 266 ? -45.473 23.481 -11.507 1.00 34.71 267 GLY E CA 1
ATOM 10535 C C . GLY E 1 266 ? -45.514 22.385 -12.567 1.00 36.07 267 GLY E C 1
ATOM 10536 O O . GLY E 1 266 ? -46.354 22.500 -13.484 1.00 33.96 267 GLY E O 1
ATOM 10537 N N . ILE E 1 267 ? -44.658 21.353 -12.449 1.00 37.01 268 ILE E N 1
ATOM 10538 C CA . ILE E 1 267 ? -44.628 20.187 -13.390 1.00 36.85 268 ILE E CA 1
ATOM 10539 C C . ILE E 1 267 ? -45.945 19.403 -13.245 1.00 38.77 268 ILE E C 1
ATOM 10540 O O . ILE E 1 267 ? -46.545 19.095 -14.285 1.00 36.07 268 ILE E O 1
ATOM 10545 N N . LEU E 1 268 ? -46.352 19.088 -12.004 1.00 38.57 269 LEU E N 1
ATOM 10546 C CA . LEU E 1 268 ? -47.655 18.446 -11.642 1.00 41.51 269 LEU E CA 1
ATOM 10547 C C . LEU E 1 268 ? -48.833 19.209 -12.288 1.00 38.73 269 LEU E C 1
ATOM 10548 O O . LEU E 1 268 ? -49.709 18.580 -12.869 1.00 35.97 269 LEU E O 1
ATOM 10553 N N . ALA E 1 269 ? -48.817 20.534 -12.225 1.00 38.20 270 ALA E N 1
ATOM 10554 C CA . ALA E 1 269 ? -49.902 21.425 -12.688 1.00 41.10 270 ALA E CA 1
ATOM 10555 C C . ALA E 1 269 ? -50.135 21.247 -14.188 1.00 43.85 270 ALA E C 1
ATOM 10556 O O . ALA E 1 269 ? -51.243 21.553 -14.635 1.00 44.49 270 ALA E O 1
ATOM 10558 N N . GLU E 1 270 ? -49.110 20.844 -14.939 1.00 48.74 271 GLU E N 1
ATOM 10559 C CA . GLU E 1 270 ? -49.191 20.772 -16.418 1.00 50.61 271 GLU E CA 1
ATOM 10560 C C . GLU E 1 270 ? -49.200 19.319 -16.869 1.00 49.01 271 GLU E C 1
ATOM 10561 O O . GLU E 1 270 ? -49.437 19.105 -18.050 1.00 56.07 271 GLU E O 1
ATOM 10567 N N . LEU E 1 271 ? -48.981 18.357 -15.977 1.00 48.56 272 LEU E N 1
ATOM 10568 C CA . LEU E 1 271 ? -48.957 16.920 -16.362 1.00 51.89 272 LEU E CA 1
ATOM 10569 C C . LEU E 1 271 ? -50.267 16.526 -17.066 1.00 59.18 272 LEU E C 1
ATOM 10570 O O . LEU E 1 271 ? -50.266 15.491 -17.750 1.00 69.87 272 LEU E O 1
ATOM 10576 N N . GLU F 1 1 ? -25.721 -8.462 15.591 1.00 77.87 2 GLU F N 1
ATOM 10577 C CA . GLU F 1 1 ? -24.739 -8.696 16.670 1.00 82.63 2 GLU F CA 1
ATOM 10578 C C . GLU F 1 1 ? -23.502 -7.783 16.457 1.00 79.06 2 GLU F C 1
ATOM 10579 O O . GLU F 1 1 ? -22.930 -7.371 17.476 1.00 90.72 2 GLU F O 1
ATOM 10585 N N . LEU F 1 2 ? -23.120 -7.414 15.219 1.00 73.19 3 LEU F N 1
ATOM 10586 C CA . LEU F 1 2 ? -21.865 -6.651 14.886 1.00 70.13 3 LEU F CA 1
ATOM 10587 C C . LEU F 1 2 ? -21.630 -5.522 15.896 1.00 68.68 3 LEU F C 1
ATOM 10588 O O . LEU F 1 2 ? -22.458 -4.589 15.968 1.00 77.08 3 LEU F O 1
ATOM 10593 N N . TYR F 1 3 ? -20.509 -5.588 16.602 1.00 63.47 4 TYR F N 1
ATOM 10594 C CA . TYR F 1 3 ? -20.126 -4.723 17.756 1.00 74.01 4 TYR F CA 1
ATOM 10595 C C . TYR F 1 3 ? -20.035 -5.639 18.973 1.00 72.80 4 TYR F C 1
ATOM 10596 O O . TYR F 1 3 ? -18.988 -5.641 19.647 1.00 81.31 4 TYR F O 1
ATOM 10605 N N . ASP F 1 4 ? -21.111 -6.384 19.231 1.00 65.74 5 ASP F N 1
ATOM 10606 C CA . ASP F 1 4 ? -21.114 -7.505 20.203 1.00 65.88 5 ASP F CA 1
ATOM 10607 C C . ASP F 1 4 ? -20.111 -8.539 19.689 1.00 65.49 5 ASP F C 1
ATOM 10608 O O . ASP F 1 4 ? -19.304 -9.019 20.503 1.00 80.04 5 ASP F O 1
ATOM 10613 N N . LYS F 1 5 ? -20.157 -8.852 18.387 1.00 62.74 6 LYS F N 1
ATOM 10614 C CA . LYS F 1 5 ? -19.159 -9.721 17.713 1.00 64.04 6 LYS F CA 1
ATOM 10615 C C . LYS F 1 5 ? -17.772 -9.105 17.937 1.00 63.34 6 LYS F C 1
ATOM 10616 O O . LYS F 1 5 ? -16.864 -9.821 18.400 1.00 62.70 6 LYS F O 1
ATOM 10622 N N . ILE F 1 6 ? -17.619 -7.810 17.665 1.00 62.94 7 ILE F N 1
ATOM 10623 C CA . ILE F 1 6 ? -16.307 -7.118 17.811 1.00 64.61 7 ILE F CA 1
ATOM 10624 C C . ILE F 1 6 ? -15.845 -7.284 19.260 1.00 66.67 7 ILE F C 1
ATOM 10625 O O . ILE F 1 6 ? -14.713 -7.757 19.455 1.00 72.30 7 ILE F O 1
ATOM 10630 N N . GLN F 1 7 ? -16.698 -6.939 20.229 1.00 71.09 8 GLN F N 1
ATOM 10631 C CA . GLN F 1 7 ? -16.384 -7.034 21.685 1.00 68.49 8 GLN F CA 1
ATOM 10632 C C . GLN F 1 7 ? -16.080 -8.498 22.063 1.00 63.07 8 GLN F C 1
ATOM 10633 O O . GLN F 1 7 ? -15.149 -8.702 22.843 1.00 64.86 8 GLN F O 1
ATOM 10639 N N . GLU F 1 8 ? -16.783 -9.487 21.500 1.00 60.18 9 GLU F N 1
ATOM 10640 C CA . GLU F 1 8 ? -16.518 -10.928 21.778 1.00 64.50 9 GLU F CA 1
ATOM 10641 C C . GLU F 1 8 ? -15.069 -11.274 21.399 1.00 67.51 9 GLU F C 1
ATOM 10642 O O . GLU F 1 8 ? -14.443 -12.063 22.132 1.00 73.75 9 GLU F O 1
ATOM 10648 N N . ALA F 1 9 ? -14.575 -10.742 20.277 1.00 68.92 10 ALA F N 1
ATOM 10649 C CA . ALA F 1 9 ? -13.208 -10.976 19.758 1.00 68.07 10 ALA F CA 1
ATOM 10650 C C . ALA F 1 9 ? -12.204 -10.168 20.586 1.00 65.61 10 ALA F C 1
ATOM 10651 O O . ALA F 1 9 ? -11.166 -10.729 20.953 1.00 68.12 10 ALA F O 1
ATOM 10653 N N . VAL F 1 10 ? -12.510 -8.899 20.869 1.00 68.05 11 VAL F N 1
ATOM 10654 C CA . VAL F 1 10 ? -11.721 -8.028 21.790 1.00 66.97 11 VAL F CA 1
ATOM 10655 C C . VAL F 1 10 ? -11.542 -8.777 23.115 1.00 70.18 11 VAL F C 1
ATOM 10656 O O . VAL F 1 10 ? -10.403 -8.821 23.616 1.00 68.99 11 VAL F O 1
ATOM 10660 N N . ALA F 1 11 ? -12.633 -9.338 23.651 1.00 77.06 12 ALA F N 1
ATOM 10661 C CA . ALA F 1 11 ? -12.673 -10.092 24.928 1.00 73.78 12 ALA F CA 1
ATOM 10662 C C . ALA F 1 11 ? -11.645 -11.231 24.869 1.00 71.27 12 ALA F C 1
ATOM 10663 O O . ALA F 1 11 ? -10.806 -11.304 25.795 1.00 75.29 12 ALA F O 1
ATOM 10665 N N . TYR F 1 12 ? -11.670 -12.035 23.796 1.00 66.88 13 TYR F N 1
ATOM 10666 C CA . TYR F 1 12 ? -10.859 -13.271 23.638 1.00 67.83 13 TYR F CA 1
ATOM 10667 C C . TYR F 1 12 ? -9.371 -12.928 23.482 1.00 68.67 13 TYR F C 1
ATOM 10668 O O . TYR F 1 12 ? -8.531 -13.760 23.859 1.00 74.69 13 TYR F O 1
ATOM 10677 N N . VAL F 1 13 ? -9.036 -11.750 22.960 1.00 65.69 14 VAL F N 1
ATOM 10678 C CA . VAL F 1 13 ? -7.616 -11.321 22.811 1.00 66.14 14 VAL F CA 1
ATOM 10679 C C . VAL F 1 13 ? -7.104 -10.829 24.166 1.00 69.19 14 VAL F C 1
ATOM 10680 O O . VAL F 1 13 ? -5.947 -11.161 24.508 1.00 77.15 14 VAL F O 1
ATOM 10684 N N . ARG F 1 14 ? -7.917 -10.052 24.887 1.00 70.50 15 ARG F N 1
ATOM 10685 C CA . ARG F 1 14 ? -7.585 -9.510 26.237 1.00 78.22 15 ARG F CA 1
ATOM 10686 C C . ARG F 1 14 ? -7.466 -10.647 27.263 1.00 81.51 15 ARG F C 1
ATOM 10687 O O . ARG F 1 14 ? -6.868 -10.408 28.323 1.00 83.32 15 ARG F O 1
ATOM 10695 N N . SER F 1 15 ? -8.022 -11.826 26.970 1.00 80.15 16 SER F N 1
ATOM 10696 C CA . SER F 1 15 ? -7.926 -13.034 27.827 1.00 79.50 16 SER F CA 1
ATOM 10697 C C . SER F 1 15 ? -6.552 -13.696 27.655 1.00 85.53 16 SER F C 1
ATOM 10698 O O . SER F 1 15 ? -6.161 -14.439 28.571 1.00 94.34 16 SER F O 1
ATOM 10701 N N . LYS F 1 16 ? -5.856 -13.449 26.535 1.00 89.15 17 LYS F N 1
ATOM 10702 C CA . LYS F 1 16 ? -4.500 -14.005 26.242 1.00 84.12 17 LYS F CA 1
ATOM 10703 C C . LYS F 1 16 ? -3.400 -12.997 26.604 1.00 85.31 17 LYS F C 1
ATOM 10704 O O . LYS F 1 16 ? -2.254 -13.441 26.819 1.00 81.88 17 LYS F O 1
ATOM 10710 N N . THR F 1 17 ? -3.716 -11.700 26.654 1.00 83.02 18 THR F N 1
ATOM 10711 C CA . THR F 1 17 ? -2.727 -10.618 26.904 1.00 78.80 18 THR F CA 1
ATOM 10712 C C . THR F 1 17 ? -3.459 -9.309 27.202 1.00 73.18 18 THR F C 1
ATOM 10713 O O . THR F 1 17 ? -4.570 -9.137 26.694 1.00 74.11 18 THR F O 1
ATOM 10717 N N . ASP F 1 18 ? -2.836 -8.450 28.012 1.00 75.06 19 ASP F N 1
ATOM 10718 C CA . ASP F 1 18 ? -3.311 -7.086 28.366 1.00 81.14 19 ASP F CA 1
ATOM 10719 C C . ASP F 1 18 ? -2.461 -6.051 27.610 1.00 82.92 19 ASP F C 1
ATOM 10720 O O . ASP F 1 18 ? -2.406 -4.895 28.077 1.00 81.65 19 ASP F O 1
ATOM 10725 N N . PHE F 1 19 ? -1.836 -6.443 26.486 1.00 81.62 20 PHE F N 1
ATOM 10726 C CA . PHE F 1 19 ? -1.010 -5.569 25.602 1.00 80.54 20 PHE F CA 1
ATOM 10727 C C . PHE F 1 19 ? -1.914 -4.692 24.727 1.00 75.85 20 PHE F C 1
ATOM 10728 O O . PHE F 1 19 ? -2.884 -5.222 24.142 1.00 74.54 20 PHE F O 1
ATOM 10736 N N . VAL F 1 20 ? -1.588 -3.401 24.624 1.00 68.75 21 VAL F N 1
ATOM 10737 C CA . VAL F 1 20 ? -2.404 -2.371 23.913 1.00 70.78 21 VAL F CA 1
ATOM 10738 C C . VAL F 1 20 ? -1.612 -1.864 22.713 1.00 65.34 21 VAL F C 1
ATOM 10739 O O . VAL F 1 20 ? -0.725 -1.028 22.889 1.00 72.75 21 VAL F O 1
ATOM 10743 N N . PRO F 1 21 ? -1.910 -2.317 21.471 1.00 63.45 22 PRO F N 1
ATOM 10744 C CA . PRO F 1 21 ? -1.229 -1.813 20.279 1.00 60.87 22 PRO F CA 1
ATOM 10745 C C . PRO F 1 21 ? -1.618 -0.358 20.019 1.00 61.37 22 PRO F C 1
ATOM 10746 O O . PRO F 1 21 ? -2.679 0.034 20.444 1.00 63.33 22 PRO F O 1
ATOM 10750 N N . GLU F 1 22 ? -0.742 0.393 19.354 1.00 63.91 23 GLU F N 1
ATOM 10751 C CA . GLU F 1 22 ? -1.029 1.762 18.853 1.00 66.70 23 GLU F CA 1
ATOM 10752 C C . GLU F 1 22 ? -1.132 1.731 17.324 1.00 62.41 23 GLU F C 1
ATOM 10753 O O . GLU F 1 22 ? -1.797 2.632 16.777 1.00 59.74 23 GLU F O 1
ATOM 10759 N N . VAL F 1 23 ? -0.551 0.710 16.679 1.00 57.92 24 VAL F N 1
ATOM 10760 C CA . VAL F 1 23 ? -0.318 0.661 15.204 1.00 59.34 24 VAL F CA 1
ATOM 10761 C C . VAL F 1 23 ? -0.682 -0.732 14.691 1.00 58.04 24 VAL F C 1
ATOM 10762 O O . VAL F 1 23 ? -0.113 -1.701 15.189 1.00 62.10 24 VAL F O 1
ATOM 10766 N N . GLY F 1 24 ? -1.582 -0.807 13.715 1.00 58.42 25 GLY F N 1
ATOM 10767 C CA . GLY F 1 24 ? -1.949 -2.055 13.023 1.00 57.66 25 GLY F CA 1
ATOM 10768 C C . GLY F 1 24 ? -1.264 -2.152 11.672 1.00 58.83 25 GLY F C 1
ATOM 10769 O O . GLY F 1 24 ? -1.301 -1.177 10.921 1.00 67.18 25 GLY F O 1
ATOM 10770 N N . LEU F 1 25 ? -0.675 -3.305 11.375 1.00 59.70 26 LEU F N 1
ATOM 10771 C CA . LEU F 1 25 ? 0.137 -3.567 10.170 1.00 56.01 26 LEU F CA 1
ATOM 10772 C C . LEU F 1 25 ? -0.329 -4.899 9.571 1.00 59.59 26 LEU F C 1
ATOM 10773 O O . LEU F 1 25 ? -0.133 -5.938 10.221 1.00 64.07 26 LEU F O 1
ATOM 10778 N N . VAL F 1 26 ? -0.976 -4.841 8.403 1.00 59.40 27 VAL F N 1
ATOM 10779 C CA . VAL F 1 26 ? -1.603 -5.986 7.677 1.00 53.78 27 VAL F CA 1
ATOM 10780 C C . VAL F 1 26 ? -0.652 -6.384 6.553 1.00 54.71 27 VAL F C 1
ATOM 10781 O O . VAL F 1 26 ? -0.433 -5.554 5.653 1.00 58.30 27 VAL F O 1
ATOM 10785 N N . LEU F 1 27 ? -0.126 -7.605 6.588 1.00 55.88 28 LEU F N 1
ATOM 10786 C CA . LEU F 1 27 ? 0.896 -8.087 5.623 1.00 53.96 28 LEU F CA 1
ATOM 10787 C C . LEU F 1 27 ? 0.203 -8.892 4.523 1.00 53.52 28 LEU F C 1
ATOM 10788 O O . LEU F 1 27 ? -0.447 -9.904 4.831 1.00 59.87 28 LEU F O 1
ATOM 10793 N N . GLY F 1 28 ? 0.317 -8.429 3.281 1.00 53.81 29 GLY F N 1
ATOM 10794 C CA . GLY F 1 28 ? -0.252 -9.105 2.104 1.00 53.93 29 GLY F CA 1
ATOM 10795 C C . GLY F 1 28 ? 0.629 -10.242 1.630 1.00 53.93 29 GLY F C 1
ATOM 10796 O O . GLY F 1 28 ? 1.659 -10.522 2.299 1.00 51.61 29 GLY F O 1
ATOM 10797 N N . SER F 1 29 ? 0.228 -10.856 0.509 1.00 53.20 30 SER F N 1
ATOM 10798 C CA . SER F 1 29 ? 0.854 -12.037 -0.147 1.00 53.94 30 SER F CA 1
ATOM 10799 C C . SER F 1 29 ? 2.387 -11.924 -0.156 1.00 55.14 30 SER F C 1
ATOM 10800 O O . SER F 1 29 ? 2.929 -11.103 -0.939 1.00 58.17 30 SER F O 1
ATOM 10803 N N . GLY F 1 30 ? 3.046 -12.727 0.685 1.00 56.54 31 GLY F N 1
ATOM 10804 C CA . GLY F 1 30 ? 4.503 -12.949 0.680 1.00 61.61 31 GLY F CA 1
ATOM 10805 C C . GLY F 1 30 ? 5.263 -11.915 1.491 1.00 61.34 31 GLY F C 1
ATOM 10806 O O . GLY F 1 30 ? 6.504 -11.948 1.440 1.00 66.98 31 GLY F O 1
ATOM 10807 N N . LEU F 1 31 ? 4.560 -11.035 2.210 1.00 61.34 32 LEU F N 1
ATOM 10808 C CA . LEU F 1 31 ? 5.170 -9.956 3.036 1.00 66.33 32 LEU F CA 1
ATOM 10809 C C . LEU F 1 31 ? 5.183 -10.384 4.511 1.00 67.86 32 LEU F C 1
ATOM 10810 O O . LEU F 1 31 ? 5.811 -9.656 5.334 1.00 59.97 32 LEU F O 1
ATOM 10815 N N . GLY F 1 32 ? 4.542 -11.533 4.804 1.00 64.75 33 GLY F N 1
ATOM 10816 C CA . GLY F 1 32 ? 4.438 -12.192 6.124 1.00 63.87 33 GLY F CA 1
ATOM 10817 C C . GLY F 1 32 ? 5.744 -12.215 6.922 1.00 65.13 33 GLY F C 1
ATOM 10818 O O . GLY F 1 32 ? 5.735 -11.896 8.109 1.00 57.74 33 GLY F O 1
ATOM 10819 N N . PRO F 1 33 ? 6.894 -12.619 6.327 1.00 71.53 34 PRO F N 1
ATOM 10820 C CA . PRO F 1 33 ? 8.184 -12.625 7.029 1.00 68.03 34 PRO F CA 1
ATOM 10821 C C . PRO F 1 33 ? 8.451 -11.501 8.041 1.00 64.02 34 PRO F C 1
ATOM 10822 O O . PRO F 1 33 ? 9.138 -11.744 9.010 1.00 54.77 34 PRO F O 1
ATOM 10826 N N . LEU F 1 34 ? 7.890 -10.312 7.817 1.00 68.85 35 LEU F N 1
ATOM 10827 C CA . LEU F 1 34 ? 8.147 -9.131 8.682 1.00 70.16 35 LEU F CA 1
ATOM 10828 C C . LEU F 1 34 ? 7.660 -9.402 10.110 1.00 68.94 35 LEU F C 1
ATOM 10829 O O . LEU F 1 34 ? 8.251 -8.789 11.031 1.00 66.84 35 LEU F O 1
ATOM 10834 N N . ALA F 1 35 ? 6.626 -10.245 10.282 1.00 68.02 36 ALA F N 1
ATOM 10835 C CA . ALA F 1 35 ? 6.045 -10.641 11.593 1.00 68.67 36 ALA F CA 1
ATOM 10836 C C . ALA F 1 35 ? 7.107 -11.330 12.464 1.00 72.69 36 ALA F C 1
ATOM 10837 O O . ALA F 1 35 ? 7.204 -10.989 13.651 1.00 81.14 36 ALA F O 1
ATOM 10839 N N . ASP F 1 36 ? 7.878 -12.262 11.898 1.00 78.56 37 ASP F N 1
ATOM 10840 C CA . ASP F 1 36 ? 8.939 -13.021 12.618 1.00 84.76 37 ASP F CA 1
ATOM 10841 C C . ASP F 1 36 ? 9.910 -12.030 13.270 1.00 80.87 37 ASP F C 1
ATOM 10842 O O . ASP F 1 36 ? 10.373 -12.299 14.391 1.00 81.15 37 ASP F O 1
ATOM 10847 N N . GLU F 1 37 ? 10.173 -10.905 12.605 1.00 75.82 38 GLU F N 1
ATOM 10848 C CA . GLU F 1 37 ? 11.114 -9.868 13.093 1.00 77.79 38 GLU F CA 1
ATOM 10849 C C . GLU F 1 37 ? 10.483 -9.079 14.253 1.00 73.05 38 GLU F C 1
ATOM 10850 O O . GLU F 1 37 ? 11.169 -8.176 14.781 1.00 65.32 38 GLU F O 1
ATOM 10856 N N . VAL F 1 38 ? 9.244 -9.388 14.658 1.00 73.24 39 VAL F N 1
ATOM 10857 C CA . VAL F 1 38 ? 8.553 -8.684 15.789 1.00 76.56 39 VAL F CA 1
ATOM 10858 C C . VAL F 1 38 ? 8.931 -9.371 17.111 1.00 75.27 39 VAL F C 1
ATOM 10859 O O . VAL F 1 38 ? 8.994 -10.622 17.154 1.00 62.30 39 VAL F O 1
ATOM 10863 N N . GLU F 1 39 ? 9.142 -8.553 18.147 1.00 77.01 40 GLU F N 1
ATOM 10864 C CA . GLU F 1 39 ? 9.406 -8.936 19.561 1.00 73.01 40 GLU F CA 1
ATOM 10865 C C . GLU F 1 39 ? 8.084 -9.390 20.205 1.00 67.18 40 GLU F C 1
ATOM 10866 O O . GLU F 1 39 ? 7.535 -8.622 21.025 1.00 68.89 40 GLU F O 1
ATOM 10872 N N . LYS F 1 40 ? 7.576 -10.567 19.802 1.00 66.82 41 LYS F N 1
ATOM 10873 C CA . LYS F 1 40 ? 6.299 -11.195 20.258 1.00 68.56 41 LYS F CA 1
ATOM 10874 C C . LYS F 1 40 ? 6.051 -10.916 21.746 1.00 71.91 41 LYS F C 1
ATOM 10875 O O . LYS F 1 40 ? 7.029 -10.845 22.503 1.00 78.08 41 LYS F O 1
ATOM 10881 N N . VAL F 1 41 ? 4.785 -10.759 22.139 1.00 73.13 42 VAL F N 1
ATOM 10882 C CA . VAL F 1 41 ? 4.290 -10.950 23.539 1.00 72.91 42 VAL F CA 1
ATOM 10883 C C . VAL F 1 41 ? 3.063 -11.878 23.491 1.00 75.64 42 VAL F C 1
ATOM 10884 O O . VAL F 1 41 ? 2.550 -12.228 24.568 1.00 80.88 42 VAL F O 1
ATOM 10888 N N . ALA F 1 42 ? 2.644 -12.290 22.284 1.00 78.65 43 ALA F N 1
ATOM 10889 C CA . ALA F 1 42 ? 1.427 -13.089 21.994 1.00 74.16 43 ALA F CA 1
ATOM 10890 C C . ALA F 1 42 ? 1.367 -13.430 20.498 1.00 70.60 43 ALA F C 1
ATOM 10891 O O . ALA F 1 42 ? 2.007 -12.738 19.692 1.00 77.98 43 ALA F O 1
ATOM 10893 N N . GLU F 1 43 ? 0.593 -14.452 20.146 1.00 68.14 44 GLU F N 1
ATOM 10894 C CA . GLU F 1 43 ? 0.429 -14.972 18.765 1.00 68.14 44 GLU F CA 1
ATOM 10895 C C . GLU F 1 43 ? -0.865 -15.790 18.775 1.00 72.41 44 GLU F C 1
ATOM 10896 O O . GLU F 1 43 ? -0.976 -16.660 19.653 1.00 79.50 44 GLU F O 1
ATOM 10902 N N . ILE F 1 44 ? -1.834 -15.482 17.901 1.00 71.19 45 ILE F N 1
ATOM 10903 C CA . ILE F 1 44 ? -3.199 -16.092 17.949 1.00 66.26 45 ILE F CA 1
ATOM 10904 C C . ILE F 1 44 ? -3.663 -16.442 16.539 1.00 69.69 45 ILE F C 1
ATOM 10905 O O . ILE F 1 44 ? -3.871 -15.562 15.709 1.00 66.99 45 ILE F O 1
ATOM 10910 N N . PRO F 1 45 ? -3.864 -17.743 16.231 1.00 79.00 46 PRO F N 1
ATOM 10911 C CA . PRO F 1 45 ? -4.364 -18.133 14.915 1.00 74.67 46 PRO F CA 1
ATOM 10912 C C . PRO F 1 45 ? -5.789 -17.597 14.732 1.00 70.29 46 PRO F C 1
ATOM 10913 O O . PRO F 1 45 ? -6.578 -17.676 15.665 1.00 57.71 46 PRO F O 1
ATOM 10917 N N . TYR F 1 46 ? -6.071 -17.051 13.545 1.00 71.36 47 TYR F N 1
ATOM 10918 C CA . TYR F 1 46 ? -7.383 -16.451 13.190 1.00 70.17 47 TYR F CA 1
ATOM 10919 C C . TYR F 1 46 ? -8.489 -17.480 13.473 1.00 72.73 47 TYR F C 1
ATOM 10920 O O . TYR F 1 46 ? -9.579 -17.065 13.920 1.00 74.95 47 TYR F O 1
ATOM 10929 N N . GLY F 1 47 ? -8.210 -18.771 13.238 1.00 73.81 48 GLY F N 1
ATOM 10930 C CA . GLY F 1 47 ? -9.167 -19.887 13.412 1.00 74.50 48 GLY F CA 1
ATOM 10931 C C . GLY F 1 47 ? -9.714 -19.990 14.831 1.00 73.54 48 GLY F C 1
ATOM 10932 O O . GLY F 1 47 ? -10.782 -20.613 14.991 1.00 67.22 48 GLY F O 1
ATOM 10933 N N . GLU F 1 48 ? -9.021 -19.389 15.813 1.00 74.27 49 GLU F N 1
ATOM 10934 C CA . GLU F 1 48 ? -9.282 -19.526 17.273 1.00 77.28 49 GLU F CA 1
ATOM 10935 C C . GLU F 1 48 ? -9.962 -18.278 17.854 1.00 77.20 49 GLU F C 1
ATOM 10936 O O . GLU F 1 48 ? -10.303 -18.324 19.058 1.00 78.50 49 GLU F O 1
ATOM 10942 N N . ILE F 1 49 ? -10.134 -17.207 17.066 1.00 76.29 50 ILE F N 1
ATOM 10943 C CA . ILE F 1 49 ? -10.766 -15.929 17.522 1.00 68.67 50 ILE F CA 1
ATOM 10944 C C . ILE F 1 49 ? -12.223 -15.933 17.076 1.00 68.66 50 ILE F C 1
ATOM 10945 O O . ILE F 1 49 ? -12.531 -16.338 15.951 1.00 60.64 50 ILE F O 1
ATOM 10950 N N . PRO F 1 50 ? -13.150 -15.480 17.954 1.00 72.60 51 PRO F N 1
ATOM 10951 C CA . PRO F 1 50 ? -14.572 -15.424 17.624 1.00 72.88 51 PRO F CA 1
ATOM 10952 C C . PRO F 1 50 ? -14.871 -14.573 16.381 1.00 67.45 51 PRO F C 1
ATOM 10953 O O . PRO F 1 50 ? -14.519 -13.410 16.351 1.00 58.71 51 PRO F O 1
ATOM 10957 N N . HIS F 1 51 ? -15.510 -15.202 15.391 1.00 69.50 52 HIS F N 1
ATOM 10958 C CA . HIS F 1 51 ? -16.107 -14.557 14.193 1.00 67.62 52 HIS F CA 1
ATOM 10959 C C . HIS F 1 51 ? -15.011 -14.178 13.191 1.00 65.57 52 HIS F C 1
ATOM 10960 O O . HIS F 1 51 ? -15.378 -13.605 12.154 1.00 61.72 52 HIS F O 1
ATOM 10967 N N . PHE F 1 52 ? -13.730 -14.454 13.481 1.00 61.43 53 PHE F N 1
ATOM 10968 C CA . PHE F 1 52 ? -12.609 -14.166 12.547 1.00 59.41 53 PHE F CA 1
ATOM 10969 C C . PHE F 1 52 ? -12.714 -15.068 11.325 1.00 58.57 53 PHE F C 1
ATOM 10970 O O . PHE F 1 52 ? -12.959 -16.266 11.443 1.00 54.24 53 PHE F O 1
ATOM 10978 N N . PRO F 1 53 ? -12.551 -14.503 10.111 1.00 57.54 54 PRO F N 1
ATOM 10979 C CA . PRO F 1 53 ? -12.364 -15.317 8.919 1.00 58.83 54 PRO F CA 1
ATOM 10980 C C . PRO F 1 53 ? -10.927 -15.873 8.915 1.00 64.26 54 PRO F C 1
ATOM 10981 O O . PRO F 1 53 ? -10.081 -15.321 9.650 1.00 57.07 54 PRO F O 1
ATOM 10985 N N . VAL F 1 54 ? -10.702 -16.932 8.114 1.00 67.61 55 VAL F N 1
ATOM 10986 C CA . VAL F 1 54 ? -9.465 -17.778 8.079 1.00 70.16 55 VAL F CA 1
ATOM 10987 C C . VAL F 1 54 ? -8.809 -17.638 6.694 1.00 69.22 55 VAL F C 1
ATOM 10988 O O . VAL F 1 54 ? -9.504 -17.798 5.654 1.00 67.53 55 VAL F O 1
ATOM 10992 N N . SER F 1 55 ? -7.511 -17.333 6.687 1.00 60.66 56 SER F N 1
ATOM 10993 C CA . SER F 1 55 ? -6.682 -17.170 5.469 1.00 61.23 56 SER F CA 1
ATOM 10994 C C . SER F 1 55 ? -6.538 -18.516 4.748 1.00 59.19 56 SER F C 1
ATOM 10995 O O . SER F 1 55 ? -5.851 -19.390 5.271 1.00 62.53 56 SER F O 1
ATOM 10998 N N . THR F 1 56 ? -7.165 -18.661 3.582 1.00 63.52 57 THR F N 1
ATOM 10999 C CA . THR F 1 56 ? -7.059 -19.857 2.699 1.00 68.71 57 THR F CA 1
ATOM 11000 C C . THR F 1 56 ? -6.040 -19.583 1.576 1.00 68.83 57 THR F C 1
ATOM 11001 O O . THR F 1 56 ? -5.546 -20.561 0.984 1.00 69.21 57 THR F O 1
ATOM 11005 N N . ALA F 1 57 ? -5.712 -18.310 1.323 1.00 71.62 58 ALA F N 1
ATOM 11006 C CA . ALA F 1 57 ? -4.933 -17.825 0.154 1.00 69.57 58 ALA F CA 1
ATOM 11007 C C . ALA F 1 57 ? -3.461 -18.221 0.268 1.00 75.03 58 ALA F C 1
ATOM 11008 O O . ALA F 1 57 ? -2.876 -18.169 1.352 1.00 70.70 58 ALA F O 1
ATOM 11010 N N . PRO F 1 58 ? -2.813 -18.619 -0.855 1.00 78.02 59 PRO F N 1
ATOM 11011 C CA . PRO F 1 58 ? -1.366 -18.855 -0.874 1.00 78.21 59 PRO F CA 1
ATOM 11012 C C . PRO F 1 58 ? -0.555 -17.667 -0.322 1.00 76.75 59 PRO F C 1
ATOM 11013 O O . PRO F 1 58 ? -0.742 -16.563 -0.791 1.00 92.49 59 PRO F O 1
ATOM 11017 N N . GLY F 1 59 ? 0.308 -17.919 0.665 1.00 69.68 60 GLY F N 1
ATOM 11018 C CA . GLY F 1 59 ? 1.244 -16.926 1.227 1.00 67.85 60 GLY F CA 1
ATOM 11019 C C . GLY F 1 59 ? 0.663 -16.169 2.414 1.00 69.03 60 GLY F C 1
ATOM 11020 O O . GLY F 1 59 ? 1.330 -15.213 2.868 1.00 62.32 60 GLY F O 1
ATOM 11021 N N . HIS F 1 60 ? -0.519 -16.573 2.905 1.00 68.38 61 HIS F N 1
ATOM 11022 C CA . HIS F 1 60 ? -1.209 -15.999 4.097 1.00 69.46 61 HIS F CA 1
ATOM 11023 C C . HIS F 1 60 ? -1.253 -17.033 5.232 1.00 67.58 61 HIS F C 1
ATOM 11024 O O . HIS F 1 60 ? -2.028 -18.006 5.132 1.00 65.10 61 HIS F O 1
ATOM 11031 N N . ALA F 1 61 ? -0.452 -16.816 6.275 1.00 69.32 62 ALA F N 1
ATOM 11032 C CA . ALA F 1 61 ? -0.330 -17.699 7.462 1.00 68.62 62 ALA F CA 1
ATOM 11033 C C . ALA F 1 61 ? -1.656 -17.747 8.243 1.00 70.87 62 ALA F C 1
ATOM 11034 O O . ALA F 1 61 ? -2.055 -18.851 8.664 1.00 74.03 62 ALA F O 1
ATOM 11036 N N . GLY F 1 62 ? -2.308 -16.595 8.442 1.00 70.83 63 GLY F N 1
ATOM 11037 C CA . GLY F 1 62 ? -3.564 -16.470 9.206 1.00 65.97 63 GLY F CA 1
ATOM 11038 C C . GLY F 1 62 ? -3.313 -16.438 10.703 1.00 64.99 63 GLY F C 1
ATOM 11039 O O . GLY F 1 62 ? -3.888 -17.274 11.413 1.00 71.47 63 GLY F O 1
ATOM 11040 N N . ARG F 1 63 ? -2.506 -15.488 11.175 1.00 63.94 64 ARG F N 1
ATOM 11041 C CA . ARG F 1 63 ? -2.086 -15.385 12.595 1.00 67.88 64 ARG F CA 1
ATOM 11042 C C . ARG F 1 63 ? -2.032 -13.928 13.033 1.00 63.63 64 ARG F C 1
ATOM 11043 O O . ARG F 1 63 ? -1.389 -13.132 12.340 1.00 69.16 64 ARG F O 1
ATOM 11051 N N . LEU F 1 64 ? -2.680 -13.614 14.150 1.00 61.03 65 LEU F N 1
ATOM 11052 C CA . LEU F 1 64 ? -2.629 -12.283 14.796 1.00 64.12 65 LEU F CA 1
ATOM 11053 C C . LEU F 1 64 ? -1.442 -12.275 15.761 1.00 66.16 65 LEU F C 1
ATOM 11054 O O . LEU F 1 64 ? -1.450 -13.090 16.692 1.00 83.33 65 LEU F O 1
ATOM 11059 N N . VAL F 1 65 ? -0.450 -11.413 15.526 1.00 64.04 66 VAL F N 1
ATOM 11060 C CA . VAL F 1 65 ? 0.755 -11.234 16.394 1.00 58.25 66 VAL F CA 1
ATOM 11061 C C . VAL F 1 65 ? 0.627 -9.881 17.089 1.00 57.77 66 VAL F C 1
ATOM 11062 O O . VAL F 1 65 ? 0.300 -8.905 16.404 1.00 60.80 66 VAL F O 1
ATOM 11066 N N . LEU F 1 66 ? 0.853 -9.844 18.397 1.00 56.35 67 LEU F N 1
ATOM 11067 C CA . LEU F 1 66 ? 0.985 -8.593 19.181 1.00 60.17 67 LEU F CA 1
ATOM 11068 C C . LEU F 1 66 ? 2.429 -8.499 19.666 1.00 65.09 67 LEU F C 1
ATOM 11069 O O . LEU F 1 66 ? 3.090 -9.547 19.724 1.00 65.70 67 LEU F O 1
ATOM 11074 N N . GLY F 1 67 ? 2.901 -7.296 19.987 1.00 67.43 68 GLY F N 1
ATOM 11075 C CA . GLY F 1 67 ? 4.254 -7.101 20.534 1.00 72.03 68 GLY F CA 1
ATOM 11076 C C . GLY F 1 67 ? 4.886 -5.810 20.064 1.00 77.36 68 GLY F C 1
ATOM 11077 O O . GLY F 1 67 ? 4.150 -4.831 19.798 1.00 77.89 68 GLY F O 1
ATOM 11078 N N . ARG F 1 68 ? 6.215 -5.804 19.996 1.00 73.39 69 ARG F N 1
ATOM 11079 C CA . ARG F 1 68 ? 7.021 -4.585 19.754 1.00 78.41 69 ARG F CA 1
ATOM 11080 C C . ARG F 1 68 ? 7.759 -4.740 18.418 1.00 76.48 69 ARG F C 1
ATOM 11081 O O . ARG F 1 68 ? 8.216 -5.867 18.115 1.00 75.45 69 ARG F O 1
ATOM 11089 N N . LEU F 1 69 ? 7.806 -3.665 17.626 1.00 69.51 70 LEU F N 1
ATOM 11090 C CA . LEU F 1 69 ? 8.585 -3.578 16.364 1.00 68.60 70 LEU F CA 1
ATOM 11091 C C . LEU F 1 69 ? 9.109 -2.149 16.223 1.00 66.07 70 LEU F C 1
ATOM 11092 O O . LEU F 1 69 ? 8.320 -1.190 16.385 1.00 60.01 70 LEU F O 1
ATOM 11097 N N . GLU F 1 70 ? 10.409 -2.015 15.978 1.00 66.26 71 GLU F N 1
ATOM 11098 C CA . GLU F 1 70 ? 11.081 -0.700 15.878 1.00 63.92 71 GLU F CA 1
ATOM 11099 C C . GLU F 1 70 ? 10.525 0.232 16.967 1.00 64.83 71 GLU F C 1
ATOM 11100 O O . GLU F 1 70 ? 10.358 1.441 16.706 1.00 69.94 71 GLU F O 1
ATOM 11106 N N . GLY F 1 71 ? 10.239 -0.326 18.150 1.00 70.26 72 GLY F N 1
ATOM 11107 C CA . GLY F 1 71 ? 9.922 0.415 19.387 1.00 68.36 72 GLY F CA 1
ATOM 11108 C C . GLY F 1 71 ? 8.492 0.920 19.435 1.00 69.44 72 GLY F C 1
ATOM 11109 O O . GLY F 1 71 ? 8.230 1.872 20.200 1.00 69.63 72 GLY F O 1
ATOM 11110 N N . LYS F 1 72 ? 7.589 0.319 18.660 1.00 72.78 73 LYS F N 1
ATOM 11111 C CA . LYS F 1 72 ? 6.144 0.676 18.677 1.00 73.20 73 LYS F CA 1
ATOM 11112 C C . LYS F 1 72 ? 5.346 -0.538 19.140 1.00 63.73 73 LYS F C 1
ATOM 11113 O O . LYS F 1 72 ? 5.592 -1.653 18.696 1.00 54.63 73 LYS F O 1
ATOM 11119 N N . PRO F 1 73 ? 4.379 -0.363 20.066 1.00 60.55 74 PRO F N 1
ATOM 11120 C CA . PRO F 1 73 ? 3.349 -1.376 20.270 1.00 60.92 74 PRO F CA 1
ATOM 11121 C C . PRO F 1 73 ? 2.580 -1.555 18.951 1.00 57.13 74 PRO F C 1
ATOM 11122 O O . PRO F 1 73 ? 1.907 -0.631 18.555 1.00 62.30 74 PRO F O 1
ATOM 11126 N N . VAL F 1 74 ? 2.739 -2.708 18.302 1.00 51.39 75 VAL F N 1
ATOM 11127 C CA . VAL F 1 74 ? 2.124 -3.019 16.979 1.00 56.21 75 VAL F CA 1
ATOM 11128 C C . VAL F 1 74 ? 1.143 -4.180 17.130 1.00 60.51 75 VAL F C 1
ATOM 11129 O O . VAL F 1 74 ? 1.263 -4.956 18.101 1.00 64.12 75 VAL F O 1
ATOM 11133 N N . LEU F 1 75 ? 0.220 -4.281 16.174 1.00 57.53 76 LEU F N 1
ATOM 11134 C CA . LEU F 1 75 ? -0.718 -5.411 16.033 1.00 54.77 76 LEU F CA 1
ATOM 11135 C C . LEU F 1 75 ? -0.593 -5.897 14.597 1.00 53.17 76 LEU F C 1
ATOM 11136 O O . LEU F 1 75 ? -1.151 -5.263 13.717 1.00 50.03 76 LEU F O 1
ATOM 11141 N N . VAL F 1 76 ? 0.128 -6.990 14.385 1.00 51.17 77 VAL F N 1
ATOM 11142 C CA . VAL F 1 76 ? 0.550 -7.423 13.031 1.00 47.76 77 VAL F CA 1
ATOM 11143 C C . VAL F 1 76 ? -0.346 -8.566 12.560 1.00 48.44 77 VAL F C 1
ATOM 11144 O O . VAL F 1 76 ? -0.445 -9.578 13.243 1.00 51.80 77 VAL F O 1
ATOM 11148 N N . TYR F 1 77 ? -0.976 -8.399 11.408 1.00 49.16 78 TYR F N 1
ATOM 11149 C CA . TYR F 1 77 ? -1.855 -9.426 10.814 1.00 53.39 78 TYR F CA 1
ATOM 11150 C C . TYR F 1 77 ? -0.990 -10.224 9.842 1.00 54.81 78 TYR F C 1
ATOM 11151 O O . TYR F 1 77 ? -0.924 -9.846 8.677 1.00 60.41 78 TYR F O 1
ATOM 11160 N N . LYS F 1 78 ? -0.329 -11.282 10.313 1.00 61.80 79 LYS F N 1
ATOM 11161 C CA . LYS F 1 78 ? 0.426 -12.193 9.416 1.00 65.27 79 LYS F CA 1
ATOM 11162 C C . LYS F 1 78 ? -0.606 -12.890 8.528 1.00 65.19 79 LYS F C 1
ATOM 11163 O O . LYS F 1 78 ? -1.053 -13.993 8.883 1.00 72.12 79 LYS F O 1
ATOM 11169 N N . GLY F 1 79 ? -0.980 -12.228 7.430 1.00 66.94 80 GLY F N 1
ATOM 11170 C CA . GLY F 1 79 ? -1.996 -12.693 6.464 1.00 63.41 80 GLY F CA 1
ATOM 11171 C C . GLY F 1 79 ? -3.309 -11.929 6.587 1.00 58.17 80 GLY F C 1
ATOM 11172 O O . GLY F 1 79 ? -3.519 -11.222 7.597 1.00 50.76 80 GLY F O 1
ATOM 11173 N N . ARG F 1 80 ? -4.171 -12.079 5.585 1.00 53.90 81 ARG F N 1
ATOM 11174 C CA . ARG F 1 80 ? -5.518 -11.466 5.552 1.00 58.15 81 ARG F CA 1
ATOM 11175 C C . ARG F 1 80 ? -6.428 -12.406 4.758 1.00 56.04 81 ARG F C 1
ATOM 11176 O O . ARG F 1 80 ? -5.928 -13.452 4.255 1.00 53.42 81 ARG F O 1
ATOM 11184 N N . VAL F 1 81 ? -7.706 -12.041 4.670 1.00 51.91 82 VAL F N 1
ATOM 11185 C CA . VAL F 1 81 ? -8.727 -12.709 3.811 1.00 52.87 82 VAL F CA 1
ATOM 11186 C C . VAL F 1 81 ? -9.151 -11.774 2.662 1.00 53.16 82 VAL F C 1
ATOM 11187 O O . VAL F 1 81 ? -8.984 -10.528 2.747 1.00 54.17 82 VAL F O 1
ATOM 11191 N N . HIS F 1 82 ? -9.711 -12.364 1.615 1.00 50.84 83 HIS F N 1
ATOM 11192 C CA . HIS F 1 82 ? -10.029 -11.685 0.337 1.00 50.02 83 HIS F CA 1
ATOM 11193 C C . HIS F 1 82 ? -11.467 -12.023 -0.086 1.00 51.50 83 HIS F C 1
ATOM 11194 O O . HIS F 1 82 ? -11.934 -13.160 0.187 1.00 53.93 83 HIS F O 1
ATOM 11201 N N . TYR F 1 83 ? -12.128 -11.074 -0.751 1.00 46.55 84 TYR F N 1
ATOM 11202 C CA . TYR F 1 83 ? -13.495 -11.201 -1.306 1.00 45.88 84 TYR F CA 1
ATOM 11203 C C . TYR F 1 83 ? -13.584 -12.391 -2.283 1.00 48.20 84 TYR F C 1
ATOM 11204 O O . TYR F 1 83 ? -14.673 -13.008 -2.353 1.00 52.37 84 TYR F O 1
ATOM 11213 N N . TYR F 1 84 ? -12.506 -12.715 -3.016 1.00 47.30 85 TYR F N 1
ATOM 11214 C CA . TYR F 1 84 ? -12.465 -13.826 -4.010 1.00 46.02 85 TYR F CA 1
ATOM 11215 C C . TYR F 1 84 ? -12.532 -15.190 -3.303 1.00 49.23 85 TYR F C 1
ATOM 11216 O O . TYR F 1 84 ? -12.931 -16.159 -3.977 1.00 51.36 85 TYR F O 1
ATOM 11225 N N . GLU F 1 85 ? -12.143 -15.278 -2.020 1.00 52.51 86 GLU F N 1
ATOM 11226 C CA . GLU F 1 85 ? -12.123 -16.542 -1.211 1.00 57.07 86 GLU F CA 1
ATOM 11227 C C . GLU F 1 85 ? -13.555 -17.029 -0.904 1.00 54.56 86 GLU F C 1
ATOM 11228 O O . GLU F 1 85 ? -13.699 -18.222 -0.585 1.00 54.81 86 GLU F O 1
ATOM 11234 N N . GLY F 1 86 ? -14.557 -16.145 -1.012 1.00 53.29 87 GLY F N 1
ATOM 11235 C CA . GLY F 1 86 ? -15.988 -16.400 -0.745 1.00 54.98 87 GLY F CA 1
ATOM 11236 C C . GLY F 1 86 ? -16.542 -15.498 0.356 1.00 56.45 87 GLY F C 1
ATOM 11237 O O . GLY F 1 86 ? -17.773 -15.492 0.556 1.00 53.96 87 GLY F O 1
ATOM 11238 N N . TYR F 1 87 ? -15.670 -14.773 1.063 1.00 56.49 88 TYR F N 1
ATOM 11239 C CA . TYR F 1 87 ? -16.025 -13.890 2.202 1.00 57.78 88 TYR F CA 1
ATOM 11240 C C . TYR F 1 87 ? -16.681 -12.612 1.687 1.00 57.06 88 TYR F C 1
ATOM 11241 O O . TYR F 1 87 ? -16.174 -12.050 0.712 1.00 64.42 88 TYR F O 1
ATOM 11250 N N . SER F 1 88 ? -17.758 -12.173 2.339 1.00 53.76 89 SER F N 1
ATOM 11251 C CA . SER F 1 88 ? -18.409 -10.862 2.102 1.00 53.96 89 SER F CA 1
ATOM 11252 C C . SER F 1 88 ? -17.402 -9.736 2.378 1.00 52.54 89 SER F C 1
ATOM 11253 O O . SER F 1 88 ? -16.387 -9.988 3.065 1.00 54.65 89 SER F O 1
ATOM 11256 N N . ALA F 1 89 ? -17.667 -8.544 1.841 1.00 53.11 90 ALA F N 1
ATOM 11257 C CA . ALA F 1 89 ? -16.935 -7.298 2.159 1.00 53.40 90 ALA F CA 1
ATOM 11258 C C . ALA F 1 89 ? -16.834 -7.124 3.681 1.00 54.69 90 ALA F C 1
ATOM 11259 O O . ALA F 1 89 ? -15.695 -6.934 4.165 1.00 51.65 90 ALA F O 1
ATOM 11261 N N . GLU F 1 90 ? -17.977 -7.186 4.386 1.00 56.42 91 GLU F N 1
ATOM 11262 C CA . GLU F 1 90 ? -18.109 -6.984 5.860 1.00 61.59 91 GLU F CA 1
ATOM 11263 C C . GLU F 1 90 ? -17.267 -8.023 6.624 1.00 59.77 91 GLU F C 1
ATOM 11264 O O . GLU F 1 90 ? -16.592 -7.627 7.609 1.00 57.17 91 GLU F O 1
ATOM 11270 N N . GLU F 1 91 ? -17.298 -9.295 6.214 1.00 53.82 92 GLU F N 1
ATOM 11271 C CA . GLU F 1 91 ? -16.443 -10.353 6.820 1.00 56.84 92 GLU F CA 1
ATOM 11272 C C . GLU F 1 91 ? -14.978 -9.927 6.648 1.00 58.35 92 GLU F C 1
ATOM 11273 O O . GLU F 1 91 ? -14.225 -9.965 7.651 1.00 63.33 92 GLU F O 1
ATOM 11279 N N . VAL F 1 92 ? -14.593 -9.487 5.445 1.00 50.90 93 VAL F N 1
ATOM 11280 C CA . VAL F 1 92 ? -13.171 -9.196 5.095 1.00 46.12 93 VAL F CA 1
ATOM 11281 C C . VAL F 1 92 ? -12.587 -8.179 6.085 1.00 44.43 93 VAL F C 1
ATOM 11282 O O . VAL F 1 92 ? -11.379 -8.269 6.350 1.00 43.94 93 VAL F O 1
ATOM 11286 N N . VAL F 1 93 ? -13.390 -7.247 6.609 1.00 47.70 94 VAL F N 1
ATOM 11287 C CA . VAL F 1 93 ? -12.871 -6.045 7.341 1.00 49.50 94 VAL F CA 1
ATOM 11288 C C . VAL F 1 93 ? -13.007 -6.235 8.853 1.00 49.60 94 VAL F C 1
ATOM 11289 O O . VAL F 1 93 ? -12.481 -5.356 9.593 1.00 47.67 94 VAL F O 1
ATOM 11293 N N . PHE F 1 94 ? -13.684 -7.307 9.295 1.00 49.37 95 PHE F N 1
ATOM 11294 C CA . PHE F 1 94 ? -13.863 -7.652 10.731 1.00 52.17 95 PHE F CA 1
ATOM 11295 C C . PHE F 1 94 ? -12.500 -7.617 11.429 1.00 50.86 95 PHE F C 1
ATOM 11296 O O . PHE F 1 94 ? -12.342 -6.907 12.422 1.00 52.80 95 PHE F O 1
ATOM 11304 N N . PRO F 1 95 ? -11.451 -8.301 10.916 1.00 45.90 96 PRO F N 1
ATOM 11305 C CA . PRO F 1 95 ? -10.118 -8.227 11.523 1.00 49.67 96 PRO F CA 1
ATOM 11306 C C . PRO F 1 95 ? -9.600 -6.809 11.834 1.00 52.42 96 PRO F C 1
ATOM 11307 O O . PRO F 1 95 ? -9.220 -6.571 12.975 1.00 52.40 96 PRO F O 1
ATOM 11311 N N . VAL F 1 96 ? -9.585 -5.895 10.852 1.00 48.23 97 VAL F N 1
ATOM 11312 C CA . VAL F 1 96 ? -9.036 -4.520 11.057 1.00 47.12 97 VAL F CA 1
ATOM 11313 C C . VAL F 1 96 ? -9.969 -3.748 12.013 1.00 48.81 97 VAL F C 1
ATOM 11314 O O . VAL F 1 96 ? -9.458 -2.996 12.880 1.00 45.95 97 VAL F O 1
ATOM 11318 N N . ARG F 1 97 ? -11.281 -3.989 11.949 1.00 48.94 98 ARG F N 1
ATOM 11319 C CA . ARG F 1 97 ? -12.255 -3.409 12.915 1.00 51.93 98 ARG F CA 1
ATOM 11320 C C . ARG F 1 97 ? -11.927 -3.854 14.350 1.00 53.17 98 ARG F C 1
ATOM 11321 O O . ARG F 1 97 ? -12.054 -3.001 15.257 1.00 49.43 98 ARG F O 1
ATOM 11329 N N . VAL F 1 98 ? -11.535 -5.124 14.556 1.00 55.10 99 VAL F N 1
ATOM 11330 C CA . VAL F 1 98 ? -11.236 -5.693 15.912 1.00 55.93 99 VAL F CA 1
ATOM 11331 C C . VAL F 1 98 ? -9.926 -5.079 16.410 1.00 51.26 99 VAL F C 1
ATOM 11332 O O . VAL F 1 98 ? -9.874 -4.692 17.576 1.00 56.55 99 VAL F O 1
ATOM 11336 N N . GLY F 1 99 ? -8.926 -4.955 15.540 1.00 50.28 100 GLY F N 1
ATOM 11337 C CA . GLY F 1 99 ? -7.688 -4.214 15.840 1.00 48.88 100 GLY F CA 1
ATOM 11338 C C . GLY F 1 99 ? -7.983 -2.797 16.300 1.00 49.56 100 GLY F C 1
ATOM 11339 O O . GLY F 1 99 ? -7.370 -2.350 17.290 1.00 46.47 100 GLY F O 1
ATOM 11340 N N . PHE F 1 100 ? -8.891 -2.093 15.618 1.00 50.38 101 PHE F N 1
ATOM 11341 C CA . PHE F 1 100 ? -9.164 -0.666 15.910 1.00 48.58 101 PHE F CA 1
ATOM 11342 C C . PHE F 1 100 ? -9.653 -0.540 17.351 1.00 52.91 101 PHE F C 1
ATOM 11343 O O . PHE F 1 100 ? -9.266 0.446 18.041 1.00 49.71 101 PHE F O 1
ATOM 11351 N N . PHE F 1 101 ? -10.497 -1.495 17.765 1.00 56.50 102 PHE F N 1
ATOM 11352 C CA . PHE F 1 101 ? -11.166 -1.512 19.090 1.00 60.52 102 PHE F CA 1
ATOM 11353 C C . PHE F 1 101 ? -10.176 -1.994 20.156 1.00 60.02 102 PHE F C 1
ATOM 11354 O O . PHE F 1 101 ? -10.385 -1.701 21.348 1.00 54.80 102 PHE F O 1
ATOM 11362 N N . LEU F 1 102 ? -9.097 -2.653 19.731 1.00 62.13 103 LEU F N 1
ATOM 11363 C CA . LEU F 1 102 ? -7.939 -3.006 20.595 1.00 62.25 103 LEU F CA 1
ATOM 11364 C C . LEU F 1 102 ? -7.033 -1.791 20.846 1.00 63.50 103 LEU F C 1
ATOM 11365 O O . LEU F 1 102 ? -6.126 -1.934 21.686 1.00 58.54 103 LEU F O 1
ATOM 11370 N N . GLY F 1 103 ? -7.210 -0.687 20.100 1.00 63.72 104 GLY F N 1
ATOM 11371 C CA . GLY F 1 103 ? -6.502 0.598 20.307 1.00 56.70 104 GLY F CA 1
ATOM 11372 C C . GLY F 1 103 ? -5.507 0.939 19.203 1.00 51.69 104 GLY F C 1
ATOM 11373 O O . GLY F 1 103 ? -4.794 1.942 19.352 1.00 49.66 104 GLY F O 1
ATOM 11374 N N . ALA F 1 104 ? -5.435 0.141 18.136 1.00 49.31 105 ALA F N 1
ATOM 11375 C CA . ALA F 1 104 ? -4.702 0.484 16.895 1.00 50.76 105 ALA F CA 1
ATOM 11376 C C . ALA F 1 104 ? -5.475 1.563 16.117 1.00 51.32 105 ALA F C 1
ATOM 11377 O O . ALA F 1 104 ? -6.344 1.187 15.329 1.00 51.96 105 ALA F O 1
ATOM 11379 N N . ARG F 1 105 ? -5.130 2.844 16.300 1.00 53.95 106 ARG F N 1
ATOM 11380 C CA . ARG F 1 105 ? -5.776 4.025 15.655 1.00 60.71 106 ARG F CA 1
ATOM 11381 C C . ARG F 1 105 ? -5.066 4.403 14.334 1.00 59.63 106 ARG F C 1
ATOM 11382 O O . ARG F 1 105 ? -5.575 5.305 13.618 1.00 56.91 106 ARG F O 1
ATOM 11390 N N . THR F 1 106 ? -3.945 3.746 14.014 1.00 56.07 107 THR F N 1
ATOM 11391 C CA . THR F 1 106 ? -3.147 3.929 12.768 1.00 53.28 107 THR F CA 1
ATOM 11392 C C . THR F 1 106 ? -2.893 2.550 12.143 1.00 52.91 107 THR F C 1
ATOM 11393 O O . THR F 1 106 ? -2.422 1.649 12.868 1.00 53.06 107 THR F O 1
ATOM 11397 N N . PHE F 1 107 ? -3.177 2.393 10.850 1.00 47.88 108 PHE F N 1
ATOM 11398 C CA . PHE F 1 107 ? -2.976 1.130 10.102 1.00 46.67 108 PHE F CA 1
ATOM 11399 C C . PHE F 1 107 ? -2.068 1.390 8.909 1.00 49.90 108 PHE F C 1
ATOM 11400 O O . PHE F 1 107 ? -2.150 2.463 8.305 1.00 56.04 108 PHE F O 1
ATOM 11408 N N . LEU F 1 108 ? -1.200 0.427 8.629 1.00 48.82 109 LEU F N 1
ATOM 11409 C CA . LEU F 1 108 ? -0.393 0.330 7.391 1.00 50.48 109 LEU F CA 1
ATOM 11410 C C . LEU F 1 108 ? -0.949 -0.867 6.631 1.00 46.87 109 LEU F C 1
ATOM 11411 O O . LEU F 1 108 ? -1.047 -1.920 7.262 1.00 51.21 109 LEU F O 1
ATOM 11416 N N . LEU F 1 109 ? -1.362 -0.699 5.376 1.00 42.76 110 LEU F N 1
ATOM 11417 C CA . LEU F 1 109 ? -2.026 -1.785 4.607 1.00 45.02 110 LEU F CA 1
ATOM 11418 C C . LEU F 1 109 ? -1.120 -2.146 3.436 1.00 46.28 110 LEU F C 1
ATOM 11419 O O . LEU F 1 109 ? -1.062 -1.374 2.464 1.00 55.88 110 LEU F O 1
ATOM 11424 N N . THR F 1 110 ? -0.415 -3.264 3.569 1.00 44.83 111 THR F N 1
ATOM 11425 C CA . THR F 1 110 ? 0.625 -3.716 2.625 1.00 45.73 111 THR F CA 1
ATOM 11426 C C . THR F 1 110 ? -0.029 -4.775 1.749 1.00 43.78 111 THR F C 1
ATOM 11427 O O . THR F 1 110 ? -0.928 -5.457 2.249 1.00 44.23 111 THR F O 1
ATOM 11431 N N . SER F 1 111 ? 0.370 -4.860 0.483 1.00 42.62 112 SER F N 1
ATOM 11432 C CA . SER F 1 111 ? -0.261 -5.747 -0.526 1.00 45.13 112 SER F CA 1
ATOM 11433 C C . SER F 1 111 ? 0.733 -6.084 -1.642 1.00 44.94 112 SER F C 1
ATOM 11434 O O . SER F 1 111 ? 1.679 -5.311 -1.893 1.00 49.31 112 SER F O 1
ATOM 11437 N N . ALA F 1 112 ? 0.515 -7.216 -2.286 1.00 41.84 113 ALA F N 1
ATOM 11438 C CA . ALA F 1 112 ? 1.192 -7.597 -3.536 1.00 47.55 113 ALA F CA 1
ATOM 11439 C C . ALA F 1 112 ? 0.260 -7.190 -4.678 1.00 48.02 113 ALA F C 1
ATOM 11440 O O . ALA F 1 112 ? -0.842 -7.781 -4.763 1.00 57.49 113 ALA F O 1
ATOM 11442 N N . ALA F 1 113 ? 0.668 -6.210 -5.489 1.00 50.13 114 ALA F N 1
ATOM 11443 C CA . ALA F 1 113 ? -0.153 -5.606 -6.565 1.00 54.30 114 ALA F CA 1
ATOM 11444 C C . ALA F 1 113 ? 0.589 -5.638 -7.906 1.00 55.06 114 ALA F C 1
ATOM 11445 O O . ALA F 1 113 ? 1.814 -5.466 -7.900 1.00 55.83 114 ALA F O 1
ATOM 11447 N N . GLY F 1 114 ? -0.140 -5.842 -9.008 1.00 57.34 115 GLY F N 1
ATOM 11448 C CA . GLY F 1 114 ? 0.353 -5.612 -10.382 1.00 57.95 115 GLY F CA 1
ATOM 11449 C C . GLY F 1 114 ? 0.522 -4.130 -10.662 1.00 55.57 115 GLY F C 1
ATOM 11450 O O . GLY F 1 114 ? -0.227 -3.349 -10.074 1.00 57.87 115 GLY F O 1
ATOM 11451 N N . GLY F 1 115 ? 1.488 -3.760 -11.508 1.00 57.66 116 GLY F N 1
ATOM 11452 C CA . GLY F 1 115 ? 1.761 -2.369 -11.920 1.00 55.45 116 GLY F CA 1
ATOM 11453 C C . GLY F 1 115 ? 1.120 -2.056 -13.265 1.00 56.73 116 GLY F C 1
ATOM 11454 O O . GLY F 1 115 ? 1.532 -2.669 -14.274 1.00 55.89 116 GLY F O 1
ATOM 11455 N N . LEU F 1 116 ? 0.140 -1.150 -13.283 1.00 54.06 117 LEU F N 1
ATOM 11456 C CA . LEU F 1 116 ? -0.601 -0.753 -14.508 1.00 57.46 117 LEU F CA 1
ATOM 11457 C C . LEU F 1 116 ? 0.153 0.394 -15.186 1.00 62.43 117 LEU F C 1
ATOM 11458 O O . LEU F 1 116 ? 0.147 0.433 -16.445 1.00 65.02 117 LEU F O 1
ATOM 11463 N N . ASN F 1 117 ? 0.746 1.291 -14.379 1.00 63.98 118 ASN F N 1
ATOM 11464 C CA . ASN F 1 117 ? 1.541 2.459 -14.855 1.00 67.85 118 ASN F CA 1
ATOM 11465 C C . ASN F 1 117 ? 2.827 1.919 -15.472 1.00 68.74 118 ASN F C 1
ATOM 11466 O O . ASN F 1 117 ? 3.634 1.321 -14.757 1.00 60.04 118 ASN F O 1
ATOM 11471 N N . PRO F 1 118 ? 3.054 2.124 -16.796 1.00 70.49 119 PRO F N 1
ATOM 11472 C CA . PRO F 1 118 ? 4.105 1.412 -17.521 1.00 71.67 119 PRO F CA 1
ATOM 11473 C C . PRO F 1 118 ? 5.498 1.938 -17.140 1.00 69.38 119 PRO F C 1
ATOM 11474 O O . PRO F 1 118 ? 6.467 1.332 -17.543 1.00 72.89 119 PRO F O 1
ATOM 11478 N N . ARG F 1 119 ? 5.539 3.045 -16.391 1.00 65.86 120 ARG F N 1
ATOM 11479 C CA . ARG F 1 119 ? 6.760 3.703 -15.861 1.00 69.44 120 ARG F CA 1
ATOM 11480 C C . ARG F 1 119 ? 7.152 3.085 -14.516 1.00 65.19 120 ARG F C 1
ATOM 11481 O O . ARG F 1 119 ? 8.098 3.594 -13.905 1.00 61.45 120 ARG F O 1
ATOM 11489 N N . PHE F 1 120 ? 6.412 2.083 -14.037 1.00 69.21 121 PHE F N 1
ATOM 11490 C CA . PHE F 1 120 ? 6.755 1.297 -12.822 1.00 70.33 121 PHE F CA 1
ATOM 11491 C C . PHE F 1 120 ? 7.751 0.199 -13.215 1.00 71.23 121 PHE F C 1
ATOM 11492 O O . PHE F 1 120 ? 8.094 0.061 -14.417 1.00 68.18 121 PHE F O 1
ATOM 11500 N N . ARG F 1 121 ? 8.227 -0.541 -12.215 1.00 74.69 122 ARG F N 1
ATOM 11501 C CA . ARG F 1 121 ? 9.144 -1.696 -12.390 1.00 80.99 122 ARG F CA 1
ATOM 11502 C C . ARG F 1 121 ? 8.689 -2.817 -11.450 1.00 72.26 122 ARG F C 1
ATOM 11503 O O . ARG F 1 121 ? 8.396 -2.538 -10.267 1.00 67.31 122 ARG F O 1
ATOM 11511 N N . ALA F 1 122 ? 8.600 -4.038 -11.972 1.00 68.27 123 ALA F N 1
ATOM 11512 C CA . ALA F 1 122 ? 8.571 -5.266 -11.152 1.00 71.69 123 ALA F CA 1
ATOM 11513 C C . ALA F 1 122 ? 9.668 -5.132 -10.090 1.00 68.28 123 ALA F C 1
ATOM 11514 O O . ALA F 1 122 ? 10.824 -4.908 -10.484 1.00 71.53 123 ALA F O 1
ATOM 11516 N N . GLY F 1 123 ? 9.306 -5.195 -8.805 1.00 64.26 124 GLY F N 1
ATOM 11517 C CA . GLY F 1 123 ? 10.241 -5.079 -7.670 1.00 61.66 124 GLY F CA 1
ATOM 11518 C C . GLY F 1 123 ? 10.157 -3.723 -6.993 1.00 62.23 124 GLY F C 1
ATOM 11519 O O . GLY F 1 123 ? 10.813 -3.551 -5.939 1.00 55.87 124 GLY F O 1
ATOM 11520 N N . GLY F 1 124 ? 9.367 -2.798 -7.554 1.00 62.06 125 GLY F N 1
ATOM 11521 C CA . GLY F 1 124 ? 9.148 -1.454 -6.984 1.00 59.91 125 GLY F CA 1
ATOM 11522 C C . GLY F 1 124 ? 8.137 -1.458 -5.845 1.00 58.00 125 GLY F C 1
ATOM 11523 O O . GLY F 1 124 ? 7.338 -2.406 -5.761 1.00 54.20 125 GLY F O 1
ATOM 11524 N N . ILE F 1 125 ? 8.155 -0.410 -5.012 1.00 57.08 126 ILE F N 1
ATOM 11525 C CA . ILE F 1 125 ? 7.128 -0.142 -3.960 1.00 53.71 126 ILE F CA 1
ATOM 11526 C C . ILE F 1 125 ? 6.287 1.079 -4.352 1.00 51.45 126 ILE F C 1
ATOM 11527 O O . ILE F 1 125 ? 6.881 2.142 -4.589 1.00 56.10 126 ILE F O 1
ATOM 11532 N N . MET F 1 126 ? 4.955 0.956 -4.317 1.00 51.88 127 MET F N 1
ATOM 11533 C CA . MET F 1 126 ? 4.016 2.083 -4.554 1.00 48.56 127 MET F CA 1
ATOM 11534 C C . MET F 1 126 ? 3.351 2.527 -3.254 1.00 43.62 127 MET F C 1
ATOM 11535 O O . MET F 1 126 ? 2.680 1.713 -2.603 1.00 45.70 127 MET F O 1
ATOM 11540 N N . LEU F 1 127 ? 3.470 3.812 -2.952 1.00 43.70 128 LEU F N 1
ATOM 11541 C CA . LEU F 1 127 ? 2.676 4.494 -1.901 1.00 45.73 128 LEU F CA 1
ATOM 11542 C C . LEU F 1 127 ? 1.273 4.763 -2.445 1.00 49.99 128 LEU F C 1
ATOM 11543 O O . LEU F 1 127 ? 1.175 5.337 -3.558 1.00 54.48 128 LEU F O 1
ATOM 11548 N N . HIS F 1 128 ? 0.238 4.371 -1.695 1.00 45.83 129 HIS F N 1
ATOM 11549 C CA . HIS F 1 128 ? -1.181 4.617 -2.052 1.00 42.62 129 HIS F CA 1
ATOM 11550 C C . HIS F 1 128 ? -1.504 6.089 -1.806 1.00 40.05 129 HIS F C 1
ATOM 11551 O O . HIS F 1 128 ? -1.222 6.609 -0.698 1.00 42.24 129 HIS F O 1
ATOM 11558 N N . LEU F 1 129 ? -2.025 6.736 -2.841 1.00 39.73 130 LEU F N 1
ATOM 11559 C CA . LEU F 1 129 ? -2.504 8.133 -2.805 1.00 40.03 130 LEU F CA 1
ATOM 11560 C C . LEU F 1 129 ? -4.028 8.119 -2.793 1.00 36.36 130 LEU F C 1
ATOM 11561 O O . LEU F 1 129 ? -4.599 9.084 -2.284 1.00 36.40 130 LEU F O 1
ATOM 11566 N N . ASP F 1 130 ? -4.642 7.075 -3.356 1.00 37.11 131 ASP F N 1
ATOM 11567 C CA . ASP F 1 130 ? -6.120 6.952 -3.503 1.00 42.35 131 ASP F CA 1
ATOM 11568 C C . ASP F 1 130 ? -6.450 5.559 -4.043 1.00 39.71 131 ASP F C 1
ATOM 11569 O O . ASP F 1 130 ? -5.525 4.801 -4.331 1.00 43.33 131 ASP F O 1
ATOM 11574 N N . TYR F 1 131 ? -7.732 5.226 -4.123 1.00 36.71 132 TYR F N 1
ATOM 11575 C CA . TYR F 1 131 ? -8.213 3.893 -4.537 1.00 35.05 132 TYR F CA 1
ATOM 11576 C C . TYR F 1 131 ? -9.434 4.044 -5.443 1.00 38.80 132 TYR F C 1
ATOM 11577 O O . TYR F 1 131 ? -10.082 5.107 -5.460 1.00 40.81 132 TYR F O 1
ATOM 11586 N N . ILE F 1 132 ? -9.743 2.966 -6.155 1.00 39.53 133 ILE F N 1
ATOM 11587 C CA . ILE F 1 132 ? -10.942 2.809 -7.017 1.00 39.41 133 ILE F CA 1
ATOM 11588 C C . ILE F 1 132 ? -11.531 1.436 -6.709 1.00 38.81 133 ILE F C 1
ATOM 11589 O O . ILE F 1 132 ? -10.814 0.462 -6.919 1.00 33.76 133 ILE F O 1
ATOM 11594 N N . ASN F 1 133 ? -12.784 1.378 -6.250 1.00 39.30 134 ASN F N 1
ATOM 11595 C CA . ASN F 1 133 ? -13.523 0.107 -6.025 1.00 42.86 134 ASN F CA 1
ATOM 11596 C C . ASN F 1 133 ? -14.102 -0.344 -7.367 1.00 43.70 134 ASN F C 1
ATOM 11597 O O . ASN F 1 133 ? -14.988 0.356 -7.878 1.00 49.47 134 ASN F O 1
ATOM 11602 N N . PHE F 1 134 ? -13.599 -1.448 -7.934 1.00 46.31 135 PHE F N 1
ATOM 11603 C CA . PHE F 1 134 ? -14.176 -2.094 -9.154 1.00 47.30 135 PHE F CA 1
ATOM 11604 C C . PHE F 1 134 ? -14.735 -3.486 -8.818 1.00 42.52 135 PHE F C 1
ATOM 11605 O O . PHE F 1 134 ? -15.052 -4.247 -9.747 1.00 39.36 135 PHE F O 1
ATOM 11613 N N . ALA F 1 135 ? -14.813 -3.824 -7.531 1.00 41.54 136 ALA F N 1
ATOM 11614 C CA . ALA F 1 135 ? -15.139 -5.183 -7.047 1.00 45.39 136 ALA F CA 1
ATOM 11615 C C . ALA F 1 135 ? -16.654 -5.329 -6.842 1.00 46.83 136 ALA F C 1
ATOM 11616 O O . ALA F 1 135 ? -17.138 -6.471 -6.767 1.00 52.59 136 ALA F O 1
ATOM 11618 N N . GLY F 1 136 ? -17.376 -4.210 -6.788 1.00 47.41 137 GLY F N 1
ATOM 11619 C CA . GLY F 1 136 ? -18.849 -4.184 -6.786 1.00 46.50 137 GLY F CA 1
ATOM 11620 C C . GLY F 1 136 ? -19.400 -4.599 -5.440 1.00 46.90 137 GLY F C 1
ATOM 11621 O O . GLY F 1 136 ? -20.473 -5.223 -5.436 1.00 45.57 137 GLY F O 1
ATOM 11622 N N . ALA F 1 137 ? -18.672 -4.285 -4.356 1.00 45.78 138 ALA F N 1
ATOM 11623 C CA . ALA F 1 137 ? -19.040 -4.582 -2.949 1.00 46.66 138 ALA F CA 1
ATOM 11624 C C . ALA F 1 137 ? -18.449 -3.544 -1.985 1.00 45.52 138 ALA F C 1
ATOM 11625 O O . ALA F 1 137 ? -17.298 -3.121 -2.158 1.00 45.45 138 ALA F O 1
ATOM 11627 N N . ASN F 1 138 ? -19.218 -3.179 -0.965 1.00 46.70 139 ASN F N 1
ATOM 11628 C CA . ASN F 1 138 ? -18.852 -2.144 0.033 1.00 45.30 139 ASN F CA 1
ATOM 11629 C C . ASN F 1 138 ? -19.005 -2.760 1.418 1.00 41.14 139 ASN F C 1
ATOM 11630 O O . ASN F 1 138 ? -20.036 -3.342 1.722 1.00 36.19 139 ASN F O 1
ATOM 11635 N N . PRO F 1 139 ? -17.986 -2.673 2.292 1.00 43.02 140 PRO F N 1
ATOM 11636 C CA . PRO F 1 139 ? -18.083 -3.256 3.630 1.00 44.47 140 PRO F CA 1
ATOM 11637 C C . PRO F 1 139 ? -19.175 -2.667 4.533 1.00 43.50 140 PRO F C 1
ATOM 11638 O O . PRO F 1 139 ? -19.500 -3.302 5.500 1.00 50.60 140 PRO F O 1
ATOM 11642 N N . LEU F 1 140 ? -19.667 -1.463 4.243 1.00 44.17 141 LEU F N 1
ATOM 11643 C CA . LEU F 1 140 ? -20.608 -0.718 5.126 1.00 42.54 141 LEU F CA 1
ATOM 11644 C C . LEU F 1 140 ? -22.051 -0.959 4.676 1.00 41.40 141 LEU F C 1
ATOM 11645 O O . LEU F 1 140 ? -22.951 -0.416 5.295 1.00 46.23 141 LEU F O 1
ATOM 11650 N N . ARG F 1 141 ? -22.260 -1.687 3.587 1.00 41.80 142 ARG F N 1
ATOM 11651 C CA . ARG F 1 141 ? -23.618 -2.082 3.147 1.00 43.48 142 ARG F CA 1
ATOM 11652 C C . ARG F 1 141 ? -24.323 -2.780 4.315 1.00 46.15 142 ARG F C 1
ATOM 11653 O O . ARG F 1 141 ? -23.804 -3.795 4.802 1.00 46.63 142 ARG F O 1
ATOM 11661 N N . GLY F 1 142 ? -25.473 -2.247 4.719 1.00 47.23 143 GLY F N 1
ATOM 11662 C CA . GLY F 1 142 ? -26.353 -2.813 5.747 1.00 44.91 143 GLY F CA 1
ATOM 11663 C C . GLY F 1 142 ? -26.595 -1.783 6.835 1.00 48.18 143 GLY F C 1
ATOM 11664 O O . GLY F 1 142 ? -26.299 -0.602 6.653 1.00 47.14 143 GLY F O 1
ATOM 11665 N N . PRO F 1 143 ? -27.121 -2.207 8.005 1.00 52.22 144 PRO F N 1
ATOM 11666 C CA . PRO F 1 143 ? -27.393 -1.261 9.084 1.00 50.30 144 PRO F CA 1
ATOM 11667 C C . PRO F 1 143 ? -26.064 -0.602 9.487 1.00 49.07 144 PRO F C 1
ATOM 11668 O O . PRO F 1 143 ? -25.020 -1.161 9.257 1.00 41.86 144 PRO F O 1
ATOM 11672 N N . ASN F 1 144 ? -26.155 0.589 10.061 1.00 48.51 145 ASN F N 1
ATOM 11673 C CA . ASN F 1 144 ? -24.994 1.372 10.506 1.00 48.37 145 ASN F CA 1
ATOM 11674 C C . ASN F 1 144 ? -25.110 1.577 12.009 1.00 52.18 145 ASN F C 1
ATOM 11675 O O . ASN F 1 144 ? -26.114 2.135 12.478 1.00 46.61 145 ASN F O 1
ATOM 11680 N N . ASP F 1 145 ? -24.072 1.155 12.715 1.00 59.58 146 ASP F N 1
ATOM 11681 C CA . ASP F 1 145 ? -23.918 1.364 14.167 1.00 58.04 146 ASP F CA 1
ATOM 11682 C C . ASP F 1 145 ? -23.048 2.614 14.323 1.00 58.82 146 ASP F C 1
ATOM 11683 O O . ASP F 1 145 ? -21.837 2.545 13.984 1.00 52.44 146 ASP F O 1
ATOM 11688 N N . GLU F 1 146 ? -23.683 3.700 14.786 1.00 63.49 147 GLU F N 1
ATOM 11689 C CA . GLU F 1 146 ? -23.099 5.028 15.128 1.00 64.61 147 GLU F CA 1
ATOM 11690 C C . GLU F 1 146 ? -21.891 4.898 16.060 1.00 63.14 147 GLU F C 1
ATOM 11691 O O . GLU F 1 146 ? -21.108 5.851 16.092 1.00 72.23 147 GLU F O 1
ATOM 11697 N N . ARG F 1 147 ? -21.795 3.812 16.841 1.00 63.83 148 ARG F N 1
ATOM 11698 C CA . ARG F 1 147 ? -20.666 3.530 17.778 1.00 62.27 148 ARG F CA 1
ATOM 11699 C C . ARG F 1 147 ? -19.403 3.144 16.996 1.00 60.77 148 ARG F C 1
ATOM 11700 O O . ARG F 1 147 ? -18.295 3.160 17.588 1.00 53.05 148 ARG F O 1
ATOM 11708 N N . LEU F 1 148 ? -19.561 2.736 15.736 1.00 55.51 149 LEU F N 1
ATOM 11709 C CA . LEU F 1 148 ? -18.421 2.526 14.815 1.00 50.82 149 LEU F CA 1
ATOM 11710 C C . LEU F 1 148 ? -18.157 3.850 14.088 1.00 48.70 149 LEU F C 1
ATOM 11711 O O . LEU F 1 148 ? -17.027 4.373 14.128 1.00 42.39 149 LEU F O 1
ATOM 11716 N N . GLY F 1 149 ? -19.198 4.423 13.506 1.00 43.60 150 GLY F N 1
ATOM 11717 C CA . GLY F 1 149 ? -19.038 5.652 12.729 1.00 43.14 150 GLY F CA 1
ATOM 11718 C C . GLY F 1 149 ? -20.312 5.975 11.974 1.00 47.14 150 GLY F C 1
ATOM 11719 O O . GLY F 1 149 ? -21.360 5.347 12.163 1.00 43.57 150 GLY F O 1
ATOM 11720 N N . PRO F 1 150 ? -20.222 6.974 11.081 1.00 43.59 151 PRO F N 1
ATOM 11721 C CA . PRO F 1 150 ? -21.411 7.560 10.469 1.00 39.02 151 PRO F CA 1
ATOM 11722 C C . PRO F 1 150 ? -21.949 6.729 9.297 1.00 38.81 151 PRO F C 1
ATOM 11723 O O . PRO F 1 150 ? -21.266 5.843 8.836 1.00 33.95 151 PRO F O 1
ATOM 11727 N N . ARG F 1 151 ? -23.189 7.009 8.894 1.00 37.42 152 ARG F N 1
ATOM 11728 C CA . ARG F 1 151 ? -23.871 6.319 7.775 1.00 38.54 152 ARG F CA 1
ATOM 11729 C C . ARG F 1 151 ? -23.085 6.536 6.463 1.00 39.08 152 ARG F C 1
ATOM 11730 O O . ARG F 1 151 ? -22.898 5.537 5.736 1.00 38.51 152 ARG F O 1
ATOM 11738 N N . PHE F 1 152 ? -22.649 7.775 6.173 1.00 37.21 153 PHE F N 1
ATOM 11739 C CA . PHE F 1 152 ? -22.010 8.168 4.886 1.00 35.34 153 PHE F CA 1
ATOM 11740 C C . PHE F 1 152 ? -20.605 8.756 5.098 1.00 33.94 153 PHE F C 1
ATOM 11741 O O . PHE F 1 152 ? -20.362 9.948 4.874 1.00 27.68 153 PHE F O 1
ATOM 11749 N N . PRO F 1 153 ? -19.592 7.939 5.461 1.00 33.93 154 PRO F N 1
ATOM 11750 C CA . PRO F 1 153 ? -18.261 8.468 5.747 1.00 35.14 154 PRO F CA 1
ATOM 11751 C C . PRO F 1 153 ? -17.626 9.064 4.495 1.00 33.15 154 PRO F C 1
ATOM 11752 O O . PRO F 1 153 ? -17.651 8.438 3.485 1.00 33.50 154 PRO F O 1
ATOM 11756 N N . VAL F 1 154 ? -17.126 10.282 4.618 1.00 35.60 155 VAL F N 1
ATOM 11757 C CA . VAL F 1 154 ? -16.334 10.986 3.567 1.00 40.74 155 VAL F CA 1
ATOM 11758 C C . VAL F 1 154 ? -15.001 10.263 3.334 1.00 39.23 155 VAL F C 1
ATOM 11759 O O . VAL F 1 154 ? -14.289 10.125 4.313 1.00 33.13 155 VAL F O 1
ATOM 11763 N N . MET F 1 155 ? -14.680 9.935 2.069 1.00 41.27 156 MET F N 1
ATOM 11764 C CA . MET F 1 155 ? -13.533 9.087 1.633 1.00 40.92 156 MET F CA 1
ATOM 11765 C C . MET F 1 155 ? -12.456 9.939 0.953 1.00 37.41 156 MET F C 1
ATOM 11766 O O . MET F 1 155 ? -11.488 9.369 0.432 1.00 35.44 156 MET F O 1
ATOM 11771 N N . PHE F 1 156 ? -12.604 11.259 0.990 1.00 35.18 157 PHE F N 1
ATOM 11772 C CA . PHE F 1 156 ? -11.515 12.220 0.682 1.00 37.63 157 PHE F CA 1
ATOM 11773 C C . PHE F 1 156 ? -10.439 12.017 1.748 1.00 40.83 157 PHE F C 1
ATOM 11774 O O . PHE F 1 156 ? -10.802 11.822 2.915 1.00 53.94 157 PHE F O 1
ATOM 11782 N N . GLU F 1 157 ? -9.161 11.998 1.365 1.00 43.82 158 GLU F N 1
ATOM 11783 C CA . GLU F 1 157 ? -8.034 11.895 2.329 1.00 42.79 158 GLU F CA 1
ATOM 11784 C C . GLU F 1 157 ? -8.126 10.544 3.042 1.00 42.57 158 GLU F C 1
ATOM 11785 O O . GLU F 1 157 ? -7.721 10.447 4.200 1.00 45.22 158 GLU F O 1
ATOM 11791 N N . ALA F 1 158 ? -8.649 9.531 2.356 1.00 47.30 159 ALA F N 1
ATOM 11792 C CA . ALA F 1 158 ? -8.733 8.142 2.858 1.00 44.71 159 ALA F CA 1
ATOM 11793 C C . ALA F 1 158 ? -7.335 7.729 3.326 1.00 41.55 159 ALA F C 1
ATOM 11794 O O . ALA F 1 158 ? -7.153 7.435 4.522 1.00 45.53 159 ALA F O 1
ATOM 11796 N N . TYR F 1 159 ? -6.376 7.750 2.411 1.00 35.51 160 TYR F N 1
ATOM 11797 C CA . TYR F 1 159 ? -4.942 7.607 2.752 1.00 39.35 160 TYR F CA 1
ATOM 11798 C C . TYR F 1 159 ? -4.536 8.926 3.393 1.00 37.71 160 TYR F C 1
ATOM 11799 O O . TYR F 1 159 ? -4.644 9.912 2.716 1.00 39.14 160 TYR F O 1
ATOM 11808 N N . ASP F 1 160 ? -4.187 8.913 4.682 1.00 43.17 161 ASP F N 1
ATOM 11809 C CA . ASP F 1 160 ? -3.780 10.099 5.486 1.00 45.86 161 ASP F CA 1
ATOM 11810 C C . ASP F 1 160 ? -2.717 10.917 4.750 1.00 46.94 161 ASP F C 1
ATOM 11811 O O . ASP F 1 160 ? -1.724 10.357 4.302 1.00 54.85 161 ASP F O 1
ATOM 11816 N N . PRO F 1 161 ? -2.885 12.252 4.595 1.00 50.06 162 PRO F N 1
ATOM 11817 C CA . PRO F 1 161 ? -1.843 13.133 4.059 1.00 49.87 162 PRO F CA 1
ATOM 11818 C C . PRO F 1 161 ? -0.539 13.308 4.851 1.00 51.54 162 PRO F C 1
ATOM 11819 O O . PRO F 1 161 ? 0.457 13.545 4.216 1.00 50.76 162 PRO F O 1
ATOM 11823 N N . GLU F 1 162 ? -0.572 13.325 6.188 1.00 55.18 163 GLU F N 1
ATOM 11824 C CA . GLU F 1 162 ? 0.679 13.448 6.989 1.00 55.35 163 GLU F CA 1
ATOM 11825 C C . GLU F 1 162 ? 1.499 12.166 6.787 1.00 50.86 163 GLU F C 1
ATOM 11826 O O . GLU F 1 162 ? 2.737 12.260 6.709 1.00 44.51 163 GLU F O 1
ATOM 11832 N N . LEU F 1 163 ? 0.825 11.019 6.669 1.00 45.62 164 LEU F N 1
ATOM 11833 C CA . LEU F 1 163 ? 1.490 9.697 6.553 1.00 47.37 164 LEU F CA 1
ATOM 11834 C C . LEU F 1 163 ? 2.109 9.567 5.160 1.00 50.32 164 LEU F C 1
ATOM 11835 O O . LEU F 1 163 ? 3.183 8.942 5.051 1.00 58.47 164 LEU F O 1
ATOM 11840 N N . ILE F 1 164 ? 1.502 10.171 4.142 1.00 47.24 165 ILE F N 1
ATOM 11841 C CA . ILE F 1 164 ? 2.112 10.231 2.782 1.00 44.19 165 ILE F CA 1
ATOM 11842 C C . ILE F 1 164 ? 3.406 11.052 2.844 1.00 42.26 165 ILE F C 1
ATOM 11843 O O . ILE F 1 164 ? 4.411 10.559 2.318 1.00 40.36 165 ILE F O 1
ATOM 11848 N N . GLU F 1 165 ? 3.390 12.233 3.467 1.00 43.28 166 GLU F N 1
ATOM 11849 C CA . GLU F 1 165 ? 4.595 13.102 3.617 1.00 48.01 166 GLU F CA 1
ATOM 11850 C C . GLU F 1 165 ? 5.676 12.297 4.325 1.00 45.48 166 GLU F C 1
ATOM 11851 O O . GLU F 1 165 ? 6.824 12.390 3.894 1.00 46.93 166 GLU F O 1
ATOM 11857 N N . LEU F 1 166 ? 5.291 11.488 5.318 1.00 47.84 167 LEU F N 1
ATOM 11858 C CA . LEU F 1 166 ? 6.229 10.648 6.109 1.00 48.91 167 LEU F CA 1
ATOM 11859 C C . LEU F 1 166 ? 6.749 9.476 5.255 1.00 47.18 167 LEU F C 1
ATOM 11860 O O . LEU F 1 166 ? 7.939 9.156 5.361 1.00 46.00 167 LEU F O 1
ATOM 11865 N N . ALA F 1 167 ? 5.913 8.853 4.431 1.00 43.13 168 ALA F N 1
ATOM 11866 C CA . ALA F 1 167 ? 6.344 7.753 3.536 1.00 39.90 168 ALA F CA 1
ATOM 11867 C C . ALA F 1 167 ? 7.422 8.280 2.591 1.00 41.51 168 ALA F C 1
ATOM 11868 O O . ALA F 1 167 ? 8.369 7.522 2.270 1.00 48.92 168 ALA F O 1
ATOM 11870 N N . ARG F 1 168 ? 7.283 9.531 2.161 1.00 43.60 169 ARG F N 1
ATOM 11871 C CA . ARG F 1 168 ? 8.183 10.160 1.157 1.00 47.66 169 ARG F CA 1
ATOM 11872 C C . ARG F 1 168 ? 9.518 10.480 1.821 1.00 45.80 169 ARG F C 1
ATOM 11873 O O . ARG F 1 168 ? 10.566 10.199 1.187 1.00 40.45 169 ARG F O 1
ATOM 11881 N N . LYS F 1 169 ? 9.439 11.044 3.030 1.00 44.00 170 LYS F N 1
ATOM 11882 C CA . LYS F 1 169 ? 10.591 11.493 3.850 1.00 46.33 170 LYS F CA 1
ATOM 11883 C C . LYS F 1 169 ? 11.486 10.283 4.159 1.00 46.09 170 LYS F C 1
ATOM 11884 O O . LYS F 1 169 ? 12.714 10.420 4.048 1.00 41.10 170 LYS F O 1
ATOM 11890 N N . VAL F 1 170 ? 10.879 9.140 4.489 1.00 45.78 171 VAL F N 1
ATOM 11891 C CA . VAL F 1 170 ? 11.592 7.877 4.834 1.00 48.51 171 VAL F CA 1
ATOM 11892 C C . VAL F 1 170 ? 12.225 7.351 3.543 1.00 46.49 171 VAL F C 1
ATOM 11893 O O . VAL F 1 170 ? 13.435 7.111 3.530 1.00 52.84 171 VAL F O 1
ATOM 11897 N N . ALA F 1 171 ? 11.434 7.182 2.491 1.00 45.84 172 ALA F N 1
ATOM 11898 C CA . ALA F 1 171 ? 11.931 6.752 1.165 1.00 49.58 172 ALA F CA 1
ATOM 11899 C C . ALA F 1 171 ? 13.193 7.554 0.793 1.00 52.76 172 ALA F C 1
ATOM 11900 O O . ALA F 1 171 ? 14.163 6.953 0.288 1.00 57.48 172 ALA F O 1
ATOM 11902 N N . ARG F 1 172 ? 13.184 8.864 1.036 1.00 47.75 173 ARG F N 1
ATOM 11903 C CA . ARG F 1 172 ? 14.279 9.768 0.634 1.00 45.11 173 ARG F CA 1
ATOM 11904 C C . ARG F 1 172 ? 15.489 9.472 1.516 1.00 52.85 173 ARG F C 1
ATOM 11905 O O . ARG F 1 172 ? 16.568 9.271 0.952 1.00 57.30 173 ARG F O 1
ATOM 11913 N N . ARG F 1 173 ? 15.282 9.416 2.836 1.00 54.59 174 ARG F N 1
ATOM 11914 C CA . ARG F 1 173 ? 16.294 9.046 3.861 1.00 57.15 174 ARG F CA 1
ATOM 11915 C C . ARG F 1 173 ? 17.018 7.757 3.422 1.00 54.80 174 ARG F C 1
ATOM 11916 O O . ARG F 1 173 ? 18.251 7.746 3.514 1.00 47.60 174 ARG F O 1
ATOM 11924 N N . GLN F 1 174 ? 16.298 6.734 2.931 1.00 48.41 175 GLN F N 1
ATOM 11925 C CA . GLN F 1 174 ? 16.859 5.388 2.610 1.00 46.80 175 GLN F CA 1
ATOM 11926 C C . GLN F 1 174 ? 17.287 5.252 1.144 1.00 51.75 175 GLN F C 1
ATOM 11927 O O . GLN F 1 174 ? 17.497 4.107 0.703 1.00 53.67 175 GLN F O 1
ATOM 11933 N N . ASP F 1 175 ? 17.406 6.355 0.402 1.00 52.55 176 ASP F N 1
ATOM 11934 C CA . ASP F 1 175 ? 17.760 6.337 -1.042 1.00 51.72 176 ASP F CA 1
ATOM 11935 C C . ASP F 1 175 ? 16.872 5.289 -1.727 1.00 47.79 176 ASP F C 1
ATOM 11936 O O . ASP F 1 175 ? 17.360 4.585 -2.611 1.00 46.83 176 ASP F O 1
ATOM 11941 N N . LEU F 1 176 ? 15.595 5.219 -1.343 1.00 51.34 177 LEU F N 1
ATOM 11942 C CA . LEU F 1 176 ? 14.577 4.358 -2.004 1.00 52.92 177 LEU F CA 1
ATOM 11943 C C . LEU F 1 176 ? 13.728 5.250 -2.910 1.00 49.27 177 LEU F C 1
ATOM 11944 O O . LEU F 1 176 ? 13.297 6.289 -2.416 1.00 49.58 177 LEU F O 1
ATOM 11949 N N . HIS F 1 177 ? 13.588 4.886 -4.192 1.00 46.79 178 HIS F N 1
ATOM 11950 C CA . HIS F 1 177 ? 12.691 5.557 -5.166 1.00 45.35 178 HIS F CA 1
ATOM 11951 C C . HIS F 1 177 ? 11.290 4.991 -4.997 1.00 43.46 178 HIS F C 1
ATOM 11952 O O . HIS F 1 177 ? 11.105 3.832 -5.368 1.00 45.61 178 HIS F O 1
ATOM 11959 N N . LEU F 1 178 ? 10.359 5.840 -4.556 1.00 41.57 179 LEU F N 1
ATOM 11960 C CA . LEU F 1 178 ? 9.000 5.480 -4.094 1.00 42.39 179 LEU F CA 1
ATOM 11961 C C . LEU F 1 178 ? 7.968 5.850 -5.156 1.00 47.31 179 LEU F C 1
ATOM 11962 O O . LEU F 1 178 ? 7.684 7.063 -5.314 1.00 45.17 179 LEU F O 1
ATOM 11967 N N . PHE F 1 179 ? 7.374 4.840 -5.788 1.00 43.25 180 PHE F N 1
ATOM 11968 C CA . PHE F 1 179 ? 6.224 5.000 -6.705 1.00 46.44 180 PHE F CA 1
ATOM 11969 C C . PHE F 1 179 ? 4.986 5.437 -5.912 1.00 45.42 180 PHE F C 1
ATOM 11970 O O . PHE F 1 179 ? 4.883 5.162 -4.715 1.00 48.02 180 PHE F O 1
ATOM 11978 N N . GLU F 1 180 ? 4.079 6.141 -6.588 1.00 44.33 181 GLU F N 1
ATOM 11979 C CA . GLU F 1 180 ? 2.918 6.822 -5.978 1.00 41.53 181 GLU F CA 1
ATOM 11980 C C . GLU F 1 180 ? 1.755 6.650 -6.934 1.00 41.30 181 GLU F C 1
ATOM 11981 O O . GLU F 1 180 ? 1.999 6.738 -8.139 1.00 47.53 181 GLU F O 1
ATOM 11987 N N . GLY F 1 181 ? 0.558 6.348 -6.437 1.00 41.81 182 GLY F N 1
ATOM 11988 C CA . GLY F 1 181 ? -0.596 6.180 -7.336 1.00 38.72 182 GLY F CA 1
ATOM 11989 C C . GLY F 1 181 ? -1.818 5.598 -6.673 1.00 38.39 182 GLY F C 1
ATOM 11990 O O . GLY F 1 181 ? -1.858 5.457 -5.428 1.00 40.97 182 GLY F O 1
ATOM 11991 N N . VAL F 1 182 ? -2.777 5.256 -7.517 1.00 35.05 183 VAL F N 1
ATOM 11992 C CA . VAL F 1 182 ? -4.161 4.883 -7.134 1.00 35.43 183 VAL F CA 1
ATOM 11993 C C . VAL F 1 182 ? -4.260 3.372 -7.252 1.00 36.09 183 VAL F C 1
ATOM 11994 O O . VAL F 1 182 ? -4.000 2.862 -8.352 1.00 38.93 183 VAL F O 1
ATOM 11998 N N . TYR F 1 183 ? -4.636 2.690 -6.180 1.00 37.02 184 TYR F N 1
ATOM 11999 C CA . TYR F 1 183 ? -4.814 1.218 -6.180 1.00 37.30 184 TYR F CA 1
ATOM 12000 C C . TYR F 1 183 ? -6.250 0.916 -6.595 1.00 35.25 184 TYR F C 1
ATOM 12001 O O . TYR F 1 183 ? -7.187 1.448 -5.965 1.00 33.28 184 TYR F O 1
ATOM 12010 N N . ALA F 1 184 ? -6.419 0.115 -7.641 1.00 34.36 185 ALA F N 1
ATOM 12011 C CA . ALA F 1 184 ? -7.734 -0.403 -8.066 1.00 38.13 185 ALA F CA 1
ATOM 12012 C C . ALA F 1 184 ? -7.963 -1.784 -7.444 1.00 43.40 185 ALA F C 1
ATOM 12013 O O . ALA F 1 184 ? -7.091 -2.668 -7.600 1.00 43.08 185 ALA F O 1
ATOM 12015 N N . TRP F 1 185 ? -9.093 -1.947 -6.755 1.00 41.94 186 TRP F N 1
ATOM 12016 C CA . TRP F 1 185 ? -9.583 -3.243 -6.235 1.00 43.65 186 TRP F CA 1
ATOM 12017 C C . TRP F 1 185 ? -10.374 -3.957 -7.334 1.00 42.70 186 TRP F C 1
ATOM 12018 O O . TRP F 1 185 ? -11.476 -3.508 -7.638 1.00 46.45 186 TRP F O 1
ATOM 12029 N N . PHE F 1 186 ? -9.788 -5.007 -7.916 1.00 40.12 187 PHE F N 1
ATOM 12030 C CA . PHE F 1 186 ? -10.426 -5.964 -8.853 1.00 42.29 187 PHE F CA 1
ATOM 12031 C C . PHE F 1 186 ? -10.783 -7.225 -8.049 1.00 47.88 187 PHE F C 1
ATOM 12032 O O . PHE F 1 186 ? -9.945 -7.678 -7.226 1.00 43.81 187 PHE F O 1
ATOM 12040 N N . MET F 1 187 ? -11.968 -7.800 -8.266 1.00 46.83 188 MET F N 1
ATOM 12041 C CA . MET F 1 187 ? -12.501 -8.839 -7.345 1.00 47.32 188 MET F CA 1
ATOM 12042 C C . MET F 1 187 ? -11.669 -10.129 -7.433 1.00 55.07 188 MET F C 1
ATOM 12043 O O . MET F 1 187 ? -11.397 -10.725 -6.368 1.00 57.32 188 MET F O 1
ATOM 12048 N N . GLY F 1 188 ? -11.265 -10.541 -8.638 1.00 56.99 189 GLY F N 1
ATOM 12049 C CA . GLY F 1 188 ? -10.577 -11.825 -8.868 1.00 60.31 189 GLY F CA 1
ATOM 12050 C C . GLY F 1 188 ? -11.526 -13.003 -8.656 1.00 61.07 189 GLY F C 1
ATOM 12051 O O . GLY F 1 188 ? -12.740 -12.827 -8.715 1.00 63.35 189 GLY F O 1
ATOM 12052 N N . PRO F 1 189 ? -11.028 -14.234 -8.387 1.00 59.50 190 PRO F N 1
ATOM 12053 C CA . PRO F 1 189 ? -9.594 -14.528 -8.307 1.00 54.61 190 PRO F CA 1
ATOM 12054 C C . PRO F 1 189 ? -8.887 -14.722 -9.656 1.00 52.46 190 PRO F C 1
ATOM 12055 O O . PRO F 1 189 ? -7.683 -14.846 -9.665 1.00 54.66 190 PRO F O 1
ATOM 12059 N N . SER F 1 190 ? -9.623 -14.756 -10.764 1.00 50.62 191 SER F N 1
ATOM 12060 C CA . SER F 1 190 ? -9.010 -14.641 -12.112 1.00 52.16 191 SER F CA 1
ATOM 12061 C C . SER F 1 190 ? -8.269 -13.304 -12.152 1.00 51.05 191 SER F C 1
ATOM 12062 O O . SER F 1 190 ? -8.864 -12.279 -11.789 1.00 56.49 191 SER F O 1
ATOM 12065 N N . PHE F 1 191 ? -6.998 -13.336 -12.520 1.00 51.24 192 PHE F N 1
ATOM 12066 C CA . PHE F 1 191 ? -6.260 -12.154 -13.025 1.00 50.60 192 PHE F CA 1
ATOM 12067 C C . PHE F 1 191 ? -7.078 -11.528 -14.153 1.00 44.14 192 PHE F C 1
ATOM 12068 O O . PHE F 1 191 ? -7.856 -12.241 -14.832 1.00 39.16 192 PHE F O 1
ATOM 12076 N N . ALA F 1 192 ? -6.916 -10.216 -14.313 1.00 43.51 193 ALA F N 1
ATOM 12077 C CA . ALA F 1 192 ? -7.610 -9.385 -15.320 1.00 42.77 193 ALA F CA 1
ATOM 12078 C C . ALA F 1 192 ? -7.185 -9.812 -16.726 1.00 43.67 193 ALA F C 1
ATOM 12079 O O . ALA F 1 192 ? -6.017 -10.207 -16.890 1.00 47.51 193 ALA F O 1
ATOM 12081 N N . SER F 1 193 ? -8.099 -9.736 -17.698 1.00 43.60 194 SER F N 1
ATOM 12082 C CA . SER F 1 193 ? -7.782 -9.818 -19.141 1.00 43.85 194 SER F CA 1
ATOM 12083 C C . SER F 1 193 ? -7.026 -8.552 -19.551 1.00 46.39 194 SER F C 1
ATOM 12084 O O . SER F 1 193 ? -7.067 -7.548 -18.812 1.00 50.73 194 SER F O 1
ATOM 12087 N N . ARG F 1 194 ? -6.396 -8.581 -20.719 1.00 47.12 195 ARG F N 1
ATOM 12088 C CA . ARG F 1 194 ? -5.741 -7.395 -21.327 1.00 44.49 195 ARG F CA 1
ATOM 12089 C C . ARG F 1 194 ? -6.714 -6.199 -21.353 1.00 40.12 195 ARG F C 1
ATOM 12090 O O . ARG F 1 194 ? -6.334 -5.115 -20.886 1.00 40.52 195 ARG F O 1
ATOM 12098 N N . ALA F 1 195 ? -7.920 -6.360 -21.889 1.00 37.33 196 ALA F N 1
ATOM 12099 C CA . ALA F 1 195 ? -8.869 -5.240 -22.092 1.00 40.25 196 ALA F CA 1
ATOM 12100 C C . ALA F 1 195 ? -9.325 -4.683 -20.740 1.00 40.30 196 ALA F C 1
ATOM 12101 O O . ALA F 1 195 ? -9.581 -3.476 -20.669 1.00 45.41 196 ALA F O 1
ATOM 12103 N N . GLU F 1 196 ? -9.404 -5.534 -19.720 1.00 41.17 197 GLU F N 1
ATOM 12104 C CA . GLU F 1 196 ? -9.680 -5.138 -18.316 1.00 45.25 197 GLU F CA 1
ATOM 12105 C C . GLU F 1 196 ? -8.495 -4.327 -17.787 1.00 41.36 197 GLU F C 1
ATOM 12106 O O . GLU F 1 196 ? -8.748 -3.253 -17.245 1.00 45.41 197 GLU F O 1
ATOM 12112 N N . LEU F 1 197 ? -7.257 -4.810 -17.935 1.00 41.25 198 LEU F N 1
ATOM 12113 C CA . LEU F 1 197 ? -6.046 -4.036 -17.540 1.00 42.87 198 LEU F CA 1
ATOM 12114 C C . LEU F 1 197 ? -6.089 -2.664 -18.222 1.00 44.00 198 LEU F C 1
ATOM 12115 O O . LEU F 1 197 ? -5.749 -1.668 -17.556 1.00 46.29 198 LEU F O 1
ATOM 12120 N N . ARG F 1 198 ? -6.488 -2.601 -19.500 1.00 47.67 199 ARG F N 1
ATOM 12121 C CA . ARG F 1 198 ? -6.551 -1.328 -20.274 1.00 48.34 199 ARG F CA 1
ATOM 12122 C C . ARG F 1 198 ? -7.624 -0.434 -19.640 1.00 48.00 199 ARG F C 1
ATOM 12123 O O . ARG F 1 198 ? -7.319 0.723 -19.285 1.00 42.36 199 ARG F O 1
ATOM 12131 N N . LEU F 1 199 ? -8.821 -0.990 -19.451 1.00 41.89 200 LEU F N 1
ATOM 12132 C CA . LEU F 1 199 ? -9.981 -0.293 -18.853 1.00 44.65 200 LEU F CA 1
ATOM 12133 C C . LEU F 1 199 ? -9.546 0.391 -17.543 1.00 42.86 200 LEU F C 1
ATOM 12134 O O . LEU F 1 199 ? -9.863 1.593 -17.375 1.00 44.99 200 LEU F O 1
ATOM 12139 N N . LEU F 1 200 ? -8.829 -0.312 -16.659 1.00 38.01 201 LEU F N 1
ATOM 12140 C CA . LEU F 1 200 ? -8.542 0.189 -15.290 1.00 38.35 201 LEU F CA 1
ATOM 12141 C C . LEU F 1 200 ? -7.465 1.285 -15.333 1.00 39.96 201 LEU F C 1
ATOM 12142 O O . LEU F 1 200 ? -7.579 2.253 -14.543 1.00 36.53 201 LEU F O 1
ATOM 12147 N N . ARG F 1 201 ? -6.443 1.142 -16.184 1.00 42.59 202 ARG F N 1
ATOM 12148 C CA . ARG F 1 201 ? -5.445 2.217 -16.443 1.00 48.62 202 ARG F CA 1
ATOM 12149 C C . ARG F 1 201 ? -6.180 3.481 -16.941 1.00 48.99 202 ARG F C 1
ATOM 12150 O O . ARG F 1 201 ? -5.997 4.564 -16.322 1.00 48.52 202 ARG F O 1
ATOM 12158 N N . GLU F 1 202 ? -7.000 3.364 -17.990 1.00 51.93 203 GLU F N 1
ATOM 12159 C CA . GLU F 1 202 ? -7.693 4.522 -18.620 1.00 58.65 203 GLU F CA 1
ATOM 12160 C C . GLU F 1 202 ? -8.546 5.216 -17.546 1.00 56.32 203 GLU F C 1
ATOM 12161 O O . GLU F 1 202 ? -8.622 6.449 -17.578 1.00 57.78 203 GLU F O 1
ATOM 12167 N N . LEU F 1 203 ? -9.128 4.467 -16.605 1.00 52.11 204 LEU F N 1
ATOM 12168 C CA . LEU F 1 203 ? -9.930 5.025 -15.484 1.00 45.55 204 LEU F CA 1
ATOM 12169 C C . LEU F 1 203 ? -9.034 5.716 -14.449 1.00 40.97 204 LEU F C 1
ATOM 12170 O O . LEU F 1 203 ? -9.595 6.281 -13.507 1.00 43.34 204 LEU F O 1
ATOM 12175 N N . GLY F 1 204 ? -7.708 5.667 -14.587 1.00 41.40 205 GLY F N 1
ATOM 12176 C CA . GLY F 1 204 ? -6.756 6.354 -13.688 1.00 38.80 205 GLY F CA 1
ATOM 12177 C C . GLY F 1 204 ? -6.243 5.475 -12.547 1.00 39.24 205 GLY F C 1
ATOM 12178 O O . GLY F 1 204 ? -5.816 6.043 -11.517 1.00 42.59 205 GLY F O 1
ATOM 12179 N N . ALA F 1 205 ? -6.238 4.148 -12.696 1.00 37.46 206 ALA F N 1
ATOM 12180 C CA . ALA F 1 205 ? -5.582 3.232 -11.726 1.00 40.76 206 ALA F CA 1
ATOM 12181 C C . ALA F 1 205 ? -4.101 3.081 -12.106 1.00 40.91 206 ALA F C 1
ATOM 12182 O O . ALA F 1 205 ? -3.816 2.908 -13.301 1.00 43.43 206 ALA F O 1
ATOM 12184 N N . ASP F 1 206 ? -3.215 3.095 -11.113 1.00 40.51 207 ASP F N 1
ATOM 12185 C CA . ASP F 1 206 ? -1.746 2.937 -11.277 1.00 45.78 207 ASP F CA 1
ATOM 12186 C C . ASP F 1 206 ? -1.329 1.498 -10.928 1.00 43.79 207 ASP F C 1
ATOM 12187 O O . ASP F 1 206 ? -0.314 1.015 -11.491 1.00 41.86 207 ASP F O 1
ATOM 12192 N N . ALA F 1 207 ? -2.089 0.839 -10.050 1.00 44.83 208 ALA F N 1
ATOM 12193 C CA . ALA F 1 207 ? -1.882 -0.557 -9.598 1.00 44.31 208 ALA F CA 1
ATOM 12194 C C . ALA F 1 207 ? -3.234 -1.267 -9.498 1.00 48.11 208 ALA F C 1
ATOM 12195 O O . ALA F 1 207 ? -4.247 -0.597 -9.190 1.00 49.14 208 ALA F O 1
ATOM 12197 N N . ILE F 1 208 ? -3.224 -2.571 -9.776 1.00 50.32 209 ILE F N 1
ATOM 12198 C CA . ILE F 1 208 ? -4.377 -3.509 -9.651 1.00 48.55 209 ILE F CA 1
ATOM 12199 C C . ILE F 1 208 ? -4.069 -4.519 -8.545 1.00 47.63 209 ILE F C 1
ATOM 12200 O O . ILE F 1 208 ? -2.926 -5.037 -8.503 1.00 51.79 209 ILE F O 1
ATOM 12205 N N . GLY F 1 209 ? -5.066 -4.817 -7.714 1.00 46.54 210 GLY F N 1
ATOM 12206 C CA . GLY F 1 209 ? -4.954 -5.796 -6.618 1.00 45.70 210 GLY F CA 1
ATOM 12207 C C . GLY F 1 209 ? -6.289 -6.439 -6.310 1.00 43.99 210 GLY F C 1
ATOM 12208 O O . GLY F 1 209 ? -7.290 -6.103 -6.983 1.00 43.74 210 GLY F O 1
ATOM 12209 N N . MET F 1 210 ? -6.317 -7.334 -5.325 1.00 44.58 211 MET F N 1
ATOM 12210 C CA . MET F 1 210 ? -7.547 -8.079 -4.957 1.00 44.23 211 MET F CA 1
ATOM 12211 C C . MET F 1 210 ? -7.929 -7.805 -3.502 1.00 41.31 211 MET F C 1
ATOM 12212 O O . MET F 1 210 ? -8.860 -8.472 -3.015 1.00 43.88 211 MET F O 1
ATOM 12217 N N . SER F 1 211 ? -7.308 -6.797 -2.879 1.00 40.84 212 SER F N 1
ATOM 12218 C CA . SER F 1 211 ? -7.388 -6.544 -1.414 1.00 40.55 212 SER F CA 1
ATOM 12219 C C . SER F 1 211 ? -7.551 -5.051 -1.088 1.00 40.93 212 SER F C 1
ATOM 12220 O O . SER F 1 211 ? -7.760 -4.235 -1.998 1.00 46.07 212 SER F O 1
ATOM 12223 N N . THR F 1 212 ? -7.482 -4.731 0.201 1.00 44.59 213 THR F N 1
ATOM 12224 C CA . THR F 1 212 ? -7.048 -3.430 0.798 1.00 44.90 213 THR F CA 1
ATOM 12225 C C . THR F 1 212 ? -8.179 -2.398 0.839 1.00 42.05 213 THR F C 1
ATOM 12226 O O . THR F 1 212 ? -8.352 -1.785 1.893 1.00 40.48 213 THR F O 1
ATOM 12230 N N . VAL F 1 213 ? -8.900 -2.184 -0.254 1.00 43.42 214 VAL F N 1
ATOM 12231 C CA . VAL F 1 213 ? -9.934 -1.108 -0.328 1.00 43.08 214 VAL F CA 1
ATOM 12232 C C . VAL F 1 213 ? -10.995 -1.346 0.743 1.00 42.61 214 VAL F C 1
ATOM 12233 O O . VAL F 1 213 ? -11.344 -0.415 1.472 1.00 40.96 214 VAL F O 1
ATOM 12237 N N . PRO F 1 214 ? -11.523 -2.583 0.906 1.00 43.70 215 PRO F N 1
ATOM 12238 C CA . PRO F 1 214 ? -12.563 -2.828 1.902 1.00 43.09 215 PRO F CA 1
ATOM 12239 C C . PRO F 1 214 ? -12.079 -2.363 3.278 1.00 40.65 215 PRO F C 1
ATOM 12240 O O . PRO F 1 214 ? -12.786 -1.650 3.944 1.00 40.39 215 PRO F O 1
ATOM 12244 N N . GLU F 1 215 ? -10.854 -2.746 3.624 1.00 41.56 216 GLU F N 1
ATOM 12245 C CA . GLU F 1 215 ? -10.176 -2.367 4.887 1.00 46.21 216 GLU F CA 1
ATOM 12246 C C . GLU F 1 215 ? -10.041 -0.831 4.969 1.00 46.92 216 GLU F C 1
ATOM 12247 O O . GLU F 1 215 ? -10.204 -0.279 6.094 1.00 54.08 216 GLU F O 1
ATOM 12253 N N . VAL F 1 216 ? -9.760 -0.149 3.848 1.00 45.17 217 VAL F N 1
ATOM 12254 C CA . VAL F 1 216 ? -9.570 1.334 3.798 1.00 40.67 217 VAL F CA 1
ATOM 12255 C C . VAL F 1 216 ? -10.889 2.001 4.158 1.00 41.34 217 VAL F C 1
ATOM 12256 O O . VAL F 1 216 ? -10.886 2.854 5.063 1.00 41.24 217 VAL F O 1
ATOM 12260 N N . ILE F 1 217 ? -11.971 1.619 3.479 1.00 40.88 218 ILE F N 1
ATOM 12261 C CA . ILE F 1 217 ? -13.327 2.177 3.750 1.00 40.21 218 ILE F CA 1
ATOM 12262 C C . ILE F 1 217 ? -13.666 1.940 5.229 1.00 45.09 218 ILE F C 1
ATOM 12263 O O . ILE F 1 217 ? -14.027 2.927 5.897 1.00 48.80 218 ILE F O 1
ATOM 12268 N N . ALA F 1 218 ? -13.501 0.702 5.731 1.00 46.46 219 ALA F N 1
ATOM 12269 C CA . ALA F 1 218 ? -13.897 0.251 7.097 1.00 43.44 219 ALA F CA 1
ATOM 12270 C C . ALA F 1 218 ? -13.130 1.053 8.146 1.00 42.53 219 ALA F C 1
ATOM 12271 O O . ALA F 1 218 ? -13.770 1.577 9.070 1.00 47.95 219 ALA F O 1
ATOM 12273 N N . LEU F 1 219 ? -11.807 1.155 8.000 1.00 43.10 220 LEU F N 1
ATOM 12274 C CA . LEU F 1 219 ? -10.942 1.976 8.889 1.00 38.22 220 LEU F CA 1
ATOM 12275 C C . LEU F 1 219 ? -11.346 3.463 8.843 1.00 39.67 220 LEU F C 1
ATOM 12276 O O . LEU F 1 219 ? -11.403 4.086 9.938 1.00 38.08 220 LEU F O 1
ATOM 12281 N N . ARG F 1 220 ? -11.686 4.025 7.672 1.00 35.61 221 ARG F N 1
ATOM 12282 C CA . ARG F 1 220 ? -12.092 5.456 7.595 1.00 39.38 221 ARG F CA 1
ATOM 12283 C C . ARG F 1 220 ? -13.466 5.625 8.254 1.00 38.23 221 ARG F C 1
ATOM 12284 O O . ARG F 1 220 ? -13.653 6.612 8.976 1.00 33.91 221 ARG F O 1
ATOM 12292 N N . HIS F 1 221 ? -14.372 4.668 8.072 1.00 39.99 222 HIS F N 1
ATOM 12293 C CA . HIS F 1 221 ? -15.632 4.604 8.855 1.00 43.95 222 HIS F CA 1
ATOM 12294 C C . HIS F 1 221 ? -15.318 4.844 10.343 1.00 44.14 222 HIS F C 1
ATOM 12295 O O . HIS F 1 221 ? -16.029 5.638 10.980 1.00 45.62 222 HIS F O 1
ATOM 12302 N N . LEU F 1 222 ? -14.274 4.213 10.885 1.00 45.65 223 LEU F N 1
ATOM 12303 C CA . LEU F 1 222 ? -14.005 4.229 12.350 1.00 47.57 223 LEU F CA 1
ATOM 12304 C C . LEU F 1 222 ? -13.234 5.488 12.742 1.00 43.17 223 LEU F C 1
ATOM 12305 O O . LEU F 1 222 ? -13.326 5.874 13.905 1.00 45.62 223 LEU F O 1
ATOM 12310 N N . GLY F 1 223 ? -12.527 6.107 11.798 1.00 40.74 224 GLY F N 1
ATOM 12311 C CA . GLY F 1 223 ? -11.785 7.362 12.020 1.00 38.79 224 GLY F CA 1
ATOM 12312 C C . GLY F 1 223 ? -10.285 7.106 12.108 1.00 37.04 224 GLY F C 1
ATOM 12313 O O . GLY F 1 223 ? -9.555 8.009 12.528 1.00 41.86 224 GLY F O 1
ATOM 12314 N N . ALA F 1 224 ? -9.829 5.935 11.683 1.00 36.76 225 ALA F N 1
ATOM 12315 C CA . ALA F 1 224 ? -8.407 5.504 11.746 1.00 41.70 225 ALA F CA 1
ATOM 12316 C C . ALA F 1 224 ? -7.588 6.200 10.653 1.00 40.76 225 ALA F C 1
ATOM 12317 O O . ALA F 1 224 ? -8.128 6.402 9.548 1.00 44.20 225 ALA F O 1
ATOM 12319 N N . ARG F 1 225 ? -6.332 6.541 10.937 1.00 41.60 226 ARG F N 1
ATOM 12320 C CA . ARG F 1 225 ? -5.372 6.974 9.887 1.00 44.52 226 ARG F CA 1
ATOM 12321 C C . ARG F 1 225 ? -4.923 5.733 9.121 1.00 44.75 226 ARG F C 1
ATOM 12322 O O . ARG F 1 225 ? -4.814 4.677 9.762 1.00 42.23 226 ARG F O 1
ATOM 12330 N N . VAL F 1 226 ? -4.730 5.854 7.802 1.00 43.45 227 VAL F N 1
ATOM 12331 C CA . VAL F 1 226 ? -4.436 4.704 6.897 1.00 40.15 227 VAL F CA 1
ATOM 12332 C C . VAL F 1 226 ? -3.302 5.061 5.941 1.00 39.90 227 VAL F C 1
ATOM 12333 O O . VAL F 1 226 ? -3.356 6.128 5.304 1.00 42.37 227 VAL F O 1
ATOM 12337 N N . LEU F 1 227 ? -2.309 4.179 5.861 1.00 40.65 228 LEU F N 1
ATOM 12338 C CA . LEU F 1 227 ? -1.158 4.289 4.934 1.00 41.06 228 LEU F CA 1
ATOM 12339 C C . LEU F 1 227 ? -1.178 2.999 4.119 1.00 41.37 228 LEU F C 1
ATOM 12340 O O . LEU F 1 227 ? -1.309 1.927 4.739 1.00 41.50 228 LEU F O 1
ATOM 12345 N N . GLY F 1 228 ? -1.174 3.116 2.790 1.00 43.77 229 GLY F N 1
ATOM 12346 C CA . GLY F 1 228 ? -1.188 1.964 1.865 1.00 44.21 229 GLY F CA 1
ATOM 12347 C C . GLY F 1 228 ? 0.146 1.843 1.159 1.00 41.46 229 GLY F C 1
ATOM 12348 O O . GLY F 1 228 ? 0.652 2.875 0.724 1.00 39.56 229 GLY F O 1
ATOM 12349 N N . LEU F 1 229 ? 0.710 0.636 1.112 1.00 43.97 230 LEU F N 1
ATOM 12350 C CA . LEU F 1 229 ? 1.981 0.313 0.413 1.00 46.09 230 LEU F CA 1
ATOM 12351 C C . LEU F 1 229 ? 1.768 -0.969 -0.380 1.00 48.83 230 LEU F C 1
ATOM 12352 O O . LEU F 1 229 ? 1.215 -1.934 0.174 1.00 48.94 230 LEU F O 1
ATOM 12357 N N . SER F 1 230 ? 2.117 -0.950 -1.657 1.00 49.16 231 SER F N 1
ATOM 12358 C CA . SER F 1 230 ? 2.107 -2.165 -2.493 1.00 53.57 231 SER F CA 1
ATOM 12359 C C . SER F 1 230 ? 3.526 -2.445 -2.976 1.00 57.17 231 SER F C 1
ATOM 12360 O O . SER F 1 230 ? 4.321 -1.493 -3.110 1.00 54.62 231 SER F O 1
ATOM 12363 N N . THR F 1 231 ? 3.825 -3.734 -3.078 1.00 57.35 232 THR F N 1
ATOM 12364 C CA . THR F 1 231 ? 4.940 -4.324 -3.840 1.00 54.44 232 THR F CA 1
ATOM 12365 C C . THR F 1 231 ? 4.437 -4.496 -5.264 1.00 51.76 232 THR F C 1
ATOM 12366 O O . THR F 1 231 ? 3.484 -5.263 -5.432 1.00 48.35 232 THR F O 1
ATOM 12370 N N . ILE F 1 232 ? 5.037 -3.803 -6.235 1.00 52.19 233 ILE F N 1
ATOM 12371 C CA . ILE F 1 232 ? 4.811 -4.086 -7.682 1.00 53.54 233 ILE F CA 1
ATOM 12372 C C . ILE F 1 232 ? 5.550 -5.394 -8.014 1.00 56.10 233 ILE F C 1
ATOM 12373 O O . ILE F 1 232 ? 6.778 -5.351 -8.281 1.00 56.45 233 ILE F O 1
ATOM 12378 N N . THR F 1 233 ? 4.825 -6.517 -7.948 1.00 53.69 234 THR F N 1
ATOM 12379 C CA . THR F 1 233 ? 5.354 -7.906 -8.052 1.00 59.38 234 THR F CA 1
ATOM 12380 C C . THR F 1 233 ? 5.597 -8.256 -9.518 1.00 62.00 234 THR F C 1
ATOM 12381 O O . THR F 1 233 ? 6.305 -9.237 -9.804 1.00 64.16 234 THR F O 1
ATOM 12385 N N . ASP F 1 234 ? 4.994 -7.473 -10.400 1.00 60.83 235 ASP F N 1
ATOM 12386 C CA . ASP F 1 234 ? 4.918 -7.756 -11.845 1.00 65.24 235 ASP F CA 1
ATOM 12387 C C . ASP F 1 234 ? 4.417 -6.490 -12.531 1.00 68.90 235 ASP F C 1
ATOM 12388 O O . ASP F 1 234 ? 3.840 -5.623 -11.847 1.00 72.77 235 ASP F O 1
ATOM 12393 N N . MET F 1 235 ? 4.655 -6.392 -13.831 1.00 66.91 236 MET F N 1
ATOM 12394 C CA . MET F 1 235 ? 4.088 -5.326 -14.676 1.00 61.20 236 MET F CA 1
ATOM 12395 C C . MET F 1 235 ? 2.874 -5.933 -15.372 1.00 62.45 236 MET F C 1
ATOM 12396 O O . MET F 1 235 ? 3.042 -6.933 -16.079 1.00 58.40 236 MET F O 1
ATOM 12401 N N . ALA F 1 236 ? 1.690 -5.410 -15.045 1.00 66.02 237 ALA F N 1
ATOM 12402 C CA . ALA F 1 236 ? 0.389 -5.743 -15.662 1.00 62.88 237 ALA F CA 1
ATOM 12403 C C . ALA F 1 236 ? 0.075 -4.651 -16.696 1.00 63.32 237 ALA F C 1
ATOM 12404 O O . ALA F 1 236 ? -0.621 -3.661 -16.376 1.00 69.26 237 ALA F O 1
ATOM 12406 N N . VAL F 1 237 ? 0.652 -4.787 -17.886 1.00 59.38 238 VAL F N 1
ATOM 12407 C CA . VAL F 1 237 ? 0.435 -3.841 -19.013 1.00 61.99 238 VAL F CA 1
ATOM 12408 C C . VAL F 1 237 ? 0.096 -4.693 -20.227 1.00 59.30 238 VAL F C 1
ATOM 12409 O O . VAL F 1 237 ? 0.872 -5.553 -20.618 1.00 59.21 238 VAL F O 1
ATOM 12413 N N . PRO F 1 238 ? -1.111 -4.522 -20.808 1.00 60.99 239 PRO F N 1
ATOM 12414 C CA . PRO F 1 238 ? -1.637 -5.460 -21.803 1.00 62.10 239 PRO F CA 1
ATOM 12415 C C . PRO F 1 238 ? -1.008 -5.433 -23.205 1.00 63.18 239 PRO F C 1
ATOM 12416 O O . PRO F 1 238 ? -1.415 -6.244 -24.019 1.00 67.45 239 PRO F O 1
ATOM 12420 N N . GLU F 1 239 ? -0.064 -4.533 -23.479 1.00 60.37 240 GLU F N 1
ATOM 12421 C CA . GLU F 1 239 ? 0.540 -4.446 -24.835 1.00 67.40 240 GLU F CA 1
ATOM 12422 C C . GLU F 1 239 ? 2.005 -4.912 -24.735 1.00 66.89 240 GLU F C 1
ATOM 12423 O O . GLU F 1 239 ? 2.836 -4.508 -25.554 1.00 71.37 240 GLU F O 1
ATOM 12429 N N . ARG F 1 240 ? 2.257 -5.805 -23.777 1.00 65.86 241 ARG F N 1
ATOM 12430 C CA . ARG F 1 240 ? 3.486 -6.614 -23.576 1.00 67.33 241 ARG F CA 1
ATOM 12431 C C . ARG F 1 240 ? 3.030 -8.086 -23.623 1.00 77.02 241 ARG F C 1
ATOM 12432 O O . ARG F 1 240 ? 1.793 -8.286 -23.648 1.00 68.66 241 ARG F O 1
ATOM 12440 N N . GLU F 1 241 ? 3.936 -9.079 -23.651 1.00 87.66 242 GLU F N 1
ATOM 12441 C CA . GLU F 1 241 ? 3.541 -10.520 -23.601 1.00 95.88 242 GLU F CA 1
ATOM 12442 C C . GLU F 1 241 ? 3.690 -11.049 -22.158 1.00 102.77 242 GLU F C 1
ATOM 12443 O O . GLU F 1 241 ? 4.598 -10.594 -21.425 1.00 96.43 242 GLU F O 1
ATOM 12449 N N . HIS F 1 242 ? 2.784 -11.959 -21.774 1.00 116.41 243 HIS F N 1
ATOM 12450 C CA . HIS F 1 242 ? 2.657 -12.667 -20.463 1.00 126.44 243 HIS F CA 1
ATOM 12451 C C . HIS F 1 242 ? 2.292 -11.704 -19.318 1.00 113.13 243 HIS F C 1
ATOM 12452 O O . HIS F 1 242 ? 2.968 -10.668 -19.141 1.00 91.48 243 HIS F O 1
ATOM 12459 N N . HIS F 1 243 ? 1.207 -12.049 -18.611 1.00 106.55 244 HIS F N 1
ATOM 12460 C CA . HIS F 1 243 ? 0.873 -11.642 -17.221 1.00 101.99 244 HIS F CA 1
ATOM 12461 C C . HIS F 1 243 ? 1.754 -12.463 -16.275 1.00 93.20 244 HIS F C 1
ATOM 12462 O O . HIS F 1 243 ? 2.157 -13.582 -16.662 1.00 79.37 244 HIS F O 1
ATOM 12469 N N . ALA F 1 244 ? 2.031 -11.940 -15.080 1.00 95.72 245 ALA F N 1
ATOM 12470 C CA . ALA F 1 244 ? 2.653 -12.702 -13.975 1.00 94.49 245 ALA F CA 1
ATOM 12471 C C . ALA F 1 244 ? 1.795 -13.930 -13.665 1.00 92.66 245 ALA F C 1
ATOM 12472 O O . ALA F 1 244 ? 0.556 -13.864 -13.807 1.00 78.87 245 ALA F O 1
ATOM 12474 N N . THR F 1 245 ? 2.463 -15.012 -13.275 1.00 101.35 246 THR F N 1
ATOM 12475 C CA . THR F 1 245 ? 1.859 -16.263 -12.755 1.00 96.58 246 THR F CA 1
ATOM 12476 C C . THR F 1 245 ? 1.789 -16.116 -11.227 1.00 95.83 246 THR F C 1
ATOM 12477 O O . THR F 1 245 ? 2.597 -15.334 -10.679 1.00 95.53 246 THR F O 1
ATOM 12481 N N . GLU F 1 246 ? 0.836 -16.784 -10.569 1.00 95.28 247 GLU F N 1
ATOM 12482 C CA . GLU F 1 246 ? 0.730 -16.828 -9.085 1.00 95.20 247 GLU F CA 1
ATOM 12483 C C . GLU F 1 246 ? 2.117 -17.080 -8.469 1.00 94.51 247 GLU F C 1
ATOM 12484 O O . GLU F 1 246 ? 2.450 -16.413 -7.457 1.00 77.86 247 GLU F O 1
ATOM 12490 N N . GLU F 1 247 ? 2.871 -18.026 -9.049 1.00 90.87 248 GLU F N 1
ATOM 12491 C CA . GLU F 1 247 ? 4.219 -18.470 -8.593 1.00 92.73 248 GLU F CA 1
ATOM 12492 C C . GLU F 1 247 ? 5.234 -17.316 -8.700 1.00 90.27 248 GLU F C 1
ATOM 12493 O O . GLU F 1 247 ? 6.110 -17.219 -7.812 1.00 78.47 248 GLU F O 1
ATOM 12499 N N . GLU F 1 248 ? 5.106 -16.465 -9.726 1.00 88.72 249 GLU F N 1
ATOM 12500 C CA . GLU F 1 248 ? 6.046 -15.351 -10.047 1.00 93.79 249 GLU F CA 1
ATOM 12501 C C . GLU F 1 248 ? 5.796 -14.160 -9.106 1.00 90.63 249 GLU F C 1
ATOM 12502 O O . GLU F 1 248 ? 6.792 -13.471 -8.745 1.00 79.31 249 GLU F O 1
ATOM 12508 N N . VAL F 1 249 ? 4.525 -13.923 -8.747 1.00 81.67 250 VAL F N 1
ATOM 12509 C CA . VAL F 1 249 ? 4.063 -12.823 -7.841 1.00 81.64 250 VAL F CA 1
ATOM 12510 C C . VAL F 1 249 ? 4.649 -13.056 -6.433 1.00 80.32 250 VAL F C 1
ATOM 12511 O O . VAL F 1 249 ? 5.169 -12.077 -5.840 1.00 67.57 250 VAL F O 1
ATOM 12515 N N . LEU F 1 250 ? 4.594 -14.301 -5.931 1.00 81.57 251 LEU F N 1
ATOM 12516 C CA . LEU F 1 250 ? 5.086 -14.699 -4.579 1.00 82.99 251 LEU F CA 1
ATOM 12517 C C . LEU F 1 250 ? 6.620 -14.656 -4.533 1.00 77.24 251 LEU F C 1
ATOM 12518 O O . LEU F 1 250 ? 7.143 -14.297 -3.458 1.00 68.37 251 LEU F O 1
ATOM 12523 N N . ARG F 1 251 ? 7.308 -15.012 -5.633 1.00 83.55 252 ARG F N 1
ATOM 12524 C CA . ARG F 1 251 ? 8.800 -15.028 -5.727 1.00 85.73 252 ARG F CA 1
ATOM 12525 C C . ARG F 1 251 ? 9.354 -13.602 -5.604 1.00 92.67 252 ARG F C 1
ATOM 12526 O O . ARG F 1 251 ? 10.252 -13.393 -4.757 1.00 96.85 252 ARG F O 1
ATOM 12534 N N . VAL F 1 252 ? 8.871 -12.678 -6.446 1.00 94.18 253 VAL F N 1
ATOM 12535 C CA . VAL F 1 252 ? 9.330 -11.255 -6.515 1.00 87.30 253 VAL F CA 1
ATOM 12536 C C . VAL F 1 252 ? 8.990 -10.549 -5.192 1.00 83.28 253 VAL F C 1
ATOM 12537 O O . VAL F 1 252 ? 9.785 -9.679 -4.781 1.00 79.38 253 VAL F O 1
ATOM 12541 N N . ALA F 1 253 ? 7.867 -10.912 -4.553 1.00 84.72 254 ALA F N 1
ATOM 12542 C CA . ALA F 1 253 ? 7.399 -10.358 -3.256 1.00 91.30 254 ALA F CA 1
ATOM 12543 C C . ALA F 1 253 ? 8.381 -10.732 -2.131 1.00 94.81 254 ALA F C 1
ATOM 12544 O O . ALA F 1 253 ? 8.525 -9.921 -1.183 1.00 96.09 254 ALA F O 1
ATOM 12546 N N . ALA F 1 254 ? 9.044 -11.894 -2.242 1.00 92.90 255 ALA F N 1
ATOM 12547 C CA . ALA F 1 254 ? 10.092 -12.378 -1.306 1.00 88.07 255 ALA F CA 1
ATOM 12548 C C . ALA F 1 254 ? 11.465 -11.761 -1.644 1.00 89.89 255 ALA F C 1
ATOM 12549 O O . ALA F 1 254 ? 12.200 -11.472 -0.673 1.00 90.50 255 ALA F O 1
ATOM 12551 N N . GLU F 1 255 ? 11.798 -11.560 -2.938 1.00 88.02 256 GLU F N 1
ATOM 12552 C CA . GLU F 1 255 ? 13.074 -10.944 -3.435 1.00 82.58 256 GLU F CA 1
ATOM 12553 C C . GLU F 1 255 ? 13.151 -9.461 -3.037 1.00 83.43 256 GLU F C 1
ATOM 12554 O O . GLU F 1 255 ? 14.246 -9.031 -2.630 1.00 86.33 256 GLU F O 1
ATOM 12560 N N . THR F 1 256 ? 12.049 -8.706 -3.179 1.00 79.25 257 THR F N 1
ATOM 12561 C CA . THR F 1 256 ? 11.910 -7.279 -2.753 1.00 72.07 257 THR F CA 1
ATOM 12562 C C . THR F 1 256 ? 11.896 -7.187 -1.216 1.00 66.07 257 THR F C 1
ATOM 12563 O O . THR F 1 256 ? 12.193 -6.089 -0.681 1.00 54.65 257 THR F O 1
ATOM 12567 N N . GLY F 1 257 ? 11.540 -8.299 -0.554 1.00 62.28 258 GLY F N 1
ATOM 12568 C CA . GLY F 1 257 ? 11.399 -8.480 0.908 1.00 59.53 258 GLY F CA 1
ATOM 12569 C C . GLY F 1 257 ? 12.323 -7.609 1.757 1.00 58.79 258 GLY F C 1
ATOM 12570 O O . GLY F 1 257 ? 11.827 -6.829 2.562 1.00 58.30 258 GLY F O 1
ATOM 12571 N N . PRO F 1 258 ? 13.670 -7.745 1.655 1.00 63.20 259 PRO F N 1
ATOM 12572 C CA . PRO F 1 258 ? 14.593 -7.014 2.530 1.00 56.29 259 PRO F CA 1
ATOM 12573 C C . PRO F 1 258 ? 14.402 -5.495 2.457 1.00 55.61 259 PRO F C 1
ATOM 12574 O O . PRO F 1 258 ? 14.368 -4.872 3.510 1.00 57.53 259 PRO F O 1
ATOM 12578 N N . VAL F 1 259 ? 14.266 -4.936 1.247 1.00 54.40 260 VAL F N 1
ATOM 12579 C CA . VAL F 1 259 ? 14.098 -3.462 1.040 1.00 53.68 260 VAL F CA 1
ATOM 12580 C C . VAL F 1 259 ? 12.750 -3.043 1.631 1.00 51.69 260 VAL F C 1
ATOM 12581 O O . VAL F 1 259 ? 12.688 -2.015 2.340 1.00 53.92 260 VAL F O 1
ATOM 12585 N N . PHE F 1 260 ? 11.714 -3.835 1.377 1.00 52.93 261 PHE F N 1
ATOM 12586 C CA . PHE F 1 260 ? 10.325 -3.570 1.825 1.00 56.19 261 PHE F CA 1
ATOM 12587 C C . PHE F 1 260 ? 10.257 -3.522 3.358 1.00 56.86 261 PHE F C 1
ATOM 12588 O O . PHE F 1 260 ? 9.549 -2.635 3.897 1.00 55.77 261 PHE F O 1
ATOM 12596 N N . ARG F 1 261 ? 10.947 -4.448 4.038 1.00 59.19 262 ARG F N 1
ATOM 12597 C CA . ARG F 1 261 ? 10.996 -4.528 5.525 1.00 56.03 262 ARG F CA 1
ATOM 12598 C C . ARG F 1 261 ? 11.839 -3.373 6.071 1.00 53.21 262 ARG F C 1
ATOM 12599 O O . ARG F 1 261 ? 11.453 -2.793 7.100 1.00 54.53 262 ARG F O 1
ATOM 12607 N N . ARG F 1 262 ? 12.958 -3.050 5.429 1.00 55.40 263 ARG F N 1
ATOM 12608 C CA . ARG F 1 262 ? 13.796 -1.908 5.877 1.00 54.95 263 ARG F CA 1
ATOM 12609 C C . ARG F 1 262 ? 12.926 -0.653 5.774 1.00 53.04 263 ARG F C 1
ATOM 12610 O O . ARG F 1 262 ? 13.007 0.189 6.697 1.00 55.20 263 ARG F O 1
ATOM 12618 N N . TYR F 1 263 ? 12.084 -0.559 4.731 1.00 47.62 264 TYR F N 1
ATOM 12619 C CA . TYR F 1 263 ? 11.279 0.658 4.432 1.00 46.47 264 TYR F CA 1
ATOM 12620 C C . TYR F 1 263 ? 10.144 0.791 5.452 1.00 43.48 264 TYR F C 1
ATOM 12621 O O . TYR F 1 263 ? 9.966 1.872 6.048 1.00 38.73 264 TYR F O 1
ATOM 12630 N N . VAL F 1 264 ? 9.384 -0.283 5.651 1.00 43.31 265 VAL F N 1
ATOM 12631 C CA . VAL F 1 264 ? 8.231 -0.287 6.598 1.00 44.61 265 VAL F CA 1
ATOM 12632 C C . VAL F 1 264 ? 8.724 0.113 7.997 1.00 44.15 265 VAL F C 1
ATOM 12633 O O . VAL F 1 264 ? 8.090 0.982 8.638 1.00 45.38 265 VAL F O 1
ATOM 12637 N N . ARG F 1 265 ? 9.814 -0.496 8.457 1.00 51.57 266 ARG F N 1
ATOM 12638 C CA . ARG F 1 265 ? 10.408 -0.236 9.795 1.00 56.57 266 ARG F CA 1
ATOM 12639 C C . ARG F 1 265 ? 10.799 1.238 9.878 1.00 55.87 266 ARG F C 1
ATOM 12640 O O . ARG F 1 265 ? 10.598 1.856 10.947 1.00 57.39 266 ARG F O 1
ATOM 12648 N N . GLY F 1 266 ? 11.388 1.751 8.798 1.00 55.92 267 GLY F N 1
ATOM 12649 C CA . GLY F 1 266 ? 11.743 3.175 8.659 1.00 58.29 267 GLY F CA 1
ATOM 12650 C C . GLY F 1 266 ? 10.573 4.059 9.045 1.00 55.51 267 GLY F C 1
ATOM 12651 O O . GLY F 1 266 ? 10.783 5.035 9.814 1.00 59.13 267 GLY F O 1
ATOM 12652 N N . ILE F 1 267 ? 9.379 3.707 8.563 1.00 48.16 268 ILE F N 1
ATOM 12653 C CA . ILE F 1 267 ? 8.139 4.485 8.820 1.00 48.48 268 ILE F CA 1
ATOM 12654 C C . ILE F 1 267 ? 7.715 4.256 10.274 1.00 50.40 268 ILE F C 1
ATOM 12655 O O . ILE F 1 267 ? 7.424 5.266 10.980 1.00 44.63 268 ILE F O 1
ATOM 12660 N N . LEU F 1 268 ? 7.696 2.999 10.723 1.00 48.96 269 LEU F N 1
ATOM 12661 C CA . LEU F 1 268 ? 7.295 2.685 12.122 1.00 58.90 269 LEU F CA 1
ATOM 12662 C C . LEU F 1 268 ? 8.165 3.486 13.108 1.00 57.81 269 LEU F C 1
ATOM 12663 O O . LEU F 1 268 ? 7.602 4.023 14.072 1.00 59.93 269 LEU F O 1
ATOM 12668 N N . ALA F 1 269 ? 9.467 3.629 12.833 1.00 60.07 270 ALA F N 1
ATOM 12669 C CA . ALA F 1 269 ? 10.437 4.402 13.652 1.00 59.69 270 ALA F CA 1
ATOM 12670 C C . ALA F 1 269 ? 9.905 5.813 13.921 1.00 59.51 270 ALA F C 1
ATOM 12671 O O . ALA F 1 269 ? 10.015 6.292 15.065 1.00 53.83 270 ALA F O 1
ATOM 12673 N N . GLU F 1 270 ? 9.343 6.442 12.888 1.00 65.97 271 GLU F N 1
ATOM 12674 C CA . GLU F 1 270 ? 8.975 7.881 12.877 1.00 65.96 271 GLU F CA 1
ATOM 12675 C C . GLU F 1 270 ? 7.573 8.083 13.461 1.00 60.79 271 GLU F C 1
ATOM 12676 O O . GLU F 1 270 ? 7.358 9.161 14.031 1.00 55.64 271 GLU F O 1
ATOM 12682 N N . LEU F 1 271 ? 6.660 7.112 13.333 1.00 57.72 272 LEU F N 1
ATOM 12683 C CA . LEU F 1 271 ? 5.267 7.248 13.857 1.00 66.44 272 LEU F CA 1
ATOM 12684 C C . LEU F 1 271 ? 5.292 7.507 15.366 1.00 73.28 272 LEU F C 1
ATOM 12685 O O . LEU F 1 271 ? 4.710 8.513 15.783 1.00 69.44 272 LEU F O 1
#

Secondary structure (DSSP, 8-state):
-TTHHHHHHHHHHHTT-----SEEEEE-TTTGGGGGGSEEEEEEEGGGSTTPPPP-STT---EEEEEEETTEEEEEEES---GGGT--HHHHTHHHHHHHHHT--EEEEEEEEEE-STT--TTEEEEEEEEEE-SS--TT-S---TTT--SS---TT-S-HHHHHHHHHHHHHTT---EEEEEEE---SSPPPHHHHHHHHHTT-SEEESSSHHHHHHHHHHT-EEEEEEEEEEE--TTSS----HHHHHHHHHHTHHHHHHHHHHHHHH-/-TTHHHHHHHHHHHTT-----SEEEEE-TT-GGGGTSSEEEEEEEGGGSTTPPPP-STT---EEEEEEETTEEEEEEES---GGGT--HHHHTHHHHHHHHTT--EEEEEEEEEE-STT--TTEEEEEEEEEE-SS--TT-S---TTT--SS---TT-S-HHHHHHHHHHHHHHT---EEEEEEE---SSPPPHHHHHHHHHTT-SEEESSSHHHHHHHHHHT-EEEEEEEEEEE--TTSS-PPPHHHHHHHHHHTHHHHHHHHHHHHHH-/-TTHHHHHHHHHHHTT-----SEEEEE-TT-GGGGGGSEEEEEEEGGGSTT-----STT---EEEEEEETTEEEEEEES---GGGT--HHHHTHHHHHHHHHT--EEEEEEEEEE-STT--TT-EEEEEEEEE-SS--TT-S---TTT--SS---TT-S-HHHHHHHHHHHHHHT---EEEEEEE---SSPPPHHHHHHHHHTT-SEEESSSHHHHHHHHHTT-EEEEEEEEEEE--TTSS-PPPHHHHHHHHHHSHHHHHHHHHHHHHH-/-TTHHHHHHHHHHHTT-----SEEEEE-TT-GGGGGGSEEEEEEEGGGSTT-----STT---EEEEEEETTEEEEEEE----GGGT--HHHHTHHHHHHHHTT--EEEEEEEEEE-STT--TTEEEEEEEEEE-SS--TT-S---TTT--SS---TTSS-HHHHHHHHHHHHHTT---EEEEEEE---SSPPPHHHHHHHHHTT-SEEESSSHHHHHHHHHHT-EEEEEEEEEEE--TTSS-PPPHHHHHHHHHHSHHHHHHHHHHHHHT-/-TTHHHHHHHHHHHTT-----SEEEEE-TT-GGGGGGSEEEEEEEGGGSTT-----STT---EEEEEEETTEEEEEEES---GGGT--HHHHTHHHHHHHHTT--EEEEEEEEEE-STT--TTEEEEEEEEEE-SS--TT-SPPPTTT--SS-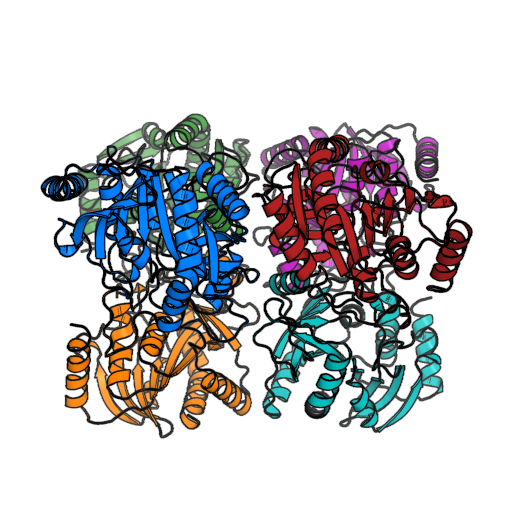--TT-S-HHHHHHHHHHHHHTT---EEEEEEE---SSPPPHHHHHHHHHTT-SEEESSSHHHHHHHHHHT-EEEEEEEEEEE--TTSS-PPPHHHHHHHHHHHHHHHHHHHHHHHHH-/-TTHHHHHHHHHHHTT-----SEEEEE-TT-GGGGTTSEEEEEEEGGGSTT-----STT---EEEEEEETTEEEEEEES---GGGT--HHHHHHHHHHHHHTT--EEEEEEEEEE-STT--TTEEEEEEEEEE-SS--TT-S---TTT--SS---TT-S-HHHHHHHHHHHHHTT---EEEEEEE---SSPPPHHHHHHHHHTT-SEEESSSHHHHHHHHHHT-EEEEEEEEEEE--TTSS-PPPHHHHHHHHHHSHHHHHHHHHHHHHH-

Foldseek 3Di:
DVVVQLVQQLVVVVVQHLQQFQEEEEAEQLQLVLLVQFPFSDKAAQVPGGLADHAPDHQQRRIWTFGAALRGGYTYRSYFHFVLVVQALQNRQSVVLSVVVSPHLAYEYEYAWAFLAPVDDALAKEKEPEEDEPQPHANLPDDDDVQQADNDFDCVCLAPPVLVVLLVVLCVVVVHDYHYAYEYADQDPPDDDLVRSVVCVVVGGRIYDHDDVSNSNSSVRNVGHYIYMHRNNYHSHSVDPDDDDSCSSSVSSNVSNVVVSSSVSSSVNVD/DVPVQLVQLLVQVVVQPLQFAAEEEEAAALLLCLLVQFPFDDKAAQVSGGLQDHDPDHRAPRIWTFGAFLRGTYTYRRGFHFVLVVDALQNRQSVVLSSVVSNYQAYEHEYAWAFLAPVADALAKEWAPEEAEPAPHANLPDDDDVQQADNDFDCVCLAPPVLVVLLVVLCVVVVHDYHYFYEYADQDDPDDALVRSVVCVVVGGGIYDGDDPSNSNSSSRNVGHYIYMYNNNYHPHSVDDDDDDSVSSSVSSNVSNVVVSSSVSSSVNVD/DVVVQLVQLLVVVVVQPVQQFAEEEEAEALQLVLLVQFPFPDKAAQVPRGLQDAAPDHRARRMWTFGAALRGTYTYRRGFHFVLVVAALLNRQSVVLSSVVSNHQAYEAEYAWAFLAPVDDALAKEWEPEEAEPDPHANLPDDDDVQQADNDFDCVCLAPPVLVVLLVVLCVVVVHDYHYAYEYADQDPPDDDLVRSVVCVVVGGRIYDRDDPNNSNSSVRNVGHYIYMYRNLYHSHSVDPDDDDSCSSNVSCNVSRVVVSSSVSSSVNVD/DVVVQLVQLLVVVVVQPVQQFAEEEEQAQQLLCLLVVFPFPDKAAQVSGGLADADPDHQQRRIFTFHAALRGGYTYRSHFHFVLVVDALQNRQSVVLSSVVSPHQAYEYEYAWAFLAPVDDALAKEKAPEEAEPAPGANLPDDDDVQQADSDFDCNPLAPPVLVVLLVVLCVVLVHDYHYAYEYAHQDPPDDALVRSVVCVVVGGRIYDNDDVSNSNSSVRNVGHYIYMYNNQYHSHNVDPDDDDSVSRSVSSNVSNVVVSVSVSSSSNVD/DVVVQLVQLLVVVVVQPLQFFQEEEEQEALQLCLLVQFAFPDKAAQVPGGLADAAPDHRAPRIFTFGAFLRGGYTYRRGFHFVLVVDALQNRQSVVLSNVVSPHQAYEAEYAWAFLAPVDDALAKEWAPEEAEPQPHANLPDDHDVQQADNDFDCVCLAPPVLVVLLVVLCVVVVGDYHYFYEYAHQDPPDDALVRSVVCVVVGGGIYDRDDPSNSRSSVRNVGHYIYMYRNNYHPHSVDPDGDDSVSSSVSSNVSNVVVSSSVSSSVNVD/DVVVQLVQQLVVVVVFHVQFFQEEEEAAAQLLVLLVVFPFPDKAAQVRGRLQDHAPDHRAPRMWTFHAALRGGYTYGSGFDFVLVVDALQNRQSVVLSSVVSNHLAYEAEYLWAFLAQPDDQLAKEKAPEEAEPQPHANLPDDDDCQQADSDQDCVCLAPPVLVVLLVVLCVVVVHDYHYAYEYAHQDPPDDAQVRSVVCVVVGGRIYDRDDVSNSNSSSRNPGHYIYMYRNLYHNHSVDDDDDDPVSSNVSSNVSNVVVSSSVSSSVNVD

Solvent-accessible surface area: 52290 Å² total; per-residue (Å²): 126,55,47,80,74,0,61,86,0,1,58,58,1,142,80,114,17,131,49,100,1,101,5,0,0,2,0,0,25,14,6,4,61,0,0,94,81,4,123,82,79,10,77,8,40,3,58,97,5,41,78,16,11,69,23,88,6,44,40,15,60,6,96,0,2,0,0,100,4,77,50,53,18,0,0,0,2,40,0,14,2,8,32,5,13,35,39,46,6,73,81,7,0,10,10,3,11,0,0,21,48,11,24,0,149,14,0,0,0,0,2,19,3,7,0,0,35,37,118,13,156,47,21,9,2,0,0,0,28,10,1,0,16,28,1,30,10,10,3,8,80,9,130,40,38,146,146,11,12,62,17,27,4,46,0,10,82,2,4,26,67,132,4,20,99,34,0,34,102,6,3,33,178,14,84,31,50,16,22,44,2,5,0,0,1,12,13,0,0,1,28,0,0,51,10,2,0,82,0,0,22,57,6,25,2,25,0,14,10,22,8,0,0,2,4,0,3,0,0,64,7,15,52,0,85,0,2,0,0,0,0,0,1,9,34,1,3,14,6,86,144,149,8,6,61,49,134,64,18,43,126,18,0,61,114,10,2,81,76,2,47,119,0,0,61,17,0,0,47,100,64,131,51,50,78,62,0,62,91,0,2,62,56,2,136,78,107,17,127,48,96,0,100,6,0,0,1,0,1,22,18,4,9,62,0,1,90,73,10,121,88,80,13,72,4,39,3,60,95,5,42,89,15,13,69,26,89,4,44,37,20,64,8,96,0,0,0,0,99,3,77,48,48,20,0,0,0,3,39,2,15,3,8,26,4,13,40,38,45,7,71,78,8,0,9,10,2,9,0,0,24,48,7,27,0,149,10,0,0,0,0,2,22,3,7,0,1,32,44,119,17,162,42,31,6,3,0,0,0,33,12,1,2,15,28,0,32,13,10,3,9,80,9,133,38,35,143,150,11,10,70,16,27,6,45,0,12,80,2,5,27,70,133,2,19,102,26,0,30,85,2,3,34,160,12,83,31,53,17,21,45,2,3,0,0,0,15,14,0,0,2,28,1,0,55,7,2,0,98,0,2,31,57,5,24,3,23,0,16,9,25,10,0,0,3,4,0,2,0,0,65,6,16,51,0,87,1,3,0,0,0,0,0,1,10,33,0,1,13,10,84,129,128,12,5,62,53,124,57,20,41,121,20,0,60,118,10,4,81,73,2,46,122,0,0,71,15,0,0,46,82,56,129,53,41,81,59,0,63,82,0,2,60,57,1,137,80,114,13,133,41,98,0,103,7,0,0,2,0,0,22,14,6,7,62,1,0,86,80,8,120,89,82,13,71,2,39,3,60,93,5,44,76,17,12,67,23,86,6,38,42,15,61,8,91,0,0,0,0,102,3,73,44,53,16,0,0,0,2,37,2,14,1,8,26,4,13,41,40,46,6,69,77,7,0,8,9,3,10,0,0,26,46,7,23,0,145,15,0,1,0,0,2,19,3,6,0,0,36,48,102,17,150,48,23,5,3,0,0,0,29,11,1,0,20,28,0,31,14,11,4,9,81,8,131,43,35,148,148,12,10,64,19,26,6,48,1,9,82,2,3,23,68,124,4,20,100,28,0,35,104,0,3,36,160,14,84,33,48,16,18,45,0,1,0,0,1,13,12,0,0,1,27,1,0,50,11,4,0,89,0,1,23,57,1,14,2,25,0,15,8,23,8,0,0,2,3,0,3,0,0,62,6,15,49,0,85,0,3,0,0,0,0,0,1,10,32,0,4,11,6,87,140,140,11,4,65,56,132,63,19,49,129,17,0,54,120,14,3,78,78,2,46,128,0,0,68,10,0,0,49,86,66,129,50,47,77,69,0,62,84,0,5,58,57,2,125,87,116,17,131,48,90,1,105,7,0,0,2,0,1,25,18,5,6,61,0,1,93,75,12,119,98,80,17,72,5,40,4,58,89,5,42,82,20,10,74,26,90,6,41,48,16,66,8,100,0,1,1,1,104,6,80,56,46,20,0,0,0,3,41,2,14,2,8,29,4,11,40,40,49,7,76,83,8,0,11,10,4,8,1,0,21,51,8,22,0,153,11,0,1,0,0,3,21,4,7,0,1,39,39,113,16,158,48,26,7,4,0,0,0,30,9,2,1,16,30,1,30,10,10,2,10,81,7,131,45,36,153,145,11,8,67,18,26,4,38,0,8,76,2,2,26,71,128,4,19,100,26,0,37,97,5,2,36,160,16,77,30,49,17,22,44,2,5,0,0,1,12,11,0,0,1,27,1,0,42,6,3,0,86,0,0,22,41,3,26,4,23,0,15,8,26,7,0,0,3,3,0,2,0,0,62,7,16,50,1,83,0,2,0,0,0,0,0,1,8,32,1,2,11,9,80,141,142,9,8,67,50,133,59,19,45,110,20,1,58,123,14,2,81,68,1,44,112,0,0,70,14,0,0,46,92,68,127,51,48,81,67,0,57,84,0,2,58,54,0,135,77,117,14,127,46,97,0,104,5,0,0,2,0,1,25,18,4,10,63,0,0,91,74,8,136,79,84,16,74,6,38,4,61,101,6,37,79,17,11,67,23,86,6,44,43,17,61,9,101,0,0,0,1,113,4,75,54,45,23,0,0,0,3,38,2,14,2,7,32,4,11,37,37,45,8,67,82,7,0,6,11,2,9,1,0,22,50,8,27,0,142,11,0,0,0,0,2,18,4,5,0,0,35,44,116,12,162,44,35,10,2,0,0,0,34,8,2,1,15,29,1,34,12,9,3,10,81,7,130,41,33,148,146,9,11,67,20,28,5,45,0,11,83,2,4,22,67,122,4,16,103,24,0,33,87,4,3,38,162,17,79,31,50,17,23,43,3,3,0,0,1,12,13,0,0,2,26,1,0,55,8,3,0,95,0,1,32,54,2,20,2,25,0,18,7,25,9,0,0,2,4,0,2,0,0,67,6,16,48,0,82,0,3,0,0,0,0,0,2,11,34,1,2,12,12,79,133,137,12,6,60,43,132,64,20,44,123,22,0,60,114,8,4,80,76,1,45,127,0,0,71,17,0,0,52,76,58,118,47,47,77,74,0,63,83,0,2,58,58,1,138,83,119,18,136,40,98,0,106,8,0,0,1,1,2,21,14,5,5,57,0,0,92,81,8,120,81,85,19,75,5,41,2,61,101,8,38,80,17,10,69,23,88,4,43,46,14,60,9,104,1,0,0,1,95,6,79,51,52,20,0,0,0,3,43,3,13,2,9,27,3,11,38,38,47,7,75,86,6,0,10,9,3,8,0,1,20,48,9,25,0,154,12,0,0,0,0,2,23,1,8,0,0,33,43,113,21,162,50,31,8,2,0,0,0,32,11,2,0,17,32,0,32,12,9,2,9,78,6,133,39,40,144,145,11,11,64,16,27,6,47,0,10,80,1,5,26,65,129,3,19,108,26,0,35,101,5,2,39,176,13,82,31,50,18,19,45,1,1,1,0,0,15,12,0,0,1,30,1,0,47,8,6,0,93,2,0,23,50,3,17,4,23,0,15,6,27,9,0,0,2,4,0,2,0,0,61,8,19,55,0,86,0,2,0,0,0,0,0,1,7,35,0,3,14,8,85,141,123,8,4,61,41,142,59,20,51,126,18,0,56,113,13,3,84,74,1,43,121,0,0,64,13,0,0,48,92,63

B-factor: mean 51.31, std 16.31, range [21.22, 147.19]

Sequence (1626 aa):
ELYDKIQEAVAYVRSKTDFVPEVGLVLGSGLGPLADEVEKVAEIPYGEIPHFPVSTAPGHAGRLVLGRLEGKPVLVYKGRVHYYEGYSAEEVVFPVRVGFFLGARTFLLTSAAGGLNPRFRAGGIMLHLDYINFAGANPLRGPNDERLGPRFPVMFEAYDPELIELARKVARRQDLHLFEGVYAWFMGPSFASRAELRLLRELGADAIGMSTVPEVIALRHLGARVLGLSTITDMAVPEREHHATEEEVLRVAAETGPVFRRYVRGILAELELYDKIQEAVAYVRSKTDFVPEVGLVLGSGLGPLADEVEKVAEIPYGEIPHFPVSTAPGHAGRLVLGRLEGKPVLVYKGRVHYYEGYSAEEVVFPVRVGFFLGARTFLLTSAAGGLNPRFRAGGIMLHLDYINFAGANPLRGPNDERLGPRFPVMFEAYDPELIELARKVARRQDLHLFEGVYAWFMGPSFASRAELRLLRELGADAIGMSTVPEVIALRHLGARVLGLSTITDMAVPEREHHATEEEVLRVAAETGPVFRRYVRGILAELELYDKIQEAVAYVRSKTDFVPEVGLVLGSGLGPLADEVEKVAEIPYGEIPHFPVSTAPGHAGRLVLGRLEGKPVLVYKGRVHYYEGYSAEEVVFPVRVGFFLGARTFLLTSAAGGLNPRFRAGGIMLHLDYINFAGANPLRGPNDERLGPRFPVMFEAYDPELIELARKVARRQDLHLFEGVYAWFMGPSFASRAELRLLRELGADAIGMSTVPEVIALRHLGARVLGLSTITDMAVPEREHHATEEEVLRVAAETGPVFRRYVRGILAELELYDKIQEAVAYVRSKTDFVPEVGLVLGSGLGPLADEVEKVAEIPYGEIPHFPVSTAPGHAGRLVLGRLEGKPVLVYKGRVHYYEGYSAEEVVFPVRVGFFLGARTFLLTSAAGGLNPRFRAGGIMLHLDYINFAGANPLRGPNDERLGPRFPVMFEAYDPELIELARKVARRQDLHLFEGVYAWFMGPSFASRAELRLLRELGADAIGMSTVPEVIALRHLGARVLGLSTITDMAVPEREHHATEEEVLRVAAETGPVFRRYVRGILAELELYDKIQEAVAYVRSKTDFVPEVGLVLGSGLGPLADEVEKVAEIPYGEIPHFPVSTAPGHAGRLVLGRLEGKPVLVYKGRVHYYEGYSAEEVVFPVRVGFFLGARTFLLTSAAGGLNPRFRAGGIMLHLDYINFAGANPLRGPNDERLGPRFPVMFEAYDPELIELARKVARRQDLHLFEGVYAWFMGPSFASRAELRLLRELGADAIGMSTVPEVIALRHLGARVLGLSTITDMAVPEREHHATEEEVLRVAAETGPVFRRYVRGILAELELYDKIQEAVAYVRSKTDFVPEVGLVLGSGLGPLADEVEKVAEIPYGEIPHFPVSTAPGHAGRLVLGRLEGKPVLVYKGRVHYYEGYSAEEVVFPVRVGFFLGARTFLLTSAAGGLNPRFRAGGIMLHLDYINFAGANPLRGPNDERLGPRFPVMFEAYDPELIELARKVARRQDLHLFEGVYAWFMGPSFASRAELRLLRELGADAIGMSTVPEVIALRHLGARVLGLSTITDMAVPEREHHATEEEVLRVAAETGPVFRRYVRGILAEL

Radius of gyration: 34.63 Å; Cα contacts (8 Å, |Δi|>4): 4041; chains: 6; bounding box: 98×104×104 Å